Protein 5WXU (pdb70)

Secondary structure (DSSP, 8-state):
--S--------TT--S----B--SEEEEETTEEEEE--TTSHHHHHHTEEEEEEEE-TTEEEEEEEESS-EEEEEEE-EEEEEE--TT----EEE-----GGGSEEE--EEEEETTEEEEE-TT--EEEEE-SSSPEEEEEEEETTSTT--S-SS-EEEESS------EEEETTTTS-HHHHHHHHTS-HHHHHHHHTTT--STTEEE-TT------PPP---GGGTGGG---EEE---GGG-SEEETTTEEEEEESTTT-THHHHHT-EEEEEEE-TT-EEEEEEESS--EEEEEEEEEEEEEEE-SSSS-SEEEEEETT-EEEE-TT-EEEEEEEEEEEEEEEEESSTT--EEESSSTT-HHHHS-HHHHHHHHT--HHHHHHHHHS---SSEEP--/--S-------STT--S----B---EEEEETTEEEEE--TTSHHHHHHTEEEEEEEE-TTEEEEEEEESS-EEEEEEE-EEEEEE--TT----EEE-----GGGSEEE--EEEEETTEEEEE-TT--EEEEE-SSSPEEEEEEEETTSTT--S-SS-EEEESS-B----EEEETTTTS-HHHHHHHHTS-HHHHHHHTTTT---BTEEE-TT------------GGGTGGG---EEE---GGG-SEEETTTEEEEEESTTT-THHHHHT-EEEEEEE-TT-EEEEEEESS--EEEEEEEEEEEEEEE-SSSS-SEEEEEETT-EEEE-TT-EEEEEEEEEEEEEEEEESSTT--EEESSSTT-HHHHS-HHHHHHHHT--HHHHHHHHHS---SSEEPTT-/--S--------TT--S----B---EEEEETTEEEEE--TTSHHHHHHTEEEEEEEE-TTEEEEEEEESS-EEEEEEE-EEEEEE--TT----EEE------SEEE--EEEEETTEEEEE-TT--EEEEE-SSSPEEEEEEEETTSTT--S-SS-EEEESS-B----EEEETTTTS-HHHHHHHHTS-HHHHHHHHTTT---BTEEE-TT------PPP---GGGTGGG---EEE--SGGG-SEEETTTEEEEEE-TTT-THHHHHT-EEEEEEE-TT-EEEEEEESS--EEEEEEEEEEEEEEE-SSSS-SEEEEEETT-EEEE-TT-EEEEEEEEEEEEEEEEESSTT--EEESSSTT-HHHHS-HHHHHHHHT--HHHHHHHHHS---SSEEP--/--S--------TT--S----B--SEEEEETTEEEEE--TTSHHHHHHTEEEEEEEE-TTEEEEEEEESS-EEEEEEE-EEEEEE--TT----EEE------SEEE--EEEEETTEEEEE-TT--EEEEE-SSSPEEEEEEEETTSTT--S-SS-EEEESS------EEEETTTTS-HHHHHHHHTS-HHHHHHHHTTT--STTEEE-TT-----------GGGTGGG---EEE--SGGG-SEEETTTEEEEEESTTT-THHHHHT-EEEEEEE-TT-EEEEEEESSS-EEEEEEEEEEEEEEE-SSSS-SEEEEEETT-EEEE-TT-EEEEEEEEEEEEEEEEESSTT--EEESSSTT-HHHHS-HHHHHHHHT--HHHHHHHHHS---SSEEP--/--S-------STT--S----B--SEEEE-SSEEEEE--TTSHHHHHHTEEEEEEEE-TTEEEEEEEESS-EEEEEEE-EEEEEE--TT----EEE------SEEE--EEEEETTEEEEE-TT--EEEEE-SSSPEEEEEEEETTSTT--S-SS-EEEESS-B----EEEETTTTS-HHHHHHHHTS-HHHHHHHTTTT---BTEEE-TT------PPP---GGGTGGG---EEE---GGG-SEEETTTEEEEEE-TTT-THHHHHT-EEEEEEE-TT-EEEEEEESSS-EEEEEEEEEEEEEEE-SSSS-SEEEEEETT-EEEE-TT-EEEEEEEEEEEEEEEEESSTT--EEESSSTTBHHHHS-HHHHHHHHT--HHHHHHHHHS---SSEEP--/--S-------STT--S----B---EEEEETTEEEEE--TTSHHHHHHTEEEEEEEE-TTEEEEEEEESS-EEEEEEE-EEEEEE--TT----EEE------SEEEPPEEEEETTEEEEE-TT--EEEE--SSSPEEEEEEEETTSTT--S-SS-EEEESS-B----EEEETTTTS-HHHHHHHHTS-HHHHHHHHTTT---BTEEE-TT------PPP---GGGTGGG---EEE--SGGG-SEEETTTEEEEEESTTT-THHHHHT-EEEEEEE-TT-EEEEEEESSS-EEEEEEEEEEEEEEE-SSSS-SEEEEEETT-EEEE-TT-EEEEEEEEEEEEEEEEESSTT--EEESSSTTBHHHHS-HHHHHHHHT--HHHHHHHHHS---SSEEPTT-

Radius of gyration: 36.38 Å; Cα contacts (8 Å, |Δi|>4): 7822; chains: 6; bounding box: 95×84×100 Å

Solvent-accessible surface area: 65960 Å² total; per-residue (Å²): 2,44,12,0,27,20,142,59,22,130,11,21,0,11,7,70,173,3,78,29,36,98,29,71,106,126,20,109,8,78,0,0,33,0,26,6,1,60,59,73,21,112,11,1,20,0,0,5,2,8,0,0,37,8,5,0,46,54,92,0,0,13,0,0,4,0,6,0,1,0,4,0,5,2,0,28,64,4,76,1,2,3,2,6,4,19,13,12,10,32,19,10,0,0,8,20,30,51,132,94,73,3,80,62,5,39,0,15,39,2,22,28,3,130,68,0,1,0,1,0,0,10,9,2,15,2,16,2,2,10,0,63,15,126,86,88,0,14,4,1,6,2,5,1,10,4,0,137,32,1,7,0,0,21,39,14,2,14,2,1,0,0,5,3,103,142,172,74,19,21,6,0,2,3,16,8,5,36,30,116,0,2,1,87,0,6,35,16,93,38,113,8,0,98,81,3,15,13,71,133,18,153,41,12,5,0,2,86,6,200,125,16,24,66,15,5,95,11,48,83,12,184,2,43,9,23,3,35,28,9,18,33,3,43,14,28,0,47,69,29,67,37,0,8,2,8,0,23,134,0,0,1,8,0,9,1,5,5,47,2,0,24,10,0,133,108,0,42,1,5,6,11,1,11,8,0,41,55,75,0,10,2,1,0,12,0,0,11,33,0,0,2,2,1,10,0,11,73,26,16,4,61,1,6,0,2,1,15,32,103,79,53,6,35,65,20,72,1,125,118,10,29,0,1,0,1,0,0,0,1,2,7,2,7,26,2,12,97,130,0,3,3,1,5,5,1,13,0,37,14,58,9,40,6,2,7,9,8,3,41,14,3,1,5,27,4,0,1,0,2,0,0,24,25,3,2,98,9,81,48,113,38,0,33,33,16,3,64,79,34,71,10,0,16,0,2,6,64,158,1,43,12,0,28,16,96,112,75,61,12,31,0,9,6,105,169,3,44,20,35,108,31,68,110,129,39,90,3,56,0,1,38,0,18,8,1,60,53,81,22,101,14,1,27,0,1,5,2,8,0,0,37,5,6,0,51,52,101,0,0,13,1,0,4,1,6,0,0,0,2,0,5,1,0,26,70,6,74,0,2,2,1,6,4,18,10,10,9,30,10,10,0,0,8,45,35,54,133,111,76,1,78,76,7,32,0,15,37,2,21,27,3,134,75,0,0,0,0,0,0,8,9,1,11,1,15,3,2,12,0,64,4,125,80,89,0,17,4,1,6,2,5,0,11,4,0,143,29,1,5,0,1,18,17,16,1,14,1,1,0,0,5,5,126,129,158,78,16,34,6,0,2,3,20,4,8,40,29,106,0,2,3,117,1,6,34,15,91,24,108,6,0,93,80,4,14,3,76,136,14,96,37,2,21,0,2,93,6,194,105,16,23,65,11,4,86,9,47,87,10,179,3,47,8,21,3,38,29,13,19,28,2,44,15,25,0,37,78,28,68,40,0,6,2,13,0,21,126,0,0,2,7,0,6,0,5,5,54,1,0,23,12,0,133,111,0,45,2,6,6,12,1,9,22,2,40,58,73,0,4,2,1,0,13,0,0,13,30,0,1,0,2,0,10,0,17,87,22,15,7,66,2,5,0,2,1,17,50,108,79,56,6,36,60,22,88,2,116,119,12,30,0,1,1,0,0,0,0,1,1,4,2,8,20,2,12,93,140,0,3,3,1,6,2,1,13,1,37,15,61,8,34,7,3,8,9,8,3,38,16,3,0,4,27,4,0,1,0,2,0,0,25,26,2,2,102,8,86,66,110,34,0,25,36,18,3,56,78,10,67,0,0,16,0,0,0,46,102,94,1,42,14,0,33,22,148,58,29,144,6,24,0,12,7,117,179,2,38,20,36,91,29,71,110,121,38,80,5,60,0,3,34,0,29,4,0,59,58,74,20,102,16,0,17,0,0,6,4,7,0,0,33,6,6,0,50,42,79,0,0,15,1,0,4,1,4,0,0,0,2,0,5,2,0,27,60,5,81,1,1,3,2,5,5,19,12,10,9,29,10,10,0,0,8,42,36,96,150,9,116,93,4,35,0,16,34,2,21,26,3,132,80,0,1,1,0,0,0,7,10,1,14,2,12,3,2,13,0,64,10,126,90,80,0,18,3,1,6,3,5,0,12,3,0,137,28,2,4,0,0,21,34,15,1,13,2,1,0,0,4,5,119,130,153,84,16,35,5,0,2,3,15,4,5,38,28,127,0,3,2,109,0,7,23,17,98,24,99,24,0,99,85,4,10,3,96,141,16,110,36,2,19,0,2,88,6,187,114,21,23,91,8,5,90,15,47,82,19,188,3,41,7,26,3,36,26,7,19,57,2,33,10,26,0,44,73,25,60,43,0,8,1,7,0,12,94,0,0,0,7,0,9,1,5,4,50,1,0,25,12,0,131,115,0,49,2,5,6,10,1,11,12,2,40,56,77,0,4,1,1,0,11,0,0,14,26,0,0,2,2,2,10,0,19,77,18,33,7,66,1,3,0,2,2,18,48,111,76,52,6,44,56,19,107,1,124,110,13,18,0,2,1,1,0,0,1,1,2,6,2,7,24,2,13,97,135,0,3,7,2,6,4,1,14,1,35,14,52,10,39,7,2,8,8,7,3,48,16,3,1,3,15,4,0,1,0,1,0,0,24,27,1,3,108,8,77,44,110,40,0,33,34,17,2,68,80,32,73,10,0,16,0,0,4,59,164,2,42,14,0,30,15,112,106,23,138,11,31,0,10,4,114,166,3,47,27,33,103,32,69,108,138,40,83,1,66,0,0,39,0,14,8,2,60,60,87,20,106,8,1,32,0,0,5,3,11,1,0,34,7,7,0,46,46,97,0,0,13,0,0,4,0,5,0,0,0,3,0,5,1,0,26,59,5,74,1,0,3,1,6,4,17,11,12,9,32,10,9,0,0,8,25,26,91,149,10,152,88,3,30,0,14,40,2,21,28,2,133,79,0,1,0,0,0,0,4,9,1,14,2,14,4,2,10,0,68,13,128,86,87,0,16,4,0,6,2,5,0,11,4,0,140,30,1,5,0,1,22,49,15,1,15,1,1,0,0,6,11,108,127,187,77,22,31,10,0,2,3,24,5,5,36,27,103,0,2,3,117,1,6,32,12,92,36,116,5,0,132,54,2,8,6,95,137,22,114,39,3,20,0,3,95,5,205,115,19,11,93,23,8,76,6,72,95,56,2,42,8,27,2,30,30,14,20,44,2,43,12,26,0,51,75,27,54,42,0,9,2,10,0,20,121,0,0,0,6,0,8,1,5,4,48,2,0,25,10,0,130,108,0,45,1,5,5,8,2,12,6,2,37,54,74,0,4,1,1,0,12,0,1,14,29,0,0,2,2,1,10,0,15,77,24,32,4,68,1,4,0,2,1,16,56,128,75,54,9,42,61,22,63,2,127,117,14,22,0,2,0,1,0,0,0,1,1,5,0,6,24,3,13,99,128,0,3,8,1,7,3,1,12,0,36,15,56,9,38,9,1,7,8,10,2,38,17,3,1,4,30,4,0,1,0,2,0,0,24,23,3,2,100,10,82,61,112,36,0,31,33,16,2,62,78,32,68,10,0,15,0,0,6,54,137,1,42,13,0,23,14,142,52,62,144,4,18,0,14,8,112,168,2,36,19,33,111,32,69,111,137,39,91,1,62,0,0,40,0,13,11,2,60,54,96,18,94,14,0,33,0,1,6,3,11,1,0,37,7,6,0,42,54,95,0,0,14,1,0,4,0,6,0,0,0,2,0,6,1,0,30,66,5,76,0,0,3,2,4,4,20,14,10,11,32,9,9,0,0,5,50,59,86,171,18,102,97,5,32,0,15,37,1,25,27,3,130,72,0,1,0,0,0,0,10,9,1,14,1,14,3,2,8,0,57,11,127,88,85,0,16,4,1,6,2,4,0,10,4,0,138,28,1,5,0,0,23,40,13,1,14,2,2,0,0,5,8,111,128,157,72,9,34,5,0,2,3,28,3,5,42,27,127,0,2,1,111,0,5,33,16,82,25,114,17,0,81,82,3,22,3,110,134,14,96,36,3,22,0,2,86,5,200,139,12,11,88,8,5,93,11,44,81,11,182,3,38,8,24,2,33,27,14,19,25,3,46,9,26,0,51,72,28,60,37,0,3,1,9,0,22,119,0,0,0,8,0,8,0,5,5,46,2,0,25,12,0,130,114,0,46,2,6,6,11,2,12,8,1,39,57,76,0,8,2,1,0,11,0,1,13,31,0,0,2,3,2,9,0,18,86,21,23,4,64,1,4,0,1,1,19,54,156,67,56,8,40,61,20,70,2,132,126,12,21,1,1,2,1,0,0,1,1,1,5,2,10,25,2,13,96,108,0,4,14,1,5,3,2,14,1,37,16,58,10,39,8,1,8,8,9,3,38,16,3,1,5,29,4,0,1,0,4,0,0,23,26,3,4,106,12,75,72,112,27,0,33,33,16,3,57,79,32,73,9,1,17,0,2,5,54,130,2,42,13,0,28,17,138,74,28,122,2,16,0,9,7,92,149,2,75,20,34,96,30,69,109,128,36,83,1,56,0,0,32,0,16,7,1,59,56,85,20,90,17,0,21,0,1,6,2,12,0,0,35,4,6,0,44,56,86,0,0,14,1,0,4,0,7,0,1,0,5,0,4,0,0,26,66,4,85,2,0,4,2,5,4,18,13,10,9,32,11,9,0,0,7,45,25,89,158,16,114,99,4,35,0,15,38,2,22,30,2,127,73,0,1,1,1,0,1,12,10,1,16,1,14,3,2,5,0,72,13,126,90,88,0,15,4,1,5,2,4,0,10,3,0,142,29,1,7,0,0,24,32,13,1,13,1,0,0,0,4,8,109,119,155,75,10,37,4,0,1,3,26,3,6,38,35,108,0,2,3,116,0,6,34,14,86,23,116,8,0,63,82,3,14,3,92,118,13,105,36,2,20,0,2,86,2,210,141,19,12,88,4,5,85,20,46,78,9,183,2,41,8,24,2,33,28,12,20,34,3,42,14,27,0,46,77,28,58,41,0,6,1,8,0,21,106,0,0,0,7,0,8,0,4,4,48,2,0,25,11,0,131,108,0,44,1,5,6,12,1,11,8,2,37,54,76,0,8,2,1,0,12,0,0,12,30,0,1,2,2,2,10,0,19,80,19,30,8,70,1,4,0,2,1,19,47,109,75,36,1,29,55,20,87,2,124,120,10,8,0,2,1,0,0,0,1,1,1,4,2,10,24,2,12,98,123,0,3,6,2,5,3,1,13,0,36,14,57,9,39,7,3,7,6,9,3,54,17,2,1,4,35,3,0,1,0,1,0,0,22,28,3,1,86,10,80,62,106,54,0,31,36,16,3,71,64,24,89,0,1,14,0,2,1,55,113,79

Nearest PDB structures (foldseek):
  5wxu-assembly1_D  TM=1.002E+00  e=2.520E-85  Wrightia tinctoria
  5wxu-assembly1_F  TM=1.002E+00  e=1.502E-84  Wrightia tinctoria
  5wxu-assembly1_A  TM=1.001E+00  e=7.574E-84  Wrightia tinctoria
  3fz3-assembly1_E  TM=9.646E-01  e=6.253E-53  Prunus dulcis
  3ksc-assembly1_A  TM=9.440E-01  e=6.129E-48  Pisum sativum

CATH classification: 2.60.120.10 (+1 more: 2.60.120.10)

InterPro domains:
  IPR006044 11-S seed storage protein, plant [PR00439] (296-313)
  IPR006044 11-S seed storage protein, plant [PR00439] (319-339)
  IPR006044 11-S seed storage protein, plant [PR00439] (365-381)
  IPR006044 11-S seed storage protein, plant [PR00439] (383-398)
  IPR006044 11-S seed storage protein, plant [PR00439] (401-419)
  IPR006044 11-S seed storage protein, plant [PR00439] (423-440)
  IPR006045 Cupin 1 [PF00190] (50-206)
  IPR006045 Cupin 1 [PF00190] (298-445)
  IPR006045 Cupin 1 [SM00835] (47-246)
  IPR006045 Cupin 1 [SM00835] (297-446)
  IPR011051 RmlC-like cupin domain superfamily [SSF51182] (41-455)
  IPR014710 RmlC-like jelly roll fold [G3DSA:2.60.120.10] (27-299)
  IPR014710 RmlC-like jelly roll fold [G3DSA:2.60.120.10] (301-466)
  IPR022379 11-S seed storage protein, conserved site [PS00305] (284-306)
  IPR050253 Seed Storage and Functional Proteins [PTHR31189] (10-459)

Foldseek 3Di:
DLDAADPAVDDLPQFLAWDWFFFDDWADFQFWIKTWRPCPPSQNRNQLKTKMKTKGAAQKKFFKKFKQFKKKKAFLAAKWKKDKDDPPADFPLADCDDCVPVQHDTHHDIDIDGHQKIFIGGGPIIMMIGHNDHHITMIMMMTRQSFSSRPPYSAMAIEGQAFDDCVHNHANVLQVDDLVVVCVVVVHDSVVSVNSNCHVDRRGRMHGPPVHDDYRDDDDDCVCSPPVSPADTMDGAPDQVQFPFDDVQFWGKRKAFCVHRVVRQVNFKIKIKTWTAAFKKFFKWFWAPWKKKKAWSAAKWWKWKADDDPDTRDTGMDHHNIITIHGGPIIMMITTHNRITMMMMMIRGGPTDIAGCDEDRHPLLVDDLVVCCVPVVDDSVVSVCSHPVFHGDGIGNSD/DLDAADPDVVPLQQFLAWDWFFFDDWADFLFWIKTWRDCPDSLNRNQLKTKMKTKGAAQKKQFKKFKQFKKKKAFLAAKWKKDKDDPPADFDLADCDDCVSVLHDTHHDIDIDGHQKIFIDGGPIIMMITGNDRHIGIIMMMTRQSFSSRPDYSAMAIEGQDFDACVYNYDDVLQVDDLPVVCVVVVHDSVVSVVSNCVVNHRGRMDHDPVHDRYRDDDDDCVCSVPVVPADTIDGQPPQVQFPFDDVQFWGKRKAFCVHHVVRQVNFKIKIKTWTAAFKKFFKWFWAPWKKKKAWSAAKWWKWKADDDPDTRDTGMDHHNIITIHDGPIIMMITTHNRITIMMMMIRGGPTDIAGCDEPRHPLLVDDLVVCCVPVVDDSVVSVCSNPVHHGHGIGNSVD/DLDEAFPAVDDLPQFLAWDWFFFDDKAAFQFWIKGWRDCPDSQNRNQLKTKMKTKGAAQKKFFKKFKLFKKKKAFLAAKWKKDKDDPPAFFPLADCPDCVEHDTHHDMDIDGHQKIFIGGGPIIMMITGNDRHITIIMMMTRQSFSSRPDYSAMAIEGQAFDACVHNYYPVLQPDQLVVVCVVVVHDSVVSVVSNCVVNNRGRMDHDVPHDDDRDDDDDCVCNVPVSPAGGIDGQPDQVQFPFDDVQFWGKRWFFCVHHVVCQVNFKIKIKTWTAAFKKFFKWFWAPWKKKKAWSAAKWWKWKAGDDPDTNDTGMDHHNIITIHGGPIIMMITTHNHITMMMMMIRGGPIDIAGCDEPRHPLQVDDLVVCCVVVVDPSVVSVCSNPVFHGHGTGNSD/DLDEAFPAVDDLQPFLAWDWFFFDDWADFQFWIKTWRDCPPSQNRNQLKTKMKTKGAAQKKQFKKFKQFKKKKAFLAAKWKKDKDDPPAFFPLADCDDCVLHDTHHDIDIDGHQKIFIDGGPIIMMITGNDRHITMIMMMTRQNFSSRPDYSAMAIEGQAFDACVYNYADVLQVDDLVVVCVVVVHDSVVSVVSNCHVPNRGRMDHDDPHDNDRDDDPDVCSVPVVPADGIDGQPDQVQFPFDDVQFWGKHWFFCVHGVVRQVNFKIKIKTWTAAFKKFFKWFWAPWKKKKAWSDAKWWKWKADDDPDTRDTDMHHHNIIIIHGGPIIMMITTHNRITMMMMMIRGGPTDIAGCAEPRHPLQVDDLVVCCVVVVDDSVRSCCSHPVHHGHGIGNSD/DLDEADPDVHDLPPFLAWDWFFFDDWADFQFWIKTWRDCPPSLNRNQLKTKMKTKGAAQKKFFKKFKQFKKKKAFLAAKWKKDKDDPPAFQPLADCDDCVLHDTHHDIDIDGHQKIFIDGGPIIMMITGNDRHITMIMMMTRQNFSSRPDYSAMAIEGQAFDACVHNHADVLQVDDLCVVCVVVVHHSVVSVVSVCPVNHRGRMDHDPPHDRDRDDDDDCVVNVPVVPADGIDGQPDQVQFPFDDVQFWGKHWFFCVHRVCCQVNFKIKIKTWTAAFKKFFKKFWAPWKKKKAWSDAKWWKWKADDDPDTNDTGMDDHNIITIDGGPIIMMITTHNHITMMMMMIRGHPIDMAGCDEDRHPLLVDDLVVCCVVVVDDSVRSCCSNPVHHGDGGGNSD/DLDEADPAVVDLQQFLAWDWFFFDDWADFQFWIKTWRPCPPSQNRNQLKTKMKTWGAAQKKQFKKFKLFKKKKAFLAAKWKKDKDDPPADFDLADCPDCVLHDTHHDIDIGGHQKIFIDGGPIIMMIGHNDHHITIIMMMTRQNFSSRPPYSAMAIEGQDFDACVHRYDDVLQPDDLVVVCVVVVHDSVVSVVSNVVPPHRGRMHHDPVHDRDRDDDDDCVCNPPVVPADTIDGAPDQVQFPFDDVQFWGKRWFFCVHRVCRQVNFKIKIKTWGAAFKKFFKWFWAPWKKKKAWSAAKWWKWKADDDPDTNDTGMDHHNIITIHDGPIIMMITTHNHITMMMMMIRGGPTDIAGCDEPRHPLQVDDLVVCCVVVVDDSVVSVCSHPVFHGHGMGNSVD

Sequence (2387 aa):
SRQSSSPQSGIGECDLQRVNPLEPAHRIQHEAGYSEIWDPTSRELQCAGIDDATRRHVIENRRGLFVPSYNNAPMLIIVVQGHGIILGAVFPGCPETFQSFHPTDQTFRDQHQKKVHFIRQGDVIALPAGIVHWAYNEATTEKLVLLVIHDLSNRENQLDQNLRRYFLGGNQKNLLWNNVFQPLDPQFLGRASGVNSEIIKKLQSENDFRGYMVRVRDGLRLVRPSSEEGYYEETLCTVRRIIKENLLNPERADIIYTSRGGTVSTLNSYNNLPILRKLQLSSANREYLYPNAMIVPEWNNNNAHSSISYVTRGSGRLQVGGSSSKSTVYDGDVRRQGQLFIIPQNYVYLKQAGPQGLELYTVKTNDRAKATALVGRRTSVIRRAVPLDVWINVFQLTQDEARSLKYNREEEITVLDPESRQSSSPQSGIGECDLQRVNPLEPAHRRIQQHEAGYSEIWDPTSRELQCAGIDATRHVIENRGLFVPSYNNAPMLIIVVQGHGILGAVFPGCPETFQSFHPTDQTFRDQHQKKVHFIRQGDVIALPAGIVHWAYNEATEKLVLLVIHDLSNRENQLDQNLRRYFLGGNQKNLLWNNVFQPLDPQFLGRASGVNSEIIKKLQSENDFRGYMVRVRDGLRLVRPSSEEGYEETLLCTVRRIIKENLLNNPERADIYTSRGGTVSTLNSYNLPILRKLQLSANREYLYPNAMIVPEWNNNNAHSSISYVTRGSGRLQVGGSSKSTVYDGDVRQGQLFIIPQNYVYLKQAGPQGLELYTVKTNDDRAKATALVGRTSVIRRAVPLDVWINVFQLTQDEARSLKYNREEITVLDPELSRQSSPQSGIGECDLQRVNPLEPAHRRIQQHEAGYSEIWDPTSRELQCAGIDATRHVIENRRGLFVPSYNNAPMLIIVVQGHGILGAVFPGCPETFQSFHPTTFRDQHQKVHFIRQGDVIALPAGIVHWAYNEATEKLVLLVIHDLSNRENQLDQNLRRYFLGGNQKNLLWNNVFQPLDPQFLGRASGVNSEIIKKLQSENDFRGYMVRVRDGLRLVRPSSEEGYEETLCTVVRRIIKENLLNPERADIYTSRGGTVSTLNSYNLPILRKLQLSANREYLYPNAMIVPEWNNNNAHSISYVTRGSGRLQVGGSSKSTVYDGDVRQGQLFIIPQNYVYLKQAGPQGLELYTVKTNDDRAKATALVGRTSVIRRAVPLDVWINVFQLTQDEARSLKYNREEITVLDPESRQSSSPQSGIGECDLQRVNPLEPAHRIQHEAGYSEIWDPTSRELQCAGIDATRHVIENRGLFVPSYNNAPMLIIIVVQGHGILGAVFPGCPETFQSFHPTTFRDQHQKVHFIRRQGDVIALPAGIVHWAYNEATEKLVLLVIHDLSNRENQLDQNLRRYFLGGNQKNLLWNNVFQPLDPQFLGRASGVNSEIIKKLQSENDFRGYMVRVRDGLRLVRPSSEGYEETLCTVRIKENLLNPERADIYTSRGGTVSTLNSYNLPILRKLQLSANREYLYPNAMIVPEWNNNAHSISYVTRGSGRLQVGGSSKSTVYDGDVRQGQLFIIPQNYVYLKQAGPQGLELYTVKTNDRAKATALVGRTSVIRRAVPLDVWINVFQLTQDEARSLKYNREEITVLDPESRQSSSPQSGIGECDLQRVNPLEPAHRIQHEAGYSEIWDPTSRELQCAGIDDATRHVIENRGLFVPSYNNAPMLIIVVQGHGILGAVFPGCPETFQSFHPTTFRDQHQKKVHFIRQGDVIALPAGIVHWAYNEATEKLVLLVIHDLSNRENQLDQNLRRYFLGGNQKNLLWNNVFQPLDPQFLGRASGVNSEIIKKLQSENDFRGYMVRVRDGLRLVRPSSEEGYEETLCTVRRIKENLLNPERADIYTSRGGTVSTLNSYNNLPILRKLQLSANREYLYPNAMIVPEWNNNAHSISYVTRGSGRLQVGGSSKSTVYDGDVRQGQLFIIPQNYVYLKQAGPQGLELYTVKTNDRAKATALVGRTSVIRRAVPLDVWINVFQLTQDEARSLKYNREEITVLDPESRQSSSPQSGIGECDLQRVNPLEPAHRRIQHEAGYSEIWDPTSRELQCAGIDDATRHVIENRGLFVPSYNNAPMMLIIVVQGHGILGAVFPGCPETFQSFHPTTFRDQHQKKVHFIRQGDVIALPAGIVHWAYNEATEKLVLLVIHDLSNRENQLDQNLRRYFLGGNQKNLLWNNVFQPLDPQFLGRASGVNSEIIKKLQSENDFRGYMVRVRDGLRLVRPSSEEGYEETLCTVRRIIKENLLNNPERADIYTSRGGTVSTLNSYNNLPILRKLQLSANREYLYPNAMIVPEWNNNAHSISYVTRGSGRLQVGGSSKSTVYDGDVRQGQLFIIPQNYVYLKQAGPQGLELYTVKTNDRAKATALVGRTSVIRRAVPLDVWINVFQLTQDEARSLKYNREEITVLDPEL

Organism: NCBI:txid653463

B-factor: mean 27.86, std 12.88, range [12.93, 180.36]

Structure (mmCIF, N/CA/C/O backbone):
data_5WXU
#
_entry.id   5WXU
#
_cell.length_a   111.209
_cell.length_b   114.242
_cell.length_c   202.479
_cell.angle_alpha   90.00
_cell.angle_beta   90.00
_cell.angle_gamma   90.00
#
_symmetry.space_group_name_H-M   'P 21 21 21'
#
loop_
_entity.id
_entity.type
_entity.pdbx_description
1 polymer '11S globulin'
2 non-polymer 'PHOSPHATE ION'
3 non-polymer 'CITRATE ANION'
4 non-polymer GLYCEROL
5 non-polymer '1H-INDOL-3-YLACETIC ACID'
6 non-polymer DI(HYDROXYETHYL)ETHER
7 water water
#
loop_
_atom_site.group_PDB
_atom_site.id
_atom_site.type_symbol
_atom_site.label_atom_id
_atom_site.label_alt_id
_atom_site.label_comp_id
_atom_site.label_asym_id
_atom_site.label_entity_id
_atom_site.label_seq_id
_atom_site.pdbx_PDB_ins_code
_atom_site.Cartn_x
_atom_site.Cartn_y
_atom_site.Cartn_z
_atom_site.occupancy
_atom_site.B_iso_or_equiv
_atom_site.auth_seq_id
_atom_site.auth_comp_id
_atom_site.auth_asym_id
_atom_site.auth_atom_id
_atom_site.pdbx_PDB_model_num
ATOM 1 N N . SER A 1 27 ? -35.265 -17.727 61.730 1.00 15.45 27 SER A N 1
ATOM 2 C CA . SER A 1 27 ? -35.325 -17.033 63.005 1.00 16.32 27 SER A CA 1
ATOM 3 C C . SER A 1 27 ? -33.973 -16.350 63.253 1.00 15.77 27 SER A C 1
ATOM 4 O O . SER A 1 27 ? -33.073 -16.491 62.447 1.00 17.99 27 SER A O 1
ATOM 7 N N . ARG A 1 28 ? -33.840 -15.750 64.436 1.00 16.61 28 ARG A N 1
ATOM 8 C CA . ARG A 1 28 ? -32.584 -15.182 64.898 1.00 15.78 28 ARG A CA 1
ATOM 9 C C . ARG A 1 28 ? -31.484 -16.209 65.033 1.00 17.28 28 ARG A C 1
ATOM 10 O O . ARG A 1 28 ? -30.295 -15.861 65.090 1.00 16.15 28 ARG A O 1
ATOM 18 N N . GLN A 1 29 ? -31.895 -17.447 65.198 1.00 16.86 29 GLN A N 1
ATOM 19 C CA . GLN A 1 29 ? -31.005 -18.553 65.409 1.00 17.96 29 GLN A CA 1
ATOM 20 C C . GLN A 1 29 ? -30.879 -19.359 64.126 1.00 20.67 29 GLN A C 1
ATOM 21 O O . GLN A 1 29 ? -31.685 -20.232 63.811 1.00 17.96 29 GLN A O 1
ATOM 27 N N . SER A 1 30 ? -29.813 -19.062 63.397 1.00 17.14 30 SER A N 1
ATOM 28 C CA . SER A 1 30 ? -29.611 -19.663 62.073 1.00 16.77 30 SER A CA 1
ATOM 29 C C . SER A 1 30 ? -28.190 -20.171 61.971 1.00 16.32 30 SER A C 1
ATOM 30 O O . SER A 1 30 ? -27.457 -20.243 62.972 1.00 19.68 30 SER A O 1
ATOM 33 N N A SER A 1 31 ? -27.813 -20.583 60.757 0.55 17.45 31 SER A N 1
ATOM 34 N N B SER A 1 31 ? -27.802 -20.593 60.766 0.45 17.87 31 SER A N 1
ATOM 35 C CA A SER A 1 31 ? -26.501 -21.109 60.456 0.55 17.67 31 SER A CA 1
ATOM 36 C CA B SER A 1 31 ? -26.454 -21.027 60.480 0.45 18.35 31 SER A CA 1
ATOM 37 C C A SER A 1 31 ? -26.400 -21.264 58.938 0.55 19.46 31 SER A C 1
ATOM 38 C C B SER A 1 31 ? -26.388 -21.357 58.990 0.45 19.97 31 SER A C 1
ATOM 39 O O A SER A 1 31 ? -27.413 -21.318 58.260 0.55 19.47 31 SER A O 1
ATOM 40 O O B SER A 1 31 ? -27.412 -21.620 58.372 0.45 20.20 31 SER A O 1
ATOM 45 N N . PRO A 1 32 ? -25.188 -21.338 58.424 1.00 19.97 32 PRO A N 1
ATOM 46 C CA . PRO A 1 32 ? -25.057 -21.635 56.976 1.00 23.74 32 PRO A CA 1
ATOM 47 C C . PRO A 1 32 ? -25.276 -23.107 56.628 1.00 28.81 32 PRO A C 1
ATOM 48 O O . PRO A 1 32 ? -25.261 -23.935 57.508 1.00 30.09 32 PRO A O 1
ATOM 52 N N . GLN A 1 33 ? -25.496 -23.362 55.333 1.00 42.81 33 GLN A N 1
ATOM 53 C CA . GLN A 1 33 ? -25.291 -24.708 54.629 1.00 55.74 33 GLN A CA 1
ATOM 54 C C . GLN A 1 33 ? -24.091 -25.620 55.028 1.00 68.66 33 GLN A C 1
ATOM 55 O O . GLN A 1 33 ? -24.212 -26.837 54.980 1.00 73.12 33 GLN A O 1
ATOM 61 N N . SER A 1 34 ? -22.931 -25.024 55.325 1.00 76.42 34 SER A N 1
ATOM 62 C CA . SER A 1 34 ? -21.686 -25.746 55.662 1.00 69.79 34 SER A CA 1
ATOM 63 C C . SER A 1 34 ? -21.759 -26.476 57.020 1.00 71.23 34 SER A C 1
ATOM 64 O O . SER A 1 34 ? -22.238 -25.930 58.035 1.00 57.80 34 SER A O 1
ATOM 67 N N . GLY A 1 40 ? -11.745 -28.853 65.797 1.00 58.73 40 GLY A N 1
ATOM 68 C CA . GLY A 1 40 ? -11.767 -29.673 64.602 1.00 61.96 40 GLY A CA 1
ATOM 69 C C . GLY A 1 40 ? -12.551 -28.971 63.519 1.00 66.92 40 GLY A C 1
ATOM 70 O O . GLY A 1 40 ? -12.509 -27.744 63.415 1.00 60.60 40 GLY A O 1
ATOM 71 N N . ILE A 1 41 ? -13.280 -29.750 62.714 1.00 66.66 41 ILE A N 1
ATOM 72 C CA . ILE A 1 41 ? -13.992 -29.198 61.556 1.00 56.81 41 ILE A CA 1
ATOM 73 C C . ILE A 1 41 ? -15.110 -28.281 62.035 1.00 47.22 41 ILE A C 1
ATOM 74 O O . ILE A 1 41 ? -15.818 -28.530 63.030 1.00 47.26 41 ILE A O 1
ATOM 79 N N . GLY A 1 42 ? -15.264 -27.227 61.278 1.00 31.21 42 GLY A N 1
ATOM 80 C CA . GLY A 1 42 ? -16.260 -26.239 61.497 1.00 27.47 42 GLY A CA 1
ATOM 81 C C . GLY A 1 42 ? -16.333 -25.454 60.212 1.00 22.65 42 GLY A C 1
ATOM 82 O O . GLY A 1 42 ? -15.414 -25.498 59.399 1.00 22.34 42 GLY A O 1
ATOM 83 N N . GLU A 1 43 ? -17.405 -24.693 60.084 1.00 21.70 43 GLU A N 1
ATOM 84 C CA . GLU A 1 43 ? -17.636 -23.907 58.886 1.00 23.60 43 GLU A CA 1
ATOM 85 C C . GLU A 1 43 ? -16.564 -22.835 58.577 1.00 20.96 43 GLU A C 1
ATOM 86 O O . GLU A 1 43 ? -16.357 -22.469 57.406 1.00 20.06 43 GLU A O 1
ATOM 92 N N . CYS A 1 44 ? -15.819 -22.393 59.584 1.00 19.86 44 CYS A N 1
ATOM 93 C CA . CYS A 1 44 ? -14.735 -21.475 59.394 1.00 17.49 44 CYS A CA 1
ATOM 94 C C . CYS A 1 44 ? -13.358 -22.084 59.633 1.00 16.14 44 CYS A C 1
ATOM 95 O O . CYS A 1 44 ? -12.352 -21.359 59.689 1.00 17.85 44 CYS A O 1
ATOM 98 N N . ASP A 1 45 ? -13.285 -23.400 59.652 1.00 17.38 45 ASP A N 1
ATOM 99 C CA . ASP A 1 45 ? -11.977 -24.106 59.761 1.00 20.77 45 ASP A CA 1
ATOM 100 C C . ASP A 1 45 ? -11.404 -24.325 58.362 1.00 22.31 45 ASP A C 1
ATOM 101 O O . ASP A 1 45 ? -11.475 -25.395 57.791 1.00 23.18 45 ASP A O 1
ATOM 106 N N . LEU A 1 46 ? -10.937 -23.236 57.806 1.00 20.58 46 LEU A N 1
ATOM 107 C CA . LEU A 1 46 ? -10.438 -23.182 56.430 1.00 19.73 46 LEU A CA 1
ATOM 108 C C . LEU A 1 46 ? -8.946 -23.451 56.349 1.00 20.91 46 LEU A C 1
ATOM 109 O O . LEU A 1 46 ? -8.162 -22.758 56.961 1.00 21.92 46 LEU A O 1
ATOM 114 N N . GLN A 1 47 ? -8.584 -24.479 55.575 1.00 20.85 47 GLN A N 1
ATOM 115 C CA . GLN A 1 47 ? -7.124 -24.746 55.302 1.00 23.41 47 GLN A CA 1
ATOM 116 C C . GLN A 1 47 ? -6.637 -23.985 54.086 1.00 24.08 47 GLN A C 1
ATOM 117 O O . GLN A 1 47 ? -5.401 -23.841 53.904 1.00 21.10 47 GLN A O 1
ATOM 123 N N . ARG A 1 48 ? -7.568 -23.493 53.263 1.00 19.98 48 ARG A N 1
ATOM 124 C CA . ARG A 1 48 ? -7.257 -22.764 52.098 1.00 22.23 48 ARG A CA 1
ATOM 125 C C . ARG A 1 48 ? -8.224 -21.605 51.905 1.00 23.74 48 ARG A C 1
ATOM 126 O O . ARG A 1 48 ? -9.409 -21.770 52.126 1.00 22.26 48 ARG A O 1
ATOM 134 N N . VAL A 1 49 ? -7.691 -20.493 51.455 1.00 21.00 49 VAL A N 1
ATOM 135 C CA . VAL A 1 49 ? -8.529 -19.453 50.871 1.00 23.33 49 VAL A CA 1
ATOM 136 C C . VAL A 1 49 ? -7.921 -19.072 49.518 1.00 22.06 49 VAL A C 1
ATOM 137 O O . VAL A 1 49 ? -6.739 -19.290 49.253 1.00 22.43 49 VAL A O 1
ATOM 141 N N . ASN A 1 50 ? -8.731 -18.512 48.656 1.00 19.65 50 ASN A N 1
ATOM 142 C CA . ASN A 1 50 ? -8.235 -18.083 47.370 1.00 21.84 50 ASN A CA 1
ATOM 143 C C . ASN A 1 50 ? -8.932 -16.804 47.011 1.00 22.31 50 ASN A C 1
ATOM 144 O O . ASN A 1 50 ? -10.043 -16.550 47.469 1.00 22.05 50 ASN A O 1
ATOM 149 N N . PRO A 1 51 ? -8.303 -15.979 46.199 1.00 23.15 51 PRO A N 1
ATOM 150 C CA . PRO A 1 51 ? -9.069 -14.834 45.600 1.00 22.67 51 PRO A CA 1
ATOM 151 C C . PRO A 1 51 ? -10.159 -15.311 44.697 1.00 24.12 51 PRO A C 1
ATOM 152 O O . PRO A 1 51 ? -10.035 -16.377 44.058 1.00 24.47 51 PRO A O 1
ATOM 156 N N . LEU A 1 52 ? -11.297 -14.613 44.719 1.00 21.85 52 LEU A N 1
ATOM 157 C CA . LEU A 1 52 ? -12.543 -15.098 44.099 1.00 22.09 52 LEU A CA 1
ATOM 158 C C . LEU A 1 52 ? -13.015 -14.049 43.079 1.00 22.40 52 LEU A C 1
ATOM 159 O O . LEU A 1 52 ? -12.855 -12.806 43.289 1.00 18.98 52 LEU A O 1
ATOM 164 N N . GLU A 1 53 ? -13.492 -14.554 41.923 1.00 24.81 53 GLU A N 1
ATOM 165 C CA . GLU A 1 53 ? -14.080 -13.687 40.928 1.00 23.03 53 GLU A CA 1
ATOM 166 C C . GLU A 1 53 ? -15.566 -14.023 40.900 1.00 19.55 53 GLU A C 1
ATOM 167 O O . GLU A 1 53 ? -15.980 -15.086 41.330 1.00 19.55 53 GLU A O 1
ATOM 173 N N . PRO A 1 54 ? -16.387 -13.127 40.297 1.00 17.70 54 PRO A N 1
ATOM 174 C CA . PRO A 1 54 ? -17.781 -13.513 40.235 1.00 20.90 54 PRO A CA 1
ATOM 175 C C . PRO A 1 54 ? -18.029 -14.740 39.391 1.00 22.03 54 PRO A C 1
ATOM 176 O O . PRO A 1 54 ? -17.293 -14.992 38.433 1.00 24.94 54 PRO A O 1
ATOM 180 N N . ALA A 1 55 ? -19.054 -15.490 39.759 1.00 24.28 55 ALA A N 1
ATOM 181 C CA . ALA A 1 55 ? -19.327 -16.782 39.173 1.00 26.97 55 ALA A CA 1
ATOM 182 C C . ALA A 1 55 ? -20.446 -16.683 38.187 1.00 29.68 55 ALA A C 1
ATOM 183 O O . ALA A 1 55 ? -20.624 -17.605 37.427 1.00 30.46 55 ALA A O 1
ATOM 185 N N . HIS A 1 56 ? -21.184 -15.580 38.157 1.00 26.46 56 HIS A N 1
ATOM 186 C CA . HIS A 1 56 ? -22.412 -15.521 37.375 1.00 26.90 56 HIS A CA 1
ATOM 187 C C . HIS A 1 56 ? -22.763 -14.069 37.029 1.00 25.58 56 HIS A C 1
ATOM 188 O O . HIS A 1 56 ? -22.545 -13.165 37.881 1.00 23.29 56 HIS A O 1
ATOM 195 N N . ARG A 1 57 ? -23.152 -13.841 35.766 1.00 24.29 57 ARG A N 1
ATOM 196 C CA . ARG A 1 57 ? -23.472 -12.487 35.244 1.00 23.99 57 ARG A CA 1
ATOM 197 C C . ARG A 1 57 ? -24.915 -12.509 34.787 1.00 23.80 57 ARG A C 1
ATOM 198 O O . ARG A 1 57 ? -25.323 -13.450 34.083 1.00 22.76 57 ARG A O 1
ATOM 206 N N . ILE A 1 58 ? -25.666 -11.494 35.211 1.00 21.45 58 ILE A N 1
ATOM 207 C CA . ILE A 1 58 ? -27.078 -11.288 34.877 1.00 22.86 58 ILE A CA 1
ATOM 208 C C . ILE A 1 58 ? -27.132 -10.010 34.052 1.00 22.61 58 ILE A C 1
ATOM 209 O O . ILE A 1 58 ? -26.682 -8.943 34.522 1.00 19.86 58 ILE A O 1
ATOM 214 N N . GLN A 1 59 ? -27.597 -10.109 32.797 1.00 19.93 59 GLN A N 1
ATOM 215 C CA . GLN A 1 59 ? -27.568 -8.988 31.885 1.00 19.95 59 GLN A CA 1
ATOM 216 C C . GLN A 1 59 ? -28.911 -8.298 31.962 1.00 19.30 59 GLN A C 1
ATOM 217 O O . GLN A 1 59 ? -29.966 -8.964 31.936 1.00 23.18 59 GLN A O 1
ATOM 223 N N . HIS A 1 60 ? -28.912 -7.002 32.104 1.00 17.57 60 HIS A N 1
ATOM 224 C CA . HIS A 1 60 ? -30.142 -6.173 32.086 1.00 17.05 60 HIS A CA 1
ATOM 225 C C . HIS A 1 60 ? -30.069 -5.283 30.831 1.00 17.65 60 HIS A C 1
ATOM 226 O O . HIS A 1 60 ? -29.053 -5.251 30.089 1.00 17.26 60 HIS A O 1
ATOM 233 N N . GLU A 1 61 ? -31.100 -4.473 30.607 1.00 15.78 61 GLU A N 1
ATOM 234 C CA . GLU A 1 61 ? -31.050 -3.595 29.466 1.00 15.82 61 GLU A CA 1
ATOM 235 C C . GLU A 1 61 ? -29.899 -2.535 29.571 1.00 16.88 61 GLU A C 1
ATOM 236 O O . GLU A 1 61 ? -29.222 -2.224 28.551 1.00 16.78 61 GLU A O 1
ATOM 242 N N . ALA A 1 62 ? -29.695 -2.015 30.787 1.00 16.15 62 ALA A N 1
ATOM 243 C CA . ALA A 1 62 ? -28.862 -0.820 30.963 1.00 17.90 62 ALA A CA 1
ATOM 244 C C . ALA A 1 62 ? -27.701 -1.089 31.926 1.00 16.24 62 ALA A C 1
ATOM 245 O O . ALA A 1 62 ? -27.206 -0.186 32.606 1.00 15.08 62 ALA A O 1
ATOM 247 N N . GLY A 1 63 ? -27.281 -2.342 31.995 1.00 16.94 63 GLY A N 1
ATOM 248 C CA . GLY A 1 63 ? -26.148 -2.713 32.792 1.00 18.43 63 GLY A CA 1
ATOM 249 C C . GLY A 1 63 ? -26.214 -4.212 33.104 1.00 18.65 63 GLY A C 1
ATOM 250 O O . GLY A 1 63 ? -27.008 -4.962 32.505 1.00 17.91 63 GLY A O 1
ATOM 251 N N . TYR A 1 64 ? -25.377 -4.668 34.028 1.00 17.17 64 TYR A N 1
ATOM 252 C CA . TYR A 1 64 ? -25.382 -6.057 34.379 1.00 17.23 64 TYR A CA 1
ATOM 253 C C . TYR A 1 64 ? -24.956 -6.163 35.821 1.00 17.09 64 TYR A C 1
ATOM 254 O O . TYR A 1 64 ? -24.466 -5.167 36.432 1.00 18.29 64 TYR A O 1
ATOM 263 N N . SER A 1 65 ? -25.188 -7.338 36.374 1.00 18.15 65 SER A N 1
ATOM 264 C CA . SER A 1 65 ? -24.868 -7.635 37.763 1.00 17.94 65 SER A CA 1
ATOM 265 C C . SER A 1 65 ? -24.035 -8.903 37.839 1.00 18.84 65 SER A C 1
ATOM 266 O O . SER A 1 65 ? -24.333 -9.883 37.129 1.00 18.92 65 SER A O 1
ATOM 269 N N . GLU A 1 66 ? -22.942 -8.868 38.578 1.00 15.84 66 GLU A N 1
ATOM 270 C CA . GLU A 1 66 ? -22.119 -10.068 38.730 1.00 16.88 66 GLU A CA 1
ATOM 271 C C . GLU A 1 66 ? -22.149 -10.567 40.153 1.00 18.73 66 GLU A C 1
ATOM 272 O O . GLU A 1 66 ? -22.011 -9.748 41.101 1.00 18.68 66 GLU A O 1
ATOM 278 N N . ILE A 1 67 ? -22.379 -11.887 40.345 1.00 18.66 67 ILE A N 1
ATOM 279 C CA . ILE A 1 67 ? -22.610 -12.418 41.689 1.00 21.07 67 ILE A CA 1
ATOM 280 C C . ILE A 1 67 ? -21.534 -13.377 42.062 1.00 23.21 67 ILE A C 1
ATOM 281 O O . ILE A 1 67 ? -21.224 -14.263 41.272 1.00 19.88 67 ILE A O 1
ATOM 286 N N . TRP A 1 68 ? -20.912 -13.170 43.224 1.00 19.68 68 TRP A N 1
ATOM 287 C CA . TRP A 1 68 ? -19.956 -14.151 43.733 1.00 18.23 68 TRP A CA 1
ATOM 288 C C . TRP A 1 68 ? -20.737 -15.377 44.200 1.00 20.06 68 TRP A C 1
ATOM 289 O O . TRP A 1 68 ? -21.850 -15.273 44.686 1.00 18.73 68 TRP A O 1
ATOM 300 N N . ASP A 1 69 ? -20.150 -16.571 44.024 1.00 21.51 69 ASP A N 1
ATOM 301 C CA . ASP A 1 69 ? -20.851 -17.785 44.418 1.00 23.50 69 ASP A CA 1
ATOM 302 C C . ASP A 1 69 ? -21.095 -17.812 45.910 1.00 20.63 69 ASP A C 1
ATOM 303 O O . ASP A 1 69 ? -20.148 -17.860 46.685 1.00 19.06 69 ASP A O 1
ATOM 308 N N . PRO A 1 70 ? -22.356 -17.771 46.314 1.00 22.01 70 PRO A N 1
ATOM 309 C CA . PRO A 1 70 ? -22.724 -17.738 47.723 1.00 24.06 70 PRO A CA 1
ATOM 310 C C . PRO A 1 70 ? -22.358 -19.053 48.477 1.00 25.90 70 PRO A C 1
ATOM 311 O O . PRO A 1 70 ? -22.329 -19.064 49.716 1.00 27.85 70 PRO A O 1
ATOM 315 N N . THR A 1 71 ? -22.065 -20.105 47.739 1.00 24.17 71 THR A N 1
ATOM 316 C CA . THR A 1 71 ? -21.759 -21.360 48.381 1.00 27.42 71 THR A CA 1
ATOM 317 C C . THR A 1 71 ? -20.276 -21.583 48.538 1.00 23.79 71 THR A C 1
ATOM 318 O O . THR A 1 71 ? -19.855 -22.598 49.109 1.00 25.43 71 THR A O 1
ATOM 322 N N . SER A 1 72 ? -19.456 -20.618 48.153 1.00 22.45 72 SER A N 1
ATOM 323 C CA . SER A 1 72 ? -18.043 -20.785 48.435 1.00 21.09 72 SER A CA 1
ATOM 324 C C . SER A 1 72 ? -17.798 -20.834 49.952 1.00 23.81 72 SER A C 1
ATOM 325 O O . SER A 1 72 ? -18.422 -20.118 50.775 1.00 19.32 72 SER A O 1
ATOM 328 N N . ARG A 1 73 ? -16.861 -21.695 50.354 1.00 21.21 73 ARG A N 1
ATOM 329 C CA . ARG A 1 73 ? -16.597 -21.874 51.766 1.00 24.56 73 ARG A CA 1
ATOM 330 C C . ARG A 1 73 ? -16.215 -20.558 52.432 1.00 19.88 73 ARG A C 1
ATOM 331 O O . ARG A 1 73 ? -16.546 -20.347 53.617 1.00 19.38 73 ARG A O 1
ATOM 339 N N . GLU A 1 74 ? -15.497 -19.691 51.718 1.00 16.40 74 GLU A N 1
ATOM 340 C CA . GLU A 1 74 ? -15.051 -18.434 52.219 1.00 20.96 74 GLU A CA 1
ATOM 341 C C . GLU A 1 74 ? -16.229 -17.512 52.559 1.00 19.14 74 GLU A C 1
ATOM 342 O O . GLU A 1 74 ? -16.267 -16.856 53.622 1.00 18.21 74 GLU A O 1
ATOM 348 N N . LEU A 1 75 ? -17.096 -17.384 51.578 1.00 19.12 75 LEU A N 1
ATOM 349 C CA . LEU A 1 75 ? -18.258 -16.556 51.781 1.00 20.61 75 LEU A CA 1
ATOM 350 C C . LEU A 1 75 ? -19.159 -17.104 52.845 1.00 19.96 75 LEU A C 1
ATOM 351 O O . LEU A 1 75 ? -19.734 -16.314 53.633 1.00 21.16 75 LEU A O 1
ATOM 356 N N . GLN A 1 76 ? -19.311 -18.433 52.888 1.00 20.10 76 GLN A N 1
ATOM 357 C CA . GLN A 1 76 ? -20.155 -19.057 53.904 1.00 23.37 76 GLN A CA 1
ATOM 358 C C . GLN A 1 76 ? -19.590 -18.818 55.287 1.00 19.66 76 GLN A C 1
ATOM 359 O O . GLN A 1 76 ? -20.385 -18.577 56.222 1.00 19.12 76 GLN A O 1
ATOM 365 N N . CYS A 1 77 ? -18.250 -18.895 55.454 1.00 17.13 77 CYS A N 1
ATOM 366 C CA . CYS A 1 77 ? -17.686 -18.687 56.746 1.00 18.63 77 CYS A CA 1
ATOM 367 C C . CYS A 1 77 ? -17.837 -17.249 57.186 1.00 16.39 77 CYS A C 1
ATOM 368 O O . CYS A 1 77 ? -18.064 -16.965 58.336 1.00 16.41 77 CYS A O 1
ATOM 371 N N . ALA A 1 78 ? -17.609 -16.332 56.282 1.00 16.52 78 ALA A N 1
ATOM 372 C CA . ALA A 1 78 ? -17.672 -14.911 56.611 1.00 16.26 78 ALA A CA 1
ATOM 373 C C . ALA A 1 78 ? -19.119 -14.373 56.767 1.00 17.38 78 ALA A C 1
ATOM 374 O O . ALA A 1 78 ? -19.340 -13.277 57.295 1.00 17.24 78 ALA A O 1
ATOM 376 N N . GLY A 1 79 ? -20.073 -15.156 56.330 1.00 16.42 79 GLY A N 1
ATOM 377 C CA . GLY A 1 79 ? -21.488 -14.830 56.394 1.00 16.64 79 GLY A CA 1
ATOM 378 C C . GLY A 1 79 ? -21.867 -13.661 55.483 1.00 17.34 79 GLY A C 1
ATOM 379 O O . GLY A 1 79 ? -22.695 -12.844 55.895 1.00 17.02 79 GLY A O 1
ATOM 380 N N . ILE A 1 80 ? -21.335 -13.607 54.253 1.00 14.84 80 ILE A N 1
ATOM 381 C CA . ILE A 1 80 ? -21.559 -12.513 53.356 1.00 16.19 80 ILE A CA 1
ATOM 382 C C . ILE A 1 80 ? -21.949 -12.972 51.936 1.00 17.94 80 ILE A C 1
ATOM 383 O O . ILE A 1 80 ? -21.672 -14.144 51.527 1.00 16.24 80 ILE A O 1
ATOM 388 N N A ASP A 1 81 ? -22.699 -12.142 51.250 0.65 16.29 81 ASP A N 1
ATOM 389 N N B ASP A 1 81 ? -22.626 -12.085 51.208 0.35 17.16 81 ASP A N 1
ATOM 390 C CA A ASP A 1 81 ? -22.776 -12.212 49.793 0.65 18.10 81 ASP A CA 1
ATOM 391 C CA B ASP A 1 81 ? -22.950 -12.211 49.764 0.35 18.07 81 ASP A CA 1
ATOM 392 C C A ASP A 1 81 ? -22.041 -11.008 49.204 0.65 17.90 81 ASP A C 1
ATOM 393 C C B ASP A 1 81 ? -22.261 -10.980 49.134 0.35 17.75 81 ASP A C 1
ATOM 394 O O A ASP A 1 81 ? -21.808 -9.973 49.886 0.65 18.39 81 ASP A O 1
ATOM 395 O O B ASP A 1 81 ? -22.291 -9.891 49.754 0.35 17.28 81 ASP A O 1
ATOM 404 N N . ALA A 1 82 ? -21.668 -11.134 47.931 1.00 15.92 82 ALA A N 1
ATOM 405 C CA . ALA A 1 82 ? -20.947 -10.064 47.238 1.00 16.58 82 ALA A CA 1
ATOM 406 C C . ALA A 1 82 ? -21.519 -9.967 45.851 1.00 16.74 82 ALA A C 1
ATOM 407 O O . ALA A 1 82 ? -21.715 -10.990 45.201 1.00 17.31 82 ALA A O 1
ATOM 409 N N . THR A 1 83 ? -21.788 -8.746 45.423 1.00 15.03 83 THR A N 1
ATOM 410 C CA . THR A 1 83 ? -22.289 -8.517 44.104 1.00 16.23 83 THR A CA 1
ATOM 411 C C . THR A 1 83 ? -21.579 -7.275 43.552 1.00 15.98 83 THR A C 1
ATOM 412 O O . THR A 1 83 ? -21.283 -6.343 44.284 1.00 17.69 83 THR A O 1
ATOM 416 N N A ARG A 1 84 ? -21.378 -7.252 42.251 0.58 15.05 84 ARG A N 1
ATOM 417 N N B ARG A 1 84 ? -21.350 -7.286 42.253 0.42 14.86 84 ARG A N 1
ATOM 418 C CA A ARG A 1 84 ? -20.821 -6.094 41.547 0.58 16.08 84 ARG A CA 1
ATOM 419 C CA B ARG A 1 84 ? -20.880 -6.127 41.510 0.42 15.19 84 ARG A CA 1
ATOM 420 C C A ARG A 1 84 ? -21.815 -5.691 40.483 0.58 16.10 84 ARG A C 1
ATOM 421 C C B ARG A 1 84 ? -21.973 -5.766 40.544 0.42 15.37 84 ARG A C 1
ATOM 422 O O A ARG A 1 84 ? -21.963 -6.411 39.489 0.58 15.89 84 ARG A O 1
ATOM 423 O O B ARG A 1 84 ? -22.380 -6.595 39.703 0.42 14.71 84 ARG A O 1
ATOM 438 N N . HIS A 1 85 ? -22.472 -4.537 40.675 1.00 15.95 85 HIS A N 1
ATOM 439 C CA . HIS A 1 85 ? -23.427 -3.976 39.772 1.00 15.68 85 HIS A CA 1
ATOM 440 C C . HIS A 1 85 ? -22.805 -2.944 38.900 1.00 16.45 85 HIS A C 1
ATOM 441 O O . HIS A 1 85 ? -22.086 -2.057 39.383 1.00 15.99 85 HIS A O 1
ATOM 448 N N . VAL A 1 86 ? -23.053 -3.063 37.579 1.00 16.37 86 VAL A N 1
ATOM 449 C CA . VAL A 1 86 ? -22.442 -2.113 36.627 1.00 17.41 86 VAL A CA 1
ATOM 450 C C . VAL A 1 86 ? -23.616 -1.464 35.929 1.00 17.39 86 VAL A C 1
ATOM 451 O O . VAL A 1 86 ? -24.406 -2.171 35.255 1.00 16.62 86 VAL A O 1
ATOM 455 N N . ILE A 1 87 ? -23.786 -0.158 36.149 1.00 16.39 87 ILE A N 1
ATOM 456 C CA . ILE A 1 87 ? -24.921 0.586 35.704 1.00 15.82 87 ILE A CA 1
ATOM 457 C C . ILE A 1 87 ? -24.425 1.573 34.628 1.00 15.23 87 ILE A C 1
ATOM 458 O O . ILE A 1 87 ? -23.572 2.422 34.877 1.00 15.13 87 ILE A O 1
ATOM 463 N N . GLU A 1 88 ? -24.948 1.412 33.410 1.00 15.37 88 GLU A N 1
ATOM 464 C CA . GLU A 1 88 ? -24.571 2.252 32.275 1.00 17.14 88 GLU A CA 1
ATOM 465 C C . GLU A 1 88 ? -25.182 3.624 32.324 1.00 18.23 88 GLU A C 1
ATOM 466 O O . GLU A 1 88 ? -26.107 3.913 33.090 1.00 16.08 88 GLU A O 1
ATOM 472 N N . ASN A 1 89 ? -24.647 4.488 31.437 1.00 18.34 89 ASN A N 1
ATOM 473 C CA . ASN A 1 89 ? -25.195 5.798 31.152 1.00 18.82 89 ASN A CA 1
ATOM 474 C C . ASN A 1 89 ? -26.679 5.748 30.991 1.00 19.20 89 ASN A C 1
ATOM 475 O O . ASN A 1 89 ? -27.184 4.921 30.271 1.00 17.73 89 ASN A O 1
ATOM 480 N N A ARG A 1 90 ? -27.363 6.585 31.754 0.68 17.32 90 ARG A N 1
ATOM 481 N N B ARG A 1 90 ? -27.376 6.651 31.677 0.32 18.02 90 ARG A N 1
ATOM 482 C CA A ARG A 1 90 ? -28.848 6.687 31.788 0.68 17.06 90 ARG A CA 1
ATOM 483 C CA B ARG A 1 90 ? -28.861 6.743 31.694 0.32 17.51 90 ARG A CA 1
ATOM 484 C C A ARG A 1 90 ? -29.533 5.379 32.185 0.68 17.51 90 ARG A C 1
ATOM 485 C C B ARG A 1 90 ? -29.575 5.498 32.315 0.32 16.97 90 ARG A C 1
ATOM 486 O O A ARG A 1 90 ? -30.667 5.008 31.747 0.68 18.47 90 ARG A O 1
ATOM 487 O O B ARG A 1 90 ? -30.808 5.338 32.194 0.32 17.45 90 ARG A O 1
ATOM 502 N N . GLY A 1 91 ? -28.823 4.647 33.010 1.00 15.46 91 GLY A N 1
ATOM 503 C CA . GLY A 1 91 ? -29.339 3.436 33.588 1.00 15.06 91 GLY A CA 1
ATOM 504 C C . GLY A 1 91 ? -29.886 3.619 35.008 1.00 14.61 91 GLY A C 1
ATOM 505 O O . GLY A 1 91 ? -29.296 4.251 35.847 1.00 13.66 91 GLY A O 1
ATOM 506 N N . LEU A 1 92 ? -31.090 3.055 35.229 1.00 14.71 92 LEU A N 1
ATOM 507 C CA . LEU A 1 92 ? -31.787 3.154 36.489 1.00 15.59 92 LEU A CA 1
ATOM 508 C C . LEU A 1 92 ? -31.936 1.792 37.065 1.00 15.24 92 LEU A C 1
ATOM 509 O O . LEU A 1 92 ? -32.578 0.938 36.460 1.00 14.63 92 LEU A O 1
ATOM 514 N N . PHE A 1 93 ? -31.360 1.544 38.237 1.00 14.87 93 PHE A N 1
ATOM 515 C CA . PHE A 1 93 ? -31.423 0.265 38.920 1.00 15.84 93 PHE A CA 1
ATOM 516 C C . PHE A 1 93 ? -32.691 0.297 39.766 1.00 16.37 93 PHE A C 1
ATOM 517 O O . PHE A 1 93 ? -32.886 1.194 40.600 1.00 15.84 93 PHE A O 1
ATOM 525 N N . VAL A 1 94 ? -33.590 -0.639 39.465 1.00 16.10 94 VAL A N 1
ATOM 526 C CA . VAL A 1 94 ? -34.917 -0.673 39.988 1.00 14.49 94 VAL A CA 1
ATOM 527 C C . VAL A 1 94 ? -34.868 -0.700 41.537 1.00 14.25 94 VAL A C 1
ATOM 528 O O . VAL A 1 94 ? -34.031 -1.453 42.063 1.00 14.24 94 VAL A O 1
ATOM 532 N N . PRO A 1 95 ? -35.799 0.018 42.216 1.00 14.67 95 PRO A N 1
ATOM 533 C CA . PRO A 1 95 ? -35.714 -0.000 43.686 1.00 15.01 95 PRO A CA 1
ATOM 534 C C . PRO A 1 95 ? -35.881 -1.389 44.281 1.00 17.21 95 PRO A C 1
ATOM 535 O O . PRO A 1 95 ? -36.564 -2.225 43.717 1.00 16.48 95 PRO A O 1
ATOM 539 N N . SER A 1 96 ? -35.132 -1.680 45.335 1.00 15.14 96 SER A N 1
ATOM 540 C CA . SER A 1 96 ? -35.176 -3.001 45.961 1.00 17.06 96 SER A CA 1
ATOM 541 C C . SER A 1 96 ? -34.929 -2.842 47.433 1.00 15.32 96 SER A C 1
ATOM 542 O O . SER A 1 96 ? -34.376 -1.856 47.857 1.00 14.79 96 SER A O 1
ATOM 545 N N . TYR A 1 97 ? -35.251 -3.893 48.154 1.00 15.88 97 TYR A N 1
ATOM 546 C CA . TYR A 1 97 ? -34.895 -4.046 49.527 1.00 15.79 97 TYR A CA 1
ATOM 547 C C . TYR A 1 97 ? -34.368 -5.456 49.770 1.00 15.95 97 TYR A C 1
ATOM 548 O O . TYR A 1 97 ? -34.774 -6.393 49.077 1.00 16.69 97 TYR A O 1
ATOM 557 N N . ASN A 1 98 ? -33.542 -5.610 50.807 1.00 13.81 98 ASN A N 1
ATOM 558 C CA . ASN A 1 98 ? -32.911 -6.891 51.211 1.00 16.10 98 ASN A CA 1
ATOM 559 C C . ASN A 1 98 ? -33.195 -7.259 52.665 1.00 15.86 98 ASN A C 1
ATOM 560 O O . ASN A 1 98 ? -33.618 -6.421 53.487 1.00 17.87 98 ASN A O 1
ATOM 565 N N . ASN A 1 99 ? -32.921 -8.518 52.981 1.00 14.07 99 ASN A N 1
ATOM 566 C CA . ASN A 1 99 ? -32.947 -8.978 54.338 1.00 14.50 99 ASN A CA 1
ATOM 567 C C . ASN A 1 99 ? -31.701 -8.817 55.132 1.00 15.75 99 ASN A C 1
ATOM 568 O O . ASN A 1 99 ? -31.709 -9.133 56.298 1.00 16.63 99 ASN A O 1
ATOM 573 N N . ALA A 1 100 ? -30.657 -8.267 54.544 1.00 16.46 100 ALA A N 1
ATOM 574 C CA . ALA A 1 100 ? -29.408 -8.046 55.229 1.00 17.47 100 ALA A CA 1
ATOM 575 C C . ALA A 1 100 ? -28.928 -6.640 54.970 1.00 16.68 100 ALA A C 1
ATOM 576 O O . ALA A 1 100 ? -29.129 -6.140 53.854 1.00 16.32 100 ALA A O 1
ATOM 578 N N . PRO A 1 101 ? -28.267 -6.045 56.003 1.00 15.96 101 PRO A N 1
ATOM 579 C CA . PRO A 1 101 ? -27.613 -4.742 55.795 1.00 16.53 101 PRO A CA 1
ATOM 580 C C . PRO A 1 101 ? -26.439 -4.932 54.849 1.00 16.34 101 PRO A C 1
ATOM 581 O O . PRO A 1 101 ? -25.974 -6.084 54.590 1.00 14.92 101 PRO A O 1
ATOM 585 N N . MET A 1 102 ? -26.013 -3.840 54.305 1.00 14.85 102 MET A N 1
ATOM 586 C CA . MET A 1 102 ? -24.927 -3.832 53.343 1.00 17.53 102 MET A CA 1
ATOM 587 C C . MET A 1 102 ? -24.077 -2.624 53.395 1.00 16.92 102 MET A C 1
ATOM 588 O O . MET A 1 102 ? -24.547 -1.561 53.814 1.00 17.46 102 MET A O 1
ATOM 593 N N . LEU A 1 103 ? -22.824 -2.808 52.978 1.00 15.44 103 LEU A N 1
ATOM 594 C CA . LEU A 1 103 ? -21.995 -1.729 52.520 1.00 15.59 103 LEU A CA 1
ATOM 595 C C . LEU A 1 103 ? -21.848 -1.775 51.023 1.00 15.39 103 LEU A C 1
ATOM 596 O O . LEU A 1 103 ? -21.565 -2.809 50.435 1.00 15.83 103 LEU A O 1
ATOM 601 N N . ILE A 1 104 ? -21.994 -0.621 50.425 1.00 16.45 104 ILE A N 1
ATOM 602 C CA . ILE A 1 104 ? -21.805 -0.405 48.964 1.00 18.68 104 ILE A CA 1
ATOM 603 C C . ILE A 1 104 ? -20.568 0.461 48.763 1.00 18.96 104 ILE A C 1
ATOM 604 O O . ILE A 1 104 ? -20.521 1.589 49.241 1.00 18.35 104 ILE A O 1
ATOM 609 N N . ILE A 1 105 ? -19.610 -0.065 47.994 1.00 16.08 105 ILE A N 1
ATOM 610 C CA . ILE A 1 105 ? -18.426 0.699 47.637 1.00 16.52 105 ILE A CA 1
ATOM 611 C C . ILE A 1 105 ? -18.611 1.210 46.232 1.00 16.43 105 ILE A C 1
ATOM 612 O O . ILE A 1 105 ? -18.828 0.444 45.333 1.00 14.76 105 ILE A O 1
ATOM 617 N N . VAL A 1 106 ? -18.498 2.509 46.042 1.00 15.28 106 VAL A N 1
ATOM 618 C CA . VAL A 1 106 ? -18.522 3.056 44.678 1.00 15.36 106 VAL A CA 1
ATOM 619 C C . VAL A 1 106 ? -17.140 2.940 44.071 1.00 16.70 106 VAL A C 1
ATOM 620 O O . VAL A 1 106 ? -16.309 3.747 44.341 1.00 16.36 106 VAL A O 1
ATOM 624 N N . VAL A 1 107 ? -16.943 1.887 43.250 1.00 14.29 107 VAL A N 1
ATOM 625 C CA . VAL A 1 107 ? -15.622 1.545 42.646 1.00 16.42 107 VAL A CA 1
ATOM 626 C C . VAL A 1 107 ? -15.253 2.547 41.511 1.00 16.28 107 VAL A C 1
ATOM 627 O O . VAL A 1 107 ? -14.075 2.948 41.361 1.00 17.34 107 VAL A O 1
ATOM 631 N N . GLN A 1 108 ? -16.239 2.989 40.765 1.00 16.21 108 GLN A N 1
ATOM 632 C CA . GLN A 1 108 ? -16.077 3.834 39.560 1.00 17.37 108 GLN A CA 1
ATOM 633 C C . GLN A 1 108 ? -17.384 4.608 39.387 1.00 15.17 108 GLN A C 1
ATOM 634 O O . GLN A 1 108 ? -18.482 4.074 39.547 1.00 15.47 108 GLN A O 1
ATOM 640 N N . GLY A 1 109 ? -17.227 5.815 38.898 1.00 16.46 109 GLY A N 1
ATOM 641 C CA . GLY A 1 109 ? -18.297 6.657 38.357 1.00 18.04 109 GLY A CA 1
ATOM 642 C C . GLY A 1 109 ? -18.929 7.535 39.418 1.00 17.16 109 GLY A C 1
ATOM 643 O O . GLY A 1 109 ? -18.461 7.606 40.565 1.00 17.62 109 GLY A O 1
ATOM 644 N N . HIS A 1 110 ? -20.080 8.067 39.068 1.00 18.47 110 HIS A N 1
ATOM 645 C CA . HIS A 1 110 ? -20.871 8.842 39.975 1.00 19.81 110 HIS A CA 1
ATOM 646 C C . HIS A 1 110 ? -22.311 8.845 39.509 1.00 20.90 110 HIS A C 1
ATOM 647 O O . HIS A 1 110 ? -22.621 8.625 38.342 1.00 19.59 110 HIS A O 1
ATOM 654 N N . GLY A 1 111 ? -23.183 9.086 40.461 1.00 16.87 111 GLY A N 1
ATOM 655 C CA . GLY A 1 111 ? -24.580 8.964 40.253 1.00 20.00 111 GLY A CA 1
ATOM 656 C C . GLY A 1 111 ? -25.418 9.427 41.416 1.00 18.61 111 GLY A C 1
ATOM 657 O O . GLY A 1 111 ? -24.959 10.193 42.318 1.00 17.26 111 GLY A O 1
ATOM 658 N N A ILE A 1 112 ? -26.645 8.947 41.383 0.48 18.17 112 ILE A N 1
ATOM 659 N N B ILE A 1 112 ? -26.661 8.982 41.412 0.52 16.95 112 ILE A N 1
ATOM 660 C CA A ILE A 1 112 ? -27.650 9.201 42.372 0.48 18.52 112 ILE A CA 1
ATOM 661 C CA B ILE A 1 112 ? -27.645 9.335 42.421 0.52 16.70 112 ILE A CA 1
ATOM 662 C C A ILE A 1 112 ? -28.000 7.923 43.097 0.48 17.63 112 ILE A C 1
ATOM 663 C C B ILE A 1 112 ? -28.222 8.069 43.071 0.52 16.10 112 ILE A C 1
ATOM 664 O O A ILE A 1 112 ? -27.991 6.847 42.502 0.48 16.19 112 ILE A O 1
ATOM 665 O O B ILE A 1 112 ? -28.637 7.148 42.387 0.52 14.73 112 ILE A O 1
ATOM 674 N N . LEU A 1 113 ? -28.214 8.028 44.406 1.00 16.66 113 LEU A N 1
ATOM 675 C CA . LEU A 1 113 ? -28.743 6.931 45.192 1.00 17.25 113 LEU A CA 1
ATOM 676 C C . LEU A 1 113 ? -29.914 7.451 46.058 1.00 17.12 113 LEU A C 1
ATOM 677 O O . LEU A 1 113 ? -29.863 8.489 46.729 1.00 17.01 113 LEU A O 1
ATOM 682 N N . GLY A 1 114 ? -30.976 6.687 46.024 1.00 16.36 114 GLY A N 1
ATOM 683 C CA . GLY A 1 114 ? -32.112 6.864 46.911 1.00 16.41 114 GLY A CA 1
ATOM 684 C C . GLY A 1 114 ? -32.184 5.796 47.957 1.00 16.58 114 GLY A C 1
ATOM 685 O O . GLY A 1 114 ? -31.899 4.645 47.701 1.00 15.39 114 GLY A O 1
ATOM 686 N N . ALA A 1 115 ? -32.581 6.209 49.149 1.00 16.17 115 ALA A N 1
ATOM 687 C CA . ALA A 1 115 ? -32.805 5.329 50.278 1.00 18.48 115 ALA A CA 1
ATOM 688 C C . ALA A 1 115 ? -33.997 5.866 51.014 1.00 17.84 115 ALA A C 1
ATOM 689 O O . ALA A 1 115 ? -34.060 7.106 51.363 1.00 17.94 115 ALA A O 1
ATOM 691 N N . VAL A 1 116 ? -34.949 4.995 51.258 1.00 15.50 116 VAL A N 1
ATOM 692 C CA . VAL A 1 116 ? -36.252 5.395 51.808 1.00 15.75 116 VAL A CA 1
ATOM 693 C C . VAL A 1 116 ? -36.379 5.020 53.304 1.00 15.02 116 VAL A C 1
ATOM 694 O O . VAL A 1 116 ? -36.205 3.852 53.659 1.00 16.99 116 VAL A O 1
ATOM 698 N N . PHE A 1 117 ? -36.578 6.042 54.138 1.00 14.39 117 PHE A N 1
ATOM 699 C CA . PHE A 1 117 ? -36.881 5.834 55.545 1.00 18.05 117 PHE A CA 1
ATOM 700 C C . PHE A 1 117 ? -38.369 5.930 55.857 1.00 18.67 117 PHE A C 1
ATOM 701 O O . PHE A 1 117 ? -38.944 6.967 55.772 1.00 20.02 117 PHE A O 1
ATOM 709 N N . PRO A 1 118 ? -38.988 4.816 56.248 1.00 18.65 118 PRO A N 1
ATOM 710 C CA . PRO A 1 118 ? -40.457 4.845 56.309 1.00 21.27 118 PRO A CA 1
ATOM 711 C C . PRO A 1 118 ? -40.929 5.638 57.474 1.00 21.51 118 PRO A C 1
ATOM 712 O O . PRO A 1 118 ? -40.366 5.508 58.575 1.00 22.45 118 PRO A O 1
ATOM 716 N N . GLY A 1 119 ? -41.940 6.469 57.246 1.00 20.47 119 GLY A N 1
ATOM 717 C CA . GLY A 1 119 ? -42.413 7.299 58.306 1.00 21.42 119 GLY A CA 1
ATOM 718 C C . GLY A 1 119 ? -41.730 8.649 58.339 1.00 24.98 119 GLY A C 1
ATOM 719 O O . GLY A 1 119 ? -42.091 9.464 59.183 1.00 32.77 119 GLY A O 1
ATOM 720 N N . CYS A 1 120 ? -40.733 8.891 57.481 1.00 20.88 120 CYS A N 1
ATOM 721 C CA . CYS A 1 120 ? -40.171 10.226 57.401 1.00 18.10 120 CYS A CA 1
ATOM 722 C C . CYS A 1 120 ? -40.905 10.967 56.303 1.00 18.90 120 CYS A C 1
ATOM 723 O O . CYS A 1 120 ? -41.277 10.354 55.279 1.00 17.00 120 CYS A O 1
ATOM 726 N N . PRO A 1 121 ? -40.959 12.296 56.419 1.00 18.46 121 PRO A N 1
ATOM 727 C CA . PRO A 1 121 ? -41.623 13.072 55.375 1.00 19.42 121 PRO A CA 1
ATOM 728 C C . PRO A 1 121 ? -40.762 13.271 54.141 1.00 18.17 121 PRO A C 1
ATOM 729 O O . PRO A 1 121 ? -39.559 13.106 54.177 1.00 20.06 121 PRO A O 1
ATOM 733 N N . GLU A 1 122 ? -41.418 13.595 53.056 1.00 17.18 122 GLU A N 1
ATOM 734 C CA . GLU A 1 122 ? -40.727 13.931 51.805 1.00 17.77 122 GLU A CA 1
ATOM 735 C C . GLU A 1 122 ? -40.212 15.394 51.881 1.00 19.31 122 GLU A C 1
ATOM 736 O O . GLU A 1 122 ? -40.997 16.355 51.740 1.00 17.77 122 GLU A O 1
ATOM 742 N N . THR A 1 123 ? -38.917 15.571 52.092 1.00 15.86 123 THR A N 1
ATOM 743 C CA . THR A 1 123 ? -38.373 16.911 52.268 1.00 16.84 123 THR A CA 1
ATOM 744 C C . THR A 1 123 ? -37.625 17.490 51.075 1.00 15.69 123 THR A C 1
ATOM 745 O O . THR A 1 123 ? -37.032 18.564 51.173 1.00 15.82 123 THR A O 1
ATOM 749 N N . PHE A 1 124 ? -37.642 16.816 49.930 1.00 16.00 124 PHE A N 1
ATOM 750 C CA . PHE A 1 124 ? -37.113 17.360 48.692 1.00 16.29 124 PHE A CA 1
ATOM 751 C C . PHE A 1 124 ? -38.358 17.700 47.847 1.00 16.28 124 PHE A C 1
ATOM 752 O O . PHE A 1 124 ? -39.051 16.839 47.385 1.00 17.29 124 PHE A O 1
ATOM 760 N N . GLN A 1 125 ? -38.579 19.002 47.709 1.00 17.64 125 GLN A N 1
ATOM 761 C CA . GLN A 1 125 ? -39.914 19.516 47.377 1.00 17.85 125 GLN A CA 1
ATOM 762 C C . GLN A 1 125 ? -39.894 20.517 46.230 1.00 17.36 125 GLN A C 1
ATOM 763 O O . GLN A 1 125 ? -39.126 21.464 46.243 1.00 18.69 125 GLN A O 1
ATOM 769 N N . SER A 1 126 ? -40.724 20.265 45.221 1.00 18.38 126 SER A N 1
ATOM 770 C CA . SER A 1 126 ? -40.907 21.265 44.159 1.00 20.47 126 SER A CA 1
ATOM 771 C C . SER A 1 126 ? -42.401 21.380 43.832 1.00 19.75 126 SER A C 1
ATOM 772 O O . SER A 1 126 ? -43.098 20.367 43.587 1.00 22.14 126 SER A O 1
ATOM 775 N N . PHE A 1 127 ? -42.872 22.617 43.890 1.00 22.37 127 PHE A N 1
ATOM 776 C CA . PHE A 1 127 ? -44.257 22.886 43.632 1.00 23.83 127 PHE A CA 1
ATOM 777 C C . PHE A 1 127 ? -44.466 23.514 42.246 1.00 29.69 127 PHE A C 1
ATOM 778 O O . PHE A 1 127 ? -45.525 24.043 41.973 1.00 32.59 127 PHE A O 1
ATOM 786 N N . HIS A 1 128 ? -43.464 23.460 41.404 1.00 31.23 128 HIS A N 1
ATOM 787 C CA . HIS A 1 128 ? -43.570 24.010 40.021 1.00 31.96 128 HIS A CA 1
ATOM 788 C C . HIS A 1 128 ? -43.094 22.950 39.059 1.00 36.12 128 HIS A C 1
ATOM 789 O O . HIS A 1 128 ? -42.326 22.096 39.457 1.00 34.34 128 HIS A O 1
ATOM 796 N N . PRO A 1 129 ? -43.503 23.004 37.781 1.00 44.41 129 PRO A N 1
ATOM 797 C CA . PRO A 1 129 ? -44.528 23.945 37.266 1.00 42.71 129 PRO A CA 1
ATOM 798 C C . PRO A 1 129 ? -45.938 23.650 37.797 1.00 50.97 129 PRO A C 1
ATOM 799 O O . PRO A 1 129 ? -46.197 22.534 38.232 1.00 51.15 129 PRO A O 1
ATOM 803 N N . THR A 1 130 ? -46.830 24.648 37.735 1.00 62.83 130 THR A N 1
ATOM 804 C CA . THR A 1 130 ? -48.253 24.576 38.174 1.00 63.12 130 THR A CA 1
ATOM 805 C C . THR A 1 130 ? -48.438 23.980 39.572 1.00 74.98 130 THR A C 1
ATOM 806 O O . THR A 1 130 ? -49.565 23.872 40.068 1.00 87.24 130 THR A O 1
ATOM 810 N N . ASP A 1 141 ? -40.234 20.262 32.567 1.00 68.47 141 ASP A N 1
ATOM 811 C CA . ASP A 1 141 ? -41.607 19.806 32.368 1.00 57.36 141 ASP A CA 1
ATOM 812 C C . ASP A 1 141 ? -42.294 19.438 33.720 1.00 53.86 141 ASP A C 1
ATOM 813 O O . ASP A 1 141 ? -41.692 19.597 34.803 1.00 48.17 141 ASP A O 1
ATOM 818 N N . GLN A 1 142 ? -43.547 18.975 33.652 1.00 51.97 142 GLN A N 1
ATOM 819 C CA . GLN A 1 142 ? -44.376 18.762 34.843 1.00 49.51 142 GLN A CA 1
ATOM 820 C C . GLN A 1 142 ? -43.927 17.680 35.861 1.00 43.01 142 GLN A C 1
ATOM 821 O O . GLN A 1 142 ? -44.401 17.724 36.999 1.00 32.29 142 GLN A O 1
ATOM 827 N N . THR A 1 143 ? -43.084 16.699 35.503 1.00 38.61 143 THR A N 1
ATOM 828 C CA . THR A 1 143 ? -42.706 15.715 36.551 1.00 37.79 143 THR A CA 1
ATOM 829 C C . THR A 1 143 ? -41.753 16.358 37.522 1.00 39.58 143 THR A C 1
ATOM 830 O O . THR A 1 143 ? -41.539 15.801 38.575 1.00 35.69 143 THR A O 1
ATOM 834 N N . PHE A 1 144 ? -41.214 17.541 37.195 1.00 36.95 144 PHE A N 1
ATOM 835 C CA . PHE A 1 144 ? -40.566 18.377 38.210 1.00 37.99 144 PHE A CA 1
ATOM 836 C C . PHE A 1 144 ? -41.433 18.877 39.340 1.00 33.07 144 PHE A C 1
ATOM 837 O O . PHE A 1 144 ? -40.903 19.385 40.348 1.00 30.79 144 PHE A O 1
ATOM 845 N N . ARG A 1 145 ? -42.744 18.703 39.251 1.00 29.64 145 ARG A N 1
ATOM 846 C CA . ARG A 1 145 ? -43.612 19.048 40.353 1.00 30.78 145 ARG A CA 1
ATOM 847 C C . ARG A 1 145 ? -43.784 17.748 41.096 1.00 25.99 145 ARG A C 1
ATOM 848 O O . ARG A 1 145 ? -44.380 16.804 40.594 1.00 25.49 145 ARG A O 1
ATOM 856 N N . ASP A 1 146 ? -43.191 17.681 42.280 1.00 22.51 146 ASP A N 1
ATOM 857 C CA . ASP A 1 146 ? -43.022 16.399 42.953 1.00 20.86 146 ASP A CA 1
ATOM 858 C C . ASP A 1 146 ? -42.488 16.647 44.340 1.00 19.92 146 ASP A C 1
ATOM 859 O O . ASP A 1 146 ? -41.886 17.674 44.567 1.00 20.04 146 ASP A O 1
ATOM 864 N N . GLN A 1 147 ? -42.712 15.700 45.230 1.00 19.27 147 GLN A N 1
ATOM 865 C CA . GLN A 1 147 ? -42.021 15.669 46.512 1.00 22.04 147 GLN A CA 1
ATOM 866 C C . GLN A 1 147 ? -41.498 14.282 46.716 1.00 18.01 147 GLN A C 1
ATOM 867 O O . GLN A 1 147 ? -42.223 13.336 46.575 1.00 19.10 147 GLN A O 1
ATOM 873 N N . HIS A 1 148 ? -40.265 14.174 47.201 1.00 17.68 148 HIS A N 1
ATOM 874 C CA . HIS A 1 148 ? -39.700 12.854 47.456 1.00 17.52 148 HIS A CA 1
ATOM 875 C C . HIS A 1 148 ? -38.690 12.998 48.579 1.00 16.55 148 HIS A C 1
ATOM 876 O O . HIS A 1 148 ? -38.445 14.135 49.062 1.00 15.65 148 HIS A O 1
ATOM 883 N N . GLN A 1 149 ? -38.175 11.876 49.065 1.00 15.50 149 GLN A N 1
ATOM 884 C CA . GLN A 1 149 ? -37.166 11.931 50.086 1.00 15.43 149 GLN A CA 1
ATOM 885 C C . GLN A 1 149 ? -35.847 12.333 49.491 1.00 16.89 149 GLN A C 1
ATOM 886 O O . GLN A 1 149 ? -35.629 12.340 48.268 1.00 16.98 149 GLN A O 1
ATOM 892 N N A LYS A 1 150 ? -34.973 12.728 50.402 0.73 19.31 150 LYS A N 1
ATOM 893 N N B LYS A 1 150 ? -34.954 12.751 50.384 0.27 17.26 150 LYS A N 1
ATOM 894 C CA A LYS A 1 150 ? -33.643 13.149 50.043 0.73 18.61 150 LYS A CA 1
ATOM 895 C CA B LYS A 1 150 ? -33.669 13.252 49.950 0.27 16.84 150 LYS A CA 1
ATOM 896 C C A LYS A 1 150 ? -32.952 12.115 49.149 0.73 19.95 150 LYS A C 1
ATOM 897 C C B LYS A 1 150 ? -32.914 12.177 49.206 0.27 18.14 150 LYS A C 1
ATOM 898 O O A LYS A 1 150 ? -32.986 10.913 49.427 0.73 25.35 150 LYS A O 1
ATOM 899 O O B LYS A 1 150 ? -32.881 11.022 49.649 0.27 19.25 150 LYS A O 1
ATOM 910 N N . VAL A 1 151 ? -32.300 12.598 48.104 1.00 18.50 151 VAL A N 1
ATOM 911 C CA . VAL A 1 151 ? -31.462 11.767 47.251 1.00 21.76 151 VAL A CA 1
ATOM 912 C C . VAL A 1 151 ? -29.990 12.086 47.523 1.00 22.86 151 VAL A C 1
ATOM 913 O O . VAL A 1 151 ? -29.643 13.158 47.952 1.00 22.13 151 VAL A O 1
ATOM 917 N N . HIS A 1 152 ? -29.136 11.134 47.244 1.00 19.19 152 HIS A N 1
ATOM 918 C CA . HIS A 1 152 ? -27.775 11.259 47.619 1.00 18.91 152 HIS A CA 1
ATOM 919 C C . HIS A 1 152 ? -26.905 11.184 46.402 1.00 19.77 152 HIS A C 1
ATOM 920 O O . HIS A 1 152 ? -27.099 10.369 45.535 1.00 19.22 152 HIS A O 1
ATOM 927 N N . PHE A 1 153 ? -25.906 12.075 46.347 1.00 16.45 153 PHE A N 1
ATOM 928 C CA . PHE A 1 153 ? -25.072 12.197 45.180 1.00 18.61 153 PHE A CA 1
ATOM 929 C C . PHE A 1 153 ? -23.801 11.414 45.470 1.00 19.14 153 PHE A C 1
ATOM 930 O O . PHE A 1 153 ? -23.037 11.729 46.389 1.00 21.73 153 PHE A O 1
ATOM 938 N N . ILE A 1 154 ? -23.639 10.296 44.787 1.00 18.35 154 ILE A N 1
ATOM 939 C CA . ILE A 1 154 ? -22.580 9.316 45.142 1.00 16.35 154 ILE A CA 1
ATOM 940 C C . ILE A 1 154 ? -21.468 9.355 44.109 1.00 17.04 154 ILE A C 1
ATOM 941 O O . ILE A 1 154 ? -21.679 9.670 42.928 1.00 16.31 154 ILE A O 1
ATOM 946 N N . ARG A 1 155 ? -20.259 9.015 44.517 1.00 16.94 155 ARG A N 1
ATOM 947 C CA . ARG A 1 155 ? -19.102 9.083 43.616 1.00 18.49 155 ARG A CA 1
ATOM 948 C C . ARG A 1 155 ? -18.070 8.110 44.022 1.00 17.85 155 ARG A C 1
ATOM 949 O O . ARG A 1 155 ? -18.062 7.609 45.160 1.00 18.04 155 ARG A O 1
ATOM 957 N N . GLN A 1 156 ? -17.142 7.886 43.137 1.00 18.80 156 GLN A N 1
ATOM 958 C CA . GLN A 1 156 ? -16.058 6.940 43.379 1.00 18.01 156 GLN A CA 1
ATOM 959 C C . GLN A 1 156 ? -15.385 7.254 44.752 1.00 19.94 156 GLN A C 1
ATOM 960 O O . GLN A 1 156 ? -15.026 8.399 45.069 1.00 17.33 156 GLN A O 1
ATOM 966 N N . GLY A 1 157 ? -15.201 6.177 45.508 1.00 16.77 157 GLY A N 1
ATOM 967 C CA . GLY A 1 157 ? -14.616 6.200 46.829 1.00 16.75 157 GLY A CA 1
ATOM 968 C C . GLY A 1 157 ? -15.602 6.282 47.935 1.00 16.66 157 GLY A C 1
ATOM 969 O O . GLY A 1 157 ? -15.259 6.060 49.103 1.00 17.41 157 GLY A O 1
ATOM 970 N N . ASP A 1 158 ? -16.880 6.506 47.610 1.00 16.50 158 ASP A N 1
ATOM 971 C CA . ASP A 1 158 ? -17.904 6.500 48.621 1.00 16.79 158 ASP A CA 1
ATOM 972 C C . ASP A 1 158 ? -18.182 5.095 49.148 1.00 17.61 158 ASP A C 1
ATOM 973 O O . ASP A 1 158 ? -18.163 4.112 48.391 1.00 19.66 158 ASP A O 1
ATOM 978 N N . VAL A 1 159 ? -18.347 4.976 50.453 1.00 15.54 159 VAL A N 1
ATOM 979 C CA . VAL A 1 159 ? -18.856 3.755 51.042 1.00 17.16 159 VAL A CA 1
ATOM 980 C C . VAL A 1 159 ? -20.166 4.102 51.695 1.00 18.09 159 VAL A C 1
ATOM 981 O O . VAL A 1 159 ? -20.248 5.011 52.538 1.00 18.51 159 VAL A O 1
ATOM 985 N N . ILE A 1 160 ? -21.199 3.405 51.255 1.00 15.58 160 ILE A N 1
ATOM 986 C CA . ILE A 1 160 ? -22.599 3.664 51.639 1.00 16.48 160 ILE A CA 1
ATOM 987 C C . ILE A 1 160 ? -23.097 2.531 52.505 1.00 16.85 160 ILE A C 1
ATOM 988 O O . ILE A 1 160 ? -22.912 1.378 52.158 1.00 17.97 160 ILE A O 1
ATOM 993 N N . ALA A 1 161 ? -23.768 2.828 53.629 1.00 15.58 161 ALA A N 1
ATOM 994 C CA . ALA A 1 161 ? -24.230 1.825 54.595 1.00 15.03 161 ALA A CA 1
ATOM 995 C C . ALA A 1 161 ? -25.761 1.860 54.637 1.00 17.30 161 ALA A C 1
ATOM 996 O O . ALA A 1 161 ? -26.303 2.934 54.946 1.00 17.24 161 ALA A O 1
ATOM 998 N N . LEU A 1 162 ? -26.408 0.726 54.372 1.00 13.89 162 LEU A N 1
ATOM 999 C CA . LEU A 1 162 ? -27.859 0.616 54.378 1.00 15.97 162 LEU A CA 1
ATOM 1000 C C . LEU A 1 162 ? -28.330 -0.539 55.224 1.00 16.44 162 LEU A C 1
ATOM 1001 O O . LEU A 1 162 ? -27.800 -1.688 55.129 1.00 17.39 162 LEU A O 1
ATOM 1006 N N . PRO A 1 163 ? -29.268 -0.277 56.138 1.00 18.26 163 PRO A N 1
ATOM 1007 C CA . PRO A 1 163 ? -29.862 -1.354 56.892 1.00 17.70 163 PRO A CA 1
ATOM 1008 C C . PRO A 1 163 ? -30.719 -2.305 56.037 1.00 15.14 163 PRO A C 1
ATOM 1009 O O . PRO A 1 163 ? -31.128 -1.992 54.930 1.00 14.86 163 PRO A O 1
ATOM 1013 N N . ALA A 1 164 ? -31.001 -3.477 56.592 1.00 15.62 164 ALA A N 1
ATOM 1014 C CA . ALA A 1 164 ? -31.908 -4.423 56.028 1.00 16.11 164 ALA A CA 1
ATOM 1015 C C . ALA A 1 164 ? -33.303 -3.785 55.961 1.00 16.78 164 ALA A C 1
ATOM 1016 O O . ALA A 1 164 ? -33.698 -3.050 56.900 1.00 16.82 164 ALA A O 1
ATOM 1018 N N . GLY A 1 165 ? -34.020 -4.094 54.894 1.00 16.90 165 GLY A N 1
ATOM 1019 C CA . GLY A 1 165 ? -35.448 -3.792 54.782 1.00 16.88 165 GLY A CA 1
ATOM 1020 C C . GLY A 1 165 ? -35.726 -2.419 54.150 1.00 18.71 165 GLY A C 1
ATOM 1021 O O . GLY A 1 165 ? -36.930 -2.082 53.935 1.00 19.37 165 GLY A O 1
ATOM 1022 N N . ILE A 1 166 ? -34.649 -1.659 53.898 1.00 16.92 166 ILE A N 1
ATOM 1023 C CA . ILE A 1 166 ? -34.694 -0.337 53.372 1.00 17.05 166 ILE A CA 1
ATOM 1024 C C . ILE A 1 166 ? -34.691 -0.353 51.873 1.00 15.26 166 ILE A C 1
ATOM 1025 O O . ILE A 1 166 ? -33.818 -0.954 51.274 1.00 16.63 166 ILE A O 1
ATOM 1030 N N . VAL A 1 167 ? -35.699 0.283 51.269 1.00 14.05 167 VAL A N 1
ATOM 1031 C CA . VAL A 1 167 ? -35.761 0.451 49.824 1.00 15.07 167 VAL A CA 1
ATOM 1032 C C . VAL A 1 167 ? -34.638 1.409 49.338 1.00 13.75 167 VAL A C 1
ATOM 1033 O O . VAL A 1 167 ? -34.468 2.517 49.880 1.00 16.09 167 VAL A O 1
ATOM 1037 N N . HIS A 1 168 ? -33.911 0.990 48.322 1.00 13.53 168 HIS A N 1
ATOM 1038 C CA . HIS A 1 168 ? -32.877 1.824 47.727 1.00 16.56 168 HIS A CA 1
ATOM 1039 C C . HIS A 1 168 ? -32.896 1.657 46.246 1.00 15.11 168 HIS A C 1
ATOM 1040 O O . HIS A 1 168 ? -33.384 0.651 45.728 1.00 16.01 168 HIS A O 1
ATOM 1047 N N . TRP A 1 169 ? -32.322 2.617 45.568 1.00 14.28 169 TRP A N 1
ATOM 1048 C CA . TRP A 1 169 ? -32.301 2.628 44.079 1.00 15.01 169 TRP A CA 1
ATOM 1049 C C . TRP A 1 169 ? -31.135 3.492 43.660 1.00 16.20 169 TRP A C 1
ATOM 1050 O O . TRP A 1 169 ? -30.647 4.240 44.487 1.00 15.53 169 TRP A O 1
ATOM 1061 N N . ALA A 1 170 ? -30.681 3.332 42.419 1.00 14.69 170 ALA A N 1
ATOM 1062 C CA . ALA A 1 170 ? -29.550 4.082 41.897 1.00 14.31 170 ALA A CA 1
ATOM 1063 C C . ALA A 1 170 ? -29.703 4.427 40.450 1.00 15.39 170 ALA A C 1
ATOM 1064 O O . ALA A 1 170 ? -30.263 3.677 39.715 1.00 15.17 170 ALA A O 1
ATOM 1066 N N . TYR A 1 171 ? -29.058 5.545 40.048 1.00 15.48 171 TYR A N 1
ATOM 1067 C CA . TYR A 1 171 ? -29.092 6.018 38.683 1.00 15.29 171 TYR A CA 1
ATOM 1068 C C . TYR A 1 171 ? -27.799 6.590 38.303 1.00 15.97 171 TYR A C 1
ATOM 1069 O O . TYR A 1 171 ? -27.190 7.295 39.085 1.00 15.15 171 TYR A O 1
ATOM 1078 N N . ASN A 1 172 ? -27.419 6.324 37.052 1.00 16.36 172 ASN A N 1
ATOM 1079 C CA . ASN A 1 172 ? -26.190 6.841 36.453 1.00 17.59 172 ASN A CA 1
ATOM 1080 C C . ASN A 1 172 ? -26.480 7.879 35.380 1.00 19.10 172 ASN A C 1
ATOM 1081 O O . ASN A 1 172 ? -27.035 7.529 34.388 1.00 23.19 172 ASN A O 1
ATOM 1086 N N . GLU A 1 173 ? -26.085 9.135 35.685 1.00 25.39 173 GLU A N 1
ATOM 1087 C CA . GLU A 1 173 ? -26.227 10.353 34.878 1.00 32.85 173 GLU A CA 1
ATOM 1088 C C . GLU A 1 173 ? -24.993 10.475 33.910 1.00 33.74 173 GLU A C 1
ATOM 1089 O O . GLU A 1 173 ? -25.097 11.056 32.811 1.00 37.61 173 GLU A O 1
ATOM 1095 N N . ALA A 1 174 ? -23.845 9.892 34.274 1.00 27.99 174 ALA A N 1
ATOM 1096 C CA . ALA A 1 174 ? -22.580 10.123 33.560 1.00 26.67 174 ALA A CA 1
ATOM 1097 C C . ALA A 1 174 ? -22.341 9.205 32.414 1.00 26.62 174 ALA A C 1
ATOM 1098 O O . ALA A 1 174 ? -22.978 8.177 32.267 1.00 24.89 174 ALA A O 1
ATOM 1100 N N A THR A 1 175 ? -21.359 9.524 31.588 0.50 27.39 175 THR A N 1
ATOM 1101 N N B THR A 1 175 ? -21.351 9.597 31.619 0.50 26.03 175 THR A N 1
ATOM 1102 C CA A THR A 1 175 ? -21.088 8.668 30.461 0.50 27.72 175 THR A CA 1
ATOM 1103 C CA B THR A 1 175 ? -20.857 8.848 30.497 0.50 25.01 175 THR A CA 1
ATOM 1104 C C A THR A 1 175 ? -20.301 7.412 30.879 0.50 25.50 175 THR A C 1
ATOM 1105 C C B THR A 1 175 ? -20.321 7.491 30.902 0.50 24.12 175 THR A C 1
ATOM 1106 O O A THR A 1 175 ? -20.538 6.368 30.317 0.50 27.21 175 THR A O 1
ATOM 1107 O O B THR A 1 175 ? -20.738 6.496 30.350 0.50 25.15 175 THR A O 1
ATOM 1114 N N . GLU A 1 176 ? -19.405 7.493 31.864 1.00 22.81 176 GLU A N 1
ATOM 1115 C CA . GLU A 1 176 ? -18.689 6.285 32.331 1.00 22.00 176 GLU A CA 1
ATOM 1116 C C . GLU A 1 176 ? -19.645 5.439 33.183 1.00 20.27 176 GLU A C 1
ATOM 1117 O O . GLU A 1 176 ? -20.525 5.968 33.849 1.00 21.08 176 GLU A O 1
ATOM 1123 N N . LYS A 1 177 ? -19.426 4.151 33.157 1.00 19.18 177 LYS A N 1
ATOM 1124 C CA . LYS A 1 177 ? -20.194 3.213 33.960 1.00 20.53 177 LYS A CA 1
ATOM 1125 C C . LYS A 1 177 ? -20.045 3.529 35.449 1.00 19.45 177 LYS A C 1
ATOM 1126 O O . LYS A 1 177 ? -18.939 3.968 35.930 1.00 19.68 177 LYS A O 1
ATOM 1132 N N . LEU A 1 178 ? -21.153 3.322 36.162 1.00 16.88 178 LEU A N 1
ATOM 1133 C CA . LEU A 1 178 ? -21.181 3.442 37.624 1.00 15.77 178 LEU A CA 1
ATOM 1134 C C . LEU A 1 178 ? -21.102 1.982 38.147 1.00 16.34 178 LEU A C 1
ATOM 1135 O O . LEU A 1 178 ? -21.962 1.148 37.892 1.00 20.06 178 LEU A O 1
ATOM 1140 N N . VAL A 1 179 ? -20.042 1.707 38.904 1.00 15.22 179 VAL A N 1
ATOM 1141 C CA . VAL A 1 179 ? -19.763 0.317 39.375 1.00 15.75 179 VAL A CA 1
ATOM 1142 C C . VAL A 1 179 ? -19.881 0.326 40.911 1.00 15.15 179 VAL A C 1
ATOM 1143 O O . VAL A 1 179 ? -19.216 1.115 41.598 1.00 15.71 179 VAL A O 1
ATOM 1147 N N . LEU A 1 180 ? -20.735 -0.507 41.402 1.00 13.46 180 LEU A N 1
ATOM 1148 C CA . LEU A 1 180 ? -21.001 -0.587 42.850 1.00 15.44 180 LEU A CA 1
ATOM 1149 C C . LEU A 1 180 ? -20.636 -1.987 43.304 1.00 17.32 180 LEU A C 1
ATOM 1150 O O . LEU A 1 180 ? -21.136 -2.981 42.727 1.00 17.93 180 LEU A O 1
ATOM 1155 N N . LEU A 1 181 ? -19.780 -2.099 44.317 1.00 17.11 181 LEU A N 1
ATOM 1156 C CA . LEU A 1 181 ? -19.485 -3.394 44.885 1.00 16.64 181 LEU A CA 1
ATOM 1157 C C . LEU A 1 181 ? -20.311 -3.449 46.157 1.00 16.47 181 LEU A C 1
ATOM 1158 O O . LEU A 1 181 ? -20.142 -2.560 47.035 1.00 15.86 181 LEU A O 1
ATOM 1163 N N . VAL A 1 182 ? -21.172 -4.459 46.259 1.00 15.15 182 VAL A N 1
ATOM 1164 C CA . VAL A 1 182 ? -22.088 -4.596 47.372 1.00 16.59 182 VAL A CA 1
ATOM 1165 C C . VAL A 1 182 ? -21.772 -5.773 48.203 1.00 16.71 182 VAL A C 1
ATOM 1166 O O . VAL A 1 182 ? -21.809 -6.906 47.666 1.00 16.14 182 VAL A O 1
ATOM 1170 N N . ILE A 1 183 ? -21.522 -5.527 49.488 1.00 15.30 183 ILE A N 1
ATOM 1171 C CA . ILE A 1 183 ? -21.231 -6.580 50.443 1.00 15.10 183 ILE A CA 1
ATOM 1172 C C . ILE A 1 183 ? -22.411 -6.665 51.410 1.00 16.38 183 ILE A C 1
ATOM 1173 O O . ILE A 1 183 ? -22.652 -5.704 52.127 1.00 15.16 183 ILE A O 1
ATOM 1178 N N . HIS A 1 184 ? -23.169 -7.760 51.324 1.00 14.43 184 HIS A N 1
ATOM 1179 C CA . HIS A 1 184 ? -24.300 -8.015 52.224 1.00 15.53 184 HIS A CA 1
ATOM 1180 C C . HIS A 1 184 ? -23.885 -8.889 53.386 1.00 15.01 184 HIS A C 1
ATOM 1181 O O . HIS A 1 184 ? -23.255 -9.980 53.200 1.00 14.69 184 HIS A O 1
ATOM 1188 N N . ASP A 1 185 ? -24.250 -8.468 54.605 1.00 15.16 185 ASP A N 1
ATOM 1189 C CA . ASP A 1 185 ? -23.841 -9.135 55.845 1.00 15.44 185 ASP A CA 1
ATOM 1190 C C . ASP A 1 185 ? -25.038 -10.021 56.258 1.00 15.51 185 ASP A C 1
ATOM 1191 O O . ASP A 1 185 ? -25.954 -9.612 56.975 1.00 14.40 185 ASP A O 1
ATOM 1196 N N . LEU A 1 186 ? -25.000 -11.238 55.762 1.00 16.15 186 LEU A N 1
ATOM 1197 C CA . LEU A 1 186 ? -26.110 -12.193 55.990 1.00 15.32 186 LEU A CA 1
ATOM 1198 C C . LEU A 1 186 ? -26.209 -12.650 57.444 1.00 15.19 186 LEU A C 1
ATOM 1199 O O . LEU A 1 186 ? -27.332 -12.870 57.938 1.00 15.21 186 LEU A O 1
ATOM 1204 N N . SER A 1 187 ? -25.086 -12.733 58.167 1.00 13.13 187 SER A N 1
ATOM 1205 C CA . SER A 1 187 ? -25.159 -13.211 59.560 1.00 15.34 187 SER A CA 1
ATOM 1206 C C . SER A 1 187 ? -25.532 -12.119 60.580 1.00 15.22 187 SER A C 1
ATOM 1207 O O . SER A 1 187 ? -25.596 -12.325 61.798 1.00 15.92 187 SER A O 1
ATOM 1210 N N . ASN A 1 188 ? -25.733 -10.912 60.077 1.00 15.28 188 ASN A N 1
ATOM 1211 C CA . ASN A 1 188 ? -26.131 -9.805 60.901 1.00 16.90 188 ASN A CA 1
ATOM 1212 C C . ASN A 1 188 ? -27.429 -10.068 61.678 1.00 15.31 188 ASN A C 1
ATOM 1213 O O . ASN A 1 188 ? -28.406 -10.634 61.165 1.00 15.88 188 ASN A O 1
ATOM 1218 N N . ARG A 1 189 ? -27.493 -9.479 62.850 1.00 14.63 189 ARG A N 1
ATOM 1219 C CA . ARG A 1 189 ? -28.693 -9.587 63.627 1.00 15.26 189 ARG A CA 1
ATOM 1220 C C . ARG A 1 189 ? -29.911 -9.060 62.967 1.00 15.21 189 ARG A C 1
ATOM 1221 O O . ARG A 1 189 ? -31.013 -9.506 63.321 1.00 15.72 189 ARG A O 1
ATOM 1229 N N . GLU A 1 190 ? -29.785 -8.137 62.016 1.00 13.84 190 GLU A N 1
ATOM 1230 C CA . GLU A 1 190 ? -30.964 -7.580 61.340 1.00 15.75 190 GLU A CA 1
ATOM 1231 C C . GLU A 1 190 ? -31.648 -8.616 60.412 1.00 17.02 190 GLU A C 1
ATOM 1232 O O . GLU A 1 190 ? -32.804 -8.416 59.999 1.00 18.30 190 GLU A O 1
ATOM 1238 N N . ASN A 1 191 ? -30.962 -9.697 60.131 1.00 14.17 191 ASN A N 1
ATOM 1239 C CA . ASN A 1 191 ? -31.500 -10.754 59.288 1.00 14.93 191 ASN A CA 1
ATOM 1240 C C . ASN A 1 191 ? -32.006 -11.840 60.162 1.00 14.65 191 ASN A C 1
ATOM 1241 O O . ASN A 1 191 ? -31.245 -12.747 60.589 1.00 17.99 191 ASN A O 1
ATOM 1246 N N . GLN A 1 192 ? -33.343 -11.871 60.271 1.00 14.33 192 GLN A N 1
ATOM 1247 C CA . GLN A 1 192 ? -34.031 -12.938 61.005 1.00 15.35 192 GLN A CA 1
ATOM 1248 C C . GLN A 1 192 ? -34.538 -14.138 60.232 1.00 16.03 192 GLN A C 1
ATOM 1249 O O . GLN A 1 192 ? -35.272 -14.980 60.781 1.00 16.49 192 GLN A O 1
ATOM 1255 N N . LEU A 1 193 ? -34.241 -14.163 58.948 1.00 14.77 193 LEU A N 1
ATOM 1256 C CA . LEU A 1 193 ? -34.750 -15.164 58.093 1.00 16.24 193 LEU A CA 1
ATOM 1257 C C . LEU A 1 193 ? -33.864 -16.396 58.134 1.00 16.98 193 LEU A C 1
ATOM 1258 O O . LEU A 1 193 ? -34.077 -17.305 58.977 1.00 20.58 193 LEU A O 1
ATOM 1263 N N . ASP A 1 194 ? -32.858 -16.491 57.255 1.00 16.05 194 ASP A N 1
ATOM 1264 C CA . ASP A 1 194 ? -31.893 -17.583 57.256 1.00 16.01 194 ASP A CA 1
ATOM 1265 C C . ASP A 1 194 ? -30.732 -17.039 56.419 1.00 15.82 194 ASP A C 1
ATOM 1266 O O . ASP A 1 194 ? -30.802 -15.881 55.976 1.00 15.25 194 ASP A O 1
ATOM 1271 N N . GLN A 1 195 ? -29.657 -17.829 56.260 1.00 17.42 195 GLN A N 1
ATOM 1272 C CA . GLN A 1 195 ? -28.387 -17.308 55.759 1.00 17.05 195 GLN A CA 1
ATOM 1273 C C . GLN A 1 195 ? -28.348 -17.330 54.220 1.00 18.76 195 GLN A C 1
ATOM 1274 O O . GLN A 1 195 ? -27.452 -17.937 53.617 1.00 19.11 195 GLN A O 1
ATOM 1280 N N . ASN A 1 196 ? -29.318 -16.657 53.612 1.00 18.36 196 ASN A N 1
ATOM 1281 C CA . ASN A 1 196 ? -29.439 -16.504 52.139 1.00 17.41 196 ASN A CA 1
ATOM 1282 C C . ASN A 1 196 ? -29.972 -15.136 51.859 1.00 18.55 196 ASN A C 1
ATOM 1283 O O . ASN A 1 196 ? -30.850 -14.668 52.609 1.00 17.47 196 ASN A O 1
ATOM 1288 N N . LEU A 1 197 ? -29.468 -14.522 50.786 1.00 16.56 197 LEU A N 1
ATOM 1289 C CA . LEU A 1 197 ? -29.884 -13.174 50.463 1.00 18.35 197 LEU A CA 1
ATOM 1290 C C . LEU A 1 197 ? -31.203 -13.184 49.710 1.00 18.16 197 LEU A C 1
ATOM 1291 O O . LEU A 1 197 ? -31.345 -14.011 48.796 1.00 20.29 197 LEU A O 1
ATOM 1296 N N . ARG A 1 198 ? -32.092 -12.264 50.057 1.00 16.70 198 ARG A N 1
ATOM 1297 C CA . ARG A 1 198 ? -33.306 -11.979 49.291 1.00 17.35 198 ARG A CA 1
ATOM 1298 C C . ARG A 1 198 ? -33.117 -10.635 48.646 1.00 18.55 198 ARG A C 1
ATOM 1299 O O . ARG A 1 198 ? -32.670 -9.685 49.314 1.00 18.54 198 ARG A O 1
ATOM 1307 N N . ARG A 1 199 ? -33.525 -10.507 47.388 1.00 17.81 199 ARG A N 1
ATOM 1308 C CA . ARG A 1 199 ? -33.575 -9.239 46.667 1.00 17.26 199 ARG A CA 1
ATOM 1309 C C . ARG A 1 199 ? -34.989 -9.019 46.220 1.00 18.25 199 ARG A C 1
ATOM 1310 O O . ARG A 1 199 ? -35.459 -9.664 45.260 1.00 20.11 199 ARG A O 1
ATOM 1318 N N . TYR A 1 200 ? -35.672 -8.102 46.870 1.00 17.49 200 TYR A N 1
ATOM 1319 C CA . TYR A 1 200 ? -37.099 -7.875 46.600 1.00 16.98 200 TYR A CA 1
ATOM 1320 C C . TYR A 1 200 ? -37.228 -6.548 45.898 1.00 16.86 200 TYR A C 1
ATOM 1321 O O . TYR A 1 200 ? -36.992 -5.503 46.490 1.00 19.23 200 TYR A O 1
ATOM 1330 N N . PHE A 1 201 ? -37.589 -6.599 44.637 1.00 16.25 201 PHE A N 1
ATOM 1331 C CA . PHE A 1 201 ? -37.685 -5.412 43.785 1.00 15.45 201 PHE A CA 1
ATOM 1332 C C . PHE A 1 201 ? -39.114 -4.869 43.667 1.00 16.57 201 PHE A C 1
ATOM 1333 O O . PHE A 1 201 ? -40.120 -5.621 43.654 1.00 18.31 201 PHE A O 1
ATOM 1341 N N . LEU A 1 202 ? -39.209 -3.538 43.623 1.00 16.55 202 LEU A N 1
ATOM 1342 C CA . LEU A 1 202 ? -40.453 -2.868 43.421 1.00 15.53 202 LEU A CA 1
ATOM 1343 C C . LEU A 1 202 ? -40.476 -2.544 41.916 1.00 17.48 202 LEU A C 1
ATOM 1344 O O . LEU A 1 202 ? -40.159 -1.444 41.449 1.00 15.45 202 LEU A O 1
ATOM 1349 N N . GLY A 1 203 ? -40.789 -3.586 41.151 1.00 19.19 203 GLY A N 1
ATOM 1350 C CA . GLY A 1 203 ? -40.747 -3.529 39.675 1.00 19.70 203 GLY A CA 1
ATOM 1351 C C . GLY A 1 203 ? -39.766 -4.546 39.124 1.00 19.41 203 GLY A C 1
ATOM 1352 O O . GLY A 1 203 ? -39.190 -5.327 39.825 1.00 17.08 203 GLY A O 1
ATOM 1353 N N . GLY A 1 204 ? -39.588 -4.534 37.799 1.00 20.13 204 GLY A N 1
ATOM 1354 C CA . GLY A 1 204 ? -38.616 -5.401 37.179 1.00 21.46 204 GLY A CA 1
ATOM 1355 C C . GLY A 1 204 ? -39.222 -6.741 36.755 1.00 23.92 204 GLY A C 1
ATOM 1356 O O . GLY A 1 204 ? -40.358 -7.106 37.118 1.00 21.09 204 GLY A O 1
ATOM 1357 N N . ASN A 1 205 ? -38.497 -7.467 35.911 1.00 22.51 205 ASN A N 1
ATOM 1358 C CA . ASN A 1 205 ? -38.967 -8.794 35.548 1.00 23.94 205 ASN A CA 1
ATOM 1359 C C . ASN A 1 205 ? -37.842 -9.705 35.120 1.00 32.81 205 ASN A C 1
ATOM 1360 O O . ASN A 1 205 ? -36.947 -9.256 34.461 1.00 30.67 205 ASN A O 1
ATOM 1365 N N . GLN A 1 206 ? -37.920 -10.999 35.478 1.00 39.36 206 GLN A N 1
ATOM 1366 C CA . GLN A 1 206 ? -36.908 -11.977 35.019 1.00 49.09 206 GLN A CA 1
ATOM 1367 C C . GLN A 1 206 ? -37.291 -12.591 33.666 1.00 44.53 206 GLN A C 1
ATOM 1368 O O . GLN A 1 206 ? -38.395 -13.099 33.493 1.00 45.60 206 GLN A O 1
ATOM 1374 N N . LYS A 1 207 ? -36.358 -12.522 32.729 1.00 47.55 207 LYS A N 1
ATOM 1375 C CA . LYS A 1 207 ? -36.353 -13.339 31.505 1.00 52.04 207 LYS A CA 1
ATOM 1376 C C . LYS A 1 207 ? -35.066 -14.157 31.433 1.00 50.84 207 LYS A C 1
ATOM 1377 O O . LYS A 1 207 ? -35.049 -15.241 30.832 1.00 64.88 207 LYS A O 1
ATOM 1383 N N . ASN A 1 219 ? -30.125 -21.367 44.083 1.00 65.22 219 ASN A N 1
ATOM 1384 C CA . ASN A 1 219 ? -31.175 -20.526 43.497 1.00 68.03 219 ASN A CA 1
ATOM 1385 C C . ASN A 1 219 ? -31.211 -19.096 44.068 1.00 56.99 219 ASN A C 1
ATOM 1386 O O . ASN A 1 219 ? -31.204 -18.893 45.290 1.00 59.41 219 ASN A O 1
ATOM 1391 N N . LEU A 1 220 ? -31.271 -18.116 43.169 1.00 47.91 220 LEU A N 1
ATOM 1392 C CA . LEU A 1 220 ? -31.379 -16.707 43.573 1.00 40.67 220 LEU A CA 1
ATOM 1393 C C . LEU A 1 220 ? -32.806 -16.394 43.964 1.00 39.68 220 LEU A C 1
ATOM 1394 O O . LEU A 1 220 ? -33.772 -16.775 43.262 1.00 38.78 220 LEU A O 1
ATOM 1399 N N . LEU A 1 221 ? -32.909 -15.632 45.055 1.00 29.68 221 LEU A N 1
ATOM 1400 C CA . LEU A 1 221 ? -34.200 -15.171 45.615 1.00 25.72 221 LEU A CA 1
ATOM 1401 C C . LEU A 1 221 ? -34.284 -13.715 45.228 1.00 24.66 221 LEU A C 1
ATOM 1402 O O . LEU A 1 221 ? -34.119 -12.801 46.047 1.00 28.30 221 LEU A O 1
ATOM 1407 N N . TRP A 1 222 ? -34.636 -13.530 43.981 1.00 23.97 222 TRP A N 1
ATOM 1408 C CA . TRP A 1 222 ? -34.674 -12.231 43.317 1.00 23.61 222 TRP A CA 1
ATOM 1409 C C . TRP A 1 222 ? -36.025 -12.099 42.664 1.00 23.60 222 TRP A C 1
ATOM 1410 O O . TRP A 1 222 ? -36.316 -12.906 41.809 1.00 26.40 222 TRP A O 1
ATOM 1421 N N . ASN A 1 223 ? -36.856 -11.127 43.038 1.00 22.10 223 ASN A N 1
ATOM 1422 C CA . ASN A 1 223 ? -38.257 -11.103 42.599 1.00 23.61 223 ASN A CA 1
ATOM 1423 C C . ASN A 1 223 ? -38.874 -9.687 42.630 1.00 21.05 223 ASN A C 1
ATOM 1424 O O . ASN A 1 223 ? -38.619 -8.913 43.513 1.00 23.44 223 ASN A O 1
ATOM 1429 N N . ASN A 1 224 ? -39.774 -9.435 41.705 1.00 20.74 224 ASN A N 1
ATOM 1430 C CA . ASN A 1 224 ? -40.617 -8.246 41.696 1.00 18.94 224 ASN A CA 1
ATOM 1431 C C . ASN A 1 224 ? -41.749 -8.538 42.671 1.00 21.70 224 ASN A C 1
ATOM 1432 O O . ASN A 1 224 ? -42.612 -9.395 42.373 1.00 20.21 224 ASN A O 1
ATOM 1437 N N . VAL A 1 225 ? -41.770 -7.879 43.823 1.00 16.92 225 VAL A N 1
ATOM 1438 C CA . VAL A 1 225 ? -42.752 -8.137 44.864 1.00 21.42 225 VAL A CA 1
ATOM 1439 C C . VAL A 1 225 ? -44.213 -7.960 44.460 1.00 19.94 225 VAL A C 1
ATOM 1440 O O . VAL A 1 225 ? -45.046 -8.453 45.186 1.00 20.29 225 VAL A O 1
ATOM 1444 N N . PHE A 1 226 ? -44.492 -7.299 43.344 1.00 19.42 226 PHE A N 1
ATOM 1445 C CA . PHE A 1 226 ? -45.855 -7.023 42.905 1.00 19.73 226 PHE A CA 1
ATOM 1446 C C . PHE A 1 226 ? -46.391 -8.244 42.178 1.00 19.89 226 PHE A C 1
ATOM 1447 O O . PHE A 1 226 ? -47.607 -8.349 42.084 1.00 20.31 226 PHE A O 1
ATOM 1455 N N . GLN A 1 227 ? -45.518 -9.091 41.641 1.00 20.13 227 GLN A N 1
ATOM 1456 C CA . GLN A 1 227 ? -45.917 -10.244 40.789 1.00 20.97 227 GLN A CA 1
ATOM 1457 C C . GLN A 1 227 ? -46.779 -11.283 41.495 1.00 23.27 227 GLN A C 1
ATOM 1458 O O . GLN A 1 227 ? -47.813 -11.635 40.951 1.00 27.66 227 GLN A O 1
ATOM 1464 N N . PRO A 1 228 ? -46.428 -11.674 42.725 1.00 25.53 228 PRO A N 1
ATOM 1465 C CA . PRO A 1 228 ? -47.308 -12.661 43.383 1.00 29.10 228 PRO A CA 1
ATOM 1466 C C . PRO A 1 228 ? -48.688 -12.103 43.821 1.00 30.31 228 PRO A C 1
ATOM 1467 O O . PRO A 1 228 ? -49.587 -12.890 44.113 1.00 42.83 228 PRO A O 1
ATOM 1471 N N . LEU A 1 229 ? -48.901 -10.801 43.786 1.00 24.72 229 LEU A N 1
ATOM 1472 C CA . LEU A 1 229 ? -50.085 -10.207 44.383 1.00 22.27 229 LEU A CA 1
ATOM 1473 C C . LEU A 1 229 ? -51.210 -10.208 43.392 1.00 20.17 229 LEU A C 1
ATOM 1474 O O . LEU A 1 229 ? -50.997 -10.366 42.183 1.00 22.20 229 LEU A O 1
ATOM 1479 N N . ASP A 1 230 ? -52.425 -10.184 43.917 1.00 22.00 230 ASP A N 1
ATOM 1480 C CA . ASP A 1 230 ? -53.622 -10.152 43.082 1.00 23.06 230 ASP A CA 1
ATOM 1481 C C . ASP A 1 230 ? -53.804 -8.746 42.655 1.00 22.65 230 ASP A C 1
ATOM 1482 O O . ASP A 1 230 ? -53.935 -7.870 43.491 1.00 21.62 230 ASP A O 1
ATOM 1487 N N . PRO A 1 231 ? -53.811 -8.489 41.316 1.00 23.03 231 PRO A N 1
ATOM 1488 C CA . PRO A 1 231 ? -53.848 -7.089 40.931 1.00 24.52 231 PRO A CA 1
ATOM 1489 C C . PRO A 1 231 ? -55.120 -6.349 41.306 1.00 23.11 231 PRO A C 1
ATOM 1490 O O . PRO A 1 231 ? -55.090 -5.126 41.477 1.00 23.56 231 PRO A O 1
ATOM 1494 N N . GLN A 1 232 ? -56.265 -7.050 41.350 1.00 24.58 232 GLN A N 1
ATOM 1495 C CA . GLN A 1 232 ? -57.512 -6.386 41.789 1.00 26.29 232 GLN A CA 1
ATOM 1496 C C . GLN A 1 232 ? -57.458 -5.940 43.292 1.00 23.05 232 GLN A C 1
ATOM 1497 O O . GLN A 1 232 ? -57.974 -4.878 43.636 1.00 25.96 232 GLN A O 1
ATOM 1503 N N . PHE A 1 233 ? -56.910 -6.824 44.112 1.00 25.32 233 PHE A N 1
ATOM 1504 C CA . PHE A 1 233 ? -56.746 -6.641 45.569 1.00 24.98 233 PHE A CA 1
ATOM 1505 C C . PHE A 1 233 ? -55.769 -5.509 45.795 1.00 22.41 233 PHE A C 1
ATOM 1506 O O . PHE A 1 233 ? -56.124 -4.567 46.456 1.00 20.87 233 PHE A O 1
ATOM 1514 N N . LEU A 1 234 ? -54.612 -5.562 45.135 1.00 25.11 234 LEU A N 1
ATOM 1515 C CA . LEU A 1 234 ? -53.680 -4.470 45.258 1.00 23.85 234 LEU A CA 1
ATOM 1516 C C . LEU A 1 234 ? -54.219 -3.187 44.710 1.00 25.35 234 LEU A C 1
ATOM 1517 O O . LEU A 1 234 ? -54.023 -2.150 45.281 1.00 25.66 234 LEU A O 1
ATOM 1522 N N . GLY A 1 235 ? -54.967 -3.235 43.611 1.00 23.81 235 GLY A N 1
ATOM 1523 C CA . GLY A 1 235 ? -55.537 -2.013 43.080 1.00 22.80 235 GLY A CA 1
ATOM 1524 C C . GLY A 1 235 ? -56.570 -1.365 43.968 1.00 21.53 235 GLY A C 1
ATOM 1525 O O . GLY A 1 235 ? -56.603 -0.165 44.091 1.00 23.77 235 GLY A O 1
ATOM 1526 N N . ARG A 1 236 ? -57.415 -2.163 44.608 1.00 21.64 236 ARG A N 1
ATOM 1527 C CA . ARG A 1 236 ? -58.368 -1.668 45.588 1.00 27.78 236 ARG A CA 1
ATOM 1528 C C . ARG A 1 236 ? -57.674 -1.027 46.800 1.00 25.50 236 ARG A C 1
ATOM 1529 O O . ARG A 1 236 ? -58.041 0.063 47.211 1.00 23.15 236 ARG A O 1
ATOM 1537 N N . ALA A 1 237 ? -56.605 -1.669 47.294 1.00 21.66 237 ALA A N 1
ATOM 1538 C CA . ALA A 1 237 ? -55.801 -1.028 48.353 1.00 22.57 237 ALA A CA 1
ATOM 1539 C C . ALA A 1 237 ? -55.207 0.326 47.902 1.00 23.19 237 ALA A C 1
ATOM 1540 O O . ALA A 1 237 ? -55.303 1.328 48.629 1.00 25.10 237 ALA A O 1
ATOM 1542 N N . SER A 1 238 ? -54.663 0.361 46.682 1.00 23.80 238 SER A N 1
ATOM 1543 C CA . SER A 1 238 ? -53.903 1.502 46.185 1.00 21.33 238 SER A CA 1
ATOM 1544 C C . SER A 1 238 ? -54.750 2.612 45.627 1.00 22.59 238 SER A C 1
ATOM 1545 O O . SER A 1 238 ? -54.267 3.730 45.386 1.00 24.32 238 SER A O 1
ATOM 1548 N N . GLY A 1 239 ? -56.034 2.347 45.458 1.00 21.99 239 GLY A N 1
ATOM 1549 C CA . GLY A 1 239 ? -56.927 3.256 44.814 1.00 22.04 239 GLY A CA 1
ATOM 1550 C C . GLY A 1 239 ? -56.697 3.432 43.324 1.00 25.14 239 GLY A C 1
ATOM 1551 O O . GLY A 1 239 ? -57.003 4.500 42.803 1.00 26.87 239 GLY A O 1
ATOM 1552 N N . VAL A 1 240 ? -56.118 2.440 42.641 1.00 25.27 240 VAL A N 1
ATOM 1553 C CA . VAL A 1 240 ? -55.798 2.617 41.191 1.00 23.76 240 VAL A CA 1
ATOM 1554 C C . VAL A 1 240 ? -56.405 1.431 40.459 1.00 27.16 240 VAL A C 1
ATOM 1555 O O . VAL A 1 240 ? -56.742 0.393 41.061 1.00 24.75 240 VAL A O 1
ATOM 1559 N N . ASN A 1 241 ? -56.571 1.612 39.151 1.00 33.80 241 ASN A N 1
ATOM 1560 C CA . ASN A 1 241 ? -57.181 0.617 38.281 1.00 36.03 241 ASN A CA 1
ATOM 1561 C C . ASN A 1 241 ? -56.289 -0.613 38.202 1.00 37.91 241 ASN A C 1
ATOM 1562 O O . ASN A 1 241 ? -55.078 -0.510 38.239 1.00 32.96 241 ASN A O 1
ATOM 1567 N N . SER A 1 242 ? -56.861 -1.804 38.150 1.00 34.42 242 SER A N 1
ATOM 1568 C CA . SER A 1 242 ? -56.035 -3.006 38.249 1.00 39.28 242 SER A CA 1
ATOM 1569 C C . SER A 1 242 ? -55.097 -3.145 37.009 1.00 40.93 242 SER A C 1
ATOM 1570 O O . SER A 1 242 ? -54.122 -3.929 37.036 1.00 40.93 242 SER A O 1
ATOM 1573 N N . GLU A 1 243 ? -55.354 -2.362 35.948 1.00 34.62 243 GLU A N 1
ATOM 1574 C CA . GLU A 1 243 ? -54.396 -2.271 34.843 1.00 40.48 243 GLU A CA 1
ATOM 1575 C C . GLU A 1 243 ? -53.112 -1.455 35.146 1.00 40.07 243 GLU A C 1
ATOM 1576 O O . GLU A 1 243 ? -52.048 -1.812 34.641 1.00 42.27 243 GLU A O 1
ATOM 1582 N N . ILE A 1 244 ? -53.185 -0.371 35.930 1.00 34.67 244 ILE A N 1
ATOM 1583 C CA . ILE A 1 244 ? -51.973 0.233 36.497 1.00 29.00 244 ILE A CA 1
ATOM 1584 C C . ILE A 1 244 ? -51.216 -0.834 37.274 1.00 24.80 244 ILE A C 1
ATOM 1585 O O . ILE A 1 244 ? -50.001 -0.924 37.151 1.00 22.87 244 ILE A O 1
ATOM 1590 N N . ILE A 1 245 ? -51.884 -1.702 38.034 1.00 23.88 245 ILE A N 1
ATOM 1591 C CA . ILE A 1 245 ? -51.161 -2.707 38.816 1.00 25.64 245 ILE A CA 1
ATOM 1592 C C . ILE A 1 245 ? -50.492 -3.745 37.956 1.00 26.30 245 ILE A C 1
ATOM 1593 O O . ILE A 1 245 ? -49.423 -4.238 38.254 1.00 27.13 245 ILE A O 1
ATOM 1598 N N . LYS A 1 246 ? -51.134 -4.089 36.863 1.00 30.76 246 LYS A N 1
ATOM 1599 C CA . LYS A 1 246 ? -50.502 -5.010 35.935 1.00 34.06 246 LYS A CA 1
ATOM 1600 C C . LYS A 1 246 ? -49.243 -4.402 35.276 1.00 25.38 246 LYS A C 1
ATOM 1601 O O . LYS A 1 246 ? -48.304 -5.135 35.054 1.00 24.36 246 LYS A O 1
ATOM 1607 N N . LYS A 1 247 ? -49.214 -3.085 35.075 1.00 24.05 247 LYS A N 1
ATOM 1608 C CA . LYS A 1 247 ? -47.961 -2.390 34.701 1.00 23.35 247 LYS A CA 1
ATOM 1609 C C . LYS A 1 247 ? -46.906 -2.519 35.813 1.00 22.24 247 LYS A C 1
ATOM 1610 O O . LYS A 1 247 ? -45.715 -2.760 35.512 1.00 20.73 247 LYS A O 1
ATOM 1616 N N . LEU A 1 248 ? -47.298 -2.357 37.099 1.00 21.62 248 LEU A N 1
ATOM 1617 C CA . LEU A 1 248 ? -46.338 -2.716 38.208 1.00 22.97 248 LEU A CA 1
ATOM 1618 C C . LEU A 1 248 ? -45.779 -4.136 38.178 1.00 21.08 248 LEU A C 1
ATOM 1619 O O . LEU A 1 248 ? -44.603 -4.390 38.483 1.00 21.31 248 LEU A O 1
ATOM 1624 N N . GLN A 1 249 ? -46.592 -5.090 37.775 1.00 19.23 249 GLN A N 1
ATOM 1625 C CA . GLN A 1 249 ? -46.157 -6.492 37.696 1.00 21.44 249 GLN A CA 1
ATOM 1626 C C . GLN A 1 249 ? -45.156 -6.777 36.519 1.00 19.69 249 GLN A C 1
ATOM 1627 O O . GLN A 1 249 ? -44.334 -7.667 36.608 1.00 22.82 249 GLN A O 1
ATOM 1633 N N . SER A 1 250 ? -45.241 -5.980 35.451 1.00 23.37 250 SER A N 1
ATOM 1634 C CA . SER A 1 250 ? -44.272 -5.986 34.326 1.00 23.79 250 SER A CA 1
ATOM 1635 C C . SER A 1 250 ? -44.069 -7.424 33.770 1.00 24.32 250 SER A C 1
ATOM 1636 O O . SER A 1 250 ? -42.906 -7.835 33.500 1.00 21.58 250 SER A O 1
ATOM 1639 N N . GLU A 1 251 ? -45.139 -8.217 33.702 1.00 24.32 251 GLU A N 1
ATOM 1640 C CA . GLU A 1 251 ? -44.909 -9.642 33.355 1.00 26.57 251 GLU A CA 1
ATOM 1641 C C . GLU A 1 251 ? -44.339 -9.889 31.944 1.00 27.27 251 GLU A C 1
ATOM 1642 O O . GLU A 1 251 ? -43.692 -10.919 31.743 1.00 32.09 251 GLU A O 1
ATOM 1648 N N . ASN A 1 252 ? -44.505 -8.957 31.010 1.00 28.58 252 ASN A N 1
ATOM 1649 C CA . ASN A 1 252 ? -43.943 -9.130 29.671 1.00 30.07 252 ASN A CA 1
ATOM 1650 C C . ASN A 1 252 ? -42.738 -8.187 29.425 1.00 31.20 252 ASN A C 1
ATOM 1651 O O . ASN A 1 252 ? -42.412 -7.885 28.262 1.00 30.49 252 ASN A O 1
ATOM 1656 N N . ASP A 1 253 ? -42.034 -7.762 30.487 1.00 28.03 253 ASP A N 1
ATOM 1657 C CA . ASP A 1 253 ? -40.905 -6.835 30.300 1.00 24.65 253 ASP A CA 1
ATOM 1658 C C . ASP A 1 253 ? -39.606 -7.611 30.162 1.00 23.65 253 ASP A C 1
ATOM 1659 O O . ASP A 1 253 ? -39.352 -8.577 30.922 1.00 22.94 253 ASP A O 1
ATOM 1664 N N . PHE A 1 254 ? -38.833 -7.253 29.157 1.00 19.45 254 PHE A N 1
ATOM 1665 C CA . PHE A 1 254 ? -37.515 -7.894 28.891 1.00 20.76 254 PHE A CA 1
ATOM 1666 C C . PHE A 1 254 ? -36.346 -7.035 29.389 1.00 21.50 254 PHE A C 1
ATOM 1667 O O . PHE A 1 254 ? -35.213 -7.412 29.195 1.00 19.65 254 PHE A O 1
ATOM 1675 N N . ARG A 1 255 ? -36.610 -5.922 30.068 1.00 19.18 255 ARG A N 1
ATOM 1676 C CA . ARG A 1 255 ? -35.486 -5.024 30.389 1.00 20.54 255 ARG A CA 1
ATOM 1677 C C . ARG A 1 255 ? -34.662 -5.454 31.601 1.00 18.17 255 ARG A C 1
ATOM 1678 O O . ARG A 1 255 ? -33.608 -4.882 31.878 1.00 18.06 255 ARG A O 1
ATOM 1686 N N . GLY A 1 256 ? -35.169 -6.365 32.419 1.00 17.33 256 GLY A N 1
ATOM 1687 C CA . GLY A 1 256 ? -34.443 -6.737 33.603 1.00 19.94 256 GLY A CA 1
ATOM 1688 C C . GLY A 1 256 ? -34.569 -5.668 34.672 1.00 20.42 256 GLY A C 1
ATOM 1689 O O . GLY A 1 256 ? -35.646 -4.997 34.809 1.00 20.25 256 GLY A O 1
ATOM 1690 N N . TYR A 1 257 ? -33.489 -5.500 35.446 1.00 18.24 257 TYR A N 1
ATOM 1691 C CA . TYR A 1 257 ? -33.532 -4.739 36.670 1.00 18.20 257 TYR A CA 1
ATOM 1692 C C . TYR A 1 257 ? -32.728 -3.439 36.639 1.00 16.57 257 TYR A C 1
ATOM 1693 O O . TYR A 1 257 ? -32.635 -2.792 37.683 1.00 16.06 257 TYR A O 1
ATOM 1702 N N . MET A 1 258 ? -32.181 -3.096 35.474 1.00 16.27 258 MET A N 1
ATOM 1703 C CA . MET A 1 258 ? -31.626 -1.810 35.188 1.00 16.37 258 MET A CA 1
ATOM 1704 C C . MET A 1 258 ? -32.194 -1.354 33.864 1.00 16.29 258 MET A C 1
ATOM 1705 O O . MET A 1 258 ? -31.995 -2.039 32.840 1.00 14.49 258 MET A O 1
ATOM 1710 N N . VAL A 1 259 ? -32.926 -0.262 33.875 1.00 16.57 259 VAL A N 1
ATOM 1711 C CA . VAL A 1 259 ? -33.694 0.134 32.704 1.00 16.88 259 VAL A CA 1
ATOM 1712 C C . VAL A 1 259 ? -33.111 1.450 32.156 1.00 18.39 259 VAL A C 1
ATOM 1713 O O . VAL A 1 259 ? -32.602 2.321 32.908 1.00 17.54 259 VAL A O 1
ATOM 1717 N N . ARG A 1 260 ? -33.171 1.643 30.829 1.00 16.93 260 ARG A N 1
ATOM 1718 C CA . ARG A 1 260 ? -32.657 2.857 30.226 1.00 16.39 260 ARG A CA 1
ATOM 1719 C C . ARG A 1 260 ? -33.678 3.967 30.350 1.00 17.49 260 ARG A C 1
ATOM 1720 O O . ARG A 1 260 ? -34.904 3.801 30.118 1.00 19.24 260 ARG A O 1
ATOM 1728 N N . VAL A 1 261 ? -33.165 5.138 30.675 1.00 16.73 261 VAL A N 1
ATOM 1729 C CA . VAL A 1 261 ? -33.986 6.318 30.797 1.00 19.19 261 VAL A CA 1
ATOM 1730 C C . VAL A 1 261 ? -33.504 7.237 29.684 1.00 21.63 261 VAL A C 1
ATOM 1731 O O . VAL A 1 261 ? -32.653 8.076 29.868 1.00 18.15 261 VAL A O 1
ATOM 1735 N N . ARG A 1 262 ? -34.077 7.048 28.507 1.00 24.68 262 ARG A N 1
ATOM 1736 C CA . ARG A 1 262 ? -33.486 7.607 27.288 1.00 29.14 262 ARG A CA 1
ATOM 1737 C C . ARG A 1 262 ? -33.142 9.124 27.320 1.00 28.90 262 ARG A C 1
ATOM 1738 O O . ARG A 1 262 ? -32.007 9.519 26.914 1.00 30.58 262 ARG A O 1
ATOM 1746 N N . ASP A 1 263 ? -34.049 9.923 27.865 1.00 24.42 263 ASP A N 1
ATOM 1747 C CA . ASP A 1 263 ? -33.893 11.360 27.892 1.00 28.78 263 ASP A CA 1
ATOM 1748 C C . ASP A 1 263 ? -33.444 11.876 29.270 1.00 29.80 263 ASP A C 1
ATOM 1749 O O . ASP A 1 263 ? -33.499 13.076 29.545 1.00 29.68 263 ASP A O 1
ATOM 1754 N N . GLY A 1 264 ? -33.012 10.974 30.139 1.00 24.57 264 GLY A N 1
ATOM 1755 C CA . GLY A 1 264 ? -32.512 11.371 31.462 1.00 26.34 264 GLY A CA 1
ATOM 1756 C C . GLY A 1 264 ? -33.562 11.487 32.533 1.00 23.47 264 GLY A C 1
ATOM 1757 O O . GLY A 1 264 ? -34.666 11.945 32.324 1.00 22.24 264 GLY A O 1
ATOM 1758 N N . LEU A 1 265 ? -33.207 11.021 33.724 1.00 25.85 265 LEU A N 1
ATOM 1759 C CA . LEU A 1 265 ? -34.113 11.047 34.852 1.00 21.20 265 LEU A CA 1
ATOM 1760 C C . LEU A 1 265 ? -34.331 12.453 35.399 1.00 23.53 265 LEU A C 1
ATOM 1761 O O . LEU A 1 265 ? -33.377 13.211 35.550 1.00 26.62 265 LEU A O 1
ATOM 1766 N N . ARG A 1 266 ? -35.565 12.790 35.694 1.00 22.84 266 ARG A N 1
ATOM 1767 C CA . ARG A 1 266 ? -35.940 14.071 36.200 1.00 23.64 266 ARG A CA 1
ATOM 1768 C C . ARG A 1 266 ? -36.236 13.851 37.689 1.00 24.15 266 ARG A C 1
ATOM 1769 O O . ARG A 1 266 ? -36.943 12.946 38.047 1.00 27.44 266 ARG A O 1
ATOM 1777 N N . LEU A 1 267 ? -35.635 14.645 38.545 1.00 20.73 267 LEU A N 1
ATOM 1778 C CA . LEU A 1 267 ? -36.028 14.600 39.944 1.00 22.43 267 LEU A CA 1
ATOM 1779 C C . LEU A 1 267 ? -35.840 15.979 40.574 1.00 22.04 267 LEU A C 1
ATOM 1780 O O . LEU A 1 267 ? -35.384 16.910 39.898 1.00 21.54 267 LEU A O 1
ATOM 1785 N N . VAL A 1 268 ? -36.193 16.087 41.853 1.00 19.61 268 VAL A N 1
ATOM 1786 C CA . VAL A 1 268 ? -36.116 17.309 42.610 1.00 19.86 268 VAL A CA 1
ATOM 1787 C C . VAL A 1 268 ? -34.780 17.307 43.319 1.00 21.21 268 VAL A C 1
ATOM 1788 O O . VAL A 1 268 ? -34.553 16.522 44.204 1.00 21.84 268 VAL A O 1
ATOM 1792 N N . ARG A 1 269 ? -33.927 18.196 42.917 1.00 22.40 269 ARG A N 1
ATOM 1793 C CA . ARG A 1 269 ? -32.601 18.209 43.489 1.00 25.50 269 ARG A CA 1
ATOM 1794 C C . ARG A 1 269 ? -32.160 19.654 43.601 1.00 21.82 269 ARG A C 1
ATOM 1795 O O . ARG A 1 269 ? -32.523 20.462 42.765 1.00 19.56 269 ARG A O 1
ATOM 1803 N N . PRO A 1 270 ? -31.410 19.985 44.679 1.00 23.53 270 PRO A N 1
ATOM 1804 C CA . PRO A 1 270 ? -30.990 21.324 44.890 1.00 25.84 270 PRO A CA 1
ATOM 1805 C C . PRO A 1 270 ? -30.212 21.905 43.764 1.00 32.25 270 PRO A C 1
ATOM 1806 O O . PRO A 1 270 ? -29.376 21.236 43.138 1.00 28.35 270 PRO A O 1
ATOM 1810 N N . SER A 1 271 ? -30.550 23.171 43.567 1.00 38.68 271 SER A N 1
ATOM 1811 C CA . SER A 1 271 ? -30.065 24.076 42.606 1.00 40.64 271 SER A CA 1
ATOM 1812 C C . SER A 1 271 ? -28.926 24.879 43.202 1.00 38.88 271 SER A C 1
ATOM 1813 O O . SER A 1 271 ? -28.713 24.911 44.414 1.00 38.87 271 SER A O 1
ATOM 1816 N N . SER A 1 272 ? -28.207 25.539 42.315 1.00 41.56 272 SER A N 1
ATOM 1817 C CA . SER A 1 272 ? -27.055 26.366 42.671 1.00 43.69 272 SER A CA 1
ATOM 1818 C C . SER A 1 272 ? -27.441 27.551 43.572 1.00 41.68 272 SER A C 1
ATOM 1819 O O . SER A 1 272 ? -28.470 28.195 43.393 1.00 40.69 272 SER A O 1
ATOM 1822 N N . GLU A 1 273 ? -26.577 27.810 44.540 1.00 44.14 273 GLU A N 1
ATOM 1823 C CA . GLU A 1 273 ? -26.762 28.852 45.530 1.00 47.95 273 GLU A CA 1
ATOM 1824 C C . GLU A 1 273 ? -25.621 29.898 45.453 1.00 55.13 273 GLU A C 1
ATOM 1825 O O . GLU A 1 273 ? -24.999 30.227 46.463 1.00 52.35 273 GLU A O 1
ATOM 1831 N N . GLU A 1 274 ? -25.355 30.413 44.249 1.00 62.70 274 GLU A N 1
ATOM 1832 C CA . GLU A 1 274 ? -24.244 31.357 44.026 1.00 64.78 274 GLU A CA 1
ATOM 1833 C C . GLU A 1 274 ? -24.649 32.819 43.930 1.00 61.10 274 GLU A C 1
ATOM 1834 O O . GLU A 1 274 ? -25.824 33.118 43.769 1.00 62.40 274 GLU A O 1
ATOM 1840 N N . GLY A 1 285 ? -38.377 19.295 63.936 1.00 21.92 285 GLY A N 1
ATOM 1841 C CA . GLY A 1 285 ? -38.829 18.002 64.460 1.00 23.31 285 GLY A CA 1
ATOM 1842 C C . GLY A 1 285 ? -37.897 16.845 64.058 1.00 23.19 285 GLY A C 1
ATOM 1843 O O . GLY A 1 285 ? -36.741 17.092 63.687 1.00 20.50 285 GLY A O 1
ATOM 1844 N N A TYR A 1 286 ? -38.433 15.626 64.145 0.50 23.22 286 TYR A N 1
ATOM 1845 N N B TYR A 1 286 ? -38.343 15.593 64.138 0.50 23.48 286 TYR A N 1
ATOM 1846 C CA A TYR A 1 286 ? -37.736 14.402 63.774 0.50 23.68 286 TYR A CA 1
ATOM 1847 C CA B TYR A 1 286 ? -37.416 14.503 63.821 0.50 24.03 286 TYR A CA 1
ATOM 1848 C C A TYR A 1 286 ? -37.152 14.410 62.349 0.50 23.13 286 TYR A C 1
ATOM 1849 C C B TYR A 1 286 ? -37.119 14.379 62.304 0.50 23.70 286 TYR A C 1
ATOM 1850 O O A TYR A 1 286 ? -36.119 13.772 62.086 0.50 23.33 286 TYR A O 1
ATOM 1851 O O B TYR A 1 286 ? -36.235 13.615 61.917 0.50 24.24 286 TYR A O 1
ATOM 1868 N N . GLU A 1 287 ? -37.779 15.180 61.453 1.00 23.87 287 GLU A N 1
ATOM 1869 C CA . GLU A 1 287 ? -37.297 15.389 60.100 1.00 22.86 287 GLU A CA 1
ATOM 1870 C C . GLU A 1 287 ? -35.883 15.937 59.988 1.00 23.96 287 GLU A C 1
ATOM 1871 O O . GLU A 1 287 ? -35.259 15.732 58.943 1.00 25.10 287 GLU A O 1
ATOM 1877 N N . GLU A 1 288 ? -35.443 16.673 61.020 1.00 22.91 288 GLU A N 1
ATOM 1878 C CA . GLU A 1 288 ? -34.078 17.233 61.114 1.00 24.82 288 GLU A CA 1
ATOM 1879 C C . GLU A 1 288 ? -33.067 16.302 61.730 1.00 24.40 288 GLU A C 1
ATOM 1880 O O . GLU A 1 288 ? -31.861 16.620 61.695 1.00 23.99 288 GLU A O 1
ATOM 1886 N N . THR A 1 289 ? -33.499 15.197 62.339 1.00 23.61 289 THR A N 1
ATOM 1887 C CA . THR A 1 289 ? -32.554 14.402 63.129 1.00 24.34 289 THR A CA 1
ATOM 1888 C C . THR A 1 289 ? -32.531 12.956 62.580 1.00 23.89 289 THR A C 1
ATOM 1889 O O . THR A 1 289 ? -31.733 12.701 61.652 1.00 26.00 289 THR A O 1
ATOM 1893 N N . LEU A 1 290 ? -33.445 12.106 63.068 1.00 21.17 290 LEU A N 1
ATOM 1894 C CA . LEU A 1 290 ? -33.526 10.709 62.715 1.00 26.72 290 LEU A CA 1
ATOM 1895 C C . LEU A 1 290 ? -33.641 10.540 61.209 1.00 24.49 290 LEU A C 1
ATOM 1896 O O . LEU A 1 290 ? -32.991 9.676 60.573 1.00 26.13 290 LEU A O 1
ATOM 1901 N N . CYS A 1 291 ? -34.448 11.399 60.592 1.00 21.00 291 CYS A N 1
ATOM 1902 C CA . CYS A 1 291 ? -34.652 11.260 59.178 1.00 19.97 291 CYS A CA 1
ATOM 1903 C C . CYS A 1 291 ? -33.484 11.684 58.320 1.00 24.24 291 CYS A C 1
ATOM 1904 O O . CYS A 1 291 ? -33.527 11.362 57.151 1.00 25.83 291 CYS A O 1
ATOM 1907 N N . THR A 1 292 ? -32.506 12.368 58.903 1.00 24.11 292 THR A N 1
ATOM 1908 C CA . THR A 1 292 ? -31.327 12.912 58.210 1.00 28.59 292 THR A CA 1
ATOM 1909 C C . THR A 1 292 ? -30.068 12.077 58.308 1.00 24.27 292 THR A C 1
ATOM 1910 O O . THR A 1 292 ? -29.011 12.585 57.990 1.00 25.85 292 THR A O 1
ATOM 1914 N N . VAL A 1 293 ? -30.187 10.866 58.833 1.00 20.20 293 VAL A N 1
ATOM 1915 C CA . VAL A 1 293 ? -29.013 10.083 59.212 1.00 20.87 293 VAL A CA 1
ATOM 1916 C C . VAL A 1 293 ? -28.039 10.067 58.004 1.00 19.60 293 VAL A C 1
ATOM 1917 O O . VAL A 1 293 ? -28.453 9.860 56.831 1.00 20.01 293 VAL A O 1
ATOM 1921 N N A ARG A 1 294 ? -26.731 10.222 58.242 0.57 15.89 294 ARG A N 1
ATOM 1922 N N B ARG A 1 294 ? -26.760 10.289 58.313 0.43 17.65 294 ARG A N 1
ATOM 1923 C CA A ARG A 1 294 ? -25.778 10.163 57.119 0.57 15.17 294 ARG A CA 1
ATOM 1924 C CA B ARG A 1 294 ? -25.729 10.216 57.316 0.43 17.50 294 ARG A CA 1
ATOM 1925 C C A ARG A 1 294 ? -25.553 8.686 56.710 0.57 14.25 294 ARG A C 1
ATOM 1926 C C B ARG A 1 294 ? -25.567 8.746 56.986 0.43 16.50 294 ARG A C 1
ATOM 1927 O O A ARG A 1 294 ? -25.404 7.834 57.543 0.57 13.57 294 ARG A O 1
ATOM 1928 O O B ARG A 1 294 ? -25.606 7.896 57.856 0.43 16.15 294 ARG A O 1
ATOM 1943 N N A ILE A 1 295 ? -25.515 8.422 55.415 0.57 13.62 295 ILE A N 1
ATOM 1944 N N B ILE A 1 295 ? -25.370 8.498 55.708 0.43 15.84 295 ILE A N 1
ATOM 1945 C CA A ILE A 1 295 ? -25.436 7.054 54.878 0.57 15.92 295 ILE A CA 1
ATOM 1946 C CA B ILE A 1 295 ? -25.394 7.178 55.139 0.43 17.71 295 ILE A CA 1
ATOM 1947 C C A ILE A 1 295 ? -24.090 6.751 54.212 0.57 16.01 295 ILE A C 1
ATOM 1948 C C B ILE A 1 295 ? -24.017 6.765 54.532 0.43 17.52 295 ILE A C 1
ATOM 1949 O O A ILE A 1 295 ? -23.858 5.636 53.794 0.57 13.04 295 ILE A O 1
ATOM 1950 O O B ILE A 1 295 ? -23.676 5.585 54.552 0.43 17.43 295 ILE A O 1
ATOM 1959 N N . LYS A 1 296 ? -23.211 7.717 54.050 1.00 17.52 296 LYS A N 1
ATOM 1960 C CA . LYS A 1 296 ? -22.013 7.411 53.337 1.00 17.65 296 LYS A CA 1
ATOM 1961 C C . LYS A 1 296 ? -20.895 8.303 53.750 1.00 20.71 296 LYS A C 1
ATOM 1962 O O . LYS A 1 296 ? -21.144 9.410 54.274 1.00 19.38 296 LYS A O 1
ATOM 1968 N N . GLU A 1 297 ? -19.683 7.836 53.508 1.00 19.96 297 GLU A N 1
ATOM 1969 C CA . GLU A 1 297 ? -18.491 8.645 53.639 1.00 19.19 297 GLU A CA 1
ATOM 1970 C C . GLU A 1 297 ? -17.544 8.354 52.485 1.00 20.09 297 GLU A C 1
ATOM 1971 O O . GLU A 1 297 ? -17.449 7.162 52.075 1.00 20.89 297 GLU A O 1
ATOM 1977 N N . ASN A 1 298 ? -16.794 9.361 51.999 1.00 18.92 298 ASN A N 1
ATOM 1978 C CA . ASN A 1 298 ? -15.878 9.127 50.906 1.00 19.84 298 ASN A CA 1
ATOM 1979 C C . ASN A 1 298 ? -14.498 8.771 51.467 1.00 20.84 298 ASN A C 1
ATOM 1980 O O . ASN A 1 298 ? -14.033 9.438 52.406 1.00 23.16 298 ASN A O 1
ATOM 1985 N N . LEU A 1 299 ? -13.878 7.716 50.939 1.00 17.97 299 LEU A N 1
ATOM 1986 C CA . LEU A 1 299 ? -12.553 7.301 51.425 1.00 16.93 299 LEU A CA 1
ATOM 1987 C C . LEU A 1 299 ? -11.419 7.594 50.456 1.00 18.98 299 LEU A C 1
ATOM 1988 O O . LEU A 1 299 ? -10.300 7.327 50.781 1.00 18.11 299 LEU A O 1
ATOM 1993 N N . LEU A 1 300 ? -11.695 8.192 49.311 1.00 17.03 300 LEU A N 1
ATOM 1994 C CA . LEU A 1 300 ? -10.663 8.247 48.291 1.00 20.82 300 LEU A CA 1
ATOM 1995 C C . LEU A 1 300 ? -9.596 9.276 48.455 1.00 24.30 300 LEU A C 1
ATOM 1996 O O . LEU A 1 300 ? -8.473 9.017 47.984 1.00 26.64 300 LEU A O 1
ATOM 2001 N N . ASN A 1 301 ? -9.909 10.451 48.993 1.00 21.80 301 ASN A N 1
ATOM 2002 C CA . ASN A 1 301 ? -8.882 11.508 49.096 1.00 26.33 301 ASN A CA 1
ATOM 2003 C C . ASN A 1 301 ? -7.718 11.068 50.044 1.00 30.57 301 ASN A C 1
ATOM 2004 O O . ASN A 1 301 ? -7.989 10.678 51.204 1.00 30.29 301 ASN A O 1
ATOM 2009 N N . PRO A 1 302 ? -6.429 11.181 49.599 1.00 30.15 302 PRO A N 1
ATOM 2010 C CA . PRO A 1 302 ? -5.301 10.817 50.535 1.00 28.52 302 PRO A CA 1
ATOM 2011 C C . PRO A 1 302 ? -5.381 11.652 51.793 1.00 28.13 302 PRO A C 1
ATOM 2012 O O . PRO A 1 302 ? -4.934 11.232 52.836 1.00 27.94 302 PRO A O 1
ATOM 2016 N N . GLU A 1 303 ? -6.023 12.811 51.687 1.00 27.32 303 GLU A N 1
ATOM 2017 C CA . GLU A 1 303 ? -6.143 13.716 52.826 1.00 31.44 303 GLU A CA 1
ATOM 2018 C C . GLU A 1 303 ? -7.077 13.156 53.910 1.00 25.61 303 GLU A C 1
ATOM 2019 O O . GLU A 1 303 ? -7.034 13.605 55.037 1.00 33.24 303 GLU A O 1
ATOM 2025 N N . ARG A 1 304 ? -7.886 12.144 53.584 1.00 30.65 304 ARG A N 1
ATOM 2026 C CA . ARG A 1 304 ? -8.844 11.475 54.510 1.00 26.57 304 ARG A CA 1
ATOM 2027 C C . ARG A 1 304 ? -8.074 10.334 55.264 1.00 21.45 304 ARG A C 1
ATOM 2028 O O . ARG A 1 304 ? -8.608 9.657 56.127 1.00 22.33 304 ARG A O 1
ATOM 2036 N N . ALA A 1 305 ? -6.796 10.154 54.987 1.00 21.74 305 ALA A N 1
ATOM 2037 C CA . ALA A 1 305 ? -6.021 9.126 55.572 1.00 18.49 305 ALA A CA 1
ATOM 2038 C C . ALA A 1 305 ? -5.974 9.284 57.056 1.00 18.78 305 ALA A C 1
ATOM 2039 O O . ALA A 1 305 ? -5.864 10.420 57.574 1.00 19.17 305 ALA A O 1
ATOM 2041 N N . ASP A 1 306 ? -6.018 8.172 57.726 1.00 16.73 306 ASP A N 1
ATOM 2042 C CA . ASP A 1 306 ? -5.857 8.118 59.194 1.00 17.00 306 ASP A CA 1
ATOM 2043 C C . ASP A 1 306 ? -4.431 7.639 59.564 1.00 16.45 306 ASP A C 1
ATOM 2044 O O . ASP A 1 306 ? -3.939 7.986 60.625 1.00 17.00 306 ASP A O 1
ATOM 2049 N N A ILE A 1 307 ? -3.882 6.704 58.796 0.53 16.35 307 ILE A N 1
ATOM 2050 N N B ILE A 1 307 ? -3.800 6.867 58.706 0.47 16.39 307 ILE A N 1
ATOM 2051 C CA A ILE A 1 307 ? -2.433 6.393 58.844 0.53 16.22 307 ILE A CA 1
ATOM 2052 C CA B ILE A 1 307 ? -2.413 6.455 58.923 0.47 16.00 307 ILE A CA 1
ATOM 2053 C C A ILE A 1 307 ? -1.803 6.880 57.536 0.53 16.00 307 ILE A C 1
ATOM 2054 C C B ILE A 1 307 ? -1.701 6.666 57.625 0.47 15.69 307 ILE A C 1
ATOM 2055 O O A ILE A 1 307 ? -2.377 6.743 56.438 0.53 14.55 307 ILE A O 1
ATOM 2056 O O B ILE A 1 307 ? -2.134 6.078 56.632 0.47 13.82 307 ILE A O 1
ATOM 2065 N N . TYR A 1 308 ? -0.607 7.462 57.620 1.00 15.86 308 TYR A N 1
ATOM 2066 C CA . TYR A 1 308 ? 0.125 7.775 56.396 1.00 16.74 308 TYR A CA 1
ATOM 2067 C C . TYR A 1 308 ? 1.612 7.588 56.668 1.00 16.05 308 TYR A C 1
ATOM 2068 O O . TYR A 1 308 ? 2.129 8.122 57.655 1.00 18.39 308 TYR A O 1
ATOM 2077 N N . THR A 1 309 ? 2.267 6.796 55.824 1.00 17.44 309 THR A N 1
ATOM 2078 C CA . THR A 1 309 ? 3.753 6.641 55.847 1.00 17.82 309 THR A CA 1
ATOM 2079 C C . THR A 1 309 ? 4.248 7.140 54.525 1.00 18.10 309 THR A C 1
ATOM 2080 O O . THR A 1 309 ? 3.972 6.531 53.485 1.00 17.54 309 THR A O 1
ATOM 2084 N N . SER A 1 310 ? 5.030 8.229 54.548 1.00 18.48 310 SER A N 1
ATOM 20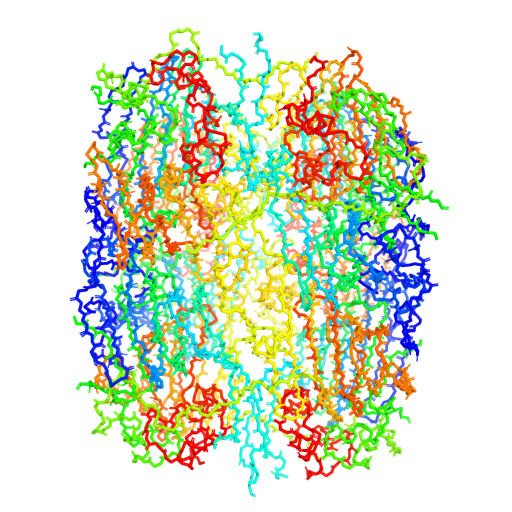85 C CA . SER A 1 310 ? 5.641 8.743 53.340 1.00 20.38 310 SER A CA 1
ATOM 2086 C C . SER A 1 310 ? 6.376 7.596 52.622 1.00 20.53 310 SER A C 1
ATOM 2087 O O . SER A 1 310 ? 7.060 6.792 53.273 1.00 20.19 310 SER A O 1
ATOM 2090 N N . ARG A 1 311 ? 6.177 7.525 51.305 1.00 21.38 311 ARG A N 1
ATOM 2091 C CA . ARG A 1 311 ? 6.708 6.483 50.428 1.00 23.88 311 ARG A CA 1
ATOM 2092 C C . ARG A 1 311 ? 6.094 5.097 50.581 1.00 21.34 311 ARG A C 1
ATOM 2093 O O . ARG A 1 311 ? 6.389 4.173 49.795 1.00 23.60 311 ARG A O 1
ATOM 2101 N N . GLY A 1 312 ? 5.169 4.946 51.530 1.00 20.09 312 GLY A N 1
ATOM 2102 C CA . GLY A 1 312 ? 4.561 3.663 51.785 1.00 18.61 312 GLY A CA 1
ATOM 2103 C C . GLY A 1 312 ? 3.081 3.655 51.431 1.00 19.82 312 GLY A C 1
ATOM 2104 O O . GLY A 1 312 ? 2.642 2.791 50.697 1.00 17.58 312 GLY A O 1
ATOM 2105 N N . GLY A 1 313 ? 2.331 4.624 51.889 1.00 17.92 313 GLY A N 1
ATOM 2106 C CA . GLY A 1 313 ? 0.884 4.668 51.552 1.00 18.17 313 GLY A CA 1
ATOM 2107 C C . GLY A 1 313 ? 0.018 5.069 52.715 1.00 16.94 313 GLY A C 1
ATOM 2108 O O . GLY A 1 313 ? 0.484 5.667 53.634 1.00 18.03 313 GLY A O 1
ATOM 2109 N N . THR A 1 314 ? -1.255 4.691 52.645 1.00 17.34 314 THR A N 1
ATOM 2110 C CA . THR A 1 314 ? -2.299 5.240 53.565 1.00 16.82 314 THR A CA 1
ATOM 2111 C C . THR A 1 314 ? -3.274 4.158 53.899 1.00 16.59 314 THR A C 1
ATOM 2112 O O . THR A 1 314 ? -3.541 3.253 53.114 1.00 15.05 314 THR A O 1
ATOM 2116 N N . VAL A 1 315 ? -3.831 4.285 55.100 1.00 17.41 315 VAL A N 1
ATOM 2117 C CA . VAL A 1 315 ? -5.084 3.591 55.503 1.00 16.43 315 VAL A CA 1
ATOM 2118 C C . VAL A 1 315 ? -6.085 4.640 55.895 1.00 17.52 315 VAL A C 1
ATOM 2119 O O . VAL A 1 315 ? -5.746 5.559 56.676 1.00 15.64 315 VAL A O 1
ATOM 2123 N N . SER A 1 316 ? -7.314 4.473 55.407 1.00 19.47 316 SER A N 1
ATOM 2124 C CA . SER A 1 316 ? -8.448 5.396 55.685 1.00 19.41 316 SER A CA 1
ATOM 2125 C C . SER A 1 316 ? -9.509 4.475 56.210 1.00 19.92 316 SER A C 1
ATOM 2126 O O . SER A 1 316 ? -10.038 3.652 55.455 1.00 18.24 316 SER A O 1
ATOM 2129 N N . THR A 1 317 ? -9.800 4.590 57.505 1.00 21.17 317 THR A N 1
ATOM 2130 C CA . THR A 1 317 ? -10.684 3.651 58.197 1.00 21.81 317 THR A CA 1
ATOM 2131 C C . THR A 1 317 ? -12.039 4.305 58.354 1.00 21.23 317 THR A C 1
ATOM 2132 O O . THR A 1 317 ? -12.140 5.511 58.418 1.00 26.45 317 THR A O 1
ATOM 2136 N N . LEU A 1 318 ? -13.108 3.497 58.297 1.00 17.21 318 LEU A N 1
ATOM 2137 C CA . LEU A 1 318 ? -14.494 3.978 58.386 1.00 16.51 318 LEU A CA 1
ATOM 2138 C C . LEU A 1 318 ? -15.246 3.140 59.388 1.00 16.59 318 LEU A C 1
ATOM 2139 O O . LEU A 1 318 ? -15.544 1.995 59.125 1.00 19.58 318 LEU A O 1
ATOM 2144 N N . ASN A 1 319 ? -15.497 3.654 60.588 1.00 17.00 319 ASN A N 1
ATOM 2145 C CA . ASN A 1 319 ? -16.186 2.943 61.660 1.00 16.20 319 ASN A CA 1
ATOM 2146 C C . ASN A 1 319 ? -17.132 3.907 62.350 1.00 15.51 319 ASN A C 1
ATOM 2147 O O . ASN A 1 319 ? -17.333 5.053 61.888 1.00 14.25 319 ASN A O 1
ATOM 2152 N N . SER A 1 320 ? -17.710 3.452 63.446 1.00 15.81 320 SER A N 1
ATOM 2153 C CA . SER A 1 320 ? -18.756 4.226 64.093 1.00 16.80 320 SER A CA 1
ATOM 2154 C C . SER A 1 320 ? -18.311 5.476 64.787 1.00 17.27 320 SER A C 1
ATOM 2155 O O . SER A 1 320 ? -19.200 6.310 65.090 1.00 16.73 320 SER A O 1
ATOM 2158 N N . TYR A 1 321 ? -17.000 5.717 64.901 1.00 15.74 321 TYR A N 1
ATOM 2159 C CA . TYR A 1 321 ? -16.494 7.063 65.349 1.00 16.16 321 TYR A CA 1
ATOM 2160 C C . TYR A 1 321 ? -16.508 8.065 64.239 1.00 17.60 321 TYR A C 1
ATOM 2161 O O . TYR A 1 321 ? -16.213 9.276 64.446 1.00 19.78 321 TYR A O 1
ATOM 2170 N N A ASN A 1 322 ? -16.703 7.574 62.989 0.50 15.90 322 ASN A N 1
ATOM 2171 N N B ASN A 1 322 ? -16.921 7.632 63.073 0.50 16.58 322 ASN A N 1
ATOM 2172 C CA A ASN A 1 322 ? -16.739 8.354 61.724 0.50 17.27 322 ASN A CA 1
ATOM 2173 C CA B ASN A 1 322 ? -16.959 8.463 61.945 0.50 18.56 322 ASN A CA 1
ATOM 2174 C C A ASN A 1 322 ? -18.188 8.491 61.145 0.50 18.36 322 ASN A C 1
ATOM 2175 C C B ASN A 1 322 ? -18.373 8.548 61.425 0.50 18.90 322 ASN A C 1
ATOM 2176 O O A ASN A 1 322 ? -18.600 9.618 60.727 0.50 17.04 322 ASN A O 1
ATOM 2177 O O B ASN A 1 322 ? -18.950 9.664 61.388 0.50 15.44 322 ASN A O 1
ATOM 2186 N N . LEU A 1 323 ? -18.956 7.377 61.127 1.00 17.35 323 LEU A N 1
ATOM 2187 C CA . LEU A 1 323 ? -20.274 7.279 60.497 1.00 17.29 323 LEU A CA 1
ATOM 2188 C C . LEU A 1 323 ? -21.184 6.601 61.484 1.00 16.59 323 LEU A C 1
ATOM 2189 O O . LEU A 1 323 ? -21.046 5.415 61.727 1.00 16.94 323 LEU A O 1
ATOM 2194 N N . PRO A 1 324 ? -22.119 7.346 62.111 1.00 15.71 324 PRO A N 1
ATOM 2195 C CA . PRO A 1 324 ? -22.822 6.843 63.264 1.00 15.75 324 PRO A CA 1
ATOM 2196 C C . PRO A 1 324 ? -23.638 5.582 62.971 1.00 16.07 324 PRO A C 1
ATOM 2197 O O . PRO A 1 324 ? -23.794 4.731 63.842 1.00 18.64 324 PRO A O 1
ATOM 2201 N N . ILE A 1 325 ? -24.165 5.469 61.755 1.00 14.61 325 ILE A N 1
ATOM 2202 C CA . ILE A 1 325 ? -25.126 4.354 61.401 1.00 15.15 325 ILE A CA 1
ATOM 2203 C C . ILE A 1 325 ? -24.400 2.984 61.469 1.00 14.52 325 ILE A C 1
ATOM 2204 O O . ILE A 1 325 ? -24.986 1.944 61.686 1.00 16.06 325 ILE A O 1
ATOM 2209 N N . LEU A 1 326 ? -23.085 3.017 61.331 1.00 14.45 326 LEU A N 1
ATOM 2210 C CA . LEU A 1 326 ? -22.288 1.802 61.486 1.00 14.76 326 LEU A CA 1
ATOM 2211 C C . LEU A 1 326 ? -22.371 1.116 62.808 1.00 16.21 326 LEU A C 1
ATOM 2212 O O . LEU A 1 326 ? -22.156 -0.103 62.898 1.00 17.22 326 LEU A O 1
ATOM 2217 N N . ARG A 1 327 ? -22.653 1.866 63.872 1.00 17.22 327 ARG A N 1
ATOM 2218 C CA . ARG A 1 327 ? -22.830 1.261 65.185 1.00 18.42 327 ARG A CA 1
ATOM 2219 C C . ARG A 1 327 ? -24.021 0.266 65.207 1.00 19.22 327 ARG A C 1
ATOM 2220 O O . ARG A 1 327 ? -23.891 -0.872 65.658 1.00 21.17 327 ARG A O 1
ATOM 2228 N N . LYS A 1 328 ? -25.136 0.725 64.650 1.00 18.09 328 LYS A N 1
ATOM 2229 C CA . LYS A 1 328 ? -26.324 -0.092 64.529 1.00 22.69 328 LYS A CA 1
ATOM 2230 C C . LYS A 1 328 ? -26.088 -1.280 63.624 1.00 19.36 328 LYS A C 1
ATOM 2231 O O . LYS A 1 328 ? -26.482 -2.401 63.977 1.00 20.01 328 LYS A O 1
ATOM 2237 N N . LEU A 1 329 ? -25.439 -1.030 62.482 1.00 16.17 329 LEU A N 1
ATOM 2238 C CA . LEU A 1 329 ? -25.185 -2.090 61.475 1.00 14.95 329 LEU A CA 1
ATOM 2239 C C . LEU A 1 329 ? -24.113 -3.105 61.864 1.00 14.84 329 LEU A C 1
ATOM 2240 O O . LEU A 1 329 ? -23.971 -4.146 61.230 1.00 15.74 329 LEU A O 1
ATOM 2245 N N . GLN A 1 330 ? -23.234 -2.734 62.799 1.00 14.95 330 GLN A N 1
ATOM 2246 C CA . GLN A 1 330 ? -22.100 -3.582 63.203 1.00 15.97 330 GLN A CA 1
ATOM 2247 C C . GLN A 1 330 ? -21.162 -3.921 62.018 1.00 15.93 330 GLN A C 1
ATOM 2248 O O . GLN A 1 330 ? -20.737 -5.062 61.851 1.00 16.88 330 GLN A O 1
ATOM 2254 N N . LEU A 1 331 ? -20.853 -2.907 61.215 1.00 15.02 331 LEU A N 1
ATOM 2255 C CA . LEU A 1 331 ? -19.932 -3.035 60.089 1.00 16.02 331 LEU A CA 1
ATOM 2256 C C . LEU A 1 331 ? -18.912 -1.934 60.151 1.00 16.21 331 LEU A C 1
ATOM 2257 O O . LEU A 1 331 ? -19.133 -0.873 60.714 1.00 15.86 331 LEU A O 1
ATOM 2262 N N A SER A 1 332 ? -17.822 -2.154 59.460 0.50 14.80 332 SER A N 1
ATOM 2263 N N B SER A 1 332 ? -17.760 -2.210 59.580 0.50 14.51 332 SER A N 1
ATOM 2264 C CA A SER A 1 332 ? -16.870 -1.103 59.216 0.50 14.79 332 SER A CA 1
ATOM 2265 C CA B SER A 1 332 ? -16.681 -1.247 59.407 0.50 14.42 332 SER A CA 1
ATOM 2266 C C A SER A 1 332 ? -16.077 -1.405 57.956 0.50 15.34 332 SER A C 1
ATOM 2267 C C B SER A 1 332 ? -16.197 -1.346 57.932 0.50 15.29 332 SER A C 1
ATOM 2268 O O A SER A 1 332 ? -16.079 -2.529 57.405 0.50 12.93 332 SER A O 1
ATOM 2269 O O B SER A 1 332 ? -16.609 -2.257 57.184 0.50 13.21 332 SER A O 1
ATOM 2274 N N . ALA A 1 333 ? -15.384 -0.379 57.514 1.00 14.96 333 ALA A N 1
ATOM 2275 C CA . ALA A 1 333 ? -14.691 -0.460 56.227 1.00 14.40 333 ALA A CA 1
ATOM 2276 C C . ALA A 1 333 ? -13.367 0.281 56.262 1.00 15.66 333 ALA A C 1
ATOM 2277 O O . ALA A 1 333 ? -13.114 1.068 57.179 1.00 19.18 333 ALA A O 1
ATOM 2279 N N . ASN A 1 334 ? -12.496 -0.023 55.293 1.00 15.00 334 ASN A N 1
ATOM 2280 C CA . ASN A 1 334 ? -11.297 0.826 55.129 1.00 16.24 334 ASN A CA 1
ATOM 2281 C C . ASN A 1 334 ? -10.865 0.852 53.662 1.00 15.42 334 ASN A C 1
ATOM 2282 O O . ASN A 1 334 ? -11.352 0.074 52.907 1.00 16.94 334 ASN A O 1
ATOM 2287 N N . ARG A 1 335 ? -10.025 1.827 53.294 1.00 16.08 335 ARG A N 1
ATOM 2288 C CA . ARG A 1 335 ? -9.337 1.832 52.047 1.00 15.80 335 ARG A CA 1
ATOM 2289 C C . ARG A 1 335 ? -7.825 1.821 52.340 1.00 16.71 335 ARG A C 1
ATOM 2290 O O . ARG A 1 335 ? -7.343 2.626 53.106 1.00 16.60 335 ARG A O 1
ATOM 2298 N N . GLU A 1 336 ? -7.105 0.905 51.692 1.00 16.81 336 GLU A N 1
ATOM 2299 C CA . GLU A 1 336 ? -5.615 0.836 51.797 1.00 17.05 336 GLU A CA 1
ATOM 2300 C C . GLU A 1 336 ? -5.027 1.201 50.451 1.00 19.00 336 GLU A C 1
ATOM 2301 O O . GLU A 1 336 ? -5.477 0.675 49.428 1.00 16.58 336 GLU A O 1
ATOM 2307 N N . TYR A 1 337 ? -3.998 2.064 50.434 1.00 17.57 337 TYR A N 1
ATOM 2308 C CA . TYR A 1 337 ? -3.287 2.359 49.211 1.00 18.53 337 TYR A CA 1
ATOM 2309 C C . TYR A 1 337 ? -1.819 2.179 49.554 1.00 19.01 337 TYR A C 1
ATOM 2310 O O . TYR A 1 337 ? -1.350 2.717 50.554 1.00 20.09 337 TYR A O 1
ATOM 2319 N N . LEU A 1 338 ? -1.196 1.300 48.825 1.00 17.54 338 LEU A N 1
ATOM 2320 C CA . LEU A 1 338 ? 0.216 1.021 48.933 1.00 17.32 338 LEU A CA 1
ATOM 2321 C C . LEU A 1 338 ? 0.937 1.433 47.681 1.00 19.79 338 LEU A C 1
ATOM 2322 O O . LEU A 1 338 ? 0.531 1.051 46.583 1.00 19.46 338 LEU A O 1
ATOM 2327 N N . TYR A 1 339 ? 2.031 2.197 47.880 1.00 19.40 339 TYR A N 1
ATOM 2328 C CA . TYR A 1 339 ? 2.971 2.453 46.778 1.00 20.98 339 TYR A CA 1
ATOM 2329 C C . TYR A 1 339 ? 3.691 1.190 46.383 1.00 20.62 339 TYR A C 1
ATOM 2330 O O . TYR A 1 339 ? 3.711 0.224 47.126 1.00 19.65 339 TYR A O 1
ATOM 2339 N N . PRO A 1 340 ? 4.349 1.204 45.189 1.00 22.90 340 PRO A N 1
ATOM 2340 C CA . PRO A 1 340 ? 4.998 -0.052 44.785 1.00 24.02 340 PRO A CA 1
ATOM 2341 C C . PRO A 1 340 ? 5.960 -0.600 45.847 1.00 21.02 340 PRO A C 1
ATOM 2342 O O . PRO A 1 340 ? 6.757 0.190 46.432 1.00 21.12 340 PRO A O 1
ATOM 2346 N N . ASN A 1 341 ? 5.828 -1.933 46.055 1.00 20.99 341 ASN A N 1
ATOM 2347 C CA . ASN A 1 341 ? 6.618 -2.718 47.021 1.00 22.37 341 ASN A CA 1
ATOM 2348 C C . ASN A 1 341 ? 6.395 -2.407 48.480 1.00 22.95 341 ASN A C 1
ATOM 2349 O O . ASN A 1 341 ? 7.019 -3.033 49.331 1.00 21.91 341 ASN A O 1
ATOM 2354 N N . ALA A 1 342 ? 5.480 -1.490 48.809 1.00 19.03 342 ALA A N 1
ATOM 2355 C CA . ALA A 1 342 ? 5.196 -1.202 50.233 1.00 19.12 342 ALA A CA 1
ATOM 2356 C C . ALA A 1 342 ? 4.330 -2.318 50.817 1.00 19.31 342 ALA A C 1
ATOM 2357 O O . ALA A 1 342 ? 3.706 -3.068 50.114 1.00 16.97 342 ALA A O 1
ATOM 2359 N N . MET A 1 343 ? 4.265 -2.383 52.142 1.00 19.31 343 MET A N 1
ATOM 2360 C CA . MET A 1 343 ? 3.524 -3.409 52.811 1.00 20.64 343 MET A CA 1
ATOM 2361 C C . MET A 1 343 ? 2.640 -2.796 53.898 1.00 19.55 343 MET A C 1
ATOM 2362 O O . MET A 1 343 ? 2.864 -1.686 54.391 1.00 19.45 343 MET A O 1
ATOM 2367 N N . ILE A 1 344 ? 1.593 -3.550 54.239 1.00 19.62 344 ILE A N 1
ATOM 2368 C CA . ILE A 1 344 ? 0.914 -3.416 55.508 1.00 19.16 344 ILE A CA 1
ATOM 2369 C C . ILE A 1 344 ? 1.486 -4.427 56.447 1.00 20.40 344 ILE A C 1
ATOM 2370 O O . ILE A 1 344 ? 1.794 -5.537 56.053 1.00 19.92 344 ILE A O 1
ATOM 2375 N N . VAL A 1 345 ? 1.720 -4.023 57.704 1.00 20.84 345 VAL A N 1
ATOM 2376 C CA . VAL A 1 345 ? 2.317 -4.923 58.687 1.00 20.21 345 VAL A CA 1
ATOM 2377 C C . VAL A 1 345 ? 1.588 -6.273 58.736 1.00 20.32 345 VAL A C 1
ATOM 2378 O O . VAL A 1 345 ? 0.382 -6.303 58.654 1.00 19.99 345 VAL A O 1
ATOM 2382 N N . PRO A 1 346 ? 2.297 -7.354 58.963 1.00 20.27 346 PRO A N 1
ATOM 2383 C CA . PRO A 1 346 ? 1.643 -8.574 59.311 1.00 18.61 346 PRO A CA 1
ATOM 2384 C C . PRO A 1 346 ? 0.767 -8.444 60.581 1.00 18.11 346 PRO A C 1
ATOM 2385 O O . PRO A 1 346 ? 1.134 -7.753 61.461 1.00 16.34 346 PRO A O 1
ATOM 2389 N N . GLU A 1 347 ? -0.408 -9.069 60.558 1.00 21.45 347 GLU A N 1
ATOM 2390 C CA . GLU A 1 347 ? -1.425 -8.764 61.557 1.00 24.76 347 GLU A CA 1
ATOM 2391 C C . GLU A 1 347 ? -2.499 -9.787 61.512 1.00 21.07 347 GLU A C 1
ATOM 2392 O O . GLU A 1 347 ? -2.530 -10.621 60.609 1.00 19.74 347 GLU A O 1
ATOM 2398 N N . TRP A 1 348 ? -3.437 -9.677 62.437 1.00 17.13 348 TRP A N 1
ATOM 2399 C CA . TRP A 1 348 ? -4.704 -10.417 62.348 1.00 16.93 348 TRP A CA 1
ATOM 2400 C C . TRP A 1 348 ? -5.872 -9.516 62.814 1.00 16.14 348 TRP A C 1
ATOM 2401 O O . TRP A 1 348 ? -5.672 -8.506 63.512 1.00 16.84 348 TRP A O 1
ATOM 2412 N N . ASN A 1 349 ? -7.081 -9.835 62.321 1.00 16.98 349 ASN A N 1
ATOM 2413 C CA . ASN A 1 349 ? -8.266 -9.140 62.776 1.00 17.23 349 ASN A CA 1
ATOM 2414 C C . ASN A 1 349 ? -8.696 -9.763 64.081 1.00 18.09 349 ASN A C 1
ATOM 2415 O O . ASN A 1 349 ? -8.906 -10.990 64.134 1.00 18.74 349 ASN A O 1
ATOM 2420 N N A ASN A 1 350 ? -8.826 -8.958 65.162 0.50 17.38 350 ASN A N 1
ATOM 2421 N N B ASN A 1 350 ? -8.864 -8.949 65.109 0.50 19.15 350 ASN A N 1
ATOM 2422 C CA A ASN A 1 350 ? -9.268 -9.422 66.496 0.50 17.34 350 ASN A CA 1
ATOM 2423 C CA B ASN A 1 350 ? -9.136 -9.483 66.392 0.50 19.91 350 ASN A CA 1
ATOM 2424 C C A ASN A 1 350 ? -10.708 -9.901 66.497 0.50 18.53 350 ASN A C 1
ATOM 2425 C C B ASN A 1 350 ? -10.629 -9.589 66.739 0.50 21.42 350 ASN A C 1
ATOM 2426 O O A ASN A 1 350 ? -11.039 -10.942 67.044 0.50 14.04 350 ASN A O 1
ATOM 2427 O O B ASN A 1 350 ? -10.906 -10.151 67.780 0.50 21.31 350 ASN A O 1
ATOM 2436 N N . ASN A 1 351 ? -11.568 -9.102 65.876 1.00 18.41 351 ASN A N 1
ATOM 2437 C CA . ASN A 1 351 ? -13.013 -9.139 66.205 1.00 19.95 351 ASN A CA 1
ATOM 2438 C C . ASN A 1 351 ? -13.963 -9.084 64.995 1.00 19.14 351 ASN A C 1
ATOM 2439 O O . ASN A 1 351 ? -15.116 -8.563 65.085 1.00 23.38 351 ASN A O 1
ATOM 2444 N N . ALA A 1 352 ? -13.444 -9.561 63.877 1.00 16.46 352 ALA A N 1
ATOM 2445 C CA . ALA A 1 352 ? -14.186 -9.477 62.611 1.00 16.65 352 ALA A CA 1
ATOM 2446 C C . ALA A 1 352 ? -13.545 -10.318 61.517 1.00 18.36 352 ALA A C 1
ATOM 2447 O O . ALA A 1 352 ? -12.351 -10.601 61.545 1.00 17.88 352 ALA A O 1
ATOM 2449 N N . HIS A 1 353 ? -14.361 -10.725 60.582 1.00 16.94 353 HIS A N 1
ATOM 2450 C CA . HIS A 1 353 ? -13.853 -11.132 59.246 1.00 16.47 353 HIS A CA 1
ATOM 2451 C C . HIS A 1 353 ? -13.612 -9.935 58.350 1.00 17.80 353 HIS A C 1
ATOM 2452 O O . HIS A 1 353 ? -14.259 -8.935 58.467 1.00 16.65 353 HIS A O 1
ATOM 2459 N N A SER A 1 354 ? -12.620 -10.059 57.461 0.50 16.91 354 SER A N 1
ATOM 2460 N N B SER A 1 354 ? -12.659 -10.048 57.436 0.50 17.12 354 SER A N 1
ATOM 2461 C CA A SER A 1 354 ? -12.330 -9.048 56.412 0.50 16.88 354 SER A CA 1
ATOM 2462 C CA B SER A 1 354 ? -12.374 -8.966 56.481 0.50 17.22 354 SER A CA 1
ATOM 2463 C C A SER A 1 354 ? -12.722 -9.578 55.051 0.50 16.49 354 SER A C 1
ATOM 2464 C C B SER A 1 354 ? -12.624 -9.510 55.069 0.50 16.63 354 SER A C 1
ATOM 2465 O O A SER A 1 354 ? -12.499 -10.758 54.721 0.50 14.90 354 SER A O 1
ATOM 2466 O O B SER A 1 354 ? -12.253 -10.658 54.752 0.50 15.42 354 SER A O 1
ATOM 2471 N N . ILE A 1 355 ? -13.288 -8.684 54.260 1.00 14.78 355 ILE A N 1
ATOM 2472 C CA . ILE A 1 355 ? -13.716 -8.976 52.886 1.00 15.77 355 ILE A CA 1
ATOM 2473 C C . ILE A 1 355 ? -13.090 -7.845 52.059 1.00 15.88 355 ILE A C 1
ATOM 2474 O O . ILE A 1 355 ? -13.502 -6.705 52.190 1.00 15.91 355 ILE A O 1
ATOM 2479 N N . SER A 1 356 ? -12.035 -8.175 51.275 1.00 16.35 356 SER A N 1
ATOM 2480 C CA . SER A 1 356 ? -11.315 -7.153 50.567 1.00 16.99 356 SER A CA 1
ATOM 2481 C C . SER A 1 356 ? -11.563 -7.282 49.075 1.00 17.30 356 SER A C 1
ATOM 2482 O O . SER A 1 356 ? -11.629 -8.383 48.570 1.00 16.85 356 SER A O 1
ATOM 2485 N N . TYR A 1 357 ? -11.582 -6.149 48.404 1.00 14.64 357 TYR A N 1
ATOM 2486 C CA . TYR A 1 357 ? -11.782 -6.084 46.934 1.00 14.94 357 TYR A CA 1
ATOM 2487 C C . TYR A 1 357 ? -10.674 -5.239 46.359 1.00 16.40 357 TYR A C 1
ATOM 2488 O O . TYR A 1 357 ? -10.456 -4.091 46.797 1.00 16.31 357 TYR A O 1
ATOM 2497 N N . VAL A 1 358 ? -9.940 -5.787 45.376 1.00 16.04 358 VAL A N 1
ATOM 2498 C CA . VAL A 1 358 ? -8.821 -5.041 44.755 1.00 16.24 358 VAL A CA 1
ATOM 2499 C C . VAL A 1 358 ? -9.329 -4.123 43.665 1.00 17.18 358 VAL A C 1
ATOM 2500 O O . VAL A 1 358 ? -9.858 -4.572 42.671 1.00 16.42 358 VAL A O 1
ATOM 2504 N N . THR A 1 359 ? -9.189 -2.814 43.842 1.00 15.52 359 THR A N 1
ATOM 2505 C CA . THR A 1 359 ? -9.714 -1.884 42.862 1.00 17.29 359 THR A CA 1
ATOM 2506 C C . THR A 1 359 ? -8.659 -1.424 41.876 1.00 20.93 359 THR A C 1
ATOM 2507 O O . THR A 1 359 ? -8.986 -1.024 40.776 1.00 19.77 359 THR A O 1
ATOM 2511 N N . ARG A 1 360 ? -7.394 -1.474 42.270 1.00 19.53 360 ARG A N 1
ATOM 2512 C CA . ARG A 1 360 ? -6.289 -1.133 41.379 1.00 23.39 360 ARG A CA 1
ATOM 2513 C C . ARG A 1 360 ? -5.033 -1.850 41.730 1.00 20.17 360 ARG A C 1
ATOM 2514 O O . ARG A 1 360 ? -4.747 -2.098 42.904 1.00 19.18 360 ARG A O 1
ATOM 2522 N N . GLY A 1 361 ? -4.244 -2.094 40.714 1.00 19.38 361 GLY A N 1
ATOM 2523 C CA . GLY A 1 361 ? -2.927 -2.668 40.950 1.00 19.13 361 GLY A CA 1
ATOM 2524 C C . GLY A 1 361 ? -2.954 -4.155 41.292 1.00 18.41 361 GLY A C 1
ATOM 2525 O O . GLY A 1 361 ? -3.816 -4.921 40.867 1.00 19.19 361 GLY A O 1
ATOM 2526 N N . SER A 1 362 ? -1.973 -4.569 42.090 1.00 17.01 362 SER A N 1
ATOM 2527 C CA . SER A 1 362 ? -1.768 -5.951 42.411 1.00 17.84 362 SER A CA 1
ATOM 2528 C C . SER A 1 362 ? -0.768 -6.047 43.619 1.00 17.56 362 SER A C 1
ATOM 2529 O O . SER A 1 362 ? -0.045 -5.072 43.971 1.00 19.76 362 SER A O 1
ATOM 2532 N N . GLY A 1 363 ? -0.654 -7.246 44.157 1.00 19.28 363 GLY A N 1
ATOM 2533 C CA . GLY A 1 363 ? 0.265 -7.525 45.265 1.00 19.21 363 GLY A CA 1
ATOM 2534 C C . GLY A 1 363 ? 0.294 -9.002 45.595 1.00 20.71 363 GLY A C 1
ATOM 2535 O O . GLY A 1 363 ? -0.296 -9.841 44.870 1.00 26.49 363 GLY A O 1
ATOM 2536 N N . ARG A 1 364 ? 1.071 -9.326 46.605 1.00 17.89 364 ARG A N 1
ATOM 2537 C CA . ARG A 1 364 ? 1.179 -10.665 47.111 1.00 19.86 364 ARG A CA 1
ATOM 2538 C C . ARG A 1 364 ? 0.423 -10.624 48.440 1.00 19.93 364 ARG A C 1
ATOM 2539 O O . ARG A 1 364 ? 0.586 -9.694 49.241 1.00 19.88 364 ARG A O 1
ATOM 2547 N N . LEU A 1 365 ? -0.328 -11.682 48.695 1.00 19.40 365 LEU A N 1
ATOM 2548 C CA . LEU A 1 365 ? -0.994 -11.869 49.967 1.00 18.78 365 LEU A CA 1
ATOM 2549 C C . LEU A 1 365 ? -0.544 -13.210 50.498 1.00 17.70 365 LEU A C 1
ATOM 2550 O O . LEU A 1 365 ? -0.567 -14.162 49.742 1.00 16.91 365 LEU A O 1
ATOM 2555 N N . GLN A 1 366 ? -0.198 -13.296 51.779 1.00 17.67 366 GLN A N 1
ATOM 2556 C CA . GLN A 1 366 ? -0.023 -14.585 52.486 1.00 19.41 366 GLN A CA 1
ATOM 2557 C C . GLN A 1 366 ? -0.923 -14.628 53.697 1.00 18.90 366 GLN A C 1
ATOM 2558 O O . GLN A 1 366 ? -1.028 -13.636 54.423 1.00 20.15 366 GLN A O 1
ATOM 2564 N N . VAL A 1 367 ? -1.583 -15.756 53.881 1.00 17.76 367 VAL A N 1
ATOM 2565 C CA . VAL A 1 367 ? -2.460 -15.986 54.975 1.00 17.46 367 VAL A CA 1
ATOM 2566 C C . VAL A 1 367 ? -2.068 -17.249 55.718 1.00 19.89 367 VAL A C 1
ATOM 2567 O O . VAL A 1 367 ? -1.885 -18.282 55.102 1.00 19.78 367 VAL A O 1
ATOM 2571 N N . GLY A 1 368 ? -1.981 -17.170 57.033 1.00 17.93 368 GLY A N 1
ATOM 2572 C CA . GLY A 1 368 ? -1.866 -18.352 57.910 1.00 18.68 368 GLY A CA 1
ATOM 2573 C C . GLY A 1 368 ? -3.079 -18.543 58.800 1.00 21.70 368 GLY A C 1
ATOM 2574 O O . GLY A 1 368 ? -3.726 -17.575 59.212 1.00 20.90 368 GLY A O 1
ATOM 2575 N N . GLY A 1 369 ? -3.286 -19.804 59.191 1.00 19.11 369 GLY A N 1
ATOM 2576 C CA . GLY A 1 369 ? -4.398 -20.256 59.979 1.00 23.00 369 GLY A CA 1
ATOM 2577 C C . GLY A 1 369 ? -3.985 -21.163 61.106 1.00 24.46 369 GLY A C 1
ATOM 2578 O O . GLY A 1 369 ? -3.043 -20.848 61.792 1.00 28.55 369 GLY A O 1
ATOM 2579 N N . SER A 1 370 ? -4.686 -22.298 61.238 1.00 24.52 370 SER A N 1
ATOM 2580 C CA . SER A 1 370 ? -4.496 -23.255 62.305 1.00 26.24 370 SER A CA 1
ATOM 2581 C C . SER A 1 370 ? -3.494 -24.382 61.993 1.00 33.01 370 SER A C 1
ATOM 2582 O O . SER A 1 370 ? -3.116 -25.097 62.890 1.00 31.46 370 SER A O 1
ATOM 2585 N N A SER A 1 371 ? -3.172 -24.559 60.707 0.50 31.89 371 SER A N 1
ATOM 2586 N N B SER A 1 371 ? -3.091 -24.507 60.741 0.50 32.11 371 SER A N 1
ATOM 2587 C CA A SER A 1 371 ? -2.226 -25.593 60.222 0.50 31.70 371 SER A CA 1
ATOM 2588 C CA B SER A 1 371 ? -2.134 -25.529 60.339 0.50 31.96 371 SER A CA 1
ATOM 2589 C C A SER A 1 371 ? -0.812 -25.007 60.083 0.50 31.53 371 SER A C 1
ATOM 2590 C C B SER A 1 371 ? -0.746 -24.953 60.405 0.50 32.12 371 SER A C 1
ATOM 2591 O O A SER A 1 371 ? -0.638 -23.821 59.772 0.50 26.19 371 SER A O 1
ATOM 2592 O O B SER A 1 371 ? -0.521 -23.740 60.613 0.50 28.27 371 SER A O 1
ATOM 2597 N N . LYS A 1 372 ? 0.212 -25.850 60.255 1.00 33.96 372 LYS A N 1
ATOM 2598 C CA . LYS A 1 372 ? 1.606 -25.459 60.048 1.00 38.86 372 LYS A CA 1
ATOM 2599 C C . LYS A 1 372 ? 1.792 -25.011 58.578 1.00 34.19 372 LYS A C 1
ATOM 2600 O O . LYS A 1 372 ? 2.747 -24.278 58.290 1.00 33.10 372 LYS A O 1
ATOM 2606 N N . SER A 1 373 ? 0.904 -25.473 57.677 1.00 27.53 373 SER A N 1
ATOM 2607 C CA . SER A 1 373 ? 0.935 -25.054 56.236 1.00 28.73 373 SER A CA 1
ATOM 2608 C C . SER A 1 373 ? 0.079 -23.816 55.882 1.00 25.45 373 SER A C 1
ATOM 2609 O O . SER A 1 373 ? -1.028 -23.682 56.358 1.00 27.09 373 SER A O 1
ATOM 2612 N N . THR A 1 374 ? 0.547 -23.034 54.931 1.00 20.09 374 THR A N 1
ATOM 2613 C CA . THR A 1 374 ? -0.016 -21.726 54.604 1.00 18.49 374 THR A CA 1
ATOM 2614 C C . THR A 1 374 ? -1.436 -21.961 54.113 1.00 18.81 374 THR A C 1
ATOM 2615 O O . THR A 1 374 ? -1.764 -22.998 53.460 1.00 19.68 374 THR A O 1
ATOM 2619 N N . VAL A 1 375 ? -2.258 -20.933 54.284 1.00 17.27 375 VAL A N 1
ATOM 2620 C CA . VAL A 1 375 ? -3.680 -20.998 53.841 1.00 17.69 375 VAL A CA 1
ATOM 2621 C C . VAL A 1 375 ? -3.760 -20.389 52.423 1.00 17.72 375 VAL A C 1
ATOM 2622 O O . VAL A 1 375 ? -4.620 -20.768 51.642 1.00 17.61 375 VAL A O 1
ATOM 2626 N N . TYR A 1 376 ? -2.948 -19.378 52.159 1.00 17.61 376 TYR A N 1
ATOM 2627 C CA . TYR A 1 376 ? -2.820 -18.829 50.833 1.00 17.83 376 TYR A CA 1
ATOM 2628 C C . TYR A 1 376 ? -1.472 -18.130 50.737 1.00 17.79 376 TYR A C 1
ATOM 2629 O O . TYR A 1 376 ? -1.058 -17.423 51.666 1.00 17.70 376 TYR A O 1
ATOM 2638 N N . ASP A 1 377 ? -0.800 -18.338 49.608 1.00 17.95 377 ASP A N 1
ATOM 2639 C CA . ASP A 1 377 ? 0.361 -17.566 49.264 1.00 17.81 377 ASP A CA 1
ATOM 2640 C C . ASP A 1 377 ? 0.427 -17.321 47.776 1.00 20.17 377 ASP A C 1
ATOM 2641 O O . ASP A 1 377 ? 0.641 -18.246 47.004 1.00 21.21 377 ASP A O 1
ATOM 2646 N N . GLY A 1 378 ? 0.102 -16.104 47.353 1.00 18.70 378 GLY A N 1
ATOM 2647 C CA . GLY A 1 378 ? -0.062 -15.832 45.952 1.00 17.08 378 GLY A CA 1
ATOM 2648 C C . GLY A 1 378 ? -0.387 -14.402 45.667 1.00 18.09 378 GLY A C 1
ATOM 2649 O O . GLY A 1 378 ? -0.438 -13.598 46.588 1.00 19.16 378 GLY A O 1
ATOM 2650 N N . ASP A 1 379 ? -0.757 -14.124 44.426 1.00 17.90 379 ASP A N 1
ATOM 2651 C CA . ASP A 1 379 ? -1.073 -12.756 44.065 1.00 18.51 379 ASP A CA 1
ATOM 2652 C C . ASP A 1 379 ? -2.534 -12.477 44.200 1.00 18.94 379 ASP A C 1
ATOM 2653 O O . ASP A 1 379 ? -3.373 -13.376 44.259 1.00 18.16 379 ASP A O 1
ATOM 2658 N N . VAL A 1 380 ? -2.802 -11.168 44.349 1.00 18.40 380 VAL A N 1
ATOM 2659 C CA . VAL A 1 380 ? -4.145 -10.613 44.242 1.00 20.67 380 VAL A CA 1
ATOM 2660 C C . VAL A 1 380 ? -4.072 -9.515 43.191 1.00 20.23 380 VAL A C 1
ATOM 2661 O O . VAL A 1 380 ? -3.059 -8.792 43.078 1.00 19.57 380 VAL A O 1
ATOM 2665 N N A ARG A 1 381 ? -5.172 -9.388 42.452 0.54 20.22 381 ARG A N 1
ATOM 2666 N N B ARG A 1 381 ? -5.124 -9.347 42.409 0.46 21.05 381 ARG A N 1
ATOM 2667 C CA A ARG A 1 381 ? -5.251 -8.566 41.263 0.54 20.76 381 ARG A CA 1
ATOM 2668 C CA B ARG A 1 381 ? -5.117 -8.288 41.425 0.46 21.95 381 ARG A CA 1
ATOM 2669 C C A ARG A 1 381 ? -6.592 -7.785 41.183 0.54 19.68 381 ARG A C 1
ATOM 2670 C C B ARG A 1 381 ? -6.514 -7.707 41.269 0.46 20.63 381 ARG A C 1
ATOM 2671 O O A ARG A 1 381 ? -7.623 -8.219 41.716 0.54 18.59 381 ARG A O 1
ATOM 2672 O O B ARG A 1 381 ? -7.490 -8.209 41.811 0.46 19.68 381 ARG A O 1
ATOM 2687 N N . GLN A 1 382 ? -6.565 -6.647 40.468 1.00 20.08 382 GLN A N 1
ATOM 2688 C CA . GLN A 1 382 ? -7.770 -5.881 40.231 1.00 20.07 382 GLN A CA 1
ATOM 2689 C C . GLN A 1 382 ? -8.936 -6.744 39.880 1.00 19.29 382 GLN A C 1
ATOM 2690 O O . GLN A 1 382 ? -8.867 -7.631 39.028 1.00 19.62 382 GLN A O 1
ATOM 2696 N N . GLY A 1 383 ? -10.035 -6.519 40.577 1.00 18.69 383 GLY A N 1
ATOM 2697 C CA . GLY A 1 383 ? -11.233 -7.284 40.353 1.00 17.79 383 GLY A CA 1
ATOM 2698 C C . GLY A 1 383 ? -11.470 -8.492 41.192 1.00 18.80 383 GLY A C 1
ATOM 2699 O O . GLY A 1 383 ? -12.543 -9.058 41.158 1.00 17.80 383 GLY A O 1
ATOM 2700 N N . GLN A 1 384 ? -10.467 -8.899 41.945 1.00 16.63 384 GLN A N 1
ATOM 2701 C CA . GLN A 1 384 ? -10.581 -10.041 42.824 1.00 17.42 384 GLN A CA 1
ATOM 2702 C C . GLN A 1 384 ? -11.047 -9.623 44.269 1.00 16.47 384 GLN A C 1
ATOM 2703 O O . GLN A 1 384 ? -10.688 -8.566 44.759 1.00 17.92 384 GLN A O 1
ATOM 2709 N N . LEU A 1 385 ? -11.839 -10.490 44.864 1.00 17.05 385 LEU A N 1
ATOM 2710 C CA . LEU A 1 385 ? -12.317 -10.409 46.210 1.00 19.18 385 LEU A CA 1
ATOM 2711 C C . LEU A 1 385 ? -11.521 -11.426 47.004 1.00 17.63 385 LEU A C 1
ATOM 2712 O O . LEU A 1 385 ? -11.259 -12.577 46.520 1.00 18.10 385 LEU A O 1
ATOM 2717 N N . PHE A 1 386 ? -11.158 -11.072 48.234 1.00 16.20 386 PHE A N 1
ATOM 2718 C CA . PHE A 1 386 ? -10.540 -12.127 49.114 1.00 17.15 386 PHE A CA 1
ATOM 2719 C C . PHE A 1 386 ? -11.009 -11.966 50.530 1.00 17.75 386 PHE A C 1
ATOM 2720 O O . PHE A 1 386 ? -11.147 -10.855 51.011 1.00 18.09 386 PHE A O 1
ATOM 2728 N N . ILE A 1 387 ? -11.206 -13.090 51.179 1.00 16.61 387 ILE A N 1
ATOM 2729 C CA . ILE A 1 387 ? -11.735 -13.127 52.522 1.00 16.72 387 ILE A CA 1
ATOM 2730 C C . ILE A 1 387 ? -10.665 -13.602 53.498 1.00 18.40 387 ILE A C 1
ATOM 2731 O O . ILE A 1 387 ? -10.031 -14.615 53.229 1.00 18.43 387 ILE A O 1
ATOM 2736 N N . ILE A 1 388 ? -10.418 -12.850 54.566 1.00 16.56 388 ILE A N 1
ATOM 2737 C CA . ILE A 1 388 ? -9.528 -13.295 55.631 1.00 16.99 388 ILE A CA 1
ATOM 2738 C C . ILE A 1 388 ? -10.390 -13.501 56.910 1.00 19.37 388 ILE A C 1
ATOM 2739 O O . ILE A 1 388 ? -10.863 -12.548 57.448 1.00 18.14 388 ILE A O 1
ATOM 2744 N N . PRO A 1 389 ? -10.516 -14.733 57.407 1.00 17.64 389 PRO A N 1
ATOM 2745 C CA . PRO A 1 389 ? -11.340 -14.906 58.576 1.00 17.61 389 PRO A CA 1
ATOM 2746 C C . PRO A 1 389 ? -10.686 -14.298 59.816 1.00 16.81 389 PRO A C 1
ATOM 2747 O O . PRO A 1 389 ? -9.467 -14.145 59.917 1.00 15.58 389 PRO A O 1
ATOM 2751 N N . GLN A 1 390 ? -11.526 -14.023 60.802 1.00 16.87 390 GLN A N 1
ATOM 2752 C CA . GLN A 1 390 ? -11.120 -13.646 62.145 1.00 17.67 390 GLN A CA 1
ATOM 2753 C C . GLN A 1 390 ? -9.921 -14.456 62.620 1.00 15.68 390 GLN A C 1
ATOM 2754 O O . GLN A 1 390 ? -9.990 -15.711 62.569 1.00 15.76 390 GLN A O 1
ATOM 2760 N N . ASN A 1 391 ? -8.951 -13.737 63.140 1.00 17.91 391 ASN A N 1
ATOM 2761 C CA . ASN A 1 391 ? -7.719 -14.265 63.774 1.00 17.57 391 ASN A CA 1
ATOM 2762 C C . ASN A 1 391 ? -6.697 -14.943 62.875 1.00 16.25 391 ASN A C 1
ATOM 2763 O O . ASN A 1 391 ? -5.555 -15.131 63.358 1.00 18.02 391 ASN A O 1
ATOM 2768 N N . TYR A 1 392 ? -6.989 -15.157 61.604 1.00 16.11 392 TYR A N 1
ATOM 2769 C CA . TYR A 1 392 ? -5.948 -15.579 60.646 1.00 17.27 392 TYR A CA 1
ATOM 2770 C C . TYR A 1 392 ? -4.945 -14.483 60.455 1.00 18.35 392 TYR A C 1
ATOM 2771 O O . TYR A 1 392 ? -5.292 -13.322 60.271 1.00 18.31 392 TYR A O 1
ATOM 2780 N N . VAL A 1 393 ? -3.650 -14.866 60.405 1.00 16.78 393 VAL A N 1
ATOM 2781 C CA . VAL A 1 393 ? -2.609 -13.901 60.212 1.00 16.43 393 VAL A CA 1
ATOM 2782 C C . VAL A 1 393 ? -2.387 -13.619 58.747 1.00 18.00 393 VAL A C 1
ATOM 2783 O O . VAL A 1 393 ? -2.438 -14.542 57.928 1.00 17.10 393 VAL A O 1
ATOM 2787 N N . TYR A 1 394 ? -2.184 -12.362 58.391 1.00 16.94 394 TYR A N 1
ATOM 2788 C CA . TYR A 1 394 ? -1.975 -12.092 57.009 1.00 19.35 394 TYR A CA 1
ATOM 2789 C C . TYR A 1 394 ? -0.918 -11.049 56.767 1.00 22.44 394 TYR A C 1
ATOM 2790 O O . TYR A 1 394 ? -0.784 -10.144 57.596 1.00 21.36 394 TYR A O 1
ATOM 2799 N N . LEU A 1 395 ? -0.262 -11.134 55.600 1.00 19.74 395 LEU A N 1
ATOM 2800 C CA . LEU A 1 395 ? 0.770 -10.183 55.166 1.00 19.57 395 LEU A CA 1
ATOM 2801 C C . LEU A 1 395 ? 0.437 -9.760 53.765 1.00 19.87 395 LEU A C 1
ATOM 2802 O O . LEU A 1 395 ? 0.008 -10.608 53.000 1.00 17.82 395 LEU A O 1
ATOM 2807 N N . LYS A 1 396 ? 0.697 -8.510 53.439 1.00 21.75 396 LYS A N 1
ATOM 2808 C CA . LYS A 1 396 ? 0.376 -7.944 52.125 1.00 22.20 396 LYS A CA 1
ATOM 2809 C C . LYS A 1 396 ? 1.528 -7.111 51.657 1.00 20.71 396 LYS A C 1
ATOM 2810 O O . LYS A 1 396 ? 2.016 -6.299 52.415 1.00 21.70 396 LYS A O 1
ATOM 2816 N N . GLN A 1 397 ? 1.894 -7.262 50.369 1.00 19.13 397 GLN A N 1
ATOM 2817 C CA . GLN A 1 397 ? 2.887 -6.410 49.761 1.00 19.42 397 GLN A CA 1
ATOM 2818 C C . GLN A 1 397 ? 2.431 -5.974 48.346 1.00 19.55 397 GLN A C 1
ATOM 2819 O O . GLN A 1 397 ? 2.153 -6.813 47.537 1.00 21.77 397 GLN A O 1
ATOM 2825 N N . ALA A 1 398 ? 2.443 -4.678 48.067 1.00 19.88 398 ALA A N 1
ATOM 2826 C CA . ALA A 1 398 ? 2.122 -4.217 46.748 1.00 20.61 398 ALA A CA 1
ATOM 2827 C C . ALA A 1 398 ? 3.175 -4.612 45.722 1.00 21.21 398 ALA A C 1
ATOM 2828 O O . ALA A 1 398 ? 4.392 -4.620 46.017 1.00 20.01 398 ALA A O 1
ATOM 2830 N N . GLY A 1 399 ? 2.693 -4.932 44.529 1.00 20.91 399 GLY A N 1
ATOM 2831 C CA . GLY A 1 399 ? 3.497 -5.117 43.374 1.00 22.22 399 GLY A CA 1
ATOM 2832 C C . GLY A 1 399 ? 4.065 -3.825 42.790 1.00 23.63 399 GLY A C 1
ATOM 2833 O O . GLY A 1 399 ? 3.983 -2.760 43.367 1.00 22.57 399 GLY A O 1
ATOM 2834 N N . PRO A 1 400 ? 4.621 -3.918 41.581 1.00 26.43 400 PRO A N 1
ATOM 2835 C CA . PRO A 1 400 ? 5.295 -2.778 40.992 1.00 26.49 400 PRO A CA 1
ATOM 2836 C C . PRO A 1 400 ? 4.402 -1.651 40.487 1.00 27.11 400 PRO A C 1
ATOM 2837 O O . PRO A 1 400 ? 4.938 -0.573 40.283 1.00 25.89 400 PRO A O 1
ATOM 2841 N N . GLN A 1 401 ? 3.070 -1.854 40.392 1.00 22.66 401 GLN A N 1
ATOM 2842 C CA . GLN A 1 401 ? 2.141 -0.761 40.123 1.00 25.57 401 GLN A CA 1
ATOM 2843 C C . GLN A 1 401 ? 1.416 -0.262 41.363 1.00 23.28 401 GLN A C 1
ATOM 2844 O O . GLN A 1 401 ? 0.472 0.517 41.246 1.00 23.95 401 GLN A O 1
ATOM 2850 N N . GLY A 1 402 ? 1.849 -0.689 42.544 1.00 20.75 402 GLY A N 1
ATOM 2851 C CA . GLY A 1 402 ? 1.102 -0.306 43.766 1.00 20.26 402 GLY A CA 1
ATOM 2852 C C . GLY A 1 402 ? -0.144 -1.173 43.854 1.00 16.01 402 GLY A C 1
ATOM 2853 O O . GLY A 1 402 ? -0.330 -2.130 43.120 1.00 16.47 402 GLY A O 1
ATOM 2854 N N . LEU A 1 403 ? -0.972 -0.892 44.863 1.00 15.86 403 LEU A N 1
ATOM 2855 C CA . LEU A 1 403 ? -2.161 -1.724 45.216 1.00 15.97 403 LEU A CA 1
ATOM 2856 C C . LEU A 1 403 ? -3.141 -0.818 45.946 1.00 14.85 403 LEU A C 1
ATOM 2857 O O . LEU A 1 403 ? -2.781 -0.178 46.938 1.00 16.75 403 LEU A O 1
ATOM 2862 N N . GLU A 1 404 ? -4.396 -0.836 45.516 1.00 16.83 404 GLU A N 1
ATOM 2863 C CA . GLU A 1 404 ? -5.497 -0.206 46.211 1.00 16.85 404 GLU A CA 1
ATOM 2864 C C . GLU A 1 404 ? -6.578 -1.276 46.527 1.00 15.75 404 GLU A C 1
ATOM 2865 O O . GLU A 1 404 ? -6.944 -2.052 45.684 1.00 17.61 404 GLU A O 1
ATOM 2871 N N . LEU A 1 405 ? -7.020 -1.289 47.775 1.00 17.28 405 LEU A N 1
ATOM 2872 C CA . LEU A 1 405 ? -8.008 -2.268 48.285 1.00 17.80 405 LEU A CA 1
ATOM 2873 C C . LEU A 1 405 ? -9.066 -1.498 49.033 1.00 15.11 405 LEU A C 1
ATOM 2874 O O . LEU A 1 405 ? -8.727 -0.526 49.752 1.00 17.02 405 LEU A O 1
ATOM 2879 N N . TYR A 1 406 ? -10.338 -1.936 48.976 1.00 16.30 406 TYR A N 1
ATOM 2880 C CA . TYR A 1 406 ? -11.318 -1.563 49.930 1.00 14.95 406 TYR A CA 1
ATOM 2881 C C . TYR A 1 406 ? -11.711 -2.800 50.669 1.00 16.16 406 TYR A C 1
ATOM 2882 O O . TYR A 1 406 ? -11.876 -3.815 50.067 1.00 17.75 406 TYR A O 1
ATOM 2891 N N . THR A 1 407 ? -11.907 -2.699 51.984 1.00 15.59 407 THR A N 1
ATOM 2892 C CA . THR A 1 407 ? -12.156 -3.860 52.821 1.00 15.83 407 THR A CA 1
ATOM 2893 C C . THR A 1 407 ? -13.404 -3.565 53.680 1.00 16.74 407 THR A C 1
ATOM 2894 O O . THR A 1 407 ? -13.542 -2.448 54.227 1.00 16.48 407 THR A O 1
ATOM 2898 N N . VAL A 1 408 ? -14.300 -4.540 53.783 1.00 14.92 408 VAL A N 1
ATOM 2899 C CA . VAL A 1 408 ? -15.447 -4.454 54.685 1.00 15.89 408 VAL A CA 1
ATOM 2900 C C . VAL A 1 408 ? -15.079 -5.404 55.802 1.00 15.96 408 VAL A C 1
ATOM 2901 O O . VAL A 1 408 ? -14.618 -6.547 55.554 1.00 13.36 408 VAL A O 1
ATOM 2905 N N . LYS A 1 409 ? -15.367 -5.011 57.059 1.00 15.78 409 LYS A N 1
ATOM 2906 C CA . LYS A 1 409 ? -15.152 -5.889 58.216 1.00 17.56 409 LYS A CA 1
ATOM 2907 C C . LYS A 1 409 ? -16.424 -6.063 59.020 1.00 16.05 409 LYS A C 1
ATOM 2908 O O . LYS A 1 409 ? -17.175 -5.140 59.219 1.00 15.63 409 LYS A O 1
ATOM 2914 N N . THR A 1 410 ? -16.641 -7.288 59.510 1.00 14.86 410 THR A N 1
ATOM 2915 C CA . THR A 1 410 ? -17.861 -7.727 60.180 1.00 14.48 410 THR A CA 1
ATOM 2916 C C . THR A 1 410 ? -17.951 -7.335 61.658 1.00 16.06 410 THR A C 1
ATOM 2917 O O . THR A 1 410 ? -18.413 -8.130 62.483 1.00 19.21 410 THR A O 1
ATOM 2921 N N . ASN A 1 411 ? -17.605 -6.088 61.953 1.00 18.03 411 ASN A N 1
ATOM 2922 C CA . ASN A 1 411 ? -17.899 -5.542 63.235 1.00 20.06 411 ASN A CA 1
ATOM 2923 C C . ASN A 1 411 ? -17.826 -4.055 63.134 1.00 18.34 411 ASN A C 1
ATOM 2924 O O . ASN A 1 411 ? -17.090 -3.483 62.366 1.00 21.03 411 ASN A O 1
ATOM 2929 N N . ASP A 1 412 ? -18.570 -3.486 64.076 1.00 21.76 412 ASP A N 1
ATOM 2930 C CA . ASP A 1 412 ? -18.439 -2.174 64.596 1.00 23.88 412 ASP A CA 1
ATOM 2931 C C . ASP A 1 412 ? -17.017 -2.168 65.225 1.00 22.08 412 ASP A C 1
ATOM 2932 O O . ASP A 1 412 ? -16.597 -3.173 65.976 1.00 23.62 412 ASP A O 1
ATOM 2937 N N . ARG A 1 413 ? -16.353 -1.125 64.862 1.00 20.05 413 ARG A N 1
ATOM 2938 C CA . ARG A 1 413 ? -15.002 -0.765 65.421 1.00 18.71 413 ARG A CA 1
ATOM 2939 C C . ARG A 1 413 ? -14.034 -1.983 65.329 1.00 17.49 413 ARG A C 1
ATOM 2940 O O . ARG A 1 413 ? -13.422 -2.442 66.291 1.00 17.00 413 ARG A O 1
ATOM 2948 N N . ALA A 1 414 ? -13.938 -2.533 64.108 1.00 18.16 414 ALA A N 1
ATOM 2949 C CA . ALA A 1 414 ? -13.070 -3.663 63.866 1.00 18.23 414 ALA A CA 1
ATOM 2950 C C . ALA A 1 414 ? -11.656 -3.199 64.063 1.00 20.06 414 ALA A C 1
ATOM 2951 O O . ALA A 1 414 ? -11.299 -2.116 63.601 1.00 21.07 414 ALA A O 1
ATOM 2953 N N . LYS A 1 415 ? -10.880 -4.006 64.737 1.00 19.27 415 LYS A N 1
ATOM 2954 C CA . LYS A 1 415 ? -9.500 -3.700 65.026 1.00 21.55 415 LYS A CA 1
ATOM 2955 C C . LYS A 1 415 ? -8.611 -4.843 64.598 1.00 21.46 415 LYS A C 1
ATOM 2956 O O . LYS A 1 415 ? -9.018 -6.004 64.607 1.00 24.83 415 LYS A O 1
ATOM 2962 N N . ALA A 1 416 ? -7.419 -4.446 64.190 1.00 20.99 416 ALA A N 1
ATOM 2963 C CA . ALA A 1 416 ? -6.351 -5.385 63.874 1.00 18.99 416 ALA A CA 1
ATOM 2964 C C . ALA A 1 416 ? -5.229 -5.285 64.872 1.00 19.37 416 ALA A C 1
ATOM 2965 O O . ALA A 1 416 ? -4.990 -4.243 65.512 1.00 20.94 416 ALA A O 1
ATOM 2967 N N . THR A 1 417 ? -4.536 -6.390 65.022 1.00 18.30 417 THR A N 1
ATOM 2968 C CA . THR A 1 417 ? -3.360 -6.416 65.914 1.00 19.22 417 THR A CA 1
ATOM 2969 C C . THR A 1 417 ? -2.126 -6.632 65.026 1.00 19.35 417 THR A C 1
ATOM 2970 O O . THR A 1 417 ? -2.140 -7.537 64.184 1.00 19.27 417 THR A O 1
ATOM 2974 N N . ALA A 1 418 ? -1.120 -5.786 65.192 1.00 16.96 418 ALA A N 1
ATOM 2975 C CA . ALA A 1 418 ? 0.084 -5.817 64.371 1.00 18.24 418 ALA A CA 1
ATOM 2976 C C . ALA A 1 418 ? 1.165 -6.682 65.034 1.00 18.67 418 ALA A C 1
ATOM 2977 O O . ALA A 1 418 ? 1.316 -6.687 66.289 1.00 16.38 418 ALA A O 1
ATOM 2979 N N . LEU A 1 419 ? 1.959 -7.343 64.165 1.00 19.09 419 LEU A N 1
ATOM 2980 C CA . LEU A 1 419 ? 3.087 -8.132 64.565 1.00 18.88 419 LEU A CA 1
ATOM 2981 C C . LEU A 1 419 ? 4.393 -7.385 64.323 1.00 19.53 419 LEU A C 1
ATOM 2982 O O . LEU A 1 419 ? 5.436 -7.896 64.689 1.00 22.70 419 LEU A O 1
ATOM 2987 N N . VAL A 1 420 ? 4.343 -6.182 63.744 1.00 19.06 420 VAL A N 1
ATOM 2988 C CA . VAL A 1 420 ? 5.518 -5.375 63.396 1.00 20.04 420 VAL A CA 1
ATOM 2989 C C . VAL A 1 420 ? 5.187 -3.946 63.586 1.00 20.54 420 VAL A C 1
ATOM 2990 O O . VAL A 1 420 ? 4.016 -3.555 63.416 1.00 19.40 420 VAL A O 1
ATOM 2994 N N . GLY A 1 421 ? 6.153 -3.132 63.945 1.00 19.20 421 GLY A N 1
ATOM 2995 C CA . GLY A 1 421 ? 5.870 -1.692 64.068 1.00 20.15 421 GLY A CA 1
ATOM 2996 C C . GLY A 1 421 ? 5.571 -1.200 65.457 1.00 19.48 421 GLY A C 1
ATOM 2997 O O . GLY A 1 421 ? 5.580 -1.956 66.393 1.00 21.41 421 GLY A O 1
ATOM 2998 N N A ARG A 1 422 ? 5.336 0.101 65.579 0.19 19.98 422 ARG A N 1
ATOM 2999 N N B ARG A 1 422 ? 5.318 0.102 65.626 0.81 20.79 422 ARG A N 1
ATOM 3000 C CA A ARG A 1 422 ? 5.247 0.773 66.874 0.19 19.93 422 ARG A CA 1
ATOM 3001 C CA B ARG A 1 422 ? 5.300 0.647 66.979 0.81 21.76 422 ARG A CA 1
ATOM 3002 C C A ARG A 1 422 ? 4.061 0.358 67.761 0.19 20.03 422 ARG A C 1
ATOM 3003 C C B ARG A 1 422 ? 4.130 0.118 67.814 0.81 21.25 422 ARG A C 1
ATOM 3004 O O A ARG A 1 422 ? 4.064 0.624 68.964 0.19 19.30 422 ARG A O 1
ATOM 3005 O O B ARG A 1 422 ? 4.263 -0.036 69.026 0.81 22.59 422 ARG A O 1
ATOM 3020 N N . THR A 1 423 ? 3.038 -0.233 67.146 1.00 20.37 423 THR A N 1
ATOM 3021 C CA . THR A 1 423 ? 1.867 -0.786 67.861 1.00 20.42 423 THR A CA 1
ATOM 3022 C C . THR A 1 423 ? 1.960 -2.280 68.037 1.00 20.46 423 THR A C 1
ATOM 3023 O O . THR A 1 423 ? 0.946 -2.890 68.371 1.00 21.25 423 THR A O 1
ATOM 3027 N N . SER A 1 424 ? 3.121 -2.912 67.762 1.00 18.39 424 SER A N 1
ATOM 3028 C CA . SER A 1 424 ? 3.157 -4.368 67.698 1.00 19.42 424 SER A CA 1
ATOM 3029 C C . SER A 1 424 ? 2.982 -5.066 69.006 1.00 19.14 424 SER A C 1
ATOM 3030 O O . SER A 1 424 ? 3.341 -4.575 70.069 1.00 20.35 424 SER A O 1
ATOM 3033 N N . VAL A 1 425 ? 2.465 -6.284 68.938 1.00 18.78 425 VAL A N 1
ATOM 3034 C CA . VAL A 1 425 ? 2.387 -7.131 70.098 1.00 19.03 425 VAL A CA 1
ATOM 3035 C C . VAL A 1 425 ? 3.801 -7.523 70.562 1.00 19.86 425 VAL A C 1
ATOM 3036 O O . VAL A 1 425 ? 4.041 -7.701 71.763 1.00 17.74 425 VAL A O 1
ATOM 3040 N N . ILE A 1 426 ? 4.731 -7.569 69.615 1.00 18.15 426 ILE A N 1
ATOM 3041 C CA . ILE A 1 426 ? 6.169 -7.864 69.966 1.00 20.80 426 ILE A CA 1
ATOM 3042 C C . ILE A 1 426 ? 6.746 -6.859 70.968 1.00 20.87 426 ILE A C 1
ATOM 3043 O O . ILE A 1 426 ? 7.305 -7.275 72.006 1.00 19.99 426 ILE A O 1
ATOM 3048 N N A ARG A 1 427 ? 6.570 -5.556 70.684 0.48 19.01 427 ARG A N 1
ATOM 3049 N N B ARG A 1 427 ? 6.604 -5.544 70.699 0.52 18.94 427 ARG A N 1
ATOM 3050 C CA A ARG A 1 427 ? 6.971 -4.490 71.578 0.48 19.41 427 ARG A CA 1
ATOM 3051 C CA B ARG A 1 427 ? 6.982 -4.507 71.662 0.52 19.55 427 ARG A CA 1
ATOM 3052 C C A ARG A 1 427 ? 6.274 -4.504 72.960 0.48 19.13 427 ARG A C 1
ATOM 3053 C C B ARG A 1 427 ? 6.312 -4.676 73.028 0.52 18.79 427 ARG A C 1
ATOM 3054 O O A ARG A 1 427 ? 6.862 -4.063 73.952 0.48 18.08 427 ARG A O 1
ATOM 3055 O O B ARG A 1 427 ? 6.931 -4.537 74.070 0.52 17.02 427 ARG A O 1
ATOM 3070 N N . ALA A 1 428 ? 5.027 -5.003 73.014 1.00 17.26 428 ALA A N 1
ATOM 3071 C CA . ALA A 1 428 ? 4.248 -5.055 74.239 1.00 17.54 428 ALA A CA 1
ATOM 3072 C C . ALA A 1 428 ? 4.616 -6.149 75.275 1.00 18.59 428 ALA A C 1
ATOM 3073 O O . ALA A 1 428 ? 4.231 -6.092 76.439 1.00 19.69 428 ALA A O 1
ATOM 3075 N N . VAL A 1 429 ? 5.333 -7.153 74.811 1.00 19.20 429 VAL A N 1
ATOM 3076 C CA . VAL A 1 429 ? 5.702 -8.323 75.519 1.00 19.67 429 VAL A CA 1
ATOM 3077 C C . VAL A 1 429 ? 7.139 -8.089 75.928 1.00 21.20 429 VAL A C 1
ATOM 3078 O O . VAL A 1 429 ? 7.911 -7.523 75.165 1.00 19.81 429 VAL A O 1
ATOM 3082 N N . PRO A 1 430 ? 7.481 -8.398 77.192 1.00 20.76 430 PRO A N 1
ATOM 3083 C CA . PRO A 1 430 ? 8.887 -8.284 77.599 1.00 19.34 430 PRO A CA 1
ATOM 3084 C C . PRO A 1 430 ? 9.915 -8.985 76.731 1.00 19.83 430 PRO A C 1
ATOM 3085 O O . PRO A 1 430 ? 9.737 -10.104 76.263 1.00 19.22 430 PRO A O 1
ATOM 3089 N N . LEU A 1 431 ? 11.001 -8.289 76.470 1.00 20.77 431 LEU A N 1
ATOM 3090 C CA . LEU A 1 431 ? 12.114 -8.884 75.687 1.00 22.17 431 LEU A CA 1
ATOM 3091 C C . LEU A 1 431 ? 12.463 -10.294 76.094 1.00 20.07 431 LEU A C 1
ATOM 3092 O O . LEU A 1 431 ? 12.716 -11.146 75.232 1.00 23.41 431 LEU A O 1
ATOM 3097 N N . ASP A 1 432 ? 12.476 -10.564 77.405 1.00 21.04 432 ASP A N 1
ATOM 3098 C CA . ASP A 1 432 ? 12.963 -11.842 77.893 1.00 22.42 432 ASP A CA 1
ATOM 3099 C C . ASP A 1 432 ? 12.006 -12.952 77.536 1.00 21.42 432 ASP A C 1
ATOM 3100 O O . ASP A 1 432 ? 12.419 -14.112 77.424 1.00 24.36 432 ASP A O 1
ATOM 3105 N N . VAL A 1 433 ? 10.681 -12.649 77.346 1.00 20.73 433 VAL A N 1
ATOM 3106 C CA . VAL A 1 433 ? 9.814 -13.712 76.895 1.00 19.37 433 VAL A CA 1
ATOM 3107 C C . VAL A 1 433 ? 10.247 -14.128 75.508 1.00 18.77 433 VAL A C 1
ATOM 3108 O O . VAL A 1 433 ? 10.278 -15.300 75.178 1.00 20.27 433 VAL A O 1
ATOM 3112 N N . TRP A 1 434 ? 10.510 -13.165 74.652 1.00 19.59 434 TRP A N 1
ATOM 3113 C CA . TRP A 1 434 ? 10.865 -13.540 73.294 1.00 18.96 434 TRP A CA 1
ATOM 3114 C C . TRP A 1 434 ? 12.254 -14.263 73.221 1.00 22.13 434 TRP A C 1
ATOM 3115 O O . TRP A 1 434 ? 12.371 -15.223 72.473 1.00 24.42 434 TRP A O 1
ATOM 3126 N N . ILE A 1 435 ? 13.187 -13.808 74.041 1.00 21.16 435 ILE A N 1
ATOM 3127 C CA . ILE A 1 435 ? 14.551 -14.465 74.144 1.00 22.12 435 ILE A CA 1
ATOM 3128 C C . ILE A 1 435 ? 14.307 -15.952 74.428 1.00 21.48 435 ILE A C 1
ATOM 3129 O O . ILE A 1 435 ? 14.788 -16.862 73.731 1.00 24.37 435 ILE A O 1
ATOM 3134 N N . ASN A 1 436 ? 13.525 -16.223 75.440 1.00 22.68 436 ASN A N 1
ATOM 3135 C CA . ASN A 1 436 ? 13.227 -17.603 75.818 1.00 22.05 436 ASN A CA 1
ATOM 3136 C C . ASN A 1 436 ? 12.408 -18.401 74.854 1.00 23.60 436 ASN A C 1
ATOM 3137 O O . ASN A 1 436 ? 12.704 -19.592 74.573 1.00 21.43 436 ASN A O 1
ATOM 3142 N N . VAL A 1 437 ? 11.374 -17.797 74.260 1.00 21.03 437 VAL A N 1
ATOM 3143 C CA . VAL A 1 437 ? 10.504 -18.550 73.398 1.00 21.76 437 VAL A CA 1
ATOM 3144 C C . VAL A 1 437 ? 11.172 -18.821 72.041 1.00 20.26 437 VAL A C 1
ATOM 3145 O O . VAL A 1 437 ? 11.008 -19.882 71.495 1.00 23.44 437 VAL A O 1
ATOM 3149 N N . PHE A 1 438 ? 11.867 -17.853 71.505 1.00 20.35 438 PHE A N 1
ATOM 3150 C CA . PHE A 1 438 ? 12.391 -17.978 70.156 1.00 22.36 438 PHE A CA 1
ATOM 3151 C C . PHE A 1 438 ? 13.888 -18.414 70.211 1.00 25.66 438 PHE A C 1
ATOM 3152 O O . PHE A 1 438 ? 14.434 -18.743 69.174 1.00 28.39 438 PHE A O 1
ATOM 3160 N N . GLN A 1 439 ? 14.472 -18.487 71.401 1.00 25.75 439 GLN A N 1
ATOM 3161 C CA . GLN A 1 439 ? 15.941 -18.709 71.567 1.00 29.31 439 GLN A CA 1
ATOM 3162 C C . GLN A 1 439 ? 16.781 -17.719 70.838 1.00 30.98 439 GLN A C 1
ATOM 3163 O O . GLN A 1 439 ? 17.609 -18.078 70.018 1.00 33.85 439 GLN A O 1
ATOM 3169 N N . LEU A 1 440 ? 16.518 -16.463 71.096 1.00 27.61 440 LEU A N 1
ATOM 3170 C CA . LEU A 1 440 ? 17.203 -15.376 70.469 1.00 27.34 440 LEU A CA 1
ATOM 3171 C C . LEU A 1 440 ? 18.195 -14.776 71.416 1.00 28.56 440 LEU A C 1
ATOM 3172 O O . LEU A 1 440 ? 18.079 -14.922 72.638 1.00 27.78 440 LEU A O 1
ATOM 3177 N N . THR A 1 441 ? 19.187 -14.073 70.861 1.00 27.81 441 THR A N 1
ATOM 3178 C CA . THR A 1 441 ? 20.015 -13.238 71.669 1.00 25.82 441 THR A CA 1
ATOM 3179 C C . THR A 1 441 ? 19.251 -11.993 72.016 1.00 28.78 441 THR A C 1
ATOM 3180 O O . THR A 1 441 ? 18.229 -11.666 71.392 1.00 30.26 441 THR A O 1
ATOM 3184 N N . GLN A 1 442 ? 19.781 -11.290 73.005 1.00 28.00 442 GLN A N 1
ATOM 3185 C CA . GLN A 1 442 ? 19.232 -10.050 73.434 1.00 32.71 442 GLN A CA 1
ATOM 3186 C C . GLN A 1 442 ? 19.214 -9.020 72.293 1.00 32.18 442 GLN A C 1
ATOM 3187 O O . GLN A 1 442 ? 18.204 -8.353 72.086 1.00 29.02 442 GLN A O 1
ATOM 3193 N N . ASP A 1 443 ? 20.333 -8.880 71.570 1.00 31.84 443 ASP A N 1
ATOM 3194 C CA . ASP A 1 443 ? 20.434 -8.049 70.356 1.00 35.42 443 ASP A CA 1
ATOM 3195 C C . ASP A 1 443 ? 19.390 -8.399 69.293 1.00 29.80 443 ASP A C 1
ATOM 3196 O O . ASP A 1 443 ? 18.801 -7.494 68.711 1.00 27.69 443 ASP A O 1
ATOM 3201 N N . GLU A 1 444 ? 19.244 -9.685 68.981 1.00 26.31 444 GLU A N 1
ATOM 3202 C CA . GLU A 1 444 ? 18.244 -10.139 68.022 1.00 26.60 444 GLU A CA 1
ATOM 3203 C C . GLU A 1 444 ? 16.825 -9.835 68.492 1.00 26.63 444 GLU A C 1
ATOM 3204 O O . GLU A 1 444 ? 15.990 -9.543 67.695 1.00 24.76 444 GLU A O 1
ATOM 3210 N N . ALA A 1 445 ? 16.558 -9.977 69.786 1.00 25.23 445 ALA A N 1
ATOM 3211 C CA . ALA A 1 445 ? 15.240 -9.630 70.348 1.00 23.68 445 ALA A CA 1
ATOM 3212 C C . ALA A 1 445 ? 14.950 -8.156 70.212 1.00 23.94 445 ALA A C 1
ATOM 3213 O O . ALA A 1 445 ? 13.792 -7.766 69.899 1.00 23.33 445 ALA A O 1
ATOM 3215 N N . ARG A 1 446 ? 15.961 -7.321 70.375 1.00 21.50 446 ARG A N 1
ATOM 3216 C CA . ARG A 1 446 ? 15.787 -5.900 70.318 1.00 24.43 446 ARG A CA 1
ATOM 3217 C C . ARG A 1 446 ? 15.613 -5.507 68.891 1.00 25.52 446 ARG A C 1
ATOM 3218 O O . ARG A 1 446 ? 14.790 -4.620 68.571 1.00 25.10 446 ARG A O 1
ATOM 3226 N N . SER A 1 447 ? 16.342 -6.191 67.999 1.00 26.50 447 SER A N 1
ATOM 3227 C CA . SER A 1 447 ? 16.107 -5.966 66.573 1.00 28.22 447 SER A CA 1
ATOM 3228 C C . SER A 1 447 ? 14.660 -6.264 66.222 1.00 26.06 447 SER A C 1
ATOM 3229 O O . SER A 1 447 ? 14.078 -5.575 65.402 1.00 25.09 447 SER A O 1
ATOM 3232 N N . LEU A 1 448 ? 14.171 -7.396 66.730 1.00 25.21 448 LEU A N 1
ATOM 3233 C CA . LEU A 1 448 ? 12.843 -7.783 66.466 1.00 23.69 448 LEU A CA 1
ATOM 3234 C C . LEU A 1 448 ? 11.840 -6.708 66.922 1.00 24.89 448 LEU A C 1
ATOM 3235 O O . LEU A 1 448 ? 10.926 -6.361 66.147 1.00 23.48 448 LEU A O 1
ATOM 3240 N N . LYS A 1 449 ? 12.041 -6.156 68.112 1.00 22.64 449 LYS A N 1
ATOM 3241 C CA . LYS A 1 449 ? 11.149 -5.085 68.588 1.00 23.08 449 LYS A CA 1
ATOM 3242 C C . LYS A 1 449 ? 11.209 -3.821 67.789 1.00 25.27 449 LYS A C 1
ATOM 3243 O O . LYS A 1 449 ? 10.140 -3.206 67.547 1.00 22.36 449 LYS A O 1
ATOM 3249 N N . TYR A 1 450 ? 12.433 -3.347 67.457 1.00 23.33 450 TYR A N 1
ATOM 3250 C CA . TYR A 1 450 ? 12.607 -1.968 67.072 1.00 21.87 450 TYR A CA 1
ATOM 3251 C C . TYR A 1 450 ? 13.034 -1.645 65.652 1.00 22.15 450 TYR A C 1
ATOM 3252 O O . TYR A 1 450 ? 13.025 -0.478 65.261 1.00 24.06 450 TYR A O 1
ATOM 3261 N N . ASN A 1 451 ? 13.437 -2.635 64.889 1.00 23.53 451 ASN A N 1
ATOM 3262 C CA . ASN A 1 451 ? 13.879 -2.374 63.494 1.00 26.19 451 ASN A CA 1
ATOM 3263 C C . ASN A 1 451 ? 12.892 -1.592 62.621 1.00 25.53 451 ASN A C 1
ATOM 3264 O O . ASN A 1 451 ? 13.292 -0.661 61.903 1.00 26.42 451 ASN A O 1
ATOM 3269 N N . ARG A 1 452 ? 11.616 -1.895 62.702 1.00 24.41 452 ARG A N 1
ATOM 3270 C CA . ARG A 1 452 ? 10.636 -1.057 61.971 1.00 24.73 452 ARG A CA 1
ATOM 3271 C C . ARG A 1 452 ? 10.014 -0.046 62.942 1.00 23.91 452 ARG A C 1
ATOM 3272 O O . ARG A 1 452 ? 9.422 -0.438 63.965 1.00 26.44 452 ARG A O 1
ATOM 3280 N N A GLU A 1 453 ? 10.140 1.219 62.614 0.50 23.09 453 GLU A N 1
ATOM 3281 N N B GLU A 1 453 ? 10.192 1.243 62.674 0.50 24.65 453 GLU A N 1
ATOM 3282 C CA A GLU A 1 453 ? 9.659 2.293 63.433 0.50 23.77 453 GLU A CA 1
ATOM 3283 C CA B GLU A 1 453 ? 9.625 2.316 63.499 0.50 26.22 453 GLU A CA 1
ATOM 3284 C C A GLU A 1 453 ? 8.323 2.818 62.934 0.50 21.52 453 GLU A C 1
ATOM 3285 C C B GLU A 1 453 ? 8.291 2.805 62.959 0.50 22.78 453 GLU A C 1
ATOM 3286 O O A GLU A 1 453 ? 7.773 3.740 63.510 0.50 23.12 453 GLU A O 1
ATOM 3287 O O B GLU A 1 453 ? 7.712 3.711 63.531 0.50 24.13 453 GLU A O 1
ATOM 3298 N N . GLU A 1 454 ? 7.806 2.224 61.863 1.00 20.67 454 GLU A N 1
ATOM 3299 C CA . GLU A 1 454 ? 6.451 2.595 61.332 1.00 21.66 454 GLU A CA 1
ATOM 3300 C C . GLU A 1 454 ? 5.341 2.043 62.171 1.00 19.10 454 GLU A C 1
ATOM 3301 O O . GLU A 1 454 ? 5.525 1.066 62.880 1.00 21.11 454 GLU A O 1
ATOM 3307 N N . ILE A 1 455 ? 4.171 2.694 62.072 1.00 20.93 455 ILE A N 1
ATOM 3308 C CA . ILE A 1 455 ? 2.896 2.117 62.471 1.00 19.39 455 ILE A CA 1
ATOM 3309 C C . ILE A 1 455 ? 2.120 1.773 61.199 1.00 19.09 455 ILE A C 1
ATOM 3310 O O . ILE A 1 455 ? 1.936 2.628 60.331 1.00 20.61 455 ILE A O 1
ATOM 3315 N N . THR A 1 456 ? 1.748 0.505 61.106 1.00 17.24 456 THR A N 1
ATOM 3316 C CA . THR A 1 456 ? 0.868 -0.091 60.096 1.00 17.70 456 THR A CA 1
ATOM 3317 C C . THR A 1 456 ? 1.363 -0.115 58.623 1.00 20.00 456 THR A C 1
ATOM 3318 O O . THR A 1 456 ? 1.334 -1.170 58.010 1.00 19.43 456 THR A O 1
ATOM 3322 N N . VAL A 1 457 ? 1.761 1.020 58.069 1.00 17.52 457 VAL A N 1
ATOM 3323 C CA . VAL A 1 457 ? 2.119 1.071 56.645 1.00 18.59 457 VAL A CA 1
ATOM 3324 C C . VAL A 1 457 ? 3.662 1.108 56.627 1.00 18.02 457 VAL A C 1
ATOM 3325 O O . VAL A 1 457 ? 4.215 1.980 57.244 1.00 18.66 457 VAL A O 1
ATOM 3329 N N . LEU A 1 458 ? 4.271 0.164 55.941 1.00 20.23 458 LEU A N 1
ATOM 3330 C CA . LEU A 1 458 ? 5.746 0.012 55.910 1.00 18.92 458 LEU A CA 1
ATOM 3331 C C . LEU A 1 458 ? 6.258 0.626 54.621 1.00 23.13 458 LEU A C 1
ATOM 3332 O O . LEU A 1 458 ? 5.718 0.377 53.551 1.00 24.64 458 LEU A O 1
ATOM 3337 N N . ASP A 1 459 ? 7.309 1.435 54.794 1.00 23.55 459 ASP A N 1
ATOM 3338 C CA . ASP A 1 459 ? 8.096 2.107 53.755 1.00 29.46 459 ASP A CA 1
ATOM 3339 C C . ASP A 1 459 ? 8.861 0.947 53.074 1.00 33.66 459 ASP A C 1
ATOM 3340 O O . ASP A 1 459 ? 9.387 0.049 53.753 1.00 38.72 459 ASP A O 1
ATOM 3345 N N . PRO A 1 460 ? 8.861 0.896 51.743 1.00 29.40 460 PRO A N 1
ATOM 3346 C CA . PRO A 1 460 ? 9.617 -0.153 51.078 1.00 34.10 460 PRO A CA 1
ATOM 3347 C C . PRO A 1 460 ? 11.118 0.114 51.200 1.00 39.51 460 PRO A C 1
ATOM 3348 O O . PRO A 1 460 ? 11.867 -0.829 51.153 1.00 45.29 460 PRO A O 1
ATOM 3352 N N . GLU A 1 461 ? 11.501 1.392 51.340 1.00 44.82 461 GLU A N 1
ATOM 3353 C CA . GLU A 1 461 ? 12.862 1.833 51.675 1.00 62.46 461 GLU A CA 1
ATOM 3354 C C . GLU A 1 461 ? 12.960 2.420 53.120 1.00 62.61 461 GLU A C 1
ATOM 3355 O O . GLU A 1 461 ? 12.920 1.696 54.128 1.00 57.64 461 GLU A O 1
ATOM 3361 N N . SER B 1 27 ? -19.233 -17.785 60.810 1.00 14.76 27 SER B N 1
ATOM 3362 C CA . SER B 1 27 ? -19.891 -16.436 60.934 1.00 16.14 27 SER B CA 1
ATOM 3363 C C . SER B 1 27 ? -20.465 -16.260 62.330 1.00 16.49 27 SER B C 1
ATOM 3364 O O . SER B 1 27 ? -20.415 -17.192 63.135 1.00 16.74 27 SER B O 1
ATOM 3367 N N . ARG B 1 28 ? -21.125 -15.119 62.532 1.00 17.13 28 ARG B N 1
ATOM 3368 C CA . ARG B 1 28 ? -21.899 -14.867 63.747 1.00 17.86 28 ARG B CA 1
ATOM 3369 C C . ARG B 1 28 ? -22.959 -15.921 63.963 1.00 16.47 28 ARG B C 1
ATOM 3370 O O . ARG B 1 28 ? -23.427 -16.050 65.091 1.00 15.92 28 ARG B O 1
ATOM 3378 N N . GLN B 1 29 ? -23.417 -16.551 62.897 1.00 15.35 29 GLN B N 1
ATOM 3379 C CA . GLN B 1 29 ? -24.515 -17.506 62.938 1.00 17.46 29 GLN B CA 1
ATOM 3380 C C . GLN B 1 29 ? -23.918 -18.885 62.888 1.00 18.86 29 GLN B C 1
ATOM 3381 O O . GLN B 1 29 ? -23.651 -19.395 61.810 1.00 18.70 29 GLN B O 1
ATOM 3387 N N . SER B 1 30 ? -23.795 -19.506 64.041 1.00 16.76 30 SER B N 1
ATOM 3388 C CA . SER B 1 30 ? -23.175 -20.814 64.148 1.00 18.50 30 SER B CA 1
ATOM 3389 C C . SER B 1 30 ? -23.986 -21.771 64.993 1.00 19.92 30 SER B C 1
ATOM 3390 O O . SER B 1 30 ? -25.098 -21.463 65.402 1.00 19.20 30 SER B O 1
ATOM 3393 N N A SER B 1 31 ? -23.433 -22.964 65.237 0.62 21.25 31 SER B N 1
ATOM 3394 N N B SER B 1 31 ? -23.431 -22.964 65.229 0.38 20.70 31 SER B N 1
ATOM 3395 C CA A SER B 1 31 ? -24.094 -23.962 66.088 0.62 23.05 31 SER B CA 1
ATOM 3396 C CA B SER B 1 31 ? -24.066 -23.964 66.084 0.38 21.86 31 SER B CA 1
ATOM 3397 C C A SER B 1 31 ? -23.139 -25.121 66.302 0.62 23.25 31 SER B C 1
ATOM 3398 C C B SER B 1 31 ? -23.040 -25.042 66.380 0.38 22.58 31 SER B C 1
ATOM 3399 O O A SER B 1 31 ? -22.259 -25.293 65.531 0.62 21.09 31 SER B O 1
ATOM 3400 O O B SER B 1 31 ? -22.010 -25.079 65.754 0.38 20.17 31 SER B O 1
ATOM 3405 N N . PRO B 1 32 ? -23.304 -25.895 67.377 1.00 24.62 32 PRO B N 1
ATOM 3406 C CA . PRO B 1 32 ? -22.356 -26.975 67.612 1.00 27.23 32 PRO B CA 1
ATOM 3407 C C . PRO B 1 32 ? -22.465 -28.078 66.596 1.00 31.48 32 PRO B C 1
ATOM 3408 O O . PRO B 1 32 ? -23.539 -28.228 65.984 1.00 30.25 32 PRO B O 1
ATOM 3412 N N . GLN B 1 33 ? -21.314 -28.776 66.443 1.00 41.70 33 GLN B N 1
ATOM 3413 C CA . GLN B 1 33 ? -21.063 -30.018 65.656 1.00 57.61 33 GLN B CA 1
ATOM 3414 C C . GLN B 1 33 ? -22.268 -30.876 65.394 1.00 63.49 33 GLN B C 1
ATOM 3415 O O . GLN B 1 33 ? -22.594 -31.139 64.243 1.00 79.15 33 GLN B O 1
ATOM 3421 N N . SER B 1 34 ? -22.898 -31.325 66.474 1.00 68.77 34 SER B N 1
ATOM 3422 C CA . SER B 1 34 ? -24.147 -32.083 66.422 1.00 74.09 34 SER B CA 1
ATOM 3423 C C . SER B 1 34 ? -25.141 -31.448 65.439 1.00 76.62 34 SER B C 1
ATOM 3424 O O . SER B 1 34 ? -26.144 -32.047 65.046 1.00 75.43 34 SER B O 1
ATOM 3427 N N . GLY B 1 40 ? -32.611 -36.317 73.263 1.00 74.15 40 GLY B N 1
ATOM 3428 C CA . GLY B 1 40 ? -31.988 -35.359 72.353 1.00 69.00 40 GLY B CA 1
ATOM 3429 C C . GLY B 1 40 ? -32.906 -34.788 71.288 1.00 66.26 40 GLY B C 1
ATOM 3430 O O . GLY B 1 40 ? -32.580 -34.869 70.094 1.00 70.69 40 GLY B O 1
ATOM 3431 N N . ILE B 1 41 ? -34.022 -34.158 71.700 1.00 62.10 41 ILE B N 1
ATOM 3432 C CA . ILE B 1 41 ? -34.782 -33.263 70.756 1.00 57.61 41 ILE B CA 1
ATOM 3433 C C . ILE B 1 41 ? -33.947 -32.020 70.374 1.00 47.30 41 ILE B C 1
ATOM 3434 O O . ILE B 1 41 ? -34.285 -31.318 69.416 1.00 55.95 41 ILE B O 1
ATOM 3439 N N . GLY B 1 42 ? -32.858 -31.784 71.101 1.00 32.23 42 GLY B N 1
ATOM 3440 C CA . GLY B 1 42 ? -32.079 -30.564 70.974 1.00 26.53 42 GLY B CA 1
ATOM 3441 C C . GLY B 1 42 ? -30.760 -30.729 71.690 1.00 23.41 42 GLY B C 1
ATOM 3442 O O . GLY B 1 42 ? -30.543 -31.651 72.559 1.00 21.72 42 GLY B O 1
ATOM 3443 N N . GLU B 1 43 ? -29.845 -29.817 71.407 1.00 20.71 43 GLU B N 1
ATOM 3444 C CA . GLU B 1 43 ? -28.494 -30.064 71.880 1.00 22.07 43 GLU B CA 1
ATOM 3445 C C . GLU B 1 43 ? -28.274 -29.874 73.409 1.00 23.04 43 GLU B C 1
ATOM 3446 O O . GLU B 1 43 ? -27.228 -30.289 73.965 1.00 24.31 43 GLU B O 1
ATOM 3452 N N . CYS B 1 44 ? -29.230 -29.218 74.079 1.00 21.45 44 CYS B N 1
ATOM 3453 C CA . CYS B 1 44 ? -29.220 -29.042 75.508 1.00 18.73 44 CYS B CA 1
ATOM 3454 C C . CYS B 1 44 ? -30.373 -29.831 76.185 1.00 20.50 44 CYS B C 1
ATOM 3455 O O . CYS B 1 44 ? -30.710 -29.627 77.365 1.00 21.36 44 CYS B O 1
ATOM 3458 N N . ASP B 1 45 ? -30.892 -30.813 75.464 1.00 20.94 45 ASP B N 1
ATOM 3459 C CA . ASP B 1 45 ? -31.936 -31.674 76.064 1.00 23.24 45 ASP B CA 1
ATOM 3460 C C . ASP B 1 45 ? -31.175 -32.891 76.563 1.00 27.40 45 ASP B C 1
ATOM 3461 O O . ASP B 1 45 ? -31.060 -33.902 75.874 1.00 27.20 45 ASP B O 1
ATOM 3466 N N . LEU B 1 46 ? -30.603 -32.744 77.740 1.00 23.82 46 LEU B N 1
ATOM 3467 C CA . LEU B 1 46 ? -29.763 -33.769 78.302 1.00 26.25 46 LEU B CA 1
ATOM 3468 C C . LEU B 1 46 ? -30.545 -34.569 79.357 1.00 30.20 46 LEU B C 1
ATOM 3469 O O . LEU B 1 46 ? -31.194 -34.013 80.312 1.00 27.49 46 LEU B O 1
ATOM 3474 N N . GLN B 1 47 ? -30.439 -35.876 79.215 1.00 33.05 47 GLN B N 1
ATOM 3475 C CA . GLN B 1 47 ? -31.127 -36.815 80.116 1.00 37.04 47 GLN B CA 1
ATOM 3476 C C . GLN B 1 47 ? -30.225 -37.120 81.294 1.00 33.05 47 GLN B C 1
ATOM 3477 O O . GLN B 1 47 ? -30.709 -37.423 82.373 1.00 34.08 47 GLN B O 1
ATOM 3483 N N . ARG B 1 48 ? -28.909 -37.012 81.094 1.00 31.27 48 ARG B N 1
ATOM 3484 C CA . ARG B 1 48 ? -27.944 -37.174 82.143 1.00 34.53 48 ARG B CA 1
ATOM 3485 C C . ARG B 1 48 ? -26.814 -36.145 82.016 1.00 28.72 48 ARG B C 1
ATOM 3486 O O . ARG B 1 48 ? -26.488 -35.723 80.915 1.00 30.82 48 ARG B O 1
ATOM 3494 N N . VAL B 1 49 ? -26.261 -35.736 83.152 1.00 26.25 49 VAL B N 1
ATOM 3495 C CA . VAL B 1 49 ? -25.029 -34.991 83.222 1.00 28.78 49 VAL B CA 1
ATOM 3496 C C . VAL B 1 49 ? -24.148 -35.738 84.235 1.00 32.09 49 VAL B C 1
ATOM 3497 O O . VAL B 1 49 ? -24.644 -36.566 84.996 1.00 30.37 49 VAL B O 1
ATOM 3501 N N . ASN B 1 50 ? -22.850 -35.592 84.134 1.00 27.53 50 ASN B N 1
ATOM 3502 C CA . ASN B 1 50 ? -21.935 -36.301 85.017 1.00 32.56 50 ASN B CA 1
ATOM 3503 C C . ASN B 1 50 ? -20.827 -35.334 85.271 1.00 26.36 50 ASN B C 1
ATOM 3504 O O . ASN B 1 50 ? -20.502 -34.569 84.394 1.00 26.06 50 ASN B O 1
ATOM 3509 N N . PRO B 1 51 ? -20.208 -35.401 86.437 1.00 29.33 51 PRO B N 1
ATOM 3510 C CA . PRO B 1 51 ? -18.910 -34.766 86.626 1.00 29.08 51 PRO B CA 1
ATOM 3511 C C . PRO B 1 51 ? -17.943 -35.386 85.649 1.00 28.35 51 PRO B C 1
ATOM 3512 O O . PRO B 1 51 ? -18.076 -36.603 85.278 1.00 25.75 51 PRO B O 1
ATOM 3516 N N . LEU B 1 52 ? -17.025 -34.559 85.158 1.00 23.50 52 LEU B N 1
ATOM 3517 C CA . LEU B 1 52 ? -16.172 -34.941 84.037 1.00 24.90 52 LEU B CA 1
ATOM 3518 C C . LEU B 1 52 ? -14.753 -34.709 84.451 1.00 22.88 52 LEU B C 1
ATOM 3519 O O . LEU B 1 52 ? -14.462 -33.745 85.174 1.00 24.15 52 LEU B O 1
ATOM 3524 N N . GLU B 1 53 ? -13.835 -35.534 83.936 1.00 22.28 53 GLU B N 1
ATOM 3525 C CA . GLU B 1 53 ? -12.402 -35.326 84.095 1.00 26.54 53 GLU B CA 1
ATOM 3526 C C . GLU B 1 53 ? -11.779 -35.081 82.732 1.00 21.90 53 GLU B C 1
ATOM 3527 O O . GLU B 1 53 ? -12.414 -35.393 81.739 1.00 23.93 53 GLU B O 1
ATOM 3533 N N . PRO B 1 54 ? -10.562 -34.501 82.687 1.00 22.19 54 PRO B N 1
ATOM 3534 C CA . PRO B 1 54 ? -9.928 -34.267 81.428 1.00 23.28 54 PRO B CA 1
ATOM 3535 C C . PRO B 1 54 ? -9.703 -35.558 80.625 1.00 26.26 54 PRO B C 1
ATOM 3536 O O . PRO B 1 54 ? -9.668 -36.651 81.205 1.00 25.44 54 PRO B O 1
ATOM 3540 N N . ALA B 1 55 ? -9.671 -35.436 79.312 1.00 26.09 55 ALA B N 1
ATOM 3541 C CA . ALA B 1 55 ? -9.677 -36.619 78.440 1.00 29.18 55 ALA B CA 1
ATOM 3542 C C . ALA B 1 55 ? -8.358 -36.775 77.743 1.00 31.89 55 ALA B C 1
ATOM 3543 O O . ALA B 1 55 ? -8.169 -37.785 77.083 1.00 31.17 55 ALA B O 1
ATOM 3545 N N . HIS B 1 56 ? -7.495 -35.777 77.803 1.00 28.33 56 HIS B N 1
ATOM 3546 C CA . HIS B 1 56 ? -6.270 -35.794 77.009 1.00 29.65 56 HIS B CA 1
ATOM 3547 C C . HIS B 1 56 ? -5.310 -34.881 77.724 1.00 31.63 56 HIS B C 1
ATOM 3548 O O . HIS B 1 56 ? -5.724 -33.859 78.323 1.00 27.92 56 HIS B O 1
ATOM 3555 N N A ARG B 1 57 ? -4.044 -35.238 77.647 0.50 28.12 57 ARG B N 1
ATOM 3556 N N B ARG B 1 57 ? -4.031 -35.227 77.684 0.50 28.32 57 ARG B N 1
ATOM 3557 C CA A ARG B 1 57 ? -2.950 -34.498 78.222 0.50 30.47 57 ARG B CA 1
ATOM 3558 C CA B ARG B 1 57 ? -2.955 -34.443 78.291 0.50 30.75 57 ARG B CA 1
ATOM 3559 C C A ARG B 1 57 ? -1.960 -34.177 77.119 0.50 30.47 57 ARG B C 1
ATOM 3560 C C B ARG B 1 57 ? -1.794 -34.210 77.341 0.50 30.25 57 ARG B C 1
ATOM 3561 O O A ARG B 1 57 ? -1.619 -35.035 76.318 0.50 33.50 57 ARG B O 1
ATOM 3562 O O B ARG B 1 57 ? -1.112 -35.170 76.947 0.50 27.84 57 ARG B O 1
ATOM 3577 N N . ILE B 1 58 ? -1.516 -32.939 77.074 1.00 29.86 58 ILE B N 1
ATOM 3578 C CA . ILE B 1 58 ? -0.399 -32.533 76.239 1.00 28.64 58 ILE B CA 1
ATOM 3579 C C . ILE B 1 58 ? 0.777 -32.159 77.102 1.00 30.00 58 ILE B C 1
ATOM 3580 O O . ILE B 1 58 ? 0.701 -31.215 77.952 1.00 27.03 58 ILE B O 1
ATOM 3585 N N A GLN B 1 59 ? 1.900 -32.835 76.848 0.81 29.11 59 GLN B N 1
ATOM 3586 N N B GLN B 1 59 ? 1.906 -32.842 76.907 0.19 25.14 59 GLN B N 1
ATOM 3587 C CA A GLN B 1 59 ? 3.170 -32.501 77.500 0.81 30.22 59 GLN B CA 1
ATOM 3588 C CA B GLN B 1 59 ? 3.131 -32.526 77.650 0.19 23.19 59 GLN B CA 1
ATOM 3589 C C A GLN B 1 59 ? 3.996 -31.369 76.906 0.81 27.31 59 GLN B C 1
ATOM 3590 C C B GLN B 1 59 ? 4.001 -31.464 76.966 0.19 23.05 59 GLN B C 1
ATOM 3591 O O A GLN B 1 59 ? 4.247 -31.304 75.707 0.81 29.75 59 GLN B O 1
ATOM 3592 O O B GLN B 1 59 ? 4.233 -31.534 75.759 0.19 23.78 59 GLN B O 1
ATOM 3603 N N . HIS B 1 60 ? 4.499 -30.507 77.742 1.00 22.05 60 HIS B N 1
ATOM 3604 C CA . HIS B 1 60 ? 5.484 -29.561 77.289 1.00 22.82 60 HIS B CA 1
ATOM 3605 C C . HIS B 1 60 ? 6.761 -29.776 78.056 1.00 24.14 60 HIS B C 1
ATOM 3606 O O . HIS B 1 60 ? 6.778 -30.516 79.046 1.00 27.09 60 HIS B O 1
ATOM 3613 N N . GLU B 1 61 ? 7.775 -29.002 77.733 1.00 24.52 61 GLU B N 1
ATOM 3614 C CA . GLU B 1 61 ? 8.994 -29.056 78.485 1.00 23.03 61 GLU B CA 1
ATOM 3615 C C . GLU B 1 61 ? 8.789 -28.683 79.937 1.00 25.69 61 GLU B C 1
ATOM 3616 O O . GLU B 1 61 ? 9.309 -29.352 80.832 1.00 24.54 61 GLU B O 1
ATOM 3622 N N . ALA B 1 62 ? 7.991 -27.624 80.171 1.00 22.10 62 ALA B N 1
ATOM 3623 C CA . ALA B 1 62 ? 7.857 -27.002 81.449 1.00 21.83 62 ALA B CA 1
ATOM 3624 C C . ALA B 1 62 ? 6.432 -27.035 82.028 1.00 21.10 62 ALA B C 1
ATOM 3625 O O . ALA B 1 62 ? 6.069 -26.190 82.861 1.00 23.75 62 ALA B O 1
ATOM 3627 N N . GLY B 1 63 ? 5.696 -28.041 81.660 1.00 21.12 63 GLY B N 1
ATOM 3628 C CA . GLY B 1 63 ? 4.385 -28.267 82.210 1.00 22.61 63 GLY B CA 1
ATOM 3629 C C . GLY B 1 63 ? 3.588 -29.118 81.281 1.00 23.87 63 GLY B C 1
ATOM 3630 O O . GLY B 1 63 ? 4.163 -29.732 80.393 1.00 25.50 63 GLY B O 1
ATOM 3631 N N . TYR B 1 64 ? 2.276 -29.127 81.470 1.00 19.09 64 TYR B N 1
ATOM 3632 C CA . TYR B 1 64 ? 1.359 -29.861 80.669 1.00 21.80 64 TYR B CA 1
ATOM 3633 C C . TYR B 1 64 ? -0.032 -29.237 80.652 1.00 20.79 64 TYR B C 1
ATOM 3634 O O . TYR B 1 64 ? -0.352 -28.404 81.512 1.00 20.58 64 TYR B O 1
ATOM 3643 N N . SER B 1 65 ? -0.803 -29.627 79.647 1.00 20.11 65 SER B N 1
ATOM 3644 C CA . SER B 1 65 ? -2.179 -29.140 79.485 1.00 19.71 65 SER B CA 1
ATOM 3645 C C . SER B 1 65 ? -3.153 -30.249 79.412 1.00 20.59 65 SER B C 1
ATOM 3646 O O . SER B 1 65 ? -3.048 -31.079 78.537 1.00 24.42 65 SER B O 1
ATOM 3649 N N . GLU B 1 66 ? -4.192 -30.233 80.241 1.00 20.19 66 GLU B N 1
ATOM 3650 C CA . GLU B 1 66 ? -5.218 -31.268 80.237 1.00 21.71 66 GLU B CA 1
ATOM 3651 C C . GLU B 1 66 ? -6.469 -30.678 79.687 1.00 20.09 66 GLU B C 1
ATOM 3652 O O . GLU B 1 66 ? -6.881 -29.575 80.151 1.00 24.34 66 GLU B O 1
ATOM 3658 N N . ILE B 1 67 ? -7.056 -31.365 78.718 1.00 21.67 67 ILE B N 1
ATOM 3659 C CA . ILE B 1 67 ? -8.219 -30.897 77.978 1.00 22.55 67 ILE B CA 1
ATOM 3660 C C . ILE B 1 67 ? -9.419 -31.755 78.240 1.00 24.04 67 ILE B C 1
ATOM 3661 O O . ILE B 1 67 ? -9.348 -32.997 78.115 1.00 23.50 67 ILE B O 1
ATOM 3666 N N . TRP B 1 68 ? -10.565 -31.127 78.588 1.00 22.62 68 TRP B N 1
ATOM 3667 C CA . TRP B 1 68 ? -11.833 -31.870 78.706 1.00 22.94 68 TRP B CA 1
ATOM 3668 C C . TRP B 1 68 ? -12.328 -32.095 77.316 1.00 23.17 68 TRP B C 1
ATOM 3669 O O . TRP B 1 68 ? -12.091 -31.269 76.386 1.00 22.25 68 TRP B O 1
ATOM 3680 N N . ASP B 1 69 ? -13.012 -33.222 77.123 1.00 25.09 69 ASP B N 1
ATOM 3681 C CA . ASP B 1 69 ? -13.465 -33.593 75.782 1.00 24.52 69 ASP B CA 1
ATOM 3682 C C . ASP B 1 69 ? -14.467 -32.530 75.256 1.00 24.47 69 ASP B C 1
ATOM 3683 O O . ASP B 1 69 ? -15.573 -32.445 75.744 1.00 25.06 69 ASP B O 1
ATOM 3688 N N . PRO B 1 70 ? -14.103 -31.801 74.174 1.00 27.73 70 PRO B N 1
ATOM 3689 C CA . PRO B 1 70 ? -14.931 -30.713 73.626 1.00 28.85 70 PRO B CA 1
ATOM 3690 C C . PRO B 1 70 ? -16.175 -31.193 72.952 1.00 29.03 70 PRO B C 1
ATOM 3691 O O . PRO B 1 70 ? -17.122 -30.402 72.816 1.00 33.31 70 PRO B O 1
ATOM 3695 N N . THR B 1 71 ? -16.215 -32.497 72.690 1.00 27.57 71 THR B N 1
ATOM 3696 C CA . THR B 1 71 ? -17.372 -33.182 72.106 1.00 26.74 71 THR B CA 1
ATOM 3697 C C . THR B 1 71 ? -18.312 -33.829 73.084 1.00 27.06 71 THR B C 1
ATOM 3698 O O . THR B 1 71 ? -19.377 -34.388 72.661 1.00 25.06 71 THR B O 1
ATOM 3702 N N . SER B 1 72 ? -18.044 -33.705 74.384 1.00 23.40 72 SER B N 1
ATOM 3703 C CA . SER B 1 72 ? -19.020 -34.199 75.292 1.00 23.30 72 SER B CA 1
ATOM 3704 C C . SER B 1 72 ? -20.318 -33.396 75.149 1.00 24.57 72 SER B C 1
ATOM 3705 O O . SER B 1 72 ? -20.309 -32.188 74.883 1.00 24.74 72 SER B O 1
ATOM 3708 N N . ARG B 1 73 ? -21.422 -34.079 75.293 1.00 21.52 73 ARG B N 1
ATOM 3709 C CA . ARG B 1 73 ? -22.716 -33.412 75.195 1.00 25.72 73 ARG B CA 1
ATOM 3710 C C . ARG B 1 73 ? -22.843 -32.217 76.188 1.00 22.76 73 ARG B C 1
ATOM 3711 O O . ARG B 1 73 ? -23.348 -31.153 75.802 1.00 24.00 73 ARG B O 1
ATOM 3719 N N . GLU B 1 74 ? -22.384 -32.409 77.419 1.00 22.85 74 GLU B N 1
ATOM 3720 C CA . GLU B 1 74 ? -22.360 -31.323 78.435 1.00 25.53 74 GLU B CA 1
ATOM 3721 C C . GLU B 1 74 ? -21.685 -30.031 77.900 1.00 24.59 74 GLU B C 1
ATOM 3722 O O . GLU B 1 74 ? -22.259 -28.921 77.998 1.00 20.45 74 GLU B O 1
ATOM 3728 N N . LEU B 1 75 ? -20.466 -30.196 77.395 1.00 20.49 75 LEU B N 1
ATOM 3729 C CA . LEU B 1 75 ? -19.650 -29.075 76.910 1.00 21.92 75 LEU B CA 1
ATOM 3730 C C . LEU B 1 75 ? -20.225 -28.460 75.655 1.00 23.04 75 LEU B C 1
ATOM 3731 O O . LEU B 1 75 ? -20.194 -27.214 75.480 1.00 21.96 75 LEU B O 1
ATOM 3736 N N . GLN B 1 76 ? -20.726 -29.305 74.743 1.00 20.80 76 GLN B N 1
ATOM 3737 C CA . GLN B 1 76 ? -21.346 -28.786 73.535 1.00 23.97 76 GLN B CA 1
ATOM 3738 C C . GLN B 1 76 ? -22.579 -27.992 73.852 1.00 20.82 76 GLN B C 1
ATOM 3739 O O . GLN B 1 76 ? -22.782 -26.971 73.206 1.00 22.39 76 GLN B O 1
ATOM 3745 N N . CYS B 1 77 ? -23.385 -28.457 74.816 1.00 18.97 77 CYS B N 1
ATOM 3746 C CA . CYS B 1 77 ? -24.617 -27.746 75.260 1.00 20.74 77 CYS B CA 1
ATOM 3747 C C . CYS B 1 77 ? -24.248 -26.370 75.896 1.00 18.95 77 CYS B C 1
ATOM 3748 O O . CYS B 1 77 ? -24.841 -25.327 75.562 1.00 18.56 77 CYS B O 1
ATOM 3751 N N . ALA B 1 78 ? -23.200 -26.363 76.714 1.00 21.14 78 ALA B N 1
ATOM 3752 C CA . ALA B 1 78 ? -22.812 -25.155 77.409 1.00 20.41 78 ALA B CA 1
ATOM 3753 C C . ALA B 1 78 ? -22.033 -24.191 76.515 1.00 19.16 78 ALA B C 1
ATOM 3754 O O . ALA B 1 78 ? -21.915 -22.998 76.844 1.00 20.12 78 ALA B O 1
ATOM 3756 N N . GLY B 1 79 ? -21.526 -24.684 75.394 1.00 17.41 79 GLY B N 1
ATOM 3757 C CA . GLY B 1 79 ? -20.832 -23.842 74.477 1.00 18.30 79 GLY B CA 1
ATOM 3758 C C . GLY B 1 79 ? -19.431 -23.498 74.952 1.00 17.44 79 GLY B C 1
ATOM 3759 O O . GLY B 1 79 ? -18.961 -22.399 74.732 1.00 17.34 79 GLY B O 1
ATOM 3760 N N . ILE B 1 80 ? -18.789 -24.420 75.669 1.00 15.39 80 ILE B N 1
ATOM 3761 C CA . ILE B 1 80 ? -17.508 -24.087 76.284 1.00 18.10 80 ILE B CA 1
ATOM 3762 C C . ILE B 1 80 ? -16.431 -25.097 75.979 1.00 18.75 80 ILE B C 1
ATOM 3763 O O . ILE B 1 80 ? -16.766 -26.259 75.649 1.00 20.62 80 ILE B O 1
ATOM 3768 N N . ASP B 1 81 ? -15.181 -24.650 76.102 1.00 18.09 81 ASP B N 1
ATOM 3769 C CA . ASP B 1 81 ? -14.019 -25.552 76.287 1.00 21.56 81 ASP B CA 1
ATOM 3770 C C . ASP B 1 81 ? -13.458 -25.342 77.661 1.00 20.20 81 ASP B C 1
ATOM 3771 O O . ASP B 1 81 ? -13.514 -24.229 78.228 1.00 20.19 81 ASP B O 1
ATOM 3776 N N . ALA B 1 82 ? -12.893 -26.417 78.229 1.00 19.43 82 ALA B N 1
ATOM 3777 C CA . ALA B 1 82 ? -12.243 -26.359 79.497 1.00 18.35 82 ALA B CA 1
ATOM 3778 C C . ALA B 1 82 ? -10.851 -27.016 79.417 1.00 20.87 82 ALA B C 1
ATOM 3779 O O . ALA B 1 82 ? -10.663 -28.094 78.805 1.00 20.81 82 ALA B O 1
ATOM 3781 N N . THR B 1 83 ? -9.875 -26.297 79.928 1.00 21.18 83 THR B N 1
ATOM 3782 C CA . THR B 1 83 ? -8.476 -26.720 79.970 1.00 20.98 83 THR B CA 1
ATOM 3783 C C . THR B 1 83 ? -7.859 -26.474 81.315 1.00 19.42 83 THR B C 1
ATOM 3784 O O . THR B 1 83 ? -8.104 -25.453 81.955 1.00 19.75 83 THR B O 1
ATOM 3788 N N . ARG B 1 84 ? -7.005 -27.414 81.754 1.00 21.16 84 ARG B N 1
ATOM 3789 C CA . ARG B 1 84 ? -6.231 -27.241 83.020 1.00 18.43 84 ARG B CA 1
ATOM 3790 C C . ARG B 1 84 ? -4.767 -27.162 82.641 1.00 20.69 84 ARG B C 1
ATOM 3791 O O . ARG B 1 84 ? -4.168 -28.189 82.225 1.00 21.60 84 ARG B O 1
ATOM 3799 N N . HIS B 1 85 ? -4.177 -25.980 82.772 1.00 17.98 85 HIS B N 1
ATOM 3800 C CA . HIS B 1 85 ? -2.746 -25.890 82.503 1.00 19.40 85 HIS B CA 1
ATOM 3801 C C . HIS B 1 85 ? -1.979 -26.004 83.792 1.00 21.04 85 HIS B C 1
ATOM 3802 O O . HIS B 1 85 ? -2.365 -25.448 84.790 1.00 21.11 85 HIS B O 1
ATOM 3809 N N . VAL B 1 86 ? -0.837 -26.729 83.752 1.00 17.73 86 VAL B N 1
ATOM 3810 C CA . VAL B 1 86 ? -0.059 -26.933 84.924 1.00 20.48 86 VAL B CA 1
ATOM 3811 C C . VAL B 1 86 ? 1.328 -26.505 84.520 1.00 21.10 86 VAL B C 1
ATOM 3812 O O . VAL B 1 86 ? 1.885 -27.091 83.600 1.00 23.82 86 VAL B O 1
ATOM 3816 N N . ILE B 1 87 ? 1.827 -25.418 85.094 1.00 21.41 87 ILE B N 1
ATOM 3817 C CA . ILE B 1 87 ? 3.060 -24.799 84.667 1.00 22.36 87 ILE B CA 1
ATOM 3818 C C . ILE B 1 87 ? 4.077 -25.037 85.780 1.00 22.09 87 ILE B C 1
ATOM 3819 O O . ILE B 1 87 ? 3.917 -24.525 86.850 1.00 23.01 87 ILE B O 1
ATOM 3824 N N . GLU B 1 88 ? 5.164 -25.717 85.462 1.00 24.23 88 GLU B N 1
ATOM 3825 C CA . GLU B 1 88 ? 6.254 -25.915 86.427 1.00 23.96 88 GLU B CA 1
ATOM 3826 C C . GLU B 1 88 ? 6.911 -24.676 86.895 1.00 21.55 88 GLU B C 1
ATOM 3827 O O . GLU B 1 88 ? 6.844 -23.627 86.271 1.00 22.51 88 GLU B O 1
ATOM 3833 N N . ASN B 1 89 ? 7.675 -24.792 87.975 1.00 23.45 89 ASN B N 1
ATOM 3834 C CA . ASN B 1 89 ? 8.568 -23.713 88.400 1.00 24.43 89 ASN B CA 1
ATOM 3835 C C . ASN B 1 89 ? 9.469 -23.218 87.256 1.00 23.14 89 ASN B C 1
ATOM 3836 O O . ASN B 1 89 ? 9.947 -23.992 86.516 1.00 25.13 89 ASN B O 1
ATOM 3841 N N . ARG B 1 90 ? 9.617 -21.904 87.145 1.00 25.57 90 ARG B N 1
ATOM 3842 C CA . ARG B 1 90 ? 10.316 -21.199 86.099 1.00 28.01 90 ARG B CA 1
ATOM 3843 C C . ARG B 1 90 ? 9.809 -21.513 84.677 1.00 25.48 90 ARG B C 1
ATOM 3844 O O . ARG B 1 90 ? 10.496 -21.225 83.709 1.00 25.23 90 ARG B O 1
ATOM 3852 N N . GLY B 1 91 ? 8.568 -22.025 84.571 1.00 23.74 91 GLY B N 1
ATOM 3853 C CA . GLY B 1 91 ? 7.917 -22.273 83.304 1.00 21.72 91 GLY B CA 1
ATOM 3854 C C . GLY B 1 91 ? 7.231 -21.019 82.722 1.00 21.88 91 GLY B C 1
ATOM 3855 O O . GLY B 1 91 ? 6.500 -20.284 83.453 1.00 20.40 91 GLY B O 1
ATOM 3856 N N . LEU B 1 92 ? 7.463 -20.827 81.414 1.00 21.11 92 LEU B N 1
ATOM 3857 C CA . LEU B 1 92 ? 6.888 -19.739 80.604 1.00 19.76 92 LEU B CA 1
ATOM 3858 C C . LEU B 1 92 ? 5.902 -20.317 79.593 1.00 19.53 92 LEU B C 1
ATOM 3859 O O . LEU B 1 92 ? 6.275 -21.139 78.734 1.00 19.05 92 LEU B O 1
ATOM 3864 N N . PHE B 1 93 ? 4.598 -19.949 79.714 1.00 20.55 93 PHE B N 1
ATOM 3865 C CA . PHE B 1 93 ? 3.580 -20.377 78.819 1.00 19.55 93 PHE B CA 1
ATOM 3866 C C . PHE B 1 93 ? 3.601 -19.379 77.639 1.00 20.26 93 PHE B C 1
ATOM 3867 O O . PHE B 1 93 ? 3.426 -18.175 77.834 1.00 19.01 93 PHE B O 1
ATOM 3875 N N . VAL B 1 94 ? 3.949 -19.889 76.455 1.00 17.71 94 VAL B N 1
ATOM 3876 C CA . VAL B 1 94 ? 4.186 -19.134 75.241 1.00 17.85 94 VAL B CA 1
ATOM 3877 C C . VAL B 1 94 ? 2.920 -18.252 74.977 1.00 18.63 94 VAL B C 1
ATOM 3878 O O . VAL B 1 94 ? 1.800 -18.753 75.049 1.00 18.58 94 VAL B O 1
ATOM 3882 N N . PRO B 1 95 ? 3.159 -16.999 74.632 1.00 18.13 95 PRO B N 1
ATOM 3883 C CA . PRO B 1 95 ? 2.018 -16.187 74.298 1.00 17.83 95 PRO B CA 1
ATOM 3884 C C . PRO B 1 95 ? 1.123 -16.744 73.200 1.00 17.62 95 PRO B C 1
ATOM 3885 O O . PRO B 1 95 ? 1.585 -17.313 72.213 1.00 15.64 95 PRO B O 1
ATOM 3889 N N . SER B 1 96 ? -0.183 -16.546 73.367 1.00 17.31 96 SER B N 1
ATOM 3890 C CA . SER B 1 96 ? -1.178 -17.018 72.446 1.00 16.41 96 SER B CA 1
ATOM 3891 C C . SER B 1 96 ? -2.435 -16.104 72.481 1.00 16.95 96 SER B C 1
ATOM 3892 O O . SER B 1 96 ? -2.621 -15.318 73.427 1.00 16.73 96 SER B O 1
ATOM 3895 N N . TYR B 1 97 ? -3.241 -16.255 71.463 1.00 16.94 97 TYR B N 1
ATOM 3896 C CA . TYR B 1 97 ? -4.576 -15.636 71.398 1.00 16.22 97 TYR B CA 1
ATOM 3897 C C . TYR B 1 97 ? -5.562 -16.669 70.931 1.00 14.79 97 TYR B C 1
ATOM 3898 O O . TYR B 1 97 ? -5.214 -17.647 70.261 1.00 16.71 97 TYR B O 1
ATOM 3907 N N . ASN B 1 98 ? -6.818 -16.450 71.298 1.00 14.41 98 ASN B N 1
ATOM 3908 C CA . ASN B 1 98 ? -7.884 -17.358 71.029 1.00 15.20 98 ASN B CA 1
ATOM 3909 C C . ASN B 1 98 ? -9.006 -16.644 70.310 1.00 16.55 98 ASN B C 1
ATOM 3910 O O . ASN B 1 98 ? -9.090 -15.418 70.334 1.00 17.33 98 ASN B O 1
ATOM 3915 N N . ASN B 1 99 ? -9.873 -17.446 69.742 1.00 18.07 99 ASN B N 1
ATOM 3916 C CA . ASN B 1 99 ? -11.115 -16.917 69.136 1.00 16.40 99 ASN B CA 1
ATOM 3917 C C . ASN B 1 99 ? -12.301 -16.710 70.068 1.00 16.10 99 ASN B C 1
ATOM 3918 O O . ASN B 1 99 ? -13.377 -16.253 69.649 1.00 17.50 99 ASN B O 1
ATOM 3923 N N . ALA B 1 100 ? -12.134 -17.067 71.324 1.00 17.08 100 ALA B N 1
ATOM 3924 C CA . ALA B 1 100 ? -13.233 -17.019 72.301 1.00 18.04 100 ALA B CA 1
ATOM 3925 C C . ALA B 1 100 ? -12.663 -16.361 73.493 1.00 16.92 100 ALA B C 1
ATOM 3926 O O . ALA B 1 100 ? -11.499 -16.567 73.837 1.00 17.70 100 ALA B O 1
ATOM 3928 N N . PRO B 1 101 ? -13.465 -15.559 74.192 1.00 14.29 101 PRO B N 1
ATOM 3929 C CA . PRO B 1 101 ? -13.116 -15.019 75.522 1.00 14.45 101 PRO B CA 1
ATOM 3930 C C . PRO B 1 101 ? -13.074 -16.143 76.581 1.00 14.26 101 PRO B C 1
ATOM 3931 O O . PRO B 1 101 ? -13.553 -17.270 76.318 1.00 15.47 101 PRO B O 1
ATOM 3935 N N . MET B 1 102 ? -12.449 -15.848 77.704 1.00 15.41 102 MET B N 1
ATOM 3936 C CA . MET B 1 102 ? -12.232 -16.854 78.736 1.00 14.40 102 MET B CA 1
ATOM 3937 C C . MET B 1 102 ? -12.206 -16.233 80.089 1.00 15.53 102 MET B C 1
ATOM 3938 O O . MET B 1 102 ? -11.865 -15.069 80.217 1.00 17.02 102 MET B O 1
ATOM 3943 N N . LEU B 1 103 ? -12.545 -16.993 81.125 1.00 14.00 103 LEU B N 1
ATOM 3944 C CA . LEU B 1 103 ? -12.136 -16.756 82.454 1.00 15.63 103 LEU B CA 1
ATOM 3945 C C . LEU B 1 103 ? -11.047 -17.803 82.845 1.00 17.53 103 LEU B C 1
ATOM 3946 O O . LEU B 1 103 ? -11.154 -19.022 82.478 1.00 18.70 103 LEU B O 1
ATOM 3951 N N . ILE B 1 104 ? -10.022 -17.309 83.501 1.00 17.58 104 ILE B N 1
ATOM 3952 C CA . ILE B 1 104 ? -8.921 -18.167 84.040 1.00 18.08 104 ILE B CA 1
ATOM 3953 C C . ILE B 1 104 ? -9.012 -18.169 85.547 1.00 16.61 104 ILE B C 1
ATOM 3954 O O . ILE B 1 104 ? -9.009 -17.112 86.159 1.00 19.00 104 ILE B O 1
ATOM 3959 N N . ILE B 1 105 ? -9.139 -19.339 86.175 1.00 16.87 105 ILE B N 1
ATOM 3960 C CA . ILE B 1 105 ? -9.145 -19.477 87.633 1.00 16.69 105 ILE B CA 1
ATOM 3961 C C . ILE B 1 105 ? -7.758 -19.942 88.049 1.00 16.87 105 ILE B C 1
ATOM 3962 O O . ILE B 1 105 ? -7.266 -20.939 87.546 1.00 16.51 105 ILE B O 1
ATOM 3967 N N . VAL B 1 106 ? -7.113 -19.178 88.885 1.00 16.85 106 VAL B N 1
ATOM 3968 C CA . VAL B 1 106 ? -5.814 -19.584 89.426 1.00 16.95 106 VAL B CA 1
ATOM 3969 C C . VAL B 1 106 ? -6.093 -20.490 90.603 1.00 19.38 106 VAL B C 1
ATOM 3970 O O . VAL B 1 106 ? -6.384 -20.033 91.730 1.00 18.49 106 VAL B O 1
ATOM 3974 N N . VAL B 1 107 ? -5.905 -21.791 90.354 1.00 18.77 107 VAL B N 1
ATOM 3975 C CA . VAL B 1 107 ? -6.271 -22.869 91.294 1.00 19.45 107 VAL B CA 1
ATOM 3976 C C . VAL B 1 107 ? -5.199 -23.053 92.363 1.00 20.92 107 VAL B C 1
ATOM 3977 O O . VAL B 1 107 ? -5.501 -23.333 93.532 1.00 20.73 107 VAL B O 1
ATOM 3981 N N . GLN B 1 108 ? -3.957 -22.810 91.970 1.00 18.88 108 GLN B N 1
ATOM 3982 C CA . GLN B 1 108 ? -2.795 -22.914 92.840 1.00 24.44 108 GLN B CA 1
ATOM 3983 C C . GLN B 1 108 ? -1.646 -22.113 92.271 1.00 21.47 108 GLN B C 1
ATOM 3984 O O . GLN B 1 108 ? -1.481 -22.062 91.074 1.00 23.22 108 GLN B O 1
ATOM 3990 N N . GLY B 1 109 ? -0.833 -21.535 93.139 1.00 19.45 109 GLY B N 1
ATOM 3991 C CA . GLY B 1 109 ? 0.398 -20.943 92.755 1.00 18.71 109 GLY B CA 1
ATOM 3992 C C . GLY B 1 109 ? 0.293 -19.467 92.609 1.00 20.85 109 GLY B C 1
ATOM 3993 O O . GLY B 1 109 ? -0.724 -18.874 92.993 1.00 22.27 109 GLY B O 1
ATOM 3994 N N . HIS B 1 110 ? 1.332 -18.899 92.112 1.00 22.25 110 HIS B N 1
ATOM 3995 C CA . HIS B 1 110 ? 1.404 -17.451 91.850 1.00 23.69 110 HIS B CA 1
ATOM 3996 C C . HIS B 1 110 ? 2.419 -17.175 90.778 1.00 21.71 110 HIS B C 1
ATOM 3997 O O . HIS B 1 110 ? 3.380 -17.933 90.528 1.00 21.59 110 HIS B O 1
ATOM 4004 N N . GLY B 1 111 ? 2.162 -16.115 90.018 1.00 19.45 111 GLY B N 1
ATOM 4005 C CA . GLY B 1 111 ? 3.033 -15.824 88.914 1.00 19.76 111 GLY B CA 1
ATOM 4006 C C . GLY B 1 111 ? 2.740 -14.510 88.234 1.00 20.05 111 GLY B C 1
ATOM 4007 O O . GLY B 1 111 ? 2.198 -13.652 88.843 1.00 21.08 111 GLY B O 1
ATOM 4008 N N . ILE B 1 112 ? 3.078 -14.413 86.965 1.00 22.22 112 ILE B N 1
ATOM 4009 C CA . ILE B 1 112 ? 2.927 -13.137 86.210 1.00 20.84 112 ILE B CA 1
ATOM 4010 C C . ILE B 1 112 ? 2.088 -13.469 84.981 1.00 21.32 112 ILE B C 1
ATOM 4011 O O . ILE B 1 112 ? 2.219 -14.575 84.346 1.00 19.00 112 ILE B O 1
ATOM 4016 N N . LEU B 1 113 ? 1.164 -12.592 84.657 1.00 19.94 113 LEU B N 1
ATOM 4017 C CA . LEU B 1 113 ? 0.373 -12.786 83.430 1.00 18.56 113 LEU B CA 1
ATOM 4018 C C . LEU B 1 113 ? 0.530 -11.549 82.625 1.00 16.31 113 LEU B C 1
ATOM 4019 O O . LEU B 1 113 ? 0.405 -10.454 83.145 1.00 17.97 113 LEU B O 1
ATOM 4024 N N . GLY B 1 114 ? 0.763 -11.716 81.343 1.00 15.60 114 GLY B N 1
ATOM 4025 C CA . GLY B 1 114 ? 0.764 -10.589 80.417 1.00 18.13 114 GLY B CA 1
ATOM 4026 C C . GLY B 1 114 ? -0.463 -10.645 79.556 1.00 17.87 114 GLY B C 1
ATOM 4027 O O . GLY B 1 114 ? -0.971 -11.734 79.209 1.00 18.55 114 GLY B O 1
ATOM 4028 N N . ALA B 1 115 ? -0.971 -9.452 79.208 1.00 16.34 115 ALA B N 1
ATOM 4029 C CA . ALA B 1 115 ? -2.088 -9.342 78.302 1.00 18.13 115 ALA B CA 1
ATOM 4030 C C . ALA B 1 115 ? -1.832 -8.097 77.471 1.00 17.91 115 ALA B C 1
ATOM 4031 O O . ALA B 1 115 ? -1.482 -7.044 78.025 1.00 16.84 115 ALA B O 1
ATOM 4033 N N . VAL B 1 116 ? -1.966 -8.210 76.163 1.00 17.52 116 VAL B N 1
ATOM 4034 C CA . VAL B 1 116 ? -1.619 -7.126 75.278 1.00 17.72 116 VAL B CA 1
ATOM 4035 C C . VAL B 1 116 ? -2.881 -6.475 74.688 1.00 16.74 116 VAL B C 1
ATOM 4036 O O . VAL B 1 116 ? -3.678 -7.177 74.031 1.00 17.14 116 VAL B O 1
ATOM 4040 N N . PHE B 1 117 ? -2.966 -5.154 74.897 1.00 16.22 117 PHE B N 1
ATOM 4041 C CA . PHE B 1 117 ? -3.926 -4.297 74.264 1.00 19.09 117 PHE B CA 1
ATOM 4042 C C . PHE B 1 117 ? -3.347 -3.525 73.098 1.00 18.05 117 PHE B C 1
ATOM 4043 O O . PHE B 1 117 ? -2.560 -2.594 73.304 1.00 16.51 117 PHE B O 1
ATOM 4051 N N . PRO B 1 118 ? -3.760 -3.908 71.882 1.00 18.20 118 PRO B N 1
ATOM 4052 C CA . PRO B 1 118 ? -3.137 -3.315 70.701 1.00 21.51 118 PRO B CA 1
ATOM 4053 C C . PRO B 1 118 ? -3.448 -1.870 70.539 1.00 19.06 118 PRO B C 1
ATOM 4054 O O . PRO B 1 118 ? -4.643 -1.426 70.645 1.00 19.26 118 PRO B O 1
ATOM 4058 N N . GLY B 1 119 ? -2.366 -1.093 70.376 1.00 19.04 119 GLY B N 1
ATOM 4059 C CA . GLY B 1 119 ? -2.481 0.349 70.171 1.00 20.93 119 GLY B CA 1
ATOM 4060 C C . GLY B 1 119 ? -2.329 1.153 71.468 1.00 20.72 119 GLY B C 1
ATOM 4061 O O . GLY B 1 119 ? -2.518 2.385 71.489 1.00 27.35 119 GLY B O 1
ATOM 4062 N N . CYS B 1 120 ? -2.081 0.438 72.565 1.00 19.83 120 CYS B N 1
ATOM 4063 C CA . CYS B 1 120 ? -1.791 1.035 73.851 1.00 19.04 120 CYS B CA 1
ATOM 4064 C C . CYS B 1 120 ? -0.275 1.112 73.943 1.00 18.76 120 CYS B C 1
ATOM 4065 O O . CYS B 1 120 ? 0.391 0.202 73.431 1.00 18.90 120 CYS B O 1
ATOM 4068 N N . PRO B 1 121 ? 0.239 2.217 74.569 1.00 16.99 121 PRO B N 1
ATOM 4069 C CA . PRO B 1 121 ? 1.691 2.335 74.730 1.00 17.98 121 PRO B CA 1
ATOM 4070 C C . PRO B 1 121 ? 2.269 1.434 75.806 1.00 18.53 121 PRO B C 1
ATOM 4071 O O . PRO B 1 121 ? 1.588 0.924 76.668 1.00 20.64 121 PRO B O 1
ATOM 4075 N N . GLU B 1 122 ? 3.578 1.181 75.691 1.00 18.35 122 GLU B N 1
ATOM 4076 C CA . GLU B 1 122 ? 4.273 0.395 76.670 1.00 19.41 122 GLU B CA 1
ATOM 4077 C C . GLU B 1 122 ? 4.568 1.265 77.919 1.00 21.53 122 GLU B C 1
ATOM 4078 O O . GLU B 1 122 ? 5.484 2.099 77.873 1.00 21.56 122 GLU B O 1
ATOM 4084 N N . THR B 1 123 ? 3.871 1.051 79.053 1.00 18.90 123 THR B N 1
ATOM 4085 C CA . THR B 1 123 ? 4.029 1.915 80.208 1.00 19.08 123 THR B CA 1
ATOM 4086 C C . THR B 1 123 ? 4.852 1.357 81.389 1.00 21.08 123 THR B C 1
ATOM 4087 O O . THR B 1 123 ? 4.944 2.025 82.423 1.00 19.52 123 THR B O 1
ATOM 4091 N N . PHE B 1 124 ? 5.363 0.144 81.258 1.00 20.00 124 PHE B N 1
ATOM 4092 C CA . PHE B 1 124 ? 6.308 -0.407 82.244 1.00 20.46 124 PHE B CA 1
ATOM 4093 C C . PHE B 1 124 ? 7.689 -0.221 81.584 1.00 19.85 124 PHE B C 1
ATOM 4094 O O . PHE B 1 124 ? 7.977 -0.841 80.574 1.00 20.15 124 PHE B O 1
ATOM 4102 N N . GLN B 1 125 ? 8.466 0.700 82.110 1.00 21.86 125 GLN B N 1
ATOM 4103 C CA . GLN B 1 125 ? 9.635 1.236 81.433 1.00 21.25 125 GLN B CA 1
ATOM 4104 C C . GLN B 1 125 ? 10.925 1.148 82.274 1.00 19.89 125 GLN B C 1
ATOM 4105 O O . GLN B 1 125 ? 10.929 1.503 83.462 1.00 22.64 125 GLN B O 1
ATOM 4111 N N . SER B 1 126 ? 11.972 0.672 81.646 1.00 22.81 126 SER B N 1
ATOM 4112 C CA . SER B 1 126 ? 13.308 0.799 82.320 1.00 26.22 126 SER B CA 1
ATOM 4113 C C . SER B 1 126 ? 14.331 1.241 81.309 1.00 26.67 126 SER B C 1
ATOM 4114 O O . SER B 1 126 ? 14.504 0.604 80.253 1.00 25.68 126 SER B O 1
ATOM 4117 N N . PHE B 1 127 ? 15.024 2.333 81.630 1.00 28.17 127 PHE B N 1
ATOM 4118 C CA . PHE B 1 127 ? 16.021 2.891 80.729 1.00 30.25 127 PHE B CA 1
ATOM 4119 C C . PHE B 1 127 ? 17.472 2.554 81.177 1.00 36.46 127 PHE B C 1
ATOM 4120 O O . PHE B 1 127 ? 18.423 3.177 80.666 1.00 43.87 127 PHE B O 1
ATOM 4128 N N . HIS B 1 128 ? 17.626 1.534 82.046 1.00 39.23 128 HIS B N 1
ATOM 4129 C CA . HIS B 1 128 ? 18.938 1.033 82.575 1.00 46.93 128 HIS B CA 1
ATOM 4130 C C . HIS B 1 128 ? 19.013 -0.509 82.616 1.00 48.89 128 HIS B C 1
ATOM 4131 O O . HIS B 1 128 ? 17.978 -1.153 82.760 1.00 48.00 128 HIS B O 1
ATOM 4138 N N . PRO B 1 129 ? 20.201 -1.137 82.512 1.00 60.15 129 PRO B N 1
ATOM 4139 C CA . PRO B 1 129 ? 21.517 -0.508 82.225 1.00 60.72 129 PRO B CA 1
ATOM 4140 C C . PRO B 1 129 ? 21.650 0.110 80.829 1.00 63.54 129 PRO B C 1
ATOM 4141 O O . PRO B 1 129 ? 20.728 0.040 80.034 1.00 52.42 129 PRO B O 1
ATOM 4145 N N . THR B 1 130 ? 22.805 0.693 80.526 1.00 77.05 130 THR B N 1
ATOM 4146 C CA . THR B 1 130 ? 23.070 1.247 79.182 1.00 85.84 130 THR B CA 1
ATOM 4147 C C . THR B 1 130 ? 24.519 0.952 78.754 1.00 84.57 130 THR B C 1
ATOM 4148 O O . THR B 1 130 ? 24.787 0.617 77.598 1.00 86.77 130 THR B O 1
ATOM 4152 N N . ASP B 1 141 ? 21.327 -9.165 82.131 1.00 73.97 141 ASP B N 1
ATOM 4153 C CA . ASP B 1 141 ? 20.889 -8.071 83.019 1.00 79.16 141 ASP B CA 1
ATOM 4154 C C . ASP B 1 141 ? 20.849 -6.678 82.358 1.00 78.66 141 ASP B C 1
ATOM 4155 O O . ASP B 1 141 ? 20.268 -5.729 82.913 1.00 76.57 141 ASP B O 1
ATOM 4160 N N . GLN B 1 142 ? 21.481 -6.559 81.188 1.00 78.71 142 GLN B N 1
ATOM 4161 C CA . GLN B 1 142 ? 21.131 -5.508 80.200 1.00 79.05 142 GLN B CA 1
ATOM 4162 C C . GLN B 1 142 ? 19.649 -5.666 79.696 1.00 68.28 142 GLN B C 1
ATOM 4163 O O . GLN B 1 142 ? 19.052 -4.706 79.211 1.00 57.35 142 GLN B O 1
ATOM 4169 N N . THR B 1 143 ? 19.081 -6.875 79.800 1.00 63.78 143 THR B N 1
ATOM 4170 C CA . THR B 1 143 ? 17.679 -7.152 79.460 1.00 56.54 143 THR B CA 1
ATOM 4171 C C . THR B 1 143 ? 16.690 -6.457 80.382 1.00 56.37 143 THR B C 1
ATOM 4172 O O . THR B 1 143 ? 15.490 -6.467 80.088 1.00 59.28 143 THR B O 1
ATOM 4176 N N . PHE B 1 144 ? 17.167 -5.928 81.517 1.00 51.48 144 PHE B N 1
ATOM 4177 C CA . PHE B 1 144 ? 16.367 -4.970 82.278 1.00 49.64 144 PHE B CA 1
ATOM 4178 C C . PHE B 1 144 ? 16.134 -3.660 81.537 1.00 42.27 144 PHE B C 1
ATOM 4179 O O . PHE B 1 144 ? 15.197 -2.951 81.919 1.00 43.18 144 PHE B O 1
ATOM 4187 N N . ARG B 1 145 ? 16.931 -3.314 80.512 1.00 34.21 145 ARG B N 1
ATOM 4188 C CA . ARG B 1 145 ? 16.614 -2.127 79.700 1.00 34.32 145 ARG B CA 1
ATOM 4189 C C . ARG B 1 145 ? 15.544 -2.524 78.663 1.00 32.28 145 ARG B C 1
ATOM 4190 O O . ARG B 1 145 ? 15.813 -3.237 77.727 1.00 29.63 145 ARG B O 1
ATOM 4198 N N . ASP B 1 146 ? 14.313 -2.076 78.853 1.00 28.28 146 ASP B N 1
ATOM 4199 C CA . ASP B 1 146 ? 13.175 -2.612 78.017 1.00 26.12 146 ASP B CA 1
ATOM 4200 C C . ASP B 1 146 ? 11.933 -1.789 78.351 1.00 21.80 146 ASP B C 1
ATOM 4201 O O . ASP B 1 146 ? 11.917 -1.046 79.327 1.00 22.92 146 ASP B O 1
ATOM 4206 N N . GLN B 1 147 ? 10.960 -1.835 77.465 1.00 20.96 147 GLN B N 1
ATOM 4207 C CA . GLN B 1 147 ? 9.672 -1.210 77.770 1.00 23.27 147 GLN B CA 1
ATOM 4208 C C . GLN B 1 147 ? 8.672 -2.246 77.322 1.00 18.18 147 GLN B C 1
ATOM 4209 O O . GLN B 1 147 ? 8.816 -2.777 76.229 1.00 19.97 147 GLN B O 1
ATOM 4215 N N . HIS B 1 148 ? 7.658 -2.492 78.118 1.00 16.85 148 HIS B N 1
ATOM 4216 C CA . HIS B 1 148 ? 6.599 -3.390 77.726 1.00 18.62 148 HIS B CA 1
ATOM 4217 C C . HIS B 1 148 ? 5.252 -2.950 78.331 1.00 17.93 148 HIS B C 1
ATOM 4218 O O . HIS B 1 148 ? 5.237 -2.027 79.118 1.00 18.22 148 HIS B O 1
ATOM 4225 N N . GLN B 1 149 ? 4.158 -3.627 78.007 1.00 17.74 149 GLN B N 1
ATOM 4226 C CA . GLN B 1 149 ? 2.914 -3.263 78.684 1.00 17.91 149 GLN B CA 1
ATOM 4227 C C . GLN B 1 149 ? 2.904 -3.797 80.112 1.00 19.89 149 GLN B C 1
ATOM 4228 O O . GLN B 1 149 ? 3.637 -4.749 80.441 1.00 19.96 149 GLN B O 1
ATOM 4234 N N A LYS B 1 150 ? 1.966 -3.274 80.901 0.50 20.86 150 LYS B N 1
ATOM 4235 N N B LYS B 1 150 ? 2.107 -3.150 80.957 0.50 20.29 150 LYS B N 1
ATOM 4236 C CA A LYS B 1 150 ? 1.779 -3.711 82.265 0.50 21.17 150 LYS B CA 1
ATOM 4237 C CA B LYS B 1 150 ? 1.731 -3.633 82.281 0.50 20.64 150 LYS B CA 1
ATOM 4238 C C A LYS B 1 150 ? 1.635 -5.198 82.352 0.50 20.13 150 LYS B C 1
ATOM 4239 C C B LYS B 1 150 ? 1.589 -5.156 82.383 0.50 19.90 150 LYS B C 1
ATOM 4240 O O A LYS B 1 150 ? 0.916 -5.822 81.566 0.50 23.46 150 LYS B O 1
ATOM 4241 O O B LYS B 1 150 ? 0.834 -5.764 81.615 0.50 22.68 150 LYS B O 1
ATOM 4252 N N . VAL B 1 151 ? 2.261 -5.750 83.380 1.00 19.55 151 VAL B N 1
ATOM 4253 C CA . VAL B 1 151 ? 2.120 -7.139 83.692 1.00 21.38 151 VAL B CA 1
ATOM 4254 C C . VAL B 1 151 ? 1.303 -7.248 84.969 1.00 21.24 151 VAL B C 1
ATOM 4255 O O . VAL B 1 151 ? 1.203 -6.266 85.728 1.00 24.59 151 VAL B O 1
ATOM 4259 N N . HIS B 1 152 ? 0.673 -8.393 85.132 1.00 20.01 152 HIS B N 1
ATOM 4260 C CA . HIS B 1 152 ? -0.252 -8.646 86.223 1.00 21.17 152 HIS B CA 1
ATOM 4261 C C . HIS B 1 152 ? 0.298 -9.725 87.110 1.00 22.70 152 HIS B C 1
ATOM 4262 O O . HIS B 1 152 ? 0.764 -10.722 86.612 1.00 21.59 152 HIS B O 1
ATOM 4269 N N . PHE B 1 153 ? 0.178 -9.530 88.428 1.00 22.04 153 PHE B N 1
ATOM 4270 C CA . PHE B 1 153 ? 0.724 -10.488 89.354 1.00 22.61 153 PHE B CA 1
ATOM 4271 C C . PHE B 1 153 ? -0.455 -11.287 89.825 1.00 20.60 153 PHE B C 1
ATOM 4272 O O . PHE B 1 153 ? -1.339 -10.785 90.532 1.00 23.23 153 PHE B O 1
ATOM 4280 N N . ILE B 1 154 ? -0.467 -12.545 89.458 1.00 18.43 154 ILE B N 1
ATOM 4281 C CA . ILE B 1 154 ? -1.603 -13.430 89.702 1.00 19.33 154 ILE B CA 1
ATOM 4282 C C . ILE B 1 154 ? -1.292 -14.406 90.837 1.00 20.58 154 ILE B C 1
ATOM 4283 O O . ILE B 1 154 ? -0.116 -14.749 91.110 1.00 19.96 154 ILE B O 1
ATOM 4288 N N . ARG B 1 155 ? -2.342 -14.810 91.529 1.00 19.29 155 ARG B N 1
ATOM 4289 C CA . ARG B 1 155 ? -2.164 -15.750 92.675 1.00 22.95 155 ARG B CA 1
ATOM 4290 C C . ARG B 1 155 ? -3.401 -16.529 92.864 1.00 21.68 155 ARG B C 1
ATOM 4291 O O . ARG B 1 155 ? -4.447 -16.170 92.325 1.00 18.19 155 ARG B O 1
ATOM 4299 N N . GLN B 1 156 ? -3.293 -17.599 93.662 1.00 20.14 156 GLN B N 1
ATOM 4300 C CA . GLN B 1 156 ? -4.374 -18.480 93.933 1.00 19.62 156 GLN B CA 1
ATOM 4301 C C . GLN B 1 156 ? -5.640 -17.688 94.352 1.00 18.77 156 GLN B C 1
ATOM 4302 O O . GLN B 1 156 ? -5.560 -16.787 95.231 1.00 20.71 156 GLN B O 1
ATOM 4308 N N . GLY B 1 157 ? -6.759 -18.032 93.704 1.00 18.51 157 GLY B N 1
ATOM 4309 C CA . GLY B 1 157 ? -8.039 -17.401 93.973 1.00 17.26 157 GLY B CA 1
ATOM 4310 C C . GLY B 1 157 ? -8.412 -16.330 92.928 1.00 18.86 157 GLY B C 1
ATOM 4311 O O . GLY B 1 157 ? -9.570 -15.905 92.878 1.00 17.76 157 GLY B O 1
ATOM 4312 N N . ASP B 1 158 ? -7.435 -15.871 92.147 1.00 18.03 158 ASP B N 1
ATOM 4313 C CA . ASP B 1 158 ? -7.695 -14.943 91.046 1.00 19.48 158 ASP B CA 1
ATOM 4314 C C . ASP B 1 158 ? -8.555 -15.547 89.968 1.00 19.31 158 ASP B C 1
ATOM 4315 O O . ASP B 1 158 ? -8.400 -16.689 89.578 1.00 18.20 158 ASP B O 1
ATOM 4320 N N . VAL B 1 159 ? -9.493 -14.738 89.458 1.00 19.40 159 VAL B N 1
ATOM 4321 C CA . VAL B 1 159 ? -10.235 -15.081 88.316 1.00 19.23 159 VAL B CA 1
ATOM 4322 C C . VAL B 1 159 ? -9.891 -13.979 87.365 1.00 18.55 159 VAL B C 1
ATOM 4323 O O . VAL B 1 159 ? -10.088 -12.802 87.662 1.00 19.25 159 VAL B O 1
ATOM 4327 N N . ILE B 1 160 ? -9.421 -14.354 86.183 1.00 17.73 160 ILE B N 1
ATOM 4328 C CA . ILE B 1 160 ? -8.897 -13.402 85.202 1.00 18.59 160 ILE B CA 1
ATOM 4329 C C . ILE B 1 160 ? -9.789 -13.487 83.964 1.00 17.56 160 ILE B C 1
ATOM 4330 O O . ILE B 1 160 ? -10.123 -14.567 83.521 1.00 18.23 160 ILE B O 1
ATOM 4335 N N . ALA B 1 161 ? -10.139 -12.355 83.388 1.00 15.05 161 ALA B N 1
ATOM 4336 C CA . ALA B 1 161 ? -11.045 -12.286 82.293 1.00 15.47 161 ALA B CA 1
ATOM 4337 C C . ALA B 1 161 ? -10.372 -11.726 81.113 1.00 16.88 161 ALA B C 1
ATOM 4338 O O . ALA B 1 161 ? -9.887 -10.562 81.172 1.00 18.56 161 ALA B O 1
ATOM 4340 N N . LEU B 1 162 ? -10.374 -12.456 80.000 1.00 16.54 162 LEU B N 1
ATOM 4341 C CA . LEU B 1 162 ? -9.721 -11.946 78.769 1.00 18.05 162 LEU B CA 1
ATOM 4342 C C . LEU B 1 162 ? -10.584 -12.057 77.535 1.00 16.42 162 LEU B C 1
ATOM 4343 O O . LEU B 1 162 ? -11.203 -13.087 77.294 1.00 17.89 162 LEU B O 1
ATOM 4348 N N . PRO B 1 163 ? -10.621 -11.018 76.687 1.00 17.33 163 PRO B N 1
ATOM 4349 C CA . PRO B 1 163 ? -11.334 -11.106 75.440 1.00 17.03 163 PRO B CA 1
ATOM 4350 C C . PRO B 1 163 ? -10.686 -12.043 74.435 1.00 17.19 163 PRO B C 1
ATOM 4351 O O . PRO B 1 163 ? -9.439 -12.289 74.432 1.00 16.94 163 PRO B O 1
ATOM 4355 N N . ALA B 1 164 ? -11.506 -12.396 73.455 1.00 17.18 164 ALA B N 1
ATOM 4356 C CA . ALA B 1 164 ? -11.027 -13.029 72.231 1.00 15.34 164 ALA B CA 1
ATOM 4357 C C . ALA B 1 164 ? -10.070 -12.120 71.511 1.00 15.50 164 ALA B C 1
ATOM 4358 O O . ALA B 1 164 ? -10.238 -10.886 71.492 1.00 15.86 164 ALA B O 1
ATOM 4360 N N . GLY B 1 165 ? -9.035 -12.726 70.907 1.00 15.11 165 GLY B N 1
ATOM 4361 C CA . GLY B 1 165 ? -8.138 -12.008 70.040 1.00 16.88 165 GLY B CA 1
ATOM 4362 C C . GLY B 1 165 ? -6.947 -11.398 70.699 1.00 15.83 165 GLY B C 1
ATOM 4363 O O . GLY B 1 165 ? -6.078 -10.866 70.001 1.00 18.58 165 GLY B O 1
ATOM 4364 N N . ILE B 1 166 ? -6.981 -11.348 72.028 1.00 16.72 166 ILE B N 1
ATOM 4365 C CA . ILE B 1 166 ? -5.988 -10.667 72.822 1.00 16.28 166 ILE B CA 1
ATOM 4366 C C . ILE B 1 166 ? -4.835 -11.661 73.147 1.00 15.99 166 ILE B C 1
ATOM 4367 O O . ILE B 1 166 ? -5.064 -12.731 73.665 1.00 16.56 166 ILE B O 1
ATOM 4372 N N . VAL B 1 167 ? -3.604 -11.237 72.877 1.00 15.94 167 VAL B N 1
ATOM 4373 C CA . VAL B 1 167 ? -2.417 -12.032 73.276 1.00 16.57 167 VAL B CA 1
ATOM 4374 C C . VAL B 1 167 ? -2.237 -12.053 74.800 1.00 17.17 167 VAL B C 1
ATOM 4375 O O . VAL B 1 167 ? -2.203 -11.024 75.432 1.00 15.69 167 VAL B O 1
ATOM 4379 N N . HIS B 1 168 ? -1.981 -13.240 75.328 1.00 15.17 168 HIS B N 1
ATOM 4380 C CA . HIS B 1 168 ? -1.713 -13.354 76.731 1.00 18.95 168 HIS B CA 1
ATOM 4381 C C . HIS B 1 168 ? -0.625 -14.449 76.949 1.00 18.55 168 HIS B C 1
ATOM 4382 O O . HIS B 1 168 ? -0.438 -15.297 76.136 1.00 17.64 168 HIS B O 1
ATOM 4389 N N . TRP B 1 169 ? 0.023 -14.371 78.090 1.00 17.79 169 TRP B N 1
ATOM 4390 C CA . TRP B 1 169 ? 1.112 -15.296 78.431 1.00 17.63 169 TRP B CA 1
ATOM 4391 C C . TRP B 1 169 ? 1.215 -15.355 79.897 1.00 18.42 169 TRP B C 1
ATOM 4392 O O . TRP B 1 169 ? 0.675 -14.514 80.593 1.00 18.56 169 TRP B O 1
ATOM 4403 N N . ALA B 1 170 ? 1.875 -16.410 80.404 1.00 19.74 170 ALA B N 1
ATOM 4404 C CA . ALA B 1 170 ? 1.934 -16.574 81.855 1.00 17.28 170 ALA B CA 1
ATOM 4405 C C . ALA B 1 170 ? 3.324 -17.190 82.223 1.00 19.62 170 ALA B C 1
ATOM 4406 O O . ALA B 1 170 ? 3.903 -17.914 81.460 1.00 23.48 170 ALA B O 1
ATOM 4408 N N . TYR B 1 171 ? 3.806 -16.802 83.377 1.00 20.39 171 TYR B N 1
ATOM 4409 C CA . TYR B 1 171 ? 5.109 -17.261 83.899 1.00 19.58 171 TYR B CA 1
ATOM 4410 C C . TYR B 1 171 ? 4.931 -17.572 85.397 1.00 19.36 171 TYR B C 1
ATOM 4411 O O . TYR B 1 171 ? 4.372 -16.778 86.150 1.00 17.30 171 TYR B O 1
ATOM 4420 N N . ASN B 1 172 ? 5.417 -18.750 85.780 1.00 20.20 172 ASN B N 1
ATOM 4421 C CA . ASN B 1 172 ? 5.374 -19.223 87.170 1.00 20.42 172 ASN B CA 1
ATOM 4422 C C . ASN B 1 172 ? 6.664 -18.830 87.885 1.00 25.17 172 ASN B C 1
ATOM 4423 O O . ASN B 1 172 ? 7.722 -19.401 87.591 1.00 22.09 172 ASN B O 1
ATOM 4428 N N . GLU B 1 173 ? 6.555 -17.930 88.840 1.00 23.97 173 GLU B N 1
ATOM 4429 C CA . GLU B 1 173 ? 7.697 -17.557 89.636 1.00 32.21 173 GLU B CA 1
ATOM 4430 C C . GLU B 1 173 ? 7.805 -18.315 90.965 1.00 31.30 173 GLU B C 1
ATOM 4431 O O . GLU B 1 173 ? 8.767 -18.115 91.678 1.00 35.45 173 GLU B O 1
ATOM 4437 N N . ALA B 1 174 ? 6.837 -19.151 91.278 1.00 26.74 174 ALA B N 1
ATOM 4438 C CA . ALA B 1 174 ? 6.792 -19.857 92.563 1.00 27.54 174 ALA B CA 1
ATOM 4439 C C . ALA B 1 174 ? 7.521 -21.194 92.434 1.00 26.08 174 ALA B C 1
ATOM 4440 O O . ALA B 1 174 ? 7.796 -21.654 91.333 1.00 22.78 174 ALA B O 1
ATOM 4442 N N . THR B 1 175 ? 7.823 -21.815 93.579 1.00 24.45 175 THR B N 1
ATOM 4443 C CA . THR B 1 175 ? 8.327 -23.175 93.571 1.00 27.17 175 THR B CA 1
ATOM 4444 C C . THR B 1 175 ? 7.257 -24.222 93.289 1.00 23.78 175 THR B C 1
ATOM 4445 O O . THR B 1 175 ? 7.565 -25.288 92.660 1.00 27.80 175 THR B O 1
ATOM 4449 N N . GLU B 1 176 ? 6.024 -24.024 93.808 1.00 22.22 176 GLU B N 1
ATOM 4450 C CA . GLU B 1 176 ? 4.907 -24.919 93.498 1.00 21.18 176 GLU B CA 1
ATOM 4451 C C . GLU B 1 176 ? 4.344 -24.638 92.094 1.00 21.18 176 GLU B C 1
ATOM 4452 O O . GLU B 1 176 ? 4.525 -23.538 91.574 1.00 21.05 176 GLU B O 1
ATOM 4458 N N . LYS B 1 177 ? 3.714 -25.652 91.543 1.00 18.92 177 LYS B N 1
ATOM 4459 C CA . LYS B 1 177 ? 3.194 -25.541 90.148 1.00 20.50 177 LYS B CA 1
ATOM 4460 C C . LYS B 1 177 ? 2.109 -24.465 90.169 1.00 20.70 177 LYS B C 1
ATOM 4461 O O . LYS B 1 177 ? 1.379 -24.328 91.153 1.00 22.79 177 LYS B O 1
ATOM 4467 N N . LEU B 1 178 ? 2.050 -23.712 89.076 1.00 18.95 178 LEU B N 1
ATOM 4468 C CA . LEU B 1 178 ? 0.969 -22.749 88.817 1.00 20.10 178 LEU B CA 1
ATOM 4469 C C . LEU B 1 178 ? -0.095 -23.471 88.049 1.00 19.65 178 LEU B C 1
ATOM 4470 O O . LEU B 1 178 ? 0.192 -24.013 86.997 1.00 21.11 178 LEU B O 1
ATOM 4475 N N . VAL B 1 179 ? -1.334 -23.539 88.547 1.00 19.69 179 VAL B N 1
ATOM 4476 C CA . VAL B 1 179 ? -2.354 -24.406 87.947 1.00 19.20 179 VAL B CA 1
ATOM 4477 C C . VAL B 1 179 ? -3.471 -23.412 87.553 1.00 18.11 179 VAL B C 1
ATOM 4478 O O . VAL B 1 179 ? -3.959 -22.689 88.425 1.00 17.69 179 VAL B O 1
ATOM 4482 N N . LEU B 1 180 ? -3.691 -23.346 86.245 1.00 17.30 180 LEU B N 1
ATOM 4483 C CA . LEU B 1 180 ? -4.760 -22.520 85.650 1.00 18.78 180 LEU B CA 1
ATOM 4484 C C . LEU B 1 180 ? -5.913 -23.348 85.055 1.00 19.79 180 LEU B C 1
ATOM 4485 O O . LEU B 1 180 ? -5.717 -24.202 84.180 1.00 21.80 180 LEU B O 1
ATOM 4490 N N . LEU B 1 181 ? -7.143 -23.072 85.476 1.00 18.12 181 LEU B N 1
ATOM 4491 C CA . LEU B 1 181 ? -8.304 -23.676 84.921 1.00 18.66 181 LEU B CA 1
ATOM 4492 C C . LEU B 1 181 ? -8.915 -22.579 84.011 1.00 21.28 181 LEU B C 1
ATOM 4493 O O . LEU B 1 181 ? -9.301 -21.553 84.533 1.00 20.56 181 LEU B O 1
ATOM 4498 N N . VAL B 1 182 ? -8.983 -22.856 82.714 1.00 19.52 182 VAL B N 1
ATOM 4499 C CA . VAL B 1 182 ? -9.400 -21.907 81.641 1.00 18.08 182 VAL B CA 1
ATOM 4500 C C . VAL B 1 182 ? -10.714 -22.419 81.068 1.00 19.14 182 VAL B C 1
ATOM 4501 O O . VAL B 1 182 ? -10.812 -23.555 80.536 1.00 18.13 182 VAL B O 1
ATOM 4505 N N . ILE B 1 183 ? -11.731 -21.567 81.157 1.00 15.82 183 ILE B N 1
ATOM 4506 C CA . ILE B 1 183 ? -13.025 -21.818 80.574 1.00 16.42 183 ILE B CA 1
ATOM 4507 C C . ILE B 1 183 ? -13.140 -20.837 79.417 1.00 16.62 183 ILE B C 1
ATOM 4508 O O . ILE B 1 183 ? -13.198 -19.602 79.594 1.00 16.55 183 ILE B O 1
ATOM 4513 N N . HIS B 1 184 ? -13.157 -21.389 78.221 1.00 15.87 184 HIS B N 1
ATOM 4514 C CA . HIS B 1 184 ? -13.375 -20.602 76.985 1.00 17.95 184 HIS B CA 1
ATOM 4515 C C . HIS B 1 184 ? -14.820 -20.621 76.592 1.00 17.38 184 HIS B C 1
ATOM 4516 O O . HIS B 1 184 ? -15.409 -21.707 76.545 1.00 17.41 184 HIS B O 1
ATOM 4523 N N . ASP B 1 185 ? -15.406 -19.445 76.334 1.00 14.17 185 ASP B N 1
ATOM 4524 C CA . ASP B 1 185 ? -16.836 -19.346 75.980 1.00 14.81 185 ASP B CA 1
ATOM 4525 C C . ASP B 1 185 ? -16.966 -19.333 74.476 1.00 15.12 185 ASP B C 1
ATOM 4526 O O . ASP B 1 185 ? -16.890 -18.266 73.813 1.00 15.04 185 ASP B O 1
ATOM 4531 N N . LEU B 1 186 ? -17.106 -20.508 73.885 1.00 15.99 186 LEU B N 1
ATOM 4532 C CA . LEU B 1 186 ? -17.146 -20.593 72.435 1.00 15.76 186 LEU B CA 1
ATOM 4533 C C . LEU B 1 186 ? -18.355 -19.945 71.784 1.00 15.28 186 LEU B C 1
ATOM 4534 O O . LEU B 1 186 ? -18.251 -19.456 70.686 1.00 15.99 186 LEU B O 1
ATOM 4539 N N . SER B 1 187 ? -19.509 -19.963 72.420 1.00 14.40 187 SER B N 1
ATOM 4540 C CA . SER B 1 187 ? -20.711 -19.457 71.821 1.00 16.60 187 SER B CA 1
ATOM 4541 C C . SER B 1 187 ? -20.829 -17.955 71.930 1.00 16.14 187 SER B C 1
ATOM 4542 O O . SER B 1 187 ? -21.840 -17.402 71.512 1.00 15.93 187 SER B O 1
ATOM 4545 N N . ASN B 1 188 ? -19.846 -17.322 72.521 1.00 14.91 188 ASN B N 1
ATOM 4546 C CA . ASN B 1 188 ? -19.836 -15.853 72.735 1.00 14.66 188 ASN B CA 1
ATOM 4547 C C . ASN B 1 188 ? -19.911 -15.093 71.430 1.00 15.24 188 ASN B C 1
ATOM 4548 O O . ASN B 1 188 ? -19.383 -15.505 70.447 1.00 16.48 188 ASN B O 1
ATOM 4553 N N . ARG B 1 189 ? -20.596 -13.909 71.447 1.00 14.50 189 ARG B N 1
ATOM 4554 C CA . ARG B 1 189 ? -20.614 -13.079 70.268 1.00 14.83 189 ARG B CA 1
ATOM 4555 C C . ARG B 1 189 ? -19.219 -12.727 69.739 1.00 14.73 189 ARG B C 1
ATOM 4556 O O . ARG B 1 189 ? -19.108 -12.442 68.534 1.00 15.64 189 ARG B O 1
ATOM 4564 N N . GLU B 1 190 ? -18.202 -12.708 70.599 1.00 14.78 190 GLU B N 1
ATOM 4565 C CA . GLU B 1 190 ? -16.857 -12.360 70.145 1.00 16.05 190 GLU B CA 1
ATOM 4566 C C . GLU B 1 190 ? -16.274 -13.427 69.180 1.00 15.96 190 GLU B C 1
ATOM 4567 O O . GLU B 1 190 ? -15.344 -13.101 68.465 1.00 16.03 190 GLU B O 1
ATOM 4573 N N . ASN B 1 191 ? -16.844 -14.633 69.131 1.00 14.07 191 ASN B N 1
ATOM 4574 C CA . ASN B 1 191 ? -16.337 -15.664 68.246 1.00 14.28 191 ASN B CA 1
ATOM 4575 C C . ASN B 1 191 ? -17.167 -15.732 67.000 1.00 14.30 191 ASN B C 1
ATOM 4576 O O . ASN B 1 191 ? -18.278 -16.290 67.027 1.00 14.89 191 ASN B O 1
ATOM 4581 N N . GLN B 1 192 ? -16.662 -15.193 65.901 1.00 14.29 192 GLN B N 1
ATOM 4582 C CA . GLN B 1 192 ? -17.397 -15.213 64.644 1.00 13.29 192 GLN B CA 1
ATOM 4583 C C . GLN B 1 192 ? -17.017 -16.360 63.724 1.00 16.45 192 GLN B C 1
ATOM 4584 O O . GLN B 1 192 ? -17.410 -16.370 62.542 1.00 15.17 192 GLN B O 1
ATOM 4590 N N . LEU B 1 193 ? -16.181 -17.254 64.220 1.00 15.04 193 LEU B N 1
ATOM 4591 C CA . LEU B 1 193 ? -15.662 -18.342 63.382 1.00 15.49 193 LEU B CA 1
ATOM 4592 C C . LEU B 1 193 ? -16.686 -19.494 63.383 1.00 16.65 193 LEU B C 1
ATOM 4593 O O . LEU B 1 193 ? -17.564 -19.489 62.560 1.00 17.18 193 LEU B O 1
ATOM 4598 N N . ASP B 1 194 ? -16.534 -20.455 64.279 1.00 15.57 194 ASP B N 1
ATOM 4599 C CA . ASP B 1 194 ? -17.484 -21.521 64.457 1.00 16.27 194 ASP B CA 1
ATOM 4600 C C . ASP B 1 194 ? -17.198 -22.070 65.878 1.00 15.25 194 ASP B C 1
ATOM 4601 O O . ASP B 1 194 ? -16.286 -21.582 66.601 1.00 16.61 194 ASP B O 1
ATOM 4606 N N . GLN B 1 195 ? -17.936 -23.082 66.285 1.00 16.07 195 GLN B N 1
ATOM 4607 C CA . GLN B 1 195 ? -17.950 -23.474 67.682 1.00 16.98 195 GLN B CA 1
ATOM 4608 C C . GLN B 1 195 ? -16.837 -24.464 68.042 1.00 17.99 195 GLN B C 1
ATOM 4609 O O . GLN B 1 195 ? -17.103 -25.584 68.548 1.00 20.02 195 GLN B O 1
ATOM 4615 N N . ASN B 1 196 ? -15.611 -24.035 67.801 1.00 19.79 196 ASN B N 1
ATOM 4616 C CA . ASN B 1 196 ? -14.397 -24.826 68.061 1.00 17.88 196 ASN B CA 1
ATOM 4617 C C . ASN B 1 196 ? -13.336 -23.850 68.490 1.00 19.05 196 ASN B C 1
ATOM 4618 O O . ASN B 1 196 ? -13.238 -22.750 67.929 1.00 19.11 196 ASN B O 1
ATOM 4623 N N . LEU B 1 197 ? -12.538 -24.228 69.506 1.00 17.37 197 LEU B N 1
ATOM 4624 C CA . LEU B 1 197 ? -11.473 -23.352 69.944 1.00 17.30 197 LEU B CA 1
ATOM 4625 C C . LEU B 1 197 ? -10.238 -23.396 69.056 1.00 20.30 197 LEU B C 1
ATOM 4626 O O . LEU B 1 197 ? -9.737 -24.514 68.751 1.00 19.69 197 LEU B O 1
ATOM 4631 N N . ARG B 1 198 ? -9.703 -22.219 68.753 1.00 18.61 198 ARG B N 1
ATOM 4632 C CA . ARG B 1 198 ? -8.397 -22.025 68.182 1.00 19.12 198 ARG B CA 1
ATOM 4633 C C . ARG B 1 198 ? -7.444 -21.499 69.187 1.00 19.35 198 ARG B C 1
ATOM 4634 O O . ARG B 1 198 ? -7.777 -20.592 69.996 1.00 18.23 198 ARG B O 1
ATOM 4642 N N . ARG B 1 199 ? -6.219 -22.063 69.202 1.00 18.36 199 ARG B N 1
ATOM 4643 C CA . ARG B 1 199 ? -5.136 -21.518 70.002 1.00 21.05 199 ARG B CA 1
ATOM 4644 C C . ARG B 1 199 ? -3.978 -21.166 69.131 1.00 20.69 199 ARG B C 1
ATOM 4645 O O . ARG B 1 199 ? -3.317 -22.036 68.599 1.00 20.68 199 ARG B O 1
ATOM 4653 N N . TYR B 1 200 ? -3.726 -19.864 69.009 1.00 18.38 200 TYR B N 1
ATOM 4654 C CA . TYR B 1 200 ? -2.753 -19.328 68.092 1.00 18.92 200 TYR B CA 1
ATOM 4655 C C . TYR B 1 200 ? -1.605 -18.838 68.929 1.00 18.89 200 TYR B C 1
ATOM 4656 O O . TYR B 1 200 ? -1.713 -17.857 69.603 1.00 19.15 200 TYR B O 1
ATOM 4665 N N . PHE B 1 201 ? -0.429 -19.467 68.771 1.00 17.67 201 PHE B N 1
ATOM 4666 C CA . PHE B 1 201 ? 0.722 -19.197 69.556 1.00 17.46 201 PHE B CA 1
ATOM 4667 C C . PHE B 1 201 ? 1.791 -18.400 68.794 1.00 16.30 201 PHE B C 1
ATOM 4668 O O . PHE B 1 201 ? 1.966 -18.584 67.586 1.00 20.37 201 PHE B O 1
ATOM 4676 N N . LEU B 1 202 ? 2.416 -17.457 69.471 1.00 17.76 202 LEU B N 1
ATOM 4677 C CA . LEU B 1 202 ? 3.545 -16.646 68.916 1.00 18.94 202 LEU B CA 1
ATOM 4678 C C . LEU B 1 202 ? 4.840 -17.338 69.342 1.00 20.75 202 LEU B C 1
ATOM 4679 O O . LEU B 1 202 ? 5.492 -16.971 70.304 1.00 19.87 202 LEU B O 1
ATOM 4684 N N . GLY B 1 203 ? 5.174 -18.360 68.585 1.00 22.86 203 GLY B N 1
ATOM 4685 C CA . GLY B 1 203 ? 6.159 -19.305 69.009 1.00 22.46 203 GLY B CA 1
ATOM 4686 C C . GLY B 1 203 ? 5.677 -20.664 69.333 1.00 21.14 203 GLY B C 1
ATOM 4687 O O . GLY B 1 203 ? 4.499 -21.002 69.344 1.00 20.17 203 GLY B O 1
ATOM 4688 N N . GLY B 1 204 ? 6.664 -21.519 69.687 1.00 22.86 204 GLY B N 1
ATOM 4689 C CA . GLY B 1 204 ? 6.379 -22.877 70.068 1.00 22.28 204 GLY B CA 1
ATOM 4690 C C . GLY B 1 204 ? 6.411 -23.893 68.975 1.00 24.97 204 GLY B C 1
ATOM 4691 O O . GLY B 1 204 ? 6.321 -23.550 67.810 1.00 24.63 204 GLY B O 1
ATOM 4692 N N . ASN B 1 205 ? 6.495 -25.167 69.369 1.00 24.05 205 ASN B N 1
ATOM 4693 C CA . ASN B 1 205 ? 6.400 -26.276 68.449 1.00 28.93 205 ASN B CA 1
ATOM 4694 C C . ASN B 1 205 ? 6.055 -27.532 69.249 1.00 37.16 205 ASN B C 1
ATOM 4695 O O . ASN B 1 205 ? 6.327 -27.534 70.436 1.00 38.66 205 ASN B O 1
ATOM 4700 N N . GLN B 1 206 ? 5.512 -28.573 68.613 1.00 38.32 206 GLN B N 1
ATOM 4701 C CA . GLN B 1 206 ? 5.283 -29.912 69.225 1.00 46.53 206 GLN B CA 1
ATOM 4702 C C . GLN B 1 206 ? 6.466 -30.338 70.081 1.00 46.47 206 GLN B C 1
ATOM 4703 O O . GLN B 1 206 ? 7.582 -30.132 69.666 1.00 52.01 206 GLN B O 1
ATOM 4709 N N . LYS B 1 207 ? 6.233 -30.910 71.268 1.00 52.35 207 LYS B N 1
ATOM 4710 C CA . LYS B 1 207 ? 7.299 -31.597 72.037 1.00 50.99 207 LYS B CA 1
ATOM 4711 C C . LYS B 1 207 ? 7.466 -33.005 71.494 1.00 56.02 207 LYS B C 1
ATOM 4712 O O . LYS B 1 207 ? 8.584 -33.447 71.260 1.00 61.23 207 LYS B O 1
ATOM 4718 N N . ASN B 1 219 ? -9.580 -33.293 67.695 1.00 46.01 219 ASN B N 1
ATOM 4719 C CA . ASN B 1 219 ? -8.647 -32.685 66.774 1.00 55.40 219 ASN B CA 1
ATOM 4720 C C . ASN B 1 219 ? -8.452 -31.162 67.006 1.00 47.40 219 ASN B C 1
ATOM 4721 O O . ASN B 1 219 ? -9.371 -30.351 66.810 1.00 44.12 219 ASN B O 1
ATOM 4726 N N . LEU B 1 220 ? -7.235 -30.811 67.418 1.00 40.14 220 LEU B N 1
ATOM 4727 C CA . LEU B 1 220 ? -6.986 -29.549 68.034 1.00 35.82 220 LEU B CA 1
ATOM 4728 C C . LEU B 1 220 ? -6.494 -28.563 66.990 1.00 33.11 220 LEU B C 1
ATOM 4729 O O . LEU B 1 220 ? -5.687 -28.892 66.101 1.00 35.00 220 LEU B O 1
ATOM 4734 N N . LEU B 1 221 ? -6.989 -27.333 67.117 1.00 28.16 221 LEU B N 1
ATOM 4735 C CA . LEU B 1 221 ? -6.525 -26.229 66.328 1.00 25.20 221 LEU B CA 1
ATOM 4736 C C . LEU B 1 221 ? -5.565 -25.470 67.207 1.00 28.28 221 LEU B C 1
ATOM 4737 O O . LEU B 1 221 ? -5.977 -24.613 67.986 1.00 30.32 221 LEU B O 1
ATOM 4742 N N . TRP B 1 222 ? -4.289 -25.840 67.144 1.00 22.80 222 TRP B N 1
ATOM 4743 C CA . TRP B 1 222 ? -3.284 -25.366 68.037 1.00 23.23 222 TRP B CA 1
ATOM 4744 C C . TRP B 1 222 ? -2.019 -25.225 67.213 1.00 25.16 222 TRP B C 1
ATOM 4745 O O . TRP B 1 222 ? -1.526 -26.204 66.672 1.00 27.51 222 TRP B O 1
ATOM 4756 N N . ASN B 1 223 ? -1.482 -24.036 67.091 1.00 20.92 223 ASN B N 1
ATOM 4757 C CA . ASN B 1 223 ? -0.470 -23.807 66.104 1.00 25.13 223 ASN B CA 1
ATOM 4758 C C . ASN B 1 223 ? 0.420 -22.605 66.454 1.00 23.32 223 ASN B C 1
ATOM 4759 O O . ASN B 1 223 ? -0.044 -21.617 67.033 1.00 22.04 223 ASN B O 1
ATOM 4764 N N . ASN B 1 224 ? 1.706 -22.680 66.102 1.00 20.79 224 ASN B N 1
ATOM 4765 C CA . ASN B 1 224 ? 2.599 -21.562 66.082 1.00 19.96 224 ASN B CA 1
ATOM 4766 C C . ASN B 1 224 ? 2.307 -20.737 64.806 1.00 19.94 224 ASN B C 1
ATOM 4767 O O . ASN B 1 224 ? 2.566 -21.201 63.661 1.00 20.30 224 ASN B O 1
ATOM 4772 N N . VAL B 1 225 ? 1.765 -19.541 64.975 1.00 18.20 225 VAL B N 1
ATOM 4773 C CA . VAL B 1 225 ? 1.315 -18.734 63.805 1.00 19.61 225 VAL B CA 1
ATOM 4774 C C . VAL B 1 225 ? 2.364 -18.291 62.821 1.00 21.13 225 VAL B C 1
ATOM 4775 O O . VAL B 1 225 ? 2.004 -17.890 61.685 1.00 22.19 225 VAL B O 1
ATOM 4779 N N . PHE B 1 226 ? 3.651 -18.376 63.218 1.00 20.86 226 PHE B N 1
ATOM 4780 C CA . PHE B 1 226 ? 4.734 -17.998 62.352 1.00 21.80 226 PHE B CA 1
ATOM 4781 C C . PHE B 1 226 ? 5.103 -19.118 61.391 1.00 22.78 226 PHE B C 1
ATOM 4782 O O . PHE B 1 226 ? 5.634 -18.838 6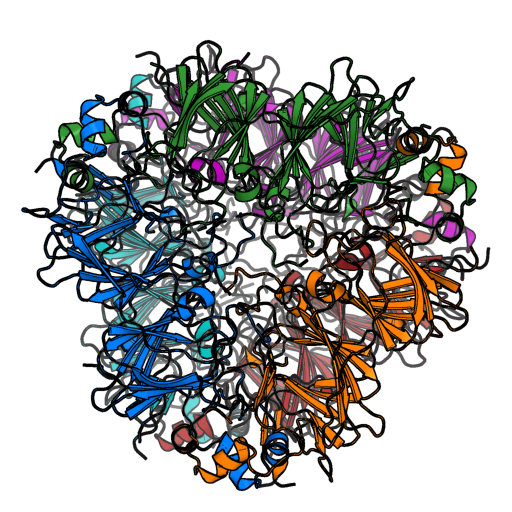0.338 1.00 22.16 226 PHE B O 1
ATOM 4790 N N . GLN B 1 227 ? 4.768 -20.358 61.740 1.00 22.82 227 GLN B N 1
ATOM 4791 C CA . GLN B 1 227 ? 5.060 -21.506 60.888 1.00 22.55 227 GLN B CA 1
ATOM 4792 C C . GLN B 1 227 ? 4.464 -21.477 59.488 1.00 27.01 227 GLN B C 1
ATOM 4793 O O . GLN B 1 227 ? 5.159 -21.837 58.555 1.00 24.61 227 GLN B O 1
ATOM 4799 N N . PRO B 1 228 ? 3.174 -21.099 59.326 1.00 24.20 228 PRO B N 1
ATOM 4800 C CA . PRO B 1 228 ? 2.592 -21.130 57.944 1.00 24.63 228 PRO B CA 1
ATOM 4801 C C . PRO B 1 228 ? 2.931 -19.972 57.067 1.00 25.38 228 PRO B C 1
ATOM 4802 O O . PRO B 1 228 ? 2.236 -19.734 56.097 1.00 26.87 228 PRO B O 1
ATOM 4806 N N . LEU B 1 229 ? 3.988 -19.224 57.365 1.00 23.94 229 LEU B N 1
ATOM 4807 C CA . LEU B 1 229 ? 4.385 -18.034 56.644 1.00 22.52 229 LEU B CA 1
ATOM 4808 C C . LEU B 1 229 ? 5.769 -18.269 55.994 1.00 26.11 229 LEU B C 1
ATOM 4809 O O . LEU B 1 229 ? 6.633 -19.078 56.492 1.00 27.67 229 LEU B O 1
ATOM 4814 N N . ASP B 1 230 ? 6.025 -17.531 54.915 1.00 24.80 230 ASP B N 1
ATOM 4815 C CA . ASP B 1 230 ? 7.339 -17.527 54.253 1.00 27.12 230 ASP B CA 1
ATOM 4816 C C . ASP B 1 230 ? 8.276 -16.726 55.100 1.00 24.67 230 ASP B C 1
ATOM 4817 O O . ASP B 1 230 ? 8.053 -15.551 55.339 1.00 24.82 230 ASP B O 1
ATOM 4822 N N . PRO B 1 231 ? 9.375 -17.353 55.592 1.00 30.18 231 PRO B N 1
ATOM 4823 C CA . PRO B 1 231 ? 10.274 -16.586 56.440 1.00 26.53 231 PRO B CA 1
ATOM 4824 C C . PRO B 1 231 ? 10.934 -15.419 55.793 1.00 24.40 231 PRO B C 1
ATOM 4825 O O . PRO B 1 231 ? 11.252 -14.448 56.509 1.00 24.17 231 PRO B O 1
ATOM 4829 N N . GLN B 1 232 ? 11.109 -15.411 54.475 1.00 27.39 232 GLN B N 1
ATOM 4830 C CA . GLN B 1 232 ? 11.737 -14.281 53.802 1.00 29.32 232 GLN B CA 1
ATOM 4831 C C . GLN B 1 232 ? 10.787 -13.102 53.739 1.00 24.37 232 GLN B C 1
ATOM 4832 O O . GLN B 1 232 ? 11.201 -12.004 53.865 1.00 23.04 232 GLN B O 1
ATOM 4838 N N . PHE B 1 233 ? 9.514 -13.413 53.565 1.00 23.68 233 PHE B N 1
ATOM 4839 C CA . PHE B 1 233 ? 8.436 -12.406 53.421 1.00 23.23 233 PHE B CA 1
ATOM 4840 C C . PHE B 1 233 ? 8.202 -11.774 54.773 1.00 23.91 233 PHE B C 1
ATOM 4841 O O . PHE B 1 233 ? 8.328 -10.552 54.942 1.00 23.49 233 PHE B O 1
ATOM 4849 N N . LEU B 1 234 ? 8.024 -12.625 55.781 1.00 23.82 234 LEU B N 1
ATOM 4850 C CA . LEU B 1 234 ? 7.946 -12.130 57.132 1.00 23.93 234 LEU B CA 1
ATOM 4851 C C . LEU B 1 234 ? 9.208 -11.374 57.606 1.00 22.53 234 LEU B C 1
ATOM 4852 O O . LEU B 1 234 ? 9.129 -10.316 58.290 1.00 21.49 234 LEU B O 1
ATOM 4857 N N . GLY B 1 235 ? 10.396 -11.883 57.218 1.00 23.01 235 GLY B N 1
ATOM 4858 C CA . GLY B 1 235 ? 11.624 -11.169 57.482 1.00 22.96 235 GLY B CA 1
ATOM 4859 C C . GLY B 1 235 ? 11.680 -9.784 56.886 1.00 21.97 235 GLY B C 1
ATOM 4860 O O . GLY B 1 235 ? 12.028 -8.860 57.554 1.00 24.21 235 GLY B O 1
ATOM 4861 N N . ARG B 1 236 ? 11.237 -9.616 55.640 1.00 23.72 236 ARG B N 1
ATOM 4862 C CA . ARG B 1 236 ? 11.283 -8.297 55.018 1.00 26.03 236 ARG B CA 1
ATOM 4863 C C . ARG B 1 236 ? 10.320 -7.337 55.697 1.00 23.55 236 ARG B C 1
ATOM 4864 O O . ARG B 1 236 ? 10.626 -6.164 55.914 1.00 24.70 236 ARG B O 1
ATOM 4872 N N . ALA B 1 237 ? 9.162 -7.877 56.070 1.00 22.74 237 ALA B N 1
ATOM 4873 C CA . ALA B 1 237 ? 8.217 -7.062 56.792 1.00 22.57 237 ALA B CA 1
ATOM 4874 C C . ALA B 1 237 ? 8.727 -6.572 58.175 1.00 22.97 237 ALA B C 1
ATOM 4875 O O . ALA B 1 237 ? 8.656 -5.377 58.534 1.00 23.75 237 ALA B O 1
ATOM 4877 N N . SER B 1 238 ? 9.316 -7.510 58.931 1.00 20.93 238 SER B N 1
ATOM 4878 C CA . SER B 1 238 ? 9.883 -7.192 60.236 1.00 22.39 238 SER B CA 1
ATOM 4879 C C . SER B 1 238 ? 11.236 -6.449 60.284 1.00 24.16 238 SER B C 1
ATOM 4880 O O . SER B 1 238 ? 11.603 -5.953 61.348 1.00 24.25 238 SER B O 1
ATOM 4883 N N . GLY B 1 239 ? 11.929 -6.345 59.158 1.00 22.86 239 GLY B N 1
ATOM 4884 C CA . GLY B 1 239 ? 13.268 -5.749 59.081 1.00 26.24 239 GLY B CA 1
ATOM 4885 C C . GLY B 1 239 ? 14.351 -6.577 59.765 1.00 27.47 239 GLY B C 1
ATOM 4886 O O . GLY B 1 239 ? 15.318 -6.004 60.243 1.00 26.68 239 GLY B O 1
ATOM 4887 N N . VAL B 1 240 ? 14.143 -7.878 59.866 1.00 25.64 240 VAL B N 1
ATOM 4888 C CA . VAL B 1 240 ? 15.135 -8.791 60.394 1.00 26.25 240 VAL B CA 1
ATOM 4889 C C . VAL B 1 240 ? 15.480 -9.895 59.408 1.00 27.91 240 VAL B C 1
ATOM 4890 O O . VAL B 1 240 ? 14.737 -10.202 58.496 1.00 27.18 240 VAL B O 1
ATOM 4894 N N . ASN B 1 241 ? 16.638 -10.511 59.606 1.00 32.29 241 ASN B N 1
ATOM 4895 C CA . ASN B 1 241 ? 17.097 -11.540 58.687 1.00 35.09 241 ASN B CA 1
ATOM 4896 C C . ASN B 1 241 ? 16.223 -12.772 58.816 1.00 39.65 241 ASN B C 1
ATOM 4897 O O . ASN B 1 241 ? 15.630 -13.007 59.889 1.00 32.38 241 ASN B O 1
ATOM 4902 N N . SER B 1 242 ? 16.095 -13.544 57.727 1.00 37.56 242 SER B N 1
ATOM 4903 C CA . SER B 1 242 ? 15.168 -14.689 57.694 1.00 38.20 242 SER B CA 1
ATOM 4904 C C . SER B 1 242 ? 15.584 -15.817 58.622 1.00 36.71 242 SER B C 1
ATOM 4905 O O . SER B 1 242 ? 14.763 -16.659 58.934 1.00 37.07 242 SER B O 1
ATOM 4908 N N . GLU B 1 243 ? 16.837 -15.815 59.086 1.00 33.88 243 GLU B N 1
ATOM 4909 C CA . GLU B 1 243 ? 17.234 -16.775 60.089 1.00 35.05 243 GLU B CA 1
ATOM 4910 C C . GLU B 1 243 ? 16.703 -16.483 61.490 1.00 33.93 243 GLU B C 1
ATOM 4911 O O . GLU B 1 243 ? 16.374 -17.414 62.183 1.00 36.23 243 GLU B O 1
ATOM 4917 N N . ILE B 1 244 ? 16.624 -15.203 61.890 1.00 33.73 244 ILE B N 1
ATOM 4918 C CA . ILE B 1 244 ? 15.831 -14.791 63.059 1.00 32.24 244 ILE B CA 1
ATOM 4919 C C . ILE B 1 244 ? 14.386 -15.307 62.919 1.00 27.35 244 ILE B C 1
ATOM 4920 O O . ILE B 1 244 ? 13.804 -15.841 63.876 1.00 21.46 244 ILE B O 1
ATOM 4925 N N . ILE B 1 245 ? 13.805 -15.177 61.718 1.00 28.37 245 ILE B N 1
ATOM 4926 C CA . ILE B 1 245 ? 12.417 -15.614 61.543 1.00 27.79 245 ILE B CA 1
ATOM 4927 C C . ILE B 1 245 ? 12.338 -17.109 61.675 1.00 26.18 245 ILE B C 1
ATOM 4928 O O . ILE B 1 245 ? 11.360 -17.643 62.117 1.00 26.37 245 ILE B O 1
ATOM 4933 N N . LYS B 1 246 ? 13.348 -17.823 61.248 1.00 27.35 246 LYS B N 1
ATOM 4934 C CA . LYS B 1 246 ? 13.321 -19.284 61.449 1.00 27.56 246 LYS B CA 1
ATOM 4935 C C . LYS B 1 246 ? 13.317 -19.751 62.897 1.00 23.24 246 LYS B C 1
ATOM 4936 O O . LYS B 1 246 ? 12.649 -20.749 63.205 1.00 27.75 246 LYS B O 1
ATOM 4942 N N . LYS B 1 247 ? 13.949 -18.963 63.753 1.00 25.46 247 LYS B N 1
ATOM 4943 C CA . LYS B 1 247 ? 13.850 -19.117 65.207 1.00 26.01 247 LYS B CA 1
ATOM 4944 C C . LYS B 1 247 ? 12.415 -18.800 65.722 1.00 25.64 247 LYS B C 1
ATOM 4945 O O . LYS B 1 247 ? 11.933 -19.511 66.638 1.00 25.63 247 LYS B O 1
ATOM 4951 N N . LEU B 1 248 ? 11.743 -17.767 65.144 1.00 25.73 248 LEU B N 1
ATOM 4952 C CA . LEU B 1 248 ? 10.305 -17.552 65.480 1.00 24.07 248 LEU B CA 1
ATOM 4953 C C . LEU B 1 248 ? 9.452 -18.752 65.145 1.00 23.44 248 LEU B C 1
ATOM 4954 O O . LEU B 1 248 ? 8.505 -19.127 65.891 1.00 24.58 248 LEU B O 1
ATOM 4959 N N . GLN B 1 249 ? 9.791 -19.388 64.027 1.00 23.38 249 GLN B N 1
ATOM 4960 C CA . GLN B 1 249 ? 9.092 -20.594 63.544 1.00 23.64 249 GLN B CA 1
ATOM 4961 C C . GLN B 1 249 ? 9.476 -21.836 64.303 1.00 26.01 249 GLN B C 1
ATOM 4962 O O . GLN B 1 249 ? 8.851 -22.865 64.131 1.00 26.44 249 GLN B O 1
ATOM 4968 N N . SER B 1 250 ? 10.490 -21.710 65.147 1.00 26.53 250 SER B N 1
ATOM 4969 C CA . SER B 1 250 ? 10.840 -22.733 66.124 1.00 29.74 250 SER B CA 1
ATOM 4970 C C . SER B 1 250 ? 11.325 -23.956 65.428 1.00 31.94 250 SER B C 1
ATOM 4971 O O . SER B 1 250 ? 11.091 -25.032 65.890 1.00 30.55 250 SER B O 1
ATOM 4974 N N . GLU B 1 251 ? 11.956 -23.818 64.283 1.00 43.97 251 GLU B N 1
ATOM 4975 C CA . GLU B 1 251 ? 12.410 -25.028 63.641 1.00 49.42 251 GLU B CA 1
ATOM 4976 C C . GLU B 1 251 ? 13.599 -25.563 64.490 1.00 43.00 251 GLU B C 1
ATOM 4977 O O . GLU B 1 251 ? 14.386 -24.787 65.158 1.00 33.78 251 GLU B O 1
ATOM 4983 N N . ASN B 1 252 ? 13.590 -26.888 64.572 1.00 41.80 252 ASN B N 1
ATOM 4984 C CA . ASN B 1 252 ? 14.509 -27.643 65.411 1.00 43.63 252 ASN B CA 1
ATOM 4985 C C . ASN B 1 252 ? 14.411 -27.297 66.888 1.00 41.47 252 ASN B C 1
ATOM 4986 O O . ASN B 1 252 ? 15.397 -27.440 67.591 1.00 43.56 252 ASN B O 1
ATOM 4991 N N . ASP B 1 253 ? 13.243 -26.824 67.357 1.00 35.07 253 ASP B N 1
ATOM 4992 C CA . ASP B 1 253 ? 13.060 -26.432 68.768 1.00 32.55 253 ASP B CA 1
ATOM 4993 C C . ASP B 1 253 ? 11.731 -27.062 69.133 1.00 33.77 253 ASP B C 1
ATOM 4994 O O . ASP B 1 253 ? 10.681 -26.554 68.718 1.00 41.13 253 ASP B O 1
ATOM 4999 N N . PHE B 1 254 ? 11.773 -28.188 69.858 1.00 31.15 254 PHE B N 1
ATOM 5000 C CA . PHE B 1 254 ? 10.639 -29.002 70.233 1.00 34.02 254 PHE B CA 1
ATOM 5001 C C . PHE B 1 254 ? 10.414 -29.037 71.760 1.00 31.46 254 PHE B C 1
ATOM 5002 O O . PHE B 1 254 ? 10.327 -30.098 72.381 1.00 31.83 254 PHE B O 1
ATOM 5010 N N . ARG B 1 255 ? 10.259 -27.860 72.346 1.00 26.73 255 ARG B N 1
ATOM 5011 C CA . ARG B 1 255 ? 9.960 -27.739 73.789 1.00 25.82 255 ARG B CA 1
ATOM 5012 C C . ARG B 1 255 ? 8.464 -27.692 74.118 1.00 25.24 255 ARG B C 1
ATOM 5013 O O . ARG B 1 255 ? 8.082 -27.625 75.299 1.00 29.24 255 ARG B O 1
ATOM 5021 N N . GLY B 1 256 ? 7.614 -27.735 73.119 1.00 25.55 256 GLY B N 1
ATOM 5022 C CA . GLY B 1 256 ? 6.191 -27.591 73.366 1.00 25.25 256 GLY B CA 1
ATOM 5023 C C . GLY B 1 256 ? 5.908 -26.104 73.579 1.00 26.90 256 GLY B C 1
ATOM 5024 O O . GLY B 1 256 ? 6.578 -25.216 73.030 1.00 24.75 256 GLY B O 1
ATOM 5025 N N . TYR B 1 257 ? 4.875 -25.837 74.366 1.00 22.55 257 TYR B N 1
ATOM 5026 C CA . TYR B 1 257 ? 4.382 -24.450 74.485 1.00 21.55 257 TYR B CA 1
ATOM 5027 C C . TYR B 1 257 ? 4.490 -23.906 75.878 1.00 21.49 257 TYR B C 1
ATOM 5028 O O . TYR B 1 257 ? 3.926 -22.854 76.207 1.00 19.35 257 TYR B O 1
ATOM 5037 N N . MET B 1 258 ? 5.238 -24.602 76.742 1.00 21.01 258 MET B N 1
ATOM 5038 C CA . MET B 1 258 ? 5.651 -24.072 78.025 1.00 19.42 258 MET B CA 1
ATOM 5039 C C . MET B 1 258 ? 7.142 -24.390 78.127 1.00 19.90 258 MET B C 1
ATOM 5040 O O . MET B 1 258 ? 7.502 -25.571 77.984 1.00 20.76 258 MET B O 1
ATOM 5045 N N . VAL B 1 259 ? 7.959 -23.367 78.225 1.00 20.09 259 VAL B N 1
ATOM 5046 C CA . VAL B 1 259 ? 9.433 -23.520 78.240 1.00 21.03 259 VAL B CA 1
ATOM 5047 C C . VAL B 1 259 ? 10.061 -23.107 79.561 1.00 23.82 259 VAL B C 1
ATOM 5048 O O . VAL B 1 259 ? 9.635 -22.152 80.255 1.00 24.54 259 VAL B O 1
ATOM 5052 N N . ARG B 1 260 ? 11.151 -23.794 79.920 1.00 25.38 260 ARG B N 1
ATOM 5053 C CA . ARG B 1 260 ? 11.868 -23.491 81.125 1.00 26.01 260 ARG B CA 1
ATOM 5054 C C . ARG B 1 260 ? 12.753 -22.319 80.954 1.00 22.27 260 ARG B C 1
ATOM 5055 O O . ARG B 1 260 ? 13.504 -22.257 80.015 1.00 23.71 260 ARG B O 1
ATOM 5063 N N . VAL B 1 261 ? 12.704 -21.386 81.877 1.00 24.32 261 VAL B N 1
ATOM 5064 C CA . VAL B 1 261 ? 13.599 -20.261 81.894 1.00 24.46 261 VAL B CA 1
ATOM 5065 C C . VAL B 1 261 ? 14.547 -20.543 83.087 1.00 29.02 261 VAL B C 1
ATOM 5066 O O . VAL B 1 261 ? 14.148 -20.420 84.240 1.00 25.91 261 VAL B O 1
ATOM 5070 N N . ARG B 1 262 ? 15.799 -20.898 82.798 1.00 37.61 262 ARG B N 1
ATOM 5071 C CA . ARG B 1 262 ? 16.658 -21.522 83.823 1.00 42.85 262 ARG B CA 1
ATOM 5072 C C . ARG B 1 262 ? 16.986 -20.583 84.971 1.00 38.31 262 ARG B C 1
ATOM 5073 O O . ARG B 1 262 ? 16.908 -20.990 86.133 1.00 38.26 262 ARG B O 1
ATOM 5081 N N . ASP B 1 263 ? 17.323 -19.331 84.654 1.00 36.22 263 ASP B N 1
ATOM 5082 C CA . ASP B 1 263 ? 17.765 -18.368 85.654 1.00 38.09 263 ASP B CA 1
ATOM 5083 C C . ASP B 1 263 ? 16.651 -17.411 86.045 1.00 39.44 263 ASP B C 1
ATOM 5084 O O . ASP B 1 263 ? 16.915 -16.389 86.655 1.00 41.28 263 ASP B O 1
ATOM 5089 N N . GLY B 1 264 ? 15.409 -17.721 85.679 1.00 32.77 264 GLY B N 1
ATOM 5090 C CA . GLY B 1 264 ? 14.306 -16.809 85.984 1.00 32.86 264 GLY B CA 1
ATOM 5091 C C . GLY B 1 264 ? 14.116 -15.710 84.914 1.00 28.14 264 GLY B C 1
ATOM 5092 O O . GLY B 1 264 ? 15.052 -15.108 84.393 1.00 26.38 264 GLY B O 1
ATOM 5093 N N . LEU B 1 265 ? 12.859 -15.415 84.649 1.00 29.89 265 LEU B N 1
ATOM 5094 C CA . LEU B 1 265 ? 12.466 -14.387 83.660 1.00 27.80 265 LEU B CA 1
ATOM 5095 C C . LEU B 1 265 ? 12.794 -12.998 84.158 1.00 27.72 265 LEU B C 1
ATOM 5096 O O . LEU B 1 265 ? 12.503 -12.667 85.291 1.00 30.87 265 LEU B O 1
ATOM 5101 N N . ARG B 1 266 ? 13.387 -12.182 83.306 1.00 26.37 266 ARG B N 1
ATOM 5102 C CA . ARG B 1 266 ? 13.798 -10.842 83.610 1.00 30.55 266 ARG B CA 1
ATOM 5103 C C . ARG B 1 266 ? 12.730 -9.948 82.944 1.00 30.59 266 ARG B C 1
ATOM 5104 O O . ARG B 1 266 ? 12.450 -10.117 81.804 1.00 34.06 266 ARG B O 1
ATOM 5112 N N . LEU B 1 267 ? 12.097 -9.079 83.702 1.00 28.73 267 LEU B N 1
ATOM 5113 C CA . LEU B 1 267 ? 11.125 -8.116 83.116 1.00 29.89 267 LEU B CA 1
ATOM 5114 C C . LEU B 1 267 ? 11.125 -6.843 83.918 1.00 25.63 267 LEU B C 1
ATOM 5115 O O . LEU B 1 267 ? 11.819 -6.748 84.954 1.00 26.59 267 LEU B O 1
ATOM 5120 N N . VAL B 1 268 ? 10.403 -5.838 83.455 1.00 23.36 268 VAL B N 1
ATOM 5121 C CA . VAL B 1 268 ? 10.379 -4.555 84.112 1.00 23.43 268 VAL B CA 1
ATOM 5122 C C . VAL B 1 268 ? 9.208 -4.636 85.087 1.00 25.72 268 VAL B C 1
ATOM 5123 O O . VAL B 1 268 ? 8.055 -4.795 84.688 1.00 25.81 268 VAL B O 1
ATOM 5127 N N . ARG B 1 269 ? 9.494 -4.474 86.360 1.00 28.93 269 ARG B N 1
ATOM 5128 C CA . ARG B 1 269 ? 8.461 -4.590 87.344 1.00 32.23 269 ARG B CA 1
ATOM 5129 C C . ARG B 1 269 ? 8.680 -3.700 88.527 1.00 27.53 269 ARG B C 1
ATOM 5130 O O . ARG B 1 269 ? 9.840 -3.437 88.915 1.00 26.03 269 ARG B O 1
ATOM 5138 N N . PRO B 1 270 ? 7.565 -3.201 89.104 1.00 26.47 270 PRO B N 1
ATOM 5139 C CA . PRO B 1 270 ? 7.737 -2.209 90.106 1.00 31.65 270 PRO B CA 1
ATOM 5140 C C . PRO B 1 270 ? 8.466 -2.746 91.322 1.00 33.42 270 PRO B C 1
ATOM 5141 O O . PRO B 1 270 ? 8.313 -3.888 91.695 1.00 30.66 270 PRO B O 1
ATOM 5145 N N . SER B 1 271 ? 9.337 -1.895 91.811 1.00 40.60 271 SER B N 1
ATOM 5146 C CA . SER B 1 271 ? 10.157 -2.093 92.966 1.00 43.91 271 SER B CA 1
ATOM 5147 C C . SER B 1 271 ? 9.395 -1.660 94.280 1.00 42.04 271 SER B C 1
ATOM 5148 O O . SER B 1 271 ? 8.450 -0.858 94.251 1.00 37.39 271 SER B O 1
ATOM 5151 N N . SER B 1 272 ? 9.822 -2.179 95.419 1.00 44.52 272 SER B N 1
ATOM 5152 C CA . SER B 1 272 ? 9.489 -1.597 96.735 1.00 44.84 272 SER B CA 1
ATOM 5153 C C . SER B 1 272 ? 9.517 -0.053 96.765 1.00 40.23 272 SER B C 1
ATOM 5154 O O . SER B 1 272 ? 10.404 0.608 96.197 1.00 41.66 272 SER B O 1
ATOM 5157 N N . GLU B 1 273 ? 8.537 0.520 97.433 1.00 42.87 273 GLU B N 1
ATOM 5158 C CA . GLU B 1 273 ? 8.402 1.967 97.520 1.00 48.89 273 GLU B CA 1
ATOM 5159 C C . GLU B 1 273 ? 8.464 2.387 99.006 1.00 61.29 273 GLU B C 1
ATOM 5160 O O . GLU B 1 273 ? 7.485 2.885 99.546 1.00 52.81 273 GLU B O 1
ATOM 5166 N N . GLU B 1 274 ? 9.627 2.199 99.650 1.00 76.00 274 GLU B N 1
ATOM 5167 C CA . GLU B 1 274 ? 9.766 2.364 101.124 1.00 79.12 274 GLU B CA 1
ATOM 5168 C C . GLU B 1 274 ? 10.702 3.510 101.520 1.00 73.19 274 GLU B C 1
ATOM 5169 O O . GLU B 1 274 ? 10.729 3.916 102.682 1.00 73.33 274 GLU B O 1
ATOM 5175 N N . GLY B 1 285 ? -3.853 10.727 79.283 1.00 25.81 285 GLY B N 1
ATOM 5176 C CA . GLY B 1 285 ? -4.619 10.387 78.056 1.00 23.16 285 GLY B CA 1
ATOM 5177 C C . GLY B 1 285 ? -5.183 8.981 78.229 1.00 22.58 285 GLY B C 1
ATOM 5178 O O . GLY B 1 285 ? -5.301 8.519 79.362 1.00 21.88 285 GLY B O 1
ATOM 5179 N N . TYR B 1 286 ? -5.429 8.287 77.125 1.00 23.11 286 TYR B N 1
ATOM 5180 C CA . TYR B 1 286 ? -6.099 6.958 77.160 1.00 27.06 286 TYR B CA 1
ATOM 5181 C C . TYR B 1 286 ? -5.277 5.923 77.824 1.00 25.04 286 TYR B C 1
ATOM 5182 O O . TYR B 1 286 ? -5.815 4.938 78.236 1.00 22.37 286 TYR B O 1
ATOM 5191 N N . GLU B 1 287 ? -3.929 6.080 77.829 1.00 26.08 287 GLU B N 1
ATOM 5192 C CA . GLU B 1 287 ? -3.074 5.181 78.584 1.00 26.33 287 GLU B CA 1
ATOM 5193 C C . GLU B 1 287 ? -3.477 5.038 80.066 1.00 24.66 287 GLU B C 1
ATOM 5194 O O . GLU B 1 287 ? -3.245 3.994 80.636 1.00 25.09 287 GLU B O 1
ATOM 5200 N N . GLU B 1 288 ? -4.102 6.062 80.640 1.00 22.70 288 GLU B N 1
ATOM 5201 C CA . GLU B 1 288 ? -4.640 6.061 82.040 1.00 24.53 288 GLU B CA 1
ATOM 5202 C C . GLU B 1 288 ? -6.039 5.444 82.240 1.00 25.14 288 GLU B C 1
ATOM 5203 O O . GLU B 1 288 ? -6.447 5.237 83.380 1.00 23.91 288 GLU B O 1
ATOM 5209 N N . THR B 1 289 ? -6.783 5.211 81.162 1.00 23.21 289 THR B N 1
ATOM 5210 C CA . THR B 1 289 ? -8.190 4.803 81.278 1.00 23.58 289 THR B CA 1
ATOM 5211 C C . THR B 1 289 ? -8.314 3.468 80.559 1.00 21.23 289 THR B C 1
ATOM 5212 O O . THR B 1 289 ? -8.094 2.410 81.193 1.00 21.32 289 THR B O 1
ATOM 5216 N N A LEU B 1 290 ? -8.562 3.522 79.254 0.50 21.28 290 LEU B N 1
ATOM 5217 N N B LEU B 1 290 ? -8.588 3.454 79.254 0.50 21.96 290 LEU B N 1
ATOM 5218 C CA A LEU B 1 290 ? -8.824 2.327 78.462 0.50 22.26 290 LEU B CA 1
ATOM 5219 C CA B LEU B 1 290 ? -8.889 2.173 78.570 0.50 23.34 290 LEU B CA 1
ATOM 5220 C C A LEU B 1 290 ? -7.767 1.242 78.613 0.50 21.39 290 LEU B C 1
ATOM 5221 C C B LEU B 1 290 ? -7.720 1.190 78.355 0.50 22.03 290 LEU B C 1
ATOM 5222 O O A LEU B 1 290 ? -8.096 0.085 78.899 0.50 21.16 290 LEU B O 1
ATOM 5223 O O B LEU B 1 290 ? -7.918 0.014 78.004 0.50 21.50 290 LEU B O 1
ATOM 5232 N N . CYS B 1 291 ? -6.503 1.665 78.548 1.00 20.24 291 CYS B N 1
ATOM 5233 C CA . CYS B 1 291 ? -5.330 0.798 78.510 1.00 20.70 291 CYS B CA 1
ATOM 5234 C C . CYS B 1 291 ? -5.044 0.095 79.863 1.00 21.26 291 CYS B C 1
ATOM 5235 O O . CYS B 1 291 ? -4.426 -0.943 79.816 1.00 28.93 291 CYS B O 1
ATOM 5238 N N . THR B 1 292 ? -5.707 0.567 80.925 1.00 24.27 292 THR B N 1
ATOM 5239 C CA . THR B 1 292 ? -5.527 0.135 82.343 1.00 25.96 292 THR B CA 1
ATOM 5240 C C . THR B 1 292 ? -6.598 -0.746 82.882 1.00 25.80 292 THR B C 1
ATOM 5241 O O . THR B 1 292 ? -6.621 -0.893 84.100 1.00 25.82 292 THR B O 1
ATOM 5245 N N . VAL B 1 293 ? -7.517 -1.169 82.028 1.00 21.19 293 VAL B N 1
ATOM 5246 C CA . VAL B 1 293 ? -8.796 -1.944 82.368 1.00 20.18 293 VAL B CA 1
ATOM 5247 C C . VAL B 1 293 ? -8.362 -3.056 83.325 1.00 22.07 293 VAL B C 1
ATOM 5248 O O . VAL B 1 293 ? -7.322 -3.736 83.072 1.00 21.82 293 VAL B O 1
ATOM 5252 N N A ARG B 1 294 ? -9.130 -3.235 84.417 0.58 20.48 294 ARG B N 1
ATOM 5253 N N B ARG B 1 294 ? -9.119 -3.232 84.397 0.42 20.21 294 ARG B N 1
ATOM 5254 C CA A ARG B 1 294 ? -8.856 -4.285 85.398 0.58 19.36 294 ARG B CA 1
ATOM 5255 C CA B ARG B 1 294 ? -8.792 -4.256 85.326 0.42 18.99 294 ARG B CA 1
ATOM 5256 C C A ARG B 1 294 ? -9.260 -5.610 84.751 0.58 18.05 294 ARG B C 1
ATOM 5257 C C B ARG B 1 294 ? -9.156 -5.571 84.689 0.42 17.14 294 ARG B C 1
ATOM 5258 O O A ARG B 1 294 ? -10.342 -5.729 84.133 0.58 17.27 294 ARG B O 1
ATOM 5259 O O B ARG B 1 294 ? -10.227 -5.701 84.068 0.42 17.30 294 ARG B O 1
ATOM 5274 N N A ILE B 1 295 ? -8.409 -6.621 84.920 0.58 18.23 295 ILE B N 1
ATOM 5275 N N B ILE B 1 295 ? -8.301 -6.574 84.850 0.42 16.43 295 ILE B N 1
ATOM 5276 C CA A ILE B 1 295 ? -8.584 -7.923 84.267 0.58 19.54 295 ILE B CA 1
ATOM 5277 C CA B ILE B 1 295 ? -8.633 -7.850 84.265 0.42 16.39 295 ILE B CA 1
ATOM 5278 C C A ILE B 1 295 ? -8.974 -9.046 85.259 0.58 18.49 295 ILE B C 1
ATOM 5279 C C B ILE B 1 295 ? -8.803 -9.037 85.220 0.42 16.98 295 ILE B C 1
ATOM 5280 O O A ILE B 1 295 ? -9.472 -10.125 84.868 0.58 18.54 295 ILE B O 1
ATOM 5281 O O B ILE B 1 295 ? -8.894 -10.182 84.730 0.42 16.80 295 ILE B O 1
ATOM 5290 N N . LYS B 1 296 ? -8.752 -8.798 86.528 1.00 17.17 296 LYS B N 1
ATOM 5291 C CA . LYS B 1 296 ? -8.950 -9.875 87.487 1.00 19.55 296 LYS B CA 1
ATOM 5292 C C . LYS B 1 296 ? -9.434 -9.415 88.825 1.00 21.32 296 LYS B C 1
ATOM 5293 O O . LYS B 1 296 ? -9.312 -8.243 89.163 1.00 20.05 296 LYS B O 1
ATOM 5299 N N . GLU B 1 297 ? -9.916 -10.387 89.601 1.00 19.09 297 GLU B N 1
ATOM 5300 C CA . GLU B 1 297 ? -10.244 -10.185 90.992 1.00 21.20 297 GLU B CA 1
ATOM 5301 C C . GLU B 1 297 ? -10.014 -11.501 91.723 1.00 20.17 297 GLU B C 1
ATOM 5302 O O . GLU B 1 297 ? -10.251 -12.567 91.179 1.00 19.16 297 GLU B O 1
ATOM 5308 N N . ASN B 1 298 ? -9.598 -11.383 92.959 1.00 19.08 298 ASN B N 1
ATOM 5309 C CA . ASN B 1 298 ? -9.377 -12.546 93.826 1.00 18.76 298 ASN B CA 1
ATOM 5310 C C . ASN B 1 298 ? -10.619 -12.852 94.642 1.00 21.81 298 ASN B C 1
ATOM 5311 O O . ASN B 1 298 ? -11.222 -11.970 95.262 1.00 26.43 298 ASN B O 1
ATOM 5316 N N . LEU B 1 299 ? -11.046 -14.113 94.609 1.00 18.60 299 LEU B N 1
ATOM 5317 C CA . LEU B 1 299 ? -12.292 -14.517 95.273 1.00 18.97 299 LEU B CA 1
ATOM 5318 C C . LEU B 1 299 ? -12.000 -15.333 96.550 1.00 19.30 299 LEU B C 1
ATOM 5319 O O . LEU B 1 299 ? -12.962 -15.789 97.137 1.00 20.44 299 LEU B O 1
ATOM 5324 N N . LEU B 1 300 ? -10.720 -15.499 96.904 1.00 20.56 300 LEU B N 1
ATOM 5325 C CA . LEU B 1 300 ? -10.384 -16.507 97.913 1.00 24.52 300 LEU B CA 1
ATOM 5326 C C . LEU B 1 300 ? -10.553 -16.091 99.334 1.00 28.14 300 LEU B C 1
ATOM 5327 O O . LEU B 1 300 ? -10.863 -16.962 100.198 1.00 31.59 300 LEU B O 1
ATOM 5332 N N . ASN B 1 301 ? -10.308 -14.815 99.625 1.00 27.12 301 ASN B N 1
ATOM 5333 C CA A ASN B 1 301 ? -10.484 -14.319 100.993 0.68 31.87 301 ASN B CA 1
ATOM 5334 C CA B ASN B 1 301 ? -10.473 -14.255 100.960 0.32 31.29 301 ASN B CA 1
ATOM 5335 C C . ASN B 1 301 ? -11.914 -14.457 101.502 1.00 36.83 301 ASN B C 1
ATOM 5336 O O . ASN B 1 301 ? -12.871 -13.970 100.874 1.00 35.19 301 ASN B O 1
ATOM 5345 N N . PRO B 1 302 ? -12.094 -15.122 102.696 1.00 38.28 302 PRO B N 1
ATOM 5346 C CA . PRO B 1 302 ? -13.510 -15.202 103.199 1.00 37.59 302 PRO B CA 1
ATOM 5347 C C . PRO B 1 302 ? -14.134 -13.820 103.444 1.00 38.70 302 PRO B C 1
ATOM 5348 O O . PRO B 1 302 ? -15.361 -13.694 103.462 1.00 39.26 302 PRO B O 1
ATOM 5352 N N . GLU B 1 303 ? -13.294 -12.819 103.711 1.00 36.24 303 GLU B N 1
ATOM 5353 C CA . GLU B 1 303 ? -13.751 -11.429 103.830 1.00 41.53 303 GLU B CA 1
ATOM 5354 C C . GLU B 1 303 ? -14.350 -10.799 102.539 1.00 34.96 303 GLU B C 1
ATOM 5355 O O . GLU B 1 303 ? -14.957 -9.734 102.607 1.00 36.95 303 GLU B O 1
ATOM 5361 N N . ARG B 1 304 ? -14.175 -11.440 101.398 1.00 32.39 304 ARG B N 1
ATOM 5362 C CA . ARG B 1 304 ? -14.700 -11.017 100.030 1.00 30.03 304 ARG B CA 1
ATOM 5363 C C . ARG B 1 304 ? -16.127 -11.676 99.762 1.00 22.44 304 ARG B C 1
ATOM 5364 O O . ARG B 1 304 ? -16.754 -11.576 98.703 1.00 22.29 304 ARG B O 1
ATOM 5372 N N . ALA B 1 305 ? -16.591 -12.397 100.723 1.00 22.35 305 ALA B N 1
ATOM 5373 C CA . ALA B 1 305 ? -17.851 -13.038 100.654 1.00 20.28 305 ALA B CA 1
ATOM 5374 C C . ALA B 1 305 ? -18.934 -11.982 100.506 1.00 18.71 305 ALA B C 1
ATOM 5375 O O . ALA B 1 305 ? -18.880 -10.919 101.128 1.00 19.39 305 ALA B O 1
ATOM 5377 N N . ASP B 1 306 ? -19.897 -12.361 99.721 1.00 20.09 306 ASP B N 1
ATOM 5378 C CA . ASP B 1 306 ? -21.113 -11.579 99.544 1.00 19.30 306 ASP B CA 1
ATOM 5379 C C . ASP B 1 306 ? -22.269 -12.142 100.350 1.00 19.47 306 ASP B C 1
ATOM 5380 O O . ASP B 1 306 ? -23.167 -11.397 100.699 1.00 18.80 306 ASP B O 1
ATOM 5385 N N . ILE B 1 307 ? -22.353 -13.461 100.473 1.00 18.50 307 ILE B N 1
ATOM 5386 C CA . ILE B 1 307 ? -23.311 -14.166 101.312 1.00 18.17 307 ILE B CA 1
ATOM 5387 C C . ILE B 1 307 ? -22.496 -14.973 102.325 1.00 18.52 307 ILE B C 1
ATOM 5388 O O . ILE B 1 307 ? -21.583 -15.666 101.954 1.00 17.95 307 ILE B O 1
ATOM 5393 N N . TYR B 1 308 ? -22.888 -14.946 103.590 1.00 17.74 308 TYR B N 1
ATOM 5394 C CA . TYR B 1 308 ? -22.199 -15.707 104.638 1.00 16.91 308 TYR B CA 1
ATOM 5395 C C . TYR B 1 308 ? -23.219 -16.136 105.641 1.00 18.89 308 TYR B C 1
ATOM 5396 O O . TYR B 1 308 ? -24.023 -15.346 106.111 1.00 18.74 308 TYR B O 1
ATOM 5405 N N . THR B 1 309 ? -23.249 -17.447 105.863 1.00 18.67 309 THR B N 1
ATOM 5406 C CA . THR B 1 309 ? -24.008 -18.042 106.932 1.00 18.92 309 THR B CA 1
ATOM 5407 C C . THR B 1 309 ? -23.024 -18.715 107.860 1.00 19.83 309 THR B C 1
ATOM 5408 O O . THR B 1 309 ? -22.256 -19.594 107.453 1.00 19.75 309 THR B O 1
ATOM 5412 N N . SER B 1 310 ? -23.041 -18.284 109.116 1.00 18.07 310 SER B N 1
ATOM 5413 C CA . SER B 1 310 ? -22.186 -18.840 110.113 1.00 21.10 310 SER B CA 1
ATOM 5414 C C . SER B 1 310 ? -22.441 -20.352 110.230 1.00 19.36 310 SER B C 1
ATOM 5415 O O . SER B 1 310 ? -23.600 -20.822 110.212 1.00 20.15 310 SER B O 1
ATOM 5418 N N . ARG B 1 311 ? -21.336 -21.102 110.303 1.00 21.96 311 ARG B N 1
ATOM 5419 C CA . ARG B 1 311 ? -21.408 -22.595 110.271 1.00 24.85 311 ARG B CA 1
ATOM 5420 C C . ARG B 1 311 ? -21.823 -23.241 108.949 1.00 25.19 311 ARG B C 1
ATOM 5421 O O . ARG B 1 311 ? -21.903 -24.478 108.854 1.00 20.41 311 ARG B O 1
ATOM 5429 N N . GLY B 1 312 ? -22.144 -22.426 107.931 1.00 22.10 312 GLY B N 1
ATOM 5430 C CA . GLY B 1 312 ? -22.612 -22.930 106.671 1.00 21.43 312 GLY B CA 1
ATOM 5431 C C . GLY B 1 312 ? -21.569 -22.689 105.577 1.00 21.48 312 GLY B C 1
ATOM 5432 O O . GLY B 1 312 ? -21.190 -23.600 104.875 1.00 20.69 312 GLY B O 1
ATOM 5433 N N . GLY B 1 313 ? -21.184 -21.449 105.386 1.00 18.48 313 GLY B N 1
ATOM 5434 C CA . GLY B 1 313 ? -20.088 -21.075 104.457 1.00 19.95 313 GLY B CA 1
ATOM 5435 C C . GLY B 1 313 ? -20.395 -19.749 103.736 1.00 19.25 313 GLY B C 1
ATOM 5436 O O . GLY B 1 313 ? -21.142 -18.896 104.266 1.00 17.99 313 GLY B O 1
ATOM 5437 N N . THR B 1 314 ? -19.750 -19.598 102.579 1.00 18.61 314 THR B N 1
ATOM 5438 C CA . THR B 1 314 ? -19.738 -18.330 101.805 1.00 16.75 314 THR B CA 1
ATOM 5439 C C . THR B 1 314 ? -19.999 -18.550 100.333 1.00 19.27 314 THR B C 1
ATOM 5440 O O . THR B 1 314 ? -19.630 -19.546 99.742 1.00 15.65 314 THR B O 1
ATOM 5444 N N . VAL B 1 315 ? -20.600 -17.510 99.764 1.00 16.24 315 VAL B N 1
ATOM 5445 C CA . VAL B 1 315 ? -20.600 -17.261 98.319 1.00 16.70 315 VAL B CA 1
ATOM 5446 C C . VAL B 1 315 ? -19.891 -15.946 98.019 1.00 19.17 315 VAL B C 1
ATOM 5447 O O . VAL B 1 315 ? -20.213 -14.890 98.620 1.00 17.77 315 VAL B O 1
ATOM 5451 N N . SER B 1 316 ? -18.958 -15.974 97.037 1.00 18.01 316 SER B N 1
ATOM 5452 C CA . SER B 1 316 ? -18.205 -14.762 96.645 1.00 18.17 316 SER B CA 1
ATOM 5453 C C . SER B 1 316 ? -18.429 -14.657 95.129 1.00 21.04 316 SER B C 1
ATOM 5454 O O . SER B 1 316 ? -18.002 -15.517 94.334 1.00 19.15 316 SER B O 1
ATOM 5457 N N . THR B 1 317 ? -19.267 -13.667 94.781 1.00 21.03 317 THR B N 1
ATOM 5458 C CA . THR B 1 317 ? -19.737 -13.461 93.382 1.00 23.79 317 THR B CA 1
ATOM 5459 C C . THR B 1 317 ? -18.827 -12.493 92.597 1.00 25.03 317 THR B C 1
ATOM 5460 O O . THR B 1 317 ? -18.152 -11.622 93.159 1.00 30.19 317 THR B O 1
ATOM 5464 N N . LEU B 1 318 ? -18.741 -12.720 91.285 1.00 19.44 318 LEU B N 1
ATOM 5465 C CA . LEU B 1 318 ? -17.865 -11.896 90.493 1.00 19.16 318 LEU B CA 1
ATOM 5466 C C . LEU B 1 318 ? -18.666 -11.583 89.216 1.00 20.54 318 LEU B C 1
ATOM 5467 O O . LEU B 1 318 ? -18.852 -12.454 88.340 1.00 18.51 318 LEU B O 1
ATOM 5472 N N . ASN B 1 319 ? -19.218 -10.364 89.124 1.00 17.07 319 ASN B N 1
ATOM 5473 C CA . ASN B 1 319 ? -19.963 -9.993 87.939 1.00 15.86 319 ASN B CA 1
ATOM 5474 C C . ASN B 1 319 ? -19.605 -8.526 87.594 1.00 15.33 319 ASN B C 1
ATOM 5475 O O . ASN B 1 319 ? -18.659 -7.959 88.154 1.00 16.27 319 ASN B O 1
ATOM 5480 N N . SER B 1 320 ? -20.286 -8.032 86.592 1.00 15.92 320 SER B N 1
ATOM 5481 C CA . SER B 1 320 ? -19.986 -6.698 86.084 1.00 15.61 320 SER B CA 1
ATOM 5482 C C . SER B 1 320 ? -20.270 -5.535 87.041 1.00 17.94 320 SER B C 1
ATOM 5483 O O . SER B 1 320 ? -19.863 -4.438 86.787 1.00 19.99 320 SER B O 1
ATOM 5486 N N . TYR B 1 321 ? -20.878 -5.786 88.177 1.00 17.21 321 TYR B N 1
ATOM 5487 C CA . TYR B 1 321 ? -20.944 -4.772 89.231 1.00 16.98 321 TYR B CA 1
ATOM 5488 C C . TYR B 1 321 ? -19.659 -4.680 90.070 1.00 18.53 321 TYR B C 1
ATOM 5489 O O . TYR B 1 321 ? -19.503 -3.828 90.946 1.00 19.20 321 TYR B O 1
ATOM 5498 N N . ASN B 1 322 ? -18.727 -5.600 89.810 1.00 17.67 322 ASN B N 1
ATOM 5499 C CA . ASN B 1 322 ? -17.456 -5.755 90.473 1.00 19.88 322 ASN B CA 1
ATOM 5500 C C . ASN B 1 322 ? -16.343 -5.497 89.484 1.00 20.29 322 ASN B C 1
ATOM 5501 O O . ASN B 1 322 ? -15.488 -4.681 89.688 1.00 20.87 322 ASN B O 1
ATOM 5506 N N . LEU B 1 323 ? -16.364 -6.218 88.389 1.00 17.93 323 LEU B N 1
ATOM 5507 C CA . LEU B 1 323 ? -15.289 -6.177 87.432 1.00 17.78 323 LEU B CA 1
ATOM 5508 C C . LEU B 1 323 ? -15.873 -5.754 86.083 1.00 19.20 323 LEU B C 1
ATOM 5509 O O . LEU B 1 323 ? -16.513 -6.534 85.409 1.00 18.28 323 LEU B O 1
ATOM 5514 N N . PRO B 1 324 ? -15.570 -4.524 85.611 1.00 18.48 324 PRO B N 1
ATOM 5515 C CA . PRO B 1 324 ? -16.256 -3.951 84.485 1.00 18.13 324 PRO B CA 1
ATOM 5516 C C . PRO B 1 324 ? -16.175 -4.674 83.188 1.00 16.89 324 PRO B C 1
ATOM 5517 O O . PRO B 1 324 ? -17.162 -4.748 82.462 1.00 16.60 324 PRO B O 1
ATOM 5521 N N . ILE B 1 325 ? -15.014 -5.267 82.902 1.00 14.77 325 ILE B N 1
ATOM 5522 C CA . ILE B 1 325 ? -14.793 -5.971 81.607 1.00 15.23 325 ILE B CA 1
ATOM 5523 C C . ILE B 1 325 ? -15.744 -7.160 81.406 1.00 14.45 325 ILE B C 1
ATOM 5524 O O . ILE B 1 325 ? -16.036 -7.548 80.283 1.00 14.80 325 ILE B O 1
ATOM 5529 N N . LEU B 1 326 ? -16.270 -7.672 82.505 1.00 13.66 326 LEU B N 1
ATOM 5530 C CA . LEU B 1 326 ? -17.276 -8.740 82.409 1.00 15.23 326 LEU B CA 1
ATOM 5531 C C . LEU B 1 326 ? -18.542 -8.365 81.696 1.00 15.79 326 LEU B C 1
ATOM 5532 O O . LEU B 1 326 ? -19.197 -9.202 81.108 1.00 16.39 326 LEU B O 1
ATOM 5537 N N . ARG B 1 327 ? -18.884 -7.068 81.688 1.00 16.98 327 ARG B N 1
ATOM 5538 C CA . ARG B 1 327 ? -20.053 -6.634 80.947 1.00 18.45 327 ARG B CA 1
ATOM 5539 C C . ARG B 1 327 ? -19.884 -6.854 79.459 1.00 19.16 327 ARG B C 1
ATOM 5540 O O . ARG B 1 327 ? -20.770 -7.370 78.816 1.00 18.20 327 ARG B O 1
ATOM 5548 N N . LYS B 1 328 ? -18.704 -6.565 78.913 1.00 16.60 328 LYS B N 1
ATOM 5549 C CA . LYS B 1 328 ? -18.375 -6.753 77.473 1.00 21.04 328 LYS B CA 1
ATOM 5550 C C . LYS B 1 328 ? -18.314 -8.254 77.154 1.00 19.79 328 LYS B C 1
ATOM 5551 O O . LYS B 1 328 ? -18.808 -8.712 76.112 1.00 18.92 328 LYS B O 1
ATOM 5557 N N . LEU B 1 329 ? -17.769 -9.002 78.095 1.00 16.54 329 LEU B N 1
ATOM 5558 C CA . LEU B 1 329 ? -17.541 -10.442 77.892 1.00 17.44 329 LEU B CA 1
ATOM 5559 C C . LEU B 1 329 ? -18.764 -11.321 78.089 1.00 16.96 329 LEU B C 1
ATOM 5560 O O . LEU B 1 329 ? -18.768 -12.477 77.643 1.00 18.35 329 LEU B O 1
ATOM 5565 N N . GLN B 1 330 ? -19.767 -10.815 78.798 1.00 17.54 330 GLN B N 1
ATOM 5566 C CA . GLN B 1 330 ? -21.017 -11.540 79.107 1.00 18.07 330 GLN B CA 1
ATOM 5567 C C . GLN B 1 330 ? -20.685 -12.848 79.851 1.00 18.36 330 GLN B C 1
ATOM 5568 O O . GLN B 1 330 ? -21.222 -13.890 79.548 1.00 17.66 330 GLN B O 1
ATOM 5574 N N . LEU B 1 331 ? -19.838 -12.722 80.859 1.00 15.88 331 LEU B N 1
ATOM 5575 C CA . LEU B 1 331 ? -19.488 -13.835 81.759 1.00 16.53 331 LEU B CA 1
ATOM 5576 C C . LEU B 1 331 ? -19.512 -13.355 83.207 1.00 15.57 331 LEU B C 1
ATOM 5577 O O . LEU B 1 331 ? -19.383 -12.121 83.486 1.00 16.63 331 LEU B O 1
ATOM 5582 N N . SER B 1 332 ? -19.671 -14.336 84.118 1.00 14.56 332 SER B N 1
ATOM 5583 C CA . SER B 1 332 ? -19.697 -14.098 85.551 1.00 16.04 332 SER B CA 1
ATOM 5584 C C . SER B 1 332 ? -18.968 -15.279 86.194 1.00 16.27 332 SER B C 1
ATOM 5585 O O . SER B 1 332 ? -18.857 -16.334 85.572 1.00 17.28 332 SER B O 1
ATOM 5588 N N . ALA B 1 333 ? -18.633 -15.122 87.466 1.00 15.08 333 ALA B N 1
ATOM 5589 C CA . ALA B 1 333 ? -18.126 -16.279 88.238 1.00 16.12 333 ALA B CA 1
ATOM 5590 C C . ALA B 1 333 ? -18.433 -16.154 89.667 1.00 17.29 333 ALA B C 1
ATOM 5591 O O . ALA B 1 333 ? -18.960 -15.175 90.089 1.00 17.64 333 ALA B O 1
ATOM 5593 N N . ASN B 1 334 ? -18.246 -17.244 90.403 1.00 16.97 334 ASN B N 1
ATOM 5594 C CA . ASN B 1 334 ? -18.369 -17.255 91.874 1.00 17.17 334 ASN B CA 1
ATOM 5595 C C . ASN B 1 334 ? -17.438 -18.293 92.479 1.00 17.63 334 ASN B C 1
ATOM 5596 O O . ASN B 1 334 ? -16.985 -19.161 91.782 1.00 19.12 334 ASN B O 1
ATOM 5601 N N . ARG B 1 335 ? -17.178 -18.129 93.763 1.00 17.90 335 ARG B N 1
ATOM 5602 C CA . ARG B 1 335 ? -16.493 -19.103 94.600 1.00 17.90 335 ARG B CA 1
ATOM 5603 C C . ARG B 1 335 ? -17.497 -19.455 95.656 1.00 18.28 335 ARG B C 1
ATOM 5604 O O . ARG B 1 335 ? -18.008 -18.527 96.349 1.00 19.50 335 ARG B O 1
ATOM 5612 N N . GLU B 1 336 ? -17.742 -20.759 95.866 1.00 16.18 336 GLU B N 1
ATOM 5613 C CA . GLU B 1 336 ? -18.594 -21.184 96.967 1.00 17.67 336 GLU B CA 1
ATOM 5614 C C . GLU B 1 336 ? -17.758 -22.058 97.872 1.00 18.34 336 GLU B C 1
ATOM 5615 O O . GLU B 1 336 ? -17.006 -22.932 97.422 1.00 20.34 336 GLU B O 1
ATOM 5621 N N . TYR B 1 337 ? -17.839 -21.775 99.168 1.00 21.48 337 TYR B N 1
ATOM 5622 C CA . TYR B 1 337 ? -17.149 -22.544 100.208 1.00 20.84 337 TYR B CA 1
ATOM 5623 C C . TYR B 1 337 ? -18.220 -23.031 101.180 1.00 22.69 337 TYR B C 1
ATOM 5624 O O . TYR B 1 337 ? -18.916 -22.261 101.790 1.00 20.70 337 TYR B O 1
ATOM 5633 N N . LEU B 1 338 ? -18.332 -24.347 101.306 1.00 19.83 338 LEU B N 1
ATOM 5634 C CA . LEU B 1 338 ? -19.229 -24.965 102.242 1.00 19.83 338 LEU B CA 1
ATOM 5635 C C . LEU B 1 338 ? -18.470 -25.684 103.319 1.00 21.60 338 LEU B C 1
ATOM 5636 O O . LEU B 1 338 ? -17.582 -26.474 103.059 1.00 18.51 338 LEU B O 1
ATOM 5641 N N . TYR B 1 339 ? -18.893 -25.406 104.552 1.00 20.71 339 TYR B N 1
ATOM 5642 C CA . TYR B 1 339 ? -18.472 -26.208 105.672 1.00 23.37 339 TYR B CA 1
ATOM 5643 C C . TYR B 1 339 ? -19.013 -27.610 105.618 1.00 22.01 339 TYR B C 1
ATOM 5644 O O . TYR B 1 339 ? -19.975 -27.940 104.919 1.00 20.83 339 TYR B O 1
ATOM 5653 N N . PRO B 1 340 ? -18.419 -28.500 106.465 1.00 20.92 340 PRO B N 1
ATOM 5654 C CA . PRO B 1 340 ? -18.898 -29.859 106.310 1.00 22.66 340 PRO B CA 1
ATOM 5655 C C . PRO B 1 340 ? -20.394 -30.034 106.486 1.00 20.95 340 PRO B C 1
ATOM 5656 O O . PRO B 1 340 ? -20.968 -29.470 107.392 1.00 22.09 340 PRO B O 1
ATOM 5660 N N . ASN B 1 341 ? -21.025 -30.798 105.598 1.00 19.84 341 ASN B N 1
ATOM 5661 C CA . ASN B 1 341 ? -22.462 -31.038 105.602 1.00 22.38 341 ASN B CA 1
ATOM 5662 C C . ASN B 1 341 ? -23.412 -29.849 105.285 1.00 20.99 341 ASN B C 1
ATOM 5663 O O . ASN B 1 341 ? -24.638 -30.044 105.256 1.00 23.05 341 ASN B O 1
ATOM 5668 N N . ALA B 1 342 ? -22.845 -28.672 105.017 1.00 18.75 342 ALA B N 1
ATOM 5669 C CA . ALA B 1 342 ? -23.658 -27.472 104.659 1.00 20.51 342 ALA B CA 1
ATOM 5670 C C . ALA B 1 342 ? -24.149 -27.582 103.203 1.00 21.81 342 ALA B C 1
ATOM 5671 O O . ALA B 1 342 ? -23.620 -28.409 102.377 1.00 22.30 342 ALA B O 1
ATOM 5673 N N . MET B 1 343 ? -25.213 -26.821 102.871 1.00 19.74 343 MET B N 1
ATOM 5674 C CA . MET B 1 343 ? -25.846 -26.899 101.543 1.00 20.21 343 MET B CA 1
ATOM 5675 C C . MET B 1 343 ? -25.940 -25.498 100.949 1.00 21.66 343 MET B C 1
ATOM 5676 O O . MET B 1 343 ? -25.916 -24.482 101.688 1.00 19.43 343 MET B O 1
ATOM 5681 N N . ILE B 1 344 ? -25.930 -25.460 99.617 1.00 20.14 344 ILE B N 1
ATOM 5682 C CA . ILE B 1 344 ? -26.466 -24.311 98.925 1.00 21.42 344 ILE B CA 1
ATOM 5683 C C . ILE B 1 344 ? -27.935 -24.631 98.682 1.00 20.41 344 ILE B C 1
ATOM 5684 O O . ILE B 1 344 ? -28.308 -25.793 98.361 1.00 21.27 344 ILE B O 1
ATOM 5689 N N . VAL B 1 345 ? -28.805 -23.627 98.775 1.00 20.23 345 VAL B N 1
ATOM 5690 C CA . VAL B 1 345 ? -30.223 -23.857 98.528 1.00 19.10 345 VAL B CA 1
ATOM 5691 C C . VAL B 1 345 ? -30.441 -24.474 97.156 1.00 20.55 345 VAL B C 1
ATOM 5692 O O . VAL B 1 345 ? -29.731 -24.152 96.220 1.00 19.47 345 VAL B O 1
ATOM 5696 N N . PRO B 1 346 ? -31.413 -25.394 97.018 1.00 20.63 346 PRO B N 1
ATOM 5697 C CA . PRO B 1 346 ? -31.835 -25.849 95.717 1.00 21.10 346 PRO B CA 1
ATOM 5698 C C . PRO B 1 346 ? -32.299 -24.652 94.859 1.00 21.01 346 PRO B C 1
ATOM 5699 O O . PRO B 1 346 ? -32.951 -23.705 95.381 1.00 18.98 346 PRO B O 1
ATOM 5703 N N . GLU B 1 347 ? -31.950 -24.697 93.585 1.00 21.49 347 GLU B N 1
ATOM 5704 C CA . GLU B 1 347 ? -32.155 -23.525 92.729 1.00 24.96 347 GLU B CA 1
ATOM 5705 C C . GLU B 1 347 ? -31.983 -23.875 91.288 1.00 20.49 347 GLU B C 1
ATOM 5706 O O . GLU B 1 347 ? -31.714 -24.997 90.961 1.00 19.06 347 GLU B O 1
ATOM 5712 N N . TRP B 1 348 ? -32.142 -22.870 90.442 1.00 17.73 348 TRP B N 1
ATOM 5713 C CA . TRP B 1 348 ? -31.801 -22.990 89.029 1.00 16.93 348 TRP B CA 1
ATOM 5714 C C . TRP B 1 348 ? -31.209 -21.661 88.591 1.00 17.49 348 TRP B C 1
ATOM 5715 O O . TRP B 1 348 ? -31.503 -20.596 89.204 1.00 18.54 348 TRP B O 1
ATOM 5726 N N . ASN B 1 349 ? -30.453 -21.751 87.543 1.00 19.31 349 ASN B N 1
ATOM 5727 C CA . ASN B 1 349 ? -29.880 -20.570 86.877 1.00 22.10 349 ASN B CA 1
ATOM 5728 C C . ASN B 1 349 ? -30.905 -20.077 85.873 1.00 19.67 349 ASN B C 1
ATOM 5729 O O . ASN B 1 349 ? -31.333 -20.808 84.948 1.00 16.96 349 ASN B O 1
ATOM 5734 N N . ASN B 1 350 ? -31.298 -18.828 85.998 1.00 19.68 350 ASN B N 1
ATOM 5735 C CA A ASN B 1 350 ? -32.361 -18.383 85.148 0.51 19.86 350 ASN B CA 1
ATOM 5736 C CA B ASN B 1 350 ? -32.325 -18.165 85.192 0.49 20.45 350 ASN B CA 1
ATOM 5737 C C . ASN B 1 350 ? -31.854 -17.804 83.800 1.00 21.48 350 ASN B C 1
ATOM 5738 O O . ASN B 1 350 ? -32.576 -17.886 82.857 1.00 25.46 350 ASN B O 1
ATOM 5747 N N . ASN B 1 351 ? -30.596 -17.376 83.708 1.00 21.00 351 ASN B N 1
ATOM 5748 C CA . ASN B 1 351 ? -30.115 -16.708 82.508 1.00 22.34 351 ASN B CA 1
ATOM 5749 C C . ASN B 1 351 ? -28.749 -17.155 82.039 1.00 23.00 351 ASN B C 1
ATOM 5750 O O . ASN B 1 351 ? -28.021 -16.353 81.461 1.00 22.37 351 ASN B O 1
ATOM 5755 N N . ALA B 1 352 ? -28.363 -18.398 82.345 1.00 19.17 352 ALA B N 1
ATOM 5756 C CA . ALA B 1 352 ? -26.996 -18.819 82.155 1.00 18.23 352 ALA B CA 1
ATOM 5757 C C . ALA B 1 352 ? -26.858 -20.298 82.345 1.00 17.41 352 ALA B C 1
ATOM 5758 O O . ALA B 1 352 ? -27.621 -20.876 83.090 1.00 17.22 352 ALA B O 1
ATOM 5760 N N . HIS B 1 353 ? -25.848 -20.862 81.705 1.00 18.11 353 HIS B N 1
ATOM 5761 C CA . HIS B 1 353 ? -25.283 -22.170 82.107 1.00 17.95 353 HIS B CA 1
ATOM 5762 C C . HIS B 1 353 ? -24.223 -21.993 83.173 1.00 17.15 353 HIS B C 1
ATOM 5763 O O . HIS B 1 353 ? -23.540 -20.936 83.268 1.00 18.12 353 HIS B O 1
ATOM 5770 N N . SER B 1 354 ? -24.075 -23.015 84.044 1.00 17.43 354 SER B N 1
ATOM 5771 C CA A SER B 1 354 ? -23.076 -22.995 85.089 0.31 19.12 354 SER B CA 1
ATOM 5772 C CA B SER B 1 354 ? -23.014 -22.966 85.054 0.69 18.96 354 SER B CA 1
ATOM 5773 C C . SER B 1 354 ? -22.018 -24.079 84.791 1.00 20.41 354 SER B C 1
ATOM 5774 O O . SER B 1 354 ? -22.389 -25.217 84.490 1.00 21.75 354 SER B O 1
ATOM 5779 N N . ILE B 1 355 ? -20.753 -23.706 84.856 1.00 18.16 355 ILE B N 1
ATOM 5780 C CA . ILE B 1 355 ? -19.641 -24.644 84.705 1.00 20.05 355 ILE B CA 1
ATOM 5781 C C . ILE B 1 355 ? -18.824 -24.560 86.011 1.00 18.96 355 ILE B C 1
ATOM 5782 O O . ILE B 1 355 ? -18.140 -23.545 86.299 1.00 17.26 355 ILE B O 1
ATOM 5787 N N . SER B 1 356 ? -18.869 -25.643 86.805 1.00 19.00 356 SER B N 1
ATOM 5788 C CA . SER B 1 356 ? -18.223 -25.684 88.151 1.00 18.32 356 SER B CA 1
ATOM 5789 C C . SER B 1 356 ? -16.999 -26.572 88.192 1.00 20.97 356 SER B C 1
ATOM 5790 O O . SER B 1 356 ? -16.973 -27.583 87.535 1.00 22.15 356 SER B O 1
ATOM 5793 N N . TYR B 1 357 ? -15.975 -26.105 88.899 1.00 17.58 357 TYR B N 1
ATOM 5794 C CA . TYR B 1 357 ? -14.759 -26.905 89.124 1.00 17.57 357 TYR B CA 1
ATOM 5795 C C . TYR B 1 357 ? -14.568 -27.064 90.600 1.00 18.80 357 TYR B C 1
ATOM 5796 O O . TYR B 1 357 ? -14.576 -26.106 91.313 1.00 19.64 357 TYR B O 1
ATOM 5805 N N . VAL B 1 358 ? -14.371 -28.288 91.078 1.00 18.62 358 VAL B N 1
ATOM 5806 C CA . VAL B 1 358 ? -14.206 -28.532 92.494 1.00 18.61 358 VAL B CA 1
ATOM 5807 C C . VAL B 1 358 ? -12.726 -28.440 92.865 1.00 18.96 358 VAL B C 1
ATOM 5808 O O . VAL B 1 358 ? -11.912 -29.255 92.409 1.00 20.12 358 VAL B O 1
ATOM 5812 N N . THR B 1 359 ? -12.372 -27.452 93.645 1.00 19.72 359 THR B N 1
ATOM 5813 C CA . THR B 1 359 ? -11.011 -27.232 94.026 1.00 21.60 359 THR B CA 1
ATOM 5814 C C . THR B 1 359 ? -10.634 -27.918 95.301 1.00 21.12 359 THR B C 1
ATOM 5815 O O . THR B 1 359 ? -9.422 -28.158 95.490 1.00 23.25 359 THR B O 1
ATOM 5819 N N . ARG B 1 360 ? -11.611 -28.217 96.149 1.00 22.02 360 ARG B N 1
ATOM 5820 C CA . ARG B 1 360 ? -11.328 -28.778 97.494 1.00 22.94 360 ARG B CA 1
ATOM 5821 C C . ARG B 1 360 ? -12.484 -29.578 97.922 1.00 22.30 360 ARG B C 1
ATOM 5822 O O . ARG B 1 360 ? -13.657 -29.188 97.758 1.00 21.28 360 ARG B O 1
ATOM 5830 N N . GLY B 1 361 ? -12.232 -30.707 98.564 1.00 21.40 361 GLY B N 1
ATOM 5831 C CA . GLY B 1 361 ? -13.362 -31.355 99.200 1.00 23.17 361 GLY B CA 1
ATOM 5832 C C . GLY B 1 361 ? -14.210 -32.224 98.334 1.00 22.36 361 GLY B C 1
ATOM 5833 O O . GLY B 1 361 ? -13.782 -32.682 97.269 1.00 23.02 361 GLY B O 1
ATOM 5834 N N . SER B 1 362 ? -15.459 -32.409 98.732 1.00 21.53 362 SER B N 1
ATOM 5835 C CA . SER B 1 362 ? -16.364 -33.294 98.060 1.00 22.19 362 SER B CA 1
ATOM 5836 C C . SER B 1 362 ? -17.773 -33.006 98.526 1.00 21.58 362 SER B C 1
ATOM 5837 O O . SER B 1 362 ? -17.987 -32.289 99.486 1.00 24.51 362 SER B O 1
ATOM 5840 N N . GLY B 1 363 ? -18.710 -33.560 97.835 1.00 21.98 363 GLY B N 1
ATOM 5841 C CA . GLY B 1 363 ? -20.113 -33.466 98.237 1.00 23.60 363 GLY B CA 1
ATOM 5842 C C . GLY B 1 363 ? -21.044 -34.244 97.350 1.00 24.09 363 GLY B C 1
ATOM 5843 O O . GLY B 1 363 ? -20.612 -34.971 96.484 1.00 25.51 363 GLY B O 1
ATOM 5844 N N . ARG B 1 364 ? -22.347 -34.091 97.581 1.00 21.68 364 ARG B N 1
ATOM 5845 C CA . ARG B 1 364 ? -23.375 -34.671 96.790 1.00 23.70 364 ARG B CA 1
ATOM 5846 C C . ARG B 1 364 ? -24.027 -33.552 95.955 1.00 24.03 364 ARG B C 1
ATOM 5847 O O . ARG B 1 364 ? -24.335 -32.518 96.470 1.00 24.26 364 ARG B O 1
ATOM 5855 N N . LEU B 1 365 ? -24.210 -33.833 94.687 1.00 22.49 365 LEU B N 1
ATOM 5856 C CA . LEU B 1 365 ? -24.927 -33.013 93.723 1.00 21.56 365 LEU B CA 1
ATOM 5857 C C . LEU B 1 365 ? -26.138 -33.800 93.178 1.00 22.46 365 LEU B C 1
ATOM 5858 O O . LEU B 1 365 ? -26.034 -34.910 92.710 1.00 22.98 365 LEU B O 1
ATOM 5863 N N . GLN B 1 366 ? -27.297 -33.193 93.229 1.00 19.55 366 GLN B N 1
ATOM 5864 C CA . GLN B 1 366 ? -28.442 -33.663 92.473 1.00 20.46 366 GLN B CA 1
ATOM 5865 C C . GLN B 1 366 ? -28.903 -32.618 91.467 1.00 21.64 366 GLN B C 1
ATOM 5866 O O . GLN B 1 366 ? -28.953 -31.417 91.780 1.00 20.91 366 GLN B O 1
ATOM 5872 N N . VAL B 1 367 ? -29.157 -33.094 90.261 1.00 19.96 367 VAL B N 1
ATOM 5873 C CA . VAL B 1 367 ? -29.638 -32.243 89.180 1.00 21.42 367 VAL B CA 1
ATOM 5874 C C . VAL B 1 367 ? -30.920 -32.825 88.611 1.00 22.80 367 VAL B C 1
ATOM 5875 O O . VAL B 1 367 ? -30.992 -34.056 88.354 1.00 24.08 367 VAL B O 1
ATOM 5879 N N . GLY B 1 368 ? -31.904 -31.955 88.436 1.00 20.92 368 GLY B N 1
ATOM 5880 C CA . GLY B 1 368 ? -33.205 -32.235 87.790 1.00 20.48 368 GLY B CA 1
ATOM 5881 C C . GLY B 1 368 ? -33.388 -31.441 86.459 1.00 23.05 368 GLY B C 1
ATOM 5882 O O . GLY B 1 368 ? -33.038 -30.247 86.377 1.00 24.85 368 GLY B O 1
ATOM 5883 N N . GLY B 1 369 ? -33.922 -32.098 85.445 1.00 22.98 369 GLY B N 1
ATOM 5884 C CA . GLY B 1 369 ? -34.223 -31.464 84.154 1.00 25.88 369 GLY B CA 1
ATOM 5885 C C . GLY B 1 369 ? -35.670 -31.622 83.741 1.00 29.77 369 GLY B C 1
ATOM 5886 O O . GLY B 1 369 ? -36.609 -31.365 84.522 1.00 30.67 369 GLY B O 1
ATOM 5887 N N . SER B 1 370 ? -35.829 -32.145 82.525 1.00 29.54 370 SER B N 1
ATOM 5888 C CA . SER B 1 370 ? -37.099 -32.201 81.840 1.00 31.87 370 SER B CA 1
ATOM 5889 C C . SER B 1 370 ? -37.898 -33.498 82.092 1.00 34.38 370 SER B C 1
ATOM 5890 O O . SER B 1 370 ? -39.060 -33.565 81.751 1.00 34.60 370 SER B O 1
ATOM 5893 N N . SER B 1 371 ? -37.252 -34.510 82.645 1.00 36.48 371 SER B N 1
ATOM 5894 C CA . SER B 1 371 ? -37.887 -35.801 82.864 1.00 40.64 371 SER B CA 1
ATOM 5895 C C . SER B 1 371 ? -38.166 -36.064 84.349 1.00 37.90 371 SER B C 1
ATOM 5896 O O . SER B 1 371 ? -37.605 -35.440 85.245 1.00 31.77 371 SER B O 1
ATOM 5899 N N . LYS B 1 372 ? -39.099 -36.987 84.580 1.00 35.25 372 LYS B N 1
ATOM 5900 C CA . LYS B 1 372 ? -39.444 -37.413 85.911 1.00 36.65 372 LYS B CA 1
ATOM 5901 C C . LYS B 1 372 ? -38.248 -38.006 86.617 1.00 31.77 372 LYS B C 1
ATOM 5902 O O . LYS B 1 372 ? -38.174 -37.971 87.831 1.00 33.76 372 LYS B O 1
ATOM 5908 N N . SER B 1 373 ? -37.328 -38.580 85.872 1.00 32.56 373 SER B N 1
ATOM 5909 C CA . SER B 1 373 ? -36.102 -39.161 86.442 1.00 33.69 373 SER B CA 1
ATOM 5910 C C . SER B 1 373 ? -34.969 -38.113 86.555 1.00 31.20 373 SER B C 1
ATOM 5911 O O . SER B 1 373 ? -34.764 -37.288 85.650 1.00 27.50 373 SER B O 1
ATOM 5914 N N . THR B 1 374 ? -34.196 -38.249 87.620 1.00 26.59 374 THR B N 1
ATOM 5915 C CA . THR B 1 374 ? -33.031 -37.433 87.874 1.00 27.83 374 THR B CA 1
ATOM 5916 C C . THR B 1 374 ? -31.938 -37.457 86.780 1.00 28.29 374 THR B C 1
ATOM 5917 O O . THR B 1 374 ? -31.606 -38.495 86.174 1.00 23.26 374 THR B O 1
ATOM 5921 N N . VAL B 1 375 ? -31.339 -36.294 86.581 1.00 24.35 375 VAL B N 1
ATOM 5922 C CA . VAL B 1 375 ? -30.367 -36.106 85.565 1.00 24.81 375 VAL B CA 1
ATOM 5923 C C . VAL B 1 375 ? -28.982 -36.486 86.101 1.00 23.55 375 VAL B C 1
ATOM 5924 O O . VAL B 1 375 ? -28.127 -36.953 85.360 1.00 25.19 375 VAL B O 1
ATOM 5928 N N . TYR B 1 376 ? -28.758 -36.269 87.395 1.00 22.92 376 TYR B N 1
ATOM 5929 C CA . TYR B 1 376 ? -27.546 -36.732 88.080 1.00 22.75 376 TYR B CA 1
ATOM 5930 C C . TYR B 1 376 ? -27.867 -36.764 89.559 1.00 24.67 376 TYR B C 1
ATOM 5931 O O . TYR B 1 376 ? -28.512 -35.845 90.099 1.00 22.18 376 TYR B O 1
ATOM 5940 N N . ASP B 1 377 ? -27.405 -37.806 90.244 1.00 24.24 377 ASP B N 1
ATOM 5941 C CA . ASP B 1 377 ? -27.482 -37.787 91.712 1.00 24.98 377 ASP B CA 1
ATOM 5942 C C . ASP B 1 377 ? -26.296 -38.588 92.193 1.00 25.90 377 ASP B C 1
ATOM 5943 O O . ASP B 1 377 ? -26.355 -39.823 92.110 1.00 28.60 377 ASP B O 1
ATOM 5948 N N . GLY B 1 378 ? -25.246 -37.903 92.640 1.00 23.22 378 GLY B N 1
ATOM 5949 C CA . GLY B 1 378 ? -23.996 -38.542 93.064 1.00 25.97 378 GLY B CA 1
ATOM 5950 C C . GLY B 1 378 ? -22.939 -37.603 93.575 1.00 25.90 378 GLY B C 1
ATOM 5951 O O . GLY B 1 378 ? -23.189 -36.409 93.788 1.00 24.71 378 GLY B O 1
ATOM 5952 N N . ASP B 1 379 ? -21.746 -38.139 93.796 1.00 24.47 379 ASP B N 1
ATOM 5953 C CA . ASP B 1 379 ? -20.638 -37.375 94.307 1.00 29.60 379 ASP B CA 1
ATOM 5954 C C . ASP B 1 379 ? -20.047 -36.403 93.322 1.00 28.32 379 ASP B C 1
ATOM 5955 O O . ASP B 1 379 ? -20.139 -36.616 92.089 1.00 28.79 379 ASP B O 1
ATOM 5960 N N . VAL B 1 380 ? -19.468 -35.329 93.863 1.00 22.48 380 VAL B N 1
ATOM 5961 C CA . VAL B 1 380 ? -18.518 -34.541 93.151 1.00 24.08 380 VAL B CA 1
ATOM 5962 C C . VAL B 1 380 ? -17.316 -34.477 94.004 1.00 22.91 380 VAL B C 1
ATOM 5963 O O . VAL B 1 380 ? -17.414 -34.473 95.247 1.00 25.12 380 VAL B O 1
ATOM 5967 N N . ARG B 1 381 ? -16.168 -34.414 93.368 1.00 21.71 381 ARG B N 1
ATOM 5968 C CA . ARG B 1 381 ? -14.947 -34.314 94.126 1.00 24.59 381 ARG B CA 1
ATOM 5969 C C . ARG B 1 381 ? -13.889 -33.547 93.452 1.00 22.31 381 ARG B C 1
ATOM 5970 O O . ARG B 1 381 ? -14.035 -33.247 92.275 1.00 21.91 381 ARG B O 1
ATOM 5978 N N . GLN B 1 382 ? -12.809 -33.264 94.192 1.00 22.98 382 GLN B N 1
ATOM 5979 C CA . GLN B 1 382 ? -11.707 -32.407 93.752 1.00 24.15 382 GLN B CA 1
ATOM 5980 C C . GLN B 1 382 ? -11.186 -32.848 92.382 1.00 23.84 382 GLN B C 1
ATOM 5981 O O . GLN B 1 382 ? -11.004 -34.035 92.063 1.00 25.11 382 GLN B O 1
ATOM 5987 N N . GLY B 1 383 ? -10.984 -31.845 91.544 1.00 21.20 383 GLY B N 1
ATOM 5988 C CA . GLY B 1 383 ? -10.504 -32.034 90.188 1.00 21.26 383 GLY B CA 1
ATOM 5989 C C . GLY B 1 383 ? -11.555 -32.276 89.149 1.00 21.92 383 GLY B C 1
ATOM 5990 O O . GLY B 1 383 ? -11.225 -32.304 87.979 1.00 23.41 383 GLY B O 1
ATOM 5991 N N . GLN B 1 384 ? -12.819 -32.430 89.523 1.00 18.63 384 GLN B N 1
ATOM 5992 C CA . GLN B 1 384 ? -13.878 -32.633 88.607 1.00 20.49 384 GLN B CA 1
ATOM 5993 C C . GLN B 1 384 ? -14.514 -31.284 88.178 1.00 21.09 384 GLN B C 1
ATOM 5994 O O . GLN B 1 384 ? -14.617 -30.373 88.991 1.00 18.29 384 GLN B O 1
ATOM 6000 N N . LEU B 1 385 ? -14.965 -31.275 86.923 1.00 19.31 385 LEU B N 1
ATOM 6001 C CA . LEU B 1 385 ? -15.816 -30.256 86.340 1.00 19.94 385 LEU B CA 1
ATOM 6002 C C . LEU B 1 385 ? -17.253 -30.745 86.235 1.00 19.98 385 LEU B C 1
ATOM 6003 O O . LEU B 1 385 ? -17.489 -31.903 85.872 1.00 21.98 385 LEU B O 1
ATOM 6008 N N . PHE B 1 386 ? -18.236 -29.869 86.446 1.00 19.23 386 PHE B N 1
ATOM 6009 C CA . PHE B 1 386 ? -19.667 -30.225 86.198 1.00 20.80 386 PHE B CA 1
ATOM 6010 C C . PHE B 1 386 ? -20.452 -29.068 85.621 1.00 20.87 386 PHE B C 1
ATOM 6011 O O . PHE B 1 386 ? -20.195 -27.869 86.002 1.00 21.31 386 PHE B O 1
ATOM 6019 N N . ILE B 1 387 ? -21.295 -29.415 84.652 1.00 20.67 387 ILE B N 1
ATOM 6020 C CA . ILE B 1 387 ? -22.083 -28.439 83.889 1.00 20.78 387 ILE B CA 1
ATOM 6021 C C . ILE B 1 387 ? -23.538 -28.583 84.305 1.00 20.07 387 ILE B C 1
ATOM 6022 O O . ILE B 1 387 ? -24.052 -29.669 84.319 1.00 19.47 387 ILE B O 1
ATOM 6027 N N . ILE B 1 388 ? -24.175 -27.489 84.711 1.00 18.07 388 ILE B N 1
ATOM 6028 C CA . ILE B 1 388 ? -25.584 -27.417 84.967 1.00 19.15 388 ILE B CA 1
ATOM 6029 C C . ILE B 1 388 ? -26.202 -26.444 83.942 1.00 19.61 388 ILE B C 1
ATOM 6030 O O . ILE B 1 388 ? -25.986 -25.225 84.081 1.00 21.18 388 ILE B O 1
ATOM 6035 N N . PRO B 1 389 ? -26.896 -26.958 82.948 1.00 20.41 389 PRO B N 1
ATOM 6036 C CA . PRO B 1 389 ? -27.556 -26.012 81.972 1.00 19.08 389 PRO B CA 1
ATOM 6037 C C . PRO B 1 389 ? -28.602 -25.126 82.612 1.00 19.49 389 PRO B C 1
ATOM 6038 O O . PRO B 1 389 ? -29.211 -25.466 83.636 1.00 18.20 389 PRO B O 1
ATOM 6042 N N . GLN B 1 390 ? -28.777 -23.946 82.011 1.00 17.28 390 GLN B N 1
ATOM 6043 C CA . GLN B 1 390 ? -29.886 -23.037 82.260 1.00 16.05 390 GLN B CA 1
ATOM 6044 C C . GLN B 1 390 ? -31.198 -23.740 82.576 1.00 17.55 390 GLN B C 1
ATOM 6045 O O . GLN B 1 390 ? -31.553 -24.704 81.884 1.00 18.62 390 GLN B O 1
ATOM 6051 N N . ASN B 1 391 ? -31.754 -23.369 83.717 1.00 16.23 391 ASN B N 1
ATOM 6052 C CA . ASN B 1 391 ? -33.056 -23.743 84.179 1.00 17.62 391 ASN B CA 1
ATOM 6053 C C . ASN B 1 391 ? -33.090 -25.162 84.762 1.00 16.84 391 ASN B C 1
ATOM 6054 O O . ASN B 1 391 ? -34.142 -25.531 85.283 1.00 16.43 391 ASN B O 1
ATOM 6059 N N . TYR B 1 392 ? -32.000 -25.950 84.679 1.00 15.36 392 TYR B N 1
ATOM 6060 C CA . TYR B 1 392 ? -32.032 -27.252 85.371 1.00 18.90 392 TYR B CA 1
ATOM 6061 C C . TYR B 1 392 ? -31.970 -26.972 86.883 1.00 18.34 392 TYR B C 1
ATOM 6062 O O . TYR B 1 392 ? -31.196 -26.146 87.356 1.00 16.76 392 TYR B O 1
ATOM 6071 N N . VAL B 1 393 ? -32.761 -27.720 87.667 1.00 17.94 393 VAL B N 1
ATOM 6072 C CA . VAL B 1 393 ? -32.785 -27.533 89.100 1.00 17.69 393 VAL B CA 1
ATOM 6073 C C . VAL B 1 393 ? -31.648 -28.318 89.731 1.00 18.56 393 VAL B C 1
ATOM 6074 O O . VAL B 1 393 ? -31.343 -29.437 89.293 1.00 19.69 393 VAL B O 1
ATOM 6078 N N . TYR B 1 394 ? -31.001 -27.741 90.724 1.00 18.39 394 TYR B N 1
ATOM 6079 C CA . TYR B 1 394 ? -29.907 -28.471 91.396 1.00 20.07 394 TYR B CA 1
ATOM 6080 C C . TYR B 1 394 ? -29.755 -28.209 92.852 1.00 21.06 394 TYR B C 1
ATOM 6081 O O . TYR B 1 394 ? -30.050 -27.110 93.320 1.00 21.43 394 TYR B O 1
ATOM 6090 N N . LEU B 1 395 ? -29.216 -29.200 93.555 1.00 21.79 395 LEU B N 1
ATOM 6091 C CA . LEU B 1 395 ? -28.960 -29.134 95.013 1.00 24.15 395 LEU B CA 1
ATOM 6092 C C . LEU B 1 395 ? -27.555 -29.633 95.282 1.00 23.06 395 LEU B C 1
ATOM 6093 O O . LEU B 1 395 ? -27.236 -30.677 94.775 1.00 25.02 395 LEU B O 1
ATOM 6098 N N . LYS B 1 396 ? -26.812 -28.996 96.168 1.00 20.92 396 LYS B N 1
ATOM 6099 C CA . LYS B 1 396 ? -25.464 -29.383 96.529 1.00 25.49 396 LYS B CA 1
ATOM 6100 C C . LYS B 1 396 ? -25.412 -29.493 98.058 1.00 26.02 396 LYS B C 1
ATOM 6101 O O . LYS B 1 396 ? -25.985 -28.653 98.775 1.00 24.03 396 LYS B O 1
ATOM 6107 N N . GLN B 1 397 ? -24.697 -30.519 98.551 1.00 22.77 397 GLN B N 1
ATOM 6108 C CA . GLN B 1 397 ? -24.382 -30.637 99.981 1.00 22.23 397 GLN B CA 1
ATOM 6109 C C . GLN B 1 397 ? -22.946 -31.082 100.108 1.00 23.23 397 GLN B C 1
ATOM 6110 O O . GLN B 1 397 ? -22.526 -32.051 99.432 1.00 24.53 397 GLN B O 1
ATOM 6116 N N . ALA B 1 398 ? -22.228 -30.418 100.971 1.00 20.08 398 ALA B N 1
ATOM 6117 C CA . ALA B 1 398 ? -20.799 -30.753 101.184 1.00 20.66 398 ALA B CA 1
ATOM 6118 C C . ALA B 1 398 ? -20.728 -32.041 101.976 1.00 22.59 398 ALA B C 1
ATOM 6119 O O . ALA B 1 398 ? -21.612 -32.346 102.810 1.00 21.76 398 ALA B O 1
ATOM 6121 N N . GLY B 1 399 ? -19.664 -32.771 101.743 1.00 22.43 399 GLY B N 1
ATOM 6122 C CA . GLY B 1 399 ? -19.377 -33.923 102.582 1.00 24.54 399 GLY B CA 1
ATOM 6123 C C . GLY B 1 399 ? -18.626 -33.517 103.817 1.00 23.94 399 GLY B C 1
ATOM 6124 O O . GLY B 1 399 ? -18.462 -32.338 104.151 1.00 22.21 399 GLY B O 1
ATOM 6125 N N . PRO B 1 400 ? -18.093 -34.527 104.552 1.00 26.40 400 PRO B N 1
ATOM 6126 C CA . PRO B 1 400 ? -17.403 -34.314 105.814 1.00 26.66 400 PRO B CA 1
ATOM 6127 C C . PRO B 1 400 ? -16.114 -33.460 105.813 1.00 25.54 400 PRO B C 1
ATOM 6128 O O . PRO B 1 400 ? -15.713 -33.007 106.871 1.00 26.68 400 PRO B O 1
ATOM 6132 N N . GLN B 1 401 ? -15.537 -33.174 104.655 1.00 26.15 401 GLN B N 1
ATOM 6133 C CA . GLN B 1 401 ? -14.307 -32.363 104.550 1.00 24.65 401 GLN B CA 1
ATOM 6134 C C . GLN B 1 401 ? -14.668 -30.963 104.002 1.00 26.15 401 GLN B C 1
ATOM 6135 O O . GLN B 1 401 ? -13.764 -30.148 103.768 1.00 23.54 401 GLN B O 1
ATOM 6141 N N . GLY B 1 402 ? -15.952 -30.697 103.768 1.00 23.15 402 GLY B N 1
ATOM 6142 C CA . GLY B 1 402 ? -16.277 -29.379 103.203 1.00 23.38 402 GLY B CA 1
ATOM 6143 C C . GLY B 1 402 ? -16.250 -29.535 101.714 1.00 22.47 402 GLY B C 1
ATOM 6144 O O . GLY B 1 402 ? -16.015 -30.625 101.178 1.00 19.27 402 GLY B O 1
ATOM 6145 N N . LEU B 1 403 ? -16.448 -28.426 101.010 1.00 20.94 403 LEU B N 1
ATOM 6146 C CA . LEU B 1 403 ? -16.547 -28.430 99.574 1.00 19.82 403 LEU B CA 1
ATOM 6147 C C . LEU B 1 403 ? -16.237 -26.995 99.118 1.00 21.12 403 LEU B C 1
ATOM 6148 O O . LEU B 1 403 ? -16.806 -26.063 99.636 1.00 22.30 403 LEU B O 1
ATOM 6153 N N . GLU B 1 404 ? -15.277 -26.840 98.233 1.00 20.71 404 GLU B N 1
ATOM 6154 C CA . GLU B 1 404 ? -14.963 -25.548 97.607 1.00 21.56 404 GLU B CA 1
ATOM 6155 C C . GLU B 1 404 ? -15.120 -25.736 96.092 1.00 22.62 404 GLU B C 1
ATOM 6156 O O . GLU B 1 404 ? -14.610 -26.690 95.491 1.00 20.23 404 GLU B O 1
ATOM 6162 N N . LEU B 1 405 ? -15.841 -24.802 95.465 1.00 20.71 405 LEU B N 1
ATOM 6163 C CA . LEU B 1 405 ? -16.074 -24.801 94.031 1.00 19.90 405 LEU B CA 1
ATOM 6164 C C . LEU B 1 405 ? -15.819 -23.373 93.510 1.00 18.63 405 LEU B C 1
ATOM 6165 O O . LEU B 1 405 ? -16.125 -22.388 94.188 1.00 19.83 405 LEU B O 1
ATOM 6170 N N . TYR B 1 406 ? -15.344 -23.291 92.287 1.00 17.18 406 TYR B N 1
ATOM 6171 C CA . TYR B 1 406 ? -15.377 -22.082 91.440 1.00 18.97 406 TYR B CA 1
ATOM 6172 C C . TYR B 1 406 ? -16.295 -22.371 90.244 1.00 19.39 406 TYR B C 1
ATOM 6173 O O . TYR B 1 406 ? -16.192 -23.430 89.609 1.00 20.79 406 TYR B O 1
ATOM 6182 N N . THR B 1 407 ? -17.174 -21.424 89.938 1.00 18.00 407 THR B N 1
ATOM 6183 C CA . THR B 1 407 ? -18.171 -21.569 88.883 1.00 17.38 407 THR B CA 1
ATOM 6184 C C . THR B 1 407 ? -18.088 -20.424 87.942 1.00 15.93 407 THR B C 1
ATOM 6185 O O . THR B 1 407 ? -17.871 -19.301 88.367 1.00 17.69 407 THR B O 1
ATOM 6189 N N . VAL B 1 408 ? -18.129 -20.757 86.670 1.00 15.46 408 VAL B N 1
ATOM 6190 C CA . VAL B 1 408 ? -18.184 -19.756 85.558 1.00 15.67 408 VAL B CA 1
ATOM 6191 C C . VAL B 1 408 ? -19.573 -19.833 85.043 1.00 16.52 408 VAL B C 1
ATOM 6192 O O . VAL B 1 408 ? -20.111 -20.928 84.790 1.00 17.01 408 VAL B O 1
ATOM 6196 N N . LYS B 1 409 ? -20.201 -18.658 84.772 1.00 16.39 409 LYS B N 1
ATOM 6197 C CA . LYS B 1 409 ? -21.580 -18.676 84.257 1.00 15.23 409 LYS B CA 1
ATOM 6198 C C . LYS B 1 409 ? -21.635 -17.867 82.992 1.00 15.17 409 LYS B C 1
ATOM 6199 O O . LYS B 1 409 ? -20.906 -16.864 82.859 1.00 15.27 409 LYS B O 1
ATOM 6205 N N . THR B 1 410 ? -22.461 -18.318 82.045 1.00 16.21 410 THR B N 1
ATOM 6206 C CA . THR B 1 410 ? -22.458 -17.765 80.665 1.00 16.89 410 THR B CA 1
ATOM 6207 C C . THR B 1 410 ? -23.403 -16.545 80.505 1.00 17.26 410 THR B C 1
ATOM 6208 O O . THR B 1 410 ? -24.124 -16.402 79.491 1.00 19.73 410 THR B O 1
ATOM 6212 N N . ASN B 1 411 ? -23.306 -15.661 81.459 1.00 18.74 411 ASN B N 1
ATOM 6213 C CA . ASN B 1 411 ? -23.938 -14.377 81.260 1.00 23.03 411 ASN B CA 1
ATOM 6214 C C . ASN B 1 411 ? -23.295 -13.386 82.235 1.00 21.41 411 ASN B C 1
ATOM 6215 O O . ASN B 1 411 ? -22.804 -13.689 83.301 1.00 22.39 411 ASN B O 1
ATOM 6220 N N . ASP B 1 412 ? -23.297 -12.151 81.831 1.00 23.40 412 ASP B N 1
ATOM 6221 C CA A ASP B 1 412 ? -22.894 -11.296 82.905 0.50 24.07 412 ASP B CA 1
ATOM 6222 C CA B ASP B 1 412 ? -23.102 -11.017 82.645 0.50 22.99 412 ASP B CA 1
ATOM 6223 C C . ASP B 1 412 ? -24.236 -11.122 83.671 1.00 22.52 412 ASP B C 1
ATOM 6224 O O . ASP B 1 412 ? -25.415 -11.486 83.227 1.00 27.48 412 ASP B O 1
ATOM 6233 N N . ARG B 1 413 ? -23.988 -10.772 84.863 1.00 20.74 413 ARG B N 1
ATOM 6234 C CA . ARG B 1 413 ? -25.028 -10.680 85.856 1.00 18.36 413 ARG B CA 1
ATOM 6235 C C . ARG B 1 413 ? -25.904 -11.913 85.929 1.00 18.79 413 ARG B C 1
ATOM 6236 O O . ARG B 1 413 ? -27.134 -11.831 86.021 1.00 17.55 413 ARG B O 1
ATOM 6244 N N . ALA B 1 414 ? -25.243 -13.073 85.894 1.00 19.01 414 ALA B N 1
ATOM 6245 C CA . ALA B 1 414 ? -25.927 -14.325 86.047 1.00 20.35 414 ALA B CA 1
ATOM 6246 C C . ALA B 1 414 ? -26.637 -14.360 87.421 1.00 21.15 414 ALA B C 1
ATOM 6247 O O . ALA B 1 414 ? -26.097 -13.965 88.411 1.00 23.27 414 ALA B O 1
ATOM 6249 N N . LYS B 1 415 ? -27.870 -14.836 87.429 1.00 20.47 415 LYS B N 1
ATOM 6250 C CA . LYS B 1 415 ? -28.653 -14.884 88.661 1.00 23.33 415 LYS B CA 1
ATOM 6251 C C . LYS B 1 415 ? -29.281 -16.266 88.760 1.00 21.01 415 LYS B C 1
ATOM 6252 O O . LYS B 1 415 ? -29.464 -16.945 87.732 1.00 24.97 415 LYS B O 1
ATOM 6258 N N . ALA B 1 416 ? -29.520 -16.654 89.990 1.00 21.11 416 ALA B N 1
ATOM 6259 C CA . ALA B 1 416 ? -30.110 -17.947 90.268 1.00 19.60 416 ALA B CA 1
ATOM 6260 C C . ALA B 1 416 ? -31.412 -17.658 90.984 1.00 19.55 416 ALA B C 1
ATOM 6261 O O . ALA B 1 416 ? -31.621 -16.574 91.554 1.00 21.34 416 ALA B O 1
ATOM 6263 N N . THR B 1 417 ? -32.287 -18.641 90.953 1.00 17.69 417 THR B N 1
ATOM 6264 C CA . THR B 1 417 ? -33.592 -18.525 91.626 1.00 17.40 417 THR B CA 1
ATOM 6265 C C . THR B 1 417 ? -33.631 -19.659 92.672 1.00 18.32 417 THR B C 1
ATOM 6266 O O . THR B 1 417 ? -33.338 -20.830 92.353 1.00 18.85 417 THR B O 1
ATOM 6270 N N . ALA B 1 418 ? -33.886 -19.283 93.919 1.00 17.57 418 ALA B N 1
ATOM 6271 C CA . ALA B 1 418 ? -33.901 -20.197 95.041 1.00 18.03 418 ALA B CA 1
ATOM 6272 C C . ALA B 1 418 ? -35.299 -20.797 95.241 1.00 16.82 418 ALA B C 1
ATOM 6273 O O . ALA B 1 418 ? -36.359 -20.116 95.118 1.00 18.58 418 ALA B O 1
ATOM 6275 N N . LEU B 1 419 ? -35.291 -22.046 95.666 1.00 17.34 419 LEU B N 1
ATOM 6276 C CA . LEU B 1 419 ? -36.481 -22.748 96.105 1.00 18.75 419 LEU B CA 1
ATOM 6277 C C . LEU B 1 419 ? -36.606 -22.871 97.631 1.00 18.89 419 LEU B C 1
ATOM 6278 O O . LEU B 1 419 ? -37.620 -23.377 98.130 1.00 22.14 419 LEU B O 1
ATOM 6283 N N . VAL B 1 420 ? -35.613 -22.407 98.375 1.00 18.74 420 VAL B N 1
ATOM 6284 C CA . VAL B 1 420 ? -35.553 -22.437 99.804 1.00 19.43 420 VAL B CA 1
ATOM 6285 C C . VAL B 1 420 ? -34.947 -21.136 100.278 1.00 21.03 420 VAL B C 1
ATOM 6286 O O . VAL B 1 420 ? -34.035 -20.631 99.663 1.00 20.96 420 VAL B O 1
ATOM 6290 N N . GLY B 1 421 ? -35.367 -20.676 101.458 1.00 21.96 421 GLY B N 1
ATOM 6291 C CA . GLY B 1 421 ? -34.726 -19.529 102.112 1.00 20.31 421 GLY B CA 1
ATOM 6292 C C . GLY B 1 421 ? -35.507 -18.239 101.900 1.00 19.51 421 GLY B C 1
ATOM 6293 O O . GLY B 1 421 ? -36.555 -18.210 101.260 1.00 18.13 421 GLY B O 1
ATOM 6294 N N . ARG B 1 422 ? -34.979 -17.153 102.402 1.00 19.26 422 ARG B N 1
ATOM 6295 C CA . ARG B 1 422 ? -35.724 -15.867 102.405 1.00 20.41 422 ARG B CA 1
ATOM 6296 C C . ARG B 1 422 ? -35.934 -15.298 101.056 1.00 20.99 422 ARG B C 1
ATOM 6297 O O . ARG B 1 422 ? -36.944 -14.627 100.865 1.00 20.94 422 ARG B O 1
ATOM 6305 N N . THR B 1 423 ? -35.073 -15.650 100.084 1.00 19.95 423 THR B N 1
ATOM 6306 C CA . THR B 1 423 ? -35.265 -15.161 98.701 1.00 19.85 423 THR B CA 1
ATOM 6307 C C . THR B 1 423 ? -36.041 -16.213 97.825 1.00 20.28 423 THR B C 1
ATOM 6308 O O . THR B 1 423 ? -36.077 -16.132 96.604 1.00 19.06 423 THR B O 1
ATOM 6312 N N . SER B 1 424 ? -36.673 -17.190 98.458 1.00 19.41 424 SER B N 1
ATOM 6313 C CA . SER B 1 424 ? -37.302 -18.259 97.691 1.00 19.59 424 SER B CA 1
ATOM 6314 C C . SER B 1 424 ? -38.525 -17.808 96.863 1.00 17.96 424 SER B C 1
ATOM 6315 O O . SER B 1 424 ? -39.301 -16.922 97.215 1.00 17.67 424 SER B O 1
ATOM 6318 N N . VAL B 1 425 ? -38.665 -18.460 95.731 1.00 18.22 425 VAL B N 1
ATOM 6319 C CA . VAL B 1 425 ? -39.884 -18.368 94.921 1.00 19.50 425 VAL B CA 1
ATOM 6320 C C . VAL B 1 425 ? -41.098 -18.927 95.706 1.00 18.44 425 VAL B C 1
ATOM 6321 O O . VAL B 1 425 ? -42.187 -18.454 95.541 1.00 18.83 425 VAL B O 1
ATOM 6325 N N . ILE B 1 426 ? -40.879 -19.885 96.591 1.00 19.24 426 ILE B N 1
ATOM 6326 C CA . ILE B 1 426 ? -41.999 -20.405 97.447 1.00 19.48 426 ILE B CA 1
ATOM 6327 C C . ILE B 1 426 ? -42.598 -19.259 98.295 1.00 17.97 426 ILE B C 1
ATOM 6328 O O . ILE B 1 426 ? -43.857 -19.017 98.301 1.00 18.10 426 ILE B O 1
ATOM 6333 N N . ARG B 1 427 ? -41.756 -18.439 98.897 1.00 18.93 427 ARG B N 1
ATOM 6334 C CA A ARG B 1 427 ? -42.256 -17.331 99.708 0.38 19.01 427 ARG B CA 1
ATOM 6335 C CA B ARG B 1 427 ? -42.186 -17.299 99.707 0.62 18.64 427 ARG B CA 1
ATOM 6336 C C . ARG B 1 427 ? -42.984 -16.281 98.904 1.00 19.02 427 ARG B C 1
ATOM 6337 O O . ARG B 1 427 ? -43.910 -15.687 99.406 1.00 19.49 427 ARG B O 1
ATOM 6352 N N . ALA B 1 428 ? -42.560 -16.063 97.651 1.00 17.16 428 ALA B N 1
ATOM 6353 C CA . ALA B 1 428 ? -43.121 -15.043 96.807 1.00 17.25 428 ALA B CA 1
ATOM 6354 C C . ALA B 1 428 ? -44.486 -15.342 96.292 1.00 18.55 428 ALA B C 1
ATOM 6355 O O . ALA B 1 428 ? -45.170 -14.425 95.835 1.00 19.78 428 ALA B O 1
ATOM 6357 N N . VAL B 1 429 ? -44.855 -16.636 96.251 1.00 18.16 429 VAL B N 1
ATOM 6358 C CA . VAL B 1 429 ? -46.151 -17.062 95.785 1.00 20.27 429 VAL B CA 1
ATOM 6359 C C . VAL B 1 429 ? -47.169 -17.098 96.978 1.00 20.10 429 VAL B C 1
ATOM 6360 O O . VAL B 1 429 ? -46.797 -17.461 98.090 1.00 20.65 429 VAL B O 1
ATOM 6364 N N . PRO B 1 430 ? -48.430 -16.713 96.739 1.00 19.09 430 PRO B N 1
ATOM 6365 C CA . PRO B 1 430 ? -49.430 -16.823 97.816 1.00 19.51 430 PRO B CA 1
ATOM 6366 C C . PRO B 1 430 ? -49.460 -18.201 98.425 1.00 18.71 430 PRO B C 1
ATOM 6367 O O . PRO B 1 430 ? -49.389 -19.194 97.700 1.00 20.68 430 PRO B O 1
ATOM 6371 N N . LEU B 1 431 ? -49.568 -18.267 99.753 1.00 18.00 431 LEU B N 1
ATOM 6372 C CA . LEU B 1 431 ? -49.681 -19.565 100.431 1.00 21.26 431 LEU B CA 1
ATOM 6373 C C . LEU B 1 431 ? -50.788 -20.448 99.856 1.00 20.03 431 LEU B C 1
ATOM 6374 O O . LEU B 1 431 ? -50.592 -21.663 99.688 1.00 21.38 431 LEU B O 1
ATOM 6379 N N . ASP B 1 432 ? -51.925 -19.828 99.516 1.00 20.18 432 ASP B N 1
ATOM 6380 C CA . ASP B 1 432 ? -53.064 -20.598 99.027 1.00 21.85 432 ASP B CA 1
ATOM 6381 C C . ASP B 1 432 ? -52.861 -21.230 97.658 1.00 23.57 432 ASP B C 1
ATOM 6382 O O . ASP B 1 432 ? -53.528 -22.232 97.264 1.00 20.19 432 ASP B O 1
ATOM 6387 N N . VAL B 1 433 ? -51.910 -20.667 96.888 1.00 21.87 433 VAL B N 1
ATOM 6388 C CA . VAL B 1 433 ? -51.512 -21.348 95.639 1.00 19.22 433 VAL B CA 1
ATOM 6389 C C . VAL B 1 433 ? -50.860 -22.684 95.959 1.00 19.74 433 VAL B C 1
ATOM 6390 O O . VAL B 1 433 ? -51.226 -23.697 95.339 1.00 20.15 433 VAL B O 1
ATOM 6394 N N . TRP B 1 434 ? -49.950 -22.709 96.926 1.00 20.88 434 TRP B N 1
ATOM 6395 C CA . TRP B 1 434 ? -49.246 -23.961 97.276 1.00 19.72 434 TRP B CA 1
ATOM 6396 C C . TRP B 1 434 ? -50.222 -24.917 97.993 1.00 18.79 434 TRP B C 1
ATOM 6397 O O . TRP B 1 434 ? -50.146 -26.104 97.791 1.00 21.42 434 TRP B O 1
ATOM 6408 N N . ILE B 1 435 ? -51.094 -24.358 98.804 1.00 22.26 435 ILE B N 1
ATOM 6409 C CA . ILE B 1 435 ? -52.138 -25.208 99.471 1.00 22.18 435 ILE B CA 1
ATOM 6410 C C . ILE B 1 435 ? -52.867 -26.024 98.415 1.00 24.66 435 ILE B C 1
ATOM 6411 O O . ILE B 1 435 ? -52.955 -27.258 98.530 1.00 21.50 435 ILE B O 1
ATOM 6416 N N . ASN B 1 436 ? -53.327 -25.358 97.348 1.00 22.31 436 ASN B N 1
ATOM 6417 C CA . ASN B 1 436 ? -54.044 -26.010 96.288 1.00 21.66 436 ASN B CA 1
ATOM 6418 C C . ASN B 1 436 ? -53.232 -26.860 95.339 1.00 22.99 436 ASN B C 1
ATOM 6419 O O . ASN B 1 436 ? -53.661 -27.966 94.925 1.00 23.82 436 ASN B O 1
ATOM 6424 N N . VAL B 1 437 ? -52.047 -26.387 94.954 1.00 21.17 437 VAL B N 1
ATOM 6425 C CA . VAL B 1 437 ? -51.252 -27.180 94.059 1.00 23.44 437 VAL B CA 1
ATOM 6426 C C . VAL B 1 437 ? -50.697 -28.447 94.685 1.00 22.63 437 VAL B C 1
ATOM 6427 O O . VAL B 1 437 ? -50.653 -29.516 94.054 1.00 22.81 437 VAL B O 1
ATOM 6431 N N . PHE B 1 438 ? -50.192 -28.318 95.905 1.00 20.26 438 PHE B N 1
ATOM 6432 C CA . PHE B 1 438 ? -49.480 -29.397 96.581 1.00 21.36 438 PHE B CA 1
ATOM 6433 C C . PHE B 1 438 ? -50.392 -30.219 97.509 1.00 22.72 438 PHE B C 1
ATOM 6434 O O . PHE B 1 438 ? -49.953 -31.265 97.967 1.00 24.64 438 PHE B O 1
ATOM 6442 N N . GLN B 1 439 ? -51.636 -29.796 97.674 1.00 24.08 439 GLN B N 1
ATOM 6443 C CA . GLN B 1 439 ? -52.577 -30.437 98.587 1.00 27.63 439 GLN B CA 1
ATOM 6444 C C . GLN B 1 439 ? -52.055 -30.491 100.026 1.00 26.19 439 GLN B C 1
ATOM 6445 O O . GLN B 1 439 ? -52.021 -31.545 100.701 1.00 27.52 439 GLN B O 1
ATOM 6451 N N . LEU B 1 440 ? -51.621 -29.326 100.473 1.00 25.98 440 LEU B N 1
ATOM 6452 C CA . LEU B 1 440 ? -51.138 -29.120 101.815 1.00 23.95 440 LEU B CA 1
ATOM 6453 C C . LEU B 1 440 ? -52.189 -28.389 102.618 1.00 24.21 440 LEU B C 1
ATOM 6454 O O . LEU B 1 440 ? -53.054 -27.646 102.103 1.00 25.35 440 LEU B O 1
ATOM 6459 N N . THR B 1 441 ? -52.080 -28.559 103.941 1.00 23.09 441 THR B N 1
ATOM 6460 C CA . THR B 1 441 ? -52.780 -27.730 104.835 1.00 24.55 441 THR B CA 1
ATOM 6461 C C . THR B 1 441 ? -52.033 -26.436 104.947 1.00 27.74 441 THR B C 1
ATOM 6462 O O . THR B 1 441 ? -50.794 -26.331 104.615 1.00 25.06 441 THR B O 1
ATOM 6466 N N . GLN B 1 442 ? -52.756 -25.435 105.457 1.00 27.45 442 GLN B N 1
ATOM 6467 C CA . GLN B 1 442 ? -52.150 -24.139 105.743 1.00 30.49 442 GLN B CA 1
ATOM 6468 C C . GLN B 1 442 ? -50.842 -24.223 106.535 1.00 28.60 442 GLN B C 1
ATOM 6469 O O . GLN B 1 442 ? -49.872 -23.515 106.207 1.00 23.58 442 GLN B O 1
ATOM 6475 N N . ASP B 1 443 ? -50.791 -25.081 107.601 1.00 28.79 443 ASP B N 1
ATOM 6476 C CA . ASP B 1 443 ? -49.612 -25.135 108.424 1.00 28.53 443 ASP B CA 1
ATOM 6477 C C . ASP B 1 443 ? -48.433 -25.792 107.704 1.00 23.64 443 ASP B C 1
ATOM 6478 O O . ASP B 1 443 ? -47.244 -25.383 107.860 1.00 26.53 443 ASP B O 1
ATOM 6483 N N . GLU B 1 444 ? -48.736 -26.779 106.878 1.00 24.13 444 GLU B N 1
ATOM 6484 C CA . GLU B 1 444 ? -47.718 -27.481 106.067 1.00 22.37 444 GLU B CA 1
ATOM 6485 C C . GLU B 1 444 ? -47.073 -26.470 105.056 1.00 23.95 444 GLU B C 1
ATOM 6486 O O . GLU B 1 444 ? -45.860 -26.425 104.866 1.00 24.19 444 GLU B O 1
ATOM 6492 N N . ALA B 1 445 ? -47.928 -25.652 104.506 1.00 22.39 445 ALA B N 1
ATOM 6493 C CA . ALA B 1 445 ? -47.478 -24.651 103.507 1.00 23.58 445 ALA B CA 1
ATOM 6494 C C . ALA B 1 445 ? -46.721 -23.564 104.207 1.00 24.32 445 ALA B C 1
ATOM 6495 O O . ALA B 1 445 ? -45.738 -23.115 103.678 1.00 21.55 445 ALA B O 1
ATOM 6497 N N . ARG B 1 446 ? -47.134 -23.135 105.408 1.00 22.38 446 ARG B N 1
ATOM 6498 C CA . ARG B 1 446 ? -46.299 -22.174 106.156 1.00 27.04 446 ARG B CA 1
ATOM 6499 C C . ARG B 1 446 ? -44.931 -22.711 106.455 1.00 24.74 446 ARG B C 1
ATOM 6500 O O . ARG B 1 446 ? -43.950 -21.998 106.308 1.00 24.39 446 ARG B O 1
ATOM 6508 N N . SER B 1 447 ? -44.854 -23.960 106.948 1.00 24.32 447 SER B N 1
ATOM 6509 C CA . SER B 1 447 ? -43.590 -24.562 107.225 1.00 21.94 447 SER B CA 1
ATOM 6510 C C . SER B 1 447 ? -42.735 -24.532 105.999 1.00 23.79 447 SER B C 1
ATOM 6511 O O . SER B 1 447 ? -41.538 -24.224 106.064 1.00 27.52 447 SER B O 1
ATOM 6514 N N . LEU B 1 448 ? -43.324 -24.870 104.853 1.00 22.10 448 LEU B N 1
ATOM 6515 C CA . LEU B 1 448 ? -42.554 -24.805 103.596 1.00 22.89 448 LEU B CA 1
ATOM 6516 C C . LEU B 1 448 ? -41.936 -23.421 103.314 1.00 22.91 448 LEU B C 1
ATOM 6517 O O . LEU B 1 448 ? -40.727 -23.283 102.978 1.00 24.59 448 LEU B O 1
ATOM 6522 N N . LYS B 1 449 ? -42.750 -22.385 103.482 1.00 25.37 449 LYS B N 1
ATOM 6523 C CA . LYS B 1 449 ? -42.275 -21.020 103.332 1.00 21.71 449 LYS B CA 1
ATOM 6524 C C . LYS B 1 449 ? -41.162 -20.591 104.290 1.00 24.28 449 LYS B C 1
ATOM 6525 O O . LYS B 1 449 ? -40.132 -19.989 103.848 1.00 26.61 449 LYS B O 1
ATOM 6531 N N . TYR B 1 450 ? -41.340 -20.904 105.599 1.00 21.80 450 TYR B N 1
ATOM 6532 C CA . TYR B 1 450 ? -40.559 -20.283 106.661 1.00 24.06 450 TYR B CA 1
ATOM 6533 C C . TYR B 1 450 ? -39.568 -21.088 107.472 1.00 24.67 450 TYR B C 1
ATOM 6534 O O . TYR B 1 450 ? -38.827 -20.493 108.231 1.00 24.85 450 TYR B O 1
ATOM 6543 N N . ASN B 1 451 ? -39.474 -22.409 107.301 1.00 22.50 451 ASN B N 1
ATOM 6544 C CA . ASN B 1 451 ? -38.627 -23.242 108.185 1.00 24.25 451 ASN B CA 1
ATOM 6545 C C . ASN B 1 451 ? -37.135 -22.913 108.046 1.00 24.79 451 ASN B C 1
ATOM 6546 O O . ASN B 1 451 ? -36.423 -22.904 109.039 1.00 30.13 451 ASN B O 1
ATOM 6551 N N . ARG B 1 452 ? -36.681 -22.626 106.839 1.00 23.36 452 ARG B N 1
ATOM 6552 C CA . ARG B 1 452 ? -35.320 -22.101 106.629 1.00 23.93 452 ARG B CA 1
ATOM 6553 C C . ARG B 1 452 ? -35.337 -20.569 106.488 1.00 24.22 452 ARG B C 1
ATOM 6554 O O . ARG B 1 452 ? -35.930 -20.033 105.531 1.00 24.02 452 ARG B O 1
ATOM 6562 N N . GLU B 1 453 ? -34.662 -19.901 107.418 1.00 23.27 453 GLU B N 1
ATOM 6563 C CA . GLU B 1 453 ? -34.566 -18.456 107.455 1.00 25.93 453 GLU B CA 1
ATOM 6564 C C . GLU B 1 453 ? -33.280 -17.938 106.825 1.00 24.10 453 GLU B C 1
ATOM 6565 O O . GLU B 1 453 ? -33.081 -16.766 106.734 1.00 25.48 453 GLU B O 1
ATOM 6571 N N . GLU B 1 454 ? -32.435 -18.837 106.358 1.00 22.90 454 GLU B N 1
ATOM 6572 C CA . GLU B 1 454 ? -31.188 -18.448 105.699 1.00 22.79 454 GLU B CA 1
ATOM 6573 C C . GLU B 1 454 ? -31.499 -17.874 104.333 1.00 20.94 454 GLU B C 1
ATOM 6574 O O . GLU B 1 454 ? -32.520 -18.153 103.784 1.00 19.99 454 GLU B O 1
ATOM 6580 N N . ILE B 1 455 ? -30.534 -17.135 103.793 1.00 17.65 455 ILE B N 1
ATOM 6581 C CA . ILE B 1 455 ? -30.460 -16.853 102.341 1.00 18.19 455 ILE B CA 1
ATOM 6582 C C . ILE B 1 455 ? -29.299 -17.630 101.788 1.00 18.33 455 ILE B C 1
ATOM 6583 O O . ILE B 1 455 ? -28.148 -17.433 102.239 1.00 18.07 455 ILE B O 1
ATOM 6588 N N . THR B 1 456 ? -29.608 -18.461 100.785 1.00 19.18 456 THR B N 1
ATOM 6589 C CA . THR B 1 456 ? -28.644 -19.187 99.944 1.00 19.89 456 THR B CA 1
ATOM 6590 C C . THR B 1 456 ? -27.743 -20.237 100.588 1.00 20.68 456 THR B C 1
ATOM 6591 O O . THR B 1 456 ? -27.693 -21.398 100.076 1.00 22.57 456 THR B O 1
ATOM 6595 N N . VAL B 1 457 ? -27.000 -19.860 101.630 1.00 19.97 457 VAL B N 1
ATOM 6596 C CA . VAL B 1 457 ? -26.096 -20.800 102.328 1.00 20.38 457 VAL B CA 1
ATOM 6597 C C . VAL B 1 457 ? -26.798 -21.379 103.526 1.00 18.06 457 VAL B C 1
ATOM 6598 O O . VAL B 1 457 ? -27.198 -20.630 104.377 1.00 18.13 457 VAL B O 1
ATOM 6602 N N . LEU B 1 458 ? -26.999 -22.707 103.536 1.00 19.94 458 LEU B N 1
ATOM 6603 C CA . LEU B 1 458 ? -27.711 -23.376 104.599 1.00 22.96 458 LEU B CA 1
ATOM 6604 C C . LEU B 1 458 ? -26.761 -23.910 105.650 1.00 23.34 458 LEU B C 1
ATOM 6605 O O . LEU B 1 458 ? -25.831 -24.617 105.346 1.00 24.15 458 LEU B O 1
ATOM 6610 N N . ASP B 1 459 ? -27.136 -23.627 106.890 1.00 29.52 459 ASP B N 1
ATOM 6611 C CA . ASP B 1 459 ? -26.476 -24.120 108.114 1.00 35.56 459 ASP B CA 1
ATOM 6612 C C . ASP B 1 459 ? -26.745 -25.647 108.173 1.00 33.27 459 ASP B C 1
ATOM 6613 O O . ASP B 1 459 ? -27.890 -26.082 107.994 1.00 41.88 459 ASP B O 1
ATOM 6618 N N . PRO B 1 460 ? -25.719 -26.472 108.382 1.00 31.05 460 PRO B N 1
ATOM 6619 C CA . PRO B 1 460 ? -26.070 -27.899 108.568 1.00 33.16 460 PRO B CA 1
ATOM 6620 C C . PRO B 1 460 ? -26.863 -28.077 109.899 1.00 39.19 460 PRO B C 1
ATOM 6621 O O . PRO B 1 460 ? -27.690 -28.943 109.941 1.00 43.24 460 PRO B O 1
ATOM 6625 N N . GLU B 1 461 ? -26.667 -27.189 110.900 1.00 44.69 461 GLU B N 1
ATOM 6626 C CA . GLU B 1 461 ? -27.343 -27.281 112.222 1.00 58.49 461 GLU B CA 1
ATOM 6627 C C . GLU B 1 461 ? -28.761 -26.613 112.318 1.00 69.09 461 GLU B C 1
ATOM 6628 O O . GLU B 1 461 ? -29.133 -26.128 113.398 1.00 73.72 461 GLU B O 1
ATOM 6634 N N . LEU B 1 462 ? -29.543 -26.574 111.228 1.00 70.37 462 LEU B N 1
ATOM 6635 C CA . LEU B 1 462 ? -30.960 -26.123 111.286 1.00 72.02 462 LEU B CA 1
ATOM 6636 C C . LEU B 1 462 ? -31.847 -26.954 110.340 1.00 66.88 462 LEU B C 1
ATOM 6637 O O . LEU B 1 462 ? -33.001 -26.598 110.060 1.00 67.15 462 LEU B O 1
ATOM 6642 N N . SER C 1 27 ? -26.473 -24.005 73.651 1.00 17.80 27 SER C N 1
ATOM 6643 C CA . SER C 1 27 ? -25.650 -22.805 73.892 1.00 16.95 27 SER C CA 1
ATOM 6644 C C . SER C 1 27 ? -26.359 -21.600 73.257 1.00 17.29 27 SER C C 1
ATOM 6645 O O . SER C 1 27 ? -27.421 -21.768 72.627 1.00 18.17 27 SER C O 1
ATOM 6648 N N . ARG C 1 28 ? -25.753 -20.420 73.376 1.00 16.32 28 ARG C N 1
ATOM 6649 C CA . ARG C 1 28 ? -26.225 -19.194 72.634 1.00 18.18 28 ARG C CA 1
ATOM 6650 C C . ARG C 1 28 ? -26.303 -19.327 71.107 1.00 17.10 28 ARG C C 1
ATOM 6651 O O . ARG C 1 28 ? -27.028 -18.569 70.429 1.00 19.07 28 ARG C O 1
ATOM 6659 N N . GLN C 1 29 ? -25.582 -20.308 70.555 1.00 15.82 29 GLN C N 1
ATOM 6660 C CA . GLN C 1 29 ? -25.466 -20.536 69.131 1.00 15.32 29 GLN C CA 1
ATOM 6661 C C . GLN C 1 29 ? -26.239 -21.808 68.804 1.00 18.66 29 GLN C C 1
ATOM 6662 O O . GLN C 1 29 ? -25.779 -22.938 69.027 1.00 18.99 29 GLN C O 1
ATOM 6668 N N . SER C 1 30 ? -27.443 -21.607 68.365 1.00 17.99 30 SER C N 1
ATOM 6669 C CA . SER C 1 30 ? -28.355 -22.689 68.053 1.00 17.99 30 SER C CA 1
ATOM 6670 C C . SER C 1 30 ? -29.041 -22.495 66.688 1.00 19.81 30 SER C C 1
ATOM 6671 O O . SER C 1 30 ? -28.712 -21.592 65.925 1.00 19.08 30 SER C O 1
ATOM 6674 N N . SER C 1 31 ? -29.974 -23.380 66.351 1.00 19.65 31 SER C N 1
ATOM 6675 C CA . SER C 1 31 ? -30.697 -23.341 65.085 1.00 21.56 31 SER C CA 1
ATOM 6676 C C . SER C 1 31 ? -31.831 -24.318 65.206 1.00 24.11 31 SER C C 1
ATOM 6677 O O . SER C 1 31 ? -31.800 -25.155 66.110 1.00 22.79 31 SER C O 1
ATOM 6680 N N . PRO C 1 32 ? -32.856 -24.151 64.405 1.00 25.16 32 PRO C N 1
ATOM 6681 C CA . PRO C 1 32 ? -33.992 -25.063 64.514 1.00 25.96 32 PRO C CA 1
ATOM 6682 C C . PRO C 1 32 ? -33.656 -26.434 63.929 1.00 30.38 32 PRO C C 1
ATOM 6683 O O . PRO C 1 32 ? -32.718 -26.524 63.111 1.00 30.10 32 PRO C O 1
ATOM 6687 N N . GLN C 1 33 ? -34.415 -27.477 64.300 1.00 34.84 33 GLN C N 1
ATOM 6688 C CA . GLN C 1 33 ? -34.414 -28.782 63.508 1.00 42.23 33 GLN C CA 1
ATOM 6689 C C . GLN C 1 33 ? -34.663 -28.679 61.972 1.00 48.54 33 GLN C C 1
ATOM 6690 O O . GLN C 1 33 ? -34.161 -29.517 61.207 1.00 50.15 33 GLN C O 1
ATOM 6696 N N . SER C 1 34 ? -35.425 -27.662 61.532 1.00 61.43 34 SER C N 1
ATOM 6697 C CA . SER C 1 34 ? -35.494 -27.226 60.104 1.00 63.07 34 SER C CA 1
ATOM 6698 C C . SER C 1 34 ? -34.181 -27.366 59.313 1.00 64.16 34 SER C C 1
ATOM 6699 O O . SER C 1 34 ? -34.204 -27.479 58.090 1.00 67.02 34 SER C O 1
ATOM 6702 N N . GLY C 1 40 ? -31.602 -19.884 48.157 1.00 62.82 40 GLY C N 1
ATOM 6703 C CA . GLY C 1 40 ? -31.214 -21.144 48.811 1.00 61.94 40 GLY C CA 1
ATOM 6704 C C . GLY C 1 40 ? -32.309 -21.682 49.707 1.00 61.24 40 GLY C C 1
ATOM 6705 O O . GLY C 1 40 ? -33.220 -20.935 50.061 1.00 57.71 40 GLY C O 1
ATOM 6706 N N . ILE C 1 41 ? -32.215 -22.964 50.095 1.00 60.33 41 ILE C N 1
ATOM 6707 C CA . ILE C 1 41 ? -33.280 -23.637 50.876 1.00 54.79 41 ILE C CA 1
ATOM 6708 C C . ILE C 1 41 ? -33.152 -23.471 52.399 1.00 44.73 41 ILE C C 1
ATOM 6709 O O . ILE C 1 41 ? -33.046 -24.407 53.214 1.00 48.96 41 ILE C O 1
ATOM 6714 N N . GLY C 1 42 ? -33.245 -22.236 52.768 1.00 35.82 42 GLY C N 1
ATOM 6715 C CA . GLY C 1 42 ? -33.219 -21.895 54.115 1.00 26.80 42 GLY C CA 1
ATOM 6716 C C . GLY C 1 42 ? -34.495 -22.256 54.850 1.00 22.92 42 GLY C C 1
ATOM 6717 O O . GLY C 1 42 ? -35.587 -22.404 54.296 1.00 23.12 42 GLY C O 1
ATOM 6718 N N . GLU C 1 43 ? -34.352 -22.199 56.175 1.00 21.67 43 GLU C N 1
ATOM 6719 C CA . GLU C 1 43 ? -35.439 -22.511 57.058 1.00 20.21 43 GLU C CA 1
ATOM 6720 C C . GLU C 1 43 ? -36.567 -21.516 56.962 1.00 20.70 43 GLU C C 1
ATOM 6721 O O . GLU C 1 43 ? -37.737 -21.848 57.269 1.00 22.83 43 GLU C O 1
ATOM 6727 N N . CYS C 1 44 ? -36.310 -20.314 56.434 1.00 19.17 44 CYS C N 1
ATOM 6728 C CA . CYS C 1 44 ? -37.346 -19.316 56.188 1.00 17.56 44 CYS C CA 1
ATOM 6729 C C . CYS C 1 44 ? -37.685 -19.033 54.717 1.00 18.31 44 CYS C C 1
ATOM 6730 O O . CYS C 1 44 ? -38.322 -18.049 54.410 1.00 22.64 44 CYS C O 1
ATOM 6733 N N . ASP C 1 45 ? -37.261 -19.897 53.816 1.00 19.31 45 ASP C N 1
ATOM 6734 C CA . ASP C 1 45 ? -37.602 -19.770 52.390 1.00 21.00 45 ASP C CA 1
ATOM 6735 C C . ASP C 1 45 ? -38.856 -20.649 52.246 1.00 23.17 45 ASP C C 1
ATOM 6736 O O . ASP C 1 45 ? -38.739 -21.827 51.971 1.00 22.70 45 ASP C O 1
ATOM 6741 N N . LEU C 1 46 ? -39.993 -20.004 52.470 1.00 21.57 46 LEU C N 1
ATOM 6742 C CA . LEU C 1 46 ? -41.301 -20.616 52.562 1.00 26.63 46 LEU C CA 1
ATOM 6743 C C . LEU C 1 46 ? -42.006 -20.327 51.305 1.00 26.36 46 LEU C C 1
ATOM 6744 O O . LEU C 1 46 ? -42.278 -19.175 50.968 1.00 30.59 46 LEU C O 1
ATOM 6749 N N . GLN C 1 47 ? -42.316 -21.370 50.580 1.00 31.40 47 GLN C N 1
ATOM 6750 C CA . GLN C 1 47 ? -43.163 -21.189 49.389 1.00 36.06 47 GLN C CA 1
ATOM 6751 C C . GLN C 1 47 ? -44.653 -21.122 49.757 1.00 30.52 47 GLN C C 1
ATOM 6752 O O . GLN C 1 47 ? -45.438 -20.614 48.974 1.00 32.46 47 GLN C O 1
ATOM 6758 N N . ARG C 1 48 ? -45.040 -21.583 50.932 1.00 29.75 48 ARG C N 1
ATOM 6759 C CA . ARG C 1 48 ? -46.417 -21.476 51.385 1.00 35.75 48 ARG C CA 1
ATOM 6760 C C . ARG C 1 48 ? -46.465 -21.029 52.836 1.00 28.68 48 ARG C C 1
ATOM 6761 O O . ARG C 1 48 ? -45.625 -21.410 53.640 1.00 26.70 48 ARG C O 1
ATOM 6769 N N . VAL C 1 49 ? -47.447 -20.212 53.175 1.00 24.76 49 VAL C N 1
ATOM 6770 C CA . VAL C 1 49 ? -47.816 -20.100 54.558 1.00 28.91 49 VAL C CA 1
ATOM 6771 C C . VAL C 1 49 ? -49.285 -20.380 54.586 1.00 31.98 49 VAL C C 1
ATOM 6772 O O . VAL C 1 49 ? -49.948 -20.356 53.565 1.00 27.62 49 VAL C O 1
ATOM 6776 N N . ASN C 1 50 ? -49.782 -20.727 55.739 1.00 27.28 50 ASN C N 1
ATOM 6777 C CA . ASN C 1 50 ? -51.243 -20.718 55.863 1.00 31.10 50 ASN C CA 1
ATOM 6778 C C . ASN C 1 50 ? -51.594 -20.527 57.295 1.00 24.54 50 ASN C C 1
ATOM 6779 O O . ASN C 1 50 ? -50.767 -20.788 58.177 1.00 26.41 50 ASN C O 1
ATOM 6784 N N . PRO C 1 51 ? -52.822 -20.096 57.521 1.00 25.68 51 PRO C N 1
ATOM 6785 C CA . PRO C 1 51 ? -53.316 -19.985 58.889 1.00 25.16 51 PRO C CA 1
ATOM 6786 C C . PRO C 1 51 ? -53.401 -21.385 59.497 1.00 27.96 51 PRO C C 1
ATOM 6787 O O . PRO C 1 51 ? -53.608 -22.382 58.778 1.00 26.56 51 PRO C O 1
ATOM 6791 N N . LEU C 1 52 ? -53.125 -21.465 60.791 1.00 25.07 52 LEU C N 1
ATOM 6792 C CA . LEU C 1 52 ? -52.920 -22.737 61.492 1.00 24.13 52 LEU C CA 1
ATOM 6793 C C . LEU C 1 52 ? -53.850 -22.754 62.691 1.00 25.98 52 LEU C C 1
ATOM 6794 O O . LEU C 1 52 ? -54.089 -21.732 63.358 1.00 22.32 52 LEU C O 1
ATOM 6799 N N . GLU C 1 53 ? -54.321 -23.953 63.008 1.00 25.12 53 GLU C N 1
ATOM 6800 C CA . GLU C 1 53 ? -55.031 -24.206 64.271 1.00 26.62 53 GLU C CA 1
ATOM 6801 C C . GLU C 1 53 ? -54.160 -25.129 65.115 1.00 22.79 53 GLU C C 1
ATOM 6802 O O . GLU C 1 53 ? -53.217 -25.788 64.619 1.00 25.76 53 GLU C O 1
ATOM 6808 N N . PRO C 1 54 ? -54.454 -25.218 66.434 1.00 22.82 54 PRO C N 1
ATOM 6809 C CA . PRO C 1 54 ? -53.630 -26.022 67.278 1.00 24.82 54 PRO C CA 1
ATOM 6810 C C . PRO C 1 54 ? -53.733 -27.459 66.893 1.00 26.77 54 PRO C C 1
ATOM 6811 O O . PRO C 1 54 ? -54.709 -27.841 66.272 1.00 26.27 54 PRO C O 1
ATOM 6815 N N . ALA C 1 55 ? -52.658 -28.183 67.085 1.00 24.92 55 ALA C N 1
ATOM 6816 C CA . ALA C 1 55 ? -52.575 -29.578 66.677 1.00 30.15 55 ALA C CA 1
ATOM 6817 C C . ALA C 1 55 ? -52.741 -30.628 67.804 1.00 31.32 55 ALA C C 1
ATOM 6818 O O . ALA C 1 55 ? -52.971 -31.793 67.502 1.00 31.33 55 ALA C O 1
ATOM 6820 N N . HIS C 1 56 ? -52.548 -30.249 69.059 1.00 30.72 56 HIS C N 1
ATOM 6821 C CA . HIS C 1 56 ? -52.538 -31.180 70.161 1.00 31.50 56 HIS C CA 1
ATOM 6822 C C . HIS C 1 56 ? -53.218 -30.456 71.322 1.00 36.77 56 HIS C C 1
ATOM 6823 O O . HIS C 1 56 ? -53.100 -29.220 71.482 1.00 32.14 56 HIS C O 1
ATOM 6830 N N . ARG C 1 57 ? -53.943 -31.214 72.144 1.00 34.46 57 ARG C N 1
ATOM 6831 C CA A ARG C 1 57 ? -54.613 -30.665 73.308 0.22 33.22 57 ARG C CA 1
ATOM 6832 C CA B ARG C 1 57 ? -54.593 -30.653 73.315 0.78 32.81 57 ARG C CA 1
ATOM 6833 C C . ARG C 1 57 ? -54.229 -31.472 74.556 1.00 36.29 57 ARG C C 1
ATOM 6834 O O . ARG C 1 57 ? -54.164 -32.738 74.511 1.00 38.86 57 ARG C O 1
ATOM 6849 N N . ILE C 1 58 ? -53.977 -30.771 75.666 1.00 32.68 58 ILE C N 1
ATOM 6850 C CA . ILE C 1 58 ? -53.694 -31.411 76.949 1.00 31.35 58 ILE C CA 1
ATOM 6851 C C . ILE C 1 58 ? -54.800 -31.055 77.915 1.00 31.05 58 ILE C C 1
ATOM 6852 O O . ILE C 1 58 ? -55.123 -29.876 78.117 1.00 26.83 58 ILE C O 1
ATOM 6857 N N A GLN C 1 59 ? -55.364 -32.093 78.548 0.50 29.49 59 GLN C N 1
ATOM 6858 N N B GLN C 1 59 ? -55.440 -32.077 78.509 0.50 27.17 59 GLN C N 1
ATOM 6859 C CA A GLN C 1 59 ? -56.524 -31.926 79.390 0.50 29.32 59 GLN C CA 1
ATOM 6860 C CA B GLN C 1 59 ? -56.593 -31.828 79.364 0.50 25.49 59 GLN C CA 1
ATOM 6861 C C A GLN C 1 59 ? -56.024 -31.833 80.823 0.50 26.55 59 GLN C C 1
ATOM 6862 C C B GLN C 1 59 ? -56.054 -31.815 80.790 0.50 24.50 59 GLN C C 1
ATOM 6863 O O A GLN C 1 59 ? -55.134 -32.585 81.197 0.50 31.31 59 GLN C O 1
ATOM 6864 O O B GLN C 1 59 ? -55.174 -32.599 81.119 0.50 28.69 59 GLN C O 1
ATOM 6875 N N . HIS C 1 60 ? -56.551 -30.873 81.580 1.00 23.92 60 HIS C N 1
ATOM 6876 C CA . HIS C 1 60 ? -56.269 -30.738 83.011 1.00 25.42 60 HIS C CA 1
ATOM 6877 C C . HIS C 1 60 ? -57.593 -30.831 83.745 1.00 25.60 60 HIS C C 1
ATOM 6878 O O . HIS C 1 60 ? -58.628 -30.775 83.169 1.00 26.38 60 HIS C O 1
ATOM 6885 N N . GLU C 1 61 ? -57.562 -30.862 85.080 1.00 27.67 61 GLU C N 1
ATOM 6886 C CA . GLU C 1 61 ? -58.796 -30.813 85.808 1.00 26.52 61 GLU C CA 1
ATOM 6887 C C . GLU C 1 61 ? -59.599 -29.589 85.600 1.00 29.14 61 GLU C C 1
ATOM 6888 O O . GLU C 1 61 ? -60.793 -29.681 85.436 1.00 25.81 61 GLU C O 1
ATOM 6894 N N . ALA C 1 62 ? -58.972 -28.409 85.594 1.00 25.08 62 ALA C N 1
ATOM 6895 C CA . ALA C 1 62 ? -59.694 -27.177 85.518 1.00 24.12 62 ALA C CA 1
ATOM 6896 C C . ALA C 1 62 ? -59.403 -26.411 84.226 1.00 26.07 62 ALA C C 1
ATOM 6897 O O . ALA C 1 62 ? -59.373 -25.172 84.246 1.00 26.39 62 ALA C O 1
ATOM 6899 N N . GLY C 1 63 ? -59.228 -27.159 83.148 1.00 25.82 63 GLY C N 1
ATOM 6900 C CA . GLY C 1 63 ? -59.160 -26.585 81.780 1.00 27.99 63 GLY C CA 1
ATOM 6901 C C . GLY C 1 63 ? -58.221 -27.359 80.926 1.00 26.69 63 GLY C C 1
ATOM 6902 O O . GLY C 1 63 ? -57.891 -28.529 81.220 1.00 25.79 63 GLY C O 1
ATOM 6903 N N . TYR C 1 64 ? -57.769 -26.713 79.844 1.00 24.49 64 TYR C N 1
ATOM 6904 C CA . TYR C 1 64 ? -56.979 -27.424 78.877 1.00 23.47 64 TYR C CA 1
ATOM 6905 C C . TYR C 1 64 ? -56.031 -26.470 78.140 1.00 21.18 64 TYR C C 1
ATOM 6906 O O . TYR C 1 64 ? -56.200 -25.207 78.173 1.00 22.65 64 TYR C O 1
ATOM 6915 N N . SER C 1 65 ? -55.050 -27.104 77.521 1.00 23.48 65 SER C N 1
ATOM 6916 C CA . SER C 1 65 ? -53.974 -26.417 76.799 1.00 24.63 65 SER C CA 1
ATOM 6917 C C . SER C 1 65 ? -53.877 -26.912 75.358 1.00 24.89 65 SER C C 1
ATOM 6918 O O . SER C 1 65 ? -53.664 -28.095 75.141 1.00 25.73 65 SER C O 1
ATOM 6921 N N . GLU C 1 66 ? -53.877 -25.985 74.386 1.00 20.96 66 GLU C N 1
ATOM 6922 C CA . GLU C 1 66 ? -53.895 -26.329 72.976 1.00 22.16 66 GLU C CA 1
ATOM 6923 C C . GLU C 1 66 ? -52.547 -25.821 72.404 1.00 23.98 66 GLU C C 1
ATOM 6924 O O . GLU C 1 66 ? -52.207 -24.659 72.601 1.00 23.58 66 GLU C O 1
ATOM 6930 N N . ILE C 1 67 ? -51.799 -26.730 71.825 1.00 22.73 67 ILE C N 1
ATOM 6931 C CA . ILE C 1 67 ? -50.443 -26.483 71.376 1.00 23.42 67 ILE C CA 1
ATOM 6932 C C . ILE C 1 67 ? -50.407 -26.478 69.835 1.00 24.97 67 ILE C C 1
ATOM 6933 O O . ILE C 1 67 ? -50.833 -27.441 69.214 1.00 24.75 67 ILE C O 1
ATOM 6938 N N . TRP C 1 68 ? -49.892 -25.398 69.229 1.00 21.17 68 TRP C N 1
ATOM 6939 C CA . TRP C 1 68 ? -49.592 -25.387 67.776 1.00 21.06 68 TRP C CA 1
ATOM 6940 C C . TRP C 1 68 ? -48.381 -26.194 67.501 1.00 22.09 68 TRP C C 1
ATOM 6941 O O . TRP C 1 68 ? -47.468 -26.319 68.315 1.00 23.71 68 TRP C O 1
ATOM 6952 N N . ASP C 1 69 ? -48.357 -26.838 66.351 1.00 22.85 69 ASP C N 1
ATOM 6953 C CA . ASP C 1 69 ? -47.318 -27.790 66.036 1.00 25.61 69 ASP C CA 1
ATOM 6954 C C . ASP C 1 69 ? -45.977 -27.121 65.971 1.00 26.23 69 ASP C C 1
ATOM 6955 O O . ASP C 1 69 ? -45.747 -26.272 65.073 1.00 24.35 69 ASP C O 1
ATOM 6960 N N . PRO C 1 70 ? -45.095 -27.459 66.912 1.00 27.59 70 PRO C N 1
ATOM 6961 C CA . PRO C 1 70 ? -43.801 -26.771 66.944 1.00 32.15 70 PRO C CA 1
ATOM 6962 C C . PRO C 1 70 ? -42.929 -27.148 65.771 1.00 34.68 70 PRO C C 1
ATOM 6963 O O . PRO C 1 70 ? -41.984 -26.425 65.504 1.00 36.24 70 PRO C O 1
ATOM 6967 N N . THR C 1 71 ? -43.279 -28.222 65.040 1.00 35.70 71 THR C N 1
ATOM 6968 C CA . THR C 1 71 ? -42.497 -28.660 63.877 1.00 32.02 71 THR C CA 1
ATOM 6969 C C . THR C 1 71 ? -42.927 -28.034 62.573 1.00 28.80 71 THR C C 1
ATOM 6970 O O . THR C 1 71 ? -42.282 -28.277 61.568 1.00 27.34 71 THR C O 1
ATOM 6974 N N . SER C 1 72 ? -44.012 -27.280 62.561 1.00 25.32 72 SER C N 1
ATOM 6975 C CA . SER C 1 72 ? -44.435 -26.635 61.355 1.00 27.78 72 SER C CA 1
ATOM 6976 C C . SER C 1 72 ? -43.365 -25.663 60.817 1.00 25.67 72 SER C C 1
ATOM 6977 O O . SER C 1 72 ? -42.712 -24.933 61.598 1.00 26.96 72 SER C O 1
ATOM 6980 N N . ARG C 1 73 ? -43.228 -25.640 59.489 1.00 26.29 73 ARG C N 1
ATOM 6981 C CA . ARG C 1 73 ? -42.162 -24.797 58.891 1.00 27.07 73 ARG C CA 1
ATOM 6982 C C . ARG C 1 73 ? -42.292 -23.323 59.282 1.00 22.72 73 ARG C C 1
ATOM 6983 O O . ARG C 1 73 ? -41.268 -22.668 59.531 1.00 23.07 73 ARG C O 1
ATOM 6991 N N . GLU C 1 74 ? -43.528 -22.832 59.366 1.00 20.77 74 GLU C N 1
ATOM 6992 C CA . GLU C 1 74 ? -43.828 -21.453 59.690 1.00 25.39 74 GLU C CA 1
ATOM 6993 C C . GLU C 1 74 ? -43.327 -21.128 61.116 1.00 25.17 74 GLU C C 1
ATOM 6994 O O . GLU C 1 74 ? -42.591 -20.133 61.351 1.00 20.43 74 GLU C O 1
ATOM 7000 N N . LEU C 1 75 ? -43.714 -21.988 62.064 1.00 20.72 75 LEU C N 1
ATOM 7001 C CA . LEU C 1 75 ? -43.298 -21.752 63.473 1.00 20.29 75 LEU C CA 1
ATOM 7002 C C . LEU C 1 75 ? -41.782 -21.853 63.631 1.00 20.05 75 LEU C C 1
ATOM 7003 O O . LEU C 1 75 ? -41.191 -21.039 64.372 1.00 19.76 75 LEU C O 1
ATOM 7008 N N . GLN C 1 76 ? -41.126 -22.773 62.924 1.00 19.68 76 GLN C N 1
ATOM 7009 C CA . GLN C 1 76 ? -39.708 -22.923 63.088 1.00 23.04 76 GLN C CA 1
ATOM 7010 C C . GLN C 1 76 ? -38.998 -21.742 62.454 1.00 21.84 76 GLN C C 1
ATOM 7011 O O . GLN C 1 76 ? -38.018 -21.285 63.007 1.00 22.38 76 GLN C O 1
ATOM 7017 N N . CYS C 1 77 ? -39.526 -21.235 61.333 1.00 19.58 77 CYS C N 1
ATOM 7018 C CA . CYS C 1 77 ? -38.978 -20.027 60.742 1.00 19.03 77 CYS C CA 1
ATOM 7019 C C . CYS C 1 77 ? -39.050 -18.823 61.680 1.00 19.15 77 CYS C C 1
ATOM 7020 O O . CYS C 1 77 ? -38.053 -18.111 61.841 1.00 18.18 77 CYS C O 1
ATOM 7023 N N . ALA C 1 78 ? -40.235 -18.559 62.263 1.00 17.63 78 ALA C N 1
ATOM 7024 C CA . ALA C 1 78 ? -40.440 -17.461 63.154 1.00 16.62 78 ALA C CA 1
ATOM 7025 C C . ALA C 1 78 ? -39.703 -17.638 64.478 1.00 17.63 78 ALA C C 1
ATOM 7026 O O . ALA C 1 78 ? -39.578 -16.683 65.233 1.00 18.14 78 ALA C O 1
ATOM 7028 N N . GLY C 1 79 ? -39.276 -18.848 64.780 1.00 16.41 79 GLY C N 1
ATOM 7029 C CA . GLY C 1 79 ? -38.632 -19.172 66.052 1.00 19.83 79 GLY C CA 1
ATOM 7030 C C . GLY C 1 79 ? -39.521 -19.063 67.311 1.00 18.89 79 GLY C C 1
ATOM 7031 O O . GLY C 1 79 ? -39.066 -18.610 68.351 1.00 17.93 79 GLY C O 1
ATOM 7032 N N . ILE C 1 80 ? -40.772 -19.495 67.212 1.00 17.81 80 ILE C N 1
ATOM 7033 C CA . ILE C 1 80 ? -41.759 -19.358 68.268 1.00 19.39 80 ILE C CA 1
ATOM 7034 C C . ILE C 1 80 ? -42.528 -20.654 68.526 1.00 21.66 80 ILE C C 1
ATOM 7035 O O . ILE C 1 80 ? -42.537 -21.592 67.697 1.00 21.88 80 ILE C O 1
ATOM 7040 N N . ASP C 1 81 ? -43.029 -20.731 69.731 1.00 21.22 81 ASP C N 1
ATOM 7041 C CA . ASP C 1 81 ? -44.030 -21.740 70.150 1.00 23.49 81 ASP C CA 1
ATOM 7042 C C . ASP C 1 81 ? -45.308 -20.953 70.392 1.00 20.89 81 ASP C C 1
ATOM 7043 O O . ASP C 1 81 ? -45.314 -19.750 70.795 1.00 20.04 81 ASP C O 1
ATOM 7048 N N . ALA C 1 82 ? -46.451 -21.549 70.099 1.00 20.26 82 ALA C N 1
ATOM 7049 C CA . ALA C 1 82 ? -47.751 -20.903 70.415 1.00 19.15 82 ALA C CA 1
ATOM 7050 C C . ALA C 1 82 ? -48.694 -21.846 71.191 1.00 21.91 82 ALA C C 1
ATOM 7051 O O . ALA C 1 82 ? -48.784 -23.006 70.807 1.00 21.80 82 ALA C O 1
ATOM 7053 N N . THR C 1 83 ? -49.232 -21.377 72.329 1.00 19.16 83 THR C N 1
ATOM 7054 C CA . THR C 1 83 ? -50.139 -22.191 73.190 1.00 20.55 83 THR C CA 1
ATOM 7055 C C . THR C 1 83 ? -51.357 -21.427 73.511 1.00 19.61 83 THR C C 1
ATOM 7056 O O . THR C 1 83 ? -51.292 -20.269 73.753 1.00 21.63 83 THR C O 1
ATOM 7060 N N . ARG C 1 84 ? -52.551 -22.062 73.508 1.00 19.26 84 ARG C N 1
ATOM 7061 C CA . ARG C 1 84 ? -53.761 -21.449 73.911 1.00 19.62 84 ARG C CA 1
ATOM 7062 C C . ARG C 1 84 ? -54.196 -22.171 75.167 1.00 22.08 84 ARG C C 1
ATOM 7063 O O . ARG C 1 84 ? -54.510 -23.377 75.109 1.00 22.09 84 ARG C O 1
ATOM 7071 N N . HIS C 1 85 ? -54.114 -21.506 76.295 1.00 18.79 85 HIS C N 1
ATOM 7072 C CA . HIS C 1 85 ? -54.539 -22.113 77.539 1.00 19.05 85 HIS C CA 1
ATOM 7073 C C . HIS C 1 85 ? -55.979 -21.670 77.789 1.00 22.18 85 HIS C C 1
ATOM 7074 O O . HIS C 1 85 ? -56.307 -20.495 77.771 1.00 21.03 85 HIS C O 1
ATOM 7081 N N . VAL C 1 86 ? -56.852 -22.614 78.175 1.00 21.89 86 VAL C N 1
ATOM 7082 C CA . VAL C 1 86 ? -58.212 -22.263 78.532 1.00 23.70 86 VAL C CA 1
ATOM 7083 C C . VAL C 1 86 ? -58.424 -22.732 80.007 1.00 24.60 86 VAL C C 1
ATOM 7084 O O . VAL C 1 86 ? -58.264 -23.916 80.294 1.00 26.52 86 VAL C O 1
ATOM 7088 N N . ILE C 1 87 ? -58.702 -21.778 80.892 1.00 23.33 87 ILE C N 1
ATOM 7089 C CA . ILE C 1 87 ? -58.766 -21.995 82.307 1.00 23.73 87 ILE C CA 1
ATOM 7090 C C . ILE C 1 87 ? -60.200 -21.735 82.737 1.00 21.90 87 ILE C C 1
ATOM 7091 O O . ILE C 1 87 ? -60.731 -20.630 82.640 1.00 22.56 87 ILE C O 1
ATOM 7096 N N . GLU C 1 88 ? -60.789 -22.803 83.291 1.00 26.60 88 GLU C N 1
ATOM 7097 C CA . GLU C 1 88 ? -62.167 -22.798 83.727 1.00 29.45 88 GLU C CA 1
ATOM 7098 C C . GLU C 1 88 ? -62.318 -21.936 84.970 1.00 29.27 88 GLU C C 1
ATOM 7099 O O . GLU C 1 88 ? -61.360 -21.619 85.667 1.00 27.02 88 GLU C O 1
ATOM 7105 N N . ASN C 1 89 ? -63.561 -21.587 85.275 1.00 27.63 89 ASN C N 1
ATOM 7106 C CA . ASN C 1 89 ? -63.927 -20.887 86.509 1.00 29.58 89 ASN C CA 1
ATOM 7107 C C . ASN C 1 89 ? -63.312 -21.551 87.744 1.00 25.74 89 ASN C C 1
ATOM 7108 O O . ASN C 1 89 ? -63.252 -22.779 87.849 1.00 27.71 89 ASN C O 1
ATOM 7113 N N A ARG C 1 90 ? -62.789 -20.737 88.658 0.50 29.04 90 ARG C N 1
ATOM 7114 N N B ARG C 1 90 ? -62.742 -20.663 88.558 0.50 29.03 90 ARG C N 1
ATOM 7115 C CA A ARG C 1 90 ? -62.073 -21.215 89.851 0.50 28.09 90 ARG C CA 1
ATOM 7116 C CA B ARG C 1 90 ? -62.000 -20.957 89.761 0.50 27.81 90 ARG C CA 1
ATOM 7117 C C A ARG C 1 90 ? -60.828 -22.056 89.515 0.50 27.69 90 ARG C C 1
ATOM 7118 C C B ARG C 1 90 ? -60.849 -21.950 89.524 0.50 27.67 90 ARG C C 1
ATOM 7119 O O A ARG C 1 90 ? -60.306 -22.802 90.353 0.50 25.59 90 ARG C O 1
ATOM 7120 O O B ARG C 1 90 ? -60.408 -22.651 90.435 0.50 26.28 90 ARG C O 1
ATOM 7135 N N . GLY C 1 91 ? -60.317 -21.932 88.292 1.00 24.89 91 GLY C N 1
ATOM 7136 C CA . GLY C 1 91 ? -59.122 -22.687 87.914 1.00 23.54 91 GLY C CA 1
ATOM 7137 C C . GLY C 1 91 ? -57.778 -21.936 88.136 1.00 20.89 91 GLY C C 1
ATOM 7138 O O . GLY C 1 91 ? -57.714 -20.710 87.987 1.00 19.91 91 GLY C O 1
ATOM 7139 N N . LEU C 1 92 ? -56.829 -22.712 88.625 1.00 22.33 92 LEU C N 1
ATOM 7140 C CA . LEU C 1 92 ? -55.515 -22.314 88.957 1.00 21.44 92 LEU C CA 1
ATOM 7141 C C . LEU C 1 92 ? -54.472 -23.023 88.126 1.00 21.59 92 LEU C C 1
ATOM 7142 O O . LEU C 1 92 ? -54.219 -24.275 88.188 1.00 20.38 92 LEU C O 1
ATOM 7147 N N . PHE C 1 93 ? -53.734 -22.186 87.391 1.00 20.68 93 PHE C N 1
ATOM 7148 C CA . PHE C 1 93 ? -52.710 -22.640 86.478 1.00 22.22 93 PHE C CA 1
ATOM 7149 C C . PHE C 1 93 ? -51.451 -22.755 87.277 1.00 23.54 93 PHE C C 1
ATOM 7150 O O . PHE C 1 93 ? -50.967 -21.722 87.798 1.00 24.04 93 PHE C O 1
ATOM 7158 N N . VAL C 1 94 ? -50.978 -23.976 87.478 1.00 18.74 94 VAL C N 1
ATOM 7159 C CA . VAL C 1 94 ? -49.852 -24.263 88.366 1.00 20.94 94 VAL C CA 1
ATOM 7160 C C . VAL C 1 94 ? -48.607 -23.408 88.010 1.00 19.73 94 VAL C C 1
ATOM 7161 O O . VAL C 1 94 ? -48.351 -23.216 86.851 1.00 19.96 94 VAL C O 1
ATOM 7165 N N . PRO C 1 95 ? -47.891 -22.913 89.015 1.00 19.32 95 PRO C N 1
ATOM 7166 C CA . PRO C 1 95 ? -46.687 -22.109 88.640 1.00 20.30 95 PRO C CA 1
ATOM 7167 C C . PRO C 1 95 ? -45.683 -22.850 87.795 1.00 19.86 95 PRO C C 1
ATOM 7168 O O . PRO C 1 95 ? -45.414 -23.998 88.020 1.00 20.14 95 PRO C O 1
ATOM 7172 N N . SER C 1 96 ? -45.034 -22.105 86.879 1.00 19.81 96 SER C N 1
ATOM 7173 C CA . SER C 1 96 ? -44.078 -22.635 85.987 1.00 17.77 96 SER C CA 1
ATOM 7174 C C . SER C 1 96 ? -43.098 -21.540 85.520 1.00 16.78 96 SER C C 1
ATOM 7175 O O . SER C 1 96 ? -43.358 -20.347 85.630 1.00 17.78 96 SER C O 1
ATOM 7178 N N . TYR C 1 97 ? -42.004 -22.024 84.989 1.00 17.43 97 TYR C N 1
ATOM 7179 C CA . TYR C 1 97 ? -41.022 -21.150 84.311 1.00 18.03 97 TYR C CA 1
ATOM 7180 C C . TYR C 1 97 ? -40.563 -21.809 83.029 1.00 16.90 97 TYR C C 1
ATOM 7181 O O . TYR C 1 97 ? -40.562 -23.014 82.914 1.00 17.88 97 TYR C O 1
ATOM 7190 N N . ASN C 1 98 ? -40.171 -20.982 82.060 1.00 16.72 98 ASN C N 1
ATOM 7191 C CA . ASN C 1 98 ? -39.749 -21.416 80.745 1.00 17.21 98 ASN C CA 1
ATOM 7192 C C . ASN C 1 98 ? -38.329 -20.912 80.384 1.00 16.70 98 ASN C C 1
ATOM 7193 O O . ASN C 1 98 ? -37.779 -20.060 81.073 1.00 16.28 98 ASN C O 1
ATOM 7198 N N . ASN C 1 99 ? -37.790 -21.473 79.314 1.00 17.47 99 ASN C N 1
ATOM 7199 C CA . ASN C 1 99 ? -36.488 -21.110 78.866 1.00 16.82 99 ASN C CA 1
ATOM 7200 C C . ASN C 1 99 ? -36.555 -19.958 77.868 1.00 15.66 99 ASN C C 1
ATOM 7201 O O . ASN C 1 99 ? -35.505 -19.563 77.337 1.00 17.87 99 ASN C O 1
ATOM 7206 N N . ALA C 1 100 ? -37.744 -19.494 77.539 1.00 15.10 100 ALA C N 1
ATOM 7207 C CA . ALA C 1 100 ? -37.955 -18.460 76.505 1.00 17.22 100 ALA C CA 1
ATOM 7208 C C . ALA C 1 100 ? -38.848 -17.414 77.057 1.00 18.24 100 ALA C C 1
ATOM 7209 O O . ALA C 1 100 ? -39.819 -17.745 77.811 1.00 18.43 100 ALA C O 1
ATOM 7211 N N . PRO C 1 101 ? -38.578 -16.126 76.750 1.00 16.41 101 PRO C N 1
ATOM 7212 C CA . PRO C 1 101 ? -39.573 -15.081 77.110 1.00 17.05 101 PRO C CA 1
ATOM 7213 C C . PRO C 1 101 ? -40.868 -15.305 76.348 1.00 15.83 101 PRO C C 1
ATOM 7214 O O . PRO C 1 101 ? -40.869 -15.995 75.323 1.00 16.97 101 PRO C O 1
ATOM 7218 N N . MET C 1 102 ? -41.888 -14.566 76.713 1.00 15.87 102 MET C N 1
ATOM 7219 C CA . MET C 1 102 ? -43.200 -14.729 76.098 1.00 17.43 102 MET C CA 1
ATOM 7220 C C . MET C 1 102 ? -43.986 -13.481 76.168 1.00 18.04 102 MET C C 1
ATOM 7221 O O . MET C 1 102 ? -43.862 -12.735 77.126 1.00 17.31 102 MET C O 1
ATOM 7226 N N . LEU C 1 103 ? -44.895 -13.298 75.208 1.00 16.67 103 LEU C N 1
ATOM 7227 C CA . LEU C 1 103 ? -46.004 -12.398 75.419 1.00 17.49 103 LEU C CA 1
ATOM 7228 C C . LEU C 1 103 ? -47.292 -13.242 75.613 1.00 18.29 103 LEU C C 1
ATOM 7229 O O . LEU C 1 103 ? -47.450 -14.294 74.942 1.00 20.40 103 LEU C O 1
ATOM 7234 N N . ILE C 1 104 ? -48.191 -12.770 76.471 1.00 18.37 104 ILE C N 1
ATOM 7235 C CA . ILE C 1 104 ? -49.418 -13.498 76.768 1.00 20.98 104 ILE C CA 1
ATOM 7236 C C . ILE C 1 104 ? -50.517 -12.532 76.431 1.00 18.60 104 ILE C C 1
ATOM 7237 O O . ILE C 1 104 ? -50.536 -11.498 77.001 1.00 18.60 104 ILE C O 1
ATOM 7242 N N . ILE C 1 105 ? -51.430 -12.914 75.547 1.00 20.11 105 ILE C N 1
ATOM 7243 C CA . ILE C 1 105 ? -52.571 -12.080 75.205 1.00 20.69 105 ILE C CA 1
ATOM 7244 C C . ILE C 1 105 ? -53.809 -12.676 75.941 1.00 19.92 105 ILE C C 1
ATOM 7245 O O . ILE C 1 105 ? -54.109 -13.893 75.786 1.00 18.45 105 ILE C O 1
ATOM 7250 N N . VAL C 1 106 ? -54.492 -11.835 76.673 1.00 19.42 106 VAL C N 1
ATOM 7251 C CA . VAL C 1 106 ? -55.720 -12.261 77.368 1.00 20.33 106 VAL C CA 1
ATOM 7252 C C . VAL C 1 106 ? -56.835 -12.115 76.350 1.00 19.29 106 VAL C C 1
ATOM 7253 O O . VAL C 1 106 ? -57.321 -11.026 76.089 1.00 21.39 106 VAL C O 1
ATOM 7257 N N . VAL C 1 107 ? -57.135 -13.219 75.718 1.00 18.93 107 VAL C N 1
ATOM 7258 C CA . VAL C 1 107 ? -58.183 -13.248 74.699 1.00 22.74 107 VAL C CA 1
ATOM 7259 C C . VAL C 1 107 ? -59.594 -13.052 75.245 1.00 21.19 107 VAL C C 1
ATOM 7260 O O . VAL C 1 107 ? -60.415 -12.405 74.640 1.00 23.90 107 VAL C O 1
ATOM 7264 N N . GLN C 1 108 ? -59.838 -13.638 76.405 1.00 24.84 108 GLN C N 1
ATOM 7265 C CA . GLN C 1 108 ? -61.145 -13.599 77.062 1.00 25.91 108 GLN C CA 1
ATOM 7266 C C . GLN C 1 108 ? -60.984 -13.757 78.555 1.00 23.92 108 GLN C C 1
ATOM 7267 O O . GLN C 1 108 ? -60.141 -14.496 78.990 1.00 22.87 108 GLN C O 1
ATOM 7273 N N . GLY C 1 109 ? -61.830 -13.069 79.300 1.00 25.09 109 GLY C N 1
ATOM 7274 C CA . GLY C 1 109 ? -61.921 -13.298 80.732 1.00 25.52 109 GLY C CA 1
ATOM 7275 C C . GLY C 1 109 ? -61.129 -12.349 81.541 1.00 27.61 109 GLY C C 1
ATOM 7276 O O . GLY C 1 109 ? -60.588 -11.358 81.035 1.00 26.36 109 GLY C O 1
ATOM 7277 N N . HIS C 1 110 ? -61.079 -12.635 82.836 1.00 28.02 110 HIS C N 1
ATOM 7278 C CA . HIS C 1 110 ? -60.263 -11.869 83.745 1.00 29.33 110 HIS C CA 1
ATOM 7279 C C . HIS C 1 110 ? -59.863 -12.697 84.951 1.00 31.99 110 HIS C C 1
ATOM 7280 O O . HIS C 1 110 ? -60.482 -13.711 85.270 1.00 26.57 110 HIS C O 1
ATOM 7287 N N . GLY C 1 111 ? -58.796 -12.259 85.614 1.00 27.31 111 GLY C N 1
ATOM 7288 C CA . GLY C 1 111 ? -58.162 -13.110 86.597 1.00 25.15 111 GLY C CA 1
ATOM 7289 C C . GLY C 1 111 ? -56.975 -12.493 87.242 1.00 23.77 111 GLY C C 1
ATOM 7290 O O . GLY C 1 111 ? -56.773 -11.234 87.217 1.00 21.11 111 GLY C O 1
ATOM 7291 N N . ILE C 1 112 ? -56.132 -13.362 87.761 1.00 22.07 112 ILE C N 1
ATOM 7292 C CA . ILE C 1 112 ? -54.966 -12.900 88.523 1.00 21.08 112 ILE C CA 1
ATOM 7293 C C . ILE C 1 112 ? -53.787 -13.586 87.929 1.00 22.68 112 ILE C C 1
ATOM 7294 O O . ILE C 1 112 ? -53.860 -14.776 87.571 1.00 21.21 112 ILE C O 1
ATOM 7299 N N . LEU C 1 113 ? -52.687 -12.848 87.850 1.00 22.02 113 LEU C N 1
ATOM 7300 C CA . LEU C 1 113 ? -51.411 -13.385 87.331 1.00 19.76 113 LEU C CA 1
ATOM 7301 C C . LEU C 1 113 ? -50.351 -13.041 88.333 1.00 18.99 113 LEU C C 1
ATOM 7302 O O . LEU C 1 113 ? -50.244 -11.927 88.781 1.00 20.74 113 LEU C O 1
ATOM 7307 N N . GLY C 1 114 ? -49.596 -14.069 88.679 1.00 18.41 114 GLY C N 1
ATOM 7308 C CA . GLY C 1 114 ? -48.375 -13.932 89.529 1.00 16.51 114 GLY C CA 1
ATOM 7309 C C . GLY C 1 114 ? -47.136 -14.055 88.687 1.00 18.86 114 GLY C C 1
ATOM 7310 O O . GLY C 1 114 ? -47.072 -14.866 87.754 1.00 22.05 114 GLY C O 1
ATOM 7311 N N . ALA C 1 115 ? -46.095 -13.285 89.072 1.00 18.74 115 ALA C N 1
ATOM 7312 C CA . ALA C 1 115 ? -44.777 -13.349 88.458 1.00 19.44 115 ALA C CA 1
ATOM 7313 C C . ALA C 1 115 ? -43.783 -13.082 89.536 1.00 19.57 115 ALA C C 1
ATOM 7314 O O . ALA C 1 115 ? -43.930 -12.110 90.303 1.00 22.59 115 ALA C O 1
ATOM 7316 N N . VAL C 1 116 ? -42.807 -13.941 89.681 1.00 18.47 116 VAL C N 1
ATOM 7317 C CA . VAL C 1 116 ? -41.884 -13.808 90.781 1.00 19.25 116 VAL C CA 1
ATOM 7318 C C . VAL C 1 116 ? -40.517 -13.284 90.300 1.00 18.77 116 VAL C C 1
ATOM 7319 O O . VAL C 1 116 ? -39.898 -13.838 89.396 1.00 19.62 116 VAL C O 1
ATOM 7323 N N . PHE C 1 117 ? -40.078 -12.197 90.940 1.00 16.89 117 PHE C N 1
ATOM 7324 C CA . PHE C 1 117 ? -38.729 -11.604 90.760 1.00 19.40 117 PHE C CA 1
ATOM 7325 C C . PHE C 1 117 ? -37.855 -12.014 91.919 1.00 19.40 117 PHE C C 1
ATOM 7326 O O . PHE C 1 117 ? -37.987 -11.574 93.042 1.00 18.31 117 PHE C O 1
ATOM 7334 N N . PRO C 1 118 ? -36.904 -12.910 91.630 1.00 21.74 118 PRO C N 1
ATOM 7335 C CA . PRO C 1 118 ? -36.007 -13.417 92.662 1.00 21.62 118 PRO C CA 1
ATOM 7336 C C . PRO C 1 118 ? -35.138 -12.373 93.278 1.00 21.36 118 PRO C C 1
ATOM 7337 O O . PRO C 1 118 ? -34.456 -11.655 92.569 1.00 21.59 118 PRO C O 1
ATOM 7341 N N . GLY C 1 119 ? -35.117 -12.344 94.613 1.00 22.77 119 GLY C N 1
ATOM 7342 C CA . GLY C 1 119 ? -34.336 -11.342 95.319 1.00 23.28 119 GLY C CA 1
ATOM 7343 C C . GLY C 1 119 ? -35.122 -10.089 95.670 1.00 23.61 119 GLY C C 1
ATOM 7344 O O . GLY C 1 119 ? -34.572 -9.257 96.350 1.00 29.83 119 GLY C O 1
ATOM 7345 N N . CYS C 1 120 ? -36.369 -9.955 95.223 1.00 19.21 120 CYS C N 1
ATOM 7346 C CA . CYS C 1 120 ? -37.247 -8.866 95.642 1.00 20.88 120 CYS C CA 1
ATOM 7347 C C . CYS C 1 120 ? -38.063 -9.314 96.905 1.00 21.73 120 CYS C C 1
ATOM 7348 O O . CYS C 1 120 ? -38.381 -10.503 97.035 1.00 18.77 120 CYS C O 1
ATOM 7351 N N . PRO C 1 121 ? -38.375 -8.385 97.791 1.00 19.09 121 PRO C N 1
ATOM 7352 C CA . PRO C 1 121 ? -39.110 -8.732 98.998 1.00 17.86 121 PRO C CA 1
ATOM 7353 C C . PRO C 1 121 ? -40.651 -8.864 98.706 1.00 17.40 121 PRO C C 1
ATOM 7354 O O . PRO C 1 121 ? -41.158 -8.468 97.634 1.00 18.26 121 PRO C O 1
ATOM 7358 N N . GLU C 1 122 ? -41.350 -9.537 99.628 1.00 16.17 122 GLU C N 1
ATOM 7359 C CA . GLU C 1 122 ? -42.778 -9.752 99.509 1.00 17.19 122 GLU C CA 1
ATOM 7360 C C . GLU C 1 122 ? -43.502 -8.496 99.991 1.00 16.98 122 GLU C C 1
ATOM 7361 O O . GLU C 1 122 ? -43.480 -8.211 101.244 1.00 20.29 122 GLU C O 1
ATOM 7367 N N . THR C 1 123 ? -44.088 -7.710 99.097 1.00 16.28 123 THR C N 1
ATOM 7368 C CA . THR C 1 123 ? -44.618 -6.391 99.442 1.00 16.66 123 THR C CA 1
ATOM 7369 C C . THR C 1 123 ? -46.168 -6.331 99.468 1.00 17.31 123 THR C C 1
ATOM 7370 O O . THR C 1 123 ? -46.719 -5.267 99.744 1.00 18.48 123 THR C O 1
ATOM 7374 N N . PHE C 1 124 ? -46.824 -7.456 99.264 1.00 16.61 124 PHE C N 1
ATOM 7375 C CA . PHE C 1 124 ? -48.275 -7.607 99.501 1.00 17.65 124 PHE C CA 1
ATOM 7376 C C . PHE C 1 124 ? -48.422 -8.399 100.816 1.00 17.94 124 PHE C C 1
ATOM 7377 O O . PHE C 1 124 ? -48.061 -9.575 100.861 1.00 20.72 124 PHE C O 1
ATOM 7385 N N . GLN C 1 125 ? -48.848 -7.697 101.872 1.00 17.19 125 GLN C N 1
ATOM 7386 C CA . GLN C 1 125 ? -48.630 -8.137 103.238 1.00 17.49 125 GLN C CA 1
ATOM 7387 C C . GLN C 1 125 ? -49.892 -8.118 104.068 1.00 19.80 125 GLN C C 1
ATOM 7388 O O . GLN C 1 125 ? -50.579 -7.129 104.107 1.00 17.61 125 GLN C O 1
ATOM 7394 N N . SER C 1 126 ? -50.192 -9.209 104.755 1.00 23.21 126 SER C N 1
ATOM 7395 C CA . SER C 1 126 ? -51.249 -9.117 105.752 1.00 21.85 126 SER C CA 1
ATOM 7396 C C . SER C 1 126 ? -50.809 -9.761 107.011 1.00 25.89 126 SER C C 1
ATOM 7397 O O . SER C 1 126 ? -50.320 -10.863 106.956 1.00 23.25 126 SER C O 1
ATOM 7400 N N . PHE C 1 127 ? -51.021 -9.082 108.150 1.00 24.13 127 PHE C N 1
ATOM 7401 C CA . PHE C 1 127 ? -50.522 -9.584 109.436 1.00 28.71 127 PHE C CA 1
ATOM 7402 C C . PHE C 1 127 ? -51.657 -10.028 110.358 1.00 33.60 127 PHE C C 1
ATOM 7403 O O . PHE C 1 127 ? -51.395 -10.266 111.526 1.00 37.18 127 PHE C O 1
ATOM 7411 N N . HIS C 1 128 ? -52.844 -10.248 109.782 1.00 36.47 128 HIS C N 1
ATOM 7412 C CA . HIS C 1 128 ? -54.065 -10.650 110.470 1.00 46.07 128 HIS C CA 1
ATOM 7413 C C . HIS C 1 128 ? -54.653 -11.861 109.722 1.00 55.13 128 HIS C C 1
ATOM 7414 O O . HIS C 1 128 ? -54.446 -11.971 108.507 1.00 56.99 128 HIS C O 1
ATOM 7421 N N . PRO C 1 129 ? -55.358 -12.782 110.400 1.00 65.56 129 PRO C N 1
ATOM 7422 C CA . PRO C 1 129 ? -55.407 -12.910 111.876 1.00 62.61 129 PRO C CA 1
ATOM 7423 C C . PRO C 1 129 ? -54.106 -13.511 112.418 1.00 65.51 129 PRO C C 1
ATOM 7424 O O . PRO C 1 129 ? -53.375 -14.114 111.641 1.00 68.55 129 PRO C O 1
ATOM 7428 N N . THR C 1 130 ? -53.822 -13.362 113.717 1.00 66.93 130 THR C N 1
ATOM 7429 C CA . THR C 1 130 ? -52.675 -14.068 114.362 1.00 73.08 130 THR C CA 1
ATOM 7430 C C . THR C 1 130 ? -53.089 -15.042 115.468 1.00 74.32 130 THR C C 1
ATOM 7431 O O . THR C 1 130 ? -52.309 -15.919 115.865 1.00 78.03 130 THR C O 1
ATOM 7435 N N . THR C 1 143 ? -56.410 -18.468 104.382 1.00 61.41 143 THR C N 1
ATOM 7436 C CA . THR C 1 143 ? -55.073 -18.215 104.845 1.00 59.21 143 THR C CA 1
ATOM 7437 C C . THR C 1 143 ? -54.743 -16.762 104.568 1.00 63.90 143 THR C C 1
ATOM 7438 O O . THR C 1 143 ? -53.893 -16.448 103.711 1.00 56.53 143 THR C O 1
ATOM 7442 N N . PHE C 1 144 ? -55.444 -15.885 105.279 1.00 61.88 144 PHE C N 1
ATOM 7443 C CA . PHE C 1 144 ? -55.267 -14.458 105.107 1.00 62.07 144 PHE C CA 1
ATOM 7444 C C . PHE C 1 144 ? -54.055 -13.879 105.815 1.00 52.51 144 PHE C C 1
ATOM 7445 O O . PHE C 1 144 ? -53.720 -12.734 105.531 1.00 63.21 144 PHE C O 1
ATOM 7453 N N . ARG C 1 145 ? -53.381 -14.619 106.701 1.00 38.49 145 ARG C N 1
ATOM 7454 C CA . ARG C 1 145 ? -52.099 -14.130 107.218 1.00 36.15 145 ARG C CA 1
ATOM 7455 C C . ARG C 1 145 ? -51.083 -14.619 106.195 1.00 29.99 145 ARG C C 1
ATOM 7456 O O . ARG C 1 145 ? -50.911 -15.826 106.051 1.00 26.01 145 ARG C O 1
ATOM 7464 N N . ASP C 1 146 ? -50.485 -13.701 105.424 1.00 24.12 146 ASP C N 1
ATOM 7465 C CA . ASP C 1 146 ? -49.513 -14.116 104.431 1.00 23.16 146 ASP C CA 1
ATOM 7466 C C . ASP C 1 146 ? -48.769 -12.884 103.923 1.00 21.66 146 ASP C C 1
ATOM 7467 O O . ASP C 1 146 ? -49.208 -11.742 104.133 1.00 20.64 146 ASP C O 1
ATOM 7472 N N . GLN C 1 147 ? -47.596 -13.117 103.370 1.00 20.48 147 GLN C N 1
ATOM 7473 C CA . GLN C 1 147 ? -46.854 -12.115 102.593 1.00 20.98 147 GLN C CA 1
ATOM 7474 C C . GLN C 1 147 ? -46.432 -12.780 101.280 1.00 19.59 147 GLN C C 1
ATOM 7475 O O . GLN C 1 147 ? -45.995 -13.941 101.248 1.00 20.44 147 GLN C O 1
ATOM 7481 N N . HIS C 1 148 ? -46.640 -12.072 100.196 1.00 17.41 148 HIS C N 1
ATOM 7482 C CA . HIS C 1 148 ? -46.260 -12.549 98.867 1.00 17.83 148 HIS C CA 1
ATOM 7483 C C . HIS C 1 148 ? -45.915 -11.380 97.957 1.00 18.76 148 HIS C C 1
ATOM 7484 O O . HIS C 1 148 ? -46.063 -10.225 98.329 1.00 17.88 148 HIS C O 1
ATOM 7491 N N . GLN C 1 149 ? -45.387 -11.699 96.792 1.00 17.08 149 GLN C N 1
ATOM 7492 C CA . GLN C 1 149 ? -45.149 -10.640 95.804 1.00 17.41 149 GLN C CA 1
ATOM 7493 C C . GLN C 1 149 ? -46.372 -10.113 95.174 1.00 19.02 149 GLN C C 1
ATOM 7494 O O . GLN C 1 149 ? -47.462 -10.727 95.180 1.00 17.83 149 GLN C O 1
ATOM 7500 N N . LYS C 1 150 ? -46.219 -8.912 94.628 1.00 19.58 150 LYS C N 1
ATOM 7501 C CA . LYS C 1 150 ? -47.314 -8.239 93.955 1.00 21.94 150 LYS C CA 1
ATOM 7502 C C . LYS C 1 150 ? -47.941 -9.170 92.923 1.00 23.02 150 LYS C C 1
ATOM 7503 O O . LYS C 1 150 ? -47.246 -9.798 92.112 1.00 25.98 150 LYS C O 1
ATOM 7509 N N . VAL C 1 151 ? -49.269 -9.251 92.957 1.00 23.50 151 VAL C N 1
ATOM 7510 C CA . VAL C 1 151 ? -50.034 -9.929 91.954 1.00 25.31 151 VAL C CA 1
ATOM 7511 C C . VAL C 1 151 ? -50.738 -8.939 91.062 1.00 25.49 151 VAL C C 1
ATOM 7512 O O . VAL C 1 151 ? -51.064 -7.792 91.482 1.00 23.96 151 VAL C O 1
ATOM 7516 N N . HIS C 1 152 ? -51.023 -9.415 89.857 1.00 22.77 152 HIS C N 1
ATOM 7517 C CA . HIS C 1 152 ? -51.507 -8.558 88.769 1.00 25.02 152 HIS C CA 1
ATOM 7518 C C . HIS C 1 152 ? -52.907 -8.955 88.388 1.00 23.00 152 HIS C C 1
ATOM 7519 O O . HIS C 1 152 ? -53.230 -10.157 88.190 1.00 26.24 152 HIS C O 1
ATOM 7526 N N . PHE C 1 153 ? -53.742 -7.952 88.177 1.00 22.62 153 PHE C N 1
ATOM 7527 C CA . PHE C 1 153 ? -55.141 -8.249 87.872 1.00 27.18 153 PHE C CA 1
ATOM 7528 C C . PHE C 1 153 ? -55.254 -8.125 86.359 1.00 23.99 153 PHE C C 1
ATOM 7529 O O . PHE C 1 153 ? -55.012 -7.053 85.851 1.00 24.97 153 PHE C O 1
ATOM 7537 N N . ILE C 1 154 ? -55.521 -9.243 85.673 1.00 21.45 154 ILE C N 1
ATOM 7538 C CA . ILE C 1 154 ? -55.486 -9.307 84.167 1.00 21.31 154 ILE C CA 1
ATOM 7539 C C . ILE C 1 154 ? -56.926 -9.440 83.608 1.00 23.77 154 ILE C C 1
ATOM 7540 O O . ILE C 1 154 ? -57.791 -10.063 84.228 1.00 24.00 154 ILE C O 1
ATOM 7545 N N . ARG C 1 155 ? -57.139 -8.886 82.424 1.00 23.48 155 ARG C N 1
ATOM 7546 C CA . ARG C 1 155 ? -58.394 -8.909 81.759 1.00 24.05 155 ARG C CA 1
ATOM 7547 C C . ARG C 1 155 ? -58.216 -8.841 80.256 1.00 25.95 155 ARG C C 1
ATOM 7548 O O . ARG C 1 155 ? -57.116 -8.549 79.736 1.00 23.20 155 ARG C O 1
ATOM 7556 N N . GLN C 1 156 ? -59.301 -9.133 79.568 1.00 23.62 156 GLN C N 1
ATOM 7557 C CA . GLN C 1 156 ? -59.343 -9.181 78.121 1.00 22.97 156 GLN C CA 1
ATOM 7558 C C . GLN C 1 156 ? -58.732 -7.931 77.560 1.00 20.42 156 GLN C C 1
ATOM 7559 O O . GLN C 1 156 ? -59.043 -6.803 77.955 1.00 21.78 156 GLN C O 1
ATOM 7565 N N . GLY C 1 157 ? -57.835 -8.176 76.626 1.00 22.57 157 GLY C N 1
ATOM 7566 C CA . GLY C 1 157 ? -57.118 -7.105 75.937 1.00 22.45 157 GLY C CA 1
ATOM 7567 C C . GLY C 1 157 ? -55.719 -6.865 76.500 1.00 24.05 157 GLY C C 1
ATOM 7568 O O . GLY C 1 157 ? -54.917 -6.129 75.876 1.00 21.12 157 GLY C O 1
ATOM 7569 N N . ASP C 1 158 ? -55.419 -7.429 77.672 1.00 20.29 158 ASP C N 1
ATOM 7570 C CA . ASP C 1 158 ? -54.050 -7.291 78.237 1.00 20.58 158 ASP C CA 1
ATOM 7571 C C . ASP C 1 158 ? -52.997 -8.097 77.423 1.00 20.27 158 ASP C C 1
ATOM 7572 O O . ASP C 1 158 ? -53.201 -9.297 77.031 1.00 18.72 158 ASP C O 1
ATOM 7577 N N . VAL C 1 159 ? -51.834 -7.473 77.200 1.00 19.86 159 VAL C N 1
ATOM 7578 C CA . VAL C 1 159 ? -50.675 -8.176 76.717 1.00 18.79 159 VAL C CA 1
ATOM 7579 C C . VAL C 1 159 ? -49.691 -8.158 77.839 1.00 20.20 159 VAL C C 1
ATOM 7580 O O . VAL C 1 159 ? -49.391 -7.086 78.351 1.00 22.05 159 VAL C O 1
ATOM 7584 N N . ILE C 1 160 ? -49.260 -9.319 78.298 1.00 19.76 160 ILE C N 1
ATOM 7585 C CA . ILE C 1 160 ? -48.388 -9.432 79.437 1.00 19.71 160 ILE C CA 1
ATOM 7586 C C . ILE C 1 160 ? -47.012 -9.914 78.912 1.00 19.83 160 ILE C C 1
ATOM 7587 O O . ILE C 1 160 ? -46.955 -10.884 78.101 1.00 19.04 160 ILE C O 1
ATOM 7592 N N . ALA C 1 161 ? -45.921 -9.334 79.412 1.00 17.96 161 ALA C N 1
ATOM 7593 C CA . ALA C 1 161 ? -44.576 -9.721 78.941 1.00 18.65 161 ALA C CA 1
ATOM 7594 C C . ALA C 1 161 ? -43.751 -10.331 80.061 1.00 21.63 161 ALA C C 1
ATOM 7595 O O . ALA C 1 161 ? -43.597 -9.675 81.093 1.00 20.26 161 ALA C O 1
ATOM 7597 N N . LEU C 1 162 ? -43.228 -11.533 79.872 1.00 17.80 162 LEU C N 1
ATOM 7598 C CA . LEU C 1 162 ? -42.433 -12.208 80.920 1.00 19.20 162 LEU C CA 1
ATOM 7599 C C . LEU C 1 162 ? -41.114 -12.672 80.388 1.00 16.70 162 LEU C C 1
ATOM 7600 O O . LEU C 1 162 ? -41.071 -13.239 79.267 1.00 18.96 162 LEU C O 1
ATOM 7605 N N . PRO C 1 163 ? -40.028 -12.420 81.125 1.00 17.76 163 PRO C N 1
ATOM 7606 C CA . PRO C 1 163 ? -38.762 -13.000 80.718 1.00 18.15 163 PRO C CA 1
ATOM 7607 C C . PRO C 1 163 ? -38.684 -14.516 80.885 1.00 16.88 163 PRO C C 1
ATOM 7608 O O . PRO C 1 163 ? -39.406 -15.145 81.652 1.00 20.75 163 PRO C O 1
ATOM 7612 N N . ALA C 1 164 ? -37.715 -15.106 80.218 1.00 18.20 164 ALA C N 1
ATOM 7613 C CA . ALA C 1 164 ? -37.269 -16.447 80.550 1.00 16.53 164 ALA C CA 1
ATOM 7614 C C . ALA C 1 164 ? -36.867 -16.634 81.978 1.00 16.02 164 ALA C C 1
ATOM 7615 O O . ALA C 1 164 ? -36.296 -15.766 82.603 1.00 15.19 164 ALA C O 1
ATOM 7617 N N . GLY C 1 165 ? -37.223 -17.788 82.528 1.00 15.79 165 GLY C N 1
ATOM 7618 C CA . GLY C 1 165 ? -36.687 -18.188 83.822 1.00 18.12 165 GLY C CA 1
ATOM 7619 C C . GLY C 1 165 ? -37.528 -17.721 85.022 1.00 19.02 165 GLY C C 1
ATOM 7620 O O . GLY C 1 165 ? -37.193 -18.119 86.135 1.00 21.66 165 GLY C O 1
ATOM 7621 N N . ILE C 1 166 ? -38.578 -16.925 84.794 1.00 18.69 166 ILE C N 1
ATOM 7622 C CA . ILE C 1 166 ? -39.432 -16.305 85.815 1.00 18.62 166 ILE C CA 1
ATOM 7623 C C . ILE C 1 166 ? -40.656 -17.184 86.057 1.00 17.66 166 ILE C C 1
ATOM 7624 O O . ILE C 1 166 ? -41.391 -17.548 85.124 1.00 18.37 166 ILE C O 1
ATOM 7629 N N . VAL C 1 167 ? -40.876 -17.420 87.339 1.00 17.97 167 VAL C N 1
ATOM 7630 C CA . VAL C 1 167 ? -42.028 -18.190 87.711 1.00 18.51 167 VAL C CA 1
ATOM 7631 C C . VAL C 1 167 ? -43.268 -17.389 87.547 1.00 16.78 167 VAL C C 1
ATOM 7632 O O . VAL C 1 167 ? -43.368 -16.256 88.073 1.00 19.45 167 VAL C O 1
ATOM 7636 N N . HIS C 1 168 ? -44.253 -17.973 86.887 1.00 16.35 168 HIS C N 1
ATOM 7637 C CA . HIS C 1 168 ? -45.503 -17.316 86.760 1.00 17.24 168 HIS C CA 1
ATOM 7638 C C . HIS C 1 168 ? -46.637 -18.291 87.008 1.00 17.62 168 HIS C C 1
ATOM 7639 O O . HIS C 1 168 ? -46.478 -19.477 86.839 1.00 19.15 168 HIS C O 1
ATOM 7646 N N . TRP C 1 169 ? -47.791 -17.723 87.324 1.00 17.66 169 TRP C N 1
ATOM 7647 C CA . TRP C 1 169 ? -49.008 -18.523 87.542 1.00 17.83 169 TRP C CA 1
ATOM 7648 C C . TRP C 1 169 ? -50.238 -17.703 87.253 1.00 17.97 169 TRP C C 1
ATOM 7649 O O . TRP C 1 169 ? -50.177 -16.515 87.199 1.00 20.02 169 TRP C O 1
ATOM 7660 N N . ALA C 1 170 ? -51.406 -18.349 87.131 1.00 19.01 170 ALA C N 1
ATOM 7661 C CA . ALA C 1 170 ? -52.594 -17.589 86.807 1.00 17.23 170 ALA C CA 1
ATOM 7662 C C . ALA C 1 170 ? -53.844 -18.263 87.375 1.00 19.82 170 ALA C C 1
ATOM 7663 O O . ALA C 1 170 ? -53.789 -19.496 87.609 1.00 19.24 170 ALA C O 1
ATOM 7665 N N . TYR C 1 171 ? -54.815 -17.441 87.708 1.00 21.82 171 TYR C N 1
ATOM 7666 C CA . TYR C 1 171 ? -56.066 -17.905 88.359 1.00 22.36 171 TYR C CA 1
ATOM 7667 C C . TYR C 1 171 ? -57.260 -17.245 87.744 1.00 21.70 171 TYR C C 1
ATOM 7668 O O . TYR C 1 171 ? -57.354 -16.003 87.586 1.00 23.55 171 TYR C O 1
ATOM 7677 N N . ASN C 1 172 ? -58.268 -18.043 87.433 1.00 25.57 172 ASN C N 1
ATOM 7678 C CA . ASN C 1 172 ? -59.440 -17.478 86.804 1.00 23.84 172 ASN C CA 1
ATOM 7679 C C . ASN C 1 172 ? -60.449 -17.127 87.892 1.00 28.69 172 ASN C C 1
ATOM 7680 O O . ASN C 1 172 ? -60.940 -18.027 88.560 1.00 28.79 172 ASN C O 1
ATOM 7685 N N . GLU C 1 173 ? -60.730 -15.838 88.019 1.00 33.52 173 GLU C N 1
ATOM 7686 C CA . GLU C 1 173 ? -61.753 -15.325 88.955 1.00 40.12 173 GLU C CA 1
ATOM 7687 C C . GLU C 1 173 ? -63.195 -15.373 88.458 1.00 45.81 173 GLU C C 1
ATOM 7688 O O . GLU C 1 173 ? -64.150 -15.376 89.261 1.00 50.22 173 GLU C O 1
ATOM 7694 N N . ALA C 1 174 ? -63.346 -15.340 87.147 1.00 39.80 174 ALA C N 1
ATOM 7695 C CA . ALA C 1 174 ? -64.623 -15.066 86.517 1.00 43.23 174 ALA C CA 1
ATOM 7696 C C . ALA C 1 174 ? -65.322 -16.344 86.196 1.00 43.53 174 ALA C C 1
ATOM 7697 O O . ALA C 1 174 ? -64.724 -17.431 86.243 1.00 45.03 174 ALA C O 1
ATOM 7699 N N . THR C 1 175 ? -66.598 -16.192 85.818 1.00 42.73 175 THR C N 1
ATOM 7700 C CA . THR C 1 175 ? -67.425 -17.359 85.537 1.00 40.48 175 THR C CA 1
ATOM 7701 C C . THR C 1 175 ? -67.119 -17.892 84.120 1.00 35.21 175 THR C C 1
ATOM 7702 O O . THR C 1 175 ? -67.036 -19.115 83.934 1.00 37.09 175 THR C O 1
ATOM 7706 N N . GLU C 1 176 ? -66.907 -16.988 83.148 1.00 31.46 176 GLU C N 1
ATOM 7707 C CA . GLU C 1 176 ? -66.435 -17.335 81.804 1.00 30.55 176 GLU C CA 1
ATOM 7708 C C . GLU C 1 176 ? -64.995 -17.827 81.859 1.00 29.87 176 GLU C C 1
ATOM 7709 O O . GLU C 1 176 ? -64.215 -17.512 82.792 1.00 28.08 176 GLU C O 1
ATOM 7715 N N . LYS C 1 177 ? -64.659 -18.617 80.861 1.00 27.09 177 LYS C N 1
ATOM 7716 C CA . LYS C 1 177 ? -63.345 -19.159 80.763 1.00 28.21 177 LYS C CA 1
ATOM 7717 C C . LYS C 1 177 ? -62.338 -18.012 80.540 1.00 24.12 177 LYS C C 1
ATOM 7718 O O . LYS C 1 177 ? -62.611 -17.019 79.853 1.00 27.54 177 LYS C O 1
ATOM 7724 N N . LEU C 1 178 ? -61.156 -18.231 81.097 1.00 23.34 178 LEU C N 1
ATOM 7725 C CA . LEU C 1 178 ? -60.000 -17.285 80.965 1.00 21.06 178 LEU C CA 1
ATOM 7726 C C . LEU C 1 178 ? -59.183 -17.894 79.884 1.00 21.01 178 LEU C C 1
ATOM 7727 O O . LEU C 1 178 ? -58.720 -19.018 80.016 1.00 21.02 178 LEU C O 1
ATOM 7732 N N . VAL C 1 179 ? -58.986 -17.137 78.788 1.00 22.44 179 VAL C N 1
ATOM 7733 C CA . VAL C 1 179 ? -58.288 -17.713 77.615 1.00 21.29 179 VAL C CA 1
ATOM 7734 C C . VAL C 1 179 ? -57.050 -16.836 77.346 1.00 19.14 179 VAL C C 1
ATOM 7735 O O . VAL C 1 179 ? -57.197 -15.630 77.171 1.00 21.24 179 VAL C O 1
ATOM 7739 N N . LEU C 1 180 ? -55.904 -17.502 77.403 1.00 19.59 180 LEU C N 1
ATOM 7740 C CA . LEU C 1 180 ? -54.562 -16.914 77.244 1.00 20.60 180 LEU C CA 1
ATOM 7741 C C . LEU C 1 180 ? -53.891 -17.492 76.036 1.00 19.44 180 LEU C C 1
ATOM 7742 O O . LEU C 1 180 ? -53.736 -18.708 75.909 1.00 24.96 180 LEU C O 1
ATOM 7747 N N . LEU C 1 181 ? -53.433 -16.609 75.141 1.00 18.97 181 LEU C N 1
ATOM 7748 C CA . LEU C 1 181 ? -52.690 -17.066 73.965 1.00 22.06 181 LEU C CA 1
ATOM 7749 C C . LEU C 1 181 ? -51.241 -16.642 74.279 1.00 23.25 181 LEU C C 1
ATOM 7750 O O . LEU C 1 181 ? -50.990 -15.447 74.476 1.00 21.48 181 LEU C O 1
ATOM 7755 N N . VAL C 1 182 ? -50.370 -17.609 74.354 1.00 18.80 182 VAL C N 1
ATOM 7756 C CA . VAL C 1 182 ? -49.022 -17.420 74.799 1.00 19.99 182 VAL C CA 1
ATOM 7757 C C . VAL C 1 182 ? -48.122 -17.628 73.587 1.00 20.37 182 VAL C C 1
ATOM 7758 O O . VAL C 1 182 ? -48.105 -18.718 73.008 1.00 21.26 182 VAL C O 1
ATOM 7762 N N . ILE C 1 183 ? -47.304 -16.626 73.276 1.00 18.37 183 ILE C N 1
ATOM 7763 C CA . ILE C 1 183 ? -46.312 -16.754 72.264 1.00 18.60 183 ILE C CA 1
ATOM 7764 C C . ILE C 1 183 ? -44.914 -16.734 72.928 1.00 16.77 183 ILE C C 1
ATOM 7765 O O . ILE C 1 183 ? -44.480 -15.717 73.467 1.00 18.55 183 ILE C O 1
ATOM 7770 N N . HIS C 1 184 ? -44.275 -17.857 72.915 1.00 16.89 184 HIS C N 1
ATOM 7771 C CA . HIS C 1 184 ? -42.903 -17.999 73.373 1.00 20.45 184 HIS C CA 1
ATOM 7772 C C . HIS C 1 184 ? -41.904 -17.761 72.237 1.00 17.50 184 HIS C C 1
ATOM 7773 O O . HIS C 1 184 ? -41.959 -18.384 71.147 1.00 18.65 184 HIS C O 1
ATOM 7780 N N . ASP C 1 185 ? -40.880 -16.963 72.535 1.00 17.54 185 ASP C N 1
ATOM 7781 C CA . ASP C 1 185 ? -39.910 -16.586 71.527 1.00 17.75 185 ASP C CA 1
ATOM 7782 C C . ASP C 1 185 ? -38.645 -17.409 71.720 1.00 17.59 185 ASP C C 1
ATOM 7783 O O . ASP C 1 185 ? -37.740 -17.088 72.509 1.00 14.87 185 ASP C O 1
ATOM 7788 N N . LEU C 1 186 ? -38.632 -18.558 71.072 1.00 16.15 186 LEU C N 1
ATOM 7789 C CA . LEU C 1 186 ? -37.583 -19.466 71.324 1.00 16.69 186 LEU C CA 1
ATOM 7790 C C . LEU C 1 186 ? -36.202 -18.953 70.846 1.00 14.93 186 LEU C C 1
ATOM 7791 O O . LEU C 1 186 ? -35.159 -19.361 71.412 1.00 14.70 186 LEU C O 1
ATOM 7796 N N . SER C 1 187 ? -36.149 -18.093 69.809 1.00 15.84 187 SER C N 1
ATOM 7797 C CA . SER C 1 187 ? -34.835 -17.757 69.266 1.00 15.67 187 SER C CA 1
ATOM 7798 C C . SER C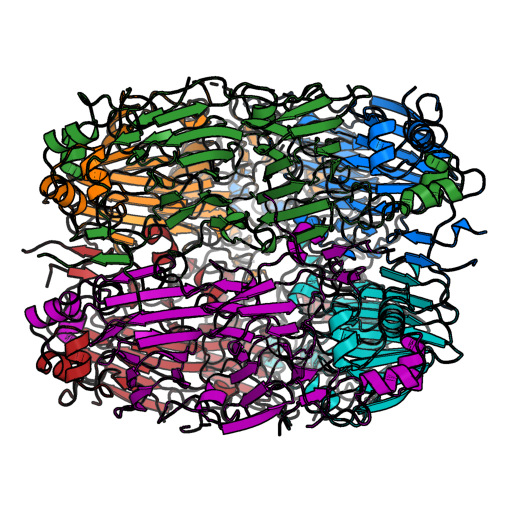 1 187 ? -34.243 -16.588 70.009 1.00 17.38 187 SER C C 1
ATOM 7799 O O . SER C 1 187 ? -33.181 -16.116 69.631 1.00 17.50 187 SER C O 1
ATOM 7802 N N . ASN C 1 188 ? -34.946 -16.154 71.041 1.00 15.59 188 ASN C N 1
ATOM 7803 C CA . ASN C 1 188 ? -34.521 -15.016 71.879 1.00 16.74 188 ASN C CA 1
ATOM 7804 C C . ASN C 1 188 ? -33.167 -15.300 72.511 1.00 16.07 188 ASN C C 1
ATOM 7805 O O . ASN C 1 188 ? -32.810 -16.425 72.879 1.00 15.13 188 ASN C O 1
ATOM 7810 N N . ARG C 1 189 ? -32.418 -14.248 72.682 1.00 15.73 189 ARG C N 1
ATOM 7811 C CA . ARG C 1 189 ? -31.111 -14.348 73.316 1.00 15.97 189 ARG C CA 1
ATOM 7812 C C . ARG C 1 189 ? -31.186 -14.915 74.732 1.00 16.51 189 ARG C C 1
ATOM 7813 O O . ARG C 1 189 ? -30.221 -15.455 75.255 1.00 16.62 189 ARG C O 1
ATOM 7821 N N . GLU C 1 190 ? -32.347 -14.785 75.347 1.00 14.50 190 GLU C N 1
ATOM 7822 C CA . GLU C 1 190 ? -32.471 -15.240 76.738 1.00 15.94 190 GLU C CA 1
ATOM 7823 C C . GLU C 1 190 ? -32.443 -16.777 76.776 1.00 15.68 190 GLU C C 1
ATOM 7824 O O . GLU C 1 190 ? -32.328 -17.333 77.861 1.00 17.41 190 GLU C O 1
ATOM 7830 N N . ASN C 1 191 ? -32.734 -17.431 75.656 1.00 15.42 191 ASN C N 1
ATOM 7831 C CA . ASN C 1 191 ? -32.796 -18.908 75.621 1.00 16.57 191 ASN C CA 1
ATOM 7832 C C . ASN C 1 191 ? -31.442 -19.414 75.182 1.00 15.54 191 ASN C C 1
ATOM 7833 O O . ASN C 1 191 ? -31.117 -19.404 73.962 1.00 16.00 191 ASN C O 1
ATOM 7838 N N . GLN C 1 192 ? -30.643 -19.865 76.150 1.00 15.55 192 GLN C N 1
ATOM 7839 C CA . GLN C 1 192 ? -29.285 -20.423 75.856 1.00 15.38 192 GLN C CA 1
ATOM 7840 C C . GLN C 1 192 ? -29.215 -21.937 75.672 1.00 15.23 192 GLN C C 1
ATOM 7841 O O . GLN C 1 192 ? -28.126 -22.529 75.671 1.00 15.14 192 GLN C O 1
ATOM 7847 N N . LEU C 1 193 ? -30.349 -22.555 75.686 1.00 17.20 193 LEU C N 1
ATOM 7848 C CA . LEU C 1 193 ? -30.430 -24.048 75.636 1.00 18.37 193 LEU C CA 1
ATOM 7849 C C . LEU C 1 193 ? -30.467 -24.521 74.193 1.00 19.11 193 LEU C C 1
ATOM 7850 O O . LEU C 1 193 ? -29.402 -24.695 73.609 1.00 19.84 193 LEU C O 1
ATOM 7855 N N . ASP C 1 194 ? -31.645 -24.669 73.601 1.00 16.37 194 ASP C N 1
ATOM 7856 C CA . ASP C 1 194 ? -31.736 -24.992 72.166 1.00 19.05 194 ASP C CA 1
ATOM 7857 C C . ASP C 1 194 ? -33.118 -24.585 71.728 1.00 17.89 194 ASP C C 1
ATOM 7858 O O . ASP C 1 194 ? -33.909 -24.131 72.558 1.00 18.34 194 ASP C O 1
ATOM 7863 N N . GLN C 1 195 ? -33.472 -24.777 70.452 1.00 19.50 195 GLN C N 1
ATOM 7864 C CA . GLN C 1 195 ? -34.730 -24.210 69.950 1.00 17.80 195 GLN C CA 1
ATOM 7865 C C . GLN C 1 195 ? -35.966 -25.092 70.204 1.00 21.29 195 GLN C C 1
ATOM 7866 O O . GLN C 1 195 ? -36.674 -25.482 69.267 1.00 22.15 195 GLN C O 1
ATOM 7872 N N . ASN C 1 196 ? -36.197 -25.384 71.466 1.00 18.51 196 ASN C N 1
ATOM 7873 C CA . ASN C 1 196 ? -37.357 -26.195 71.956 1.00 20.82 196 ASN C CA 1
ATOM 7874 C C . ASN C 1 196 ? -37.750 -25.560 73.293 1.00 20.22 196 ASN C C 1
ATOM 7875 O O . ASN C 1 196 ? -36.846 -25.177 74.093 1.00 20.52 196 ASN C O 1
ATOM 7880 N N . LEU C 1 197 ? -39.071 -25.460 73.522 1.00 19.27 197 LEU C N 1
ATOM 7881 C CA . LEU C 1 197 ? -39.661 -24.934 74.779 1.00 16.86 197 LEU C CA 1
ATOM 7882 C C . LEU C 1 197 ? -39.541 -25.980 75.867 1.00 18.73 197 LEU C C 1
ATOM 7883 O O . LEU C 1 197 ? -39.901 -27.161 75.665 1.00 21.01 197 LEU C O 1
ATOM 7888 N N . ARG C 1 198 ? -39.119 -25.535 77.037 1.00 18.57 198 ARG C N 1
ATOM 7889 C CA . ARG C 1 198 ? -39.221 -26.238 78.339 1.00 20.70 198 ARG C CA 1
ATOM 7890 C C . ARG C 1 198 ? -40.325 -25.571 79.151 1.00 21.65 198 ARG C C 1
ATOM 7891 O O . ARG C 1 198 ? -40.435 -24.341 79.210 1.00 19.17 198 ARG C O 1
ATOM 7899 N N . ARG C 1 199 ? -41.228 -26.374 79.757 1.00 20.15 199 ARG C N 1
ATOM 7900 C CA . ARG C 1 199 ? -42.155 -25.875 80.766 1.00 21.21 199 ARG C CA 1
ATOM 7901 C C . ARG C 1 199 ? -41.891 -26.636 82.048 1.00 21.11 199 ARG C C 1
ATOM 7902 O O . ARG C 1 199 ? -42.048 -27.881 82.096 1.00 23.65 199 ARG C O 1
ATOM 7910 N N . TYR C 1 200 ? -41.382 -25.942 83.027 1.00 19.98 200 TYR C N 1
ATOM 7911 C CA . TYR C 1 200 ? -40.951 -26.523 84.255 1.00 19.91 200 TYR C CA 1
ATOM 7912 C C . TYR C 1 200 ? -41.887 -26.049 85.306 1.00 21.45 200 TYR C C 1
ATOM 7913 O O . TYR C 1 200 ? -41.930 -24.887 85.668 1.00 19.56 200 TYR C O 1
ATOM 7922 N N . PHE C 1 201 ? -42.702 -26.987 85.822 1.00 18.90 201 PHE C N 1
ATOM 7923 C CA . PHE C 1 201 ? -43.757 -26.644 86.743 1.00 19.87 201 PHE C CA 1
ATOM 7924 C C . PHE C 1 201 ? -43.328 -26.916 88.232 1.00 18.26 201 PHE C C 1
ATOM 7925 O O . PHE C 1 201 ? -42.603 -27.853 88.485 1.00 21.32 201 PHE C O 1
ATOM 7933 N N . LEU C 1 202 ? -43.762 -26.065 89.139 1.00 19.00 202 LEU C N 1
ATOM 7934 C CA . LEU C 1 202 ? -43.543 -26.186 90.606 1.00 18.83 202 LEU C CA 1
ATOM 7935 C C . LEU C 1 202 ? -44.801 -26.849 91.123 1.00 19.62 202 LEU C C 1
ATOM 7936 O O . LEU C 1 202 ? -45.749 -26.207 91.577 1.00 20.24 202 LEU C O 1
ATOM 7941 N N . GLY C 1 203 ? -44.809 -28.172 90.979 1.00 20.17 203 GLY C N 1
ATOM 7942 C CA . GLY C 1 203 ? -46.014 -28.977 91.238 1.00 23.09 203 GLY C CA 1
ATOM 7943 C C . GLY C 1 203 ? -46.665 -29.531 89.977 1.00 26.93 203 GLY C C 1
ATOM 7944 O O . GLY C 1 203 ? -46.189 -29.383 88.834 1.00 23.45 203 GLY C O 1
ATOM 7945 N N . GLY C 1 204 ? -47.790 -30.212 90.169 1.00 27.82 204 GLY C N 1
ATOM 7946 C CA . GLY C 1 204 ? -48.504 -30.802 89.058 1.00 27.63 204 GLY C CA 1
ATOM 7947 C C . GLY C 1 204 ? -48.116 -32.244 88.711 1.00 26.02 204 GLY C C 1
ATOM 7948 O O . GLY C 1 204 ? -47.051 -32.749 89.084 1.00 25.30 204 GLY C O 1
ATOM 7949 N N . ASN C 1 205 ? -49.000 -32.886 87.944 1.00 27.26 205 ASN C N 1
ATOM 7950 C CA . ASN C 1 205 ? -48.699 -34.211 87.379 1.00 30.84 205 ASN C CA 1
ATOM 7951 C C . ASN C 1 205 ? -49.709 -34.605 86.292 1.00 36.52 205 ASN C C 1
ATOM 7952 O O . ASN C 1 205 ? -50.856 -34.173 86.396 1.00 33.69 205 ASN C O 1
ATOM 7957 N N . GLN C 1 206 ? -49.329 -35.494 85.358 1.00 43.05 206 GLN C N 1
ATOM 7958 C CA . GLN C 1 206 ? -50.251 -35.989 84.266 1.00 53.25 206 GLN C CA 1
ATOM 7959 C C . GLN C 1 206 ? -51.710 -36.154 84.724 1.00 57.40 206 GLN C C 1
ATOM 7960 O O . GLN C 1 206 ? -51.950 -36.800 85.746 1.00 59.88 206 GLN C O 1
ATOM 7966 N N . LYS C 1 207 ? -52.669 -35.591 83.977 1.00 61.29 207 LYS C N 1
ATOM 7967 C CA . LYS C 1 207 ? -54.108 -35.656 84.351 1.00 60.65 207 LYS C CA 1
ATOM 7968 C C . LYS C 1 207 ? -54.655 -37.054 84.110 1.00 64.00 207 LYS C C 1
ATOM 7969 O O . LYS C 1 207 ? -54.721 -37.479 82.973 1.00 67.30 207 LYS C O 1
ATOM 7975 N N . ASN C 1 219 ? -41.880 -34.612 71.159 1.00 60.31 219 ASN C N 1
ATOM 7976 C CA . ASN C 1 219 ? -41.674 -34.783 72.611 1.00 66.12 219 ASN C CA 1
ATOM 7977 C C . ASN C 1 219 ? -41.752 -33.429 73.354 1.00 58.15 219 ASN C C 1
ATOM 7978 O O . ASN C 1 219 ? -40.952 -32.534 73.080 1.00 58.57 219 ASN C O 1
ATOM 7983 N N . LEU C 1 220 ? -42.713 -33.268 74.267 1.00 48.02 220 LEU C N 1
ATOM 7984 C CA . LEU C 1 220 ? -42.831 -32.021 75.027 1.00 44.81 220 LEU C CA 1
ATOM 7985 C C . LEU C 1 220 ? -41.915 -32.108 76.251 1.00 40.86 220 LEU C C 1
ATOM 7986 O O . LEU C 1 220 ? -41.809 -33.149 76.912 1.00 37.68 220 LEU C O 1
ATOM 7991 N N . LEU C 1 221 ? -41.199 -31.032 76.528 1.00 36.11 221 LEU C N 1
ATOM 7992 C CA . LEU C 1 221 ? -40.385 -30.974 77.753 1.00 33.15 221 LEU C CA 1
ATOM 7993 C C . LEU C 1 221 ? -41.233 -30.244 78.810 1.00 36.06 221 LEU C C 1
ATOM 7994 O O . LEU C 1 221 ? -41.111 -29.036 78.992 1.00 35.02 221 LEU C O 1
ATOM 7999 N N . TRP C 1 222 ? -42.142 -30.993 79.443 1.00 28.12 222 TRP C N 1
ATOM 8000 C CA . TRP C 1 222 ? -43.136 -30.448 80.345 1.00 27.47 222 TRP C CA 1
ATOM 8001 C C . TRP C 1 222 ? -43.016 -31.329 81.615 1.00 27.53 222 TRP C C 1
ATOM 8002 O O . TRP C 1 222 ? -43.287 -32.532 81.517 1.00 28.91 222 TRP C O 1
ATOM 8013 N N . ASN C 1 223 ? -42.754 -30.748 82.797 1.00 26.35 223 ASN C N 1
ATOM 8014 C CA . ASN C 1 223 ? -42.337 -31.539 83.949 1.00 28.41 223 ASN C CA 1
ATOM 8015 C C . ASN C 1 223 ? -42.553 -30.800 85.260 1.00 27.16 223 ASN C C 1
ATOM 8016 O O . ASN C 1 223 ? -42.367 -29.586 85.333 1.00 25.83 223 ASN C O 1
ATOM 8021 N N . ASN C 1 224 ? -42.979 -31.524 86.272 1.00 23.91 224 ASN C N 1
ATOM 8022 C CA . ASN C 1 224 ? -42.944 -31.045 87.679 1.00 21.88 224 ASN C CA 1
ATOM 8023 C C . ASN C 1 224 ? -41.518 -31.221 88.145 1.00 22.91 224 ASN C C 1
ATOM 8024 O O . ASN C 1 224 ? -41.016 -32.342 88.296 1.00 21.47 224 ASN C O 1
ATOM 8029 N N . VAL C 1 225 ? -40.825 -30.103 88.349 1.00 21.05 225 VAL C N 1
ATOM 8030 C CA . VAL C 1 225 ? -39.397 -30.111 88.731 1.00 22.14 225 VAL C CA 1
ATOM 8031 C C . VAL C 1 225 ? -39.031 -30.790 90.040 1.00 20.75 225 VAL C C 1
ATOM 8032 O O . VAL C 1 225 ? -37.849 -31.105 90.249 1.00 22.09 225 VAL C O 1
ATOM 8036 N N . PHE C 1 226 ? -40.003 -30.958 90.931 1.00 22.46 226 PHE C N 1
ATOM 8037 C CA . PHE C 1 226 ? -39.761 -31.666 92.187 1.00 21.35 226 PHE C CA 1
ATOM 8038 C C . PHE C 1 226 ? -39.635 -33.210 92.001 1.00 23.97 226 PHE C C 1
ATOM 8039 O O . PHE C 1 226 ? -39.005 -33.883 92.835 1.00 22.64 226 PHE C O 1
ATOM 8047 N N . GLN C 1 227 ? -40.231 -33.726 90.930 1.00 22.63 227 GLN C N 1
ATOM 8048 C CA . GLN C 1 227 ? -40.272 -35.169 90.681 1.00 25.17 227 GLN C CA 1
ATOM 8049 C C . GLN C 1 227 ? -38.927 -35.813 90.528 1.00 26.87 227 GLN C C 1
ATOM 8050 O O . GLN C 1 227 ? -38.683 -36.835 91.152 1.00 26.18 227 GLN C O 1
ATOM 8056 N N . PRO C 1 228 ? -37.999 -35.175 89.830 1.00 23.96 228 PRO C N 1
ATOM 8057 C CA . PRO C 1 228 ? -36.683 -35.796 89.712 1.00 26.97 228 PRO C CA 1
ATOM 8058 C C . PRO C 1 228 ? -35.683 -35.528 90.833 1.00 28.24 228 PRO C C 1
ATOM 8059 O O . PRO C 1 228 ? -34.463 -35.720 90.634 1.00 34.00 228 PRO C O 1
ATOM 8063 N N . LEU C 1 229 ? -36.161 -35.102 92.012 1.00 25.87 229 LEU C N 1
ATOM 8064 C CA . LEU C 1 229 ? -35.304 -34.826 93.113 1.00 24.34 229 LEU C CA 1
ATOM 8065 C C . LEU C 1 229 ? -35.682 -35.837 94.200 1.00 23.86 229 LEU C C 1
ATOM 8066 O O . LEU C 1 229 ? -36.816 -36.322 94.250 1.00 26.75 229 LEU C O 1
ATOM 8071 N N . ASP C 1 230 ? -34.707 -36.094 95.043 1.00 23.47 230 ASP C N 1
ATOM 8072 C CA . ASP C 1 230 ? -34.853 -37.032 96.154 1.00 26.22 230 ASP C CA 1
ATOM 8073 C C . ASP C 1 230 ? -35.642 -36.329 97.278 1.00 26.75 230 ASP C C 1
ATOM 8074 O O . ASP C 1 230 ? -35.282 -35.297 97.725 1.00 24.67 230 ASP C O 1
ATOM 8079 N N . PRO C 1 231 ? -36.750 -36.918 97.734 1.00 28.23 231 PRO C N 1
ATOM 8080 C CA . PRO C 1 231 ? -37.541 -36.217 98.739 1.00 26.72 231 PRO C CA 1
ATOM 8081 C C . PRO C 1 231 ? -36.839 -36.024 100.054 1.00 24.99 231 PRO C C 1
ATOM 8082 O O . PRO C 1 231 ? -37.097 -35.007 100.676 1.00 22.97 231 PRO C O 1
ATOM 8086 N N . GLN C 1 232 ? -35.952 -36.923 100.446 1.00 24.00 232 GLN C N 1
ATOM 8087 C CA . GLN C 1 232 ? -35.191 -36.762 101.710 1.00 26.77 232 GLN C CA 1
ATOM 8088 C C . GLN C 1 232 ? -34.093 -35.672 101.611 1.00 24.91 232 GLN C C 1
ATOM 8089 O O . GLN C 1 232 ? -33.877 -34.915 102.557 1.00 24.51 232 GLN C O 1
ATOM 8095 N N . PHE C 1 233 ? -33.493 -35.558 100.434 1.00 24.71 233 PHE C N 1
ATOM 8096 C CA . PHE C 1 233 ? -32.433 -34.573 100.174 1.00 24.72 233 PHE C CA 1
ATOM 8097 C C . PHE C 1 233 ? -33.060 -33.192 100.089 1.00 26.00 233 PHE C C 1
ATOM 8098 O O . PHE C 1 233 ? -32.626 -32.293 100.848 1.00 23.73 233 PHE C O 1
ATOM 8106 N N . LEU C 1 234 ? -34.148 -33.081 99.312 1.00 23.72 234 LEU C N 1
ATOM 8107 C CA . LEU C 1 234 ? -34.922 -31.840 99.188 1.00 23.44 234 LEU C CA 1
ATOM 8108 C C . LEU C 1 234 ? -35.586 -31.434 100.525 1.00 25.28 234 LEU C C 1
ATOM 8109 O O . LEU C 1 234 ? -35.673 -30.244 100.906 1.00 25.18 234 LEU C O 1
ATOM 8114 N N . GLY C 1 235 ? -36.028 -32.431 101.283 1.00 23.52 235 GLY C N 1
ATOM 8115 C CA . GLY C 1 235 ? -36.489 -32.196 102.646 1.00 24.01 235 GLY C CA 1
ATOM 8116 C C . GLY C 1 235 ? -35.519 -31.619 103.636 1.00 23.20 235 GLY C C 1
ATOM 8117 O O . GLY C 1 235 ? -35.813 -30.627 104.321 1.00 26.10 235 GLY C O 1
ATOM 8118 N N . ARG C 1 236 ? -34.353 -32.195 103.705 1.00 24.02 236 ARG C N 1
ATOM 8119 C CA . ARG C 1 236 ? -33.263 -31.682 104.505 1.00 26.18 236 ARG C CA 1
ATOM 8120 C C . ARG C 1 236 ? -32.986 -30.182 104.117 1.00 22.37 236 ARG C C 1
ATOM 8121 O O . ARG C 1 236 ? -32.943 -29.323 104.973 1.00 24.39 236 ARG C O 1
ATOM 8129 N N . ALA C 1 237 ? -32.812 -29.910 102.836 1.00 23.28 237 ALA C N 1
ATOM 8130 C CA . ALA C 1 237 ? -32.564 -28.504 102.437 1.00 20.51 237 ALA C CA 1
ATOM 8131 C C . ALA C 1 237 ? -33.729 -27.584 102.860 1.00 21.77 237 ALA C C 1
ATOM 8132 O O . ALA C 1 237 ? -33.510 -26.463 103.427 1.00 23.60 237 ALA C O 1
ATOM 8134 N N . SER C 1 238 ? -34.958 -28.032 102.610 1.00 22.14 238 SER C N 1
ATOM 8135 C CA . SER C 1 238 ? -36.156 -27.201 102.895 1.00 21.80 238 SER C CA 1
ATOM 8136 C C . SER C 1 238 ? -36.555 -27.091 104.376 1.00 22.65 238 SER C C 1
ATOM 8137 O O . SER C 1 238 ? -37.419 -26.295 104.712 1.00 25.20 238 SER C O 1
ATOM 8140 N N . GLY C 1 239 ? -35.974 -27.939 105.203 1.00 22.00 239 GLY C N 1
ATOM 8141 C CA . GLY C 1 239 ? -36.345 -28.090 106.595 1.00 21.10 239 GLY C CA 1
ATOM 8142 C C . GLY C 1 239 ? -37.761 -28.569 106.792 1.00 22.86 239 GLY C C 1
ATOM 8143 O O . GLY C 1 239 ? -38.367 -28.154 107.728 1.00 25.57 239 GLY C O 1
ATOM 8144 N N . VAL C 1 240 ? -38.202 -29.515 105.983 1.00 24.66 240 VAL C N 1
ATOM 8145 C CA . VAL C 1 240 ? -39.553 -30.145 106.162 1.00 26.86 240 VAL C CA 1
ATOM 8146 C C . VAL C 1 240 ? -39.395 -31.647 106.017 1.00 28.80 240 VAL C C 1
ATOM 8147 O O . VAL C 1 240 ? -38.422 -32.161 105.432 1.00 25.46 240 VAL C O 1
ATOM 8151 N N . ASN C 1 241 ? -40.384 -32.372 106.519 1.00 29.62 241 ASN C N 1
ATOM 8152 C CA . ASN C 1 241 ? -40.375 -33.806 106.351 1.00 30.06 241 ASN C CA 1
ATOM 8153 C C . ASN C 1 241 ? -40.476 -34.244 104.894 1.00 28.57 241 ASN C C 1
ATOM 8154 O O . ASN C 1 241 ? -41.107 -33.621 104.059 1.00 27.87 241 ASN C O 1
ATOM 8159 N N . SER C 1 242 ? -39.860 -35.371 104.564 1.00 27.62 242 SER C N 1
ATOM 8160 C CA . SER C 1 242 ? -39.869 -35.846 103.212 1.00 29.04 242 SER C CA 1
ATOM 8161 C C . SER C 1 242 ? -41.290 -36.146 102.727 1.00 26.70 242 SER C C 1
ATOM 8162 O O . SER C 1 242 ? -41.525 -36.158 101.524 1.00 27.47 242 SER C O 1
ATOM 8165 N N . GLU C 1 243 ? -42.224 -36.437 103.655 1.00 29.62 243 GLU C N 1
ATOM 8166 C CA . GLU C 1 243 ? -43.616 -36.635 103.278 1.00 31.38 243 GLU C CA 1
ATOM 8167 C C . GLU C 1 243 ? -44.285 -35.347 102.780 1.00 29.97 243 GLU C C 1
ATOM 8168 O O . GLU C 1 243 ? -45.234 -35.404 102.008 1.00 31.38 243 GLU C O 1
ATOM 8174 N N . ILE C 1 244 ? -43.827 -34.199 103.251 1.00 26.73 244 ILE C N 1
ATOM 8175 C CA . ILE C 1 244 ? -44.238 -32.951 102.635 1.00 24.48 244 ILE C CA 1
ATOM 8176 C C . ILE C 1 244 ? -43.674 -32.853 101.231 1.00 22.68 244 ILE C C 1
ATOM 8177 O O . ILE C 1 244 ? -44.374 -32.463 100.310 1.00 23.10 244 ILE C O 1
ATOM 8182 N N . ILE C 1 245 ? -42.414 -33.194 101.068 1.00 22.68 245 ILE C N 1
ATOM 8183 C CA . ILE C 1 245 ? -41.838 -33.183 99.705 1.00 22.99 245 ILE C CA 1
ATOM 8184 C C . ILE C 1 245 ? -42.583 -34.078 98.723 1.00 26.94 245 ILE C C 1
ATOM 8185 O O . ILE C 1 245 ? -42.827 -33.715 97.569 1.00 22.23 245 ILE C O 1
ATOM 8190 N N . LYS C 1 246 ? -42.979 -35.286 99.168 1.00 27.22 246 LYS C N 1
ATOM 8191 C CA . LYS C 1 246 ? -43.821 -36.128 98.303 1.00 27.14 246 LYS C CA 1
ATOM 8192 C C . LYS C 1 246 ? -45.132 -35.514 97.829 1.00 26.65 246 LYS C C 1
ATOM 8193 O O . LYS C 1 246 ? -45.536 -35.739 96.708 1.00 27.34 246 LYS C O 1
ATOM 8199 N N . LYS C 1 247 ? -45.720 -34.641 98.614 1.00 24.31 247 LYS C N 1
ATOM 8200 C CA . LYS C 1 247 ? -46.847 -33.901 98.165 1.00 26.35 247 LYS C CA 1
ATOM 8201 C C . LYS C 1 247 ? -46.470 -32.876 97.083 1.00 26.25 247 LYS C C 1
ATOM 8202 O O . LYS C 1 247 ? -47.233 -32.649 96.183 1.00 26.45 247 LYS C O 1
ATOM 8208 N N . LEU C 1 248 ? -45.267 -32.312 97.158 1.00 25.13 248 LEU C N 1
ATOM 8209 C CA . LEU C 1 248 ? -44.821 -31.407 96.069 1.00 24.38 248 LEU C CA 1
ATOM 8210 C C . LEU C 1 248 ? -44.635 -32.170 94.766 1.00 23.28 248 LEU C C 1
ATOM 8211 O O . LEU C 1 248 ? -44.938 -31.661 93.651 1.00 27.56 248 LEU C O 1
ATOM 8216 N N . GLN C 1 249 ? -44.235 -33.416 94.906 1.00 23.86 249 GLN C N 1
ATOM 8217 C CA . GLN C 1 249 ? -44.010 -34.251 93.759 1.00 24.66 249 GLN C CA 1
ATOM 8218 C C . GLN C 1 249 ? -45.330 -34.753 93.136 1.00 25.34 249 GLN C C 1
ATOM 8219 O O . GLN C 1 249 ? -45.332 -35.260 91.991 1.00 29.64 249 GLN C O 1
ATOM 8225 N N . SER C 1 250 ? -46.435 -34.534 93.837 1.00 27.17 250 SER C N 1
ATOM 8226 C CA . SER C 1 250 ? -47.775 -34.748 93.384 1.00 31.18 250 SER C CA 1
ATOM 8227 C C . SER C 1 250 ? -47.973 -36.181 92.921 1.00 35.59 250 SER C C 1
ATOM 8228 O O . SER C 1 250 ? -48.791 -36.426 92.079 1.00 32.91 250 SER C O 1
ATOM 8231 N N . GLU C 1 251 ? -47.170 -37.125 93.384 1.00 44.08 251 GLU C N 1
ATOM 8232 C CA . GLU C 1 251 ? -47.355 -38.460 92.860 1.00 53.96 251 GLU C CA 1
ATOM 8233 C C . GLU C 1 251 ? -48.528 -39.014 93.753 1.00 55.87 251 GLU C C 1
ATOM 8234 O O . GLU C 1 251 ? -48.569 -38.790 94.979 1.00 61.17 251 GLU C O 1
ATOM 8240 N N . ASN C 1 252 ? -49.513 -39.588 93.056 1.00 53.33 252 ASN C N 1
ATOM 8241 C CA . ASN C 1 252 ? -50.884 -39.908 93.523 1.00 50.86 252 ASN C CA 1
ATOM 8242 C C . ASN C 1 252 ? -51.871 -38.757 93.276 1.00 49.87 252 ASN C C 1
ATOM 8243 O O . ASN C 1 252 ? -53.040 -38.848 93.675 1.00 46.77 252 ASN C O 1
ATOM 8248 N N . ASP C 1 253 ? -51.436 -37.708 92.570 1.00 38.78 253 ASP C N 1
ATOM 8249 C CA . ASP C 1 253 ? -52.296 -36.574 92.293 1.00 43.69 253 ASP C CA 1
ATOM 8250 C C . ASP C 1 253 ? -52.245 -36.424 90.789 1.00 41.81 253 ASP C C 1
ATOM 8251 O O . ASP C 1 253 ? -51.190 -36.198 90.260 1.00 44.92 253 ASP C O 1
ATOM 8256 N N . PHE C 1 254 ? -53.388 -36.572 90.120 1.00 36.09 254 PHE C N 1
ATOM 8257 C CA . PHE C 1 254 ? -53.476 -36.597 88.693 1.00 36.04 254 PHE C CA 1
ATOM 8258 C C . PHE C 1 254 ? -54.460 -35.574 88.196 1.00 34.45 254 PHE C C 1
ATOM 8259 O O . PHE C 1 254 ? -55.313 -35.891 87.390 1.00 35.86 254 PHE C O 1
ATOM 8267 N N . ARG C 1 255 ? -54.288 -34.314 88.587 1.00 27.52 255 ARG C N 1
ATOM 8268 C CA . ARG C 1 255 ? -55.205 -33.284 88.132 1.00 26.61 255 ARG C CA 1
ATOM 8269 C C . ARG C 1 255 ? -54.616 -32.464 86.964 1.00 24.82 255 ARG C C 1
ATOM 8270 O O . ARG C 1 255 ? -55.220 -31.496 86.554 1.00 26.38 255 ARG C O 1
ATOM 8278 N N . GLY C 1 256 ? -53.426 -32.805 86.491 1.00 26.26 256 GLY C N 1
ATOM 8279 C CA . GLY C 1 256 ? -52.798 -32.011 85.447 1.00 27.04 256 GLY C CA 1
ATOM 8280 C C . GLY C 1 256 ? -52.265 -30.722 86.056 1.00 24.01 256 GLY C C 1
ATOM 8281 O O . GLY C 1 256 ? -51.930 -30.666 87.256 1.00 26.02 256 GLY C O 1
ATOM 8282 N N . TYR C 1 257 ? -52.159 -29.714 85.197 1.00 24.72 257 TYR C N 1
ATOM 8283 C CA . TYR C 1 257 ? -51.527 -28.408 85.545 1.00 24.30 257 TYR C CA 1
ATOM 8284 C C . TYR C 1 257 ? -52.460 -27.236 85.631 1.00 22.83 257 TYR C C 1
ATOM 8285 O O . TYR C 1 257 ? -52.062 -26.100 85.754 1.00 21.81 257 TYR C O 1
ATOM 8294 N N . MET C 1 258 ? -53.761 -27.489 85.733 1.00 22.93 258 MET C N 1
ATOM 8295 C CA . MET C 1 258 ? -54.728 -26.493 86.085 1.00 21.76 258 MET C CA 1
ATOM 8296 C C . MET C 1 258 ? -55.681 -27.216 87.085 1.00 27.18 258 MET C C 1
ATOM 8297 O O . MET C 1 258 ? -56.311 -28.215 86.744 1.00 25.66 258 MET C O 1
ATOM 8302 N N . VAL C 1 259 ? -55.749 -26.694 88.287 1.00 25.72 259 VAL C N 1
ATOM 8303 C CA . VAL C 1 259 ? -56.465 -27.366 89.382 1.00 24.05 259 VAL C CA 1
ATOM 8304 C C . VAL C 1 259 ? -57.620 -26.556 89.799 1.00 25.05 259 VAL C C 1
ATOM 8305 O O . VAL C 1 259 ? -57.619 -25.297 89.763 1.00 22.45 259 VAL C O 1
ATOM 8309 N N . ARG C 1 260 ? -58.708 -27.231 90.200 1.00 23.89 260 ARG C N 1
ATOM 8310 C CA . ARG C 1 260 ? -59.807 -26.470 90.734 1.00 23.95 260 ARG C CA 1
ATOM 8311 C C . ARG C 1 260 ? -59.644 -26.065 92.228 1.00 23.78 260 ARG C C 1
ATOM 8312 O O . ARG C 1 260 ? -59.249 -26.850 93.025 1.00 25.98 260 ARG C O 1
ATOM 8320 N N . VAL C 1 261 ? -59.930 -24.794 92.517 1.00 26.67 261 VAL C N 1
ATOM 8321 C CA . VAL C 1 261 ? -59.997 -24.201 93.860 1.00 27.56 261 VAL C CA 1
ATOM 8322 C C . VAL C 1 261 ? -61.489 -23.976 94.205 1.00 31.17 261 VAL C C 1
ATOM 8323 O O . VAL C 1 261 ? -62.071 -22.926 93.945 1.00 32.65 261 VAL C O 1
ATOM 8327 N N . ARG C 1 262 ? -62.043 -24.977 94.855 1.00 41.04 262 ARG C N 1
ATOM 8328 C CA . ARG C 1 262 ? -63.448 -25.021 95.257 1.00 50.05 262 ARG C CA 1
ATOM 8329 C C . ARG C 1 262 ? -64.043 -23.683 95.781 1.00 44.86 262 ARG C C 1
ATOM 8330 O O . ARG C 1 262 ? -65.039 -23.188 95.231 1.00 48.81 262 ARG C O 1
ATOM 8338 N N . ASP C 1 263 ? -63.425 -23.118 96.826 1.00 40.83 263 ASP C N 1
ATOM 8339 C CA . ASP C 1 263 ? -63.996 -21.982 97.572 1.00 45.77 263 ASP C CA 1
ATOM 8340 C C . ASP C 1 263 ? -63.366 -20.643 97.158 1.00 43.25 263 ASP C C 1
ATOM 8341 O O . ASP C 1 263 ? -63.601 -19.620 97.804 1.00 42.59 263 ASP C O 1
ATOM 8346 N N . GLY C 1 264 ? -62.526 -20.657 96.125 1.00 35.92 264 GLY C N 1
ATOM 8347 C CA . GLY C 1 264 ? -61.903 -19.429 95.616 1.00 36.23 264 GLY C CA 1
ATOM 8348 C C . GLY C 1 264 ? -60.545 -19.256 96.255 1.00 34.42 264 GLY C C 1
ATOM 8349 O O . GLY C 1 264 ? -60.326 -19.628 97.398 1.00 32.11 264 GLY C O 1
ATOM 8350 N N . LEU C 1 265 ? -59.613 -18.675 95.507 1.00 29.96 265 LEU C N 1
ATOM 8351 C CA . LEU C 1 265 ? -58.239 -18.525 95.987 1.00 27.97 265 LEU C CA 1
ATOM 8352 C C . LEU C 1 265 ? -58.166 -17.405 96.976 1.00 27.38 265 LEU C C 1
ATOM 8353 O O . LEU C 1 265 ? -58.646 -16.337 96.688 1.00 32.05 265 LEU C O 1
ATOM 8358 N N . ARG C 1 266 ? -57.509 -17.608 98.110 1.00 25.69 266 ARG C N 1
ATOM 8359 C CA . ARG C 1 266 ? -57.341 -16.564 99.096 1.00 30.19 266 ARG C CA 1
ATOM 8360 C C . ARG C 1 266 ? -55.961 -15.970 98.948 1.00 30.38 266 ARG C C 1
ATOM 8361 O O . ARG C 1 266 ? -54.958 -16.649 99.165 1.00 39.76 266 ARG C O 1
ATOM 8369 N N . LEU C 1 267 ? -55.903 -14.710 98.602 1.00 27.05 267 LEU C N 1
ATOM 8370 C CA . LEU C 1 267 ? -54.605 -14.044 98.601 1.00 23.33 267 LEU C CA 1
ATOM 8371 C C . LEU C 1 267 ? -54.680 -12.682 99.238 1.00 24.89 267 LEU C C 1
ATOM 8372 O O . LEU C 1 267 ? -55.750 -12.260 99.696 1.00 24.33 267 LEU C O 1
ATOM 8377 N N . VAL C 1 268 ? -53.517 -12.038 99.377 1.00 20.32 268 VAL C N 1
ATOM 8378 C CA . VAL C 1 268 ? -53.403 -10.698 99.892 1.00 22.37 268 VAL C CA 1
ATOM 8379 C C . VAL C 1 268 ? -53.601 -9.708 98.763 1.00 28.63 268 VAL C C 1
ATOM 8380 O O . VAL C 1 268 ? -52.787 -9.633 97.920 1.00 27.32 268 VAL C O 1
ATOM 8384 N N . ARG C 1 269 ? -54.705 -8.975 98.750 1.00 27.55 269 ARG C N 1
ATOM 8385 C CA . ARG C 1 269 ? -55.019 -8.120 97.632 1.00 31.90 269 ARG C CA 1
ATOM 8386 C C . ARG C 1 269 ? -55.592 -6.839 98.141 1.00 27.68 269 ARG C C 1
ATOM 8387 O O . ARG C 1 269 ? -56.351 -6.838 99.135 1.00 25.17 269 ARG C O 1
ATOM 8395 N N . PRO C 1 270 ? -55.284 -5.733 97.448 1.00 30.22 270 PRO C N 1
ATOM 8396 C CA . PRO C 1 270 ? -55.714 -4.479 97.984 1.00 32.42 270 PRO C CA 1
ATOM 8397 C C . PRO C 1 270 ? -57.223 -4.324 98.010 1.00 33.26 270 PRO C C 1
ATOM 8398 O O . PRO C 1 270 ? -57.918 -4.679 97.077 1.00 34.57 270 PRO C O 1
ATOM 8402 N N . SER C 1 271 ? -57.655 -3.820 99.147 1.00 42.35 271 SER C N 1
ATOM 8403 C CA . SER C 1 271 ? -59.015 -3.505 99.505 1.00 46.99 271 SER C CA 1
ATOM 8404 C C . SER C 1 271 ? -59.466 -2.143 98.895 1.00 53.49 271 SER C C 1
ATOM 8405 O O . SER C 1 271 ? -58.631 -1.311 98.478 1.00 43.73 271 SER C O 1
ATOM 8408 N N . SER C 1 272 ? -60.781 -1.900 98.876 1.00 53.12 272 SER C N 1
ATOM 8409 C CA . SER C 1 272 ? -61.324 -0.571 98.480 1.00 52.52 272 SER C CA 1
ATOM 8410 C C . SER C 1 272 ? -60.728 0.584 99.318 1.00 49.81 272 SER C C 1
ATOM 8411 O O . SER C 1 272 ? -60.520 0.454 100.553 1.00 43.25 272 SER C O 1
ATOM 8414 N N . GLU C 1 273 ? -60.476 1.716 98.654 1.00 45.37 273 GLU C N 1
ATOM 8415 C CA . GLU C 1 273 ? -59.939 2.892 99.347 1.00 50.03 273 GLU C CA 1
ATOM 8416 C C . GLU C 1 273 ? -60.905 4.100 99.285 1.00 56.68 273 GLU C C 1
ATOM 8417 O O . GLU C 1 273 ? -60.464 5.234 99.072 1.00 66.57 273 GLU C O 1
ATOM 8423 N N . GLU C 1 274 ? -62.203 3.852 99.526 1.00 61.76 274 GLU C N 1
ATOM 8424 C CA . GLU C 1 274 ? -63.249 4.910 99.476 1.00 65.75 274 GLU C CA 1
ATOM 8425 C C . GLU C 1 274 ? -63.583 5.560 100.827 1.00 58.40 274 GLU C C 1
ATOM 8426 O O . GLU C 1 274 ? -63.484 4.933 101.886 1.00 59.74 274 GLU C O 1
ATOM 8432 N N . GLY C 1 285 ? -36.337 1.945 98.591 1.00 23.41 285 GLY C N 1
ATOM 8433 C CA . GLY C 1 285 ? -35.164 1.303 97.976 1.00 22.72 285 GLY C CA 1
ATOM 8434 C C . GLY C 1 285 ? -35.590 0.606 96.714 1.00 25.55 285 GLY C C 1
ATOM 8435 O O . GLY C 1 285 ? -36.632 0.962 96.154 1.00 21.21 285 GLY C O 1
ATOM 8436 N N . TYR C 1 286 ? -34.831 -0.436 96.309 1.00 26.32 286 TYR C N 1
ATOM 8437 C CA . TYR C 1 286 ? -35.035 -1.201 95.033 1.00 25.53 286 TYR C CA 1
ATOM 8438 C C . TYR C 1 286 ? -36.395 -1.831 94.934 1.00 25.26 286 TYR C C 1
ATOM 8439 O O . TYR C 1 286 ? -36.898 -2.072 93.800 1.00 25.01 286 TYR C O 1
ATOM 8448 N N . GLU C 1 287 ? -37.027 -2.069 96.080 1.00 23.64 287 GLU C N 1
ATOM 8449 C CA . GLU C 1 287 ? -38.401 -2.538 96.094 1.00 25.07 287 GLU C CA 1
ATOM 8450 C C . GLU C 1 287 ? -39.382 -1.599 95.410 1.00 27.78 287 GLU C C 1
ATOM 8451 O O . GLU C 1 287 ? -40.450 -2.060 94.965 1.00 29.02 287 GLU C O 1
ATOM 8457 N N . GLU C 1 288 ? -39.033 -0.295 95.342 1.00 24.05 288 GLU C N 1
ATOM 8458 C CA . GLU C 1 288 ? -39.866 0.726 94.707 1.00 24.91 288 GLU C CA 1
ATOM 8459 C C . GLU C 1 288 ? -39.600 0.908 93.199 1.00 26.75 288 GLU C C 1
ATOM 8460 O O . GLU C 1 288 ? -40.377 1.568 92.540 1.00 26.69 288 GLU C O 1
ATOM 8466 N N . THR C 1 289 ? -38.499 0.363 92.695 1.00 23.37 289 THR C N 1
ATOM 8467 C CA . THR C 1 289 ? -38.054 0.595 91.310 1.00 23.35 289 THR C CA 1
ATOM 8468 C C . THR C 1 289 ? -38.029 -0.731 90.546 1.00 21.58 289 THR C C 1
ATOM 8469 O O . THR C 1 289 ? -39.047 -1.152 89.998 1.00 22.45 289 THR C O 1
ATOM 8473 N N . LEU C 1 290 ? -36.870 -1.404 90.549 1.00 21.42 290 LEU C N 1
ATOM 8474 C CA . LEU C 1 290 ? -36.658 -2.645 89.832 1.00 25.51 290 LEU C CA 1
ATOM 8475 C C . LEU C 1 290 ? -37.686 -3.718 90.078 1.00 21.47 290 LEU C C 1
ATOM 8476 O O . LEU C 1 290 ? -38.154 -4.331 89.153 1.00 25.13 290 LEU C O 1
ATOM 8481 N N . CYS C 1 291 ? -38.076 -3.911 91.342 1.00 20.31 291 CYS C N 1
ATOM 8482 C CA . CYS C 1 291 ? -39.065 -4.917 91.718 1.00 21.53 291 CYS C CA 1
ATOM 8483 C C . CYS C 1 291 ? -40.520 -4.649 91.311 1.00 24.77 291 CYS C C 1
ATOM 8484 O O . CYS C 1 291 ? -41.286 -5.613 91.303 1.00 26.99 291 CYS C O 1
ATOM 8487 N N . THR C 1 292 ? -40.831 -3.423 90.874 1.00 23.67 292 THR C N 1
ATOM 8488 C CA . THR C 1 292 ? -42.184 -3.026 90.514 1.00 31.92 292 THR C CA 1
ATOM 8489 C C . THR C 1 292 ? -42.377 -2.799 89.021 1.00 26.08 292 THR C C 1
ATOM 8490 O O . THR C 1 292 ? -43.269 -2.106 88.620 1.00 28.97 292 THR C O 1
ATOM 8494 N N A VAL C 1 293 ? -41.459 -3.319 88.232 0.46 21.75 293 VAL C N 1
ATOM 8495 N N B VAL C 1 293 ? -41.555 -3.439 88.231 0.54 22.36 293 VAL C N 1
ATOM 8496 C CA A VAL C 1 293 ? -41.453 -3.145 86.768 0.46 21.57 293 VAL C CA 1
ATOM 8497 C CA B VAL C 1 293 ? -41.619 -3.322 86.759 0.54 23.05 293 VAL C CA 1
ATOM 8498 C C A VAL C 1 293 ? -42.760 -3.631 86.171 0.46 22.93 293 VAL C C 1
ATOM 8499 C C B VAL C 1 293 ? -43.061 -3.587 86.280 0.54 22.71 293 VAL C C 1
ATOM 8500 O O A VAL C 1 293 ? -43.170 -4.757 86.438 0.46 22.14 293 VAL C O 1
ATOM 8501 O O B VAL C 1 293 ? -43.835 -4.431 86.829 0.54 18.05 293 VAL C O 1
ATOM 8508 N N A ARG C 1 294 ? -43.434 -2.752 85.414 0.46 21.74 294 ARG C N 1
ATOM 8509 N N B ARG C 1 294 ? -43.454 -2.798 85.282 0.54 19.86 294 ARG C N 1
ATOM 8510 C CA A ARG C 1 294 ? -44.724 -3.061 84.796 0.46 21.47 294 ARG C CA 1
ATOM 8511 C CA B ARG C 1 294 ? -44.717 -3.055 84.653 0.54 19.24 294 ARG C CA 1
ATOM 8512 C C A ARG C 1 294 ? -44.558 -4.224 83.852 0.46 20.08 294 ARG C C 1
ATOM 8513 C C B ARG C 1 294 ? -44.583 -4.220 83.705 0.54 18.74 294 ARG C C 1
ATOM 8514 O O A ARG C 1 294 ? -43.541 -4.303 83.162 0.46 18.78 294 ARG C O 1
ATOM 8515 O O B ARG C 1 294 ? -43.670 -4.286 82.884 0.54 16.50 294 ARG C O 1
ATOM 8530 N N . ILE C 1 295 ? -45.568 -5.101 83.781 1.00 18.82 295 ILE C N 1
ATOM 8531 C CA A ILE C 1 295 ? -45.500 -6.325 82.940 0.70 20.19 295 ILE C CA 1
ATOM 8532 C CA B ILE C 1 295 ? -45.599 -6.390 83.093 0.30 19.88 295 ILE C CA 1
ATOM 8533 C C . ILE C 1 295 ? -46.601 -6.375 81.900 1.00 21.28 295 ILE C C 1
ATOM 8534 O O . ILE C 1 295 ? -46.585 -7.235 81.068 1.00 22.45 295 ILE C O 1
ATOM 8543 N N . LYS C 1 296 ? -47.560 -5.470 81.907 1.00 20.19 296 LYS C N 1
ATOM 8544 C CA . LYS C 1 296 ? -48.604 -5.591 80.902 1.00 23.40 296 LYS C CA 1
ATOM 8545 C C . LYS C 1 296 ? -49.188 -4.304 80.494 1.00 21.90 296 LYS C C 1
ATOM 8546 O O . LYS C 1 296 ? -49.065 -3.306 81.203 1.00 21.58 296 LYS C O 1
ATOM 8552 N N . GLU C 1 297 ? -49.837 -4.270 79.326 1.00 19.68 297 GLU C N 1
ATOM 8553 C CA . GLU C 1 297 ? -50.630 -3.118 78.957 1.00 21.34 297 GLU C CA 1
ATOM 8554 C C . GLU C 1 297 ? -51.919 -3.612 78.265 1.00 20.75 297 GLU C C 1
ATOM 8555 O O . GLU C 1 297 ? -51.865 -4.624 77.559 1.00 21.75 297 GLU C O 1
ATOM 8561 N N . ASN C 1 298 ? -53.038 -2.926 78.462 1.00 21.52 298 ASN C N 1
ATOM 8562 C CA . ASN C 1 298 ? -54.295 -3.317 77.798 1.00 21.03 298 ASN C CA 1
ATOM 8563 C C . ASN C 1 298 ? -54.428 -2.591 76.464 1.00 22.13 298 ASN C C 1
ATOM 8564 O O . ASN C 1 298 ? -54.204 -1.362 76.397 1.00 24.38 298 ASN C O 1
ATOM 8569 N N . LEU C 1 299 ? -54.690 -3.349 75.402 1.00 20.37 299 LEU C N 1
ATOM 8570 C CA . LEU C 1 299 ? -54.835 -2.820 74.067 1.00 20.82 299 LEU C CA 1
ATOM 8571 C C . LEU C 1 299 ? -56.268 -2.707 73.561 1.00 22.57 299 LEU C C 1
ATOM 8572 O O . LEU C 1 299 ? -56.467 -2.212 72.463 1.00 22.96 299 LEU C O 1
ATOM 8577 N N . LEU C 1 300 ? -57.252 -3.024 74.395 1.00 23.38 300 LEU C N 1
ATOM 8578 C CA . LEU C 1 300 ? -58.624 -3.168 73.841 1.00 26.12 300 LEU C CA 1
ATOM 8579 C C . LEU C 1 300 ? -59.422 -1.912 73.574 1.00 28.91 300 LEU C C 1
ATOM 8580 O O . LEU C 1 300 ? -60.191 -1.866 72.591 1.00 31.28 300 LEU C O 1
ATOM 8585 N N . ASN C 1 301 ? -59.294 -0.912 74.412 1.00 29.35 301 ASN C N 1
ATOM 8586 C CA . ASN C 1 301 ? -60.094 0.276 74.287 1.00 34.00 301 ASN C CA 1
ATOM 8587 C C . ASN C 1 301 ? -59.721 1.004 72.979 1.00 41.23 301 ASN C C 1
ATOM 8588 O O . ASN C 1 301 ? -58.527 1.347 72.787 1.00 38.29 301 ASN C O 1
ATOM 8593 N N . PRO C 1 302 ? -60.719 1.273 72.081 1.00 38.32 302 PRO C N 1
ATOM 8594 C CA . PRO C 1 302 ? -60.384 2.025 70.817 1.00 37.55 302 PRO C CA 1
ATOM 8595 C C . PRO C 1 302 ? -59.697 3.347 71.148 1.00 42.32 302 PRO C C 1
ATOM 8596 O O . PRO C 1 302 ? -58.977 3.880 70.306 1.00 42.46 302 PRO C O 1
ATOM 8600 N N . GLU C 1 303 ? -59.944 3.880 72.354 1.00 39.04 303 GLU C N 1
ATOM 8601 C CA . GLU C 1 303 ? -59.253 5.099 72.793 1.00 43.37 303 GLU C CA 1
ATOM 8602 C C . GLU C 1 303 ? -57.725 4.984 72.973 1.00 33.34 303 GLU C C 1
ATOM 8603 O O . GLU C 1 303 ? -57.046 6.009 73.012 1.00 41.68 303 GLU C O 1
ATOM 8609 N N . ARG C 1 304 ? -57.205 3.771 73.114 1.00 36.95 304 ARG C N 1
ATOM 8610 C CA . ARG C 1 304 ? -55.715 3.446 73.196 1.00 30.50 304 ARG C CA 1
ATOM 8611 C C . ARG C 1 304 ? -55.061 3.362 71.732 1.00 26.28 304 ARG C C 1
ATOM 8612 O O . ARG C 1 304 ? -53.916 3.080 71.541 1.00 24.90 304 ARG C O 1
ATOM 8620 N N . ALA C 1 305 ? -55.878 3.537 70.728 1.00 25.28 305 ALA C N 1
ATOM 8621 C CA . ALA C 1 305 ? -55.434 3.623 69.360 1.00 24.33 305 ALA C CA 1
ATOM 8622 C C . ALA C 1 305 ? -54.304 4.617 69.129 1.00 20.23 305 ALA C C 1
ATOM 8623 O O . ALA C 1 305 ? -54.344 5.692 69.640 1.00 21.88 305 ALA C O 1
ATOM 8625 N N . ASP C 1 306 ? -53.334 4.206 68.321 1.00 19.21 306 ASP C N 1
ATOM 8626 C CA . ASP C 1 306 ? -52.262 5.048 67.865 1.00 19.09 306 ASP C CA 1
ATOM 8627 C C . ASP C 1 306 ? -52.524 5.537 66.454 1.00 20.45 306 ASP C C 1
ATOM 8628 O O . ASP C 1 306 ? -52.068 6.627 66.122 1.00 21.41 306 ASP C O 1
ATOM 8633 N N . ILE C 1 307 ? -53.181 4.702 65.630 1.00 18.52 307 ILE C N 1
ATOM 8634 C CA . ILE C 1 307 ? -53.615 5.076 64.279 1.00 19.22 307 ILE C CA 1
ATOM 8635 C C . ILE C 1 307 ? -55.133 4.833 64.257 1.00 20.05 307 ILE C C 1
ATOM 8636 O O . ILE C 1 307 ? -55.572 3.787 64.657 1.00 19.51 307 ILE C O 1
ATOM 8641 N N . TYR C 1 308 ? -55.875 5.825 63.777 1.00 19.90 308 TYR C N 1
ATOM 8642 C CA . TYR C 1 308 ? -57.364 5.700 63.636 1.00 20.54 308 TYR C CA 1
ATOM 8643 C C . TYR C 1 308 ? -57.779 6.365 62.378 1.00 19.51 308 TYR C C 1
ATOM 8644 O O . TYR C 1 308 ? -57.502 7.538 62.189 1.00 20.19 308 TYR C O 1
ATOM 8653 N N . THR C 1 309 ? -58.487 5.600 61.558 1.00 20.06 309 THR C N 1
ATOM 8654 C CA . THR C 1 309 ? -59.131 6.126 60.386 1.00 20.70 309 THR C CA 1
ATOM 8655 C C . THR C 1 309 ? -60.644 5.849 60.550 1.00 21.12 309 THR C C 1
ATOM 8656 O O . THR C 1 309 ? -61.066 4.740 60.697 1.00 22.09 309 THR C O 1
ATOM 8660 N N . SER C 1 310 ? -61.404 6.927 60.617 1.00 21.90 310 SER C N 1
ATOM 8661 C CA . SER C 1 310 ? -62.840 6.844 60.749 1.00 22.38 310 SER C CA 1
ATOM 8662 C C . SER C 1 310 ? -63.407 6.014 59.578 1.00 22.88 310 SER C C 1
ATOM 8663 O O . SER C 1 310 ? -62.976 6.148 58.407 1.00 23.79 310 SER C O 1
ATOM 8666 N N . ARG C 1 311 ? -64.315 5.105 59.945 1.00 24.21 311 ARG C N 1
ATOM 8667 C CA . ARG C 1 311 ? -64.887 4.015 59.080 1.00 24.35 311 ARG C CA 1
ATOM 8668 C C . ARG C 1 311 ? -63.971 2.886 58.713 1.00 25.45 311 ARG C C 1
ATOM 8669 O O . ARG C 1 311 ? -64.381 1.949 58.031 1.00 24.02 311 ARG C O 1
ATOM 8677 N N . GLY C 1 312 ? -62.705 2.975 59.171 1.00 22.91 312 GLY C N 1
ATOM 8678 C CA . GLY C 1 312 ? -61.660 2.096 58.770 1.00 20.60 312 GLY C CA 1
ATOM 8679 C C . GLY C 1 312 ? -61.288 1.171 59.908 1.00 18.73 312 GLY C C 1
ATOM 8680 O O . GLY C 1 312 ? -61.418 -0.051 59.822 1.00 18.89 312 GLY C O 1
ATOM 8681 N N . GLY C 1 313 ? -60.828 1.802 60.980 1.00 19.79 313 GLY C N 1
ATOM 8682 C CA . GLY C 1 313 ? -60.409 1.087 62.172 1.00 17.97 313 GLY C CA 1
ATOM 8683 C C . GLY C 1 313 ? -59.222 1.712 62.901 1.00 17.40 313 GLY C C 1
ATOM 8684 O O . GLY C 1 313 ? -58.903 2.883 62.720 1.00 20.52 313 GLY C O 1
ATOM 8685 N N . THR C 1 314 ? -58.620 0.851 63.724 1.00 19.74 314 THR C N 1
ATOM 8686 C CA . THR C 1 314 ? -57.505 1.214 64.593 1.00 19.71 314 THR C CA 1
ATOM 8687 C C . THR C 1 314 ? -56.360 0.244 64.582 1.00 17.67 314 THR C C 1
ATOM 8688 O O . THR C 1 314 ? -56.508 -0.968 64.426 1.00 16.70 314 THR C O 1
ATOM 8692 N N . VAL C 1 315 ? -55.173 0.815 64.868 1.00 18.96 315 VAL C N 1
ATOM 8693 C CA . VAL C 1 315 ? -53.980 0.048 65.235 1.00 18.50 315 VAL C CA 1
ATOM 8694 C C . VAL C 1 315 ? -53.538 0.634 66.564 1.00 17.64 315 VAL C C 1
ATOM 8695 O O . VAL C 1 315 ? -53.400 1.857 66.699 1.00 20.84 315 VAL C O 1
ATOM 8699 N N . SER C 1 316 ? -53.264 -0.267 67.485 1.00 17.70 316 SER C N 1
ATOM 8700 C CA . SER C 1 316 ? -52.881 0.055 68.913 1.00 19.44 316 SER C CA 1
ATOM 8701 C C . SER C 1 316 ? -51.574 -0.704 69.124 1.00 22.97 316 SER C C 1
ATOM 8702 O O . SER C 1 316 ? -51.520 -1.963 69.141 1.00 19.95 316 SER C O 1
ATOM 8705 N N . THR C 1 317 ? -50.477 0.053 69.191 1.00 25.09 317 THR C N 1
ATOM 8706 C CA . THR C 1 317 ? -49.128 -0.578 69.149 1.00 25.64 317 THR C CA 1
ATOM 8707 C C . THR C 1 317 ? -48.579 -0.688 70.582 1.00 23.78 317 THR C C 1
ATOM 8708 O O . THR C 1 317 ? -49.013 -0.027 71.473 1.00 26.14 317 THR C O 1
ATOM 8712 N N . LEU C 1 318 ? -47.759 -1.690 70.830 1.00 20.76 318 LEU C N 1
ATOM 8713 C CA . LEU C 1 318 ? -47.181 -1.930 72.115 1.00 19.41 318 LEU C CA 1
ATOM 8714 C C . LEU C 1 318 ? -45.676 -2.243 71.889 1.00 19.09 318 LEU C C 1
ATOM 8715 O O . LEU C 1 318 ? -45.279 -3.386 71.549 1.00 19.31 318 LEU C O 1
ATOM 8720 N N . ASN C 1 319 ? -44.867 -1.259 72.210 1.00 17.10 319 ASN C N 1
ATOM 8721 C CA . ASN C 1 319 ? -43.458 -1.359 72.049 1.00 17.79 319 ASN C CA 1
ATOM 8722 C C . ASN C 1 319 ? -42.731 -0.736 73.227 1.00 17.11 319 ASN C C 1
ATOM 8723 O O . ASN C 1 319 ? -43.355 -0.372 74.227 1.00 16.03 319 ASN C O 1
ATOM 8728 N N . SER C 1 320 ? -41.383 -0.720 73.186 1.00 16.20 320 SER C N 1
ATOM 8729 C CA . SER C 1 320 ? -40.642 -0.303 74.349 1.00 16.59 320 SER C CA 1
ATOM 8730 C C . SER C 1 320 ? -40.752 1.203 74.650 1.00 17.52 320 SER C C 1
ATOM 8731 O O . SER C 1 320 ? -40.338 1.670 75.733 1.00 19.08 320 SER C O 1
ATOM 8734 N N . TYR C 1 321 ? -41.334 1.987 73.760 1.00 17.05 321 TYR C N 1
ATOM 8735 C CA . TYR C 1 321 ? -41.667 3.401 74.121 1.00 20.37 321 TYR C CA 1
ATOM 8736 C C . TYR C 1 321 ? -42.949 3.465 74.959 1.00 18.54 321 TYR C C 1
ATOM 8737 O O . TYR C 1 321 ? -43.331 4.556 75.443 1.00 19.36 321 TYR C O 1
ATOM 8746 N N . ASN C 1 322 ? -43.583 2.315 75.165 1.00 18.78 322 ASN C N 1
ATOM 8747 C CA . ASN C 1 322 ? -44.835 2.155 75.944 1.00 19.15 322 ASN C CA 1
ATOM 8748 C C . ASN C 1 322 ? -44.547 1.330 77.196 1.00 19.82 322 ASN C C 1
ATOM 8749 O O . ASN C 1 322 ? -44.793 1.760 78.345 1.00 21.03 322 ASN C O 1
ATOM 8754 N N . LEU C 1 323 ? -44.049 0.133 76.980 1.00 19.30 323 LEU C N 1
ATOM 8755 C CA . LEU C 1 323 ? -43.809 -0.840 78.084 1.00 19.99 323 LEU C CA 1
ATOM 8756 C C . LEU C 1 323 ? -42.293 -1.146 78.167 1.00 19.05 323 LEU C C 1
ATOM 8757 O O . LEU C 1 323 ? -41.769 -1.821 77.302 1.00 17.72 323 LEU C O 1
ATOM 8762 N N . PRO C 1 324 ? -41.571 -0.612 79.185 1.00 19.33 324 PRO C N 1
ATOM 8763 C CA . PRO C 1 324 ? -40.134 -0.664 79.228 1.00 17.25 324 PRO C CA 1
ATOM 8764 C C . PRO C 1 324 ? -39.475 -2.075 79.114 1.00 18.32 324 PRO C C 1
ATOM 8765 O O . PRO C 1 324 ? -38.447 -2.229 78.477 1.00 17.40 324 PRO C O 1
ATOM 8769 N N . ILE C 1 325 ? -40.064 -3.042 79.768 1.00 17.15 325 ILE C N 1
ATOM 8770 C CA . ILE C 1 325 ? -39.556 -4.420 79.785 1.00 15.90 325 ILE C CA 1
ATOM 8771 C C . ILE C 1 325 ? -39.438 -5.015 78.381 1.00 15.46 325 ILE C C 1
ATOM 8772 O O . ILE C 1 325 ? -38.595 -5.926 78.145 1.00 15.97 325 ILE C O 1
ATOM 8777 N N . LEU C 1 326 ? -40.151 -4.450 77.424 1.00 15.07 326 LEU C N 1
ATOM 8778 C CA . LEU C 1 326 ? -40.071 -4.960 76.033 1.00 16.15 326 LEU C CA 1
ATOM 8779 C C . LEU C 1 326 ? -38.694 -4.716 75.407 1.00 16.11 326 LEU C C 1
ATOM 8780 O O . LEU C 1 326 ? -38.272 -5.413 74.511 1.00 16.35 326 LEU C O 1
ATOM 8785 N N . ARG C 1 327 ? -37.971 -3.695 75.901 1.00 17.76 327 ARG C N 1
ATOM 8786 C CA . ARG C 1 327 ? -36.629 -3.401 75.369 1.00 19.08 327 ARG C CA 1
ATOM 8787 C C . ARG C 1 327 ? -35.687 -4.609 75.640 1.00 19.57 327 ARG C C 1
ATOM 8788 O O . ARG C 1 327 ? -35.020 -5.111 74.748 1.00 21.32 327 ARG C O 1
ATOM 8796 N N . LYS C 1 328 ? -35.750 -5.116 76.862 1.00 18.71 328 LYS C N 1
ATOM 8797 C CA . LYS C 1 328 ? -34.888 -6.195 77.281 1.00 18.70 328 LYS C CA 1
ATOM 8798 C C . LYS C 1 328 ? -35.377 -7.467 76.564 1.00 19.04 328 LYS C C 1
ATOM 8799 O O . LYS C 1 328 ? -34.563 -8.294 76.138 1.00 19.70 328 LYS C O 1
ATOM 8805 N N . LEU C 1 329 ? -36.681 -7.655 76.458 1.00 16.76 329 LEU C N 1
ATOM 8806 C CA . LEU C 1 329 ? -37.200 -8.841 75.801 1.00 17.76 329 LEU C CA 1
ATOM 8807 C C . LEU C 1 329 ? -37.071 -8.912 74.279 1.00 17.46 329 LEU C C 1
ATOM 8808 O O . LEU C 1 329 ? -37.159 -10.010 73.699 1.00 19.34 329 LEU C O 1
ATOM 8813 N N . GLN C 1 330 ? -36.908 -7.777 73.599 1.00 15.96 330 GLN C N 1
ATOM 8814 C CA . GLN C 1 330 ? -36.871 -7.692 72.129 1.00 15.66 330 GLN C CA 1
ATOM 8815 C C . GLN C 1 330 ? -38.123 -8.185 71.478 1.00 17.47 330 GLN C C 1
ATOM 8816 O O . GLN C 1 330 ? -38.062 -8.841 70.447 1.00 16.14 330 GLN C O 1
ATOM 8822 N N . LEU C 1 331 ? -39.273 -7.815 72.066 1.00 16.90 331 LEU C N 1
ATOM 8823 C CA . LEU C 1 331 ? -40.641 -8.159 71.526 1.00 15.53 331 LEU C CA 1
ATOM 8824 C C . LEU C 1 331 ? -41.510 -6.965 71.481 1.00 16.48 331 LEU C C 1
ATOM 8825 O O . LEU C 1 331 ? -41.331 -5.972 72.236 1.00 17.61 331 LEU C O 1
ATOM 8830 N N . SER C 1 332 ? -42.451 -6.985 70.537 1.00 16.07 332 SER C N 1
ATOM 8831 C CA . SER C 1 332 ? -43.543 -6.042 70.627 1.00 18.66 332 SER C CA 1
ATOM 8832 C C . SER C 1 332 ? -44.840 -6.658 70.149 1.00 15.46 332 SER C C 1
ATOM 8833 O O . SER C 1 332 ? -44.861 -7.833 69.769 1.00 14.90 332 SER C O 1
ATOM 8836 N N . ALA C 1 333 ? -45.887 -5.859 70.226 1.00 18.31 333 ALA C N 1
ATOM 8837 C CA . ALA C 1 333 ? -47.216 -6.349 69.870 1.00 18.79 333 ALA C CA 1
ATOM 8838 C C . ALA C 1 333 ? -48.113 -5.250 69.348 1.00 19.71 333 ALA C C 1
ATOM 8839 O O . ALA C 1 333 ? -47.794 -4.101 69.395 1.00 20.21 333 ALA C O 1
ATOM 8841 N N . ASN C 1 334 ? -49.233 -5.662 68.761 1.00 18.63 334 ASN C N 1
ATOM 8842 C CA . ASN C 1 334 ? -50.218 -4.697 68.381 1.00 18.89 334 ASN C CA 1
ATOM 8843 C C . ASN C 1 334 ? -51.582 -5.339 68.356 1.00 19.29 334 ASN C C 1
ATOM 8844 O O . ASN C 1 334 ? -51.680 -6.550 68.283 1.00 20.39 334 ASN C O 1
ATOM 8849 N N . ARG C 1 335 ? -52.594 -4.500 68.449 1.00 17.49 335 ARG C N 1
ATOM 8850 C CA . ARG C 1 335 ? -53.997 -4.907 68.158 1.00 18.53 335 ARG C CA 1
ATOM 8851 C C . ARG C 1 335 ? -54.502 -4.109 66.959 1.00 17.82 335 ARG C C 1
ATOM 8852 O O . ARG C 1 335 ? -54.379 -2.861 66.911 1.00 17.65 335 ARG C O 1
ATOM 8860 N N . GLU C 1 336 ? -55.053 -4.836 65.956 1.00 17.66 336 GLU C N 1
ATOM 8861 C CA . GLU C 1 336 ? -55.630 -4.215 64.763 1.00 18.77 336 GLU C CA 1
ATOM 8862 C C . GLU C 1 336 ? -57.123 -4.511 64.755 1.00 19.39 336 GLU C C 1
ATOM 8863 O O . GLU C 1 336 ? -57.518 -5.689 64.969 1.00 23.53 336 GLU C O 1
ATOM 8869 N N . TYR C 1 337 ? -57.906 -3.476 64.574 1.00 19.33 337 TYR C N 1
ATOM 8870 C CA . TYR C 1 337 ? -59.359 -3.644 64.491 1.00 22.44 337 TYR C CA 1
ATOM 8871 C C . TYR C 1 337 ? -59.771 -3.015 63.167 1.00 20.80 337 TYR C C 1
ATOM 8872 O O . TYR C 1 337 ? -59.555 -1.842 62.921 1.00 22.73 337 TYR C O 1
ATOM 8881 N N . LEU C 1 338 ? -60.395 -3.822 62.308 1.00 21.70 338 LEU C N 1
ATOM 8882 C CA . LEU C 1 338 ? -60.891 -3.313 61.040 1.00 21.00 338 LEU C CA 1
ATOM 8883 C C . LEU C 1 338 ? -62.427 -3.457 60.933 1.00 20.22 338 LEU C C 1
ATOM 8884 O O . LEU C 1 338 ? -62.956 -4.499 61.241 1.00 22.64 338 LEU C O 1
ATOM 8889 N N . TYR C 1 339 ? -63.067 -2.386 60.539 1.00 22.91 339 TYR C N 1
ATOM 8890 C CA . TYR C 1 339 ? -64.503 -2.416 60.262 1.00 24.80 339 TYR C CA 1
ATOM 8891 C C . TYR C 1 339 ? -64.727 -3.188 58.987 1.00 26.65 339 TYR C C 1
ATOM 8892 O O . TYR C 1 339 ? -63.806 -3.410 58.193 1.00 23.74 339 TYR C O 1
ATOM 8901 N N . PRO C 1 340 ? -65.981 -3.611 58.762 1.00 25.12 340 PRO C N 1
ATOM 8902 C CA . PRO C 1 340 ? -66.186 -4.388 57.579 1.00 24.22 340 PRO C CA 1
ATOM 8903 C C . PRO C 1 340 ? -65.648 -3.728 56.298 1.00 19.75 340 PRO C C 1
ATOM 8904 O O . PRO C 1 340 ? -65.750 -2.511 56.090 1.00 21.93 340 PRO C O 1
ATOM 8908 N N . ASN C 1 341 ? -64.981 -4.546 55.522 1.00 24.53 341 ASN C N 1
ATOM 8909 C CA . ASN C 1 341 ? -64.408 -4.211 54.225 1.00 24.40 341 ASN C CA 1
ATOM 8910 C C . ASN C 1 341 ? -63.174 -3.293 54.306 1.00 24.26 341 ASN C C 1
ATOM 8911 O O . ASN C 1 341 ? -62.626 -2.968 53.289 1.00 25.83 341 ASN C O 1
ATOM 8916 N N . ALA C 1 342 ? -62.752 -2.887 55.494 1.00 21.80 342 ALA C N 1
ATOM 8917 C CA . ALA C 1 342 ? -61.578 -1.979 55.583 1.00 22.24 342 ALA C CA 1
ATOM 8918 C C . ALA C 1 342 ? -60.310 -2.791 55.404 1.00 21.77 342 ALA C C 1
ATOM 8919 O O . ALA C 1 342 ? -60.304 -3.997 55.549 1.00 19.86 342 ALA C O 1
ATOM 8921 N N . MET C 1 343 ? -59.183 -2.088 55.173 1.00 21.84 343 MET C N 1
ATOM 8922 C CA . MET C 1 343 ? -57.900 -2.750 54.956 1.00 22.28 343 MET C CA 1
ATOM 8923 C C . MET C 1 343 ? -56.816 -2.070 55.775 1.00 19.69 343 MET C C 1
ATOM 8924 O O . MET C 1 343 ? -56.940 -0.920 56.171 1.00 22.22 343 MET C O 1
ATOM 8929 N N . ILE C 1 344 ? -55.791 -2.859 56.043 1.00 23.90 344 ILE C N 1
ATOM 8930 C CA . ILE C 1 344 ? -54.480 -2.350 56.458 1.00 20.98 344 ILE C CA 1
ATOM 8931 C C . ILE C 1 344 ? -53.683 -2.247 55.124 1.00 21.96 344 ILE C C 1
ATOM 8932 O O . ILE C 1 344 ? -53.783 -3.110 54.257 1.00 19.90 344 ILE C O 1
ATOM 8937 N N . VAL C 1 345 ? -52.966 -1.138 54.935 1.00 19.80 345 VAL C N 1
ATOM 8938 C CA . VAL C 1 345 ? -52.183 -0.957 53.710 1.00 20.10 345 VAL C CA 1
ATOM 8939 C C . VAL C 1 345 ? -51.256 -2.150 53.451 1.00 18.41 345 VAL C C 1
ATOM 8940 O O . VAL C 1 345 ? -50.773 -2.776 54.381 1.00 20.55 345 VAL C O 1
ATOM 8944 N N . PRO C 1 346 ? -51.008 -2.501 52.203 1.00 18.82 346 PRO C N 1
ATOM 8945 C CA . PRO C 1 346 ? -50.001 -3.503 51.880 1.00 20.59 346 PRO C CA 1
ATOM 8946 C C . PRO C 1 346 ? -48.645 -2.993 52.345 1.00 19.32 346 PRO C C 1
ATOM 8947 O O . PRO C 1 346 ? -48.387 -1.768 52.290 1.00 18.55 346 PRO C O 1
ATOM 8951 N N . GLU C 1 347 ? -47.850 -3.915 52.807 1.00 22.41 347 GLU C N 1
ATOM 8952 C CA . GLU C 1 347 ? -46.634 -3.597 53.507 1.00 23.98 347 GLU C CA 1
ATOM 8953 C C . GLU C 1 347 ? -45.760 -4.795 53.733 1.00 20.93 347 GLU C C 1
ATOM 8954 O O . GLU C 1 347 ? -46.136 -5.897 53.385 1.00 18.17 347 GLU C O 1
ATOM 8960 N N . TRP C 1 348 ? -44.605 -4.565 54.369 1.00 15.81 348 TRP C N 1
ATOM 8961 C CA . TRP C 1 348 ? -43.771 -5.646 54.907 1.00 15.66 348 TRP C CA 1
ATOM 8962 C C . TRP C 1 348 ? -43.202 -5.229 56.269 1.00 15.20 348 TRP C C 1
ATOM 8963 O O . TRP C 1 348 ? -43.075 -4.024 56.504 1.00 18.04 348 TRP C O 1
ATOM 8974 N N . ASN C 1 349 ? -42.830 -6.217 57.069 1.00 16.63 349 ASN C N 1
ATOM 8975 C CA . ASN C 1 349 ? -42.158 -5.976 58.323 1.00 19.00 349 ASN C CA 1
ATOM 8976 C C . ASN C 1 349 ? -40.704 -5.863 58.017 1.00 18.65 349 ASN C C 1
ATOM 8977 O O . ASN C 1 349 ? -40.099 -6.799 57.440 1.00 16.75 349 ASN C O 1
ATOM 8982 N N A ASN C 1 350 ? -40.078 -4.757 58.411 0.50 18.81 350 ASN C N 1
ATOM 8983 N N B ASN C 1 350 ? -40.084 -4.754 58.435 0.50 18.36 350 ASN C N 1
ATOM 8984 C CA A ASN C 1 350 ? -38.703 -4.557 58.006 0.50 20.02 350 ASN C CA 1
ATOM 8985 C CA B ASN C 1 350 ? -38.672 -4.504 58.142 0.50 19.27 350 ASN C CA 1
ATOM 8986 C C A ASN C 1 350 ? -37.642 -5.091 58.990 0.50 21.32 350 ASN C C 1
ATOM 8987 C C B ASN C 1 350 ? -37.704 -5.393 58.917 0.50 20.98 350 ASN C C 1
ATOM 8988 O O A ASN C 1 350 ? -36.504 -5.122 58.622 0.50 20.58 350 ASN C O 1
ATOM 8989 O O B ASN C 1 350 ? -36.776 -6.018 58.341 0.50 17.76 350 ASN C O 1
ATOM 8998 N N . ASN C 1 351 ? -38.002 -5.526 60.200 1.00 19.25 351 ASN C N 1
ATOM 8999 C CA . ASN C 1 351 ? -37.052 -6.023 61.182 1.00 20.43 351 ASN C CA 1
ATOM 9000 C C . ASN C 1 351 ? -37.588 -7.057 62.134 1.00 19.53 351 ASN C C 1
ATOM 9001 O O . ASN C 1 351 ? -37.142 -7.109 63.291 1.00 19.60 351 ASN C O 1
ATOM 9006 N N . ALA C 1 352 ? -38.573 -7.833 61.697 1.00 15.77 352 ALA C N 1
ATOM 9007 C CA . ALA C 1 352 ? -39.252 -8.742 62.627 1.00 17.87 352 ALA C CA 1
ATOM 9008 C C . ALA C 1 352 ? -40.150 -9.705 61.831 1.00 16.51 352 ALA C C 1
ATOM 9009 O O . ALA C 1 352 ? -40.601 -9.368 60.715 1.00 16.09 352 ALA C O 1
ATOM 9011 N N . HIS C 1 353 ? -40.377 -10.861 62.401 1.00 18.65 353 HIS C N 1
ATOM 9012 C CA . HIS C 1 353 ? -41.518 -11.708 61.984 1.00 16.18 353 HIS C CA 1
ATOM 9013 C C . HIS C 1 353 ? -42.762 -11.276 62.751 1.00 16.61 353 HIS C C 1
ATOM 9014 O O . HIS C 1 353 ? -42.676 -10.769 63.870 1.00 16.88 353 HIS C O 1
ATOM 9021 N N . SER C 1 354 ? -43.940 -11.478 62.144 1.00 17.99 354 SER C N 1
ATOM 9022 C CA . SER C 1 354 ? -45.192 -11.243 62.797 1.00 19.27 354 SER C CA 1
ATOM 9023 C C . SER C 1 354 ? -45.964 -12.564 62.970 1.00 19.23 354 SER C C 1
ATOM 9024 O O . SER C 1 354 ? -45.953 -13.467 62.077 1.00 19.54 354 SER C O 1
ATOM 9027 N N . ILE C 1 355 ? -46.540 -12.694 64.161 1.00 16.92 355 ILE C N 1
ATOM 9028 C CA . ILE C 1 355 ? -47.322 -13.881 64.574 1.00 19.00 355 ILE C CA 1
ATOM 9029 C C . ILE C 1 355 ? -48.676 -13.289 64.973 1.00 19.38 355 ILE C C 1
ATOM 9030 O O . ILE C 1 355 ? -48.762 -12.633 65.996 1.00 19.10 355 ILE C O 1
ATOM 9035 N N . SER C 1 356 ? -49.718 -13.507 64.157 1.00 17.82 356 SER C N 1
ATOM 9036 C CA . SER C 1 356 ? -51.035 -12.889 64.369 1.00 17.80 356 SER C CA 1
ATOM 9037 C C . SER C 1 356 ? -52.051 -13.931 64.812 1.00 17.77 356 SER C C 1
ATOM 9038 O O . SER C 1 356 ? -52.021 -15.019 64.341 1.00 18.05 356 SER C O 1
ATOM 9041 N N . TYR C 1 357 ? -52.902 -13.544 65.723 1.00 19.60 357 TYR C N 1
ATOM 9042 C CA . TYR C 1 357 ? -54.022 -14.365 66.123 1.00 19.05 357 TYR C CA 1
ATOM 9043 C C . TYR C 1 357 ? -55.286 -13.625 65.893 1.00 18.30 357 TYR C C 1
ATOM 9044 O O . TYR C 1 357 ? -55.475 -12.513 66.361 1.00 20.06 357 TYR C O 1
ATOM 9053 N N . VAL C 1 358 ? -56.279 -14.315 65.292 1.00 18.98 358 VAL C N 1
ATOM 9054 C CA . VAL C 1 358 ? -57.541 -13.698 64.945 1.00 21.22 358 VAL C CA 1
ATOM 9055 C C . VAL C 1 358 ? -58.503 -13.904 66.106 1.00 21.55 358 VAL C C 1
ATOM 9056 O O . VAL C 1 358 ? -58.819 -15.055 66.452 1.00 22.56 358 VAL C O 1
ATOM 9060 N N . THR C 1 359 ? -58.837 -12.825 66.786 1.00 21.87 359 THR C N 1
ATOM 9061 C CA . THR C 1 359 ? -59.699 -12.913 67.970 1.00 22.54 359 THR C CA 1
ATOM 9062 C C . THR C 1 359 ? -61.175 -12.748 67.603 1.00 24.94 359 THR C C 1
ATOM 9063 O O . THR C 1 359 ? -62.057 -13.279 68.293 1.00 25.80 359 THR C O 1
ATOM 9067 N N . ARG C 1 360 ? -61.460 -12.049 66.517 1.00 24.35 360 ARG C N 1
ATOM 9068 C CA . ARG C 1 360 ? -62.833 -11.775 66.125 1.00 28.27 360 ARG C CA 1
ATOM 9069 C C . ARG C 1 360 ? -62.932 -11.640 64.631 1.00 27.81 360 ARG C C 1
ATOM 9070 O O . ARG C 1 360 ? -62.079 -11.045 63.999 1.00 22.48 360 ARG C O 1
ATOM 9078 N N . GLY C 1 361 ? -64.056 -12.086 64.070 1.00 23.03 361 GLY C N 1
ATOM 9079 C CA . GLY C 1 361 ? -64.312 -11.887 62.682 1.00 24.43 361 GLY C CA 1
ATOM 9080 C C . GLY C 1 361 ? -63.454 -12.721 61.749 1.00 21.40 361 GLY C C 1
ATOM 9081 O O . GLY C 1 361 ? -63.189 -13.891 61.977 1.00 23.02 361 GLY C O 1
ATOM 9082 N N . SER C 1 362 ? -63.161 -12.135 60.607 1.00 20.71 362 SER C N 1
ATOM 9083 C CA . SER C 1 362 ? -62.619 -12.852 59.485 1.00 20.50 362 SER C CA 1
ATOM 9084 C C . SER C 1 362 ? -62.172 -11.861 58.432 1.00 20.36 362 SER C C 1
ATOM 9085 O O . SER C 1 362 ? -62.559 -10.716 58.449 1.00 19.83 362 SER C O 1
ATOM 9088 N N . GLY C 1 363 ? -61.369 -12.358 57.506 1.00 23.33 363 GLY C N 1
ATOM 9089 C CA . GLY C 1 363 ? -60.913 -11.544 56.389 1.00 23.04 363 GLY C CA 1
ATOM 9090 C C . GLY C 1 363 ? -60.080 -12.285 55.374 1.00 20.26 363 GLY C C 1
ATOM 9091 O O . GLY C 1 363 ? -60.025 -13.519 55.356 1.00 23.98 363 GLY C O 1
ATOM 9092 N N . ARG C 1 364 ? -59.616 -11.519 54.403 1.00 18.64 364 ARG C N 1
ATOM 9093 C CA . ARG C 1 364 ? -58.771 -12.035 53.415 1.00 19.83 364 ARG C CA 1
ATOM 9094 C C . ARG C 1 364 ? -57.352 -11.526 53.719 1.00 20.40 364 ARG C C 1
ATOM 9095 O O . ARG C 1 364 ? -57.175 -10.342 53.952 1.00 20.19 364 ARG C O 1
ATOM 9103 N N . LEU C 1 365 ? -56.429 -12.432 53.557 1.00 19.25 365 LEU C N 1
ATOM 9104 C CA . LEU C 1 365 ? -54.979 -12.188 53.765 1.00 19.97 365 LEU C CA 1
ATOM 9105 C C . LEU C 1 365 ? -54.287 -12.677 52.499 1.00 21.91 365 LEU C C 1
ATOM 9106 O O . LEU C 1 365 ? -54.390 -13.843 52.120 1.00 20.64 365 LEU C O 1
ATOM 9111 N N . GLN C 1 366 ? -53.494 -11.814 51.873 1.00 19.43 366 GLN C N 1
ATOM 9112 C CA . GLN C 1 366 ? -52.607 -12.255 50.800 1.00 17.96 366 GLN C CA 1
ATOM 9113 C C . GLN C 1 366 ? -51.150 -11.990 51.208 1.00 18.88 366 GLN C C 1
ATOM 9114 O O . GLN C 1 366 ? -50.888 -10.939 51.770 1.00 19.25 366 GLN C O 1
ATOM 9120 N N . VAL C 1 367 ? -50.315 -12.988 51.079 1.00 18.41 367 VAL C N 1
ATOM 9121 C CA . VAL C 1 367 ? -48.842 -12.892 51.299 1.00 19.97 367 VAL C CA 1
ATOM 9122 C C . VAL C 1 367 ? -48.010 -13.204 50.068 1.00 22.67 367 VAL C C 1
ATOM 9123 O O . VAL C 1 367 ? -48.174 -14.278 49.384 1.00 19.46 367 VAL C O 1
ATOM 9127 N N . GLY C 1 368 ? -46.968 -12.359 49.874 1.00 20.64 368 GLY C N 1
ATOM 9128 C CA . GLY C 1 368 ? -46.076 -12.514 48.783 1.00 21.38 368 GLY C CA 1
ATOM 9129 C C . GLY C 1 368 ? -44.682 -12.681 49.377 1.00 23.08 368 GLY C C 1
ATOM 9130 O O . GLY C 1 368 ? -44.392 -12.136 50.421 1.00 27.31 368 GLY C O 1
ATOM 9131 N N . GLY C 1 369 ? -43.883 -13.493 48.719 1.00 24.02 369 GLY C N 1
ATOM 9132 C CA . GLY C 1 369 ? -42.589 -13.933 49.156 1.00 25.67 369 GLY C CA 1
ATOM 9133 C C . GLY C 1 369 ? -41.532 -13.744 48.074 1.00 27.91 369 GLY C C 1
ATOM 9134 O O . GLY C 1 369 ? -41.493 -12.730 47.339 1.00 27.87 369 GLY C O 1
ATOM 9135 N N . SER C 1 370 ? -40.685 -14.756 47.914 1.00 26.43 370 SER C N 1
ATOM 9136 C CA . SER C 1 370 ? -39.610 -14.616 46.933 1.00 27.38 370 SER C CA 1
ATOM 9137 C C . SER C 1 370 ? -39.942 -15.035 45.520 1.00 31.88 370 SER C C 1
ATOM 9138 O O . SER C 1 370 ? -39.096 -14.907 44.665 1.00 34.61 370 SER C O 1
ATOM 9141 N N . SER C 1 371 ? -41.139 -15.546 45.268 1.00 30.62 371 SER C N 1
ATOM 9142 C CA . SER C 1 371 ? -41.446 -16.050 43.939 1.00 37.35 371 SER C CA 1
ATOM 9143 C C . SER C 1 371 ? -42.534 -15.276 43.234 1.00 37.51 371 SER C C 1
ATOM 9144 O O . SER C 1 371 ? -43.209 -14.449 43.810 1.00 37.11 371 SER C O 1
ATOM 9147 N N . LYS C 1 372 ? -42.681 -15.544 41.942 1.00 31.52 372 LYS C N 1
ATOM 9148 C CA . LYS C 1 372 ? -43.832 -15.081 41.206 1.00 34.85 372 LYS C CA 1
ATOM 9149 C C . LYS C 1 372 ? -45.179 -15.587 41.763 1.00 31.03 372 LYS C C 1
ATOM 9150 O O . LYS C 1 372 ? -46.201 -14.968 41.485 1.00 39.41 372 LYS C O 1
ATOM 9156 N N . SER C 1 373 ? -45.179 -16.696 42.490 1.00 29.93 373 SER C N 1
ATOM 9157 C CA . SER C 1 373 ? -46.406 -17.298 43.027 1.00 30.28 373 SER C CA 1
ATOM 9158 C C . SER C 1 373 ? -46.682 -16.812 44.424 1.00 28.16 373 SER C C 1
ATOM 9159 O O . SER C 1 373 ? -45.799 -16.822 45.237 1.00 27.41 373 SER C O 1
ATOM 9162 N N . THR C 1 374 ? -47.916 -16.416 44.679 1.00 23.63 374 THR C N 1
ATOM 9163 C CA . THR C 1 374 ? -48.316 -16.044 46.050 1.00 22.76 374 THR C CA 1
ATOM 9164 C C . THR C 1 374 ? -48.052 -17.129 47.072 1.00 21.94 374 THR C C 1
ATOM 9165 O O . THR C 1 374 ? -48.260 -18.301 46.814 1.00 23.11 374 THR C O 1
ATOM 9169 N N . VAL C 1 375 ? -47.641 -16.744 48.287 1.00 18.97 375 VAL C N 1
ATOM 9170 C CA . VAL C 1 375 ? -47.424 -17.636 49.386 1.00 19.99 375 VAL C CA 1
ATOM 9171 C C . VAL C 1 375 ? -48.709 -18.018 50.121 1.00 22.49 375 VAL C C 1
ATOM 9172 O O . VAL C 1 375 ? -48.818 -19.123 50.595 1.00 23.27 375 VAL C O 1
ATOM 9176 N N . TYR C 1 376 ? -49.657 -17.099 50.195 1.00 19.46 376 TYR C N 1
ATOM 9177 C CA . TYR C 1 376 ? -51.007 -17.411 50.634 1.00 18.23 376 TYR C CA 1
ATOM 9178 C C . TYR C 1 376 ? -51.909 -16.415 50.113 1.00 18.10 376 TYR C C 1
ATOM 9179 O O . TYR C 1 376 ? -51.580 -15.219 50.036 1.00 19.87 376 TYR C O 1
ATOM 9188 N N . ASP C 1 377 ? -53.151 -16.822 49.799 1.00 18.99 377 ASP C N 1
ATOM 9189 C CA . ASP C 1 377 ? -54.152 -15.904 49.446 1.00 19.77 377 ASP C CA 1
ATOM 9190 C C . ASP C 1 377 ? -55.442 -16.549 49.779 1.00 22.53 377 ASP C C 1
ATOM 9191 O O . ASP C 1 377 ? -55.948 -17.391 49.027 1.00 22.78 377 ASP C O 1
ATOM 9196 N N . GLY C 1 378 ? -55.959 -16.173 50.920 1.00 20.99 378 GLY C N 1
ATOM 9197 C CA . GLY C 1 378 ? -57.283 -16.697 51.341 1.00 22.29 378 GLY C CA 1
ATOM 9198 C C . GLY C 1 378 ? -57.778 -16.213 52.663 1.00 25.89 378 GLY C C 1
ATOM 9199 O O . GLY C 1 378 ? -57.370 -15.180 53.132 1.00 22.07 378 GLY C O 1
ATOM 9200 N N . ASP C 1 379 ? -58.752 -16.938 53.254 1.00 24.06 379 ASP C N 1
ATOM 9201 C CA . ASP C 1 379 ? -59.443 -16.449 54.433 1.00 26.38 379 ASP C CA 1
ATOM 9202 C C . ASP C 1 379 ? -58.564 -16.610 55.686 1.00 20.75 379 ASP C C 1
ATOM 9203 O O . ASP C 1 379 ? -57.757 -17.527 55.775 1.00 21.92 379 ASP C O 1
ATOM 9208 N N . VAL C 1 380 ? -58.774 -15.710 56.631 1.00 24.36 380 VAL C N 1
ATOM 9209 C CA . VAL C 1 380 ? -58.370 -15.914 57.988 1.00 22.28 380 VAL C CA 1
ATOM 9210 C C . VAL C 1 380 ? -59.597 -15.804 58.833 1.00 20.24 380 VAL C C 1
ATOM 9211 O O . VAL C 1 380 ? -60.478 -15.006 58.546 1.00 23.28 380 VAL C O 1
ATOM 9215 N N . ARG C 1 381 ? -59.648 -16.562 59.910 1.00 22.71 381 ARG C N 1
ATOM 9216 C CA . ARG C 1 381 ? -60.803 -16.439 60.804 1.00 26.87 381 ARG C CA 1
ATOM 9217 C C . ARG C 1 381 ? -60.481 -16.718 62.250 1.00 23.36 381 ARG C C 1
ATOM 9218 O O . ARG C 1 381 ? -59.405 -17.176 62.605 1.00 22.22 381 ARG C O 1
ATOM 9226 N N . GLN C 1 382 ? -61.475 -16.428 63.071 1.00 26.85 382 GLN C N 1
ATOM 9227 C CA . GLN C 1 382 ? -61.366 -16.503 64.498 1.00 26.21 382 GLN C CA 1
ATOM 9228 C C . GLN C 1 382 ? -60.725 -17.777 64.942 1.00 25.60 382 GLN C C 1
ATOM 9229 O O . GLN C 1 382 ? -61.083 -18.909 64.479 1.00 24.50 382 GLN C O 1
ATOM 9235 N N . GLY C 1 383 ? -59.697 -17.638 65.802 1.00 20.15 383 GLY C N 1
ATOM 9236 C CA . GLY C 1 383 ? -59.037 -18.814 66.365 1.00 19.78 383 GLY C CA 1
ATOM 9237 C C . GLY C 1 383 ? -57.806 -19.330 65.700 1.00 18.08 383 GLY C C 1
ATOM 9238 O O . GLY C 1 383 ? -57.164 -20.306 66.172 1.00 23.53 383 GLY C O 1
ATOM 9239 N N . GLN C 1 384 ? -57.517 -18.778 64.536 1.00 19.79 384 GLN C N 1
ATOM 9240 C CA . GLN C 1 384 ? -56.407 -19.176 63.705 1.00 19.43 384 GLN C CA 1
ATOM 9241 C C . GLN C 1 384 ? -55.217 -18.218 64.035 1.00 18.03 384 GLN C C 1
ATOM 9242 O O . GLN C 1 384 ? -55.450 -17.030 64.353 1.00 19.00 384 GLN C O 1
ATOM 9248 N N . LEU C 1 385 ? -54.024 -18.822 63.886 1.00 20.33 385 LEU C N 1
ATOM 9249 C CA . LEU C 1 385 ? -52.672 -18.179 63.976 1.00 20.21 385 LEU C CA 1
ATOM 9250 C C . LEU C 1 385 ? -52.046 -18.073 62.586 1.00 20.65 385 LEU C C 1
ATOM 9251 O O . LEU C 1 385 ? -52.130 -19.016 61.846 1.00 20.12 385 LEU C O 1
ATOM 9256 N N . PHE C 1 386 ? -51.494 -16.905 62.198 1.00 19.08 386 PHE C N 1
ATOM 9257 C CA . PHE C 1 386 ? -50.756 -16.838 60.962 1.00 18.11 386 PHE C CA 1
ATOM 9258 C C . PHE C 1 386 ? -49.423 -16.146 61.179 1.00 20.76 386 PHE C C 1
ATOM 9259 O O . PHE C 1 386 ? -49.344 -15.162 61.962 1.00 21.55 386 PHE C O 1
ATOM 9267 N N . ILE C 1 387 ? -48.426 -16.635 60.467 1.00 18.44 387 ILE C N 1
ATOM 9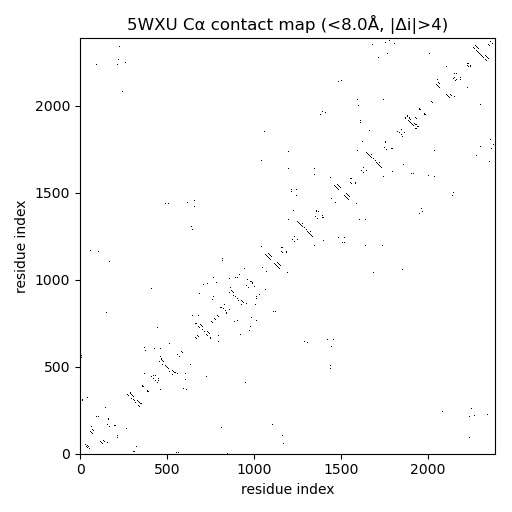268 C CA . ILE C 1 387 ? -47.046 -16.072 60.548 1.00 19.37 387 ILE C CA 1
ATOM 9269 C C . ILE C 1 387 ? -46.666 -15.374 59.227 1.00 17.72 387 ILE C C 1
ATOM 9270 O O . ILE C 1 387 ? -46.836 -15.936 58.131 1.00 19.71 387 ILE C O 1
ATOM 9275 N N . ILE C 1 388 ? -46.189 -14.144 59.315 1.00 19.08 388 ILE C N 1
ATOM 9276 C CA . ILE C 1 388 ? -45.698 -13.469 58.160 1.00 16.89 388 ILE C CA 1
ATOM 9277 C C . ILE C 1 388 ? -44.201 -13.241 58.455 1.00 17.27 388 ILE C C 1
ATOM 9278 O O . ILE C 1 388 ? -43.886 -12.408 59.344 1.00 20.25 388 ILE C O 1
ATOM 9283 N N . PRO C 1 389 ? -43.338 -13.902 57.712 1.00 17.77 389 PRO C N 1
ATOM 9284 C CA . PRO C 1 389 ? -41.924 -13.646 57.957 1.00 18.19 389 PRO C CA 1
ATOM 9285 C C . PRO C 1 389 ? -41.480 -12.251 57.556 1.00 18.42 389 PRO C C 1
ATOM 9286 O O . PRO C 1 389 ? -42.024 -11.607 56.683 1.00 16.63 389 PRO C O 1
ATOM 9290 N N . GLN C 1 390 ? -40.390 -11.822 58.167 1.00 17.07 390 GLN C N 1
ATOM 9291 C CA . GLN C 1 390 ? -39.693 -10.602 57.823 1.00 15.72 390 GLN C CA 1
ATOM 9292 C C . GLN C 1 390 ? -39.601 -10.425 56.338 1.00 15.10 390 GLN C C 1
ATOM 9293 O O . GLN C 1 390 ? -39.245 -11.376 55.611 1.00 14.47 390 GLN C O 1
ATOM 9299 N N . ASN C 1 391 ? -39.907 -9.196 55.870 1.00 15.75 391 ASN C N 1
ATOM 9300 C CA . ASN C 1 391 ? -39.817 -8.750 54.474 1.00 14.33 391 ASN C CA 1
ATOM 9301 C C . ASN C 1 391 ? -40.899 -9.247 53.473 1.00 16.11 391 ASN C C 1
ATOM 9302 O O . ASN C 1 391 ? -40.937 -8.763 52.328 1.00 15.91 391 ASN C O 1
ATOM 9307 N N . TYR C 1 392 ? -41.622 -10.327 53.833 1.00 16.25 392 TYR C N 1
ATOM 9308 C CA . TYR C 1 392 ? -42.757 -10.789 53.019 1.00 17.22 392 TYR C CA 1
ATOM 9309 C C . TYR C 1 392 ? -43.833 -9.697 52.954 1.00 16.44 392 TYR C C 1
ATOM 9310 O O . TYR C 1 392 ? -44.163 -9.088 53.980 1.00 18.35 392 TYR C O 1
ATOM 9319 N N . VAL C 1 393 ? -44.348 -9.406 51.745 1.00 15.91 393 VAL C N 1
ATOM 9320 C CA . VAL C 1 393 ? -45.357 -8.418 51.533 1.00 18.18 393 VAL C CA 1
ATOM 9321 C C . VAL C 1 393 ? -46.714 -9.044 51.858 1.00 16.47 393 VAL C C 1
ATOM 9322 O O . VAL C 1 393 ? -46.964 -10.227 51.502 1.00 17.65 393 VAL C O 1
ATOM 9326 N N . TYR C 1 394 ? -47.532 -8.256 52.551 1.00 19.87 394 TYR C N 1
ATOM 9327 C CA . TYR C 1 394 ? -48.885 -8.676 52.869 1.00 19.93 394 TYR C CA 1
ATOM 9328 C C . TYR C 1 394 ? -49.898 -7.657 52.783 1.00 20.60 394 TYR C C 1
ATOM 9329 O O . TYR C 1 394 ? -49.581 -6.464 52.881 1.00 21.72 394 TYR C O 1
ATOM 9338 N N . LEU C 1 395 ? -51.155 -8.119 52.525 1.00 20.70 395 LEU C N 1
ATOM 9339 C CA . LEU C 1 395 ? -52.325 -7.252 52.449 1.00 22.38 395 LEU C CA 1
ATOM 9340 C C . LEU C 1 395 ? -53.448 -7.913 53.222 1.00 19.00 395 LEU C C 1
ATOM 9341 O O . LEU C 1 395 ? -53.566 -9.109 53.171 1.00 19.02 395 LEU C O 1
ATOM 9346 N N . LYS C 1 396 ? -54.225 -7.133 53.944 1.00 19.81 396 LYS C N 1
ATOM 9347 C CA . LYS C 1 396 ? -55.378 -7.658 54.708 1.00 23.19 396 LYS C CA 1
ATOM 9348 C C . LYS C 1 396 ? -56.611 -6.832 54.437 1.00 20.83 396 LYS C C 1
ATOM 9349 O O . LYS C 1 396 ? -56.591 -5.577 54.501 1.00 23.02 396 LYS C O 1
ATOM 9355 N N . GLN C 1 397 ? -57.755 -7.533 54.313 1.00 20.41 397 GLN C N 1
ATOM 9356 C CA . GLN C 1 397 ? -59.011 -6.872 54.230 1.00 23.09 397 GLN C CA 1
ATOM 9357 C C . GLN C 1 397 ? -60.021 -7.633 55.094 1.00 21.31 397 GLN C C 1
ATOM 9358 O O . GLN C 1 397 ? -60.059 -8.869 55.092 1.00 22.91 397 GLN C O 1
ATOM 9364 N N . ALA C 1 398 ? -60.747 -6.880 55.896 1.00 21.04 398 ALA C N 1
ATOM 9365 C CA . ALA C 1 398 ? -61.756 -7.466 56.786 1.00 20.80 398 ALA C CA 1
ATOM 9366 C C . ALA C 1 398 ? -62.967 -7.913 55.961 1.00 23.36 398 ALA C C 1
ATOM 9367 O O . ALA C 1 398 ? -63.368 -7.219 55.033 1.00 23.29 398 ALA C O 1
ATOM 9369 N N . GLY C 1 399 ? -63.546 -9.051 56.355 1.00 26.54 399 GLY C N 1
ATOM 9370 C CA . GLY C 1 399 ? -64.818 -9.485 55.777 1.00 28.18 399 GLY C CA 1
ATOM 9371 C C . GLY C 1 399 ? -66.016 -8.715 56.314 1.00 27.88 399 GLY C C 1
ATOM 9372 O O . GLY C 1 399 ? -65.911 -7.681 56.953 1.00 22.62 399 GLY C O 1
ATOM 9373 N N . PRO C 1 400 ? -67.234 -9.247 56.073 1.00 30.65 400 PRO C N 1
ATOM 9374 C CA . PRO C 1 400 ? -68.438 -8.458 56.402 1.00 30.74 400 PRO C CA 1
ATOM 9375 C C . PRO C 1 400 ? -68.753 -8.248 57.926 1.00 29.32 400 PRO C C 1
ATOM 9376 O O . PRO C 1 400 ? -69.489 -7.333 58.296 1.00 32.50 400 PRO C O 1
ATOM 9380 N N . GLN C 1 401 ? -68.155 -9.033 58.802 1.00 29.16 401 GLN C N 1
ATOM 9381 C CA . GLN C 1 401 ? -68.266 -8.825 60.245 1.00 29.51 401 GLN C CA 1
ATOM 9382 C C . GLN C 1 401 ? -67.089 -8.002 60.855 1.00 30.29 401 GLN C C 1
ATOM 9383 O O . GLN C 1 401 ? -66.954 -7.919 62.064 1.00 27.75 401 GLN C O 1
ATOM 9389 N N . GLY C 1 402 ? -66.262 -7.374 60.026 1.00 25.49 402 GLY C N 1
ATOM 9390 C CA . GLY C 1 402 ? -64.971 -6.875 60.599 1.00 23.66 402 GLY C CA 1
ATOM 9391 C C . GLY C 1 402 ? -63.950 -7.936 60.938 1.00 21.21 402 GLY C C 1
ATOM 9392 O O . GLY C 1 402 ? -64.072 -9.139 60.681 1.00 20.14 402 GLY C O 1
ATOM 9393 N N . LEU C 1 403 ? -62.835 -7.475 61.577 1.00 22.13 403 LEU C N 1
ATOM 9394 C CA . LEU C 1 403 ? -61.705 -8.332 61.827 1.00 19.25 403 LEU C CA 1
ATOM 9395 C C . LEU C 1 403 ? -60.921 -7.718 63.015 1.00 20.73 403 LEU C C 1
ATOM 9396 O O . LEU C 1 403 ? -60.661 -6.529 62.986 1.00 20.94 403 LEU C O 1
ATOM 9401 N N . GLU C 1 404 ? -60.623 -8.547 63.994 1.00 19.45 404 GLU C N 1
ATOM 9402 C CA . GLU C 1 404 ? -59.723 -8.188 65.115 1.00 21.99 404 GLU C CA 1
ATOM 9403 C C . GLU C 1 404 ? -58.559 -9.172 65.199 1.00 21.86 404 GLU C C 1
ATOM 9404 O O . GLU C 1 404 ? -58.727 -10.429 65.174 1.00 19.69 404 GLU C O 1
ATOM 9410 N N . LEU C 1 405 ? -57.338 -8.614 65.295 1.00 20.55 405 LEU C N 1
ATOM 9411 C CA . LEU C 1 405 ? -56.125 -9.415 65.263 1.00 22.71 405 LEU C CA 1
ATOM 9412 C C . LEU C 1 405 ? -55.266 -8.888 66.408 1.00 20.08 405 LEU C C 1
ATOM 9413 O O . LEU C 1 405 ? -55.190 -7.666 66.628 1.00 21.36 405 LEU C O 1
ATOM 9418 N N . TYR C 1 406 ? -54.619 -9.783 67.114 1.00 19.85 406 TYR C N 1
ATOM 9419 C CA . TYR C 1 406 ? -53.508 -9.353 67.983 1.00 18.22 406 TYR C CA 1
ATOM 9420 C C . TYR C 1 406 ? -52.256 -9.931 67.343 1.00 19.01 406 TYR C C 1
ATOM 9421 O O . TYR C 1 406 ? -52.209 -11.081 66.969 1.00 18.34 406 TYR C O 1
ATOM 9430 N N . THR C 1 407 ? -51.173 -9.159 67.309 1.00 18.09 407 THR C N 1
ATOM 9431 C CA . THR C 1 407 ? -49.991 -9.668 66.705 1.00 18.30 407 THR C CA 1
ATOM 9432 C C . THR C 1 407 ? -48.798 -9.480 67.601 1.00 17.67 407 THR C C 1
ATOM 9433 O O . THR C 1 407 ? -48.716 -8.453 68.232 1.00 19.73 407 THR C O 1
ATOM 9437 N N . VAL C 1 408 ? -47.920 -10.461 67.636 1.00 17.20 408 VAL C N 1
ATOM 9438 C CA . VAL C 1 408 ? -46.614 -10.361 68.306 1.00 17.12 408 VAL C CA 1
ATOM 9439 C C . VAL C 1 408 ? -45.528 -10.247 67.236 1.00 19.75 408 VAL C C 1
ATOM 9440 O O . VAL C 1 408 ? -45.594 -10.914 66.228 1.00 17.36 408 VAL C O 1
ATOM 9444 N N . LYS C 1 409 ? -44.555 -9.369 67.458 1.00 17.79 409 LYS C N 1
ATOM 9445 C CA . LYS C 1 409 ? -43.447 -9.173 66.500 1.00 19.14 409 LYS C CA 1
ATOM 9446 C C . LYS C 1 409 ? -42.163 -9.377 67.222 1.00 18.07 409 LYS C C 1
ATOM 9447 O O . LYS C 1 409 ? -42.031 -8.969 68.378 1.00 14.91 409 LYS C O 1
ATOM 9453 N N . THR C 1 410 ? -41.246 -10.056 66.546 1.00 16.86 410 THR C N 1
ATOM 9454 C CA . THR C 1 410 ? -39.951 -10.481 67.080 1.00 17.01 410 THR C CA 1
ATOM 9455 C C . THR C 1 410 ? -38.857 -9.407 67.114 1.00 18.58 410 THR C C 1
ATOM 9456 O O . THR C 1 410 ? -37.712 -9.661 66.819 1.00 17.95 410 THR C O 1
ATOM 9460 N N . ASN C 1 411 ? -39.231 -8.228 67.542 1.00 18.24 411 ASN C N 1
ATOM 9461 C CA . ASN C 1 411 ? -38.299 -7.191 67.758 1.00 22.53 411 ASN C CA 1
ATOM 9462 C C . ASN C 1 411 ? -38.955 -6.144 68.611 1.00 21.05 411 ASN C C 1
ATOM 9463 O O . ASN C 1 411 ? -40.172 -5.896 68.627 1.00 20.93 411 ASN C O 1
ATOM 9468 N N . ASP C 1 412 ? -38.036 -5.609 69.370 1.00 21.12 412 ASP C N 1
ATOM 9469 C CA A ASP C 1 412 ? -38.114 -4.350 69.993 0.52 24.39 412 ASP C CA 1
ATOM 9470 C CA B ASP C 1 412 ? -38.175 -4.381 69.921 0.48 25.32 412 ASP C CA 1
ATOM 9471 C C . ASP C 1 412 ? -38.317 -3.418 68.756 1.00 24.04 412 ASP C C 1
ATOM 9472 O O . ASP C 1 412 ? -37.604 -3.630 67.631 1.00 26.92 412 ASP C O 1
ATOM 9481 N N . ARG C 1 413 ? -39.272 -2.529 68.967 1.00 24.04 413 ARG C N 1
ATOM 9482 C CA . ARG C 1 413 ? -39.604 -1.407 68.088 1.00 17.72 413 ARG C CA 1
ATOM 9483 C C . ARG C 1 413 ? -39.707 -1.923 66.666 1.00 18.05 413 ARG C C 1
ATOM 9484 O O . ARG C 1 413 ? -39.190 -1.344 65.744 1.00 18.23 413 ARG C O 1
ATOM 9492 N N . ALA C 1 414 ? -40.432 -3.014 66.521 1.00 19.56 414 ALA C N 1
ATOM 9493 C CA . ALA C 1 414 ? -40.824 -3.490 65.200 1.00 20.18 414 ALA C CA 1
ATOM 9494 C C . ALA C 1 414 ? -41.553 -2.480 64.380 1.00 22.35 414 ALA C C 1
ATOM 9495 O O . ALA C 1 414 ? -42.508 -1.868 64.859 1.00 22.95 414 ALA C O 1
ATOM 9497 N N . LYS C 1 415 ? -41.155 -2.373 63.130 1.00 20.95 415 LYS C N 1
ATOM 9498 C CA . LYS C 1 415 ? -41.682 -1.403 62.211 1.00 23.49 415 LYS C CA 1
ATOM 9499 C C . LYS C 1 415 ? -42.057 -2.040 60.863 1.00 24.93 415 LYS C C 1
ATOM 9500 O O . LYS C 1 415 ? -41.410 -2.983 60.406 1.00 21.39 415 LYS C O 1
ATOM 9506 N N . ALA C 1 416 ? -43.104 -1.476 60.257 1.00 21.72 416 ALA C N 1
ATOM 9507 C CA . ALA C 1 416 ? -43.574 -1.864 58.947 1.00 22.10 416 ALA C CA 1
ATOM 9508 C C . ALA C 1 416 ? -43.340 -0.779 57.972 1.00 20.95 416 ALA C C 1
ATOM 9509 O O . ALA C 1 416 ? -43.251 0.390 58.359 1.00 23.72 416 ALA C O 1
ATOM 9511 N N . THR C 1 417 ? -43.228 -1.187 56.716 1.00 17.82 417 THR C N 1
ATOM 9512 C CA . THR C 1 417 ? -43.047 -0.301 55.600 1.00 18.28 417 THR C CA 1
ATOM 9513 C C . THR C 1 417 ? -44.303 -0.414 54.750 1.00 17.56 417 THR C C 1
ATOM 9514 O O . THR C 1 417 ? -44.664 -1.513 54.357 1.00 19.94 417 THR C O 1
ATOM 9518 N N . ALA C 1 418 ? -44.869 0.726 54.398 1.00 17.34 418 ALA C N 1
ATOM 9519 C CA . ALA C 1 418 ? -46.144 0.769 53.632 1.00 16.66 418 ALA C CA 1
ATOM 9520 C C . ALA C 1 418 ? -45.877 0.966 52.145 1.00 17.40 418 ALA C C 1
ATOM 9521 O O . ALA C 1 418 ? -45.008 1.745 51.783 1.00 19.65 418 ALA C O 1
ATOM 9523 N N . LEU C 1 419 ? -46.686 0.337 51.309 1.00 17.48 419 LEU C N 1
ATOM 9524 C CA . LEU C 1 419 ? -46.721 0.560 49.871 1.00 18.61 419 LEU C CA 1
ATOM 9525 C C . LEU C 1 419 ? -47.843 1.436 49.431 1.00 18.28 419 LEU C C 1
ATOM 9526 O O . LEU C 1 419 ? -47.968 1.753 48.243 1.00 18.17 419 LEU C O 1
ATOM 9531 N N . VAL C 1 420 ? -48.721 1.794 50.379 1.00 20.70 420 VAL C N 1
ATOM 9532 C CA . VAL C 1 420 ? -49.820 2.643 50.101 1.00 18.26 420 VAL C CA 1
ATOM 9533 C C . VAL C 1 420 ? -49.984 3.612 51.197 1.00 15.22 420 VAL C C 1
ATOM 9534 O O . VAL C 1 420 ? -49.744 3.316 52.337 1.00 18.08 420 VAL C O 1
ATOM 9538 N N . GLY C 1 421 ? -50.402 4.810 50.855 1.00 18.00 421 GLY C N 1
ATOM 9539 C CA . GLY C 1 421 ? -50.791 5.814 51.802 1.00 18.60 421 GLY C CA 1
ATOM 9540 C C . GLY C 1 421 ? -49.737 6.873 52.112 1.00 19.05 421 GLY C C 1
ATOM 9541 O O . GLY C 1 421 ? -48.723 6.925 51.477 1.00 20.33 421 GLY C O 1
ATOM 9542 N N . ARG C 1 422 ? -50.005 7.788 53.042 1.00 18.98 422 ARG C N 1
ATOM 9543 C CA . ARG C 1 422 ? -49.118 8.979 53.171 1.00 20.31 422 ARG C CA 1
ATOM 9544 C C . ARG C 1 422 ? -47.669 8.631 53.655 1.00 20.12 422 ARG C C 1
ATOM 9545 O O . ARG C 1 422 ? -46.748 9.368 53.327 1.00 20.54 422 ARG C O 1
ATOM 9553 N N . THR C 1 423 ? -47.494 7.462 54.256 1.00 18.81 423 THR C N 1
ATOM 9554 C CA . THR C 1 423 ? -46.172 6.990 54.675 1.00 18.73 423 THR C CA 1
ATOM 9555 C C . THR C 1 423 ? -45.528 6.009 53.687 1.00 19.89 423 THR C C 1
ATOM 9556 O O . THR C 1 423 ? -44.492 5.392 53.993 1.00 19.80 423 THR C O 1
ATOM 9560 N N . SER C 1 424 ? -46.051 5.978 52.479 1.00 17.45 424 SER C N 1
ATOM 9561 C CA . SER C 1 424 ? -45.659 4.932 51.539 1.00 17.86 424 SER C CA 1
ATOM 9562 C C . SER C 1 424 ? -44.232 5.152 50.952 1.00 18.76 424 SER C C 1
ATOM 9563 O O . SER C 1 424 ? -43.730 6.270 50.800 1.00 16.86 424 SER C O 1
ATOM 9566 N N . VAL C 1 425 ? -43.619 4.050 50.644 1.00 17.07 425 VAL C N 1
ATOM 9567 C CA . VAL C 1 425 ? -42.340 4.082 49.906 1.00 16.79 425 VAL C CA 1
ATOM 9568 C C . VAL C 1 425 ? -42.531 4.662 48.489 1.00 17.03 425 VAL C C 1
ATOM 9569 O O . VAL C 1 425 ? -41.622 5.277 47.935 1.00 18.16 425 VAL C O 1
ATOM 9573 N N . ILE C 1 426 ? -43.737 4.526 47.951 1.00 15.97 426 ILE C N 1
ATOM 9574 C CA . ILE C 1 426 ? -44.037 5.012 46.600 1.00 16.70 426 ILE C CA 1
ATOM 9575 C C . ILE C 1 426 ? -43.897 6.542 46.610 1.00 17.11 426 ILE C C 1
ATOM 9576 O O . ILE C 1 426 ? -43.267 7.113 45.759 1.00 18.08 426 ILE C O 1
ATOM 9581 N N . ARG C 1 427 ? -44.387 7.208 47.664 1.00 16.37 427 ARG C N 1
ATOM 9582 C CA A ARG C 1 427 ? -44.331 8.650 47.799 0.50 17.57 427 ARG C CA 1
ATOM 9583 C CA B ARG C 1 427 ? -44.310 8.648 47.745 0.50 16.44 427 ARG C CA 1
ATOM 9584 C C . ARG C 1 427 ? -42.899 9.142 47.914 1.00 17.14 427 ARG C C 1
ATOM 9585 O O . ARG C 1 427 ? -42.558 10.211 47.383 1.00 16.39 427 ARG C O 1
ATOM 9600 N N . ALA C 1 428 ? -42.081 8.340 48.619 1.00 17.38 428 ALA C N 1
ATOM 9601 C CA . ALA C 1 428 ? -40.685 8.740 48.951 1.00 18.36 428 ALA C CA 1
ATOM 9602 C C . ALA C 1 428 ? -39.693 8.675 47.816 1.00 17.36 428 ALA C C 1
ATOM 9603 O O . ALA C 1 428 ? -38.613 9.250 47.917 1.00 17.89 428 ALA C O 1
ATOM 9605 N N . VAL C 1 429 ? -40.043 7.911 46.783 1.00 16.26 429 VAL C N 1
ATOM 9606 C CA . VAL C 1 429 ? -39.329 7.779 45.556 1.00 17.17 429 VAL C CA 1
ATOM 9607 C C . VAL C 1 429 ? -39.771 8.795 44.499 1.00 17.97 429 VAL C C 1
ATOM 9608 O O . VAL C 1 429 ? -40.993 9.079 44.360 1.00 16.49 429 VAL C O 1
ATOM 9612 N N . PRO C 1 430 ? -38.813 9.371 43.781 1.00 16.81 430 PRO C N 1
ATOM 9613 C CA . PRO C 1 430 ? -39.182 10.335 42.674 1.00 18.02 430 PRO C CA 1
ATOM 9614 C C . PRO C 1 430 ? -40.144 9.762 41.643 1.00 18.63 430 PRO C C 1
ATOM 9615 O O . PRO C 1 430 ? -40.104 8.543 41.321 1.00 17.80 430 PRO C O 1
ATOM 9619 N N . LEU C 1 431 ? -41.112 10.584 41.291 1.00 18.52 431 LEU C N 1
ATOM 9620 C CA . LEU C 1 431 ? -42.130 10.206 40.316 1.00 18.46 431 LEU C CA 1
ATOM 9621 C C . LEU C 1 431 ? -41.519 9.582 39.064 1.00 16.96 431 LEU C C 1
ATOM 9622 O O . LEU C 1 431 ? -42.063 8.574 38.563 1.00 16.11 431 LEU C O 1
ATOM 9627 N N . ASP C 1 432 ? -40.408 10.152 38.592 1.00 17.10 432 ASP C N 1
ATOM 9628 C CA . ASP C 1 432 ? -39.863 9.699 37.299 1.00 17.85 432 ASP C CA 1
ATOM 9629 C C . ASP C 1 432 ? -39.176 8.298 37.429 1.00 17.54 432 ASP C C 1
ATOM 9630 O O . ASP C 1 432 ? -39.071 7.545 36.438 1.00 15.93 432 ASP C O 1
ATOM 9635 N N . VAL C 1 433 ? -38.807 7.912 38.660 1.00 16.23 433 VAL C N 1
ATOM 9636 C CA . VAL C 1 433 ? -38.374 6.553 38.863 1.00 16.39 433 VAL C CA 1
ATOM 9637 C C . VAL C 1 433 ? -39.508 5.590 38.540 1.00 17.68 433 VAL C C 1
ATOM 9638 O O . VAL C 1 433 ? -39.353 4.663 37.732 1.00 16.91 433 VAL C O 1
ATOM 9642 N N . TRP C 1 434 ? -40.678 5.821 39.106 1.00 17.11 434 TRP C N 1
ATOM 9643 C CA . TRP C 1 434 ? -41.838 4.941 38.876 1.00 16.72 434 TRP C CA 1
ATOM 9644 C C . TRP C 1 434 ? -42.313 5.032 37.398 1.00 16.96 434 TRP C C 1
ATOM 9645 O O . TRP C 1 434 ? -42.631 3.979 36.791 1.00 16.93 434 TRP C O 1
ATOM 9656 N N . ILE C 1 435 ? -42.228 6.223 36.842 1.00 16.59 435 ILE C N 1
ATOM 9657 C CA . ILE C 1 435 ? -42.551 6.382 35.371 1.00 17.02 435 ILE C CA 1
ATOM 9658 C C . ILE C 1 435 ? -41.765 5.426 34.489 1.00 18.27 435 ILE C C 1
ATOM 9659 O O . ILE C 1 435 ? -42.316 4.674 33.711 1.00 19.07 435 ILE C O 1
ATOM 9664 N N . ASN C 1 436 ? -40.460 5.399 34.723 1.00 18.38 436 ASN C N 1
ATOM 9665 C CA . ASN C 1 436 ? -39.578 4.554 33.975 1.00 18.57 436 ASN C CA 1
ATOM 9666 C C . ASN C 1 436 ? -39.589 3.108 34.317 1.00 17.37 436 ASN C C 1
ATOM 9667 O O . ASN C 1 436 ? -39.473 2.255 33.426 1.00 18.61 436 ASN C O 1
ATOM 9672 N N . VAL C 1 437 ? -39.709 2.793 35.611 1.00 16.96 437 VAL C N 1
ATOM 9673 C CA . VAL C 1 437 ? -39.670 1.388 36.042 1.00 16.95 437 VAL C CA 1
ATOM 9674 C C . VAL C 1 437 ? -40.955 0.667 35.602 1.00 18.96 437 VAL C C 1
ATOM 9675 O O . VAL C 1 437 ? -40.903 -0.451 35.078 1.00 19.08 437 VAL C O 1
ATOM 9679 N N . PHE C 1 438 ? -42.071 1.329 35.792 1.00 19.12 438 PHE C N 1
ATOM 9680 C CA . PHE C 1 438 ? -43.381 0.712 35.521 1.00 20.41 438 PHE C CA 1
ATOM 9681 C C . PHE C 1 438 ? -43.968 1.067 34.144 1.00 22.84 438 PHE C C 1
ATOM 9682 O O . PHE C 1 438 ? -45.020 0.497 33.778 1.00 22.84 438 PHE C O 1
ATOM 9690 N N . GLN C 1 439 ? -43.321 1.964 33.418 1.00 21.87 439 GLN C N 1
ATOM 9691 C CA . GLN C 1 439 ? -43.805 2.492 32.111 1.00 22.43 439 GLN C CA 1
ATOM 9692 C C . GLN C 1 439 ? -45.170 3.120 32.273 1.00 24.19 439 GLN C C 1
ATOM 9693 O O . GLN C 1 439 ? -46.132 2.753 31.565 1.00 25.25 439 GLN C O 1
ATOM 9699 N N . LEU C 1 440 ? -45.281 4.030 33.230 1.00 22.99 440 LEU C N 1
ATOM 9700 C CA . LEU C 1 440 ? -46.518 4.685 33.573 1.00 24.78 440 LEU C CA 1
ATOM 9701 C C . LEU C 1 440 ? -46.510 6.051 32.921 1.00 23.56 440 LEU C C 1
ATOM 9702 O O . LEU C 1 440 ? -45.469 6.615 32.728 1.00 25.93 440 LEU C O 1
ATOM 9707 N N . THR C 1 441 ? -47.687 6.614 32.603 1.00 23.03 441 THR C N 1
ATOM 9708 C CA . THR C 1 441 ? -47.762 8.029 32.349 1.00 22.29 441 THR C CA 1
ATOM 9709 C C . THR C 1 441 ? -47.544 8.804 33.629 1.00 23.41 441 THR C C 1
ATOM 9710 O O . THR C 1 441 ? -47.648 8.280 34.713 1.00 22.56 441 THR C O 1
ATOM 9714 N N . GLN C 1 442 ? -47.233 10.067 33.485 1.00 23.11 442 GLN C N 1
ATOM 9715 C CA . GLN C 1 442 ? -47.127 10.990 34.635 1.00 27.00 442 GLN C CA 1
ATOM 9716 C C . GLN C 1 442 ? -48.419 11.017 35.511 1.00 26.50 442 GLN C C 1
ATOM 9717 O O . GLN C 1 442 ? -48.342 10.961 36.758 1.00 24.06 442 GLN C O 1
ATOM 9723 N N . ASP C 1 443 ? -49.604 11.019 34.886 1.00 27.31 443 ASP C N 1
ATOM 9724 C CA . ASP C 1 443 ? -50.877 11.021 35.646 1.00 31.58 443 ASP C CA 1
ATOM 9725 C C . ASP C 1 443 ? -51.058 9.737 36.422 1.00 23.83 443 ASP C C 1
ATOM 9726 O O . ASP C 1 443 ? -51.443 9.745 37.583 1.00 25.15 443 ASP C O 1
ATOM 9731 N N . GLU C 1 444 ? -50.729 8.614 35.799 1.00 20.94 444 GLU C N 1
ATOM 9732 C CA . GLU C 1 444 ? -50.778 7.344 36.473 1.00 21.36 444 GLU C CA 1
ATOM 9733 C C . GLU C 1 444 ? -49.815 7.256 37.671 1.00 21.05 444 GLU C C 1
ATOM 9734 O O . GLU C 1 444 ? -50.142 6.722 38.733 1.00 21.57 444 GLU C O 1
ATOM 9740 N N . ALA C 1 445 ? -48.601 7.709 37.457 1.00 23.13 445 ALA C N 1
ATOM 9741 C CA . ALA C 1 445 ? -47.610 7.745 38.535 1.00 21.81 445 ALA C CA 1
ATOM 9742 C C . ALA C 1 445 ? -48.060 8.663 39.674 1.00 23.01 445 ALA C C 1
ATOM 9743 O O . ALA C 1 445 ? -47.969 8.303 40.856 1.00 22.64 445 ALA C O 1
ATOM 9745 N N . ARG C 1 446 ? -48.666 9.801 39.359 1.00 21.77 446 ARG C N 1
ATOM 9746 C CA . ARG C 1 446 ? -49.314 10.600 40.414 1.00 23.56 446 ARG C CA 1
ATOM 9747 C C . ARG C 1 446 ? -50.467 9.939 41.107 1.00 25.59 446 ARG C C 1
ATOM 9748 O O . ARG C 1 446 ? -50.539 10.005 42.327 1.00 25.09 446 ARG C O 1
ATOM 9756 N N . SER C 1 447 ? -51.354 9.286 40.340 1.00 24.07 447 SER C N 1
ATOM 9757 C CA . SER C 1 447 ? -52.412 8.393 40.942 1.00 26.99 447 SER C CA 1
ATOM 9758 C C . SER C 1 447 ? -51.886 7.391 41.954 1.00 25.36 447 SER C C 1
ATOM 9759 O O . SER C 1 447 ? -52.406 7.256 43.073 1.00 24.68 447 SER C O 1
ATOM 9762 N N . LEU C 1 448 ? -50.793 6.725 41.586 1.00 23.43 448 LEU C N 1
ATOM 9763 C CA . LEU C 1 448 ? -50.197 5.768 42.443 1.00 22.40 448 LEU C CA 1
ATOM 9764 C C . LEU C 1 448 ? -49.678 6.375 43.748 1.00 23.66 448 LEU C C 1
ATOM 9765 O O . LEU C 1 448 ? -49.903 5.790 44.832 1.00 25.89 448 LEU C O 1
ATOM 9770 N N . LYS C 1 449 ? -49.014 7.538 43.670 1.00 22.30 449 LYS C N 1
ATOM 9771 C CA . LYS C 1 449 ? -48.591 8.252 44.869 1.00 20.41 449 LYS C CA 1
ATOM 9772 C C . LYS C 1 449 ? -49.727 8.696 45.765 1.00 23.29 449 LYS C C 1
ATOM 9773 O O . LYS C 1 449 ? -49.675 8.517 47.005 1.00 22.99 449 LYS C O 1
ATOM 9779 N N . TYR C 1 450 ? -50.726 9.325 45.145 1.00 21.89 450 TYR C N 1
ATOM 9780 C CA . TYR C 1 450 ? -51.641 10.195 45.906 1.00 21.58 450 TYR C CA 1
ATOM 9781 C C . TYR C 1 450 ? -53.085 9.770 46.068 1.00 24.64 450 TYR C C 1
ATOM 9782 O O . TYR C 1 450 ? -53.794 10.375 46.880 1.00 25.72 450 TYR C O 1
ATOM 9791 N N . ASN C 1 451 ? -53.513 8.687 45.439 1.00 25.27 451 ASN C N 1
ATOM 9792 C CA . ASN C 1 451 ? -54.974 8.379 45.484 1.00 24.04 451 ASN C CA 1
ATOM 9793 C C . ASN C 1 451 ? -55.481 8.039 46.864 1.00 27.03 451 ASN C C 1
ATOM 9794 O O . ASN C 1 451 ? -56.666 8.276 47.161 1.00 30.80 451 ASN C O 1
ATOM 9799 N N . ARG C 1 452 ? -54.617 7.486 47.704 1.00 24.81 452 ARG C N 1
ATOM 9800 C CA . ARG C 1 452 ? -54.984 7.094 49.056 1.00 26.36 452 ARG C CA 1
ATOM 9801 C C . ARG C 1 452 ? -54.295 8.075 49.978 1.00 25.72 452 ARG C C 1
ATOM 9802 O O . ARG C 1 452 ? -53.073 8.182 50.017 1.00 27.07 452 ARG C O 1
ATOM 9810 N N . GLU C 1 453 ? -55.088 8.790 50.747 1.00 24.11 453 GLU C N 1
ATOM 9811 C CA . GLU C 1 453 ? -54.612 9.842 51.580 1.00 27.59 453 GLU C CA 1
ATOM 9812 C C . GLU C 1 453 ? -54.502 9.440 53.037 1.00 22.97 453 GLU C C 1
ATOM 9813 O O . GLU C 1 453 ? -54.067 10.244 53.871 1.00 22.43 453 GLU C O 1
ATOM 9819 N N . GLU C 1 454 ? -54.856 8.176 53.317 1.00 21.76 454 GLU C N 1
ATOM 9820 C CA . GLU C 1 454 ? -54.810 7.618 54.685 1.00 20.20 454 GLU C CA 1
ATOM 9821 C C . GLU C 1 454 ? -53.399 7.227 55.051 1.00 22.02 454 GLU C C 1
ATOM 9822 O O . GLU C 1 454 ? -52.571 7.069 54.188 1.00 22.01 454 GLU C O 1
ATOM 9828 N N . ILE C 1 455 ? -53.134 7.140 56.363 1.00 20.22 455 ILE C N 1
ATOM 9829 C CA . ILE C 1 455 ? -51.966 6.413 56.871 1.00 20.69 455 ILE C CA 1
ATOM 9830 C C . ILE C 1 455 ? -52.476 5.114 57.461 1.00 21.57 455 ILE C C 1
ATOM 9831 O O . ILE C 1 455 ? -53.357 5.123 58.317 1.00 22.97 455 ILE C O 1
ATOM 9836 N N . THR C 1 456 ? -51.912 4.019 56.979 1.00 20.00 456 THR C N 1
ATOM 9837 C CA . THR C 1 456 ? -52.030 2.645 57.474 1.00 20.99 456 THR C CA 1
ATOM 9838 C C . THR C 1 456 ? -53.413 1.924 57.454 1.00 19.48 456 THR C C 1
ATOM 9839 O O . THR C 1 456 ? -53.533 0.767 56.992 1.00 21.81 456 THR C O 1
ATOM 9843 N N . VAL C 1 457 ? -54.409 2.613 57.948 1.00 20.07 457 VAL C N 1
ATOM 9844 C CA . VAL C 1 457 ? -55.748 2.094 58.027 1.00 19.00 457 VAL C CA 1
ATOM 9845 C C . VAL C 1 457 ? -56.534 2.752 56.885 1.00 17.95 457 VAL C C 1
ATOM 9846 O O . VAL C 1 457 ? -56.663 3.974 56.816 1.00 19.00 457 VAL C O 1
ATOM 9850 N N . LEU C 1 458 ? -57.036 1.922 55.983 1.00 21.33 458 LEU C N 1
ATOM 9851 C CA . LEU C 1 458 ? -57.780 2.387 54.807 1.00 20.75 458 LEU C CA 1
ATOM 9852 C C . LEU C 1 458 ? -59.324 2.251 55.040 1.00 26.32 458 LEU C C 1
ATOM 9853 O O . LEU C 1 458 ? -59.843 1.192 55.435 1.00 24.96 458 LEU C O 1
ATOM 9858 N N . ASP C 1 459 ? -59.981 3.314 54.633 1.00 28.87 459 ASP C N 1
ATOM 9859 C CA . ASP C 1 459 ? -61.400 3.555 54.705 1.00 32.02 459 ASP C CA 1
ATOM 9860 C C . ASP C 1 459 ? -62.005 2.772 53.564 1.00 37.29 459 ASP C C 1
ATOM 9861 O O . ASP C 1 459 ? -61.578 2.942 52.422 1.00 44.53 459 ASP C O 1
ATOM 9866 N N . PRO C 1 460 ? -62.969 1.889 53.841 1.00 35.31 460 PRO C N 1
ATOM 9867 C CA . PRO C 1 460 ? -63.509 1.098 52.743 1.00 36.37 460 PRO C CA 1
ATOM 9868 C C . PRO C 1 460 ? -64.243 1.944 51.693 1.00 37.19 460 PRO C C 1
ATOM 9869 O O . PRO C 1 460 ? -64.446 1.442 50.604 1.00 41.06 460 PRO C O 1
ATOM 9873 N N . GLU C 1 461 ? -64.633 3.178 52.028 1.00 42.98 461 GLU C N 1
ATOM 9874 C CA . GLU C 1 461 ? -65.020 4.199 51.013 1.00 59.62 461 GLU C CA 1
ATOM 9875 C C . GLU C 1 461 ? -63.856 5.156 50.640 1.00 59.65 461 GLU C C 1
ATOM 9876 O O . GLU C 1 461 ? -63.683 5.528 49.472 1.00 65.18 461 GLU C O 1
ATOM 9882 N N . SER D 1 27 ? -31.780 22.867 94.672 1.00 17.87 27 SER D N 1
ATOM 9883 C CA . SER D 1 27 ? -32.221 22.078 93.490 1.00 16.64 27 SER D CA 1
ATOM 9884 C C . SER D 1 27 ? -30.994 21.596 92.721 1.00 15.96 27 SER D C 1
ATOM 9885 O O . SER D 1 27 ? -29.878 21.962 93.091 1.00 17.78 27 SER D O 1
ATOM 9888 N N . ARG D 1 28 ? -31.216 20.951 91.577 1.00 17.58 28 ARG D N 1
ATOM 9889 C CA . ARG D 1 28 ? -30.152 20.538 90.689 1.00 17.65 28 ARG D CA 1
ATOM 9890 C C . ARG D 1 28 ? -29.354 21.747 90.180 1.00 18.12 28 ARG D C 1
ATOM 9891 O O . ARG D 1 28 ? -28.204 21.581 89.748 1.00 19.08 28 ARG D O 1
ATOM 9899 N N . GLN D 1 29 ? -29.979 22.949 90.164 1.00 16.25 29 GLN D N 1
ATOM 9900 C CA . GLN D 1 29 ? -29.324 24.135 89.658 1.00 16.81 29 GLN D CA 1
ATOM 9901 C C . GLN D 1 29 ? -28.821 24.964 90.796 1.00 16.55 29 GLN D C 1
ATOM 9902 O O . GLN D 1 29 ? -29.584 25.733 91.402 1.00 16.41 29 GLN D O 1
ATOM 9908 N N . SER D 1 30 ? -27.529 24.808 91.108 1.00 15.89 30 SER D N 1
ATOM 9909 C CA . SER D 1 30 ? -26.911 25.465 92.232 1.00 17.93 30 SER D CA 1
ATOM 9910 C C . SER D 1 30 ? -25.562 26.116 91.874 1.00 18.84 30 SER D C 1
ATOM 9911 O O . SER D 1 30 ? -25.165 26.191 90.677 1.00 20.56 30 SER D O 1
ATOM 9914 N N A SER D 1 31 ? -24.882 26.644 92.890 0.52 19.83 31 SER D N 1
ATOM 9915 N N B SER D 1 31 ? -24.879 26.667 92.879 0.48 19.08 31 SER D N 1
ATOM 9916 C CA A SER D 1 31 ? -23.658 27.427 92.725 0.52 20.02 31 SER D CA 1
ATOM 9917 C CA B SER D 1 31 ? -23.623 27.396 92.698 0.48 18.88 31 SER D CA 1
ATOM 9918 C C A SER D 1 31 ? -23.034 27.642 94.097 0.52 21.39 31 SER D C 1
ATOM 9919 C C B SER D 1 31 ? -23.035 27.655 94.067 0.48 20.58 31 SER D C 1
ATOM 9920 O O A SER D 1 31 ? -23.746 27.615 95.107 0.52 21.15 31 SER D O 1
ATOM 9921 O O B SER D 1 31 ? -23.779 27.693 95.047 0.48 20.15 31 SER D O 1
ATOM 9926 N N . PRO D 1 32 ? -21.695 27.796 94.153 1.00 21.85 32 PRO D N 1
ATOM 9927 C CA . PRO D 1 32 ? -21.077 28.011 95.441 1.00 23.59 32 PRO D CA 1
ATOM 9928 C C . PRO D 1 32 ? -21.449 29.361 96.041 1.00 29.88 32 PRO D C 1
ATOM 9929 O O . PRO D 1 32 ? -21.799 30.258 95.301 1.00 30.03 32 PRO D O 1
ATOM 9933 N N . GLN D 1 33 ? -21.363 29.461 97.373 1.00 39.46 33 GLN D N 1
ATOM 9934 C CA . GLN D 1 33 ? -21.682 30.650 98.186 1.00 55.74 33 GLN D CA 1
ATOM 9935 C C . GLN D 1 33 ? -21.405 31.985 97.481 1.00 59.79 33 GLN D C 1
ATOM 9936 O O . GLN D 1 33 ? -22.365 32.706 97.185 1.00 76.50 33 GLN D O 1
ATOM 9942 N N . SER D 1 34 ? -20.130 32.301 97.214 1.00 65.52 34 SER D N 1
ATOM 9943 C CA . SER D 1 34 ? -19.743 33.431 96.344 1.00 75.61 34 SER D CA 1
ATOM 9944 C C . SER D 1 34 ? -18.596 33.027 95.401 1.00 79.32 34 SER D C 1
ATOM 9945 O O . SER D 1 34 ? -18.829 32.704 94.231 1.00 74.83 34 SER D O 1
ATOM 9948 N N . GLY D 1 40 ? -12.899 36.711 82.557 1.00 57.04 40 GLY D N 1
ATOM 9949 C CA . GLY D 1 40 ? -13.016 37.682 83.636 1.00 60.60 40 GLY D CA 1
ATOM 9950 C C . GLY D 1 40 ? -13.248 36.995 84.966 1.00 62.01 40 GLY D C 1
ATOM 9951 O O . GLY D 1 40 ? -12.878 35.816 85.124 1.00 52.47 40 GLY D O 1
ATOM 9952 N N . ILE D 1 41 ? -13.871 37.710 85.921 1.00 61.26 41 ILE D N 1
ATOM 9953 C CA . ILE D 1 41 ? -14.040 37.158 87.294 1.00 54.60 41 ILE D CA 1
ATOM 9954 C C . ILE D 1 41 ? -15.028 35.973 87.280 1.00 47.24 41 ILE D C 1
ATOM 9955 O O . ILE D 1 41 ? -16.000 35.908 86.486 1.00 43.14 41 ILE D O 1
ATOM 9960 N N . GLY D 1 42 ? -14.716 35.037 88.165 1.00 31.91 42 GLY D N 1
ATOM 9961 C CA . GLY D 1 42 ? -15.361 33.743 88.262 1.00 28.13 42 GLY D CA 1
ATOM 9962 C C . GLY D 1 42 ? -14.817 32.973 89.453 1.00 25.18 42 GLY D C 1
ATOM 9963 O O . GLY D 1 42 ? -13.652 33.158 89.897 1.00 21.37 42 GLY D O 1
ATOM 9964 N N . GLU D 1 43 ? -15.596 32.002 89.875 1.00 22.12 43 GLU D N 1
ATOM 9965 C CA . GLU D 1 43 ? -15.266 31.255 91.099 1.00 24.73 43 GLU D CA 1
ATOM 9966 C C . GLU D 1 43 ? -14.003 30.410 90.982 1.00 22.32 43 GLU D C 1
ATOM 9967 O O . GLU D 1 43 ? -13.354 30.083 91.986 1.00 22.03 43 GLU D O 1
ATOM 9973 N N . CYS D 1 44 ? -13.603 30.084 89.756 1.00 20.07 44 CYS D N 1
ATOM 9974 C CA . CYS D 1 44 ? -12.429 29.331 89.500 1.00 18.85 44 CYS D CA 1
ATOM 9975 C C . CYS D 1 44 ? -11.326 30.135 88.789 1.00 19.59 44 CYS D C 1
ATOM 9976 O O . CYS D 1 44 ? -10.364 29.571 88.333 1.00 21.64 44 CYS D O 1
ATOM 9979 N N . ASP D 1 45 ? -11.458 31.448 88.746 1.00 20.11 45 ASP D N 1
ATOM 9980 C CA . ASP D 1 45 ? -10.377 32.318 88.270 1.00 23.78 45 ASP D CA 1
ATOM 9981 C C . ASP D 1 45 ? -9.479 32.620 89.455 1.00 25.01 45 ASP D C 1
ATOM 9982 O O . ASP D 1 45 ? -9.572 33.664 90.062 1.00 26.40 45 ASP D O 1
ATOM 9987 N N . LEU D 1 46 ? -8.624 31.657 89.754 1.00 22.61 46 LEU D N 1
ATOM 9988 C CA . LEU D 1 46 ? -7.690 31.684 90.850 1.00 25.13 46 LEU D CA 1
ATOM 9989 C C . LEU D 1 46 ? -6.307 32.184 90.417 1.00 22.60 46 LEU D C 1
ATOM 9990 O O . LEU D 1 46 ? -5.585 31.568 89.593 1.00 26.42 46 LEU D O 1
ATOM 9995 N N . GLN D 1 47 ? -5.935 33.308 91.015 1.00 26.40 47 GLN D N 1
ATOM 9996 C CA . GLN D 1 47 ? -4.557 33.890 90.858 1.00 30.13 47 GLN D CA 1
ATOM 9997 C C . GLN D 1 47 ? -3.562 33.159 91.740 1.00 26.08 47 GLN D C 1
ATOM 9998 O O . GLN D 1 47 ? -2.332 33.144 91.420 1.00 27.83 47 GLN D O 1
ATOM 10004 N N . ARG D 1 48 ? -4.059 32.519 92.818 1.00 26.01 48 ARG D N 1
ATOM 10005 C CA . ARG D 1 48 ? -3.197 31.683 93.643 1.00 24.94 48 ARG D CA 1
ATOM 10006 C C . ARG D 1 48 ? -3.847 30.388 94.143 1.00 23.36 48 ARG D C 1
ATOM 10007 O O . ARG D 1 48 ? -5.058 30.319 94.312 1.00 24.00 48 ARG D O 1
ATOM 10015 N N . VAL D 1 49 ? -3.031 29.383 94.353 1.00 22.83 49 VAL D N 1
ATOM 10016 C CA . VAL D 1 49 ? -3.438 28.193 95.130 1.00 27.13 49 VAL D CA 1
ATOM 10017 C C . VAL D 1 49 ? -2.363 27.919 96.156 1.00 25.77 49 VAL D C 1
ATOM 10018 O O . VAL D 1 49 ? -1.178 28.280 95.995 1.00 23.80 49 VAL D O 1
ATOM 10022 N N . ASN D 1 50 ? -2.753 27.290 97.235 1.00 25.21 50 ASN D N 1
ATOM 10023 C CA . ASN D 1 50 ? -1.872 26.991 98.359 1.00 28.70 50 ASN D CA 1
ATOM 10024 C C . ASN D 1 50 ? -2.180 25.548 98.794 1.00 25.35 50 ASN D C 1
ATOM 10025 O O . ASN D 1 50 ? -3.360 25.142 98.680 1.00 22.93 50 ASN D O 1
ATOM 10030 N N . PRO D 1 51 ? -1.179 24.776 99.207 1.00 23.26 51 PRO D N 1
ATOM 10031 C CA . PRO D 1 51 ? -1.401 23.585 100.067 1.00 22.02 51 PRO D CA 1
ATOM 10032 C C . PRO D 1 51 ? -2.122 24.000 101.339 1.00 26.76 51 PRO D C 1
ATOM 10033 O O . PRO D 1 51 ? -1.884 25.103 101.857 1.00 25.56 51 PRO D O 1
ATOM 10037 N N . LEU D 1 52 ? -3.087 23.173 101.765 1.00 21.55 52 LEU D N 1
ATOM 10038 C CA . LEU D 1 52 ? -3.974 23.508 102.829 1.00 22.15 52 LEU D CA 1
ATOM 10039 C C . LEU D 1 52 ? -4.006 22.436 103.878 1.00 22.12 52 LEU D C 1
ATOM 10040 O O . LEU D 1 52 ? -3.887 21.178 103.575 1.00 22.13 52 LEU D O 1
ATOM 10045 N N . GLU D 1 53 ? -4.220 22.898 105.119 1.00 20.65 53 GLU D N 1
ATOM 10046 C CA . GLU D 1 53 ? -4.357 21.990 106.255 1.00 22.40 53 GLU D CA 1
ATOM 10047 C C . GLU D 1 53 ? -5.700 22.246 106.870 1.00 20.39 53 GLU D C 1
ATOM 10048 O O . GLU D 1 53 ? -6.314 23.248 106.552 1.00 21.81 53 GLU D O 1
ATOM 10054 N N . PRO D 1 54 ? -6.202 21.322 107.746 1.00 20.15 54 PRO D N 1
ATOM 10055 C CA . PRO D 1 54 ? -7.495 21.504 108.290 1.00 20.19 54 PRO D CA 1
ATOM 10056 C C . PRO D 1 54 ? -7.603 22.764 109.120 1.00 21.14 54 PRO D C 1
ATOM 10057 O O . PRO D 1 54 ? -6.600 23.204 109.666 1.00 24.54 54 PRO D O 1
ATOM 10061 N N . ALA D 1 55 ? -8.796 23.296 109.204 1.00 24.11 55 ALA D N 1
ATOM 10062 C CA . ALA D 1 55 ? -9.021 24.582 109.837 1.00 24.45 55 ALA D CA 1
ATOM 10063 C C . ALA D 1 55 ? -9.741 24.405 111.185 1.00 25.24 55 ALA D C 1
ATOM 10064 O O . ALA D 1 55 ? -9.935 25.399 111.914 1.00 26.45 55 ALA D O 1
ATOM 10066 N N . HIS D 1 56 ? -10.177 23.188 111.513 1.00 23.91 56 HIS D N 1
ATOM 10067 C CA . HIS D 1 56 ? -11.060 22.984 112.664 1.00 29.50 56 HIS D CA 1
ATOM 10068 C C . HIS D 1 56 ? -10.938 21.530 113.091 1.00 31.40 56 HIS D C 1
ATOM 10069 O O . HIS D 1 56 ? -10.793 20.640 112.247 1.00 26.61 56 HIS D O 1
ATOM 10076 N N . ARG D 1 57 ? -10.971 21.289 114.401 1.00 28.10 57 ARG D N 1
ATOM 10077 C CA . ARG D 1 57 ? -10.871 19.926 114.921 1.00 27.90 57 ARG D CA 1
ATOM 10078 C C . ARG D 1 57 ? -12.012 19.670 115.884 1.00 29.62 57 ARG D C 1
ATOM 10079 O O . ARG D 1 57 ? -12.277 20.523 116.752 1.00 29.07 57 ARG D O 1
ATOM 10087 N N . ILE D 1 58 ? -12.690 18.525 115.743 1.00 24.35 58 ILE D N 1
ATOM 10088 C CA . ILE D 1 58 ? -13.861 18.186 116.608 1.00 26.54 58 ILE D CA 1
ATOM 10089 C C . ILE D 1 58 ? -13.485 16.938 117.345 1.00 23.79 58 ILE D C 1
ATOM 10090 O O . ILE D 1 58 ? -13.198 15.927 116.713 1.00 21.90 58 ILE D O 1
ATOM 10095 N N . GLN D 1 59 ? -13.447 16.977 118.677 1.00 23.67 59 GLN D N 1
ATOM 10096 C CA . GLN D 1 59 ? -13.055 15.825 119.462 1.00 26.18 59 GLN D CA 1
ATOM 10097 C C . GLN D 1 59 ? -14.257 14.955 119.822 1.00 23.16 59 GLN D C 1
ATOM 10098 O O . GLN D 1 59 ? -15.323 15.465 120.133 1.00 27.06 59 GLN D O 1
ATOM 10104 N N . HIS D 1 60 ? -14.051 13.637 119.796 1.00 21.13 60 HIS D N 1
ATOM 10105 C CA . HIS D 1 60 ? -15.042 12.643 120.156 1.00 20.82 60 HIS D CA 1
ATOM 10106 C C . HIS D 1 60 ? -14.441 11.788 121.279 1.00 22.12 60 HIS D C 1
ATOM 10107 O O . HIS D 1 60 ? -13.232 11.907 121.549 1.00 19.90 60 HIS D O 1
ATOM 10114 N N . GLU D 1 61 ? -15.221 10.897 121.889 1.00 20.71 61 GLU D N 1
ATOM 10115 C CA . GLU D 1 61 ? -14.634 9.933 122.871 1.00 22.44 61 GLU D CA 1
ATOM 10116 C C . GLU D 1 61 ? -13.497 9.140 122.309 1.00 21.54 61 GLU D C 1
ATOM 10117 O O . GLU D 1 61 ? -12.409 9.056 122.891 1.00 23.10 61 GLU D O 1
ATOM 10123 N N . ALA D 1 62 ? -13.704 8.601 121.121 1.00 21.89 62 ALA D N 1
ATOM 10124 C CA . ALA D 1 62 ? -12.851 7.610 120.540 1.00 20.46 62 ALA D CA 1
ATOM 10125 C C . ALA D 1 62 ? -12.137 8.086 119.225 1.00 20.67 62 ALA D C 1
ATOM 10126 O O . ALA D 1 62 ? -11.829 7.286 118.345 1.00 22.92 62 ALA D O 1
ATOM 10128 N N . GLY D 1 63 ? -11.922 9.363 119.100 1.00 20.22 63 GLY D N 1
ATOM 10129 C CA . GLY D 1 63 ? -11.151 9.901 117.954 1.00 21.49 63 GLY D CA 1
ATOM 10130 C C . GLY D 1 63 ? -11.442 11.360 117.756 1.00 18.75 63 GLY D C 1
ATOM 10131 O O . GLY D 1 63 ? -12.000 11.991 118.636 1.00 19.52 63 GLY D O 1
ATOM 10132 N N . TYR D 1 64 ? -11.077 11.915 116.603 1.00 18.09 64 TYR D N 1
ATOM 10133 C CA . TYR D 1 64 ? -11.451 13.274 116.314 1.00 18.88 64 TYR D CA 1
ATOM 10134 C C . TYR D 1 64 ? -11.595 13.432 114.798 1.00 18.31 64 TYR D C 1
ATOM 10135 O O . TYR D 1 64 ? -11.180 12.566 114.014 1.00 20.74 64 TYR D O 1
ATOM 10144 N N . SER D 1 65 ? -12.231 14.496 114.403 1.00 18.73 65 SER D N 1
ATOM 10145 C CA . SER D 1 65 ? -12.439 14.821 112.983 1.00 18.78 65 SER D CA 1
ATOM 10146 C C . SER D 1 65 ? -11.863 16.198 112.661 1.00 19.80 65 SER D C 1
ATOM 10147 O O . SER D 1 65 ? -12.101 17.118 113.373 1.00 22.37 65 SER D O 1
ATOM 10150 N N . GLU D 1 66 ? -11.097 16.289 111.596 1.00 20.99 66 GLU D N 1
ATOM 10151 C CA . GLU D 1 66 ? -10.489 17.527 111.190 1.00 22.87 66 GLU D CA 1
ATOM 10152 C C . GLU D 1 66 ? -11.123 17.930 109.865 1.00 20.23 66 GLU D C 1
ATOM 10153 O O . GLU D 1 66 ? -11.236 17.094 108.979 1.00 20.79 66 GLU D O 1
ATOM 10159 N N . ILE D 1 67 ? -11.553 19.180 109.770 1.00 18.79 67 ILE D N 1
ATOM 10160 C CA . ILE D 1 67 ? -12.346 19.685 108.655 1.00 22.27 67 ILE D CA 1
ATOM 10161 C C . ILE D 1 67 ? -11.561 20.792 107.950 1.00 21.92 67 ILE D C 1
ATOM 10162 O O . ILE D 1 67 ? -11.091 21.734 108.610 1.00 20.87 67 ILE D O 1
ATOM 10167 N N . TRP D 1 68 ? -11.493 20.739 106.620 1.00 19.40 68 TRP D N 1
ATOM 10168 C CA . TRP D 1 68 ? -10.801 21.783 105.864 1.00 19.39 68 TRP D CA 1
ATOM 10169 C C . TRP D 1 68 ? -11.793 22.873 105.670 1.00 20.63 68 TRP D C 1
ATOM 10170 O O . TRP D 1 68 ? -12.997 22.637 105.607 1.00 22.19 68 TRP D O 1
ATOM 10181 N N . ASP D 1 69 ? -11.335 24.105 105.623 1.00 20.72 69 ASP D N 1
ATOM 10182 C CA . ASP D 1 69 ? -12.222 25.240 105.528 1.00 24.31 69 ASP D CA 1
ATOM 10183 C C . ASP D 1 69 ? -13.023 25.196 104.211 1.00 23.39 69 ASP D C 1
ATOM 10184 O O . ASP D 1 69 ? -12.448 25.322 103.167 1.00 22.92 69 ASP D O 1
ATOM 10189 N N . PRO D 1 70 ? -14.364 25.050 104.299 1.00 25.00 70 PRO D N 1
ATOM 10190 C CA . PRO D 1 70 ? -15.162 24.900 103.116 1.00 26.27 70 PRO D CA 1
ATOM 10191 C C . PRO D 1 70 ? -15.315 26.172 102.317 1.00 26.95 70 PRO D C 1
ATOM 10192 O O . PRO D 1 70 ? -15.702 26.103 101.111 1.00 26.22 70 PRO D O 1
ATOM 10196 N N . THR D 1 71 ? -14.987 27.307 102.960 1.00 25.79 71 THR D N 1
ATOM 10197 C CA . THR D 1 71 ? -15.021 28.633 102.284 1.00 28.13 71 THR D CA 1
ATOM 10198 C C . THR D 1 71 ? -13.733 28.992 101.583 1.00 26.83 71 THR D C 1
ATOM 10199 O O . THR D 1 71 ? -13.672 30.050 100.949 1.00 25.44 71 THR D O 1
ATOM 10203 N N . SER D 1 72 ? -12.713 28.158 101.657 1.00 22.35 72 SER D N 1
ATOM 10204 C CA . SER D 1 72 ? -11.521 28.440 100.933 1.00 23.76 72 SER D CA 1
ATOM 10205 C C . SER D 1 72 ? -11.832 28.525 99.396 1.00 25.15 72 SER D C 1
ATOM 10206 O O . SER D 1 72 ? -12.649 27.762 98.850 1.00 22.30 72 SER D O 1
ATOM 10209 N N . ARG D 1 73 ? -11.188 29.464 98.715 1.00 23.14 73 ARG D N 1
ATOM 10210 C CA . ARG D 1 73 ? -11.447 29.691 97.310 1.00 27.18 73 ARG D CA 1
ATOM 10211 C C . ARG D 1 73 ? -11.203 28.412 96.471 1.00 23.73 73 ARG D C 1
ATOM 10212 O O . ARG D 1 73 ? -12.015 28.063 95.611 1.00 22.28 73 ARG D O 1
ATOM 10220 N N . GLU D 1 74 ? -10.076 27.754 96.748 1.00 21.92 74 GLU D N 1
ATOM 10221 C CA . GLU D 1 74 ? -9.692 26.433 96.201 1.00 23.57 74 GLU D CA 1
ATOM 10222 C C . GLU D 1 74 ? -10.827 25.381 96.355 1.00 22.17 74 GLU D C 1
ATOM 10223 O O . GLU D 1 74 ? -11.241 24.770 95.373 1.00 19.62 74 GLU D O 1
ATOM 10229 N N . LEU D 1 75 ? -11.337 25.175 97.554 1.00 20.21 75 LEU D N 1
ATOM 10230 C CA . LEU D 1 75 ? -12.405 24.188 97.778 1.00 19.43 75 LEU D CA 1
ATOM 10231 C C . LEU D 1 75 ? -13.711 24.582 97.130 1.00 20.99 75 LEU D C 1
ATOM 10232 O O . LEU D 1 75 ? -14.374 23.694 96.617 1.00 19.73 75 LEU D O 1
ATOM 10237 N N . GLN D 1 76 ? -14.045 25.873 97.080 1.00 18.44 76 GLN D N 1
ATOM 10238 C CA . GLN D 1 76 ? -15.288 26.302 96.486 1.00 19.83 76 GLN D CA 1
ATOM 10239 C C . GLN D 1 76 ? -15.197 26.160 94.970 1.00 22.48 76 GLN D C 1
ATOM 10240 O O . GLN D 1 76 ? -16.147 25.719 94.350 1.00 20.93 76 GLN D O 1
ATOM 10246 N N . CYS D 1 77 ? -14.025 26.440 94.425 1.00 21.15 77 CYS D N 1
ATOM 10247 C CA . CYS D 1 77 ? -13.800 26.233 92.964 1.00 20.50 77 CYS D CA 1
ATOM 10248 C C . CYS D 1 77 ? -13.925 24.712 92.604 1.00 20.61 77 CYS D C 1
ATOM 10249 O O . CYS D 1 77 ? -14.601 24.346 91.613 1.00 18.14 77 CYS D O 1
ATOM 10252 N N . ALA D 1 78 ? -13.263 23.867 93.392 1.00 18.17 78 ALA D N 1
ATOM 10253 C CA . ALA D 1 78 ? -13.278 22.462 93.076 1.00 17.83 78 ALA D CA 1
ATOM 10254 C C . ALA D 1 78 ? -14.646 21.764 93.367 1.00 17.94 78 ALA D C 1
ATOM 10255 O O . ALA D 1 78 ? -14.890 20.631 92.939 1.00 17.66 78 ALA D O 1
ATOM 10257 N N . GLY D 1 79 ? -15.502 22.411 94.130 1.00 18.81 79 GLY D N 1
ATOM 10258 C CA . GLY D 1 79 ? -16.824 21.875 94.497 1.00 18.14 79 GLY D CA 1
ATOM 10259 C C . GLY D 1 79 ? -16.689 20.728 95.487 1.00 19.04 79 GLY D C 1
ATOM 10260 O O . GLY D 1 79 ? -17.517 19.800 95.481 1.00 18.32 79 GLY D O 1
ATOM 10261 N N . ILE D 1 80 ? -15.673 20.789 96.349 1.00 18.89 80 ILE D N 1
ATOM 10262 C CA . ILE D 1 80 ? -15.465 19.707 97.359 1.00 17.69 80 ILE D CA 1
ATOM 10263 C C . ILE D 1 80 ? -15.361 20.170 98.794 1.00 19.06 80 ILE D C 1
ATOM 10264 O O . ILE D 1 80 ? -15.037 21.289 99.071 1.00 18.85 80 ILE D O 1
ATOM 10269 N N . ASP D 1 81 ? -15.707 19.256 99.696 1.00 20.56 81 ASP D N 1
ATOM 10270 C CA . ASP D 1 81 ? -15.277 19.290 101.128 1.00 21.91 81 ASP D CA 1
ATOM 10271 C C . ASP D 1 81 ? -14.249 18.169 101.418 1.00 20.11 81 ASP D C 1
ATOM 10272 O O . ASP D 1 81 ? -14.126 17.168 100.691 1.00 18.91 81 ASP D O 1
ATOM 10277 N N . ALA D 1 82 ? -13.383 18.401 102.383 1.00 16.90 82 ALA D N 1
ATOM 10278 C CA . ALA D 1 82 ? -12.392 17.441 102.788 1.00 16.10 82 ALA D CA 1
ATOM 10279 C C . ALA D 1 82 ? -12.405 17.351 104.330 1.00 17.42 82 ALA D C 1
ATOM 10280 O O . ALA D 1 82 ? -12.471 18.369 104.995 1.00 19.51 82 ALA D O 1
ATOM 10282 N N . THR D 1 83 ? -12.306 16.117 104.830 1.00 18.86 83 THR D N 1
ATOM 10283 C CA . THR D 1 83 ? -12.344 15.831 106.243 1.00 18.08 83 THR D CA 1
ATOM 10284 C C . THR D 1 83 ? -11.342 14.758 106.482 1.00 18.89 83 THR D C 1
ATOM 10285 O O . THR D 1 83 ? -11.195 13.829 105.669 1.00 19.48 83 THR D O 1
ATOM 10289 N N . ARG D 1 84 ? -10.602 14.808 107.594 1.00 17.33 84 ARG D N 1
ATOM 10290 C CA . ARG D 1 84 ? -9.784 13.688 107.987 1.00 17.31 84 ARG D CA 1
ATOM 10291 C C . ARG D 1 84 ? -10.296 13.165 109.297 1.00 17.81 84 ARG D C 1
ATOM 10292 O O . ARG D 1 84 ? -10.373 13.962 110.260 1.00 19.03 84 ARG D O 1
ATOM 10300 N N . HIS D 1 85 ? -10.770 11.932 109.333 1.00 19.59 85 HIS D N 1
ATOM 10301 C CA . HIS D 1 85 ? -11.291 11.354 110.585 1.00 19.45 85 HIS D CA 1
ATOM 10302 C C . HIS D 1 85 ? -10.180 10.460 111.145 1.00 18.94 85 HIS D C 1
ATOM 10303 O O . HIS D 1 85 ? -9.659 9.623 110.424 1.00 20.53 85 HIS D O 1
ATOM 10310 N N . VAL D 1 86 ? -9.867 10.580 112.450 1.00 18.80 86 VAL D N 1
ATOM 10311 C CA . VAL D 1 86 ? -8.894 9.741 113.095 1.00 19.87 86 VAL D CA 1
ATOM 10312 C C . VAL D 1 86 ? -9.675 8.930 114.142 1.00 19.25 86 VAL D C 1
ATOM 10313 O O . VAL D 1 86 ? -10.213 9.493 115.072 1.00 19.39 86 VAL D O 1
ATOM 10317 N N . ILE D 1 87 ? -9.639 7.612 114.040 1.00 20.40 87 ILE D N 1
ATOM 10318 C CA . ILE D 1 87 ? -10.433 6.784 114.894 1.00 20.58 87 ILE D CA 1
ATOM 10319 C C . ILE D 1 87 ? -9.466 5.966 115.711 1.00 21.58 87 ILE D C 1
ATOM 10320 O O . ILE D 1 87 ? -8.729 5.191 115.175 1.00 19.03 87 ILE D O 1
ATOM 10325 N N . GLU D 1 88 ? -9.589 6.061 117.033 1.00 21.26 88 GLU D N 1
ATOM 10326 C CA . GLU D 1 88 ? -8.738 5.300 117.904 1.00 24.06 88 GLU D CA 1
ATOM 10327 C C . GLU D 1 88 ? -9.119 3.855 117.974 1.00 24.87 88 GLU D C 1
ATOM 10328 O O . GLU D 1 88 ? -10.206 3.426 117.547 1.00 22.02 88 GLU D O 1
ATOM 10334 N N . ASN D 1 89 ? -8.190 3.063 118.516 1.00 23.33 89 ASN D N 1
ATOM 10335 C CA . ASN D 1 89 ? -8.470 1.640 118.807 1.00 26.82 89 ASN D CA 1
ATOM 10336 C C . ASN D 1 89 ? -9.815 1.383 119.507 1.00 22.34 89 ASN D C 1
ATOM 10337 O O . ASN D 1 89 ? -10.187 2.090 120.408 1.00 24.63 89 ASN D O 1
ATOM 10342 N N . ARG D 1 90 ? -10.549 0.427 118.989 1.00 21.49 90 ARG D N 1
ATOM 10343 C CA . ARG D 1 90 ? -11.912 0.059 119.408 1.00 22.02 90 ARG D CA 1
ATOM 10344 C C . ARG D 1 90 ? -12.891 1.226 119.306 1.00 20.88 90 ARG D C 1
ATOM 10345 O O . ARG D 1 90 ? -13.902 1.227 119.941 1.00 22.31 90 ARG D O 1
ATOM 10353 N N . GLY D 1 91 ? -12.605 2.173 118.424 1.00 18.09 91 GLY D N 1
ATOM 10354 C CA . GLY D 1 91 ? -13.562 3.293 118.168 1.00 17.67 91 GLY D CA 1
ATOM 10355 C C . GLY D 1 91 ? -14.541 2.929 117.037 1.00 18.17 91 GLY D C 1
ATOM 10356 O O . GLY D 1 91 ? -14.154 2.317 116.016 1.00 18.98 91 GLY D O 1
ATOM 10357 N N . LEU D 1 92 ? -15.804 3.337 117.204 1.00 18.17 92 LEU D N 1
ATOM 10358 C CA . LEU D 1 92 ? -16.908 3.079 116.343 1.00 18.48 92 LEU D CA 1
ATOM 10359 C C . LEU D 1 92 ? -17.393 4.459 115.915 1.00 17.60 92 LEU D C 1
ATOM 10360 O O . LEU D 1 92 ? -17.817 5.251 116.725 1.00 17.58 92 LEU D O 1
ATOM 10365 N N . PHE D 1 93 ? -17.328 4.730 114.611 1.00 19.25 93 PHE D N 1
ATOM 10366 C CA . PHE D 1 93 ? -17.765 6.006 114.027 1.00 18.80 93 PHE D CA 1
ATOM 10367 C C . PHE D 1 93 ? -19.257 5.768 113.729 1.00 17.57 93 PHE D C 1
ATOM 10368 O O . PHE D 1 93 ? -19.619 4.844 113.007 1.00 19.29 93 PHE D O 1
ATOM 10376 N N . VAL D 1 94 ? -20.090 6.568 114.393 1.00 17.28 94 VAL D N 1
ATOM 10377 C CA . VAL D 1 94 ? -21.555 6.463 114.375 1.00 16.67 94 VAL D CA 1
ATOM 10378 C C . VAL D 1 94 ? -22.047 6.466 112.926 1.00 16.31 94 VAL D C 1
ATOM 10379 O O . VAL D 1 94 ? -21.584 7.275 112.140 1.00 16.52 94 VAL D O 1
ATOM 10383 N N . PRO D 1 95 ? -23.037 5.638 112.594 1.00 16.83 95 PRO D N 1
ATOM 10384 C CA . PRO D 1 95 ? -23.464 5.656 111.169 1.00 16.49 95 PRO D CA 1
ATOM 10385 C C . PRO D 1 95 ? -24.071 7.040 110.723 1.00 18.75 95 PRO D C 1
ATOM 10386 O O . PRO D 1 95 ? -24.684 7.740 111.523 1.00 15.48 95 PRO D O 1
ATOM 10390 N N . SER D 1 96 ? -23.757 7.453 109.491 1.00 17.34 96 SER D N 1
ATOM 10391 C CA . SER D 1 96 ? -24.217 8.665 108.947 1.00 16.90 96 SER D CA 1
ATOM 10392 C C . SER D 1 96 ? -24.424 8.564 107.489 1.00 16.19 96 SER D C 1
ATOM 10393 O O . SER D 1 96 ? -23.938 7.621 106.849 1.00 13.71 96 SER D O 1
ATOM 10396 N N . TYR D 1 97 ? -25.108 9.578 106.964 1.00 15.32 97 TYR D N 1
ATOM 10397 C CA . TYR D 1 97 ? -25.318 9.683 105.503 1.00 14.35 97 TYR D CA 1
ATOM 10398 C C . TYR D 1 97 ? -25.183 11.131 105.130 1.00 15.01 97 TYR D C 1
ATOM 10399 O O . TYR D 1 97 ? -25.350 11.987 105.952 1.00 16.24 97 TYR D O 1
ATOM 10408 N N . ASN D 1 98 ? -24.819 11.379 103.878 1.00 15.27 98 ASN D N 1
ATOM 10409 C CA . ASN D 1 98 ? -24.488 12.687 103.389 1.00 18.40 98 ASN D CA 1
ATOM 10410 C C . ASN D 1 98 ? -25.261 12.972 102.098 1.00 17.61 98 ASN D C 1
ATOM 10411 O O . ASN D 1 98 ? -25.774 12.052 101.450 1.00 17.32 98 ASN D O 1
ATOM 10416 N N . ASN D 1 99 ? -25.285 14.246 101.739 1.00 16.04 99 ASN D N 1
ATOM 10417 C CA . ASN D 1 99 ? -25.937 14.694 100.476 1.00 16.67 99 ASN D CA 1
ATOM 10418 C C . ASN D 1 99 ? -25.019 14.651 99.260 1.00 16.06 99 ASN D C 1
ATOM 10419 O O . ASN D 1 99 ? -25.444 14.960 98.164 1.00 17.28 99 ASN D O 1
ATOM 10424 N N . ALA D 1 100 ? -23.745 14.273 99.436 1.00 16.89 100 ALA D N 1
ATOM 10425 C CA . ALA D 1 100 ? -22.780 14.193 98.391 1.00 15.54 100 ALA D CA 1
ATOM 10426 C C . ALA D 1 100 ? -22.093 12.869 98.421 1.00 14.74 100 ALA D C 1
ATOM 10427 O O . ALA D 1 100 ? -21.817 12.342 99.478 1.00 16.15 100 ALA D O 1
ATOM 10429 N N . PRO D 1 101 ? -21.724 12.355 97.238 1.00 16.12 101 PRO D N 1
ATOM 10430 C CA . PRO D 1 101 ? -20.902 11.176 97.096 1.00 15.58 101 PRO D CA 1
ATOM 10431 C C . PRO D 1 101 ? -19.508 11.507 97.583 1.00 15.51 101 PRO D C 1
ATOM 10432 O O . PRO D 1 101 ? -19.152 12.685 97.713 1.00 14.22 101 PRO D O 1
ATOM 10436 N N . MET D 1 102 ? -18.758 10.484 97.899 1.00 15.74 102 MET D N 1
ATOM 10437 C CA . MET D 1 102 ? -17.406 10.674 98.402 1.00 17.12 102 MET D CA 1
ATOM 10438 C C . MET D 1 102 ? -16.498 9.563 97.984 1.00 16.11 102 MET D C 1
ATOM 10439 O O . MET D 1 102 ? -16.947 8.405 97.763 1.00 17.49 102 MET D O 1
ATOM 10444 N N . LEU D 1 103 ? -15.222 9.938 97.925 1.00 16.04 103 LEU D N 1
ATOM 10445 C CA . LEU D 1 103 ? -14.114 8.974 97.995 1.00 15.79 103 LEU D CA 1
ATOM 10446 C C . LEU D 1 103 ? -13.446 9.075 99.385 1.00 16.21 103 LEU D C 1
ATOM 10447 O O . LEU D 1 103 ? -13.174 10.168 99.908 1.00 17.46 103 LEU D O 1
ATOM 10452 N N . ILE D 1 104 ? -13.204 7.924 99.987 1.00 15.98 104 ILE D N 1
ATOM 10453 C CA . ILE D 1 104 ? -12.495 7.803 101.282 1.00 17.70 104 ILE D CA 1
ATOM 10454 C C . ILE D 1 104 ? -11.183 7.065 100.986 1.00 16.70 104 ILE D C 1
ATOM 10455 O O . ILE D 1 104 ? -11.180 5.938 100.486 1.00 16.54 104 ILE D O 1
ATOM 10460 N N . ILE D 1 105 ? -10.080 7.725 101.340 1.00 17.16 105 ILE D N 1
ATOM 10461 C CA A ILE D 1 105 ? -8.752 7.121 101.291 0.75 16.56 105 ILE D CA 1
ATOM 10462 C CA B ILE D 1 105 ? -8.746 7.130 101.270 0.25 15.91 105 ILE D CA 1
ATOM 10463 C C . ILE D 1 105 ? -8.376 6.606 102.672 1.00 15.09 105 ILE D C 1
ATOM 10464 O O . ILE D 1 105 ? -8.418 7.355 103.643 1.00 16.37 105 ILE D O 1
ATOM 10473 N N . VAL D 1 106 ? -8.024 5.338 102.778 1.00 16.49 106 VAL D N 1
ATOM 10474 C CA . VAL D 1 106 ? -7.584 4.817 104.062 1.00 16.97 106 VAL D CA 1
ATOM 10475 C C . VAL D 1 106 ? -6.062 5.128 104.101 1.00 18.84 106 VAL D C 1
ATOM 10476 O O . VAL D 1 106 ? -5.248 4.484 103.517 1.00 18.66 106 VAL D O 1
ATOM 10480 N N . VAL D 1 107 ? -5.732 6.160 104.812 1.00 18.76 107 VAL D N 1
ATOM 10481 C CA . VAL D 1 107 ? -4.343 6.627 104.940 1.00 19.93 107 VAL D CA 1
ATOM 10482 C C . VAL D 1 107 ? -3.521 5.675 105.785 1.00 20.05 107 VAL D C 1
ATOM 10483 O O . VAL D 1 107 ? -2.326 5.474 105.541 1.00 21.75 107 VAL D O 1
ATOM 10487 N N . GLN D 1 108 ? -4.129 5.121 106.828 1.00 19.86 108 GLN D N 1
ATOM 10488 C CA . GLN D 1 108 ? -3.383 4.378 107.845 1.00 22.24 108 GLN D CA 1
ATOM 10489 C C . GLN D 1 108 ? -4.383 3.463 108.540 1.00 22.65 108 GLN D C 1
ATOM 10490 O O . GLN D 1 108 ? -5.561 3.843 108.795 1.00 18.97 108 GLN D O 1
ATOM 10496 N N . GLY D 1 109 ? -3.940 2.272 108.848 1.00 19.62 109 GLY D N 1
ATOM 10497 C CA . GLY D 1 109 ? -4.656 1.425 109.763 1.00 20.61 109 GLY D CA 1
ATOM 10498 C C . GLY D 1 109 ? -5.524 0.436 109.040 1.00 20.84 109 GLY D C 1
ATOM 10499 O O . GLY D 1 109 ? -5.520 0.314 107.845 1.00 23.27 109 GLY D O 1
ATOM 10500 N N . HIS D 1 110 ? -6.293 -0.291 109.793 1.00 23.25 110 HIS D N 1
ATOM 10501 C CA . HIS D 1 110 ? -7.299 -1.164 109.200 1.00 24.69 110 HIS D CA 1
ATOM 10502 C C . HIS D 1 110 ? -8.513 -1.402 110.081 1.00 21.64 110 HIS D C 1
ATOM 10503 O O . HIS D 1 110 ? -8.481 -1.198 111.320 1.00 24.32 110 HIS D O 1
ATOM 10510 N N . GLY D 1 111 ? -9.613 -1.752 109.427 1.00 20.79 111 GLY D N 1
ATOM 10511 C CA . GLY D 1 111 ? -10.856 -1.913 110.155 1.00 21.32 111 GLY D CA 1
ATOM 10512 C C . GLY D 1 111 ? -11.969 -2.436 109.325 1.00 19.60 111 GLY D C 1
ATOM 10513 O O . GLY D 1 111 ? -11.764 -3.116 108.324 1.00 21.04 111 GLY D O 1
ATOM 10514 N N . ILE D 1 112 ? -13.171 -2.028 109.700 1.00 19.82 112 ILE D N 1
ATOM 10515 C CA . ILE D 1 112 ? -14.398 -2.502 109.106 1.00 19.83 112 ILE D CA 1
ATOM 10516 C C . ILE D 1 112 ? -15.237 -1.318 108.730 1.00 21.58 112 ILE D C 1
ATOM 10517 O O . ILE D 1 112 ? -15.318 -0.347 109.514 1.00 22.84 112 ILE D O 1
ATOM 10522 N N . LEU D 1 113 ? -15.770 -1.359 107.519 1.00 19.84 113 LEU D N 1
ATOM 10523 C CA . LEU D 1 113 ? -16.670 -0.340 107.061 1.00 17.50 113 LEU D CA 1
ATOM 10524 C C . LEU D 1 113 ? -18.001 -1.028 106.697 1.00 17.64 113 LEU D C 1
ATOM 10525 O O . LEU D 1 113 ? -18.070 -2.106 106.021 1.00 16.01 113 LEU D O 1
ATOM 10530 N N . GLY D 1 114 ? -19.074 -0.375 107.110 1.00 18.13 114 GLY D N 1
ATOM 10531 C CA . GLY D 1 114 ? -20.403 -0.755 106.691 1.00 17.45 114 GLY D CA 1
ATOM 10532 C C . GLY D 1 114 ? -20.938 0.248 105.728 1.00 18.05 114 GLY D C 1
ATOM 10533 O O . GLY D 1 114 ? -20.649 1.435 105.860 1.00 18.82 114 GLY D O 1
ATOM 10534 N N . ALA D 1 115 ? -21.764 -0.225 104.794 1.00 17.04 115 ALA D N 1
ATOM 10535 C CA . ALA D 1 115 ? -22.500 0.645 103.859 1.00 17.07 115 ALA D CA 1
ATOM 10536 C C . ALA D 1 115 ? -23.834 -0.060 103.611 1.00 18.92 115 ALA D C 1
ATOM 10537 O O . ALA D 1 115 ? -23.843 -1.246 103.226 1.00 21.85 115 ALA D O 1
ATOM 10539 N N . VAL D 1 116 ? -24.952 0.642 103.699 1.00 17.54 116 VAL D N 1
ATOM 10540 C CA . VAL D 1 116 ? -26.235 -0.003 103.588 1.00 18.13 116 VAL D CA 1
ATOM 10541 C C . VAL D 1 116 ? -26.872 0.308 102.243 1.00 18.37 116 VAL D C 1
ATOM 10542 O O . VAL D 1 116 ? -27.004 1.502 101.914 1.00 18.21 116 VAL D O 1
ATOM 10546 N N . PHE D 1 117 ? -27.269 -0.738 101.500 1.00 18.48 117 PHE D N 1
ATOM 10547 C CA . PHE D 1 117 ? -28.056 -0.540 100.321 1.00 20.60 117 PHE D CA 1
ATOM 10548 C C . PHE D 1 117 ? -29.538 -0.790 100.617 1.00 19.32 117 PHE D C 1
ATOM 10549 O O . PHE D 1 117 ? -29.913 -1.904 100.845 1.00 20.77 117 PHE D O 1
ATOM 10557 N N . PRO D 1 118 ? -30.368 0.225 100.507 1.00 20.04 118 PRO D N 1
ATOM 10558 C CA . PRO D 1 118 ? -31.775 0.068 100.928 1.00 22.65 118 PRO D CA 1
ATOM 10559 C C . PRO D 1 118 ? -32.528 -0.860 100.015 1.00 22.68 118 PRO D C 1
ATOM 10560 O O . PRO D 1 118 ? -32.526 -0.696 98.787 1.00 21.64 118 PRO D O 1
ATOM 10564 N N . GLY D 1 119 ? -33.240 -1.803 100.619 1.00 22.96 119 GLY D N 1
ATOM 10565 C CA . GLY D 1 119 ? -33.985 -2.727 99.827 1.00 23.23 119 GLY D CA 1
ATOM 10566 C C . GLY D 1 119 ? -33.189 -3.971 99.547 1.00 24.02 119 GLY D C 1
ATOM 10567 O O . GLY D 1 119 ? -33.773 -4.907 98.996 1.00 29.83 119 GLY D O 1
ATOM 10568 N N . CYS D 1 120 ? -31.908 -4.025 99.905 1.00 21.49 120 CYS D N 1
ATOM 10569 C CA . CYS D 1 120 ? -31.172 -5.276 99.799 1.00 18.86 120 CYS D CA 1
ATOM 10570 C C . CYS D 1 120 ? -31.322 -6.091 101.073 1.00 17.55 120 CYS D C 1
ATOM 10571 O O . CYS D 1 120 ? -31.457 -5.543 102.161 1.00 15.54 120 CYS D O 1
ATOM 10574 N N . PRO D 1 121 ? -31.376 -7.411 100.942 1.00 16.97 121 PRO D N 1
ATOM 10575 C CA . PRO D 1 121 ? -31.494 -8.273 102.107 1.00 15.76 121 PRO D CA 1
ATOM 10576 C C . PRO D 1 121 ? -30.212 -8.371 102.929 1.00 16.51 121 PRO D C 1
ATOM 10577 O O . PRO D 1 121 ? -29.180 -8.115 102.423 1.00 17.04 121 PRO D O 1
ATOM 10581 N N . GLU D 1 122 ? -30.334 -8.723 104.210 1.00 17.17 122 GLU D N 1
ATOM 10582 C CA . GLU D 1 122 ? -29.199 -9.001 105.070 1.00 16.53 122 GLU D CA 1
ATOM 10583 C C . GLU D 1 122 ? -28.611 -10.384 104.817 1.00 19.95 122 GLU D C 1
ATOM 10584 O O . GLU D 1 122 ? -29.189 -11.417 105.236 1.00 20.64 122 GLU D O 1
ATOM 10590 N N . THR D 1 123 ? -27.440 -10.424 104.169 1.00 18.32 123 THR D N 1
ATOM 10591 C CA . THR D 1 123 ? -26.860 -11.686 103.711 1.00 18.53 123 THR D CA 1
ATOM 10592 C C . THR D 1 123 ? -25.632 -12.107 104.554 1.00 16.64 123 THR D C 1
ATOM 10593 O O . THR D 1 123 ? -25.024 -13.174 104.234 1.00 16.87 123 THR D O 1
ATOM 10597 N N . PHE D 1 124 ? -25.317 -11.395 105.648 1.00 16.02 124 PHE D N 1
ATOM 10598 C CA . PHE D 1 124 ? -24.281 -11.849 106.641 1.00 18.67 124 PHE D CA 1
ATOM 10599 C C . PHE D 1 124 ? -25.109 -12.324 107.860 1.00 18.05 124 PHE D C 1
ATOM 10600 O O . PHE D 1 124 ? -25.718 -11.508 108.513 1.00 18.26 124 PHE D O 1
ATOM 10608 N N . GLN D 1 125 ? -25.150 -13.635 108.130 1.00 19.71 125 GLN D N 1
ATOM 10609 C CA . GLN D 1 125 ? -26.193 -14.231 108.907 1.00 20.31 125 GLN D CA 1
ATOM 10610 C C . GLN D 1 125 ? -25.623 -15.183 109.918 1.00 22.53 125 GLN D C 1
ATOM 10611 O O . GLN D 1 125 ? -24.846 -16.045 109.546 1.00 18.76 125 GLN D O 1
ATOM 10617 N N . SER D 1 126 ? -26.017 -15.003 111.180 1.00 21.40 126 SER D N 1
ATOM 10618 C CA . SER D 1 126 ? -25.739 -16.024 112.192 1.00 23.82 126 SER D CA 1
ATOM 10619 C C . SER D 1 126 ? -27.013 -16.326 112.971 1.00 24.55 126 SER D C 1
ATOM 10620 O O . SER D 1 126 ? -27.728 -15.440 113.419 1.00 24.64 126 SER D O 1
ATOM 10623 N N . PHE D 1 127 ? -27.314 -17.608 113.074 1.00 26.86 127 PHE D N 1
ATOM 10624 C CA . PHE D 1 127 ? -28.545 -18.059 113.685 1.00 28.88 127 PHE D CA 1
ATOM 10625 C C . PHE D 1 127 ? -28.240 -18.731 115.033 1.00 33.90 127 PHE D C 1
ATOM 10626 O O . PHE D 1 127 ? -29.134 -19.288 115.646 1.00 39.64 127 PHE D O 1
ATOM 10634 N N . HIS D 1 128 ? -27.007 -18.592 115.518 1.00 39.18 128 HIS D N 1
ATOM 10635 C CA . HIS D 1 128 ? -26.625 -19.069 116.876 1.00 45.99 128 HIS D CA 1
ATOM 10636 C C . HIS D 1 128 ? -25.985 -17.919 117.670 1.00 43.06 128 HIS D C 1
ATOM 10637 O O . HIS D 1 128 ? -25.545 -16.954 117.055 1.00 37.52 128 HIS D O 1
ATOM 10644 N N . PRO D 1 129 ? -25.976 -17.980 119.017 1.00 52.55 129 PRO D N 1
ATOM 10645 C CA . PRO D 1 129 ? -26.758 -18.961 119.842 1.00 56.90 129 PRO D CA 1
ATOM 10646 C C . PRO D 1 129 ? -28.284 -18.681 119.830 1.00 64.08 129 PRO D C 1
ATOM 10647 O O . PRO D 1 129 ? -28.696 -17.628 119.325 1.00 56.14 129 PRO D O 1
ATOM 10651 N N . THR D 1 130 ? -29.109 -19.587 120.373 1.00 74.08 130 THR D N 1
ATOM 10652 C CA . THR D 1 130 ? -30.573 -19.331 120.515 1.00 80.13 130 THR D CA 1
ATOM 10653 C C . THR D 1 130 ? -31.122 -19.743 121.886 1.00 84.37 130 THR D C 1
ATOM 10654 O O . THR D 1 130 ? -32.109 -19.176 122.364 1.00 81.90 130 THR D O 1
ATOM 10658 N N . THR D 1 143 ? -23.892 -10.479 121.082 1.00 60.69 143 THR D N 1
ATOM 10659 C CA . THR D 1 143 ? -24.943 -10.704 120.166 1.00 51.17 143 THR D CA 1
ATOM 10660 C C . THR D 1 143 ? -24.375 -11.379 118.959 1.00 51.80 143 THR D C 1
ATOM 10661 O O . THR D 1 143 ? -24.370 -10.786 117.865 1.00 49.47 143 THR D O 1
ATOM 10665 N N . PHE D 1 144 ? -23.923 -12.619 119.161 1.00 57.90 144 PHE D N 1
ATOM 10666 C CA . PHE D 1 144 ? -23.543 -13.535 118.081 1.00 55.71 144 PHE D CA 1
ATOM 10667 C C . PHE D 1 144 ? -24.743 -13.851 117.125 1.00 41.45 144 PHE D C 1
ATOM 10668 O O . PHE D 1 144 ? -24.532 -14.095 115.936 1.00 46.34 144 PHE D O 1
ATOM 10676 N N . ARG D 1 145 ? -25.981 -13.880 117.606 1.00 31.91 145 ARG D N 1
ATOM 10677 C CA . ARG D 1 145 ? -27.142 -14.084 116.721 1.00 28.57 145 ARG D CA 1
ATOM 10678 C C . ARG D 1 145 ? -27.556 -12.729 116.136 1.00 29.67 145 ARG D C 1
ATOM 10679 O O . ARG D 1 145 ? -28.029 -11.866 116.844 1.00 25.25 145 ARG D O 1
ATOM 10687 N N . ASP D 1 146 ? -27.338 -12.558 114.825 1.00 22.85 146 ASP D N 1
ATOM 10688 C CA . ASP D 1 146 ? -27.701 -11.339 114.139 1.00 20.91 146 ASP D CA 1
ATOM 10689 C C . ASP D 1 146 ? -27.704 -11.652 112.620 1.00 19.73 146 ASP D C 1
ATOM 10690 O O . ASP D 1 146 ? -27.212 -12.704 112.201 1.00 19.77 146 ASP D O 1
ATOM 10695 N N . GLN D 1 147 ? -28.365 -10.788 111.873 1.00 18.14 147 GLN D N 1
ATOM 10696 C CA . GLN D 1 147 ? -28.282 -10.698 110.435 1.00 19.29 147 GLN D CA 1
ATOM 10697 C C . GLN D 1 147 ? -28.058 -9.233 110.059 1.00 19.32 147 GLN D C 1
ATOM 10698 O O . GLN D 1 147 ? -28.798 -8.347 110.580 1.00 17.46 147 GLN D O 1
ATOM 10704 N N . HIS D 1 148 ? -27.056 -8.966 109.188 1.00 17.33 148 HIS D N 1
ATOM 10705 C CA . HIS D 1 148 ? -26.830 -7.599 108.762 1.00 16.31 148 HIS D CA 1
ATOM 10706 C C . HIS D 1 148 ? -26.288 -7.624 107.333 1.00 15.37 148 HIS D C 1
ATOM 10707 O O . HIS D 1 148 ? -26.073 -8.732 106.747 1.00 15.20 148 HIS D O 1
ATOM 10714 N N . GLN D 1 149 ? -26.166 -6.476 106.722 1.00 14.75 149 GLN D N 1
ATOM 10715 C CA . GLN D 1 149 ? -25.581 -6.470 105.374 1.00 15.80 149 GLN D CA 1
ATOM 10716 C C . GLN D 1 149 ? -24.074 -6.694 105.432 1.00 16.48 149 GLN D C 1
ATOM 10717 O O . GLN D 1 149 ? -23.425 -6.572 106.471 1.00 16.98 149 GLN D O 1
ATOM 10723 N N . LYS D 1 150 ? -23.539 -6.999 104.270 1.00 18.51 150 LYS D N 1
ATOM 10724 C CA . LYS D 1 150 ? -22.128 -7.212 104.130 1.00 21.34 150 LYS D CA 1
ATOM 10725 C C . LYS D 1 150 ? -21.309 -6.096 104.746 1.00 22.38 150 LYS D C 1
ATOM 10726 O O . LYS D 1 150 ? -21.596 -4.904 104.575 1.00 25.89 150 LYS D O 1
ATOM 10732 N N . VAL D 1 151 ? -20.227 -6.462 105.380 1.00 21.12 151 VAL D N 1
ATOM 10733 C CA . VAL D 1 151 ? -19.306 -5.524 105.934 1.00 25.15 151 VAL D CA 1
ATOM 10734 C C . VAL D 1 151 ? -18.007 -5.735 105.165 1.00 27.83 151 VAL D C 1
ATOM 10735 O O . VAL D 1 151 ? -17.743 -6.846 104.632 1.00 26.41 151 VAL D O 1
ATOM 10739 N N . HIS D 1 152 ? -17.237 -4.657 105.104 1.00 23.00 152 HIS D N 1
ATOM 10740 C CA . HIS D 1 152 ? -16.069 -4.537 104.251 1.00 20.57 152 HIS D CA 1
ATOM 10741 C C . HIS D 1 152 ? -14.873 -4.368 105.178 1.00 23.15 152 HIS D C 1
ATOM 10742 O O . HIS D 1 152 ? -14.862 -3.551 106.135 1.00 21.77 152 HIS D O 1
ATOM 10749 N N . PHE D 1 153 ? -13.838 -5.136 104.856 1.00 22.39 153 PHE D N 1
ATOM 10750 C CA . PHE D 1 153 ? -12.593 -5.092 105.551 1.00 23.03 153 PHE D CA 1
ATOM 10751 C C . PHE D 1 153 ? -11.703 -4.135 104.846 1.00 22.45 153 PHE D C 1
ATOM 10752 O O . PHE D 1 153 ? -11.242 -4.387 103.708 1.00 24.38 153 PHE D O 1
ATOM 10760 N N . ILE D 1 154 ? -11.436 -3.017 105.519 1.00 21.07 154 ILE D N 1
ATOM 10761 C CA . ILE D 1 154 ? -10.664 -1.908 104.910 1.00 19.30 154 ILE D CA 1
ATOM 10762 C C . ILE D 1 154 ? -9.252 -1.838 105.465 1.00 20.92 154 ILE D C 1
ATOM 10763 O O . ILE D 1 154 ? -8.983 -2.131 106.630 1.00 21.06 154 ILE D O 1
ATOM 10768 N N A ARG D 1 155 ? -8.334 -1.387 104.638 0.75 22.78 155 ARG D N 1
ATOM 10769 N N B ARG D 1 155 ? -8.328 -1.372 104.636 0.25 20.92 155 ARG D N 1
ATOM 10770 C CA A ARG D 1 155 ? -6.922 -1.300 105.070 0.75 21.85 155 ARG D CA 1
ATOM 10771 C CA B ARG D 1 155 ? -6.910 -1.323 105.016 0.25 20.43 155 ARG D CA 1
ATOM 10772 C C A ARG D 1 155 ? -6.198 -0.190 104.306 0.75 22.19 155 ARG D C 1
ATOM 10773 C C B ARG D 1 155 ? -6.210 -0.177 104.306 0.25 20.36 155 ARG D C 1
ATOM 10774 O O A ARG D 1 155 ? -6.663 0.274 103.273 0.75 19.01 155 ARG D O 1
ATOM 10775 O O B ARG D 1 155 ? -6.711 0.332 103.307 0.25 19.26 155 ARG D O 1
ATOM 10790 N N . GLN D 1 156 ? -5.037 0.201 104.816 1.00 18.70 156 GLN D N 1
ATOM 10791 C CA . GLN D 1 156 ? -4.261 1.249 104.257 1.00 20.51 156 GLN D CA 1
ATOM 10792 C C . GLN D 1 156 ? -4.095 1.059 102.748 1.00 19.27 156 GLN D C 1
ATOM 10793 O O . GLN D 1 156 ? -3.700 -0.024 102.284 1.00 18.90 156 GLN D O 1
ATOM 10799 N N . GLY D 1 157 ? -4.393 2.124 102.021 1.00 16.62 157 GLY D N 1
ATOM 10800 C CA . GLY D 1 157 ? -4.301 2.108 100.549 1.00 16.96 157 GLY D CA 1
ATOM 10801 C C . GLY D 1 157 ? -5.645 1.959 99.863 1.00 18.14 157 GLY D C 1
ATOM 10802 O O . GLY D 1 157 ? -5.743 2.169 98.618 1.00 19.51 157 GLY D O 1
ATOM 10803 N N . ASP D 1 158 ? -6.687 1.582 100.625 1.00 15.59 158 ASP D N 1
ATOM 10804 C CA . ASP D 1 158 ? -7.977 1.423 100.031 1.00 16.81 158 ASP D CA 1
ATOM 10805 C C . ASP D 1 158 ? -8.593 2.768 99.692 1.00 17.47 158 ASP D C 1
ATOM 10806 O O . ASP D 1 158 ? -8.488 3.747 100.473 1.00 19.60 158 ASP D O 1
ATOM 10811 N N . VAL D 1 159 ? -9.252 2.798 98.545 1.00 16.47 159 VAL D N 1
ATOM 10812 C CA . VAL D 1 159 ? -10.062 3.919 98.137 1.00 18.19 159 VAL D CA 1
ATOM 10813 C C . VAL D 1 159 ? -11.468 3.345 98.030 1.00 18.03 159 VAL D C 1
ATOM 10814 O O . VAL D 1 159 ? -11.744 2.419 97.232 1.00 17.58 159 VAL D O 1
ATOM 10818 N N . ILE D 1 160 ? -12.371 3.922 98.834 1.00 17.78 160 ILE D N 1
ATOM 10819 C CA . ILE D 1 160 ? -13.738 3.488 98.959 1.00 18.02 160 ILE D CA 1
ATOM 10820 C C . ILE D 1 160 ? -14.604 4.577 98.335 1.00 17.23 160 ILE D C 1
ATOM 10821 O O . ILE D 1 160 ? -14.451 5.787 98.646 1.00 18.91 160 ILE D O 1
ATOM 10826 N N . ALA D 1 161 ? -15.572 4.148 97.529 1.00 15.75 161 ALA D N 1
ATOM 10827 C CA . ALA D 1 161 ? -16.532 5.077 96.865 1.00 15.33 161 ALA D CA 1
ATOM 10828 C C . ALA D 1 161 ? -17.939 4.829 97.344 1.00 17.32 161 ALA D C 1
ATOM 10829 O O . ALA D 1 161 ? -18.392 3.683 97.271 1.00 20.03 161 ALA D O 1
ATOM 10831 N N . LEU D 1 162 ? -18.631 5.901 97.809 1.00 17.47 162 LEU D N 1
ATOM 10832 C CA . LEU D 1 162 ? -19.971 5.822 98.348 1.00 19.08 162 LEU D CA 1
ATOM 10833 C C . LEU D 1 162 ? -20.862 6.886 97.709 1.00 17.17 162 LEU D C 1
ATOM 10834 O O . LEU D 1 162 ? -20.504 8.053 97.696 1.00 17.79 162 LEU D O 1
ATOM 10839 N N . PRO D 1 163 ? -22.027 6.472 97.236 1.00 17.76 163 PRO D N 1
ATOM 10840 C CA . PRO D 1 163 ? -22.982 7.473 96.772 1.00 18.42 163 PRO D CA 1
ATOM 10841 C C . PRO D 1 163 ? -23.504 8.340 97.863 1.00 16.41 163 PRO D C 1
ATOM 10842 O O . PRO D 1 163 ? -23.535 7.989 99.078 1.00 17.49 163 PRO D O 1
ATOM 10846 N N . ALA D 1 164 ? -24.150 9.419 97.443 1.00 16.40 164 ALA D N 1
ATOM 10847 C CA . ALA D 1 164 ? -24.913 10.259 98.358 1.00 15.63 164 ALA D CA 1
ATOM 10848 C C . ALA D 1 164 ? -26.103 9.467 98.929 1.00 16.23 164 ALA D C 1
ATOM 10849 O O . ALA D 1 164 ? -26.681 8.621 98.255 1.00 16.73 164 ALA D O 1
ATOM 10851 N N . GLY D 1 165 ? -26.455 9.773 100.173 1.00 15.84 165 GLY D N 1
ATOM 10852 C CA . GLY D 1 165 ? -27.666 9.222 100.728 1.00 16.51 165 GLY D CA 1
ATOM 10853 C C . GLY D 1 165 ? -27.527 7.872 101.404 1.00 17.96 165 GLY D C 1
ATOM 10854 O O . GLY D 1 165 ? -28.448 7.421 102.045 1.00 19.65 165 GLY D O 1
ATOM 10855 N N . ILE D 1 166 ? -26.368 7.246 101.289 1.00 17.58 166 ILE D N 1
ATOM 10856 C CA . ILE D 1 166 ? -26.110 5.848 101.773 1.00 17.80 166 ILE D CA 1
ATOM 10857 C C . ILE D 1 166 ? -25.556 5.919 103.175 1.00 17.76 166 ILE D C 1
ATOM 10858 O O . ILE D 1 166 ? -24.500 6.623 103.398 1.00 17.18 166 ILE D O 1
ATOM 10863 N N . VAL D 1 167 ? -26.174 5.191 104.092 1.00 15.75 167 VAL D N 1
ATOM 10864 C CA . VAL D 1 167 ? -25.665 5.103 105.448 1.00 16.25 167 VAL D CA 1
ATOM 10865 C C . VAL D 1 167 ? -24.343 4.291 105.483 1.00 15.87 167 VAL D C 1
ATOM 10866 O O . VAL D 1 167 ? -24.259 3.194 104.919 1.00 15.58 167 VAL D O 1
ATOM 10870 N N . HIS D 1 168 ? -23.377 4.808 106.205 1.00 15.37 168 HIS D N 1
ATOM 10871 C CA . HIS D 1 168 ? -22.081 4.143 106.339 1.00 18.22 168 HIS D CA 1
ATOM 10872 C C . HIS D 1 168 ? -21.549 4.335 107.719 1.00 17.06 168 HIS D C 1
ATOM 10873 O O . HIS D 1 168 ? -21.928 5.264 108.478 1.00 18.78 168 HIS D O 1
ATOM 10880 N N . TRP D 1 169 ? -20.700 3.417 108.107 1.00 16.90 169 TRP D N 1
ATOM 10881 C CA . TRP D 1 169 ? -20.113 3.487 109.412 1.00 16.50 169 TRP D CA 1
ATOM 10882 C C . TRP D 1 169 ? -18.759 2.778 109.393 1.00 15.65 169 TRP D C 1
ATOM 10883 O O . TRP D 1 169 ? -18.441 2.059 108.446 1.00 18.55 169 TRP D O 1
ATOM 10894 N N . ALA D 1 170 ? -17.952 3.019 110.404 1.00 15.47 170 ALA D N 1
ATOM 10895 C CA . ALA D 1 170 ? -16.574 2.399 110.432 1.00 16.26 170 ALA D CA 1
ATOM 10896 C C . ALA D 1 170 ? -16.145 2.064 111.848 1.00 19.12 170 ALA D C 1
ATOM 10897 O O . ALA D 1 170 ? -16.574 2.705 112.805 1.00 17.96 170 ALA D O 1
ATOM 10899 N N . TYR D 1 171 ? -15.313 1.053 111.985 1.00 17.32 171 TYR D N 1
ATOM 10900 C CA . TYR D 1 171 ? -14.849 0.599 113.310 1.00 18.53 171 TYR D CA 1
ATOM 10901 C C . TYR D 1 171 ? -13.364 0.239 113.193 1.00 18.12 171 TYR D C 1
ATOM 10902 O O . TYR D 1 171 ? -13.000 -0.427 112.240 1.00 17.24 171 TYR D O 1
ATOM 10911 N N . ASN D 1 172 ? -12.551 0.648 114.182 1.00 17.82 172 ASN D N 1
ATOM 10912 C CA . ASN D 1 172 ? -11.124 0.386 114.146 1.00 19.25 172 ASN D CA 1
ATOM 10913 C C . ASN D 1 172 ? -10.786 -0.846 114.994 1.00 24.59 172 ASN D C 1
ATOM 10914 O O . ASN D 1 172 ? -10.979 -0.787 116.178 1.00 25.45 172 ASN D O 1
ATOM 10919 N N . GLU D 1 173 ? -10.351 -1.910 114.322 1.00 31.62 173 GLU D N 1
ATOM 10920 C CA . GLU D 1 173 ? -9.941 -3.212 114.876 1.00 38.96 173 GLU D CA 1
ATOM 10921 C C . GLU D 1 173 ? -8.580 -3.212 115.538 1.00 39.31 173 GLU D C 1
ATOM 10922 O O . GLU D 1 173 ? -8.317 -4.029 116.392 1.00 45.33 173 GLU D O 1
ATOM 10928 N N . ALA D 1 174 ? -7.722 -2.333 115.067 1.00 35.23 174 ALA D N 1
ATOM 10929 C CA . ALA D 1 174 ? -6.313 -2.391 115.348 1.00 35.16 174 ALA D CA 1
ATOM 10930 C C . ALA D 1 174 ? -5.840 -1.483 116.467 1.00 33.99 174 ALA D C 1
ATOM 10931 O O . ALA D 1 174 ? -6.557 -0.637 116.963 1.00 28.96 174 ALA D O 1
ATOM 10933 N N . THR D 1 175 ? -4.574 -1.639 116.825 1.00 33.05 175 THR D N 1
ATOM 10934 C CA . THR D 1 175 ? -3.993 -0.815 117.873 1.00 36.31 175 THR D CA 1
ATOM 10935 C C . THR D 1 175 ? -3.669 0.584 117.379 1.00 32.18 175 THR D C 1
ATOM 10936 O O . THR D 1 175 ? -3.928 1.528 118.089 1.00 27.71 175 THR D O 1
ATOM 10940 N N . GLU D 1 176 ? -3.137 0.702 116.168 1.00 27.52 176 GLU D N 1
ATOM 10941 C CA . GLU D 1 176 ? -2.864 1.986 115.562 1.00 28.02 176 GLU D CA 1
ATOM 10942 C C . GLU D 1 176 ? -4.150 2.634 115.099 1.00 25.89 176 GLU D C 1
ATOM 10943 O O . GLU D 1 176 ? -5.160 1.940 114.843 1.00 23.92 176 GLU D O 1
ATOM 10949 N N . LYS D 1 177 ? -4.123 3.967 115.127 1.00 24.98 177 LYS D N 1
ATOM 10950 C CA . LYS D 1 177 ? -5.252 4.772 114.672 1.00 23.68 177 LYS D CA 1
ATOM 10951 C C . LYS D 1 177 ? -5.609 4.450 113.190 1.00 22.75 177 LYS D C 1
ATOM 10952 O O . LYS D 1 177 ? -4.738 4.154 112.391 1.00 21.75 177 LYS D O 1
ATOM 10958 N N . LEU D 1 178 ? -6.930 4.457 112.906 1.00 17.16 178 LEU D N 1
ATOM 10959 C CA . LEU D 1 178 ? -7.446 4.329 111.599 1.00 20.82 178 LEU D CA 1
ATOM 10960 C C . LEU D 1 178 ? -7.678 5.743 111.094 1.00 19.56 178 LEU D C 1
ATOM 10961 O O . LEU D 1 178 ? -8.416 6.520 111.739 1.00 18.48 178 LEU D O 1
ATOM 10966 N N . VAL D 1 179 ? -7.149 6.073 109.914 1.00 18.66 179 VAL D N 1
ATOM 10967 C CA . VAL D 1 179 ? -7.153 7.457 109.511 1.00 19.43 179 VAL D CA 1
ATOM 10968 C C . VAL D 1 179 ? -7.808 7.481 108.151 1.00 19.10 179 VAL D C 1
ATOM 10969 O O . VAL D 1 179 ? -7.296 6.848 107.257 1.00 19.92 179 VAL D O 1
ATOM 10973 N N . LEU D 1 180 ? -8.944 8.161 108.031 1.00 18.98 180 LEU D N 1
ATOM 10974 C CA . LEU D 1 180 ? -9.697 8.208 106.799 1.00 18.85 180 LEU D CA 1
ATOM 10975 C C . LEU D 1 180 ? -9.686 9.618 106.284 1.00 19.65 180 LEU D C 1
ATOM 10976 O O . LEU D 1 180 ? -10.109 10.530 106.978 1.00 19.48 180 LEU D O 1
ATOM 10981 N N . LEU D 1 181 ? -9.294 9.807 105.022 1.00 18.01 181 LEU D N 1
ATOM 10982 C CA . LEU D 1 181 ? -9.374 11.116 104.378 1.00 19.14 181 LEU D CA 1
ATOM 10983 C C . LEU D 1 181 ? -10.559 11.066 103.449 1.00 18.67 181 LEU D C 1
ATOM 10984 O O . LEU D 1 181 ? -10.522 10.311 102.470 1.00 18.50 181 LEU D O 1
ATOM 10989 N N . VAL D 1 182 ? -11.567 11.871 103.717 1.00 17.21 182 VAL D N 1
ATOM 10990 C CA . VAL D 1 182 ? -12.818 11.841 102.961 1.00 18.06 182 VAL D CA 1
ATOM 10991 C C . VAL D 1 182 ? -12.962 13.071 102.102 1.00 17.89 182 VAL D C 1
ATOM 10992 O O . VAL D 1 182 ? -12.919 14.179 102.610 1.00 20.27 182 VAL D O 1
ATOM 10996 N N . ILE D 1 183 ? -13.088 12.866 100.801 1.00 16.59 183 ILE D N 1
ATOM 10997 C CA . ILE D 1 183 ? -13.359 13.914 99.833 1.00 16.33 183 ILE D CA 1
ATOM 10998 C C . ILE D 1 183 ? -14.826 13.822 99.385 1.00 16.15 183 ILE D C 1
ATOM 10999 O O . ILE D 1 183 ? -15.169 12.863 98.681 1.00 17.69 183 ILE D O 1
ATOM 11004 N N . HIS D 1 184 ? -15.650 14.818 99.717 1.00 15.82 184 HIS D N 1
ATOM 11005 C CA . HIS D 1 184 ? -17.094 14.833 99.300 1.00 17.74 184 HIS D CA 1
ATOM 11006 C C . HIS D 1 184 ? -17.154 15.714 98.091 1.00 15.72 184 HIS D C 1
ATOM 11007 O O . HIS D 1 184 ? -16.582 16.826 98.045 1.00 18.10 184 HIS D O 1
ATOM 11014 N N . ASP D 1 185 ? -17.840 15.211 97.078 1.00 16.46 185 ASP D N 1
ATOM 11015 C CA . ASP D 1 185 ? -18.002 15.937 95.825 1.00 15.29 185 ASP D CA 1
ATOM 11016 C C . ASP D 1 185 ? -19.355 16.714 95.851 1.00 14.46 185 ASP D C 1
ATOM 11017 O O . ASP D 1 185 ? -20.375 16.188 95.505 1.00 13.49 185 ASP D O 1
ATOM 11022 N N . LEU D 1 186 ? -19.339 17.970 96.320 1.00 15.71 186 LEU D N 1
ATOM 11023 C CA . LEU D 1 186 ? -20.536 18.699 96.516 1.00 14.98 186 LEU D CA 1
ATOM 11024 C C . LEU D 1 186 ? -21.198 19.057 95.195 1.00 15.22 186 LEU D C 1
ATOM 11025 O O . LEU D 1 186 ? -22.410 19.204 95.163 1.00 15.20 186 LEU D O 1
ATOM 11030 N N . SER D 1 187 ? -20.449 19.277 94.143 1.00 14.64 187 SER D N 1
ATOM 11031 C CA . SER D 1 187 ? -21.049 19.746 92.900 1.00 15.90 187 SER D CA 1
ATOM 11032 C C . SER D 1 187 ? -21.669 18.590 92.096 1.00 15.23 187 SER D C 1
ATOM 11033 O O . SER D 1 187 ? -22.163 18.772 91.003 1.00 15.93 187 SER D O 1
ATOM 11036 N N . ASN D 1 188 ? -21.525 17.378 92.591 1.00 14.24 188 ASN D N 1
ATOM 11037 C CA . ASN D 1 188 ? -22.018 16.229 91.899 1.00 14.96 188 ASN D CA 1
ATOM 11038 C C . ASN D 1 188 ? -23.536 16.303 91.675 1.00 15.62 188 ASN D C 1
ATOM 11039 O O . ASN D 1 188 ? -24.280 16.801 92.519 1.00 14.84 188 ASN D O 1
ATOM 11044 N N . ARG D 1 189 ? -23.953 15.737 90.554 1.00 14.31 189 ARG D N 1
ATOM 11045 C CA . ARG D 1 189 ? -25.403 15.671 90.230 1.00 15.32 189 ARG D CA 1
ATOM 11046 C C . ARG D 1 189 ? -26.198 14.980 91.317 1.00 14.81 189 ARG D C 1
ATOM 11047 O O . ARG D 1 189 ? -27.385 15.289 91.463 1.00 14.07 189 ARG D O 1
ATOM 11055 N N . GLU D 1 190 ? -25.609 14.094 92.116 1.00 14.75 190 GLU D N 1
ATOM 11056 C CA . GLU D 1 190 ? -26.327 13.449 93.209 1.00 15.95 190 GLU D CA 1
ATOM 11057 C C . GLU D 1 190 ? -26.781 14.406 94.311 1.00 15.54 190 GLU D C 1
ATOM 11058 O O . GLU D 1 190 ? -27.701 14.063 95.053 1.00 17.04 190 GLU D O 1
ATOM 11064 N N . ASN D 1 191 ? -26.142 15.578 94.437 1.00 16.17 191 ASN D N 1
ATOM 11065 C CA . ASN D 1 191 ? -26.529 16.575 95.403 1.00 15.86 191 ASN D CA 1
ATOM 11066 C C . ASN D 1 191 ? -27.483 17.561 94.837 1.00 15.53 191 ASN D C 1
ATOM 11067 O O . ASN D 1 191 ? -27.080 18.488 94.138 1.00 15.02 191 ASN D O 1
ATOM 11072 N N . GLN D 1 192 ? -28.764 17.382 95.135 1.00 15.14 192 GLN D N 1
ATOM 11073 C CA . GLN D 1 192 ? -29.803 18.293 94.702 1.00 15.24 192 GLN D CA 1
ATOM 11074 C C . GLN D 1 192 ? -30.157 19.410 95.664 1.00 15.02 192 GLN D C 1
ATOM 11075 O O . GLN D 1 192 ? -31.149 20.155 95.422 1.00 16.13 192 GLN D O 1
ATOM 11081 N N . LEU D 1 193 ? -29.428 19.489 96.743 1.00 15.51 193 LEU D N 1
ATOM 11082 C CA . LEU D 1 193 ? -29.707 20.476 97.770 1.00 15.39 193 LEU D CA 1
ATOM 11083 C C . LEU D 1 193 ? -29.034 21.814 97.454 1.00 17.35 193 LEU D C 1
ATOM 11084 O O . LEU D 1 193 ? -29.609 22.688 96.753 1.00 18.66 193 LEU D O 1
ATOM 11089 N N . ASP D 1 194 ? -27.831 22.005 97.916 1.00 17.95 194 ASP D N 1
ATOM 11090 C CA . ASP D 1 194 ? -27.124 23.204 97.577 1.00 17.20 194 ASP D CA 1
ATOM 11091 C C . ASP D 1 194 ? -25.670 22.880 97.930 1.00 16.24 194 ASP D C 1
ATOM 11092 O O . ASP D 1 194 ? -25.368 21.761 98.308 1.00 17.59 194 ASP D O 1
ATOM 11097 N N . GLN D 1 195 ? -24.757 23.847 97.733 1.00 16.65 195 GLN D N 1
ATOM 11098 C CA . GLN D 1 195 ? -23.313 23.542 97.673 1.00 15.71 195 GLN D CA 1
ATOM 11099 C C . GLN D 1 195 ? -22.677 23.608 99.100 1.00 18.23 195 GLN D C 1
ATOM 11100 O O . GLN D 1 195 ? -21.684 24.303 99.334 1.00 19.77 195 GLN D O 1
ATOM 11106 N N . ASN D 1 196 ? -23.241 22.811 99.976 1.00 16.64 196 ASN D N 1
ATOM 11107 C CA . ASN D 1 196 ? -22.846 22.682 101.379 1.00 17.46 196 ASN D CA 1
ATOM 11108 C C . ASN D 1 196 ? -23.063 21.243 101.803 1.00 16.81 196 ASN D C 1
ATOM 11109 O O . ASN D 1 196 ? -24.142 20.629 101.506 1.00 16.00 196 ASN D O 1
ATOM 11114 N N . LEU D 1 197 ? -22.116 20.715 102.577 1.00 16.99 197 LEU D N 1
ATOM 11115 C CA . LEU D 1 197 ? -22.240 19.316 103.102 1.00 17.81 197 LEU D CA 1
ATOM 11116 C C . LEU D 1 197 ? -23.182 19.222 104.327 1.00 18.66 197 LEU D C 1
ATOM 11117 O O . LEU D 1 197 ? -23.090 20.029 105.260 1.00 20.19 197 LEU D O 1
ATOM 11122 N N . ARG D 1 198 ? -24.041 18.220 104.320 1.00 17.58 198 ARG D N 1
ATOM 11123 C CA . ARG D 1 198 ? -24.798 17.733 105.454 1.00 17.99 198 ARG D CA 1
ATOM 11124 C C . ARG D 1 198 ? -24.272 16.401 105.923 1.00 18.22 198 ARG D C 1
ATOM 11125 O O . ARG D 1 198 ? -23.940 15.563 105.120 1.00 17.49 198 ARG D O 1
ATOM 11133 N N . ARG D 1 199 ? -24.164 16.227 107.253 1.00 16.54 199 ARG D N 1
ATOM 11134 C CA . ARG D 1 199 ? -23.763 14.951 107.869 1.00 19.42 199 ARG D CA 1
ATOM 11135 C C . ARG D 1 199 ? -24.834 14.569 108.819 1.00 18.07 199 ARG D C 1
ATOM 11136 O O . ARG D 1 199 ? -24.955 15.222 109.876 1.00 19.05 199 ARG D O 1
ATOM 11144 N N . TYR D 1 200 ? -25.717 13.632 108.397 1.00 16.32 200 TYR D N 1
ATOM 11145 C CA . TYR D 1 200 ? -26.832 13.236 109.148 1.00 17.00 200 TYR D CA 1
ATOM 11146 C C . TYR D 1 200 ? -26.513 11.932 109.847 1.00 16.43 200 TYR D C 1
ATOM 11147 O O . TYR D 1 200 ? -26.298 10.928 109.200 1.00 15.39 200 TYR D O 1
ATOM 11156 N N . PHE D 1 201 ? -26.411 11.978 111.164 1.00 14.22 201 PHE D N 1
ATOM 11157 C CA . PHE D 1 201 ? -26.033 10.803 111.947 1.00 16.83 201 PHE D CA 1
ATOM 11158 C C . PHE D 1 201 ? -27.210 10.052 112.549 1.00 18.16 201 PHE D C 1
ATOM 11159 O O . PHE D 1 201 ? -28.211 10.651 112.978 1.00 18.08 201 PHE D O 1
ATOM 11167 N N . LEU D 1 202 ? -27.078 8.735 112.638 1.00 16.59 202 LEU D N 1
ATOM 11168 C CA . LEU D 1 202 ? -28.072 7.902 113.249 1.00 18.64 202 LEU D CA 1
ATOM 11169 C C . LEU D 1 202 ? -27.519 7.637 114.652 1.00 19.42 202 LEU D C 1
ATOM 11170 O O . LEU D 1 202 ? -26.899 6.564 114.934 1.00 17.29 202 LEU D O 1
ATOM 11175 N N . GLY D 1 203 ? -27.705 8.651 115.528 1.00 18.64 203 GLY D N 1
ATOM 11176 C CA . GLY D 1 203 ? -27.095 8.670 116.864 1.00 19.75 203 GLY D CA 1
ATOM 11177 C C . GLY D 1 203 ? -26.061 9.766 116.993 1.00 21.82 203 GLY D C 1
ATOM 11178 O O . GLY D 1 203 ? -25.851 10.626 116.111 1.00 19.33 203 GLY D O 1
ATOM 11179 N N . GLY D 1 204 ? -25.395 9.785 118.149 1.00 21.80 204 GLY D N 1
ATOM 11180 C CA . GLY D 1 204 ? -24.470 10.828 118.465 1.00 20.15 204 GLY D CA 1
ATOM 11181 C C . GLY D 1 204 ? -25.067 12.076 119.083 1.00 20.41 204 GLY D C 1
ATOM 11182 O O . GLY D 1 204 ? -26.291 12.246 119.135 1.00 21.99 204 GLY D O 1
ATOM 11183 N N . ASN D 1 205 ? -24.208 12.919 119.592 1.00 25.88 205 ASN D N 1
ATOM 11184 C CA . ASN D 1 205 ? -24.621 14.144 120.279 1.00 30.00 205 ASN D CA 1
ATOM 11185 C C . ASN D 1 205 ? -23.305 14.851 120.616 1.00 36.24 205 ASN D C 1
ATOM 11186 O O . ASN D 1 205 ? -22.347 14.177 120.916 1.00 44.36 205 ASN D O 1
ATOM 11191 N N . GLN D 1 206 ? -23.267 16.172 120.652 1.00 52.67 206 GLN D N 1
ATOM 11192 C CA . GLN D 1 206 ? -21.967 16.876 120.923 1.00 69.25 206 GLN D CA 1
ATOM 11193 C C . GLN D 1 206 ? -21.097 16.281 122.086 1.00 78.03 206 GLN D C 1
ATOM 11194 O O . GLN D 1 206 ? -21.635 15.802 123.105 1.00 87.17 206 GLN D O 1
ATOM 11200 N N . LYS D 1 207 ? -19.768 16.306 121.912 1.00 77.91 207 LYS D N 1
ATOM 11201 C CA . LYS D 1 207 ? -18.808 15.944 122.979 1.00 74.57 207 LYS D CA 1
ATOM 11202 C C . LYS D 1 207 ? -18.255 17.204 123.665 1.00 83.74 207 LYS D C 1
ATOM 11203 O O . LYS D 1 207 ? -19.008 18.060 124.144 1.00 99.66 207 LYS D O 1
ATOM 11209 N N . ASN D 1 219 ? -20.267 27.152 109.594 1.00 55.64 219 ASN D N 1
ATOM 11210 C CA . ASN D 1 219 ? -21.492 26.548 110.172 1.00 66.08 219 ASN D CA 1
ATOM 11211 C C . ASN D 1 219 ? -21.822 25.110 109.665 1.00 59.07 219 ASN D C 1
ATOM 11212 O O . ASN D 1 219 ? -22.317 24.915 108.541 1.00 52.38 219 ASN D O 1
ATOM 11217 N N . LEU D 1 220 ? -21.591 24.106 110.514 1.00 55.01 220 LEU D N 1
ATOM 11218 C CA . LEU D 1 220 ? -21.725 22.696 110.080 1.00 47.13 220 LEU D CA 1
ATOM 11219 C C . LEU D 1 220 ? -23.137 22.179 110.235 1.00 40.77 220 LEU D C 1
ATOM 11220 O O . LEU D 1 220 ? -23.750 22.339 111.307 1.00 42.57 220 LEU D O 1
ATOM 11225 N N . LEU D 1 221 ? -23.611 21.505 109.190 1.00 32.90 221 LEU D N 1
ATOM 11226 C CA . LEU D 1 221 ? -24.908 20.820 109.170 1.00 29.07 221 LEU D CA 1
ATOM 11227 C C . LEU D 1 221 ? -24.590 19.393 109.614 1.00 28.17 221 LEU D C 1
ATOM 11228 O O . LEU D 1 221 ? -24.353 18.537 108.775 1.00 32.62 221 LEU D O 1
ATOM 11233 N N . TRP D 1 222 ? -24.427 19.206 110.931 1.00 24.15 222 TRP D N 1
ATOM 11234 C CA . TRP D 1 222 ? -23.962 17.953 111.510 1.00 24.55 222 TRP D CA 1
ATOM 11235 C C . TRP D 1 222 ? -24.897 17.662 112.662 1.00 27.38 222 TRP D C 1
ATOM 11236 O O . TRP D 1 222 ? -24.836 18.384 113.606 1.00 27.27 222 TRP D O 1
ATOM 11247 N N . ASN D 1 223 ? -25.708 16.606 112.593 1.00 22.60 223 ASN D N 1
ATOM 11248 C CA . ASN D 1 223 ? -26.872 16.428 113.464 1.00 26.23 223 ASN D CA 1
ATOM 11249 C C . ASN D 1 223 ? -27.195 14.945 113.629 1.00 21.86 223 ASN D C 1
ATOM 11250 O O . ASN D 1 223 ? -27.011 14.199 112.696 1.00 20.93 223 ASN D O 1
ATOM 11255 N N . ASN D 1 224 ? -27.663 14.548 114.802 1.00 20.15 224 ASN D N 1
ATOM 11256 C CA . ASN D 1 224 ? -28.326 13.263 115.039 1.00 19.75 224 ASN D CA 1
ATOM 11257 C C . ASN D 1 224 ? -29.753 13.424 114.562 1.00 19.64 224 ASN D C 1
ATOM 11258 O O . ASN D 1 224 ? -30.503 14.257 115.149 1.00 20.45 224 ASN D O 1
ATOM 11263 N N . VAL D 1 225 ? -30.124 12.683 113.502 1.00 18.00 225 VAL D N 1
ATOM 11264 C CA . VAL D 1 225 ? -31.451 12.829 112.814 1.00 20.42 225 VAL D CA 1
ATOM 11265 C C . VAL D 1 225 ? -32.621 12.486 113.698 1.00 18.54 225 VAL D C 1
ATOM 11266 O O . VAL D 1 225 ? -33.777 12.805 113.352 1.00 21.39 225 VAL D O 1
ATOM 11270 N N . PHE D 1 226 ? -32.384 11.761 114.812 1.00 17.77 226 PHE D N 1
ATOM 11271 C CA . PHE D 1 226 ? -33.492 11.399 115.689 1.00 18.13 226 PHE D CA 1
ATOM 11272 C C . PHE D 1 226 ? -33.846 12.578 116.599 1.00 18.14 226 PHE D C 1
ATOM 11273 O O . PHE D 1 226 ? -34.969 12.633 117.097 1.00 20.29 226 PHE D O 1
ATOM 11281 N N . GLN D 1 227 ? -32.924 13.519 116.826 1.00 17.43 227 GLN D N 1
ATOM 11282 C CA . GLN D 1 227 ? -33.190 14.582 117.799 1.00 21.39 227 GLN D CA 1
ATOM 11283 C C . GLN D 1 227 ? -34.372 15.466 117.459 1.00 24.04 227 GLN D C 1
ATOM 11284 O O . GLN D 1 227 ? -35.244 15.720 118.336 1.00 23.16 227 GLN D O 1
ATOM 11290 N N . PRO D 1 228 ? -34.512 15.846 116.164 1.00 25.68 228 PRO D N 1
ATOM 11291 C CA . PRO D 1 228 ? -35.638 16.739 115.870 1.00 27.93 228 PRO D CA 1
ATOM 11292 C C . PRO D 1 228 ? -36.983 16.039 115.780 1.00 30.69 228 PRO D C 1
ATOM 11293 O O . PRO D 1 228 ? -37.941 16.683 115.379 1.00 35.76 228 PRO D O 1
ATOM 11297 N N . LEU D 1 229 ? -37.078 14.757 116.111 1.00 23.88 229 LEU D N 1
ATOM 11298 C CA . LEU D 1 229 ? -38.335 13.990 115.930 1.00 22.91 229 LEU D CA 1
ATOM 11299 C C . LEU D 1 229 ? -39.028 13.851 117.279 1.00 23.21 229 LEU D C 1
ATOM 11300 O O . LEU D 1 229 ? -38.374 13.916 118.284 1.00 24.82 229 LEU D O 1
ATOM 11305 N N . ASP D 1 230 ? -40.341 13.804 117.249 1.00 23.52 230 ASP D N 1
ATOM 11306 C CA . ASP D 1 230 ? -41.150 13.581 118.451 1.00 24.94 230 ASP D CA 1
ATOM 11307 C C . ASP D 1 230 ? -40.998 12.112 118.889 1.00 25.44 230 ASP D C 1
ATOM 11308 O O . ASP D 1 230 ? -41.223 11.168 118.117 1.00 23.79 230 ASP D O 1
ATOM 11313 N N . PRO D 1 231 ? -40.605 11.870 120.154 1.00 26.27 231 PRO D N 1
ATOM 11314 C CA . PRO D 1 231 ? -40.306 10.479 120.525 1.00 28.16 231 PRO D CA 1
ATOM 11315 C C . PRO D 1 231 ? -41.505 9.583 120.553 1.00 24.03 231 PRO D C 1
ATOM 11316 O O . PRO D 1 231 ? -41.352 8.440 120.270 1.00 26.35 231 PRO D O 1
ATOM 11320 N N . GLN D 1 232 ? -42.669 10.114 120.887 1.00 29.80 232 GLN D N 1
ATOM 11321 C CA . GLN D 1 232 ? -43.937 9.330 120.922 1.00 30.44 232 GLN D CA 1
ATOM 11322 C C . GLN D 1 232 ? -44.316 8.906 119.479 1.00 26.86 232 GLN D C 1
ATOM 11323 O O . GLN D 1 232 ? -44.717 7.749 119.231 1.00 23.54 232 GLN D O 1
ATOM 11329 N N . PHE D 1 233 ? -44.172 9.869 118.566 1.00 24.82 233 PHE D N 1
ATOM 11330 C CA . PHE D 1 233 ? -44.552 9.662 117.185 1.00 22.72 233 PHE D CA 1
ATOM 11331 C C . PHE D 1 233 ? -43.568 8.656 116.558 1.00 19.89 233 PHE D C 1
ATOM 11332 O O . PHE D 1 233 ? -43.991 7.654 115.938 1.00 18.36 233 PHE D O 1
ATOM 11340 N N . LEU D 1 234 ? -42.258 8.919 116.716 1.00 20.97 234 LEU D N 1
ATOM 11341 C CA . LEU D 1 234 ? -41.251 7.970 116.244 1.00 21.30 234 LEU D CA 1
ATOM 11342 C C . LEU D 1 234 ? -41.351 6.594 116.935 1.00 23.73 234 LEU D C 1
ATOM 11343 O O . LEU D 1 234 ? -41.189 5.542 116.321 1.00 23.30 234 LEU D O 1
ATOM 11348 N N . GLY D 1 235 ? -41.635 6.590 118.232 1.00 22.70 235 GLY D N 1
ATOM 11349 C CA . GLY D 1 235 ? -41.862 5.320 118.897 1.00 23.13 235 GLY D CA 1
ATOM 11350 C C . GLY D 1 235 ? -43.042 4.498 118.363 1.00 20.83 235 GLY D C 1
ATOM 11351 O O . GLY D 1 235 ? -42.959 3.288 118.196 1.00 23.31 235 GLY D O 1
ATOM 11352 N N . ARG D 1 236 ? -44.157 5.175 118.114 1.00 23.09 236 ARG D N 1
ATOM 11353 C CA . ARG D 1 236 ? -45.355 4.539 117.559 1.00 24.98 236 ARG D CA 1
ATOM 11354 C C . ARG D 1 236 ? -45.010 3.942 116.187 1.00 25.20 236 ARG D C 1
ATOM 11355 O O . ARG D 1 236 ? -45.267 2.747 115.945 1.00 23.34 236 ARG D O 1
ATOM 11363 N N . ALA D 1 237 ? -44.307 4.723 115.360 1.00 21.84 237 ALA D N 1
ATOM 11364 C CA . ALA D 1 237 ? -43.905 4.176 114.028 1.00 23.75 237 ALA D CA 1
ATOM 11365 C C . ALA D 1 237 ? -42.956 2.950 114.163 1.00 26.17 237 ALA D C 1
ATOM 11366 O O . ALA D 1 237 ? -43.144 1.904 113.512 1.00 27.06 237 ALA D O 1
ATOM 11368 N N . SER D 1 238 ? -41.960 3.054 115.049 1.00 22.64 238 SER D N 1
ATOM 11369 C CA . SER D 1 238 ? -40.974 2.001 115.215 1.00 25.97 238 SER D CA 1
ATOM 11370 C C . SER D 1 238 ? -41.458 0.823 116.020 1.00 25.69 238 SER D C 1
ATOM 11371 O O . SER D 1 238 ? -40.775 -0.180 116.046 1.00 27.43 238 SER D O 1
ATOM 11374 N N . GLY D 1 239 ? -42.622 0.929 116.696 1.00 23.82 239 GLY D N 1
ATOM 11375 C CA . GLY D 1 239 ? -43.126 -0.130 117.555 1.00 24.82 239 GLY D CA 1
ATOM 11376 C C . GLY D 1 239 ? -42.319 -0.335 118.833 1.00 22.94 239 GLY D C 1
ATOM 11377 O O . GLY D 1 239 ? -42.306 -1.428 119.394 1.00 23.33 239 GLY D O 1
ATOM 11378 N N . VAL D 1 240 ? -41.622 0.697 119.277 1.00 24.14 240 VAL D N 1
ATOM 11379 C CA . VAL D 1 240 ? -40.818 0.587 120.488 1.00 23.07 240 VAL D CA 1
ATOM 11380 C C . VAL D 1 240 ? -41.288 1.623 121.487 1.00 23.46 240 VAL D C 1
ATOM 11381 O O . VAL D 1 240 ? -41.824 2.652 121.126 1.00 23.36 240 VAL D O 1
ATOM 11385 N N . ASN D 1 241 ? -41.033 1.350 122.780 1.00 24.61 241 ASN D N 1
ATOM 11386 C CA . ASN D 1 241 ? -41.303 2.316 123.814 1.00 25.42 241 ASN D CA 1
ATOM 11387 C C . ASN D 1 241 ? -40.540 3.668 123.697 1.00 30.31 241 ASN D C 1
ATOM 11388 O O . ASN D 1 241 ? -39.423 3.776 123.165 1.00 25.48 241 ASN D O 1
ATOM 11393 N N . SER D 1 242 ? -41.134 4.745 124.137 1.00 35.27 242 SER D N 1
ATOM 11394 C CA . SER D 1 242 ? -40.495 6.046 123.882 1.00 37.50 242 SER D CA 1
ATOM 11395 C C . SER D 1 242 ? -39.128 6.223 124.644 1.00 37.56 242 SER D C 1
ATOM 11396 O O . SER D 1 242 ? -38.299 6.999 124.193 1.00 36.69 242 SER D O 1
ATOM 11399 N N . GLU D 1 243 ? -38.897 5.476 125.728 1.00 29.71 243 GLU D N 1
ATOM 11400 C CA . GLU D 1 243 ? -37.602 5.353 126.378 1.00 35.64 243 GLU D CA 1
ATOM 11401 C C . GLU D 1 243 ? -36.458 4.842 125.406 1.00 30.99 243 GLU D C 1
ATOM 11402 O O . GLU D 1 243 ? -35.315 5.347 125.468 1.00 26.87 243 GLU D O 1
ATOM 11408 N N . ILE D 1 244 ? -36.738 3.799 124.613 1.00 25.15 244 ILE D N 1
ATOM 11409 C CA . ILE D 1 244 ? -35.800 3.455 123.537 1.00 25.08 244 ILE D CA 1
ATOM 11410 C C . ILE D 1 244 ? -35.591 4.662 122.636 1.00 21.95 244 ILE D C 1
ATOM 11411 O O . ILE D 1 244 ? -34.470 4.930 122.252 1.00 18.58 244 ILE D O 1
ATOM 11416 N N . ILE D 1 245 ? -36.656 5.389 122.246 1.00 23.03 245 ILE D N 1
ATOM 11417 C CA . ILE D 1 245 ? -36.420 6.497 121.321 1.00 23.89 245 ILE D CA 1
ATOM 11418 C C . ILE D 1 245 ? -35.587 7.599 121.961 1.00 23.04 245 ILE D C 1
ATOM 11419 O O . ILE D 1 245 ? -34.748 8.179 121.319 1.00 21.59 245 ILE D O 1
ATOM 11424 N N . LYS D 1 246 ? -35.781 7.843 123.239 1.00 25.63 246 LYS D N 1
ATOM 11425 C CA . LYS D 1 246 ? -34.904 8.819 123.898 1.00 30.30 246 LYS D CA 1
ATOM 11426 C C . LYS D 1 246 ? -33.407 8.424 123.948 1.00 22.84 246 LYS D C 1
ATOM 11427 O O . LYS D 1 246 ? -32.557 9.305 123.845 1.00 19.97 246 LYS D O 1
ATOM 11433 N N . LYS D 1 247 ? -33.095 7.114 124.014 1.00 18.89 247 LYS D N 1
ATOM 11434 C CA . LYS D 1 247 ? -31.742 6.603 123.831 1.00 20.10 247 LYS D CA 1
ATOM 11435 C C . LYS D 1 247 ? -31.265 6.942 122.416 1.00 22.08 247 LYS D C 1
ATOM 11436 O O . LYS D 1 247 ? -30.152 7.419 122.265 1.00 22.11 247 LYS D O 1
ATOM 11442 N N . LEU D 1 248 ? -32.131 6.761 121.419 1.00 21.01 248 LEU D N 1
ATOM 11443 C CA . LEU D 1 248 ? -31.769 7.146 120.040 1.00 20.74 248 LEU D CA 1
ATOM 11444 C C . LEU D 1 248 ? -31.354 8.615 119.949 1.00 21.43 248 LEU D C 1
ATOM 11445 O O . LEU D 1 248 ? -30.359 8.947 119.313 1.00 22.57 248 LEU D O 1
ATOM 11450 N N . GLN D 1 249 ? -32.090 9.468 120.643 1.00 22.81 249 GLN D N 1
ATOM 11451 C CA . GLN D 1 249 ? -31.881 10.891 120.629 1.00 21.82 249 GLN D CA 1
ATOM 11452 C C . GLN D 1 249 ? -30.625 11.306 121.387 1.00 21.99 249 GLN D C 1
ATOM 11453 O O . GLN D 1 249 ? -30.038 12.313 121.125 1.00 22.87 249 GLN D O 1
ATOM 11459 N N . SER D 1 250 ? -30.180 10.488 122.343 1.00 23.70 250 SER D N 1
ATOM 11460 C CA . SER D 1 250 ? -28.837 10.643 122.930 1.00 24.51 250 SER D CA 1
ATOM 11461 C C . SER D 1 250 ? -28.589 11.990 123.585 1.00 23.63 250 SER D C 1
ATOM 11462 O O . SER D 1 250 ? -27.471 12.506 123.577 1.00 21.41 250 SER D O 1
ATOM 11465 N N . GLU D 1 251 ? -29.621 12.593 124.137 1.00 28.81 251 GLU D N 1
ATOM 11466 C CA . GLU D 1 251 ? -29.488 13.995 124.513 1.00 30.66 251 GLU D CA 1
ATOM 11467 C C . GLU D 1 251 ? -28.691 14.172 125.841 1.00 32.23 251 GLU D C 1
ATOM 11468 O O . GLU D 1 251 ? -28.272 15.279 126.129 1.00 31.95 251 GLU D O 1
ATOM 11474 N N . ASN D 1 252 ? -28.482 13.079 126.601 1.00 28.99 252 ASN D N 1
ATOM 11475 C CA . ASN D 1 252 ? -27.545 13.113 127.742 1.00 31.29 252 ASN D CA 1
ATOM 11476 C C . ASN D 1 252 ? -26.313 12.210 127.540 1.00 31.39 252 ASN D C 1
ATOM 11477 O O . ASN D 1 252 ? -25.785 11.682 128.512 1.00 29.92 252 ASN D O 1
ATOM 11482 N N . ASP D 1 253 ? -25.906 12.025 126.275 1.00 27.71 253 ASP D N 1
ATOM 11483 C CA . ASP D 1 253 ? -24.700 11.276 125.871 1.00 28.06 253 ASP D CA 1
ATOM 11484 C C . ASP D 1 253 ? -23.657 12.299 125.461 1.00 28.17 253 ASP D C 1
ATOM 11485 O O . ASP D 1 253 ? -23.897 13.150 124.609 1.00 36.25 253 ASP D O 1
ATOM 11490 N N . PHE D 1 254 ? -22.474 12.254 126.020 1.00 25.95 254 PHE D N 1
ATOM 11491 C CA . PHE D 1 254 ? -21.470 13.231 125.650 1.00 30.18 254 PHE D CA 1
ATOM 11492 C C . PHE D 1 254 ? -20.219 12.639 124.994 1.00 24.65 254 PHE D C 1
ATOM 11493 O O . PHE D 1 254 ? -19.155 13.236 124.997 1.00 25.99 254 PHE D O 1
ATOM 11501 N N . ARG D 1 255 ? -20.380 11.469 124.357 1.00 22.99 255 ARG D N 1
ATOM 11502 C CA . ARG D 1 255 ? -19.271 10.779 123.705 1.00 20.43 255 ARG D CA 1
ATOM 11503 C C . ARG D 1 255 ? -19.041 11.275 122.283 1.00 20.80 255 ARG D C 1
ATOM 11504 O O . ARG D 1 255 ? -18.042 10.923 121.619 1.00 22.28 255 ARG D O 1
ATOM 11512 N N . GLY D 1 256 ? -19.931 12.098 121.770 1.00 20.60 256 GLY D N 1
ATOM 11513 C CA . GLY D 1 256 ? -19.631 12.587 120.382 1.00 23.92 256 GLY D CA 1
ATOM 11514 C C . GLY D 1 256 ? -19.986 11.551 119.369 1.00 23.72 256 GLY D C 1
ATOM 11515 O O . GLY D 1 256 ? -20.926 10.773 119.580 1.00 24.41 256 GLY D O 1
ATOM 11516 N N . TYR D 1 257 ? -19.263 11.561 118.236 1.00 21.35 257 TYR D N 1
ATOM 11517 C CA . TYR D 1 257 ? -19.668 10.742 117.077 1.00 19.89 257 TYR D CA 1
ATOM 11518 C C . TYR D 1 257 ? -18.773 9.598 116.816 1.00 20.47 257 TYR D C 1
ATOM 11519 O O . TYR D 1 257 ? -18.924 8.921 115.788 1.00 18.30 257 TYR D O 1
ATOM 11528 N N . MET D 1 258 ? -17.795 9.382 117.697 1.00 18.94 258 MET D N 1
ATOM 11529 C CA . MET D 1 258 ? -16.979 8.162 117.693 1.00 16.62 258 MET D CA 1
ATOM 11530 C C . MET D 1 258 ? -16.909 7.606 119.134 1.00 19.08 258 MET D C 1
ATOM 11531 O O . MET D 1 258 ? -16.502 8.307 120.003 1.00 20.03 258 MET D O 1
ATOM 11536 N N . VAL D 1 259 ? -17.423 6.408 119.320 1.00 17.86 259 VAL D N 1
ATOM 11537 C CA . VAL D 1 259 ? -17.602 5.859 120.673 1.00 17.93 259 VAL D CA 1
ATOM 11538 C C . VAL D 1 259 ? -16.673 4.654 120.886 1.00 18.55 259 VAL D C 1
ATOM 11539 O O . VAL D 1 259 ? -16.322 3.938 119.955 1.00 18.05 259 VAL D O 1
ATOM 11543 N N . ARG D 1 260 ? -16.199 4.511 122.127 1.00 17.53 260 ARG D N 1
ATOM 11544 C CA . ARG D 1 260 ? -15.388 3.366 122.492 1.00 21.08 260 ARG D CA 1
ATOM 11545 C C . ARG D 1 260 ? -16.217 2.114 122.730 1.00 20.11 260 ARG D C 1
ATOM 11546 O O . ARG D 1 260 ? -17.237 2.135 123.463 1.00 21.46 260 ARG D O 1
ATOM 11554 N N . VAL D 1 261 ? -15.814 1.010 122.117 1.00 19.09 261 VAL D N 1
ATOM 11555 C CA . VAL D 1 261 ? -16.498 -0.256 122.262 1.00 20.35 261 VAL D CA 1
ATOM 11556 C C . VAL D 1 261 ? -15.565 -1.053 123.149 1.00 25.30 261 VAL D C 1
ATOM 11557 O O . VAL D 1 261 ? -14.560 -1.590 122.697 1.00 27.16 261 VAL D O 1
ATOM 11561 N N . ARG D 1 262 ? -15.957 -1.203 124.398 1.00 27.39 262 ARG D N 1
ATOM 11562 C CA . ARG D 1 262 ? -15.002 -1.739 125.407 1.00 31.65 262 ARG D CA 1
ATOM 11563 C C . ARG D 1 262 ? -14.280 -3.065 125.086 1.00 35.33 262 ARG D C 1
ATOM 11564 O O . ARG D 1 262 ? -13.023 -3.163 125.164 1.00 46.15 262 ARG D O 1
ATOM 11572 N N . ASP D 1 263 ? -15.028 -4.098 124.765 1.00 28.51 263 ASP D N 1
ATOM 11573 C CA . ASP D 1 263 ? -14.428 -5.458 124.587 1.00 30.59 263 ASP D CA 1
ATOM 11574 C C . ASP D 1 263 ? -14.641 -5.951 123.176 1.00 30.05 263 ASP D C 1
ATOM 11575 O O . ASP D 1 263 ? -14.799 -7.160 122.941 1.00 30.01 263 ASP D O 1
ATOM 11580 N N . GLY D 1 264 ? -14.678 -4.998 122.251 1.00 23.75 264 GLY D N 1
ATOM 11581 C CA . GLY D 1 264 ? -14.737 -5.332 120.825 1.00 26.36 264 GLY D CA 1
ATOM 11582 C C . GLY D 1 264 ? -16.173 -5.400 120.328 1.00 23.39 264 GLY D C 1
ATOM 11583 O O . GLY D 1 264 ? -17.055 -5.830 121.027 1.00 22.89 264 GLY D O 1
ATOM 11584 N N . LEU D 1 265 ? -16.359 -4.980 119.077 1.00 23.14 265 LEU D N 1
ATOM 11585 C CA . LEU D 1 265 ? -17.596 -5.095 118.384 1.00 22.27 265 LEU D CA 1
ATOM 11586 C C . LEU D 1 265 ? -17.920 -6.505 117.993 1.00 21.70 265 LEU D C 1
ATOM 11587 O O . LEU D 1 265 ? -17.115 -7.146 117.396 1.00 25.35 265 LEU D O 1
ATOM 11592 N N . ARG D 1 266 ? -19.134 -6.973 118.253 1.00 20.74 266 ARG D N 1
ATOM 11593 C CA . ARG D 1 266 ? -19.583 -8.308 117.853 1.00 22.29 266 ARG D CA 1
ATOM 11594 C C . ARG D 1 266 ? -20.315 -8.221 116.501 1.00 24.69 266 ARG D C 1
ATOM 11595 O O . ARG D 1 266 ? -21.397 -7.695 116.438 1.00 31.54 266 ARG D O 1
ATOM 11603 N N . LEU D 1 267 ? -19.710 -8.711 115.452 1.00 22.96 267 LEU D N 1
ATOM 11604 C CA . LEU D 1 267 ? -20.262 -8.687 114.066 1.00 23.13 267 LEU D CA 1
ATOM 11605 C C . LEU D 1 267 ? -20.347 -10.081 113.565 1.00 24.17 267 LEU D C 1
ATOM 11606 O O . LEU D 1 267 ? -19.670 -10.938 114.121 1.00 22.16 267 LEU D O 1
ATOM 11611 N N . VAL D 1 268 ? -21.178 -10.316 112.545 1.00 19.97 268 VAL D N 1
ATOM 11612 C CA . VAL D 1 268 ? -21.245 -11.554 111.823 1.00 20.91 268 VAL D CA 1
ATOM 11613 C C . VAL D 1 268 ? -20.311 -11.399 110.677 1.00 25.17 268 VAL D C 1
ATOM 11614 O O . VAL D 1 268 ? -20.537 -10.568 109.787 1.00 25.00 268 VAL D O 1
ATOM 11618 N N . ARG D 1 269 ? -19.245 -12.185 110.690 1.00 25.38 269 ARG D N 1
ATOM 11619 C CA . ARG D 1 269 ? -18.208 -12.033 109.686 1.00 30.46 269 ARG D CA 1
ATOM 11620 C C . ARG D 1 269 ? -17.569 -13.393 109.410 1.00 28.50 269 ARG D C 1
ATOM 11621 O O . ARG D 1 269 ? -17.442 -14.211 110.311 1.00 25.37 269 ARG D O 1
ATOM 11629 N N . PRO D 1 270 ? -17.202 -13.650 108.152 1.00 28.25 270 PRO D N 1
ATOM 11630 C CA . PRO D 1 270 ? -16.537 -14.908 107.790 1.00 35.89 270 PRO D CA 1
ATOM 11631 C C . PRO D 1 270 ? -15.188 -15.102 108.479 1.00 41.24 270 PRO D C 1
ATOM 11632 O O . PRO D 1 270 ? -14.561 -14.128 108.844 1.00 37.27 270 PRO D O 1
ATOM 11636 N N . SER D 1 271 ? -14.757 -16.353 108.645 1.00 60.90 271 SER D N 1
ATOM 11637 C CA . SER D 1 271 ? -13.545 -16.658 109.433 1.00 76.08 271 SER D CA 1
ATOM 11638 C C . SER D 1 271 ? -12.763 -17.896 108.918 1.00 87.76 271 SER D C 1
ATOM 11639 O O . SER D 1 271 ? -12.197 -17.840 107.818 1.00 85.77 271 SER D O 1
ATOM 11642 N N . SER D 1 272 ? -12.739 -18.994 109.689 1.00 97.92 272 SER D N 1
ATOM 11643 C CA . SER D 1 272 ? -11.910 -20.176 109.377 1.00 102.29 272 SER D CA 1
ATOM 11644 C C . SER D 1 272 ? -12.453 -20.958 108.177 1.00 96.06 272 SER D C 1
ATOM 11645 O O . SER D 1 272 ? -13.418 -21.700 108.330 1.00 79.97 272 SER D O 1
ATOM 11648 N N . GLU D 1 273 ? -11.835 -20.791 107.002 1.00 94.19 273 GLU D N 1
ATOM 11649 C CA . GLU D 1 273 ? -12.183 -21.593 105.808 1.00 96.27 273 GLU D CA 1
ATOM 11650 C C . GLU D 1 273 ? -11.205 -22.752 105.548 1.00 98.76 273 GLU D C 1
ATOM 11651 O O . GLU D 1 273 ? -10.137 -22.846 106.157 1.00 103.87 273 GLU D O 1
ATOM 11657 N N . GLY D 1 285 ? -30.634 -14.245 92.720 1.00 24.13 285 GLY D N 1
ATOM 11658 C CA . GLY D 1 285 ? -31.491 -13.081 92.346 1.00 22.32 285 GLY D CA 1
ATOM 11659 C C . GLY D 1 285 ? -30.636 -11.840 92.475 1.00 24.07 285 GLY D C 1
ATOM 11660 O O . GLY D 1 285 ? -29.403 -11.952 92.517 1.00 23.13 285 GLY D O 1
ATOM 11661 N N . TYR D 1 286 ? -31.271 -10.682 92.671 1.00 23.26 286 TYR D N 1
ATOM 11662 C CA . TYR D 1 286 ? -30.530 -9.403 92.718 1.00 25.72 286 TYR D CA 1
ATOM 11663 C C . TYR D 1 286 ? -29.622 -9.263 93.922 1.00 23.45 286 TYR D C 1
ATOM 11664 O O . TYR D 1 286 ? -28.665 -8.442 93.927 1.00 23.17 286 TYR D O 1
ATOM 11673 N N . GLU D 1 287 ? -29.886 -10.038 94.981 1.00 22.61 287 GLU D N 1
ATOM 11674 C CA . GLU D 1 287 ? -28.939 -10.062 96.074 1.00 25.02 287 GLU D CA 1
ATOM 11675 C C . GLU D 1 287 ? -27.517 -10.444 95.623 1.00 22.33 287 GLU D C 1
ATOM 11676 O O . GLU D 1 287 ? -26.561 -10.101 96.326 1.00 27.78 287 GLU D O 1
ATOM 11682 N N . GLU D 1 288 ? -27.380 -11.196 94.496 1.00 22.54 288 GLU D N 1
ATOM 11683 C CA . GLU D 1 288 ? -26.034 -11.662 93.989 1.00 25.32 288 GLU D CA 1
ATOM 11684 C C . GLU D 1 288 ? -25.420 -10.658 93.027 1.00 27.28 288 GLU D C 1
ATOM 11685 O O . GLU D 1 288 ? -24.252 -10.825 92.607 1.00 24.07 288 GLU D O 1
ATOM 11691 N N . THR D 1 289 ? -26.186 -9.643 92.635 1.00 21.58 289 THR D N 1
ATOM 11692 C CA . THR D 1 289 ? -25.703 -8.750 91.546 1.00 24.25 289 THR D CA 1
ATOM 11693 C C . THR D 1 289 ? -25.669 -7.309 92.047 1.00 22.59 289 THR D C 1
ATOM 11694 O O . THR D 1 289 ? -24.647 -6.875 92.574 1.00 20.57 289 THR D O 1
ATOM 11698 N N . LEU D 1 290 ? -26.777 -6.580 91.972 1.00 22.71 290 LEU D N 1
ATOM 11699 C CA . LEU D 1 290 ? -26.712 -5.182 92.349 1.00 24.80 290 LEU D CA 1
ATOM 11700 C C . LEU D 1 290 ? -26.514 -4.930 93.823 1.00 23.50 290 LEU D C 1
ATOM 11701 O O . LEU D 1 290 ? -25.909 -3.915 94.206 1.00 22.50 290 LEU D O 1
ATOM 11706 N N . CYS D 1 291 ? -26.848 -5.891 94.657 1.00 21.06 291 CYS D N 1
ATOM 11707 C CA . CYS D 1 291 ? -26.606 -5.697 96.101 1.00 20.23 291 CYS D CA 1
ATOM 11708 C C . CYS D 1 291 ? -25.096 -5.999 96.463 1.00 21.99 291 CYS D C 1
ATOM 11709 O O . CYS D 1 291 ? -24.699 -5.690 97.555 1.00 28.12 291 CYS D O 1
ATOM 11712 N N . THR D 1 292 ? -24.339 -6.483 95.501 1.00 22.98 292 THR D N 1
ATOM 11713 C CA . THR D 1 292 ? -22.939 -6.868 95.695 1.00 25.95 292 THR D CA 1
ATOM 11714 C C . THR D 1 292 ? -21.914 -5.942 95.232 1.00 23.68 292 THR D C 1
ATOM 11715 O O . THR D 1 292 ? -20.757 -6.303 95.245 1.00 26.56 292 THR D O 1
ATOM 11719 N N . VAL D 1 293 ? -22.336 -4.822 94.685 1.00 23.44 293 VAL D N 1
ATOM 11720 C CA . VAL D 1 293 ? -21.456 -3.839 93.965 1.00 19.93 293 VAL D CA 1
ATOM 11721 C C . VAL D 1 293 ? -20.190 -3.571 94.752 1.00 20.49 293 VAL D C 1
ATOM 11722 O O . VAL D 1 293 ? -20.261 -3.407 95.990 1.00 20.85 293 VAL D O 1
ATOM 11726 N N . ARG D 1 294 ? -19.018 -3.680 94.105 1.00 16.67 294 ARG D N 1
ATOM 11727 C CA . ARG D 1 294 ? -17.780 -3.472 94.796 1.00 18.69 294 ARG D CA 1
ATOM 11728 C C . ARG D 1 294 ? -17.664 -1.974 95.111 1.00 18.20 294 ARG D C 1
ATOM 11729 O O . ARG D 1 294 ? -17.973 -1.165 94.274 1.00 17.05 294 ARG D O 1
ATOM 11737 N N . ILE D 1 295 ? -17.229 -1.634 96.330 1.00 16.22 295 ILE D N 1
ATOM 11738 C CA . ILE D 1 295 ? -17.133 -0.269 96.770 1.00 18.32 295 ILE D CA 1
ATOM 11739 C C . ILE D 1 295 ? -15.674 0.242 96.911 1.00 16.26 295 ILE D C 1
ATOM 11740 O O . ILE D 1 295 ? -15.463 1.421 97.130 1.00 17.90 295 ILE D O 1
ATOM 11745 N N . LYS D 1 296 ? -14.675 -0.603 96.769 1.00 17.83 296 LYS D N 1
ATOM 11746 C CA . LYS D 1 296 ? -13.335 -0.144 97.023 1.00 18.76 296 LYS D CA 1
ATOM 11747 C C . LYS D 1 296 ? -12.277 -0.926 96.271 1.00 21.32 296 LYS D C 1
ATOM 11748 O O . LYS D 1 296 ? -12.509 -2.045 95.834 1.00 21.72 296 LYS D O 1
ATOM 11754 N N . GLU D 1 297 ? -11.123 -0.303 96.106 1.00 20.26 297 GLU D N 1
ATOM 11755 C CA . GLU D 1 297 ? -9.970 -0.929 95.530 1.00 21.35 297 GLU D CA 1
ATOM 11756 C C . GLU D 1 297 ? -8.736 -0.416 96.252 1.00 24.16 297 GLU D C 1
ATOM 11757 O O . GLU D 1 297 ? -8.665 0.768 96.595 1.00 20.22 297 GLU D O 1
ATOM 11763 N N . ASN D 1 298 ? -7.758 -1.285 96.443 1.00 24.42 298 ASN D N 1
ATOM 11764 C CA . ASN D 1 298 ? -6.521 -0.896 97.092 1.00 20.13 298 ASN D CA 1
ATOM 11765 C C . ASN D 1 298 ? -5.486 -0.475 96.071 1.00 22.54 298 ASN D C 1
ATOM 11766 O O . ASN D 1 298 ? -5.325 -1.139 95.060 1.00 23.86 298 ASN D O 1
ATOM 11771 N N . LEU D 1 299 ? -4.817 0.653 96.311 1.00 20.06 299 LEU D N 1
ATOM 11772 C CA . LEU D 1 299 ? -3.873 1.185 95.390 1.00 19.60 299 LEU D CA 1
ATOM 11773 C C . LEU D 1 299 ? -2.438 1.060 95.876 1.00 20.94 299 LEU D C 1
ATOM 11774 O O . LEU D 1 299 ? -1.577 1.472 95.154 1.00 21.44 299 LEU D O 1
ATOM 11779 N N . LEU D 1 300 ? -2.211 0.468 97.058 1.00 21.06 300 LEU D N 1
ATOM 11780 C CA . LEU D 1 300 ? -0.895 0.608 97.708 1.00 26.55 300 LEU D CA 1
ATOM 11781 C C . LEU D 1 300 ? 0.199 -0.241 97.121 1.00 29.15 300 LEU D C 1
ATOM 11782 O O . LEU D 1 300 ? 1.368 0.186 97.093 1.00 29.90 300 LEU D O 1
ATOM 11787 N N . ASN D 1 301 ? -0.140 -1.432 96.651 1.00 24.78 301 ASN D N 1
ATOM 11788 C CA . ASN D 1 301 ? 0.888 -2.319 96.161 1.00 28.66 301 ASN D CA 1
ATOM 11789 C C . ASN D 1 301 ? 1.590 -1.786 94.884 1.00 30.91 301 ASN D C 1
ATOM 11790 O O . ASN D 1 301 ? 0.906 -1.367 93.913 1.00 27.87 301 ASN D O 1
ATOM 11795 N N . PRO D 1 302 ? 2.961 -1.739 94.894 1.00 30.47 302 PRO D N 1
ATOM 11796 C CA . PRO D 1 302 ? 3.574 -1.205 93.636 1.00 30.46 302 PRO D CA 1
ATOM 11797 C C . PRO D 1 302 ? 3.196 -2.030 92.441 1.00 31.84 302 PRO D C 1
ATOM 11798 O O . PRO D 1 302 ? 3.260 -1.511 91.341 1.00 34.16 302 PRO D O 1
ATOM 11802 N N . GLU D 1 303 ? 2.849 -3.310 92.660 1.00 30.97 303 GLU D N 1
ATOM 11803 C CA . GLU D 1 303 ? 2.411 -4.228 91.615 1.00 34.05 303 GLU D CA 1
ATOM 11804 C C . GLU D 1 303 ? 1.086 -3.841 90.968 1.00 26.54 303 GLU D C 1
ATOM 11805 O O . GLU D 1 303 ? 0.836 -4.225 89.828 1.00 33.74 303 GLU D O 1
ATOM 11811 N N . ARG D 1 304 ? 0.296 -3.015 91.606 1.00 26.72 304 ARG D N 1
ATOM 11812 C CA . ARG D 1 304 ? -0.998 -2.469 91.032 1.00 27.17 304 ARG D CA 1
ATOM 11813 C C . ARG D 1 304 ? -0.758 -1.267 90.059 1.00 22.82 304 ARG D C 1
ATOM 11814 O O . ARG D 1 304 ? -1.678 -0.583 89.554 1.00 23.32 304 ARG D O 1
ATOM 11822 N N . ALA D 1 305 ? 0.495 -0.954 89.868 1.00 22.92 305 ALA D N 1
ATOM 11823 C CA . ALA D 1 305 ? 0.854 0.186 89.103 1.00 20.17 305 ALA D CA 1
ATOM 11824 C C . ALA D 1 305 ? 0.405 0.025 87.644 1.00 17.58 305 ALA D C 1
ATOM 11825 O O . ALA D 1 305 ? 0.419 -1.090 87.078 1.00 17.48 305 ALA D O 1
ATOM 11827 N N . ASP D 1 306 ? -0.043 1.113 87.082 1.00 18.09 306 ASP D N 1
ATOM 11828 C CA . ASP D 1 306 ? -0.406 1.127 85.688 1.00 19.12 306 ASP D CA 1
ATOM 11829 C C . ASP D 1 306 ? 0.677 1.763 84.872 1.00 20.02 306 ASP D C 1
ATOM 11830 O O . ASP D 1 306 ? 0.793 1.438 83.704 1.00 20.66 306 ASP D O 1
ATOM 11835 N N . ILE D 1 307 ? 1.387 2.752 85.435 1.00 18.84 307 ILE D N 1
ATOM 11836 C CA . ILE D 1 307 ? 2.550 3.320 84.806 1.00 20.21 307 ILE D CA 1
ATOM 11837 C C . ILE D 1 307 ? 3.727 3.133 85.764 1.00 18.24 307 ILE D C 1
ATOM 11838 O O . ILE D 1 307 ? 3.573 3.322 87.004 1.00 18.86 307 ILE D O 1
ATOM 11843 N N . TYR D 1 308 ? 4.861 2.715 85.229 1.00 19.57 308 TYR D N 1
ATOM 11844 C CA . TYR D 1 308 ? 6.054 2.429 86.059 1.00 20.19 308 TYR D CA 1
ATOM 11845 C C . TYR D 1 308 ? 7.287 2.803 85.262 1.00 19.97 308 TYR D C 1
ATOM 11846 O O . TYR D 1 308 ? 7.474 2.338 84.119 1.00 20.95 308 TYR D O 1
ATOM 11855 N N . THR D 1 309 ? 8.109 3.677 85.841 1.00 19.33 309 THR D N 1
ATOM 11856 C CA . THR D 1 309 ? 9.455 3.975 85.271 1.00 19.95 309 THR D CA 1
ATOM 11857 C C . THR D 1 309 ? 10.460 3.551 86.355 1.00 19.51 309 THR D C 1
ATOM 11858 O O . THR D 1 309 ? 10.414 4.112 87.464 1.00 19.91 309 THR D O 1
ATOM 11862 N N . SER D 1 310 ? 11.291 2.570 86.049 1.00 22.69 310 SER D N 1
ATOM 11863 C CA . SER D 1 310 ? 12.418 2.194 86.923 1.00 22.14 310 SER D CA 1
ATOM 11864 C C . SER D 1 310 ? 13.134 3.414 87.403 1.00 21.47 310 SER D C 1
ATOM 11865 O O . SER D 1 310 ? 13.504 4.246 86.589 1.00 20.71 310 SER D O 1
ATOM 11868 N N . ARG D 1 311 ? 13.295 3.544 88.731 1.00 24.84 311 ARG D N 1
ATOM 11869 C CA . ARG D 1 311 ? 14.053 4.672 89.367 1.00 25.20 311 ARG D CA 1
ATOM 11870 C C . ARG D 1 311 ? 13.294 5.966 89.475 1.00 24.42 311 ARG D C 1
ATOM 11871 O O . ARG D 1 311 ? 13.783 6.993 90.030 1.00 25.51 311 ARG D O 1
ATOM 11879 N N . GLY D 1 312 ? 12.039 5.948 89.017 1.00 21.11 312 GLY D N 1
ATOM 11880 C CA . GLY D 1 312 ? 11.207 7.147 88.936 1.00 20.01 312 GLY D CA 1
ATOM 11881 C C . GLY D 1 312 ? 10.010 6.997 89.878 1.00 18.52 312 GLY D C 1
ATOM 11882 O O . GLY D 1 312 ? 9.788 7.796 90.767 1.00 19.06 312 GLY D O 1
ATOM 11883 N N . GLY D 1 313 ? 9.253 5.950 89.656 1.00 19.42 313 GLY D N 1
ATOM 11884 C CA . GLY D 1 313 ? 8.086 5.705 90.473 1.00 18.38 313 GLY D CA 1
ATOM 11885 C C . GLY D 1 313 ? 6.922 5.094 89.692 1.00 18.40 313 GLY D C 1
ATOM 11886 O O . GLY D 1 313 ? 7.082 4.566 88.589 1.00 17.85 313 GLY D O 1
ATOM 11887 N N . THR D 1 314 ? 5.772 5.238 90.301 1.00 18.13 314 THR D N 1
ATOM 11888 C CA . THR D 1 314 ? 4.535 4.632 89.779 1.00 20.08 314 THR D CA 1
ATOM 11889 C C . THR D 1 314 ? 3.350 5.564 89.815 1.00 19.75 314 THR D C 1
ATOM 11890 O O . THR D 1 314 ? 3.227 6.481 90.672 1.00 18.20 314 THR D O 1
ATOM 11894 N N . VAL D 1 315 ? 2.431 5.280 88.895 1.00 19.57 315 VAL D N 1
ATOM 11895 C CA . VAL D 1 315 ? 1.085 5.825 88.910 1.00 21.00 315 VAL D CA 1
ATOM 11896 C C . VAL D 1 315 ? 0.092 4.665 88.880 1.00 20.11 315 VAL D C 1
ATOM 11897 O O . VAL D 1 315 ? 0.218 3.819 88.021 1.00 19.60 315 VAL D O 1
ATOM 11901 N N . SER D 1 316 ? -0.861 4.638 89.824 1.00 19.22 316 SER D N 1
ATOM 11902 C CA . SER D 1 316 ? -1.827 3.538 89.908 1.00 22.27 316 SER D CA 1
ATOM 11903 C C . SER D 1 316 ? -3.195 4.209 89.871 1.00 24.55 316 SER D C 1
ATOM 11904 O O . SER D 1 316 ? -3.537 4.981 90.745 1.00 20.75 316 SER D O 1
ATOM 11907 N N . THR D 1 317 ? -3.937 3.980 88.800 1.00 27.10 317 THR D N 1
ATOM 11908 C CA . THR D 1 317 ? -5.119 4.783 88.516 1.00 24.81 317 THR D CA 1
ATOM 11909 C C . THR D 1 317 ? -6.364 3.997 88.933 1.00 25.92 317 THR D C 1
ATOM 11910 O O . THR D 1 317 ? -6.358 2.764 89.105 1.00 29.74 317 THR D O 1
ATOM 11914 N N . LEU D 1 318 ? -7.436 4.724 89.226 1.00 19.80 318 LEU D N 1
ATOM 11915 C CA . LEU D 1 318 ? -8.678 4.074 89.671 1.00 18.63 318 LEU D CA 1
ATOM 11916 C C . LEU D 1 318 ? -9.828 4.798 89.041 1.00 18.53 318 LEU D C 1
ATOM 11917 O O . LEU D 1 318 ? -10.154 5.918 89.428 1.00 17.96 318 LEU D O 1
ATOM 11922 N N . ASN D 1 319 ? -10.382 4.185 87.991 1.00 16.76 319 ASN D N 1
ATOM 11923 C CA . ASN D 1 319 ? -11.485 4.767 87.294 1.00 16.66 319 ASN D CA 1
ATOM 11924 C C . ASN D 1 319 ? -12.503 3.728 86.999 1.00 15.82 319 ASN D C 1
ATOM 11925 O O . ASN D 1 319 ? -12.337 2.580 87.410 1.00 14.01 319 ASN D O 1
ATOM 11930 N N . SER D 1 320 ? -13.526 4.111 86.244 1.00 15.30 320 SER D N 1
ATOM 11931 C CA . SER D 1 320 ? -14.624 3.187 86.006 1.00 15.79 320 SER D CA 1
ATOM 11932 C C . SER D 1 320 ? -14.312 1.980 85.098 1.00 16.59 320 SER D C 1
ATOM 11933 O O . SER D 1 320 ? -15.130 1.074 84.979 1.00 17.80 320 SER D O 1
ATOM 11936 N N . TYR D 1 321 ? -13.150 1.908 84.479 1.00 16.12 321 TYR D N 1
ATOM 11937 C CA . TYR D 1 321 ? -12.701 0.639 83.897 1.00 17.10 321 TYR D CA 1
ATOM 11938 C C . TYR D 1 321 ? -12.112 -0.325 84.889 1.00 18.72 321 TYR D C 1
ATOM 11939 O O . TYR D 1 321 ? -11.775 -1.468 84.523 1.00 18.60 321 TYR D O 1
ATOM 11948 N N . ASN D 1 322 ? -11.963 0.129 86.124 1.00 17.38 322 ASN D N 1
ATOM 11949 C CA . ASN D 1 322 ? -11.474 -0.665 87.268 1.00 19.35 322 ASN D CA 1
ATOM 11950 C C . ASN D 1 322 ? -12.610 -0.948 88.233 1.00 19.64 322 ASN D C 1
ATOM 11951 O O . ASN D 1 322 ? -12.848 -2.120 88.638 1.00 19.44 322 ASN D O 1
ATOM 11956 N N . LEU D 1 323 ? -13.303 0.103 88.634 1.00 17.61 323 LEU D N 1
ATOM 11957 C CA . LEU D 1 323 ? -14.283 0.018 89.758 1.00 17.79 323 LEU D CA 1
ATOM 11958 C C . LEU D 1 323 ? -15.601 0.539 89.223 1.00 17.39 323 LEU D C 1
ATOM 11959 O O . LEU D 1 323 ? -15.753 1.764 89.026 1.00 17.64 323 LEU D O 1
ATOM 11964 N N . PRO D 1 324 ? -16.557 -0.352 88.897 1.00 19.44 324 PRO D N 1
ATOM 11965 C CA . PRO D 1 324 ? -17.734 0.084 88.139 1.00 18.36 324 PRO D CA 1
ATOM 11966 C C . PRO D 1 324 ? -18.524 1.271 88.747 1.00 16.14 324 PRO D C 1
ATOM 11967 O O . PRO D 1 324 ? -19.145 2.101 88.015 1.00 16.75 324 PRO D O 1
ATOM 11971 N N . ILE D 1 325 ? -18.651 1.281 90.062 1.00 14.11 325 ILE D N 1
ATOM 11972 C CA . ILE D 1 325 ? -19.472 2.322 90.703 1.00 15.24 325 ILE D CA 1
ATOM 11973 C C . ILE D 1 325 ? -18.996 3.762 90.403 1.00 15.32 325 ILE D C 1
ATOM 11974 O O . ILE D 1 325 ? -19.745 4.732 90.448 1.00 17.19 325 ILE D O 1
ATOM 11979 N N . LEU D 1 326 ? -17.730 3.891 90.042 1.00 17.36 326 LEU D N 1
ATOM 11980 C CA . LEU D 1 326 ? -17.200 5.210 89.727 1.00 15.83 326 LEU D CA 1
ATOM 11981 C C . LEU D 1 326 ? -17.899 5.842 88.492 1.00 18.80 326 LEU D C 1
ATOM 11982 O O . LEU D 1 326 ? -17.946 7.050 88.353 1.00 16.89 326 LEU D O 1
ATOM 11987 N N . ARG D 1 327 ? -18.454 5.004 87.628 1.00 17.02 327 ARG D N 1
ATOM 11988 C CA . ARG D 1 327 ? -19.158 5.557 86.447 1.00 20.36 327 ARG D CA 1
ATOM 11989 C C . ARG D 1 327 ? -20.401 6.399 86.878 1.00 21.72 327 ARG D C 1
ATOM 11990 O O . ARG D 1 327 ? -20.574 7.532 86.454 1.00 23.06 327 ARG D O 1
ATOM 11998 N N . LYS D 1 328 ? -21.171 5.834 87.785 1.00 22.48 328 LYS D N 1
ATOM 11999 C CA . LYS D 1 328 ? -22.359 6.465 88.377 1.00 24.28 328 LYS D CA 1
ATOM 12000 C C . LYS D 1 328 ? -21.942 7.691 89.199 1.00 22.09 328 LYS D C 1
ATOM 12001 O O . LYS D 1 328 ? -22.586 8.758 89.138 1.00 19.12 328 LYS D O 1
ATOM 12007 N N . LEU D 1 329 ? -20.850 7.558 89.915 1.00 17.67 329 LEU D N 1
ATOM 12008 C CA . LEU D 1 329 ? -20.353 8.685 90.776 1.00 19.24 329 LEU D CA 1
ATOM 12009 C C . LEU D 1 329 ? -19.644 9.817 90.046 1.00 16.82 329 LEU D C 1
ATOM 12010 O O . LEU D 1 329 ? -19.551 10.883 90.592 1.00 16.18 329 LEU D O 1
ATOM 12015 N N . GLN D 1 330 ? -19.132 9.573 88.854 1.00 15.86 330 GLN D N 1
ATOM 12016 C CA . GLN D 1 330 ? -18.353 10.582 88.130 1.00 16.78 330 GLN D CA 1
ATOM 12017 C C . GLN D 1 330 ? -17.123 11.023 88.868 1.00 16.53 330 GLN D C 1
ATOM 12018 O O . GLN D 1 330 ? -16.767 12.216 88.929 1.00 15.94 330 GLN D O 1
ATOM 12024 N N . LEU D 1 331 ? -16.416 10.050 89.457 1.00 16.12 331 LEU D N 1
ATOM 12025 C CA . LEU D 1 331 ? -15.192 10.364 90.218 1.00 17.51 331 LEU D CA 1
ATOM 12026 C C . LEU D 1 331 ? -14.136 9.334 89.827 1.00 17.94 331 LEU D C 1
ATOM 12027 O O . LEU D 1 331 ? -14.429 8.222 89.436 1.00 16.95 331 LEU D O 1
ATOM 12032 N N . SER D 1 332 ? -12.895 9.727 89.957 1.00 16.03 332 SER D N 1
ATOM 12033 C CA . SER D 1 332 ? -11.808 8.757 89.867 1.00 17.94 332 SER D CA 1
ATOM 12034 C C . SER D 1 332 ? -10.664 9.159 90.799 1.00 16.26 332 SER D C 1
ATOM 12035 O O . SER D 1 332 ? -10.723 10.147 91.509 1.00 15.10 332 SER D O 1
ATOM 12038 N N . ALA D 1 333 ? -9.728 8.264 90.944 1.00 17.50 333 ALA D N 1
ATOM 12039 C CA . ALA D 1 333 ? -8.635 8.531 91.867 1.00 16.77 333 ALA D CA 1
ATOM 12040 C C . ALA D 1 333 ? -7.341 7.972 91.312 1.00 19.25 333 ALA D C 1
ATOM 12041 O O . ALA D 1 333 ? -7.359 7.203 90.359 1.00 19.94 333 ALA D O 1
ATOM 12043 N N . ASN D 1 334 ? -6.220 8.338 91.922 1.00 18.22 334 ASN D N 1
ATOM 12044 C CA . ASN D 1 334 ? -4.972 7.630 91.632 1.00 19.84 334 ASN D CA 1
ATOM 12045 C C . ASN D 1 334 ? -4.042 7.675 92.837 1.00 19.39 334 ASN D C 1
ATOM 12046 O O . ASN D 1 334 ? -4.228 8.493 93.726 1.00 19.59 334 ASN D O 1
ATOM 12051 N N . ARG D 1 335 ? -3.028 6.826 92.828 1.00 17.60 335 ARG D N 1
ATOM 12052 C CA . ARG D 1 335 ? -1.888 6.983 93.774 1.00 18.43 335 ARG D CA 1
ATOM 12053 C C . ARG D 1 335 ? -0.612 7.179 92.956 1.00 20.13 335 ARG D C 1
ATOM 12054 O O . ARG D 1 335 ? -0.372 6.410 92.026 1.00 17.76 335 ARG D O 1
ATOM 12062 N N . GLU D 1 336 ? 0.166 8.212 93.293 1.00 20.17 336 GLU D N 1
ATOM 12063 C CA . GLU D 1 336 ? 1.461 8.504 92.682 1.00 19.65 336 GLU D CA 1
ATOM 12064 C C . GLU D 1 336 ? 2.525 8.277 93.735 1.00 21.52 336 GLU D C 1
ATOM 12065 O O . GLU D 1 336 ? 2.367 8.754 94.885 1.00 19.29 336 GLU D O 1
ATOM 12071 N N . TYR D 1 337 ? 3.565 7.498 93.393 1.00 19.55 337 TYR D N 1
ATOM 12072 C CA . TYR D 1 337 ? 4.724 7.323 94.275 1.00 20.92 337 TYR D CA 1
ATOM 12073 C C . TYR D 1 337 ? 5.955 7.728 93.435 1.00 21.32 337 TYR D C 1
ATOM 12074 O O . TYR D 1 337 ? 6.205 7.163 92.382 1.00 20.10 337 TYR D O 1
ATOM 12083 N N . LEU D 1 338 ? 6.696 8.690 93.953 1.00 21.88 338 LEU D N 1
ATOM 12084 C CA . LEU D 1 338 ? 7.923 9.145 93.328 1.00 20.13 338 LEU D CA 1
ATOM 12085 C C . LEU D 1 338 ? 9.093 8.899 94.273 1.00 20.30 338 LEU D C 1
ATOM 12086 O O . LEU D 1 338 ? 9.058 9.294 95.457 1.00 24.06 338 LEU D O 1
ATOM 12091 N N . TYR D 1 339 ? 10.093 8.234 93.717 1.00 21.64 339 TYR D N 1
ATOM 12092 C CA . TYR D 1 339 ? 11.441 8.195 94.295 1.00 25.18 339 TYR D CA 1
ATOM 12093 C C . TYR D 1 339 ? 12.049 9.574 94.411 1.00 23.82 339 TYR D C 1
ATOM 12094 O O . TYR D 1 339 ? 11.664 10.538 93.706 1.00 22.01 339 TYR D O 1
ATOM 12103 N N . PRO D 1 340 ? 13.012 9.721 95.332 1.00 26.24 340 PRO D N 1
ATOM 12104 C CA . PRO D 1 340 ? 13.655 11.010 95.518 1.00 26.88 340 PRO D CA 1
ATOM 12105 C C . PRO D 1 340 ? 14.097 11.695 94.219 1.00 23.32 340 PRO D C 1
ATOM 12106 O O . PRO D 1 340 ? 14.689 11.067 93.383 1.00 24.94 340 PRO D O 1
ATOM 12110 N N . ASN D 1 341 ? 13.662 12.938 94.061 1.00 23.54 341 ASN D N 1
ATOM 12111 C CA . ASN D 1 341 ? 13.979 13.838 92.907 1.00 23.77 341 ASN D CA 1
ATOM 12112 C C . ASN D 1 341 ? 13.303 13.416 91.612 1.00 24.58 341 ASN D C 1
ATOM 12113 O O . ASN D 1 341 ? 13.580 14.049 90.581 1.00 23.57 341 ASN D O 1
ATOM 12118 N N . ALA D 1 342 ? 12.509 12.329 91.613 1.00 23.74 342 ALA D N 1
ATOM 12119 C CA . ALA D 1 342 ? 11.780 11.992 90.381 1.00 22.95 342 ALA D CA 1
ATOM 12120 C C . ALA D 1 342 ? 10.646 13.009 90.175 1.00 24.33 342 ALA D C 1
ATOM 12121 O O . ALA D 1 342 ? 10.252 13.753 91.089 1.00 23.29 342 ALA D O 1
ATOM 12123 N N . MET D 1 343 ? 10.181 13.078 88.911 1.00 21.94 343 MET D N 1
ATOM 12124 C CA . MET D 1 343 ? 9.066 13.976 88.547 1.00 23.76 343 MET D CA 1
ATOM 12125 C C . MET D 1 343 ? 7.915 13.255 87.856 1.00 21.17 343 MET D C 1
ATOM 12126 O O . MET D 1 343 ? 8.100 12.192 87.236 1.00 20.10 343 MET D O 1
ATOM 12131 N N . ILE D 1 344 ? 6.725 13.851 87.960 1.00 22.91 344 ILE D N 1
ATOM 12132 C CA . ILE D 1 344 ? 5.654 13.566 87.015 1.00 24.14 344 ILE D CA 1
ATOM 12133 C C . ILE D 1 344 ? 5.780 14.658 85.913 1.00 22.90 344 ILE D C 1
ATOM 12134 O O . ILE D 1 344 ? 6.070 15.861 86.142 1.00 21.04 344 ILE D O 1
ATOM 12139 N N . VAL D 1 345 ? 5.609 14.231 84.671 1.00 21.75 345 VAL D N 1
ATOM 12140 C CA . VAL D 1 345 ? 5.669 15.195 83.554 1.00 24.41 345 VAL D CA 1
ATOM 12141 C C . VAL D 1 345 ? 4.718 16.392 83.762 1.00 21.83 345 VAL D C 1
ATOM 12142 O O . VAL D 1 345 ? 3.645 16.224 84.320 1.00 21.89 345 VAL D O 1
ATOM 12146 N N . PRO D 1 346 ? 5.093 17.592 83.309 1.00 19.21 346 PRO D N 1
ATOM 12147 C CA . PRO D 1 346 ? 4.177 18.700 83.384 1.00 20.06 346 PRO D CA 1
ATOM 12148 C C . PRO D 1 346 ? 2.994 18.387 82.481 1.00 20.11 346 PRO D C 1
ATOM 12149 O O . PRO D 1 346 ? 3.164 17.815 81.415 1.00 19.41 346 PRO D O 1
ATOM 12153 N N . GLU D 1 347 ? 1.852 18.873 82.882 1.00 24.16 347 GLU D N 1
ATOM 12154 C CA . GLU D 1 347 ? 0.628 18.445 82.293 1.00 27.56 347 GLU D CA 1
ATOM 12155 C C . GLU D 1 347 ? -0.491 19.338 82.763 1.00 23.13 347 GLU D C 1
ATOM 12156 O O . GLU D 1 347 ? -0.303 20.154 83.668 1.00 21.24 347 GLU D O 1
ATOM 12162 N N . TRP D 1 348 ? -1.692 19.071 82.244 1.00 18.88 348 TRP D N 1
ATOM 12163 C CA . TRP D 1 348 ? -2.920 19.562 82.820 1.00 16.71 348 TRP D CA 1
ATOM 12164 C C . TRP D 1 348 ? -3.982 18.470 82.786 1.00 18.22 348 TRP D C 1
ATOM 12165 O O . TRP D 1 348 ? -3.917 17.528 81.980 1.00 17.72 348 TRP D O 1
ATOM 12176 N N . ASN D 1 349 ? -4.942 18.674 83.667 1.00 18.55 349 ASN D N 1
ATOM 12177 C CA . ASN D 1 349 ? -6.155 17.850 83.731 1.00 18.88 349 ASN D CA 1
ATOM 12178 C C . ASN D 1 349 ? -7.137 18.412 82.685 1.00 19.02 349 ASN D C 1
ATOM 12179 O O . ASN D 1 349 ? -7.510 19.576 82.704 1.00 17.00 349 ASN D O 1
ATOM 12184 N N . ASN D 1 350 ? -7.550 17.563 81.750 1.00 20.60 350 ASN D N 1
ATOM 12185 C CA . ASN D 1 350 ? -8.256 18.045 80.627 1.00 19.78 350 ASN D CA 1
ATOM 12186 C C . ASN D 1 350 ? -9.751 18.045 80.941 1.00 21.43 350 ASN D C 1
ATOM 12187 O O . ASN D 1 350 ? -10.444 18.859 80.367 1.00 24.75 350 ASN D O 1
ATOM 12192 N N . ASN D 1 351 ? -10.211 17.263 81.936 1.00 19.19 351 ASN D N 1
ATOM 12193 C CA . ASN D 1 351 ? -11.677 17.070 82.165 1.00 21.45 351 ASN D CA 1
ATOM 12194 C C . ASN D 1 351 ? -12.132 16.949 83.625 1.00 22.03 351 ASN D C 1
ATOM 12195 O O . ASN D 1 351 ? -13.201 16.362 83.943 1.00 22.37 351 ASN D O 1
ATOM 12200 N N . ALA D 1 352 ? -11.348 17.498 84.532 1.00 18.11 352 ALA D N 1
ATOM 12201 C CA . ALA D 1 352 ? -11.655 17.357 85.965 1.00 17.33 352 ALA D CA 1
ATOM 12202 C C . ALA D 1 352 ? -10.747 18.291 86.763 1.00 17.34 352 ALA D C 1
ATOM 12203 O O . ALA D 1 352 ? -9.699 18.681 86.287 1.00 17.60 352 ALA D O 1
ATOM 12205 N N . HIS D 1 353 ? -11.175 18.586 87.970 1.00 16.31 353 HIS D N 1
ATOM 12206 C CA . HIS D 1 353 ? -10.264 19.079 88.977 1.00 17.69 353 HIS D CA 1
ATOM 12207 C C . HIS D 1 353 ? -9.541 17.966 89.672 1.00 18.94 353 HIS D C 1
ATOM 12208 O O . HIS D 1 353 ? -10.053 16.877 89.781 1.00 19.29 353 HIS D O 1
ATOM 12215 N N . SER D 1 354 ? -8.347 18.270 90.230 1.00 16.31 354 SER D N 1
ATOM 12216 C CA . SER D 1 354 ? -7.574 17.336 90.977 1.00 18.17 354 SER D CA 1
ATOM 12217 C C . SER D 1 354 ? -7.449 17.806 92.443 1.00 18.61 354 SER D C 1
ATOM 12218 O O . SER D 1 354 ? -7.223 18.994 92.686 1.00 18.53 354 SER D O 1
ATOM 12221 N N . ILE D 1 355 ? -7.572 16.880 93.402 1.00 17.25 355 ILE D N 1
ATOM 12222 C CA . ILE D 1 355 ? -7.581 17.149 94.840 1.00 18.00 355 ILE D CA 1
ATOM 12223 C C . ILE D 1 355 ? -6.623 16.084 95.350 1.00 19.17 355 ILE D C 1
ATOM 12224 O O . ILE D 1 355 ? -6.953 14.896 95.406 1.00 17.30 355 ILE D O 1
ATOM 12229 N N . SER D 1 356 ? -5.384 16.520 95.638 1.00 17.18 356 SER D N 1
ATOM 12230 C CA . SER D 1 356 ? -4.277 15.665 96.037 1.00 18.64 356 SER D CA 1
ATOM 12231 C C . SER D 1 356 ? -4.000 15.779 97.583 1.00 18.17 356 SER D C 1
ATOM 12232 O O . SER D 1 356 ? -4.069 16.878 98.156 1.00 18.64 356 SER D O 1
ATOM 12235 N N . TYR D 1 357 ? -3.784 14.639 98.187 1.00 18.70 357 TYR D N 1
ATOM 12236 C CA . TYR D 1 357 ? -3.367 14.540 99.609 1.00 18.73 357 TYR D CA 1
ATOM 12237 C C . TYR D 1 357 ? -2.028 13.863 99.734 1.00 19.70 357 TYR D C 1
ATOM 12238 O O . TYR D 1 357 ? -1.809 12.746 99.200 1.00 20.65 357 TYR D O 1
ATOM 12247 N N . VAL D 1 358 ? -1.098 14.544 100.435 1.00 18.85 358 VAL D N 1
ATOM 12248 C CA . VAL D 1 358 ? 0.232 14.019 100.539 1.00 18.39 358 VAL D CA 1
ATOM 12249 C C . VAL D 1 358 ? 0.291 13.057 101.720 1.00 19.36 358 VAL D C 1
ATOM 12250 O O . VAL D 1 358 ? 0.150 13.491 102.844 1.00 19.25 358 VAL D O 1
ATOM 12254 N N . THR D 1 359 ? 0.514 11.788 101.462 1.00 20.60 359 THR D N 1
ATOM 12255 C CA . THR D 1 359 ? 0.578 10.797 102.521 1.00 24.46 359 THR D CA 1
ATOM 12256 C C . THR D 1 359 ? 1.976 10.528 103.004 1.00 22.90 359 THR D C 1
ATOM 12257 O O . THR D 1 359 ? 2.137 10.040 104.138 1.00 25.11 359 THR D O 1
ATOM 12261 N N . ARG D 1 360 ? 2.990 10.771 102.191 1.00 24.21 360 ARG D N 1
ATOM 12262 C CA . ARG D 1 360 ? 4.360 10.486 102.633 1.00 25.56 360 ARG D CA 1
ATOM 12263 C C . ARG D 1 360 ? 5.262 11.429 101.932 1.00 27.07 360 ARG D C 1
ATOM 12264 O O . ARG D 1 360 ? 5.078 11.710 100.726 1.00 22.76 360 ARG D O 1
ATOM 12272 N N . GLY D 1 361 ? 6.275 11.917 102.638 1.00 24.67 361 GLY D N 1
ATOM 12273 C CA . GLY D 1 361 ? 7.273 12.676 101.962 1.00 22.18 361 GLY D CA 1
ATOM 12274 C C . GLY D 1 361 ? 6.943 14.097 101.650 1.00 21.28 361 GLY D C 1
ATOM 12275 O O . GLY D 1 361 ? 6.195 14.794 102.381 1.00 20.86 361 GLY D O 1
ATOM 12276 N N . SER D 1 362 ? 7.534 14.594 100.551 1.00 21.32 362 SER D N 1
ATOM 12277 C CA . SER D 1 362 ? 7.428 16.006 100.242 1.00 21.64 362 SER D CA 1
ATOM 12278 C C . SER D 1 362 ? 7.950 16.250 98.849 1.00 20.17 362 SER D C 1
ATOM 12279 O O . SER D 1 362 ? 8.563 15.362 98.219 1.00 19.92 362 SER D O 1
ATOM 12282 N N . GLY D 1 363 ? 7.662 17.437 98.355 1.00 21.42 363 GLY D N 1
ATOM 12283 C CA . GLY D 1 363 ? 8.139 17.847 97.025 1.00 23.27 363 GLY D CA 1
ATOM 12284 C C . GLY D 1 363 ? 7.802 19.272 96.680 1.00 23.02 363 GLY D C 1
ATOM 12285 O O . GLY D 1 363 ? 7.170 20.021 97.447 1.00 27.24 363 GLY D O 1
ATOM 12286 N N . ARG D 1 364 ? 8.261 19.652 95.504 1.00 20.05 364 ARG D N 1
ATOM 12287 C CA . ARG D 1 364 ? 8.018 20.964 94.917 1.00 22.54 364 ARG D CA 1
ATOM 12288 C C . ARG D 1 364 ? 6.873 20.796 93.906 1.00 23.22 364 ARG D C 1
ATOM 12289 O O . ARG D 1 364 ? 6.879 19.883 93.035 1.00 22.56 364 ARG D O 1
ATOM 12297 N N . LEU D 1 365 ? 5.974 21.717 93.987 1.00 21.36 365 LEU D N 1
ATOM 12298 C CA . LEU D 1 365 ? 4.800 21.775 93.091 1.00 21.37 365 LEU D CA 1
ATOM 12299 C C . LEU D 1 365 ? 4.779 23.129 92.497 1.00 22.42 365 LEU D C 1
ATOM 12300 O O . LEU D 1 365 ? 4.857 24.141 93.231 1.00 20.40 365 LEU D O 1
ATOM 12305 N N . GLN D 1 366 ? 4.731 23.202 91.178 1.00 20.23 366 GLN D N 1
ATOM 12306 C CA . GLN D 1 366 ? 4.514 24.485 90.509 1.00 21.76 366 GLN D CA 1
ATOM 12307 C C . GLN D 1 366 ? 3.223 24.400 89.692 1.00 20.42 366 GLN D C 1
ATOM 12308 O O . GLN D 1 366 ? 2.989 23.388 89.021 1.00 22.51 366 GLN D O 1
ATOM 12314 N N . VAL D 1 367 ? 2.419 25.437 89.796 1.00 20.01 367 VAL D N 1
ATOM 12315 C CA . VAL D 1 367 ? 1.118 25.521 89.090 1.00 21.43 367 VAL D CA 1
ATOM 12316 C C . VAL D 1 367 ? 1.062 26.851 88.320 1.00 22.37 367 VAL D C 1
ATOM 12317 O O . VAL D 1 367 ? 1.298 27.907 88.900 1.00 20.51 367 VAL D O 1
ATOM 12321 N N . GLY D 1 368 ? 0.616 26.769 87.063 1.00 19.56 368 GLY D N 1
ATOM 12322 C CA . GLY D 1 368 ? 0.394 27.883 86.189 1.00 22.73 368 GLY D CA 1
ATOM 12323 C C . GLY D 1 368 ? -1.071 27.982 85.813 1.00 25.15 368 GLY D C 1
ATOM 12324 O O . GLY D 1 368 ? -1.789 26.943 85.662 1.00 25.62 368 GLY D O 1
ATOM 12325 N N . GLY D 1 369 ? -1.530 29.176 85.552 1.00 22.16 369 GLY D N 1
ATOM 12326 C CA . GLY D 1 369 ? -2.923 29.354 85.274 1.00 23.36 369 GLY D CA 1
ATOM 12327 C C . GLY D 1 369 ? -3.111 30.304 84.111 1.00 29.19 369 GLY D C 1
ATOM 12328 O O . GLY D 1 369 ? -2.465 30.095 83.099 1.00 30.95 369 GLY D O 1
ATOM 12329 N N . SER D 1 370 ? -3.917 31.361 84.315 1.00 28.01 370 SER D N 1
ATOM 12330 C CA . SER D 1 370 ? -4.352 32.237 83.237 1.00 30.09 370 SER D CA 1
ATOM 12331 C C . SER D 1 370 ? -3.478 33.432 83.045 1.00 34.64 370 SER D C 1
ATOM 12332 O O . SER D 1 370 ? -3.770 34.191 82.131 1.00 38.55 370 SER D O 1
ATOM 12335 N N . SER D 1 371 ? -2.430 33.633 83.852 1.00 35.74 371 SER D N 1
ATOM 12336 C CA . SER D 1 371 ? -1.604 34.852 83.700 1.00 43.82 371 SER D CA 1
ATOM 12337 C C . SER D 1 371 ? -0.151 34.508 83.518 1.00 37.08 371 SER D C 1
ATOM 12338 O O . SER D 1 371 ? 0.195 33.317 83.463 1.00 37.28 371 SER D O 1
ATOM 12341 N N . LYS D 1 372 ? 0.709 35.527 83.368 1.00 32.90 372 LYS D N 1
ATOM 12342 C CA . LYS D 1 372 ? 2.145 35.271 83.296 1.00 33.93 372 LYS D CA 1
ATOM 12343 C C . LYS D 1 372 ? 2.749 34.918 84.659 1.00 33.91 372 LYS D C 1
ATOM 12344 O O . LYS D 1 372 ? 3.891 34.455 84.729 1.00 35.34 372 LYS D O 1
ATOM 12350 N N . SER D 1 373 ? 2.029 35.235 85.731 1.00 36.52 373 SER D N 1
ATOM 12351 C CA . SER D 1 373 ? 2.476 34.961 87.087 1.00 38.72 373 SER D CA 1
ATOM 12352 C C . SER D 1 373 ? 2.055 33.560 87.532 1.00 30.23 373 SER D C 1
ATOM 12353 O O . SER D 1 373 ? 0.858 33.226 87.412 1.00 28.31 373 SER D O 1
ATOM 12356 N N . THR D 1 374 ? 3.008 32.821 88.072 1.00 28.07 374 THR D N 1
ATOM 12357 C CA . THR D 1 374 ? 2.752 31.519 88.669 1.00 29.78 374 THR D CA 1
ATOM 12358 C C . THR D 1 374 ? 1.679 31.615 89.728 1.00 30.78 374 THR D C 1
ATOM 12359 O O . THR D 1 374 ? 1.544 32.621 90.469 1.00 24.71 374 THR D O 1
ATOM 12363 N N . VAL D 1 375 ? 0.877 30.555 89.765 1.00 25.84 375 VAL D N 1
ATOM 12364 C CA . VAL D 1 375 ? -0.239 30.437 90.695 1.00 23.07 375 VAL D CA 1
ATOM 12365 C C . VAL D 1 375 ? 0.237 29.859 92.056 1.00 21.86 375 VAL D C 1
ATOM 12366 O O . VAL D 1 375 ? -0.327 30.147 93.095 1.00 20.51 375 VAL D O 1
ATOM 12370 N N . TYR D 1 376 ? 1.246 29.005 91.999 1.00 19.46 376 TYR D N 1
ATOM 12371 C CA . TYR D 1 376 ? 1.900 28.475 93.148 1.00 20.12 376 TYR D CA 1
ATOM 12372 C C . TYR D 1 376 ? 3.247 27.943 92.750 1.00 21.39 376 TYR D C 1
ATOM 12373 O O . TYR D 1 376 ? 3.374 27.276 91.764 1.00 20.41 376 TYR D O 1
ATOM 12382 N N . ASP D 1 377 ? 4.266 28.146 93.609 1.00 21.20 377 ASP D N 1
ATOM 12383 C CA . ASP D 1 377 ? 5.516 27.457 93.444 1.00 21.73 377 ASP D CA 1
ATOM 12384 C C . ASP D 1 377 ? 6.126 27.347 94.806 1.00 24.56 377 ASP D C 1
ATOM 12385 O O . ASP D 1 377 ? 6.501 28.378 95.412 1.00 24.52 377 ASP D O 1
ATOM 12390 N N . GLY D 1 378 ? 6.185 26.128 95.322 1.00 24.10 378 GLY D N 1
ATOM 12391 C CA . GLY D 1 378 ? 6.553 25.888 96.721 1.00 22.76 378 GLY D CA 1
ATOM 12392 C C . GLY D 1 378 ? 6.493 24.429 97.026 1.00 24.06 378 GLY D C 1
ATOM 12393 O O . GLY D 1 378 ? 6.204 23.624 96.165 1.00 23.58 378 GLY D O 1
ATOM 12394 N N . ASP D 1 379 ? 6.715 24.063 98.269 1.00 22.00 379 ASP D N 1
ATOM 12395 C CA . ASP D 1 379 ? 6.714 22.697 98.655 1.00 24.50 379 ASP D CA 1
ATOM 12396 C C . ASP D 1 379 ? 5.301 22.233 98.996 1.00 21.30 379 ASP D C 1
ATOM 12397 O O . ASP D 1 379 ? 4.447 23.044 99.325 1.00 22.33 379 ASP D O 1
ATOM 12402 N N . VAL D 1 380 ? 5.109 20.914 98.948 1.00 22.85 380 VAL D N 1
ATOM 12403 C CA . VAL D 1 380 ? 3.879 20.280 99.515 1.00 22.53 380 VAL D CA 1
ATOM 12404 C C . VAL D 1 380 ? 4.445 19.210 100.423 1.00 22.26 380 VAL D C 1
ATOM 12405 O O . VAL D 1 380 ? 5.514 18.621 100.140 1.00 23.13 380 VAL D O 1
ATOM 12409 N N . ARG D 1 381 ? 3.774 19.005 101.552 1.00 22.35 381 ARG D N 1
ATOM 12410 C CA . ARG D 1 381 ? 4.289 18.121 102.631 1.00 22.09 381 ARG D CA 1
ATOM 12411 C C . ARG D 1 381 ? 3.245 17.179 103.137 1.00 21.96 381 ARG D C 1
ATOM 12412 O O . ARG D 1 381 ? 2.066 17.464 103.008 1.00 23.71 381 ARG D O 1
ATOM 12420 N N . GLN D 1 382 ? 3.686 16.109 103.784 1.00 24.02 382 GLN D N 1
ATOM 12421 C CA . GLN D 1 382 ? 2.783 15.157 104.447 1.00 23.99 382 GLN D CA 1
ATOM 12422 C C . GLN D 1 382 ? 1.638 15.792 105.226 1.00 22.77 382 GLN D C 1
ATOM 12423 O O . GLN D 1 382 ? 1.826 16.724 106.020 1.00 25.68 382 GLN D O 1
ATOM 12429 N N . GLY D 1 383 ? 0.399 15.358 104.942 1.00 20.40 383 GLY D N 1
ATOM 12430 C CA . GLY D 1 383 ? -0.739 15.866 105.662 1.00 21.88 383 GLY D CA 1
ATOM 12431 C C . GLY D 1 383 ? -1.449 17.026 105.020 1.00 22.46 383 GLY D C 1
ATOM 12432 O O . GLY D 1 383 ? -2.492 17.430 105.532 1.00 23.56 383 GLY D O 1
ATOM 12433 N N . GLN D 1 384 ? -0.896 17.540 103.901 1.00 20.56 384 GLN D N 1
ATOM 12434 C CA . GLN D 1 384 ? -1.450 18.692 103.211 1.00 20.38 384 GLN D CA 1
ATOM 12435 C C . GLN D 1 384 ? -2.307 18.242 101.987 1.00 18.27 384 GLN D C 1
ATOM 12436 O O . GLN D 1 384 ? -2.008 17.226 101.370 1.00 20.98 384 GLN D O 1
ATOM 12442 N N . LEU D 1 385 ? -3.337 19.024 101.733 1.00 18.73 385 LEU D N 1
ATOM 12443 C CA . LEU D 1 385 ? -4.240 18.891 100.567 1.00 18.32 385 LEU D CA 1
ATOM 12444 C C . LEU D 1 385 ? -3.875 19.958 99.582 1.00 19.68 385 LEU D C 1
ATOM 12445 O O . LEU D 1 385 ? -3.657 21.117 99.941 1.00 20.03 385 LEU D O 1
ATOM 12450 N N . PHE D 1 386 ? -3.919 19.648 98.301 1.00 18.24 386 PHE D N 1
ATOM 12451 C CA . PHE D 1 386 ? -3.784 20.751 97.319 1.00 19.23 386 PHE D CA 1
ATOM 12452 C C . PHE D 1 386 ? -4.690 20.502 96.111 1.00 19.63 386 PHE D C 1
ATOM 12453 O O . PHE D 1 386 ? -4.902 19.322 95.666 1.00 21.35 386 PHE D O 1
ATOM 12461 N N . ILE D 1 387 ? -5.232 21.594 95.626 1.00 20.36 387 ILE D N 1
ATOM 12462 C CA . ILE D 1 387 ? -6.224 21.525 94.561 1.00 19.94 387 ILE D CA 1
ATOM 12463 C C . ILE D 1 387 ? -5.600 22.068 93.276 1.00 21.89 387 ILE D C 1
ATOM 12464 O O . ILE D 1 387 ? -5.036 23.172 93.295 1.00 20.21 387 ILE D O 1
ATOM 12469 N N . ILE D 1 388 ? -5.679 21.348 92.157 1.00 18.17 388 ILE D N 1
ATOM 12470 C CA . ILE D 1 388 ? -5.301 21.929 90.855 1.00 18.53 388 ILE D CA 1
ATOM 12471 C C . ILE D 1 388 ? -6.533 21.973 89.987 1.00 19.28 388 ILE D C 1
ATOM 12472 O O . ILE D 1 388 ? -7.024 20.892 89.605 1.00 20.44 388 ILE D O 1
ATOM 12477 N N . PRO D 1 389 ? -7.037 23.174 89.664 1.00 20.02 389 PRO D N 1
ATOM 12478 C CA . PRO D 1 389 ? -8.237 23.168 88.842 1.00 20.01 389 PRO D CA 1
ATOM 12479 C C . PRO D 1 389 ? -8.004 22.654 87.424 1.00 18.51 389 PRO D C 1
ATOM 12480 O O . PRO D 1 389 ? -6.894 22.612 86.943 1.00 16.07 389 PRO D O 1
ATOM 12484 N N . GLN D 1 390 ? -9.077 22.172 86.805 1.00 16.70 390 GLN D N 1
ATOM 12485 C CA . GLN D 1 390 ? -9.086 21.824 85.391 1.00 15.82 390 GLN D CA 1
ATOM 12486 C C . GLN D 1 390 ? -8.248 22.809 84.559 1.00 17.09 390 GLN D C 1
ATOM 12487 O O . GLN D 1 390 ? -8.466 24.043 84.677 1.00 16.14 390 GLN D O 1
ATOM 12493 N N . ASN D 1 391 ? -7.408 22.265 83.682 1.00 15.91 391 ASN D N 1
ATOM 12494 C CA . ASN D 1 391 ? -6.690 23.030 82.669 1.00 16.69 391 ASN D CA 1
ATOM 12495 C C . ASN D 1 391 ? -5.471 23.811 83.190 1.00 16.08 391 ASN D C 1
ATOM 12496 O O . ASN D 1 391 ? -4.717 24.291 82.355 1.00 18.05 391 ASN D O 1
ATOM 12501 N N . TYR D 1 392 ? -5.316 23.972 84.519 1.00 14.78 392 TYR D N 1
ATOM 12502 C CA . TYR D 1 392 ? -4.137 24.587 85.050 1.00 16.60 392 TYR D CA 1
ATOM 12503 C C . TYR D 1 392 ? -2.997 23.673 84.820 1.00 18.21 392 TYR D C 1
ATOM 12504 O O . TYR D 1 392 ? -3.074 22.504 85.075 1.00 17.98 392 TYR D O 1
ATOM 12513 N N . VAL D 1 393 ? -1.852 24.210 84.354 1.00 17.54 393 VAL D N 1
ATOM 12514 C CA . VAL D 1 393 ? -0.682 23.425 84.133 1.00 19.90 393 VAL D CA 1
ATOM 12515 C C . VAL D 1 393 ? 0.111 23.215 85.446 1.00 21.48 393 VAL D C 1
ATOM 12516 O O . VAL D 1 393 ? 0.120 24.117 86.277 1.00 19.54 393 VAL D O 1
ATOM 12520 N N . TYR D 1 394 ? 0.688 22.028 85.630 1.00 20.02 394 TYR D N 1
ATOM 12521 C CA . TYR D 1 394 ? 1.435 21.754 86.841 1.00 21.28 394 TYR D CA 1
ATOM 12522 C C . TYR D 1 394 ? 2.587 20.818 86.638 1.00 24.42 394 TYR D C 1
ATOM 12523 O O . TYR D 1 394 ? 2.510 19.957 85.766 1.00 24.56 394 TYR D O 1
ATOM 12532 N N . LEU D 1 395 ? 3.624 20.982 87.497 1.00 24.61 395 LEU D N 1
ATOM 12533 C CA . LEU D 1 395 ? 4.827 20.129 87.519 1.00 25.62 395 LEU D CA 1
ATOM 12534 C C . LEU D 1 395 ? 5.060 19.765 88.980 1.00 21.95 395 LEU D C 1
ATOM 12535 O O . LEU D 1 395 ? 4.890 20.592 89.823 1.00 23.02 395 LEU D O 1
ATOM 12540 N N . LYS D 1 396 ? 5.450 18.561 89.217 1.00 23.57 396 LYS D N 1
ATOM 12541 C CA . LYS D 1 396 ? 5.705 18.043 90.564 1.00 28.44 396 LYS D CA 1
ATOM 12542 C C . LYS D 1 396 ? 7.068 17.381 90.558 1.00 24.99 396 LYS D C 1
ATOM 12543 O O . LYS D 1 396 ? 7.383 16.636 89.637 1.00 27.68 396 LYS D O 1
ATOM 12549 N N . GLN D 1 397 ? 7.898 17.681 91.570 1.00 23.66 397 GLN D N 1
ATOM 12550 C CA . GLN D 1 397 ? 9.128 16.947 91.798 1.00 22.01 397 GLN D CA 1
ATOM 12551 C C . GLN D 1 397 ? 9.241 16.457 93.252 1.00 22.90 397 GLN D C 1
ATOM 12552 O O . GLN D 1 397 ? 9.052 17.255 94.162 1.00 21.54 397 GLN D O 1
ATOM 12558 N N . ALA D 1 398 ? 9.589 15.185 93.453 1.00 21.75 398 ALA D N 1
ATOM 12559 C CA . ALA D 1 398 ? 9.776 14.653 94.802 1.00 22.44 398 ALA D CA 1
ATOM 12560 C C . ALA D 1 398 ? 11.051 15.222 95.430 1.00 23.24 398 ALA D C 1
ATOM 12561 O O . ALA D 1 398 ? 12.038 15.415 94.748 1.00 23.29 398 ALA D O 1
ATOM 12563 N N . GLY D 1 399 ? 10.986 15.457 96.731 1.00 24.42 399 GLY D N 1
ATOM 12564 C CA . GLY D 1 399 ? 12.152 15.856 97.538 1.00 26.15 399 GLY D CA 1
ATOM 12565 C C . GLY D 1 399 ? 12.979 14.655 97.877 1.00 26.25 399 GLY D C 1
ATOM 12566 O O . GLY D 1 399 ? 12.834 13.575 97.306 1.00 24.90 399 GLY D O 1
ATOM 12567 N N . PRO D 1 400 ? 13.933 14.839 98.801 1.00 30.54 400 PRO D N 1
ATOM 12568 C CA . PRO D 1 400 ? 14.933 13.782 99.054 1.00 30.75 400 PRO D CA 1
ATOM 12569 C C . PRO D 1 400 ? 14.402 12.508 99.755 1.00 27.64 400 PRO D C 1
ATOM 12570 O O . PRO D 1 400 ? 15.056 11.436 99.697 1.00 29.51 400 PRO D O 1
ATOM 12574 N N . GLN D 1 401 ? 13.229 12.578 100.375 1.00 27.14 401 GLN D N 1
ATOM 12575 C CA . GLN D 1 401 ? 12.605 11.375 100.940 1.00 28.31 401 GLN D CA 1
ATOM 12576 C C . GLN D 1 401 ? 11.572 10.755 99.981 1.00 27.76 401 GLN D C 1
ATOM 12577 O O . GLN D 1 401 ? 10.819 9.855 100.394 1.00 26.21 401 GLN D O 1
ATOM 12583 N N . GLY D 1 402 ? 11.492 11.230 98.734 1.00 26.51 402 GLY D N 1
ATOM 12584 C CA . GLY D 1 402 ? 10.382 10.776 97.889 1.00 23.12 402 GLY D CA 1
ATOM 12585 C C . GLY D 1 402 ? 9.067 11.480 98.187 1.00 22.58 402 GLY D C 1
ATOM 12586 O O . GLY D 1 402 ? 8.957 12.344 99.043 1.00 19.87 402 GLY D O 1
ATOM 12587 N N . LEU D 1 403 ? 8.017 11.070 97.458 1.00 21.11 403 LEU D N 1
ATOM 12588 C CA . LEU D 1 403 ? 6.680 11.694 97.570 1.00 19.54 403 LEU D CA 1
ATOM 12589 C C . LEU D 1 403 ? 5.630 10.624 97.253 1.00 19.56 403 LEU D C 1
ATOM 12590 O O . LEU D 1 403 ? 5.754 9.919 96.265 1.00 19.86 403 LEU D O 1
ATOM 12595 N N . GLU D 1 404 ? 4.650 10.529 98.135 1.00 19.14 404 GLU D N 1
ATOM 12596 C CA . GLU D 1 404 ? 3.458 9.716 97.863 1.00 20.95 404 GLU D CA 1
ATOM 12597 C C . GLU D 1 404 ? 2.213 10.592 98.012 1.00 22.30 404 GLU D C 1
ATOM 12598 O O . GLU D 1 404 ? 2.045 11.335 99.017 1.00 19.52 404 GLU D O 1
ATOM 12604 N N . LEU D 1 405 ? 1.370 10.504 96.968 1.00 21.76 405 LEU D N 1
ATOM 12605 C CA . LEU D 1 405 ? 0.142 11.293 96.801 1.00 22.71 405 LEU D CA 1
ATOM 12606 C C . LEU D 1 405 ? -1.013 10.332 96.489 1.00 20.54 405 LEU D C 1
ATOM 12607 O O . LEU D 1 405 ? -0.871 9.348 95.753 1.00 19.91 405 LEU D O 1
ATOM 12612 N N . TYR D 1 406 ? -2.184 10.637 97.064 1.00 18.38 406 TYR D N 1
ATOM 12613 C CA . TYR D 1 406 ? -3.425 10.088 96.587 1.00 18.62 406 TYR D CA 1
ATOM 12614 C C . TYR D 1 406 ? -4.230 11.271 96.069 1.00 20.33 406 TYR D C 1
ATOM 12615 O O . TYR D 1 406 ? -4.350 12.341 96.709 1.00 19.37 406 TYR D O 1
ATOM 12624 N N . THR D 1 407 ? -4.807 11.118 94.852 1.00 17.65 407 THR D N 1
ATOM 12625 C CA . THR D 1 407 ? -5.508 12.224 94.233 1.00 17.63 407 THR D CA 1
ATOM 12626 C C . THR D 1 407 ? -6.933 11.764 93.909 1.00 17.82 407 THR D C 1
ATOM 12627 O O . THR D 1 407 ? -7.117 10.686 93.391 1.00 18.57 407 THR D O 1
ATOM 12631 N N . VAL D 1 408 ? -7.877 12.631 94.132 1.00 17.00 408 VAL D N 1
ATOM 12632 C CA . VAL D 1 408 ? -9.287 12.449 93.722 1.00 15.36 408 VAL D CA 1
ATOM 12633 C C . VAL D 1 408 ? -9.501 13.408 92.545 1.00 17.20 408 VAL D C 1
ATOM 12634 O O . VAL D 1 408 ? -9.162 14.563 92.649 1.00 16.27 408 VAL D O 1
ATOM 12638 N N . LYS D 1 409 ? -10.129 12.921 91.450 1.00 15.25 409 LYS D N 1
ATOM 12639 C CA . LYS D 1 409 ? -10.454 13.771 90.313 1.00 16.41 409 LYS D CA 1
ATOM 12640 C C . LYS D 1 409 ? -11.951 13.776 90.085 1.00 17.53 409 LYS D C 1
ATOM 12641 O O . LYS D 1 409 ? -12.598 12.731 90.183 1.00 15.95 409 LYS D O 1
ATOM 12647 N N . THR D 1 410 ? -12.465 14.939 89.731 1.00 16.25 410 THR D N 1
ATOM 12648 C CA . THR D 1 410 ? -13.939 15.172 89.578 1.00 17.00 410 THR D CA 1
ATOM 12649 C C . THR D 1 410 ? -14.512 14.740 88.204 1.00 17.00 410 THR D C 1
ATOM 12650 O O . THR D 1 410 ? -15.335 15.401 87.582 1.00 20.79 410 THR D O 1
ATOM 12654 N N . ASN D 1 411 ? -14.119 13.562 87.783 1.00 18.86 411 ASN D N 1
ATOM 12655 C CA . ASN D 1 411 ? -14.738 12.965 86.615 1.00 23.31 411 ASN D CA 1
ATOM 12656 C C . ASN D 1 411 ? -14.432 11.508 86.585 1.00 22.79 411 ASN D C 1
ATOM 12657 O O . ASN D 1 411 ? -13.398 11.041 87.099 1.00 20.17 411 ASN D O 1
ATOM 12662 N N . ASP D 1 412 ? -15.417 10.835 85.994 1.00 23.92 412 ASP D N 1
ATOM 12663 C CA . ASP D 1 412 ? -15.348 9.550 85.494 1.00 29.75 412 ASP D CA 1
ATOM 12664 C C . ASP D 1 412 ? -14.280 9.675 84.374 1.00 24.33 412 ASP D C 1
ATOM 12665 O O . ASP D 1 412 ? -14.263 10.668 83.577 1.00 30.91 412 ASP D O 1
ATOM 12670 N N . ARG D 1 413 ? -13.368 8.762 84.447 1.00 19.78 413 ARG D N 1
ATOM 12671 C CA . ARG D 1 413 ? -12.307 8.578 83.407 1.00 19.50 413 ARG D CA 1
ATOM 12672 C C . ARG D 1 413 ? -11.531 9.851 83.203 1.00 18.05 413 ARG D C 1
ATOM 12673 O O . ARG D 1 413 ? -11.363 10.312 82.106 1.00 20.37 413 ARG D O 1
ATOM 12681 N N . ALA D 1 414 ? -11.091 10.439 84.306 1.00 18.21 414 ALA D N 1
ATOM 12682 C CA . ALA D 1 414 ? -10.316 11.673 84.258 1.00 17.77 414 ALA D CA 1
ATOM 12683 C C . ALA D 1 414 ? -9.006 11.407 83.568 1.00 20.60 414 ALA D C 1
ATOM 12684 O O . ALA D 1 414 ? -8.383 10.413 83.838 1.00 23.99 414 ALA D O 1
ATOM 12686 N N . LYS D 1 415 ? -8.595 12.334 82.733 1.00 20.21 415 LYS D N 1
ATOM 12687 C CA . LYS D 1 415 ? -7.422 12.193 81.952 1.00 21.97 415 LYS D CA 1
ATOM 12688 C C . LYS D 1 415 ? -6.624 13.470 81.959 1.00 21.57 415 LYS D C 1
ATOM 12689 O O . LYS D 1 415 ? -7.195 14.567 82.021 1.00 23.00 415 LYS D O 1
ATOM 12695 N N . ALA D 1 416 ? -5.310 13.280 81.873 1.00 22.05 416 ALA D N 1
ATOM 12696 C CA . ALA D 1 416 ? -4.360 14.406 81.859 1.00 21.36 416 ALA D CA 1
ATOM 12697 C C . ALA D 1 416 ? -3.704 14.415 80.506 1.00 20.33 416 ALA D C 1
ATOM 12698 O O . ALA D 1 416 ? -3.614 13.382 79.814 1.00 22.48 416 ALA D O 1
ATOM 12700 N N . THR D 1 417 ? -3.198 15.579 80.155 1.00 17.99 417 THR D N 1
ATOM 12701 C CA . THR D 1 417 ? -2.427 15.755 78.935 1.00 17.73 417 THR D CA 1
ATOM 12702 C C . THR D 1 417 ? -1.001 16.072 79.316 1.00 19.64 417 THR D C 1
ATOM 12703 O O . THR D 1 417 ? -0.805 17.011 80.146 1.00 18.95 417 THR D O 1
ATOM 12707 N N . ALA D 1 418 ? -0.061 15.400 78.681 1.00 17.18 418 ALA D N 1
ATOM 12708 C CA . ALA D 1 418 ? 1.364 15.610 78.990 1.00 17.52 418 ALA D CA 1
ATOM 12709 C C . ALA D 1 418 ? 1.992 16.641 78.072 1.00 18.88 418 ALA D C 1
ATOM 12710 O O . ALA D 1 418 ? 1.818 16.593 76.854 1.00 18.03 418 ALA D O 1
ATOM 12712 N N . LEU D 1 419 ? 2.823 17.535 78.642 1.00 19.28 419 LEU D N 1
ATOM 12713 C CA . LEU D 1 419 ? 3.758 18.340 77.830 1.00 22.99 419 LEU D CA 1
ATOM 12714 C C . LEU D 1 419 ? 5.144 17.709 77.547 1.00 21.18 419 LEU D C 1
ATOM 12715 O O . LEU D 1 419 ? 5.893 18.255 76.752 1.00 25.87 419 LEU D O 1
ATOM 12720 N N . VAL D 1 420 ? 5.496 16.588 78.165 1.00 17.93 420 VAL D N 1
ATOM 12721 C CA . VAL D 1 420 ? 6.791 15.917 77.965 1.00 20.42 420 VAL D CA 1
ATOM 12722 C C . VAL D 1 420 ? 6.538 14.436 77.893 1.00 19.68 420 VAL D C 1
ATOM 12723 O O . VAL D 1 420 ? 5.608 13.945 78.519 1.00 17.76 420 VAL D O 1
ATOM 12727 N N . GLY D 1 421 ? 7.441 13.720 77.221 1.00 20.39 421 GLY D N 1
ATOM 12728 C CA . GLY D 1 421 ? 7.390 12.264 77.170 1.00 20.12 421 GLY D CA 1
ATOM 12729 C C . GLY D 1 421 ? 6.659 11.766 75.928 1.00 19.06 421 GLY D C 1
ATOM 12730 O O . GLY D 1 421 ? 6.276 12.559 75.044 1.00 19.53 421 GLY D O 1
ATOM 12731 N N . ARG D 1 422 ? 6.572 10.461 75.821 1.00 18.08 422 ARG D N 1
ATOM 12732 C CA . ARG D 1 422 ? 6.135 9.820 74.561 1.00 19.72 422 ARG D CA 1
ATOM 12733 C C . ARG D 1 422 ? 4.717 10.085 74.265 1.00 20.93 422 ARG D C 1
ATOM 12734 O O . ARG D 1 422 ? 4.352 10.108 73.101 1.00 19.96 422 ARG D O 1
ATOM 12742 N N . THR D 1 423 ? 3.931 10.365 75.287 1.00 19.83 423 THR D N 1
ATOM 12743 C CA . THR D 1 423 ? 2.517 10.762 75.063 1.00 19.85 423 THR D CA 1
ATOM 12744 C C . THR D 1 423 ? 2.272 12.264 74.931 1.00 19.54 423 THR D C 1
ATOM 12745 O O . THR D 1 423 ? 1.140 12.726 74.944 1.00 20.92 423 THR D O 1
ATOM 12749 N N . SER D 1 424 ? 3.335 13.055 74.813 1.00 18.39 424 SER D N 1
ATOM 12750 C CA . SER D 1 424 ? 3.167 14.484 74.910 1.00 17.60 424 SER D CA 1
ATOM 12751 C C . SER D 1 424 ? 2.397 15.113 73.708 1.00 17.11 424 SER D C 1
ATOM 12752 O O . SER D 1 424 ? 2.470 14.665 72.549 1.00 17.48 424 SER D O 1
ATOM 12755 N N . VAL D 1 425 ? 1.782 16.261 73.985 1.00 17.67 425 VAL D N 1
ATOM 12756 C CA . VAL D 1 425 ? 1.191 17.082 72.933 1.00 19.66 425 VAL D CA 1
ATOM 12757 C C . VAL D 1 425 ? 2.319 17.623 72.032 1.00 19.20 425 VAL D C 1
ATOM 12758 O O . VAL D 1 425 ? 2.085 17.910 70.877 1.00 20.51 425 VAL D O 1
ATOM 12762 N N . ILE D 1 426 ? 3.526 17.773 72.585 1.00 18.47 426 ILE D N 1
ATOM 12763 C CA . ILE D 1 426 ? 4.664 18.292 71.762 1.00 19.63 426 ILE D CA 1
ATOM 12764 C C . ILE D 1 426 ? 4.987 17.344 70.597 1.00 19.06 426 ILE D C 1
ATOM 12765 O O . ILE D 1 426 ? 5.118 17.738 69.407 1.00 17.56 426 ILE D O 1
ATOM 12770 N N A ARG D 1 427 ? 5.009 16.042 70.879 0.50 18.18 427 ARG D N 1
ATOM 12771 N N B ARG D 1 427 ? 5.015 16.043 70.899 0.50 18.82 427 ARG D N 1
ATOM 12772 C CA A ARG D 1 427 ? 5.255 15.087 69.815 0.50 19.50 427 ARG D CA 1
ATOM 12773 C CA B ARG D 1 427 ? 5.241 15.051 69.864 0.50 20.56 427 ARG D CA 1
ATOM 12774 C C A ARG D 1 427 ? 4.138 15.053 68.767 0.50 19.91 427 ARG D C 1
ATOM 12775 C C B ARG D 1 427 ? 4.143 15.018 68.795 0.50 20.62 427 ARG D C 1
ATOM 12776 O O A ARG D 1 427 ? 4.378 14.844 67.560 0.50 19.18 427 ARG D O 1
ATOM 12777 O O B ARG D 1 427 ? 4.406 14.758 67.606 0.50 20.11 427 ARG D O 1
ATOM 12792 N N . ALA D 1 428 ? 2.924 15.290 69.214 1.00 19.13 428 ALA D N 1
ATOM 12793 C CA . ALA D 1 428 ? 1.742 15.121 68.325 1.00 20.33 428 ALA D CA 1
ATOM 12794 C C . ALA D 1 428 ? 1.606 16.239 67.291 1.00 19.09 428 ALA D C 1
ATOM 12795 O O . ALA D 1 428 ? 0.879 16.140 66.337 1.00 17.97 428 ALA D O 1
ATOM 12797 N N . VAL D 1 429 ? 2.214 17.383 67.565 1.00 20.04 429 VAL D N 1
ATOM 12798 C CA . VAL D 1 429 ? 2.190 18.556 66.715 1.00 18.69 429 VAL D CA 1
ATOM 12799 C C . VAL D 1 429 ? 3.406 18.547 65.785 1.00 19.53 429 VAL D C 1
ATOM 12800 O O . VAL D 1 429 ? 4.510 18.086 66.196 1.00 17.66 429 VAL D O 1
ATOM 12804 N N . PRO D 1 430 ? 3.224 19.021 64.514 1.00 17.37 430 PRO D N 1
ATOM 12805 C CA . PRO D 1 430 ? 4.366 18.951 63.630 1.00 19.24 430 PRO D CA 1
ATOM 12806 C C . PRO D 1 430 ? 5.583 19.725 64.149 1.00 19.03 430 PRO D C 1
ATOM 12807 O O . PRO D 1 430 ? 5.431 20.833 64.690 1.00 20.31 430 PRO D O 1
ATOM 12811 N N . LEU D 1 431 ? 6.761 19.175 63.883 1.00 20.88 431 LEU D N 1
ATOM 12812 C CA . LEU D 1 431 ? 7.989 19.854 64.267 1.00 20.30 431 LEU D CA 1
ATOM 12813 C C . LEU D 1 431 ? 8.053 21.321 63.819 1.00 18.77 431 LEU D C 1
ATOM 12814 O O . LEU D 1 431 ? 8.430 22.234 64.576 1.00 19.33 431 LEU D O 1
ATOM 12819 N N . ASP D 1 432 ? 7.602 21.582 62.586 1.00 20.61 432 ASP D N 1
ATOM 12820 C CA . ASP D 1 432 ? 7.690 22.931 62.018 1.00 19.22 432 ASP D CA 1
ATOM 12821 C C . ASP D 1 432 ? 6.745 23.914 62.648 1.00 21.92 432 ASP D C 1
ATOM 12822 O O . ASP D 1 432 ? 7.037 25.077 62.673 1.00 20.83 432 ASP D O 1
ATOM 12827 N N . VAL D 1 433 ? 5.609 23.468 63.212 1.00 20.55 433 VAL D N 1
ATOM 12828 C CA . VAL D 1 433 ? 4.829 24.333 64.027 1.00 18.53 433 VAL D CA 1
ATOM 12829 C C . VAL D 1 433 ? 5.643 24.892 65.201 1.00 20.31 433 VAL D C 1
ATOM 12830 O O . VAL D 1 433 ? 5.658 26.133 65.401 1.00 21.56 433 VAL D O 1
ATOM 12834 N N . TRP D 1 434 ? 6.350 24.033 65.940 1.00 18.36 434 TRP D N 1
ATOM 12835 C CA . TRP D 1 434 ? 7.075 24.510 67.147 1.00 18.30 434 TRP D CA 1
ATOM 12836 C C . TRP D 1 434 ? 8.314 25.360 66.713 1.00 20.50 434 TRP D C 1
ATOM 12837 O O . TRP D 1 434 ? 8.631 26.338 67.349 1.00 21.10 434 TRP D O 1
ATOM 12848 N N . ILE D 1 435 ? 8.880 25.003 65.570 1.00 22.11 435 ILE D N 1
ATOM 12849 C CA . ILE D 1 435 ? 10.060 25.718 65.022 1.00 22.59 435 ILE D CA 1
ATOM 12850 C C . ILE D 1 435 ? 9.571 27.148 64.790 1.00 22.04 435 ILE D C 1
ATOM 12851 O O . ILE D 1 435 ? 10.235 28.130 65.199 1.00 23.75 435 ILE D O 1
ATOM 12856 N N . ASN D 1 436 ? 8.425 27.335 64.150 1.00 22.35 436 ASN D N 1
ATOM 12857 C CA . ASN D 1 436 ? 7.874 28.678 63.962 1.00 23.06 436 ASN D CA 1
ATOM 12858 C C . ASN D 1 436 ? 7.315 29.381 65.162 1.00 24.07 436 ASN D C 1
ATOM 12859 O O . ASN D 1 436 ? 7.492 30.601 65.321 1.00 23.60 436 ASN D O 1
ATOM 12864 N N . VAL D 1 437 ? 6.609 28.682 66.027 1.00 20.37 437 VAL D N 1
ATOM 12865 C CA . VAL D 1 437 ? 6.078 29.324 67.222 1.00 21.30 437 VAL D CA 1
ATOM 12866 C C . VAL D 1 437 ? 7.185 29.799 68.174 1.00 20.94 437 VAL D C 1
ATOM 12867 O O . VAL D 1 437 ? 7.136 30.935 68.646 1.00 25.92 437 VAL D O 1
ATOM 12871 N N . PHE D 1 438 ? 8.161 28.932 68.412 1.00 22.91 438 PHE D N 1
ATOM 12872 C CA . PHE D 1 438 ? 9.134 29.168 69.488 1.00 27.18 438 PHE D CA 1
ATOM 12873 C C . PHE D 1 438 ? 10.458 29.711 68.916 1.00 26.59 438 PHE D C 1
ATOM 12874 O O . PHE D 1 438 ? 11.310 30.069 69.687 1.00 28.25 438 PHE D O 1
ATOM 12882 N N . GLN D 1 439 ? 10.594 29.786 67.601 1.00 25.36 439 GLN D N 1
ATOM 12883 C CA . GLN D 1 439 ? 11.824 30.274 66.933 1.00 29.66 439 GLN D CA 1
ATOM 12884 C C . GLN D 1 439 ? 13.003 29.407 67.332 1.00 30.32 439 GLN D C 1
ATOM 12885 O O . GLN D 1 439 ? 14.033 29.859 67.785 1.00 32.11 439 GLN D O 1
ATOM 12891 N N . LEU D 1 440 ? 12.814 28.110 67.163 1.00 26.20 440 LEU D N 1
ATOM 12892 C CA . LEU D 1 440 ? 13.779 27.073 67.421 1.00 26.05 440 LEU D CA 1
ATOM 12893 C C . LEU D 1 440 ? 14.454 26.636 66.151 1.00 29.01 440 LEU D C 1
ATOM 12894 O O . LEU D 1 440 ? 13.907 26.741 65.055 1.00 30.57 440 LEU D O 1
ATOM 12899 N N . THR D 1 441 ? 15.660 26.107 66.310 1.00 24.85 441 THR D N 1
ATOM 12900 C CA . THR D 1 441 ? 16.308 25.449 65.247 1.00 26.28 441 THR D CA 1
ATOM 12901 C C . THR D 1 441 ? 15.617 24.079 65.149 1.00 27.93 441 THR D C 1
ATOM 12902 O O . THR D 1 441 ? 14.945 23.623 66.086 1.00 24.14 441 THR D O 1
ATOM 12906 N N . GLN D 1 442 ? 15.833 23.428 64.035 1.00 26.91 442 GLN D N 1
ATOM 12907 C CA . GLN D 1 442 ? 15.287 22.117 63.840 1.00 25.05 442 GLN D CA 1
ATOM 12908 C C . GLN D 1 442 ? 15.888 21.158 64.883 1.00 24.36 442 GLN D C 1
ATOM 12909 O O . GLN D 1 442 ? 15.183 20.317 65.443 1.00 24.27 442 GLN D O 1
ATOM 12915 N N . ASP D 1 443 ? 17.174 21.285 65.221 1.00 27.77 443 ASP D N 1
ATOM 12916 C CA . ASP D 1 443 ? 17.737 20.418 66.277 1.00 29.21 443 ASP D CA 1
ATOM 12917 C C . ASP D 1 443 ? 17.154 20.666 67.648 1.00 26.02 443 ASP D C 1
ATOM 12918 O O . ASP D 1 443 ? 16.966 19.714 68.407 1.00 29.22 443 ASP D O 1
ATOM 12923 N N . GLU D 1 444 ? 16.860 21.927 67.965 1.00 26.43 444 GLU D N 1
ATOM 12924 C CA . GLU D 1 444 ? 16.236 22.296 69.242 1.00 25.13 444 GLU D CA 1
ATOM 12925 C C . GLU D 1 444 ? 14.832 21.693 69.367 1.00 24.48 444 GLU D C 1
ATOM 12926 O O . GLU D 1 444 ? 14.489 21.174 70.393 1.00 24.88 444 GLU D O 1
ATOM 12932 N N . ALA D 1 445 ? 14.069 21.804 68.306 1.00 22.75 445 ALA D N 1
ATOM 12933 C CA . ALA D 1 445 ? 12.692 21.300 68.279 1.00 22.18 445 ALA D CA 1
ATOM 12934 C C . ALA D 1 445 ? 12.687 19.756 68.337 1.00 24.87 445 ALA D C 1
ATOM 12935 O O . ALA D 1 445 ? 11.857 19.206 69.061 1.00 24.06 445 ALA D O 1
ATOM 12937 N N . ARG D 1 446 ? 13.650 19.067 67.696 1.00 24.72 446 ARG D N 1
ATOM 12938 C CA . ARG D 1 446 ? 13.785 17.598 67.877 1.00 23.90 446 ARG D CA 1
ATOM 12939 C C . ARG D 1 446 ? 14.099 17.254 69.338 1.00 26.68 446 ARG D C 1
ATOM 12940 O O . ARG D 1 446 ? 13.540 16.297 69.931 1.00 25.01 446 ARG D O 1
ATOM 12948 N N . SER D 1 447 ? 15.027 18.012 69.942 1.00 25.21 447 SER D N 1
ATOM 12949 C CA . SER D 1 447 ? 15.335 17.792 71.379 1.00 26.22 447 SER D CA 1
ATOM 12950 C C . SER D 1 447 ? 14.098 17.893 72.225 1.00 24.60 447 SER D C 1
ATOM 12951 O O . SER D 1 447 ? 13.911 17.053 73.102 1.00 23.16 447 SER D O 1
ATOM 12954 N N . LEU D 1 448 ? 13.322 18.961 71.986 1.00 25.48 448 LEU D N 1
ATOM 12955 C CA . LEU D 1 448 ? 12.091 19.228 72.672 1.00 25.10 448 LEU D CA 1
ATOM 12956 C C . LEU D 1 448 ? 11.111 18.041 72.523 1.00 25.23 448 LEU D C 1
ATOM 12957 O O . LEU D 1 448 ? 10.590 17.589 73.526 1.00 21.79 448 LEU D O 1
ATOM 12962 N N . LYS D 1 449 ? 10.962 17.487 71.321 1.00 21.39 449 LYS D N 1
ATOM 12963 C CA . LYS D 1 449 ? 10.061 16.295 71.185 1.00 21.20 449 LYS D CA 1
ATOM 12964 C C . LYS D 1 449 ? 10.576 15.048 71.819 1.00 21.20 449 LYS D C 1
ATOM 12965 O O . LYS D 1 449 ? 9.855 14.311 72.472 1.00 24.56 449 LYS D O 1
ATOM 12971 N N . TYR D 1 450 ? 11.872 14.769 71.640 1.00 22.63 450 TYR D N 1
ATOM 12972 C CA . TYR D 1 450 ? 12.440 13.453 71.919 1.00 22.92 450 TYR D CA 1
ATOM 12973 C C . TYR D 1 450 ? 13.363 13.237 73.116 1.00 22.77 450 TYR D C 1
ATOM 12974 O O . TYR D 1 450 ? 13.646 12.078 73.417 1.00 23.93 450 TYR D O 1
ATOM 12983 N N . ASN D 1 451 ? 13.820 14.279 73.793 1.00 26.58 451 ASN D N 1
ATOM 12984 C CA . ASN D 1 451 ? 14.875 14.110 74.819 1.00 27.00 451 ASN D CA 1
ATOM 12985 C C . ASN D 1 451 ? 14.401 13.279 75.972 1.00 30.65 451 ASN D C 1
ATOM 12986 O O . ASN D 1 451 ? 15.231 12.606 76.547 1.00 35.15 451 ASN D O 1
ATOM 12991 N N . ARG D 1 452 ? 13.100 13.326 76.313 1.00 25.84 452 ARG D N 1
ATOM 12992 C CA . ARG D 1 452 ? 12.521 12.431 77.349 1.00 26.29 452 ARG D CA 1
ATOM 12993 C C . ARG D 1 452 ? 11.711 11.332 76.705 1.00 23.94 452 ARG D C 1
ATOM 12994 O O . ARG D 1 452 ? 10.695 11.606 76.064 1.00 24.91 452 ARG D O 1
ATOM 13002 N N . GLU D 1 453 ? 12.172 10.115 76.862 1.00 22.70 453 GLU D N 1
ATOM 13003 C CA . GLU D 1 453 ? 11.559 8.947 76.266 1.00 26.18 453 GLU D CA 1
ATOM 13004 C C . GLU D 1 453 ? 10.606 8.238 77.201 1.00 22.60 453 GLU D C 1
ATOM 13005 O O . GLU D 1 453 ? 10.000 7.229 76.789 1.00 23.05 453 GLU D O 1
ATOM 13011 N N . GLU D 1 454 ? 10.491 8.719 78.448 1.00 22.74 454 GLU D N 1
ATOM 13012 C CA . GLU D 1 454 ? 9.510 8.162 79.402 1.00 23.35 454 GLU D CA 1
ATOM 13013 C C . GLU D 1 454 ? 8.073 8.594 79.058 1.00 22.32 454 GLU D C 1
ATOM 13014 O O . GLU D 1 454 ? 7.851 9.616 78.434 1.00 20.89 454 GLU D O 1
ATOM 13020 N N . ILE D 1 455 ? 7.121 7.799 79.566 1.00 20.41 455 ILE D N 1
ATOM 13021 C CA . ILE D 1 455 ? 5.723 8.216 79.645 1.00 19.13 455 ILE D CA 1
ATOM 13022 C C . ILE D 1 455 ? 5.420 8.504 81.150 1.00 20.02 455 ILE D C 1
ATOM 13023 O O . ILE D 1 455 ? 5.615 7.629 82.011 1.00 20.97 455 ILE D O 1
ATOM 13028 N N . THR D 1 456 ? 5.013 9.732 81.426 1.00 19.45 456 THR D N 1
ATOM 13029 C CA . THR D 1 456 ? 4.395 10.216 82.655 1.00 21.72 456 THR D CA 1
ATOM 13030 C C . THR D 1 456 ? 5.315 10.310 83.873 1.00 21.91 456 THR D C 1
ATOM 13031 O O . THR D 1 456 ? 5.390 11.363 84.465 1.00 24.40 456 THR D O 1
ATOM 13035 N N . VAL D 1 457 ? 6.004 9.235 84.194 1.00 20.77 457 VAL D N 1
ATOM 13036 C CA . VAL D 1 457 ? 6.940 9.250 85.323 1.00 20.95 457 VAL D CA 1
ATOM 13037 C C . VAL D 1 457 ? 8.382 9.380 84.781 1.00 19.99 457 VAL D C 1
ATOM 13038 O O . VAL D 1 457 ? 8.815 8.548 84.060 1.00 22.18 457 VAL D O 1
ATOM 13042 N N . LEU D 1 458 ? 9.078 10.440 85.192 1.00 22.50 458 LEU D N 1
ATOM 13043 C CA . LEU D 1 458 ? 10.438 10.733 84.731 1.00 25.64 458 LEU D CA 1
ATOM 13044 C C . LEU D 1 458 ? 11.467 10.216 85.751 1.00 27.28 458 LEU D C 1
ATOM 13045 O O . LEU D 1 458 ? 11.358 10.473 86.984 1.00 26.88 458 LEU D O 1
ATOM 13050 N N . ASP D 1 459 ? 12.452 9.549 85.183 1.00 32.84 459 ASP D N 1
ATOM 13051 C CA . ASP D 1 459 ? 13.673 9.060 85.844 1.00 36.78 459 ASP D CA 1
ATOM 13052 C C . ASP D 1 459 ? 14.436 10.311 86.317 1.00 36.73 459 ASP D C 1
ATOM 13053 O O . ASP D 1 459 ? 14.612 11.261 85.552 1.00 40.79 459 ASP D O 1
ATOM 13058 N N . PRO D 1 460 ? 14.859 10.365 87.565 1.00 32.42 460 PRO D N 1
ATOM 13059 C CA . PRO D 1 460 ? 15.689 11.521 87.939 1.00 35.82 460 PRO D CA 1
ATOM 13060 C C . PRO D 1 460 ? 17.076 11.438 87.264 1.00 40.46 460 PRO D C 1
ATOM 13061 O O . PRO D 1 460 ? 17.667 12.461 87.129 1.00 41.23 460 PRO D O 1
ATOM 13065 N N . GLU D 1 461 ? 17.536 10.245 86.852 1.00 45.43 461 GLU D N 1
ATOM 13066 C CA . GLU D 1 461 ? 18.727 10.069 85.970 1.00 63.08 461 GLU D CA 1
ATOM 13067 C C . GLU D 1 461 ? 18.353 9.873 84.477 1.00 65.09 461 GLU D C 1
ATOM 13068 O O . GLU D 1 461 ? 18.309 10.828 83.680 1.00 66.04 461 GLU D O 1
ATOM 13074 N N . SER E 1 27 ? -28.798 29.902 80.469 1.00 18.95 27 SER E N 1
ATOM 13075 C CA . SER E 1 27 ? -27.940 28.786 79.938 1.00 17.73 27 SER E CA 1
ATOM 13076 C C . SER E 1 27 ? -28.214 27.531 80.782 1.00 18.33 27 SER E C 1
ATOM 13077 O O . SER E 1 27 ? -28.965 27.577 81.754 1.00 19.35 27 SER E O 1
ATOM 13080 N N . ARG E 1 28 ? -27.619 26.425 80.364 1.00 16.28 28 ARG E N 1
ATOM 13081 C CA . ARG E 1 28 ? -27.556 25.196 81.203 1.00 17.87 28 ARG E CA 1
ATOM 13082 C C . ARG E 1 28 ? -27.076 25.462 82.652 1.00 17.33 28 ARG E C 1
ATOM 13083 O O . ARG E 1 28 ? -27.423 24.690 83.581 1.00 19.47 28 ARG E O 1
ATOM 13091 N N . GLN E 1 29 ? -26.303 26.515 82.871 1.00 16.24 29 GLN E N 1
ATOM 13092 C CA . GLN E 1 29 ? -25.793 26.832 84.200 1.00 17.52 29 GLN E CA 1
ATOM 13093 C C . GLN E 1 29 ? -26.583 27.956 84.844 1.00 18.47 29 GLN E C 1
ATOM 13094 O O . GLN E 1 29 ? -26.396 29.146 84.544 1.00 17.46 29 GLN E O 1
ATOM 13100 N N . SER E 1 30 ? -27.474 27.568 85.722 1.00 17.57 30 SER E N 1
ATOM 13101 C CA . SER E 1 30 ? -28.386 28.528 86.334 1.00 17.81 30 SER E CA 1
ATOM 13102 C C . SER E 1 30 ? -28.452 28.321 87.861 1.00 20.68 30 SER E C 1
ATOM 13103 O O . SER E 1 30 ? -27.686 27.526 88.476 1.00 19.75 30 SER E O 1
ATOM 13106 N N A SER E 1 31 ? -29.349 29.048 88.496 0.58 19.13 31 SER E N 1
ATOM 13107 N N B SER E 1 31 ? -29.364 29.045 88.485 0.42 19.69 31 SER E N 1
ATOM 13108 C CA A SER E 1 31 ? -29.537 28.942 89.949 0.58 19.66 31 SER E CA 1
ATOM 13109 C CA B SER E 1 31 ? -29.573 28.949 89.921 0.42 20.34 31 SER E CA 1
ATOM 13110 C C A SER E 1 31 ? -30.731 29.798 90.319 0.58 21.28 31 SER E C 1
ATOM 13111 C C B SER E 1 31 ? -30.857 29.700 90.238 0.42 21.40 31 SER E C 1
ATOM 13112 O O A SER E 1 31 ? -31.014 30.768 89.592 0.58 18.33 31 SER E O 1
ATOM 13113 O O B SER E 1 31 ? -31.333 30.505 89.411 0.42 18.99 31 SER E O 1
ATOM 13118 N N . PRO E 1 32 ? -31.411 29.467 91.433 1.00 22.47 32 PRO E N 1
ATOM 13119 C CA . PRO E 1 32 ? -32.579 30.281 91.837 1.00 24.98 32 PRO E CA 1
ATOM 13120 C C . PRO E 1 32 ? -32.066 31.644 92.295 1.00 27.83 32 PRO E C 1
ATOM 13121 O O . PRO E 1 32 ? -30.912 31.771 92.676 1.00 27.65 32 PRO E O 1
ATOM 13125 N N . GLN E 1 33 ? -32.929 32.651 92.244 1.00 36.69 33 GLN E N 1
ATOM 13126 C CA . GLN E 1 33 ? -32.680 33.960 92.933 1.00 44.14 33 GLN E CA 1
ATOM 13127 C C . GLN E 1 33 ? -32.593 33.883 94.485 1.00 48.49 33 GLN E C 1
ATOM 13128 O O . GLN E 1 33 ? -32.004 34.761 95.120 1.00 51.69 33 GLN E O 1
ATOM 13134 N N . SER E 1 34 ? -33.151 32.822 95.081 1.00 56.61 34 SER E N 1
ATOM 13135 C CA . SER E 1 34 ? -32.926 32.458 96.512 1.00 61.39 34 SER E CA 1
ATOM 13136 C C . SER E 1 34 ? -31.441 32.433 96.957 1.00 62.23 34 SER E C 1
ATOM 13137 O O . SER E 1 34 ? -30.569 31.926 96.236 1.00 56.01 34 SER E O 1
ATOM 13140 N N . GLY E 1 40 ? -29.812 29.792 106.746 1.00 78.79 40 GLY E N 1
ATOM 13141 C CA . GLY E 1 40 ? -28.378 29.495 106.718 1.00 77.09 40 GLY E CA 1
ATOM 13142 C C . GLY E 1 40 ? -27.778 29.482 105.319 1.00 68.85 40 GLY E C 1
ATOM 13143 O O . GLY E 1 40 ? -27.190 28.475 104.888 1.00 65.21 40 GLY E O 1
ATOM 13144 N N . ILE E 1 41 ? -27.916 30.625 104.642 1.00 54.73 41 ILE E N 1
ATOM 13145 C CA . ILE E 1 41 ? -27.422 30.888 103.258 1.00 47.77 41 ILE E CA 1
ATOM 13146 C C . ILE E 1 41 ? -27.738 29.827 102.165 1.00 39.60 41 ILE E C 1
ATOM 13147 O O . ILE E 1 41 ? -28.255 30.220 101.134 1.00 40.57 41 ILE E O 1
ATOM 13152 N N . GLY E 1 42 ? -27.472 28.520 102.368 1.00 30.71 42 GLY E N 1
ATOM 13153 C CA . GLY E 1 42 ? -27.753 27.542 101.327 1.00 25.27 42 GLY E CA 1
ATOM 13154 C C . GLY E 1 42 ? -29.239 27.564 100.960 1.00 24.66 42 GLY E C 1
ATOM 13155 O O . GLY E 1 42 ? -30.070 27.613 101.799 1.00 22.59 42 GLY E O 1
ATOM 13156 N N . GLU E 1 43 ? -29.562 27.552 99.676 1.00 23.41 43 GLU E N 1
ATOM 13157 C CA . GLU E 1 43 ? -30.924 27.630 99.239 1.00 22.07 43 GLU E CA 1
ATOM 13158 C C . GLU E 1 43 ? -31.818 26.478 99.643 1.00 22.81 43 GLU E C 1
ATOM 13159 O O . GLU E 1 43 ? -33.033 26.660 99.714 1.00 19.24 43 GLU E O 1
ATOM 13165 N N . CYS E 1 44 ? -31.247 25.305 100.011 1.00 19.51 44 CYS E N 1
ATOM 13166 C CA . CYS E 1 44 ? -32.008 24.240 100.550 1.00 19.05 44 CYS E CA 1
ATOM 13167 C C . CYS E 1 44 ? -31.731 24.005 102.066 1.00 18.71 44 CYS E C 1
ATOM 13168 O O . CYS E 1 44 ? -31.966 22.921 102.573 1.00 22.26 44 CYS E O 1
ATOM 13171 N N . ASP E 1 45 ? -31.143 24.990 102.716 1.00 19.05 45 ASP E N 1
ATOM 13172 C CA . ASP E 1 45 ? -30.930 24.865 104.197 1.00 21.37 45 ASP E CA 1
ATOM 13173 C C . ASP E 1 45 ? -32.166 25.526 104.803 1.00 24.86 45 ASP E C 1
ATOM 13174 O O . ASP E 1 45 ? -32.167 26.719 105.056 1.00 24.88 45 ASP E O 1
ATOM 13179 N N . LEU E 1 46 ? -33.222 24.737 104.903 1.00 22.40 46 LEU E N 1
ATOM 13180 C CA . LEU E 1 46 ? -34.544 25.176 105.343 1.00 24.26 46 LEU E CA 1
ATOM 13181 C C . LEU E 1 46 ? -34.723 24.808 106.843 1.00 25.71 46 LEU E C 1
ATOM 13182 O O . LEU E 1 46 ? -34.635 23.643 107.235 1.00 25.93 46 LEU E O 1
ATOM 13187 N N . GLN E 1 47 ? -34.914 25.828 107.635 1.00 31.10 47 GLN E N 1
ATOM 13188 C CA . GLN E 1 47 ? -35.224 25.701 109.059 1.00 35.89 47 GLN E CA 1
ATOM 13189 C C . GLN E 1 47 ? -36.680 25.294 109.269 1.00 34.12 47 GLN E C 1
ATOM 13190 O O . GLN E 1 47 ? -36.997 24.678 110.292 1.00 32.59 47 GLN E O 1
ATOM 13196 N N . ARG E 1 48 ? -37.536 25.642 108.303 1.00 31.31 48 ARG E N 1
ATOM 13197 C CA . ARG E 1 48 ? -38.939 25.323 108.325 1.00 30.89 48 ARG E CA 1
ATOM 13198 C C . ARG E 1 48 ? -39.472 24.920 106.961 1.00 25.72 48 ARG E C 1
ATOM 13199 O O . ARG E 1 48 ? -39.093 25.418 105.894 1.00 28.16 48 ARG E O 1
ATOM 13207 N N . VAL E 1 49 ? -40.392 23.983 106.972 1.00 26.37 49 VAL E N 1
ATOM 13208 C CA . VAL E 1 49 ? -41.168 23.757 105.760 1.00 28.50 49 VAL E CA 1
ATOM 13209 C C . VAL E 1 49 ? -42.552 23.808 106.302 1.00 30.10 49 VAL E C 1
ATOM 13210 O O . VAL E 1 49 ? -42.777 23.669 107.519 1.00 32.44 49 VAL E O 1
ATOM 13214 N N . ASN E 1 50 ? -43.488 24.151 105.457 1.00 29.40 50 ASN E N 1
ATOM 13215 C CA . ASN E 1 50 ? -44.859 24.055 105.878 1.00 28.21 50 ASN E CA 1
ATOM 13216 C C . ASN E 1 50 ? -45.655 23.837 104.655 1.00 25.85 50 ASN E C 1
ATOM 13217 O O . ASN E 1 50 ? -45.194 24.206 103.550 1.00 30.83 50 ASN E O 1
ATOM 13222 N N . PRO E 1 51 ? -46.818 23.206 104.826 1.00 24.00 51 PRO E N 1
ATOM 13223 C CA . PRO E 1 51 ? -47.726 22.990 103.741 1.00 22.08 51 PRO E CA 1
ATOM 13224 C C . PRO E 1 51 ? -48.220 24.329 103.224 1.00 22.95 51 PRO E C 1
ATOM 13225 O O . PRO E 1 51 ? -48.417 25.284 104.011 1.00 22.55 51 PRO E O 1
ATOM 13229 N N . LEU E 1 52 ? -48.316 24.410 101.901 1.00 21.70 52 LEU E N 1
ATOM 13230 C CA . LEU E 1 52 ? -48.603 25.663 101.188 1.00 22.16 52 LEU E CA 1
ATOM 13231 C C . LEU E 1 52 ? -49.900 25.555 100.428 1.00 24.49 52 LEU E C 1
ATOM 13232 O O . LEU E 1 52 ? -50.205 24.531 99.853 1.00 20.80 52 LEU E O 1
ATOM 13237 N N . GLU E 1 53 ? -50.655 26.657 100.364 1.00 24.55 53 GLU E N 1
ATOM 13238 C CA . GLU E 1 53 ? -51.798 26.732 99.461 1.00 23.71 53 GLU E CA 1
ATOM 13239 C C . GLU E 1 53 ? -51.409 27.668 98.353 1.00 20.66 53 GLU E C 1
ATOM 13240 O O . GLU E 1 53 ? -50.466 28.419 98.487 1.00 22.08 53 GLU E O 1
ATOM 13246 N N . PRO E 1 54 ? -52.184 27.658 97.238 1.00 21.51 54 PRO E N 1
ATOM 13247 C CA . PRO E 1 54 ? -51.878 28.613 96.189 1.00 24.21 54 PRO E CA 1
ATOM 13248 C C . PRO E 1 54 ? -51.921 30.060 96.624 1.00 25.75 54 PRO E C 1
ATOM 13249 O O . PRO E 1 54 ? -52.636 30.428 97.544 1.00 25.10 54 PRO E O 1
ATOM 13253 N N . ALA E 1 55 ? -51.111 30.855 95.994 1.00 25.27 55 ALA E N 1
ATOM 13254 C CA . ALA E 1 55 ? -50.987 32.249 96.307 1.00 26.74 55 ALA E CA 1
ATOM 13255 C C . ALA E 1 55 ? -51.908 33.179 95.499 1.00 28.46 55 ALA E C 1
ATOM 13256 O O . ALA E 1 55 ? -52.127 34.310 95.899 1.00 26.88 55 ALA E O 1
ATOM 13258 N N . HIS E 1 56 ? -52.337 32.743 94.321 1.00 30.03 56 HIS E N 1
ATOM 13259 C CA . HIS E 1 56 ? -53.045 33.628 93.413 1.00 30.27 56 HIS E CA 1
ATOM 13260 C C . HIS E 1 56 ? -53.896 32.795 92.501 1.00 28.13 56 HIS E C 1
ATOM 13261 O O . HIS E 1 56 ? -53.504 31.690 92.127 1.00 23.60 56 HIS E O 1
ATOM 13268 N N . ARG E 1 57 ? -55.097 33.316 92.151 1.00 24.95 57 ARG E N 1
ATOM 13269 C CA . ARG E 1 57 ? -56.019 32.701 91.219 1.00 25.50 57 ARG E CA 1
ATOM 13270 C C . ARG E 1 57 ? -56.179 33.640 90.013 1.00 26.33 57 ARG E C 1
ATOM 13271 O O . ARG E 1 57 ? -56.351 34.860 90.183 1.00 24.59 57 ARG E O 1
ATOM 13279 N N . ILE E 1 58 ? -56.103 33.054 88.827 1.00 23.21 58 ILE E N 1
ATOM 13280 C CA . ILE E 1 58 ? -56.309 33.752 87.541 1.00 23.02 58 ILE E CA 1
ATOM 13281 C C . ILE E 1 58 ? -57.603 33.218 86.967 1.00 23.03 58 ILE E C 1
ATOM 13282 O O . ILE E 1 58 ? -57.799 32.018 86.746 1.00 19.97 58 ILE E O 1
ATOM 13287 N N . GLN E 1 59 ? -58.509 34.149 86.669 1.00 20.47 59 GLN E N 1
ATOM 13288 C CA . GLN E 1 59 ? -59.788 33.771 86.230 1.00 23.39 59 GLN E CA 1
ATOM 13289 C C . GLN E 1 59 ? -59.774 33.768 84.694 1.00 19.59 59 GLN E C 1
ATOM 13290 O O . GLN E 1 59 ? -59.190 34.688 84.101 1.00 22.53 59 GLN E O 1
ATOM 13296 N N . HIS E 1 60 ? -60.322 32.706 84.137 1.00 22.85 60 HIS E N 1
ATOM 13297 C CA . HIS E 1 60 ? -60.555 32.567 82.679 1.00 23.37 60 HIS E CA 1
ATOM 13298 C C . HIS E 1 60 ? -62.049 32.524 82.447 1.00 24.28 60 HIS E C 1
ATOM 13299 O O . HIS E 1 60 ? -62.841 32.444 83.392 1.00 26.77 60 HIS E O 1
ATOM 13306 N N . GLU E 1 61 ? -62.461 32.513 81.183 1.00 25.41 61 GLU E N 1
ATOM 13307 C CA . GLU E 1 61 ? -63.885 32.283 80.860 1.00 26.85 61 GLU E CA 1
ATOM 13308 C C . GLU E 1 61 ? -64.443 30.969 81.332 1.00 28.54 61 GLU E C 1
ATOM 13309 O O . GLU E 1 61 ? -65.525 30.962 81.945 1.00 26.15 61 GLU E O 1
ATOM 13315 N N . ALA E 1 62 ? -63.713 29.869 81.087 1.00 22.75 62 ALA E N 1
ATOM 13316 C CA . ALA E 1 62 ? -64.185 28.516 81.336 1.00 22.00 62 ALA E CA 1
ATOM 13317 C C . ALA E 1 62 ? -63.460 27.739 82.432 1.00 20.61 62 ALA E C 1
ATOM 13318 O O . ALA E 1 62 ? -63.469 26.501 82.394 1.00 26.73 62 ALA E O 1
ATOM 13320 N N . GLY E 1 63 ? -62.853 28.470 83.332 1.00 24.98 63 GLY E N 1
ATOM 13321 C CA . GLY E 1 63 ? -62.231 27.946 84.533 1.00 24.60 63 GLY E CA 1
ATOM 13322 C C . GLY E 1 63 ? -61.232 28.913 85.118 1.00 24.43 63 GLY E C 1
ATOM 13323 O O . GLY E 1 63 ? -61.254 30.102 84.910 1.00 24.20 63 GLY E O 1
ATOM 13324 N N . TYR E 1 64 ? -60.337 28.395 85.959 1.00 24.29 64 TYR E N 1
ATOM 13325 C CA . TYR E 1 64 ? -59.335 29.235 86.591 1.00 22.59 64 TYR E CA 1
ATOM 13326 C C . TYR E 1 64 ? -58.049 28.431 86.870 1.00 20.63 64 TYR E C 1
ATOM 13327 O O . TYR E 1 64 ? -58.093 27.192 86.811 1.00 23.90 64 TYR E O 1
ATOM 13336 N N . SER E 1 65 ? -56.988 29.173 87.110 1.00 20.53 65 SER E N 1
ATOM 13337 C CA . SER E 1 65 ? -55.608 28.677 87.374 1.00 23.99 65 SER E CA 1
ATOM 13338 C C . SER E 1 65 ? -55.112 29.232 88.709 1.00 21.80 65 SER E C 1
ATOM 13339 O O . SER E 1 65 ? -54.982 30.484 88.907 1.00 23.18 65 SER E O 1
ATOM 13342 N N . GLU E 1 66 ? -54.760 28.325 89.632 1.00 22.57 66 GLU E N 1
ATOM 13343 C CA . GLU E 1 66 ? -54.232 28.753 90.916 1.00 20.17 66 GLU E CA 1
ATOM 13344 C C . GLU E 1 66 ? -52.730 28.438 90.961 1.00 22.34 66 GLU E C 1
ATOM 13345 O O . GLU E 1 66 ? -52.398 27.323 90.677 1.00 21.99 66 GLU E O 1
ATOM 13351 N N . ILE E 1 67 ? -51.933 29.412 91.304 1.00 19.85 67 ILE E N 1
ATOM 13352 C CA . ILE E 1 67 ? -50.494 29.356 91.280 1.00 22.96 67 ILE E CA 1
ATOM 13353 C C . ILE E 1 67 ? -49.858 29.460 92.669 1.00 23.48 67 ILE E C 1
ATOM 13354 O O . ILE E 1 67 ? -50.082 30.388 93.414 1.00 20.39 67 ILE E O 1
ATOM 13359 N N . TRP E 1 68 ? -49.001 28.489 93.010 1.00 21.62 68 TRP E N 1
ATOM 13360 C CA . TRP E 1 68 ? -48.243 28.547 94.259 1.00 21.13 68 TRP E CA 1
ATOM 13361 C C . TRP E 1 68 ? -47.125 29.569 94.048 1.00 21.73 68 TRP E C 1
ATOM 13362 O O . TRP E 1 68 ? -46.644 29.751 92.926 1.00 22.94 68 TRP E O 1
ATOM 13373 N N . ASP E 1 69 ? -46.779 30.303 95.079 1.00 21.13 69 ASP E N 1
ATOM 13374 C CA . ASP E 1 69 ? -45.810 31.379 95.000 1.00 21.90 69 ASP E CA 1
ATOM 13375 C C . ASP E 1 69 ? -44.416 30.840 94.593 1.00 21.37 69 ASP E C 1
ATOM 13376 O O . ASP E 1 69 ? -43.832 30.158 95.378 1.00 20.91 69 ASP E O 1
ATOM 13381 N N . PRO E 1 70 ? -43.933 31.132 93.365 1.00 25.62 70 PRO E N 1
ATOM 13382 C CA . PRO E 1 70 ? -42.679 30.538 92.969 1.00 28.61 70 PRO E CA 1
ATOM 13383 C C . PRO E 1 70 ? -41.434 31.075 93.748 1.00 30.36 70 PRO E C 1
ATOM 13384 O O . PRO E 1 70 ? -40.369 30.408 93.690 1.00 28.99 70 PRO E O 1
ATOM 13388 N N . THR E 1 71 ? -41.588 32.167 94.535 1.00 28.67 71 THR E N 1
ATOM 13389 C CA . THR E 1 71 ? -40.495 32.679 95.383 1.00 26.36 71 THR E CA 1
ATOM 13390 C C . THR E 1 71 ? -40.448 32.028 96.785 1.00 25.16 71 THR E C 1
ATOM 13391 O O . THR E 1 71 ? -39.600 32.366 97.585 1.00 27.87 71 THR E O 1
ATOM 13395 N N . SER E 1 72 ? -41.401 31.179 97.109 1.00 21.26 72 SER E N 1
ATOM 13396 C CA . SER E 1 72 ? -41.317 30.423 98.314 1.00 23.53 72 SER E CA 1
ATOM 13397 C C . SER E 1 72 ? -39.905 29.723 98.398 1.00 25.88 72 SER E C 1
ATOM 13398 O O . SER E 1 72 ? -39.393 29.175 97.414 1.00 23.08 72 SER E O 1
ATOM 13401 N N . ARG E 1 73 ? -39.298 29.782 99.561 1.00 24.88 73 ARG E N 1
ATOM 13402 C CA . ARG E 1 73 ? -37.998 29.102 99.777 1.00 26.42 73 ARG E CA 1
ATOM 13403 C C . ARG E 1 73 ? -38.106 27.559 99.492 1.00 21.35 73 ARG E C 1
ATOM 13404 O O . ARG E 1 73 ? -37.192 27.004 98.924 1.00 23.30 73 ARG E O 1
ATOM 13412 N N . GLU E 1 74 ? -39.204 26.930 99.869 1.00 20.35 74 GLU E N 1
ATOM 13413 C CA . GLU E 1 74 ? -39.426 25.499 99.643 1.00 25.66 74 GLU E CA 1
ATOM 13414 C C . GLU E 1 74 ? -39.438 25.198 98.163 1.00 23.80 74 GLU E C 1
ATOM 13415 O O . GLU E 1 74 ? -38.826 24.206 97.698 1.00 20.29 74 GLU E O 1
ATOM 13421 N N . LEU E 1 75 ? -40.257 25.978 97.451 1.00 21.02 75 LEU E N 1
ATOM 13422 C CA . LEU E 1 75 ? -40.273 25.809 95.979 1.00 21.76 75 LEU E CA 1
ATOM 13423 C C . LEU E 1 75 ? -38.963 26.109 95.302 1.00 18.90 75 LEU E C 1
ATOM 13424 O O . LEU E 1 75 ? -38.649 25.408 94.349 1.00 19.08 75 LEU E O 1
ATOM 13429 N N . GLN E 1 76 ? -38.257 27.198 95.682 1.00 17.82 76 GLN E N 1
ATOM 13430 C CA . GLN E 1 76 ? -36.992 27.497 95.099 1.00 23.35 76 GLN E CA 1
ATOM 13431 C C . GLN E 1 76 ? -35.981 26.403 95.392 1.00 19.86 76 GLN E C 1
ATOM 13432 O O . GLN E 1 76 ? -35.233 26.008 94.478 1.00 20.56 76 GLN E O 1
ATOM 13438 N N . CYS E 1 77 ? -36.019 25.862 96.614 1.00 18.33 77 CYS E N 1
ATOM 13439 C CA . CYS E 1 77 ? -35.110 24.753 96.943 1.00 18.40 77 CYS E CA 1
ATOM 13440 C C . CYS E 1 77 ? -35.383 23.532 96.070 1.00 16.82 77 CYS E C 1
ATOM 13441 O O . CYS E 1 77 ? -34.459 22.944 95.536 1.00 17.21 77 CYS E O 1
ATOM 13444 N N . ALA E 1 78 ? -36.641 23.163 95.867 1.00 16.57 78 ALA E N 1
ATOM 13445 C CA . ALA E 1 78 ? -36.977 21.957 95.142 1.00 17.10 78 ALA E CA 1
ATOM 13446 C C . ALA E 1 78 ? -36.857 22.148 93.660 1.00 17.71 78 ALA E C 1
ATOM 13447 O O . ALA E 1 78 ? -36.945 21.188 92.922 1.00 18.21 78 ALA E O 1
ATOM 13449 N N . GLY E 1 79 ? -36.767 23.398 93.229 1.00 16.17 79 GLY E N 1
ATOM 13450 C CA . GLY E 1 79 ? -36.699 23.703 91.777 1.00 16.85 79 GLY E CA 1
ATOM 13451 C C . GLY E 1 79 ? -37.943 23.446 91.003 1.00 15.80 79 GLY E C 1
ATOM 13452 O O . GLY E 1 79 ? -37.901 23.087 89.810 1.00 16.55 79 GLY E O 1
ATOM 13453 N N . ILE E 1 80 ? -39.085 23.792 91.592 1.00 15.01 80 ILE E N 1
ATOM 13454 C CA . ILE E 1 80 ? -40.312 23.557 90.911 1.00 17.84 80 ILE E CA 1
ATOM 13455 C C . ILE E 1 80 ? -41.243 24.765 90.938 1.00 18.19 80 ILE E C 1
ATOM 13456 O O . ILE E 1 80 ? -41.048 25.707 91.731 1.00 19.00 80 ILE E O 1
ATOM 13461 N N A ASP E 1 81 ? -42.260 24.671 90.104 0.60 20.49 81 ASP E N 1
ATOM 13462 N N B ASP E 1 81 ? -42.242 24.674 90.057 0.40 20.38 81 ASP E N 1
ATOM 13463 C CA A ASP E 1 81 ? -43.423 25.498 90.145 0.60 19.70 81 ASP E CA 1
ATOM 13464 C CA B ASP E 1 81 ? -43.448 25.480 90.022 0.40 20.05 81 ASP E CA 1
ATOM 13465 C C A ASP E 1 81 ? -44.627 24.575 90.145 0.60 20.24 81 ASP E C 1
ATOM 13466 C C B ASP E 1 81 ? -44.620 24.527 90.210 0.40 20.23 81 ASP E C 1
ATOM 13467 O O A ASP E 1 81 ? -44.578 23.434 89.669 0.60 18.50 81 ASP E O 1
ATOM 13468 O O B ASP E 1 81 ? -44.536 23.319 89.912 0.40 18.43 81 ASP E O 1
ATOM 13477 N N . ALA E 1 82 ? -45.717 25.042 90.775 1.00 19.07 82 ALA E N 1
ATOM 13478 C CA . ALA E 1 82 ? -46.906 24.237 90.963 1.00 16.75 82 ALA E CA 1
ATOM 13479 C C . ALA E 1 82 ? -48.106 25.081 90.567 1.00 18.66 82 ALA E C 1
ATOM 13480 O O . ALA E 1 82 ? -48.186 26.270 90.908 1.00 19.02 82 ALA E O 1
ATOM 13482 N N . THR E 1 83 ? -48.984 24.447 89.840 1.00 19.74 83 THR E N 1
ATOM 13483 C CA . THR E 1 83 ? -50.199 25.099 89.352 1.00 19.83 83 THR E CA 1
ATOM 13484 C C . THR E 1 83 ? -51.334 24.154 89.515 1.00 18.70 83 THR E C 1
ATOM 13485 O O . THR E 1 83 ? -51.226 22.947 89.247 1.00 19.24 83 THR E O 1
ATOM 13489 N N . ARG E 1 84 ? -52.500 24.681 89.937 1.00 17.08 84 ARG E N 1
ATOM 13490 C CA . ARG E 1 84 ? -53.710 23.909 89.885 1.00 17.62 84 ARG E CA 1
ATOM 13491 C C . ARG E 1 84 ? -54.644 24.576 88.888 1.00 20.00 84 ARG E C 1
ATOM 13492 O O . ARG E 1 84 ? -55.041 25.747 89.063 1.00 21.69 84 ARG E O 1
ATOM 13500 N N . HIS E 1 85 ? -54.956 23.840 87.838 1.00 19.55 85 HIS E N 1
ATOM 13501 C CA . HIS E 1 85 ? -55.909 24.331 86.821 1.00 21.31 85 HIS E CA 1
ATOM 13502 C C . HIS E 1 85 ? -57.257 23.679 87.036 1.00 20.63 85 HIS E C 1
ATOM 13503 O O . HIS E 1 85 ? -57.370 22.463 87.121 1.00 20.84 85 HIS E O 1
ATOM 13510 N N . VAL E 1 86 ? -58.332 24.472 87.021 1.00 20.45 86 VAL E N 1
ATOM 13511 C CA . VAL E 1 86 ? -59.683 23.914 87.155 1.00 21.57 86 VAL E CA 1
ATOM 13512 C C . VAL E 1 86 ? -60.419 24.290 85.874 1.00 18.96 86 VAL E C 1
ATOM 13513 O O . VAL E 1 86 ? -60.508 25.473 85.571 1.00 25.56 86 VAL E O 1
ATOM 13517 N N . ILE E 1 87 ? -60.838 23.295 85.124 1.00 21.30 87 ILE E N 1
ATOM 13518 C CA . ILE E 1 87 ? -61.408 23.517 83.812 1.00 22.07 87 ILE E CA 1
ATOM 13519 C C . ILE E 1 87 ? -62.915 23.133 83.982 1.00 23.05 87 ILE E C 1
ATOM 13520 O O . ILE E 1 87 ? -63.256 21.988 84.184 1.00 24.09 87 ILE E O 1
ATOM 13525 N N . GLU E 1 88 ? -63.793 24.097 83.711 1.00 25.87 88 GLU E N 1
ATOM 13526 C CA . GLU E 1 88 ? -65.223 23.812 83.760 1.00 27.99 88 GLU E CA 1
ATOM 13527 C C . GLU E 1 88 ? -65.747 22.994 82.625 1.00 25.62 88 GLU E C 1
ATOM 13528 O O . GLU E 1 88 ? -65.071 22.750 81.628 1.00 23.34 88 GLU E O 1
ATOM 13534 N N . ASN E 1 89 ? -67.002 22.554 82.767 1.00 27.53 89 ASN E N 1
ATOM 13535 C CA . ASN E 1 89 ? -67.694 21.827 81.771 1.00 27.37 89 ASN E CA 1
ATOM 13536 C C . ASN E 1 89 ? -67.633 22.549 80.397 1.00 26.14 89 ASN E C 1
ATOM 13537 O O . ASN E 1 89 ? -67.811 23.736 80.330 1.00 29.06 89 ASN E O 1
ATOM 13542 N N . ARG E 1 90 ? -67.265 21.791 79.363 1.00 27.31 90 ARG E N 1
ATOM 13543 C CA . ARG E 1 90 ? -67.028 22.285 77.969 1.00 29.70 90 ARG E CA 1
ATOM 13544 C C . ARG E 1 90 ? -65.926 23.353 77.827 1.00 22.76 90 ARG E C 1
ATOM 13545 O O . ARG E 1 90 ? -65.944 24.137 76.887 1.00 26.78 90 ARG E O 1
ATOM 13553 N N . GLY E 1 91 ? -64.978 23.405 78.791 1.00 23.76 91 GLY E N 1
ATOM 13554 C CA . GLY E 1 91 ? -63.916 24.363 78.827 1.00 22.12 91 GLY E CA 1
ATOM 13555 C C . GLY E 1 91 ? -62.710 23.742 78.068 1.00 24.82 91 GLY E C 1
ATOM 13556 O O . GLY E 1 91 ? -62.439 22.531 78.151 1.00 22.71 91 GLY E O 1
ATOM 13557 N N . LEU E 1 92 ? -62.079 24.581 77.253 1.00 25.03 92 LEU E N 1
ATOM 13558 C CA . LEU E 1 92 ? -60.908 24.210 76.469 1.00 22.81 92 LEU E CA 1
ATOM 13559 C C . LEU E 1 92 ? -59.715 25.059 76.937 1.00 21.95 92 LEU E C 1
ATOM 13560 O O . LEU E 1 92 ? -59.731 26.280 76.867 1.00 20.75 92 LEU E O 1
ATOM 13565 N N . PHE E 1 93 ? -58.651 24.394 77.410 1.00 21.98 93 PHE E N 1
ATOM 13566 C CA . PHE E 1 93 ? -57.448 25.058 77.849 1.00 21.38 93 PHE E CA 1
ATOM 13567 C C . PHE E 1 93 ? -56.647 25.218 76.592 1.00 20.61 93 PHE E C 1
ATOM 13568 O O . PHE E 1 93 ? -56.315 24.249 75.975 1.00 19.94 93 PHE E O 1
ATOM 13576 N N . VAL E 1 94 ? -56.372 26.451 76.233 1.00 19.71 94 VAL E N 1
ATOM 13577 C CA . VAL E 1 94 ? -55.712 26.835 75.049 1.00 19.09 94 VAL E CA 1
ATOM 13578 C C . VAL E 1 94 ? -54.320 26.160 74.984 1.00 20.28 94 VAL E C 1
ATOM 13579 O O . VAL E 1 94 ? -53.643 26.073 75.988 1.00 18.86 94 VAL E O 1
ATOM 13583 N N . PRO E 1 95 ? -53.915 25.708 73.791 1.00 20.66 95 PRO E N 1
ATOM 13584 C CA . PRO E 1 95 ? -52.609 25.071 73.658 1.00 19.47 95 PRO E CA 1
ATOM 13585 C C . PRO E 1 95 ? -51.477 25.951 74.118 1.00 18.47 95 PRO E C 1
ATOM 13586 O O . PRO E 1 95 ? -51.463 27.139 73.896 1.00 17.82 95 PRO E O 1
ATOM 13590 N N . SER E 1 96 ? -50.508 25.338 74.800 1.00 18.61 96 SER E N 1
ATOM 13591 C CA . SER E 1 96 ? -49.345 25.997 75.248 1.00 16.47 96 SER E CA 1
ATOM 13592 C C . SER E 1 96 ? -48.149 25.055 75.325 1.00 15.34 96 SER E C 1
ATOM 13593 O O . SER E 1 96 ? -48.286 23.843 75.291 1.00 16.88 96 SER E O 1
ATOM 13596 N N . TYR E 1 97 ? -47.014 25.703 75.427 1.00 17.03 97 TYR E N 1
ATOM 13597 C CA . TYR E 1 97 ? -45.735 25.061 75.716 1.00 15.99 97 TYR E CA 1
ATOM 13598 C C . TYR E 1 97 ? -44.989 25.782 76.797 1.00 16.79 97 TYR E C 1
ATOM 13599 O O . TYR E 1 97 ? -45.085 27.021 77.025 1.00 17.06 97 TYR E O 1
ATOM 13608 N N . ASN E 1 98 ? -44.180 24.986 77.498 1.00 17.47 98 ASN E N 1
ATOM 13609 C CA . ASN E 1 98 ? -43.284 25.486 78.525 1.00 16.15 98 ASN E CA 1
ATOM 13610 C C . ASN E 1 98 ? -41.786 25.191 78.299 1.00 16.56 98 ASN E C 1
ATOM 13611 O O . ASN E 1 98 ? -41.397 24.388 77.476 1.00 17.35 98 ASN E O 1
ATOM 13616 N N . ASN E 1 99 ? -40.977 25.863 79.065 1.00 16.54 99 ASN E N 1
ATOM 13617 C CA . ASN E 1 99 ? -39.533 25.616 79.156 1.00 14.87 99 ASN E CA 1
ATOM 13618 C C . ASN E 1 99 ? -39.097 24.525 80.135 1.00 15.50 99 ASN E C 1
ATOM 13619 O O . ASN E 1 99 ? -37.895 24.228 80.229 1.00 17.94 99 ASN E O 1
ATOM 13624 N N . ALA E 1 100 ? -40.031 23.921 80.809 1.00 16.29 100 ALA E N 1
ATOM 13625 C CA . ALA E 1 100 ? -39.723 22.878 81.747 1.00 16.17 100 ALA E CA 1
ATOM 13626 C C . ALA E 1 100 ? -40.596 21.735 81.545 1.00 16.38 100 ALA E C 1
ATOM 13627 O O . ALA E 1 100 ? -41.784 21.915 81.260 1.00 17.82 100 ALA E O 1
ATOM 13629 N N . PRO E 1 101 ? -40.085 20.482 81.737 1.00 15.27 101 PRO E N 1
ATOM 13630 C CA . PRO E 1 101 ? -40.975 19.376 81.790 1.00 16.05 101 PRO E CA 1
ATOM 13631 C C . PRO E 1 101 ? -41.906 19.363 83.039 1.00 16.53 101 PRO E C 1
ATOM 13632 O O . PRO E 1 101 ? -41.704 20.148 83.996 1.00 17.36 101 PRO E O 1
ATOM 13636 N N . MET E 1 102 ? -42.951 18.576 82.922 1.00 17.11 102 MET E N 1
ATOM 13637 C CA . MET E 1 102 ? -43.963 18.535 83.981 1.00 16.80 102 MET E CA 1
ATOM 13638 C C . MET E 1 102 ? -44.575 17.155 84.139 1.00 15.90 102 MET E C 1
ATOM 13639 O O . MET E 1 102 ? -44.647 16.395 83.188 1.00 15.66 102 MET E O 1
ATOM 13644 N N . LEU E 1 103 ? -45.065 16.865 85.337 1.00 15.64 103 LEU E N 1
ATOM 13645 C CA . LEU E 1 103 ? -46.045 15.853 85.582 1.00 15.37 103 LEU E CA 1
ATOM 13646 C C . LEU E 1 103 ? -47.375 16.568 85.912 1.00 17.87 103 LEU E C 1
ATOM 13647 O O . LEU E 1 103 ? -47.398 17.514 86.718 1.00 18.81 103 LEU E O 1
ATOM 13652 N N . ILE E 1 104 ? -48.446 16.054 85.321 1.00 17.15 104 ILE E N 1
ATOM 13653 C CA . ILE E 1 104 ? -49.808 16.547 85.524 1.00 19.55 104 ILE E CA 1
ATOM 13654 C C . ILE E 1 104 ? -50.583 15.430 86.200 1.00 19.69 104 ILE E C 1
ATOM 13655 O O . ILE E 1 104 ? -50.629 14.322 85.683 1.00 22.04 104 ILE E O 1
ATOM 13660 N N . ILE E 1 105 ? -51.149 15.711 87.381 1.00 20.04 105 ILE E N 1
ATOM 13661 C CA . ILE E 1 105 ? -51.961 14.730 88.102 1.00 19.20 105 ILE E CA 1
ATOM 13662 C C . ILE E 1 105 ? -53.417 15.157 87.888 1.00 17.17 105 ILE E C 1
ATOM 13663 O O . ILE E 1 105 ? -53.751 16.342 88.107 1.00 19.83 105 ILE E O 1
ATOM 13668 N N . VAL E 1 106 ? -54.221 14.240 87.421 1.00 18.04 106 VAL E N 1
ATOM 13669 C CA . VAL E 1 106 ? -55.663 14.495 87.189 1.00 19.44 106 VAL E CA 1
ATOM 13670 C C . VAL E 1 106 ? -56.314 14.189 88.540 1.00 19.43 106 VAL E C 1
ATOM 13671 O O . VAL E 1 106 ? -56.503 13.018 88.924 1.00 20.98 106 VAL E O 1
ATOM 13675 N N . VAL E 1 107 ? -56.537 15.259 89.263 1.00 20.07 107 VAL E N 1
ATOM 13676 C CA . VAL E 1 107 ? -57.123 15.211 90.617 1.00 21.95 107 VAL E CA 1
ATOM 13677 C C . VAL E 1 107 ? -58.597 14.813 90.606 1.00 22.42 107 VAL E C 1
ATOM 13678 O O . VAL E 1 107 ? -59.076 14.159 91.517 1.00 23.84 107 VAL E O 1
ATOM 1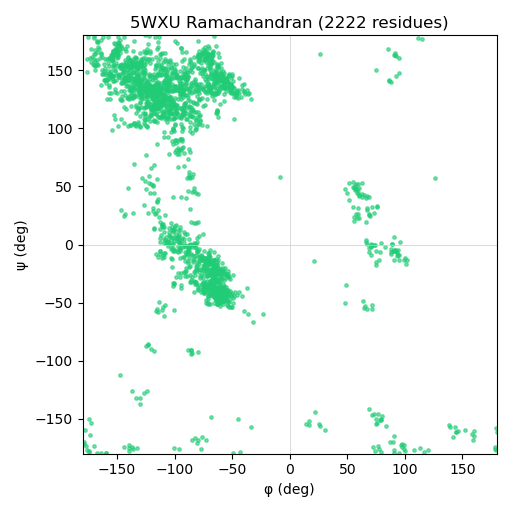3682 N N . GLN E 1 108 ? -59.304 15.218 89.580 1.00 22.30 108 GLN E N 1
ATOM 13683 C CA . GLN E 1 108 ? -60.730 15.019 89.516 1.00 25.77 108 GLN E CA 1
ATOM 13684 C C . GLN E 1 108 ? -61.101 15.198 88.049 1.00 23.92 108 GLN E C 1
ATOM 13685 O O . GLN E 1 108 ? -60.507 16.049 87.322 1.00 21.29 108 GLN E O 1
ATOM 13691 N N . GLY E 1 109 ? -62.108 14.432 87.677 1.00 23.34 109 GLY E N 1
ATOM 13692 C CA . GLY E 1 109 ? -62.800 14.577 86.401 1.00 23.65 109 GLY E CA 1
ATOM 13693 C C . GLY E 1 109 ? -62.210 13.783 85.292 1.00 24.39 109 GLY E C 1
ATOM 13694 O O . GLY E 1 109 ? -61.433 12.897 85.518 1.00 24.30 109 GLY E O 1
ATOM 13695 N N . HIS E 1 110 ? -62.681 14.033 84.057 1.00 27.29 110 HIS E N 1
ATOM 13696 C CA . HIS E 1 110 ? -62.145 13.345 82.911 1.00 26.89 110 HIS E CA 1
ATOM 13697 C C . HIS E 1 110 ? -62.340 14.209 81.674 1.00 25.69 110 HIS E C 1
ATOM 13698 O O . HIS E 1 110 ? -63.169 15.119 81.637 1.00 28.59 110 HIS E O 1
ATOM 13705 N N . GLY E 1 111 ? -61.474 13.966 80.711 1.00 22.71 111 GLY E N 1
ATOM 13706 C CA . GLY E 1 111 ? -61.345 14.865 79.587 1.00 22.68 111 GLY E CA 1
ATOM 13707 C C . GLY E 1 111 ? -60.426 14.365 78.528 1.00 21.90 111 GLY E C 1
ATOM 13708 O O . GLY E 1 111 ? -60.092 13.176 78.480 1.00 22.45 111 GLY E O 1
ATOM 13709 N N . ILE E 1 112 ? -60.018 15.283 77.657 1.00 22.66 112 ILE E N 1
ATOM 13710 C CA . ILE E 1 112 ? -59.149 14.948 76.567 1.00 23.12 112 ILE E CA 1
ATOM 13711 C C . ILE E 1 112 ? -57.902 15.804 76.721 1.00 21.87 112 ILE E C 1
ATOM 13712 O O . ILE E 1 112 ? -58.011 16.968 77.118 1.00 20.61 112 ILE E O 1
ATOM 13717 N N . LEU E 1 113 ? -56.740 15.212 76.397 1.00 18.69 113 LEU E N 1
ATOM 13718 C CA . LEU E 1 113 ? -55.472 15.901 76.409 1.00 20.17 113 LEU E CA 1
ATOM 13719 C C . LEU E 1 113 ? -54.822 15.687 75.050 1.00 19.32 113 LEU E C 1
ATOM 13720 O O . LEU E 1 113 ? -54.818 14.613 74.520 1.00 20.73 113 LEU E O 1
ATOM 13725 N N . GLY E 1 114 ? -54.330 16.788 74.475 1.00 20.03 114 GLY E N 1
ATOM 13726 C CA . GLY E 1 114 ? -53.475 16.684 73.314 1.00 18.74 114 GLY E CA 1
ATOM 13727 C C . GLY E 1 114 ? -52.070 17.051 73.637 1.00 19.27 114 GLY E C 1
ATOM 13728 O O . GLY E 1 114 ? -51.825 17.923 74.406 1.00 19.77 114 GLY E O 1
ATOM 13729 N N . ALA E 1 115 ? -51.169 16.448 72.887 1.00 18.65 115 ALA E N 1
ATOM 13730 C CA . ALA E 1 115 ? -49.721 16.698 73.006 1.00 20.05 115 ALA E CA 1
ATOM 13731 C C . ALA E 1 115 ? -49.178 16.522 71.614 1.00 18.60 115 ALA E C 1
ATOM 13732 O O . ALA E 1 115 ? -49.449 15.513 70.957 1.00 21.29 115 ALA E O 1
ATOM 13734 N N . VAL E 1 116 ? -48.480 17.525 71.103 1.00 18.22 116 VAL E N 1
ATOM 13735 C CA . VAL E 1 116 ? -47.938 17.463 69.778 1.00 18.06 116 VAL E CA 1
ATOM 13736 C C . VAL E 1 116 ? -46.447 17.094 69.713 1.00 20.01 116 VAL E C 1
ATOM 13737 O O . VAL E 1 116 ? -45.631 17.779 70.340 1.00 21.57 116 VAL E O 1
ATOM 13741 N N . PHE E 1 117 ? -46.093 16.057 68.933 1.00 20.92 117 PHE E N 1
ATOM 13742 C CA . PHE E 1 117 ? -44.652 15.766 68.681 1.00 22.51 117 PHE E CA 1
ATOM 13743 C C . PHE E 1 117 ? -44.305 16.233 67.286 1.00 19.34 117 PHE E C 1
ATOM 13744 O O . PHE E 1 117 ? -44.804 15.680 66.313 1.00 19.00 117 PHE E O 1
ATOM 13752 N N . PRO E 1 118 ? -43.459 17.260 67.176 1.00 21.01 118 PRO E N 1
ATOM 13753 C CA . PRO E 1 118 ? -43.136 17.815 65.842 1.00 22.02 118 PRO E CA 1
ATOM 13754 C C . PRO E 1 118 ? -42.447 16.840 64.945 1.00 21.65 118 PRO E C 1
ATOM 13755 O O . PRO E 1 118 ? -41.512 16.171 65.388 1.00 21.54 118 PRO E O 1
ATOM 13759 N N . GLY E 1 119 ? -42.906 16.789 63.706 1.00 22.45 119 GLY E N 1
ATOM 13760 C CA . GLY E 1 119 ? -42.358 15.868 62.725 1.00 22.48 119 GLY E CA 1
ATOM 13761 C C . GLY E 1 119 ? -42.999 14.508 62.688 1.00 23.58 119 GLY E C 1
ATOM 13762 O O . GLY E 1 119 ? -42.584 13.701 61.882 1.00 30.56 119 GLY E O 1
ATOM 13763 N N . CYS E 1 120 ? -44.008 14.250 63.530 1.00 21.24 120 CYS E N 1
ATOM 13764 C CA . CYS E 1 120 ? -44.773 13.013 63.484 1.00 20.42 120 CYS E CA 1
ATOM 13765 C C . CYS E 1 120 ? -46.007 13.317 62.623 1.00 20.98 120 CYS E C 1
ATOM 13766 O O . CYS E 1 120 ? -46.551 14.480 62.684 1.00 20.94 120 CYS E O 1
ATOM 13769 N N . PRO E 1 121 ? -46.451 12.326 61.830 1.00 19.37 121 PRO E N 1
ATOM 13770 C CA . PRO E 1 121 ? -47.669 12.555 61.073 1.00 18.87 121 PRO E CA 1
ATOM 13771 C C . PRO E 1 121 ? -48.946 12.548 61.879 1.00 18.05 121 PRO E C 1
ATOM 13772 O O . PRO E 1 121 ? -48.977 12.101 63.049 1.00 21.45 121 PRO E O 1
ATOM 13776 N N . GLU E 1 122 ? -50.013 13.112 61.276 1.00 18.24 122 GLU E N 1
ATOM 13777 C CA . GLU E 1 122 ? -51.376 13.099 61.852 1.00 18.43 122 GLU E CA 1
ATOM 13778 C C . GLU E 1 122 ? -52.050 11.774 61.631 1.00 19.36 122 GLU E C 1
ATOM 13779 O O . GLU E 1 122 ? -52.453 11.461 60.517 1.00 21.38 122 GLU E O 1
ATOM 13785 N N . THR E 1 123 ? -52.142 10.939 62.659 1.00 17.28 123 THR E N 1
ATOM 13786 C CA . THR E 1 123 ? -52.577 9.605 62.451 1.00 18.00 123 THR E CA 1
ATOM 13787 C C . THR E 1 123 ? -54.006 9.370 62.932 1.00 17.41 123 THR E C 1
ATOM 13788 O O . THR E 1 123 ? -54.495 8.207 62.855 1.00 18.59 123 THR E O 1
ATOM 13792 N N . PHE E 1 124 ? -54.620 10.405 63.489 1.00 18.03 124 PHE E N 1
ATOM 13793 C CA . PHE E 1 124 ? -56.114 10.341 63.746 1.00 18.27 124 PHE E CA 1
ATOM 13794 C C . PHE E 1 124 ? -56.841 11.063 62.621 1.00 18.15 124 PHE E C 1
ATOM 13795 O O . PHE E 1 124 ? -56.712 12.260 62.473 1.00 18.66 124 PHE E O 1
ATOM 13803 N N . GLN E 1 125 ? -57.610 10.329 61.832 1.00 18.92 125 GLN E N 1
ATOM 13804 C CA . GLN E 1 125 ? -57.930 10.776 60.445 1.00 18.87 125 GLN E CA 1
ATOM 13805 C C . GLN E 1 125 ? -59.435 10.486 60.147 1.00 19.62 125 GLN E C 1
ATOM 13806 O O . GLN E 1 125 ? -59.919 9.380 60.332 1.00 19.87 125 GLN E O 1
ATOM 13812 N N . SER E 1 126 ? -60.080 11.483 59.579 1.00 21.05 126 SER E N 1
ATOM 13813 C CA . SER E 1 126 ? -61.443 11.339 59.114 1.00 21.82 126 SER E CA 1
ATOM 13814 C C . SER E 1 126 ? -61.541 12.053 57.798 1.00 23.24 126 SER E C 1
ATOM 13815 O O . SER E 1 126 ? -61.190 13.240 57.711 1.00 23.92 126 SER E O 1
ATOM 13818 N N . PHE E 1 127 ? -62.045 11.318 56.821 1.00 28.82 127 PHE E N 1
ATOM 13819 C CA . PHE E 1 127 ? -62.218 11.821 55.452 1.00 31.26 127 PHE E CA 1
ATOM 13820 C C . PHE E 1 127 ? -63.667 12.143 55.098 1.00 36.48 127 PHE E C 1
ATOM 13821 O O . PHE E 1 127 ? -63.952 12.485 53.975 1.00 39.62 127 PHE E O 1
ATOM 13829 N N . HIS E 1 128 ? -64.532 12.147 56.099 1.00 43.57 128 HIS E N 1
ATOM 13830 C CA . HIS E 1 128 ? -65.942 12.464 55.942 1.00 49.62 128 HIS E CA 1
ATOM 13831 C C . HIS E 1 128 ? -66.350 13.541 56.987 1.00 52.15 128 HIS E C 1
ATOM 13832 O O . HIS E 1 128 ? -65.723 13.632 58.063 1.00 42.10 128 HIS E O 1
ATOM 13839 N N . PRO E 1 129 ? -67.389 14.345 56.706 1.00 56.26 129 PRO E N 1
ATOM 13840 C CA . PRO E 1 129 ? -68.122 14.339 55.412 1.00 62.49 129 PRO E CA 1
ATOM 13841 C C . PRO E 1 129 ? -67.389 15.103 54.292 1.00 63.68 129 PRO E C 1
ATOM 13842 O O . PRO E 1 129 ? -66.372 15.762 54.526 1.00 58.14 129 PRO E O 1
ATOM 13846 N N . THR E 1 130 ? -67.943 15.043 53.093 1.00 74.23 130 THR E N 1
ATOM 13847 C CA . THR E 1 130 ? -67.249 15.494 51.901 1.00 73.40 130 THR E CA 1
ATOM 13848 C C . THR E 1 130 ? -68.136 16.466 51.121 1.00 73.62 130 THR E C 1
ATOM 13849 O O . THR E 1 130 ? -67.984 17.686 51.235 1.00 72.13 130 THR E O 1
ATOM 13853 N N . THR E 1 143 ? -66.805 20.081 60.786 1.00 66.45 143 THR E N 1
ATOM 13854 C CA . THR E 1 143 ? -65.396 19.989 61.180 1.00 63.65 143 THR E CA 1
ATOM 13855 C C . THR E 1 143 ? -64.905 18.572 61.524 1.00 64.17 143 THR E C 1
ATOM 13856 O O . THR E 1 143 ? -63.790 18.426 62.061 1.00 53.17 143 THR E O 1
ATOM 13860 N N . PHE E 1 144 ? -65.740 17.562 61.248 1.00 66.24 144 PHE E N 1
ATOM 13861 C CA . PHE E 1 144 ? -65.369 16.150 61.445 1.00 62.45 144 PHE E CA 1
ATOM 13862 C C . PHE E 1 144 ? -64.442 15.679 60.367 1.00 43.72 144 PHE E C 1
ATOM 13863 O O . PHE E 1 144 ? -63.753 14.686 60.581 1.00 43.00 144 PHE E O 1
ATOM 13871 N N . ARG E 1 145 ? -64.433 16.336 59.214 1.00 38.67 145 ARG E N 1
ATOM 13872 C CA . ARG E 1 145 ? -63.380 16.057 58.231 1.00 36.77 145 ARG E CA 1
ATOM 13873 C C . ARG E 1 145 ? -62.077 16.746 58.706 1.00 28.91 145 ARG E C 1
ATOM 13874 O O . ARG E 1 145 ? -61.942 17.938 58.560 1.00 28.83 145 ARG E O 1
ATOM 13882 N N . ASP E 1 146 ? -61.123 15.969 59.277 1.00 25.95 146 ASP E N 1
ATOM 13883 C CA . ASP E 1 146 ? -59.892 16.555 59.833 1.00 24.14 146 ASP E CA 1
ATOM 13884 C C . ASP E 1 146 ? -58.892 15.415 60.018 1.00 21.10 146 ASP E C 1
ATOM 13885 O O . ASP E 1 146 ? -59.246 14.240 59.919 1.00 20.53 146 ASP E O 1
ATOM 13890 N N . GLN E 1 147 ? -57.634 15.800 60.194 1.00 23.53 147 GLN E N 1
ATOM 13891 C CA . GLN E 1 147 ? -56.559 14.923 60.534 1.00 23.54 147 GLN E CA 1
ATOM 13892 C C . GLN E 1 147 ? -55.783 15.648 61.631 1.00 20.79 147 GLN E C 1
ATOM 13893 O O . GLN E 1 147 ? -55.479 16.857 61.538 1.00 23.14 147 GLN E O 1
ATOM 13899 N N . HIS E 1 148 ? -55.530 14.952 62.717 1.00 19.55 148 HIS E N 1
ATOM 13900 C CA . HIS E 1 148 ? -54.717 15.528 63.769 1.00 19.92 148 HIS E CA 1
ATOM 13901 C C . HIS E 1 148 ? -53.942 14.423 64.489 1.00 17.81 148 HIS E C 1
ATOM 13902 O O . HIS E 1 148 ? -54.130 13.286 64.181 1.00 18.32 148 HIS E O 1
ATOM 13909 N N . GLN E 1 149 ? -53.051 14.794 65.380 1.00 18.28 149 GLN E N 1
ATOM 13910 C CA . GLN E 1 149 ? -52.325 13.787 66.145 1.00 20.85 149 GLN E CA 1
ATOM 13911 C C . GLN E 1 149 ? -53.240 13.117 67.170 1.00 22.53 149 GLN E C 1
ATOM 13912 O O . GLN E 1 149 ? -54.311 13.647 67.560 1.00 19.93 149 GLN E O 1
ATOM 13918 N N A LYS E 1 150 ? -52.785 11.951 67.617 0.55 22.15 150 LYS E N 1
ATOM 13919 N N B LYS E 1 150 ? -52.829 11.913 67.559 0.45 22.82 150 LYS E N 1
ATOM 13920 C CA A LYS E 1 150 ? -53.448 11.226 68.667 0.55 23.12 150 LYS E CA 1
ATOM 13921 C CA B LYS E 1 150 ? -53.489 11.107 68.568 0.45 24.43 150 LYS E CA 1
ATOM 13922 C C A LYS E 1 150 ? -53.829 12.135 69.819 0.55 25.27 150 LYS E C 1
ATOM 13923 C C B LYS E 1 150 ? -53.766 11.936 69.833 0.45 25.73 150 LYS E C 1
ATOM 13924 O O A LYS E 1 150 ? -53.090 13.043 70.245 0.55 25.21 150 LYS E O 1
ATOM 13925 O O B LYS E 1 150 ? -52.860 12.640 70.316 0.45 28.23 150 LYS E O 1
ATOM 13936 N N . VAL E 1 151 ? -55.030 11.911 70.301 1.00 25.23 151 VAL E N 1
ATOM 13937 C CA . VAL E 1 151 ? -55.464 12.570 71.502 1.00 25.70 151 VAL E CA 1
ATOM 13938 C C . VAL E 1 151 ? -55.579 11.477 72.596 1.00 27.71 151 VAL E C 1
ATOM 13939 O O . VAL E 1 151 ? -55.724 10.287 72.305 1.00 25.50 151 VAL E O 1
ATOM 13943 N N . HIS E 1 152 ? -55.503 11.922 73.836 1.00 26.52 152 HIS E N 1
ATOM 13944 C CA . HIS E 1 152 ? -55.400 11.040 75.030 1.00 23.88 152 HIS E CA 1
ATOM 13945 C C . HIS E 1 152 ? -56.594 11.324 75.855 1.00 23.29 152 HIS E C 1
ATOM 13946 O O . HIS E 1 152 ? -56.934 12.489 76.087 1.00 23.78 152 HIS E O 1
ATOM 13953 N N . PHE E 1 153 ? -57.228 10.256 76.309 1.00 24.36 153 PHE E N 1
ATOM 13954 C CA . PHE E 1 153 ? -58.405 10.349 77.147 1.00 24.50 153 PHE E CA 1
ATOM 13955 C C . PHE E 1 153 ? -57.928 10.228 78.594 1.00 23.25 153 PHE E C 1
ATOM 13956 O O . PHE E 1 153 ? -57.429 9.176 78.993 1.00 26.32 153 PHE E O 1
ATOM 13964 N N . ILE E 1 154 ? -58.008 11.317 79.320 1.00 22.08 154 ILE E N 1
ATOM 13965 C CA . ILE E 1 154 ? -57.513 11.372 80.680 1.00 21.32 154 ILE E CA 1
ATOM 13966 C C . ILE E 1 154 ? -58.628 11.293 81.727 1.00 24.85 154 ILE E C 1
ATOM 13967 O O . ILE E 1 154 ? -59.784 11.741 81.507 1.00 25.76 154 ILE E O 1
ATOM 13972 N N . ARG E 1 155 ? -58.275 10.787 82.905 1.00 22.58 155 ARG E N 1
ATOM 13973 C CA . ARG E 1 155 ? -59.244 10.653 83.996 1.00 23.70 155 ARG E CA 1
ATOM 13974 C C . ARG E 1 155 ? -58.543 10.669 85.360 1.00 23.75 155 ARG E C 1
ATOM 13975 O O . ARG E 1 155 ? -57.311 10.507 85.430 1.00 21.39 155 ARG E O 1
ATOM 13983 N N . GLN E 1 156 ? -59.338 10.886 86.416 1.00 21.27 156 GLN E N 1
ATOM 13984 C CA . GLN E 1 156 ? -58.845 10.935 87.785 1.00 22.17 156 GLN E CA 1
ATOM 13985 C C . GLN E 1 156 ? -57.869 9.812 88.057 1.00 20.52 156 GLN E C 1
ATOM 13986 O O . GLN E 1 156 ? -58.119 8.620 87.777 1.00 21.94 156 GLN E O 1
ATOM 13992 N N . GLY E 1 157 ? -56.731 10.195 88.626 1.00 22.58 157 GLY E N 1
ATOM 13993 C CA . GLY E 1 157 ? -55.665 9.250 88.905 1.00 23.00 157 GLY E CA 1
ATOM 13994 C C . GLY E 1 157 ? -54.598 9.148 87.862 1.00 20.89 157 GLY E C 1
ATOM 13995 O O . GLY E 1 157 ? -53.555 8.565 88.147 1.00 21.86 157 GLY E O 1
ATOM 13996 N N . ASP E 1 158 ? -54.836 9.705 86.666 1.00 20.87 158 ASP E N 1
ATOM 13997 C CA . ASP E 1 158 ? -53.800 9.734 85.625 1.00 22.20 158 ASP E CA 1
ATOM 13998 C C . ASP E 1 158 ? -52.671 10.659 86.030 1.00 20.09 158 ASP E C 1
ATOM 13999 O O . ASP E 1 158 ? -52.905 11.698 86.600 1.00 20.51 158 ASP E O 1
ATOM 14004 N N . VAL E 1 159 ? -51.432 10.200 85.848 1.00 21.24 159 VAL E N 1
ATOM 14005 C CA . VAL E 1 159 ? -50.244 11.067 85.919 1.00 20.09 159 VAL E CA 1
ATOM 14006 C C . VAL E 1 159 ? -49.696 11.140 84.502 1.00 19.13 159 VAL E C 1
ATOM 14007 O O . VAL E 1 159 ? -49.398 10.112 83.911 1.00 19.97 159 VAL E O 1
ATOM 14011 N N . ILE E 1 160 ? -49.606 12.331 83.959 1.00 18.33 160 ILE E N 1
ATOM 14012 C CA . ILE E 1 160 ? -49.215 12.555 82.577 1.00 19.36 160 ILE E CA 1
ATOM 14013 C C . ILE E 1 160 ? -47.832 13.277 82.587 1.00 19.66 160 ILE E C 1
ATOM 14014 O O . ILE E 1 160 ? -47.626 14.211 83.357 1.00 20.37 160 ILE E O 1
ATOM 14019 N N . ALA E 1 161 ? -46.918 12.812 81.740 1.00 15.67 161 ALA E N 1
ATOM 14020 C CA . ALA E 1 161 ? -45.563 13.300 81.674 1.00 16.48 161 ALA E CA 1
ATOM 14021 C C . ALA E 1 161 ? -45.290 14.016 80.366 1.00 18.64 161 ALA E C 1
ATOM 14022 O O . ALA E 1 161 ? -45.345 13.402 79.311 1.00 22.26 161 ALA E O 1
ATOM 14024 N N . LEU E 1 162 ? -44.931 15.277 80.424 1.00 15.84 162 LEU E N 1
ATOM 14025 C CA . LEU E 1 162 ? -44.668 16.012 79.218 1.00 18.44 162 LEU E CA 1
ATOM 14026 C C . LEU E 1 162 ? -43.319 16.672 79.203 1.00 17.97 162 LEU E C 1
ATOM 14027 O O . LEU E 1 162 ? -42.956 17.367 80.176 1.00 20.01 162 LEU E O 1
ATOM 14032 N N . PRO E 1 163 ? -42.585 16.536 78.107 1.00 16.61 163 PRO E N 1
ATOM 14033 C CA . PRO E 1 163 ? -41.299 17.229 78.080 1.00 17.47 163 PRO E CA 1
ATOM 14034 C C . PRO E 1 163 ? -41.442 18.741 77.879 1.00 16.68 163 PRO E C 1
ATOM 14035 O O . PRO E 1 163 ? -42.526 19.266 77.455 1.00 16.66 163 PRO E O 1
ATOM 14039 N N . ALA E 1 164 ? -40.370 19.459 78.150 1.00 17.12 164 ALA E N 1
ATOM 14040 C CA . ALA E 1 164 ? -40.318 20.875 77.777 1.00 16.71 164 ALA E CA 1
ATOM 14041 C C . ALA E 1 164 ? -40.467 21.095 76.277 1.00 18.50 164 ALA E C 1
ATOM 14042 O O . ALA E 1 164 ? -40.071 20.303 75.478 1.00 16.49 164 ALA E O 1
ATOM 14044 N N . GLY E 1 165 ? -41.135 22.178 75.916 1.00 17.80 165 GLY E N 1
ATOM 14045 C CA . GLY E 1 165 ? -41.210 22.603 74.554 1.00 15.57 165 GLY E CA 1
ATOM 14046 C C . GLY E 1 165 ? -42.333 22.005 73.735 1.00 16.80 165 GLY E C 1
ATOM 14047 O O . GLY E 1 165 ? -42.492 22.393 72.598 1.00 19.89 165 GLY E O 1
ATOM 14048 N N . ILE E 1 166 ? -43.096 21.096 74.304 1.00 16.10 166 ILE E N 1
ATOM 14049 C CA . ILE E 1 166 ? -44.162 20.359 73.680 1.00 16.74 166 ILE E CA 1
ATOM 14050 C C . ILE E 1 166 ? -45.498 21.054 73.924 1.00 16.81 166 ILE E C 1
ATOM 14051 O O . ILE E 1 166 ? -45.933 21.323 75.058 1.00 18.63 166 ILE E O 1
ATOM 14056 N N . VAL E 1 167 ? -46.159 21.316 72.793 1.00 16.90 167 VAL E N 1
ATOM 14057 C CA . VAL E 1 167 ? -47.501 21.874 72.836 1.00 18.69 167 VAL E CA 1
ATOM 14058 C C . VAL E 1 167 ? -48.490 20.869 73.365 1.00 17.80 167 VAL E C 1
ATOM 14059 O O . VAL E 1 167 ? -48.562 19.724 72.918 1.00 17.81 167 VAL E O 1
ATOM 14063 N N . HIS E 1 168 ? -49.296 21.336 74.311 1.00 19.18 168 HIS E N 1
ATOM 14064 C CA . HIS E 1 168 ? -50.321 20.521 74.927 1.00 17.50 168 HIS E CA 1
ATOM 14065 C C . HIS E 1 168 ? -51.574 21.355 75.171 1.00 18.34 168 HIS E C 1
ATOM 14066 O O . HIS E 1 168 ? -51.511 22.575 75.257 1.00 18.99 168 HIS E O 1
ATOM 14073 N N . TRP E 1 169 ? -52.691 20.666 75.202 1.00 18.18 169 TRP E N 1
ATOM 14074 C CA . TRP E 1 169 ? -53.974 21.354 75.468 1.00 18.63 169 TRP E CA 1
ATOM 14075 C C . TRP E 1 169 ? -54.891 20.370 76.153 1.00 17.59 169 TRP E C 1
ATOM 14076 O O . TRP E 1 169 ? -54.641 19.183 76.174 1.00 19.52 169 TRP E O 1
ATOM 14087 N N . ALA E 1 170 ? -55.976 20.846 76.711 1.00 17.49 170 ALA E N 1
ATOM 14088 C CA . ALA E 1 170 ? -56.900 19.922 77.379 1.00 17.20 170 ALA E CA 1
ATOM 14089 C C . ALA E 1 170 ? -58.327 20.465 77.220 1.00 17.46 170 ALA E C 1
ATOM 14090 O O . ALA E 1 170 ? -58.477 21.696 77.022 1.00 20.87 170 ALA E O 1
ATOM 14092 N N . TYR E 1 171 ? -59.244 19.521 77.292 1.00 21.25 171 TYR E N 1
ATOM 14093 C CA . TYR E 1 171 ? -60.709 19.797 77.161 1.00 22.13 171 TYR E CA 1
ATOM 14094 C C . TYR E 1 171 ? -61.492 18.950 78.170 1.00 23.05 171 TYR E C 1
ATOM 14095 O O . TYR E 1 171 ? -61.291 17.727 78.263 1.00 25.06 171 TYR E O 1
ATOM 14104 N N . ASN E 1 172 ? -62.408 19.605 78.865 1.00 22.74 172 ASN E N 1
ATOM 14105 C CA . ASN E 1 172 ? -63.270 18.949 79.820 1.00 24.51 172 ASN E CA 1
ATOM 14106 C C . ASN E 1 172 ? -64.543 18.570 79.152 1.00 29.51 172 ASN E C 1
ATOM 14107 O O . ASN E 1 172 ? -65.284 19.440 78.782 1.00 26.63 172 ASN E O 1
ATOM 14112 N N . GLU E 1 173 ? -64.786 17.273 79.060 1.00 33.64 173 GLU E N 1
ATOM 14113 C CA . GLU E 1 173 ? -65.976 16.772 78.412 1.00 44.19 173 GLU E CA 1
ATOM 14114 C C . GLU E 1 173 ? -67.120 16.474 79.382 1.00 46.81 173 GLU E C 1
ATOM 14115 O O . GLU E 1 173 ? -68.263 16.289 78.966 1.00 48.22 173 GLU E O 1
ATOM 14121 N N . ALA E 1 174 ? -66.818 16.470 80.667 1.00 43.01 174 ALA E N 1
ATOM 14122 C CA . ALA E 1 174 ? -67.745 16.003 81.678 1.00 44.51 174 ALA E CA 1
ATOM 14123 C C . ALA E 1 174 ? -68.452 17.168 82.370 1.00 41.17 174 ALA E C 1
ATOM 14124 O O . ALA E 1 174 ? -68.118 18.326 82.136 1.00 36.34 174 ALA E O 1
ATOM 14126 N N . THR E 1 175 ? -69.411 16.863 83.267 1.00 43.85 175 THR E N 1
ATOM 14127 C CA . THR E 1 175 ? -70.192 17.937 83.915 1.00 40.36 175 THR E CA 1
ATOM 14128 C C . THR E 1 175 ? -69.394 18.485 85.103 1.00 36.17 175 THR E C 1
ATOM 14129 O O . THR E 1 175 ? -69.358 19.693 85.334 1.00 33.76 175 THR E O 1
ATOM 14133 N N . GLU E 1 176 ? -68.746 17.590 85.851 1.00 32.49 176 GLU E N 1
ATOM 14134 C CA . GLU E 1 176 ? -67.896 17.996 86.925 1.00 34.39 176 GLU E CA 1
ATOM 14135 C C . GLU E 1 176 ? -66.608 18.641 86.382 1.00 31.61 176 GLU E C 1
ATOM 14136 O O . GLU E 1 176 ? -66.164 18.337 85.269 1.00 29.99 176 GLU E O 1
ATOM 14142 N N . LYS E 1 177 ? -66.021 19.486 87.203 1.00 29.77 177 LYS E N 1
ATOM 14143 C CA . LYS E 1 177 ? -64.813 20.214 86.837 1.00 31.44 177 LYS E CA 1
ATOM 14144 C C . LYS E 1 177 ? -63.650 19.241 86.663 1.00 27.77 177 LYS E C 1
ATOM 14145 O O . LYS E 1 177 ? -63.572 18.255 87.328 1.00 25.37 177 LYS E O 1
ATOM 14151 N N . LEU E 1 178 ? -62.770 19.564 85.728 1.00 24.93 178 LEU E N 1
ATOM 14152 C CA . LEU E 1 178 ? -61.553 18.755 85.485 1.00 24.24 178 LEU E CA 1
ATOM 14153 C C . LEU E 1 178 ? -60.459 19.539 86.167 1.00 21.96 178 LEU E C 1
ATOM 14154 O O . LEU E 1 178 ? -60.249 20.726 85.887 1.00 18.60 178 LEU E O 1
ATOM 14159 N N . VAL E 1 179 ? -59.788 18.916 87.135 1.00 21.69 179 VAL E N 1
ATOM 14160 C CA . VAL E 1 179 ? -58.810 19.573 87.937 1.00 21.22 179 VAL E CA 1
ATOM 14161 C C . VAL E 1 179 ? -57.468 18.905 87.706 1.00 21.25 179 VAL E C 1
ATOM 14162 O O . VAL E 1 179 ? -57.359 17.691 87.867 1.00 20.06 179 VAL E O 1
ATOM 14166 N N . LEU E 1 180 ? -56.491 19.727 87.326 1.00 20.01 180 LEU E N 1
ATOM 14167 C CA . LEU E 1 180 ? -55.147 19.283 86.965 1.00 20.74 180 LEU E CA 1
ATOM 14168 C C . LEU E 1 180 ? -54.147 19.933 87.918 1.00 20.48 180 LEU E C 1
ATOM 14169 O O . LEU E 1 180 ? -54.123 21.162 88.091 1.00 21.38 180 LEU E O 1
ATOM 14174 N N . LEU E 1 181 ? -53.311 19.123 88.553 1.00 18.07 181 LEU E N 1
ATOM 14175 C CA . LEU E 1 181 ? -52.298 19.634 89.338 1.00 20.90 181 LEU E CA 1
ATOM 14176 C C . LEU E 1 181 ? -51.000 19.430 88.506 1.00 20.91 181 LEU E C 1
ATOM 14177 O O . LEU E 1 181 ? -50.630 18.294 88.204 1.00 21.04 181 LEU E O 1
ATOM 14182 N N . VAL E 1 182 ? -50.323 20.529 88.218 1.00 19.11 182 VAL E N 1
ATOM 14183 C CA . VAL E 1 182 ? -49.163 20.515 87.339 1.00 20.35 182 VAL E CA 1
ATOM 14184 C C . VAL E 1 182 ? -47.951 20.934 88.144 1.00 20.72 182 VAL E C 1
ATOM 14185 O O . VAL E 1 182 ? -47.925 22.020 88.771 1.00 21.04 182 VAL E O 1
ATOM 14189 N N . ILE E 1 183 ? -46.960 20.041 88.152 1.00 19.43 183 ILE E N 1
ATOM 14190 C CA . ILE E 1 183 ? -45.669 20.287 88.747 1.00 19.21 183 ILE E CA 1
ATOM 14191 C C . ILE E 1 183 ? -44.622 20.403 87.642 1.00 17.24 183 ILE E C 1
ATOM 14192 O O . ILE E 1 183 ? -44.358 19.468 86.925 1.00 17.46 183 ILE E O 1
ATOM 14197 N N . HIS E 1 184 ? -44.113 21.608 87.474 1.00 19.10 184 HIS E N 1
ATOM 14198 C CA . HIS E 1 184 ? -43.072 21.879 86.488 1.00 18.74 184 HIS E CA 1
ATOM 14199 C C . HIS E 1 184 ? -41.711 21.812 87.167 1.00 18.06 184 HIS E C 1
ATOM 14200 O O . HIS E 1 184 ? -41.417 22.409 88.254 1.00 17.33 184 HIS E O 1
ATOM 14207 N N . ASP E 1 185 ? -40.804 21.105 86.501 1.00 17.66 185 ASP E N 1
ATOM 14208 C CA . ASP E 1 185 ? -39.465 20.857 87.061 1.00 17.17 185 ASP E CA 1
ATOM 14209 C C . ASP E 1 185 ? -38.473 21.867 86.444 1.00 16.03 185 ASP E C 1
ATOM 14210 O O . ASP E 1 185 ? -37.868 21.626 85.392 1.00 15.45 185 ASP E O 1
ATOM 14215 N N . LEU E 1 186 ? -38.385 23.017 87.070 1.00 15.94 186 LEU E N 1
ATOM 14216 C CA . LEU E 1 186 ? -37.584 24.115 86.545 1.00 15.86 186 LEU E CA 1
ATOM 14217 C C . LEU E 1 186 ? -36.079 23.798 86.492 1.00 15.94 186 LEU E C 1
ATOM 14218 O O . LEU E 1 186 ? -35.423 24.300 85.668 1.00 14.82 186 LEU E O 1
ATOM 14223 N N . SER E 1 187 ? -35.550 22.992 87.406 1.00 16.26 187 SER E N 1
ATOM 14224 C CA . SER E 1 187 ? -34.102 22.818 87.511 1.00 15.12 187 SER E CA 1
ATOM 14225 C C . SER E 1 187 ? -33.673 21.695 86.566 1.00 13.93 187 SER E C 1
ATOM 14226 O O . SER E 1 187 ? -32.520 21.393 86.435 1.00 15.62 187 SER E O 1
ATOM 14229 N N . ASN E 1 188 ? -34.608 21.112 85.871 1.00 14.99 188 ASN E N 1
ATOM 14230 C CA . ASN E 1 188 ? -34.374 20.025 84.898 1.00 16.86 188 ASN E CA 1
ATOM 14231 C C . ASN E 1 188 ? -33.410 20.478 83.784 1.00 17.55 188 ASN E C 1
ATOM 14232 O O . ASN E 1 188 ? -33.436 21.625 83.377 1.00 15.82 188 ASN E O 1
ATOM 14237 N N . ARG E 1 189 ? -32.577 19.536 83.322 1.00 15.38 189 ARG E N 1
ATOM 14238 C CA . ARG E 1 189 ? -31.655 19.772 82.178 1.00 16.76 189 ARG E CA 1
ATOM 14239 C C . ARG E 1 189 ? -32.324 20.286 80.928 1.00 15.58 189 ARG E C 1
ATOM 14240 O O . ARG E 1 189 ? -31.717 21.018 80.143 1.00 17.74 189 ARG E O 1
ATOM 14248 N N . GLU E 1 190 ? -33.590 20.008 80.761 1.00 14.13 190 GLU E N 1
ATOM 14249 C CA . GLU E 1 190 ? -34.296 20.457 79.561 1.00 15.34 190 GLU E CA 1
ATOM 14250 C C . GLU E 1 190 ? -34.573 21.957 79.581 1.00 14.36 190 GLU E C 1
ATOM 14251 O O . GLU E 1 190 ? -34.834 22.503 78.495 1.00 15.18 190 GLU E O 1
ATOM 14257 N N . ASN E 1 191 ? -34.494 22.602 80.730 1.00 13.38 191 ASN E N 1
ATOM 14258 C CA . ASN E 1 191 ? -34.640 24.072 80.795 1.00 15.16 191 ASN E CA 1
ATOM 14259 C C . ASN E 1 191 ? -33.254 24.763 80.746 1.00 15.16 191 ASN E C 1
ATOM 14260 O O . ASN E 1 191 ? -32.589 24.848 81.756 1.00 15.22 191 ASN E O 1
ATOM 14265 N N . GLN E 1 192 ? -32.912 25.322 79.606 1.00 14.51 192 GLN E N 1
ATOM 14266 C CA . GLN E 1 192 ? -31.631 25.998 79.396 1.00 15.00 192 GLN E CA 1
ATOM 14267 C C . GLN E 1 192 ? -31.772 27.538 79.559 1.00 15.93 192 GLN E C 1
ATOM 14268 O O . GLN E 1 192 ? -30.832 28.222 79.286 1.00 15.96 192 GLN E O 1
ATOM 14274 N N . LEU E 1 193 ? -32.962 27.999 79.917 1.00 16.81 193 LEU E N 1
ATOM 14275 C CA . LEU E 1 193 ? -33.222 29.449 80.126 1.00 16.03 193 LEU E CA 1
ATOM 14276 C C . LEU E 1 193 ? -32.718 29.902 81.486 1.00 16.31 193 LEU E C 1
ATOM 14277 O O . LEU E 1 193 ? -31.547 30.273 81.630 1.00 17.88 193 LEU E O 1
ATOM 14282 N N . ASP E 1 194 ? -33.570 29.873 82.466 1.00 18.13 194 ASP E N 1
ATOM 14283 C CA . ASP E 1 194 ? -33.242 30.311 83.831 1.00 17.41 194 ASP E CA 1
ATOM 14284 C C . ASP E 1 194 ? -34.350 29.723 84.656 1.00 15.45 194 ASP E C 1
ATOM 14285 O O . ASP E 1 194 ? -35.261 29.103 84.126 1.00 17.67 194 ASP E O 1
ATOM 14290 N N . GLN E 1 195 ? -34.270 29.888 85.979 1.00 17.90 195 GLN E N 1
ATOM 14291 C CA . GLN E 1 195 ? -35.147 29.187 86.882 1.00 17.39 195 GLN E CA 1
ATOM 14292 C C . GLN E 1 195 ? -36.497 29.911 87.150 1.00 19.35 195 GLN E C 1
ATOM 14293 O O . GLN E 1 195 ? -36.845 30.234 88.316 1.00 20.52 195 GLN E O 1
ATOM 14299 N N . ASN E 1 196 ? -37.227 30.116 86.070 1.00 18.30 196 ASN E N 1
ATOM 14300 C CA . ASN E 1 196 ? -38.569 30.730 86.064 1.00 18.54 196 ASN E CA 1
ATOM 14301 C C . ASN E 1 196 ? -39.374 30.082 84.967 1.00 19.36 196 ASN E C 1
ATOM 14302 O O . ASN E 1 196 ? -38.789 29.788 83.894 1.00 19.47 196 ASN E O 1
ATOM 14307 N N . LEU E 1 197 ? -40.673 29.847 85.205 1.00 18.04 197 LEU E N 1
ATOM 14308 C CA . LEU E 1 197 ? -41.547 29.209 84.263 1.00 18.71 197 LEU E CA 1
ATOM 14309 C C . LEU E 1 197 ? -42.032 30.179 83.193 1.00 21.01 197 LEU E C 1
ATOM 14310 O O . LEU E 1 197 ? -42.371 31.301 83.549 1.00 20.86 197 LEU E O 1
ATOM 14315 N N . ARG E 1 198 ? -41.954 29.745 81.931 1.00 18.60 198 ARG E N 1
ATOM 14316 C CA . ARG E 1 198 ? -42.575 30.397 80.803 1.00 18.92 198 ARG E CA 1
ATOM 14317 C C . ARG E 1 198 ? -43.768 29.617 80.405 1.00 19.15 198 ARG E C 1
ATOM 14318 O O . ARG E 1 198 ? -43.722 28.436 80.374 1.00 18.17 198 ARG E O 1
ATOM 14326 N N . ARG E 1 199 ? -44.868 30.285 80.070 1.00 18.98 199 ARG E N 1
ATOM 14327 C CA . ARG E 1 199 ? -46.079 29.658 79.621 1.00 18.17 199 ARG E CA 1
ATOM 14328 C C . ARG E 1 199 ? -46.492 30.350 78.352 1.00 19.91 199 ARG E C 1
ATOM 14329 O O . ARG E 1 199 ? -46.910 31.509 78.394 1.00 19.37 199 ARG E O 1
ATOM 14337 N N . TYR E 1 200 ? -46.201 29.691 77.247 1.00 16.98 200 TYR E N 1
ATOM 14338 C CA . TYR E 1 200 ? -46.341 30.305 75.886 1.00 19.02 200 TYR E CA 1
ATOM 14339 C C . TYR E 1 200 ? -47.525 29.652 75.195 1.00 17.96 200 TYR E C 1
ATOM 14340 O O . TYR E 1 200 ? -47.559 28.469 74.880 1.00 18.08 200 TYR E O 1
ATOM 14349 N N . PHE E 1 201 ? -48.598 30.439 75.029 1.00 17.24 201 PHE E N 1
ATOM 14350 C CA . PHE E 1 201 ? -49.843 29.926 74.507 1.00 17.80 201 PHE E CA 1
ATOM 14351 C C . PHE E 1 201 ? -50.016 30.296 72.995 1.00 16.61 201 PHE E C 1
ATOM 14352 O O . PHE E 1 201 ? -49.575 31.373 72.522 1.00 18.81 201 PHE E O 1
ATOM 14360 N N . LEU E 1 202 ? -50.673 29.404 72.308 1.00 17.85 202 LEU E N 1
ATOM 14361 C CA . LEU E 1 202 ? -51.001 29.570 70.893 1.00 18.38 202 LEU E CA 1
ATOM 14362 C C . LEU E 1 202 ? -52.474 30.055 70.883 1.00 18.17 202 LEU E C 1
ATOM 14363 O O . LEU E 1 202 ? -53.362 29.249 70.732 1.00 19.76 202 LEU E O 1
ATOM 14368 N N . GLY E 1 203 ? -52.637 31.374 71.108 1.00 19.79 203 GLY E N 1
ATOM 14369 C CA . GLY E 1 203 ? -53.936 31.952 71.273 1.00 21.52 203 GLY E CA 1
ATOM 14370 C C . GLY E 1 203 ? -54.139 32.510 72.681 1.00 23.34 203 GLY E C 1
ATOM 14371 O O . GLY E 1 203 ? -53.277 32.433 73.562 1.00 21.16 203 GLY E O 1
ATOM 14372 N N . GLY E 1 204 ? -55.302 33.136 72.903 1.00 24.00 204 GLY E N 1
ATOM 14373 C CA . GLY E 1 204 ? -55.627 33.635 74.267 1.00 24.71 204 GLY E CA 1
ATOM 14374 C C . GLY E 1 204 ? -55.285 35.071 74.487 1.00 24.12 204 GLY E C 1
ATOM 14375 O O . GLY E 1 204 ? -54.455 35.640 73.784 1.00 21.41 204 GLY E O 1
ATOM 14376 N N . ASN E 1 205 ? -55.900 35.665 75.518 1.00 26.78 205 ASN E N 1
ATOM 14377 C CA . ASN E 1 205 ? -55.629 37.058 75.874 1.00 29.91 205 ASN E CA 1
ATOM 14378 C C . ASN E 1 205 ? -56.193 37.356 77.256 1.00 33.72 205 ASN E C 1
ATOM 14379 O O . ASN E 1 205 ? -57.211 36.755 77.635 1.00 33.41 205 ASN E O 1
ATOM 14384 N N . GLN E 1 206 ? -55.569 38.355 77.882 1.00 40.93 206 GLN E N 1
ATOM 14385 C CA . GLN E 1 206 ? -55.792 38.823 79.264 1.00 59.37 206 GLN E CA 1
ATOM 14386 C C . GLN E 1 206 ? -57.250 39.056 79.642 1.00 71.77 206 GLN E C 1
ATOM 14387 O O . GLN E 1 206 ? -57.851 40.046 79.212 1.00 82.09 206 GLN E O 1
ATOM 14393 N N . LYS E 1 207 ? -57.815 38.177 80.477 1.00 79.85 207 LYS E N 1
ATOM 14394 C CA . LYS E 1 207 ? -59.238 38.303 80.856 1.00 74.70 207 LYS E CA 1
ATOM 14395 C C . LYS E 1 207 ? -59.464 39.382 81.906 1.00 78.47 207 LYS E C 1
ATOM 14396 O O . LYS E 1 207 ? -58.881 39.328 82.991 1.00 80.95 207 LYS E O 1
ATOM 14402 N N . ASN E 1 219 ? -43.492 38.107 88.718 1.00 64.81 219 ASN E N 1
ATOM 14403 C CA . ASN E 1 219 ? -44.039 38.416 87.375 1.00 66.04 219 ASN E CA 1
ATOM 14404 C C . ASN E 1 219 ? -44.136 37.143 86.540 1.00 58.68 219 ASN E C 1
ATOM 14405 O O . ASN E 1 219 ? -43.130 36.492 86.274 1.00 59.77 219 ASN E O 1
ATOM 14410 N N . LEU E 1 220 ? -45.352 36.782 86.149 1.00 51.02 220 LEU E N 1
ATOM 14411 C CA . LEU E 1 220 ? -45.600 35.564 85.386 1.00 47.19 220 LEU E CA 1
ATOM 14412 C C . LEU E 1 220 ? -45.280 35.793 83.908 1.00 45.31 220 LEU E C 1
ATOM 14413 O O . LEU E 1 220 ? -45.769 36.751 83.270 1.00 49.57 220 LEU E O 1
ATOM 14418 N N . LEU E 1 221 ? -44.457 34.909 83.362 1.00 34.55 221 LEU E N 1
ATOM 14419 C CA . LEU E 1 221 ? -44.104 34.930 81.928 1.00 28.00 221 LEU E CA 1
ATOM 14420 C C . LEU E 1 221 ? -45.186 34.113 81.215 1.00 29.03 221 LEU E C 1
ATOM 14421 O O . LEU E 1 221 ? -45.091 32.904 81.054 1.00 31.24 221 LEU E O 1
ATOM 14426 N N . TRP E 1 222 ? -46.319 34.751 80.948 1.00 23.70 222 TRP E N 1
ATOM 14427 C CA . TRP E 1 222 ? -47.507 34.036 80.494 1.00 22.48 222 TRP E CA 1
ATOM 14428 C C . TRP E 1 222 ? -47.971 34.915 79.293 1.00 23.34 222 TRP E C 1
ATOM 14429 O O . TRP E 1 222 ? -48.200 36.116 79.476 1.00 22.62 222 TRP E O 1
ATOM 14440 N N . ASN E 1 223 ? -48.046 34.350 78.078 1.00 21.84 223 ASN E N 1
ATOM 14441 C CA . ASN E 1 223 ? -48.220 35.192 76.899 1.00 22.71 223 ASN E CA 1
ATOM 14442 C C . ASN E 1 223 ? -48.742 34.384 75.719 1.00 23.77 223 ASN E C 1
ATOM 14443 O O . ASN E 1 223 ? -48.420 33.216 75.563 1.00 22.59 223 ASN E O 1
ATOM 14448 N N . ASN E 1 224 ? -49.535 35.018 74.866 1.00 19.86 224 ASN E N 1
ATOM 14449 C CA . ASN E 1 224 ? -49.915 34.474 73.538 1.00 20.29 224 ASN E CA 1
ATOM 14450 C C . ASN E 1 224 ? -48.786 34.809 72.585 1.00 20.97 224 ASN E C 1
ATOM 14451 O O . ASN E 1 224 ? -48.517 35.987 72.277 1.00 20.34 224 ASN E O 1
ATOM 14456 N N . VAL E 1 225 ? -48.076 33.772 72.075 1.00 20.84 225 VAL E N 1
ATOM 14457 C CA . VAL E 1 225 ? -46.857 33.924 71.306 1.00 21.62 225 VAL E CA 1
ATOM 14458 C C . VAL E 1 225 ? -47.062 34.578 69.943 1.00 20.01 225 VAL E C 1
ATOM 14459 O O . VAL E 1 225 ? -46.095 35.036 69.345 1.00 19.95 225 VAL E O 1
ATOM 14463 N N . PHE E 1 226 ? -48.293 34.672 69.500 1.00 18.45 226 PHE E N 1
ATOM 14464 C CA . PHE E 1 226 ? -48.610 35.335 68.248 1.00 19.33 226 PHE E CA 1
ATOM 14465 C C . PHE E 1 226 ? -48.586 36.867 68.439 1.00 21.60 226 PHE E C 1
ATOM 14466 O O . PHE E 1 226 ? -48.365 37.617 67.468 1.00 19.56 226 PHE E O 1
ATOM 14474 N N . GLN E 1 227 ? -48.884 37.343 69.644 1.00 20.05 227 GLN E N 1
ATOM 14475 C CA . GLN E 1 227 ? -48.945 38.786 69.867 1.00 20.46 227 GLN E CA 1
ATOM 14476 C C . GLN E 1 227 ? -47.722 39.610 69.575 1.00 23.84 227 GLN E C 1
ATOM 14477 O O . GLN E 1 227 ? -47.834 40.676 68.908 1.00 24.79 227 GLN E O 1
ATOM 14483 N N . PRO E 1 228 ? -46.511 39.121 69.920 1.00 20.71 228 PRO E N 1
ATOM 14484 C CA . PRO E 1 228 ? -45.316 39.861 69.542 1.00 24.53 228 PRO E CA 1
ATOM 14485 C C . PRO E 1 228 ? -44.826 39.644 68.093 1.00 27.57 228 PRO E C 1
ATOM 14486 O O . PRO E 1 228 ? -43.686 39.931 67.830 1.00 27.15 228 PRO E O 1
ATOM 14490 N N . LEU E 1 229 ? -45.670 39.136 67.210 1.00 21.40 229 LEU E N 1
ATOM 14491 C CA . LEU E 1 229 ? -45.322 38.976 65.808 1.00 22.87 229 LEU E CA 1
ATOM 14492 C C . LEU E 1 229 ? -46.161 39.926 64.953 1.00 23.20 229 LEU E C 1
ATOM 14493 O O . LEU E 1 229 ? -47.211 40.385 65.353 1.00 22.99 229 LEU E O 1
ATOM 14498 N N . ASP E 1 230 ? -45.586 40.312 63.851 1.00 22.16 230 ASP E N 1
ATOM 14499 C CA . ASP E 1 230 ? -46.213 41.298 62.937 1.00 24.33 230 ASP E CA 1
ATOM 14500 C C . ASP E 1 230 ? -47.247 40.580 62.123 1.00 24.14 230 ASP E C 1
ATOM 14501 O O . ASP E 1 230 ? -46.957 39.573 61.530 1.00 21.94 230 ASP E O 1
ATOM 14506 N N . PRO E 1 231 ? -48.515 41.055 62.127 1.00 22.59 231 PRO E N 1
ATOM 14507 C CA . PRO E 1 231 ? -49.541 40.334 61.435 1.00 24.59 231 PRO E CA 1
ATOM 14508 C C . PRO E 1 231 ? -49.300 40.156 59.932 1.00 21.91 231 PRO E C 1
ATOM 14509 O O . PRO E 1 231 ? -49.650 39.098 59.411 1.00 22.85 231 PRO E O 1
ATOM 14513 N N . GLN E 1 232 ? -48.786 41.152 59.254 1.00 22.54 232 GLN E N 1
ATOM 14514 C CA . GLN E 1 232 ? -48.500 40.988 57.796 1.00 24.05 232 GLN E CA 1
ATOM 14515 C C . GLN E 1 232 ? -47.356 39.966 57.535 1.00 25.63 232 GLN E C 1
ATOM 14516 O O . GLN E 1 232 ? -47.411 39.204 56.563 1.00 23.87 232 GLN E O 1
ATOM 14522 N N . PHE E 1 233 ? -46.357 39.973 58.430 1.00 22.46 233 PHE E N 1
ATOM 14523 C CA . PHE E 1 233 ? -45.164 39.095 58.246 1.00 21.20 233 PHE E CA 1
ATOM 14524 C C . PHE E 1 233 ? -45.541 37.653 58.476 1.00 20.70 233 PHE E C 1
ATOM 14525 O O . PHE E 1 233 ? -45.222 36.769 57.636 1.00 20.95 233 PHE E O 1
ATOM 14533 N N . LEU E 1 234 ? -46.223 37.410 59.623 1.00 21.50 234 LEU E N 1
ATOM 14534 C CA . LEU E 1 234 ? -46.740 36.106 59.958 1.00 20.15 234 LEU E CA 1
ATOM 14535 C C . LEU E 1 234 ? -47.753 35.629 58.983 1.00 21.09 234 LEU E C 1
ATOM 14536 O O . LEU E 1 234 ? -47.830 34.439 58.656 1.00 18.73 234 LEU E O 1
ATOM 14541 N N . GLY E 1 235 ? -48.606 36.550 58.530 1.00 18.27 235 GLY E N 1
ATOM 14542 C CA . GLY E 1 235 ? -49.627 36.189 57.561 1.00 21.38 235 GLY E CA 1
ATOM 14543 C C . GLY E 1 235 ? -49.008 35.728 56.220 1.00 20.76 235 GLY E C 1
ATOM 14544 O O . GLY E 1 235 ? -49.425 34.716 55.699 1.00 19.05 235 GLY E O 1
ATOM 14545 N N . ARG E 1 236 ? -47.999 36.456 55.760 1.00 20.20 236 ARG E N 1
ATOM 14546 C CA . ARG E 1 236 ? -47.255 36.058 54.523 1.00 21.69 236 ARG E CA 1
ATOM 14547 C C . ARG E 1 236 ? -46.650 34.623 54.723 1.00 20.92 236 ARG E C 1
ATOM 14548 O O . ARG E 1 236 ? -46.834 33.755 53.888 1.00 20.29 236 ARG E O 1
ATOM 14556 N N . ALA E 1 237 ? -46.081 34.372 55.895 1.00 21.32 237 ALA E N 1
ATOM 14557 C CA . ALA E 1 237 ? -45.524 33.030 56.131 1.00 19.68 237 ALA E CA 1
ATOM 14558 C C . ALA E 1 237 ? -46.558 31.994 56.141 1.00 21.01 237 ALA E C 1
ATOM 14559 O O . ALA E 1 237 ? -46.329 30.876 55.639 1.00 23.76 237 ALA E O 1
ATOM 14561 N N . SER E 1 238 ? -47.719 32.285 56.738 1.00 20.70 238 SER E N 1
ATOM 14562 C CA . SER E 1 238 ? -48.771 31.310 56.906 1.00 21.36 238 SER E CA 1
ATOM 14563 C C . SER E 1 238 ? -49.701 31.138 55.753 1.00 19.78 238 SER E C 1
ATOM 14564 O O . SER E 1 238 ? -50.479 30.202 55.725 1.00 21.66 238 SER E O 1
ATOM 14567 N N . GLY E 1 239 ? -49.577 32.022 54.763 1.00 20.15 239 GLY E N 1
ATOM 14568 C CA . GLY E 1 239 ? -50.466 32.063 53.631 1.00 21.89 239 GLY E CA 1
ATOM 14569 C C . GLY E 1 239 ? -51.900 32.468 53.948 1.00 21.92 239 GLY E C 1
ATOM 14570 O O . GLY E 1 239 ? -52.832 31.997 53.279 1.00 23.21 239 GLY E O 1
ATOM 14571 N N . VAL E 1 240 ? -52.061 33.280 54.980 1.00 21.11 240 VAL E N 1
ATOM 14572 C CA . VAL E 1 240 ? -53.385 33.849 55.345 1.00 20.98 240 VAL E CA 1
ATOM 14573 C C . VAL E 1 240 ? -53.197 35.362 55.483 1.00 19.26 240 VAL E C 1
ATOM 14574 O O . VAL E 1 240 ? -52.085 35.890 55.666 1.00 20.60 240 VAL E O 1
ATOM 14578 N N . ASN E 1 241 ? -54.323 36.094 55.377 1.00 20.97 241 ASN E N 1
ATOM 14579 C CA . ASN E 1 241 ? -54.295 37.535 55.557 1.00 20.02 241 ASN E CA 1
ATOM 14580 C C . ASN E 1 241 ? -54.092 37.969 56.973 1.00 21.09 241 ASN E C 1
ATOM 14581 O O . ASN E 1 241 ? -54.152 37.142 57.917 1.00 23.17 241 ASN E O 1
ATOM 14586 N N . SER E 1 242 ? -53.717 39.225 57.156 1.00 22.00 242 SER E N 1
ATOM 14587 C CA . SER E 1 242 ? -53.431 39.692 58.495 1.00 23.76 242 SER E CA 1
ATOM 14588 C C . SER E 1 242 ? -54.634 39.812 59.394 1.00 24.80 242 SER E C 1
ATOM 14589 O O . SER E 1 242 ? -54.464 39.822 60.629 1.00 26.29 242 SER E O 1
ATOM 14592 N N . GLU E 1 243 ? -55.821 39.814 58.842 1.00 23.37 243 GLU E N 1
ATOM 14593 C CA . GLU E 1 243 ? -57.057 39.732 59.650 1.00 24.75 243 GLU E CA 1
ATOM 14594 C C . GLU E 1 243 ? -57.174 38.446 60.428 1.00 22.16 243 GLU E C 1
ATOM 14595 O O . GLU E 1 243 ? -57.548 38.438 61.573 1.00 23.53 243 GLU E O 1
ATOM 14601 N N . ILE E 1 244 ? -56.820 37.378 59.794 1.00 22.77 244 ILE E N 1
ATOM 14602 C CA . ILE E 1 244 ? -56.789 36.055 60.423 1.00 22.91 244 ILE E CA 1
ATOM 14603 C C . ILE E 1 244 ? -55.694 36.021 61.471 1.00 22.16 244 ILE E C 1
ATOM 14604 O O . ILE E 1 244 ? -55.955 35.571 62.597 1.00 22.20 244 ILE E O 1
ATOM 14609 N N . ILE E 1 245 ? -54.543 36.619 61.164 1.00 18.93 245 ILE E N 1
ATOM 14610 C CA . ILE E 1 245 ? -53.459 36.668 62.161 1.00 19.52 245 ILE E CA 1
ATOM 14611 C C . ILE E 1 245 ? -53.898 37.471 63.405 1.00 20.51 245 ILE E C 1
ATOM 14612 O O . ILE E 1 245 ? -53.700 37.060 64.548 1.00 20.38 245 ILE E O 1
ATOM 14617 N N . LYS E 1 246 ? -54.598 38.598 63.187 1.00 22.12 246 LYS E N 1
ATOM 14618 C CA . LYS E 1 246 ? -55.133 39.305 64.347 1.00 21.65 246 LYS E CA 1
ATOM 14619 C C . LYS E 1 246 ? -56.089 38.466 65.209 1.00 17.72 246 LYS E C 1
ATOM 14620 O O . LYS E 1 246 ? -56.129 38.706 66.436 1.00 21.28 246 LYS E O 1
ATOM 14626 N N . LYS E 1 247 ? -56.815 37.508 64.631 1.00 20.67 247 LYS E N 1
ATOM 14627 C CA . LYS E 1 247 ? -57.616 36.570 65.372 1.00 22.14 247 LYS E CA 1
ATOM 14628 C C . LYS E 1 247 ? -56.766 35.547 66.177 1.00 21.86 247 LYS E C 1
ATOM 14629 O O . LYS E 1 247 ? -57.119 35.233 67.324 1.00 22.88 247 LYS E O 1
ATOM 14635 N N . LEU E 1 248 ? -55.639 35.123 65.604 1.00 20.41 248 LEU E N 1
ATOM 14636 C CA . LEU E 1 248 ? -54.656 34.319 66.383 1.00 19.65 248 LEU E CA 1
ATOM 14637 C C . LEU E 1 248 ? -54.136 35.108 67.545 1.00 19.78 248 LEU E C 1
ATOM 14638 O O . LEU E 1 248 ? -53.952 34.565 68.619 1.00 20.46 248 LEU E O 1
ATOM 14643 N N . GLN E 1 249 ? -53.910 36.396 67.359 1.00 19.84 249 GLN E N 1
ATOM 14644 C CA . GLN E 1 249 ? -53.541 37.338 68.395 1.00 19.87 249 GLN E CA 1
ATOM 14645 C C . GLN E 1 249 ? -54.624 37.707 69.465 1.00 22.18 249 GLN E C 1
ATOM 14646 O O . GLN E 1 249 ? -54.362 38.442 70.376 1.00 26.27 249 GLN E O 1
ATOM 14652 N N . SER E 1 250 ? -55.797 37.188 69.262 1.00 20.06 250 SER E N 1
ATOM 14653 C CA . SER E 1 250 ? -56.956 37.302 70.131 1.00 23.16 250 SER E CA 1
ATOM 14654 C C . SER E 1 250 ? -57.283 38.801 70.252 1.00 24.87 250 SER E C 1
ATOM 14655 O O . SER E 1 250 ? -57.492 39.332 71.355 1.00 25.13 250 SER E O 1
ATOM 14658 N N . GLU E 1 251 ? -57.342 39.495 69.127 1.00 25.07 251 GLU E N 1
ATOM 14659 C CA . GLU E 1 251 ? -57.513 40.971 69.191 1.00 27.81 251 GLU E CA 1
ATOM 14660 C C . GLU E 1 251 ? -58.967 41.183 69.644 1.00 25.84 251 GLU E C 1
ATOM 14661 O O . GLU E 1 251 ? -59.835 40.537 69.092 1.00 24.02 251 GLU E O 1
ATOM 14667 N N . ASN E 1 252 ? -59.176 42.021 70.654 1.00 29.55 252 ASN E N 1
ATOM 14668 C CA . ASN E 1 252 ? -60.522 42.308 71.233 1.00 31.65 252 ASN E CA 1
ATOM 14669 C C . ASN E 1 252 ? -61.278 41.027 71.681 1.00 32.40 252 ASN E C 1
ATOM 14670 O O . ASN E 1 252 ? -62.519 40.895 71.579 1.00 28.39 252 ASN E O 1
ATOM 14675 N N . ASP E 1 253 ? -60.518 40.027 72.123 1.00 27.31 253 ASP E N 1
ATOM 14676 C CA . ASP E 1 253 ? -61.078 38.738 72.515 1.00 27.00 253 ASP E CA 1
ATOM 14677 C C . ASP E 1 253 ? -60.372 38.401 73.821 1.00 28.95 253 ASP E C 1
ATOM 14678 O O . ASP E 1 253 ? -59.190 38.062 73.813 1.00 28.69 253 ASP E O 1
ATOM 14683 N N . PHE E 1 254 ? -61.089 38.557 74.924 1.00 27.63 254 PHE E N 1
ATOM 14684 C CA . PHE E 1 254 ? -60.540 38.515 76.291 1.00 31.27 254 PHE E CA 1
ATOM 14685 C C . PHE E 1 254 ? -61.210 37.425 77.163 1.00 29.93 254 PHE E C 1
ATOM 14686 O O . PHE E 1 254 ? -61.755 37.679 78.236 1.00 34.26 254 PHE E O 1
ATOM 14694 N N . ARG E 1 255 ? -61.126 36.188 76.722 1.00 25.03 255 ARG E N 1
ATOM 14695 C CA . ARG E 1 255 ? -61.671 35.080 77.410 1.00 24.01 255 ARG E CA 1
ATOM 14696 C C . ARG E 1 255 ? -60.632 34.346 78.291 1.00 24.64 255 ARG E C 1
ATOM 14697 O O . ARG E 1 255 ? -60.993 33.317 78.870 1.00 27.34 255 ARG E O 1
ATOM 14705 N N . GLY E 1 256 ? -59.423 34.868 78.315 1.00 23.05 256 GLY E N 1
ATOM 14706 C CA . GLY E 1 256 ? -58.294 34.275 79.024 1.00 26.18 256 GLY E CA 1
ATOM 14707 C C . GLY E 1 256 ? -57.877 32.993 78.329 1.00 24.19 256 GLY E C 1
ATOM 14708 O O . GLY E 1 256 ? -57.950 32.889 77.104 1.00 26.12 256 GLY E O 1
ATOM 14709 N N . TYR E 1 257 ? -57.507 31.967 79.097 1.00 21.59 257 TYR E N 1
ATOM 14710 C CA . TYR E 1 257 ? -56.825 30.789 78.542 1.00 21.09 257 TYR E CA 1
ATOM 14711 C C . TYR E 1 257 ? -57.577 29.483 78.693 1.00 21.32 257 TYR E C 1
ATOM 14712 O O . TYR E 1 257 ? -57.056 28.438 78.422 1.00 18.47 257 TYR E O 1
ATOM 14721 N N . MET E 1 258 ? -58.875 29.541 79.025 1.00 19.25 258 MET E N 1
ATOM 14722 C CA . MET E 1 258 ? -59.751 28.448 78.990 1.00 20.79 258 MET E CA 1
ATOM 14723 C C . MET E 1 258 ? -61.041 29.035 78.454 1.00 22.74 258 MET E C 1
ATOM 14724 O O . MET E 1 258 ? -61.512 30.062 79.005 1.00 22.94 258 MET E O 1
ATOM 14729 N N . VAL E 1 259 ? -61.553 28.424 77.377 1.00 24.57 259 VAL E N 1
ATOM 14730 C CA . VAL E 1 259 ? -62.675 28.972 76.656 1.00 22.77 259 VAL E CA 1
ATOM 14731 C C . VAL E 1 259 ? -63.778 28.005 76.623 1.00 21.92 259 VAL E C 1
ATOM 14732 O O . VAL E 1 259 ? -63.638 26.763 76.486 1.00 21.63 259 VAL E O 1
ATOM 14736 N N . ARG E 1 260 ? -65.003 28.554 76.674 1.00 22.85 260 ARG E N 1
ATOM 14737 C CA . ARG E 1 260 ? -66.106 27.727 76.579 1.00 26.25 260 ARG E CA 1
ATOM 14738 C C . ARG E 1 260 ? -66.397 27.338 75.124 1.00 27.45 260 ARG E C 1
ATOM 14739 O O . ARG E 1 260 ? -66.446 28.203 74.227 1.00 29.87 260 ARG E O 1
ATOM 14747 N N . VAL E 1 261 ? -66.670 26.052 74.940 1.00 28.99 261 VAL E N 1
ATOM 14748 C CA . VAL E 1 261 ? -67.078 25.465 73.669 1.00 29.73 261 VAL E CA 1
ATOM 14749 C C . VAL E 1 261 ? -68.570 25.063 73.759 1.00 35.47 261 VAL E C 1
ATOM 14750 O O . VAL E 1 261 ? -68.958 23.953 74.196 1.00 32.94 261 VAL E O 1
ATOM 14754 N N . ARG E 1 262 ? -69.397 26.002 73.343 1.00 35.10 262 ARG E N 1
ATOM 14755 C CA . ARG E 1 262 ? -70.838 25.953 73.700 1.00 44.44 262 ARG E CA 1
ATOM 14756 C C . ARG E 1 262 ? -71.477 24.612 73.371 1.00 42.27 262 ARG E C 1
ATOM 14757 O O . ARG E 1 262 ? -72.135 24.014 74.230 1.00 44.78 262 ARG E O 1
ATOM 14765 N N . ASP E 1 263 ? -71.211 24.115 72.167 1.00 41.89 263 ASP E N 1
ATOM 14766 C CA . ASP E 1 263 ? -71.869 22.927 71.628 1.00 42.99 263 ASP E CA 1
ATOM 14767 C C . ASP E 1 263 ? -71.006 21.667 71.704 1.00 44.09 263 ASP E C 1
ATOM 14768 O O . ASP E 1 263 ? -71.313 20.673 71.044 1.00 44.41 263 ASP E O 1
ATOM 14773 N N . GLY E 1 264 ? -69.929 21.681 72.494 1.00 40.53 264 GLY E N 1
ATOM 14774 C CA . GLY E 1 264 ? -69.013 20.534 72.525 1.00 35.21 264 GLY E CA 1
ATOM 14775 C C . GLY E 1 264 ? -67.930 20.568 71.455 1.00 33.66 264 GLY E C 1
ATOM 14776 O O . GLY E 1 264 ? -68.139 20.946 70.323 1.00 34.49 264 GLY E O 1
ATOM 14777 N N . LEU E 1 265 ? -66.736 20.165 71.836 1.00 31.13 265 LEU E N 1
ATOM 14778 C CA . LEU E 1 265 ? -65.601 20.117 70.921 1.00 29.71 265 LEU E CA 1
ATOM 14779 C C . LEU E 1 265 ? -65.721 18.944 69.973 1.00 28.86 265 LEU E C 1
ATOM 14780 O O . LEU E 1 265 ? -65.983 17.843 70.400 1.00 34.93 265 LEU E O 1
ATOM 14785 N N . ARG E 1 266 ? -65.496 19.186 68.689 1.00 27.35 266 ARG E N 1
ATOM 14786 C CA . ARG E 1 266 ? -65.628 18.184 67.668 1.00 30.84 266 ARG E CA 1
ATOM 14787 C C . ARG E 1 266 ? -64.211 17.727 67.264 1.00 32.53 266 ARG E C 1
ATOM 14788 O O . ARG E 1 266 ? -63.424 18.523 66.852 1.00 40.14 266 ARG E O 1
ATOM 14796 N N . LEU E 1 267 ? -63.913 16.451 67.428 1.00 29.66 267 LEU E N 1
ATOM 14797 C CA . LEU E 1 267 ? -62.545 15.914 67.242 1.00 29.86 267 LEU E CA 1
ATOM 14798 C C . LEU E 1 267 ? -62.672 14.674 66.492 1.00 27.73 267 LEU E C 1
ATOM 14799 O O . LEU E 1 267 ? -63.739 14.040 66.482 1.00 28.19 267 LEU E O 1
ATOM 14804 N N . VAL E 1 268 ? -61.547 14.172 65.984 1.00 22.99 268 VAL E N 1
ATOM 14805 C CA . VAL E 1 268 ? -61.540 12.852 65.382 1.00 25.25 268 VAL E CA 1
ATOM 14806 C C . VAL E 1 268 ? -61.149 11.885 66.467 1.00 28.26 268 VAL E C 1
ATOM 14807 O O . VAL E 1 268 ? -59.995 11.972 66.946 1.00 27.78 268 VAL E O 1
ATOM 14811 N N . ARG E 1 269 ? -62.102 11.016 66.863 1.00 28.31 269 ARG E N 1
ATOM 14812 C CA . ARG E 1 269 ? -61.962 10.139 68.052 1.00 33.50 269 ARG E CA 1
ATOM 14813 C C . ARG E 1 269 ? -62.429 8.736 67.705 1.00 31.01 269 ARG E C 1
ATOM 14814 O O . ARG E 1 269 ? -63.497 8.573 67.085 1.00 28.04 269 ARG E O 1
ATOM 14822 N N . PRO E 1 270 ? -61.672 7.696 68.133 1.00 27.31 270 PRO E N 1
ATOM 14823 C CA . PRO E 1 270 ? -62.078 6.374 67.758 1.00 35.85 270 PRO E CA 1
ATOM 14824 C C . PRO E 1 270 ? -63.425 6.010 68.288 1.00 40.86 270 PRO E C 1
ATOM 14825 O O . PRO E 1 270 ? -63.842 6.423 69.418 1.00 31.16 270 PRO E O 1
ATOM 14829 N N . SER E 1 271 ? -64.073 5.255 67.419 1.00 47.43 271 SER E N 1
ATOM 14830 C CA . SER E 1 271 ? -65.443 4.857 67.535 1.00 51.48 271 SER E CA 1
ATOM 14831 C C . SER E 1 271 ? -65.499 3.514 68.269 1.00 53.89 271 SER E C 1
ATOM 14832 O O . SER E 1 271 ? -64.504 2.764 68.342 1.00 42.93 271 SER E O 1
ATOM 14835 N N . SER E 1 272 ? -66.671 3.214 68.816 1.00 50.50 272 SER E N 1
ATOM 14836 C CA . SER E 1 272 ? -66.965 1.885 69.350 1.00 51.04 272 SER E CA 1
ATOM 14837 C C . SER E 1 272 ? -66.611 0.746 68.367 1.00 50.24 272 SER E C 1
ATOM 14838 O O . SER E 1 272 ? -66.941 0.814 67.158 1.00 41.81 272 SER E O 1
ATOM 14841 N N . GLU E 1 273 ? -65.967 -0.301 68.887 1.00 50.22 273 GLU E N 1
ATOM 14842 C CA . GLU E 1 273 ? -65.574 -1.469 68.062 1.00 54.55 273 GLU E CA 1
ATOM 14843 C C . GLU E 1 273 ? -66.144 -2.770 68.667 1.00 62.30 273 GLU E C 1
ATOM 14844 O O . GLU E 1 273 ? -65.401 -3.552 69.310 1.00 65.20 273 GLU E O 1
ATOM 14850 N N . GLU E 1 274 ? -67.447 -2.996 68.453 1.00 65.93 274 GLU E N 1
ATOM 14851 C CA . GLU E 1 274 ? -68.190 -4.097 69.099 1.00 66.66 274 GLU E CA 1
ATOM 14852 C C . GLU E 1 274 ? -68.672 -5.122 68.084 1.00 65.15 274 GLU E C 1
ATOM 14853 O O . GLU E 1 274 ? -69.610 -4.876 67.338 1.00 66.54 274 GLU E O 1
ATOM 14859 N N . GLY E 1 285 ? -43.554 2.351 60.096 1.00 25.81 285 GLY E N 1
ATOM 14860 C CA . GLY E 1 285 ? -42.374 3.185 60.284 1.00 23.69 285 GLY E CA 1
ATOM 14861 C C . GLY E 1 285 ? -42.284 3.845 61.655 1.00 24.86 285 GLY E C 1
ATOM 14862 O O . GLY E 1 285 ? -42.860 3.356 62.626 1.00 22.73 285 GLY E O 1
ATOM 14863 N N . TYR E 1 286 ? -41.617 5.010 61.728 1.00 23.87 286 TYR E N 1
ATOM 14864 C CA . TYR E 1 286 ? -41.431 5.725 62.992 1.00 27.10 286 TYR E CA 1
ATOM 14865 C C . TYR E 1 286 ? -42.731 6.201 63.623 1.00 25.74 286 TYR E C 1
ATOM 14866 O O . TYR E 1 286 ? -42.836 6.345 64.873 1.00 25.16 286 TYR E O 1
ATOM 14875 N N . GLU E 1 287 ? -43.759 6.383 62.793 1.00 25.20 287 GLU E N 1
ATOM 14876 C CA . GLU E 1 287 ? -45.087 6.679 63.300 1.00 24.97 287 GLU E CA 1
ATOM 14877 C C . GLU E 1 287 ? -45.652 5.609 64.245 1.00 25.23 287 GLU E C 1
ATOM 14878 O O . GLU E 1 287 ? -46.476 5.942 65.087 1.00 26.60 287 GLU E O 1
ATOM 14884 N N . GLU E 1 288 ? -45.168 4.355 64.154 1.00 22.92 288 GLU E N 1
ATOM 14885 C CA . GLU E 1 288 ? -45.609 3.265 65.041 1.00 25.82 288 GLU E CA 1
ATOM 14886 C C . GLU E 1 288 ? -44.784 3.142 66.322 1.00 25.44 288 GLU E C 1
ATOM 14887 O O . GLU E 1 288 ? -45.120 2.342 67.186 1.00 25.83 288 GLU E O 1
ATOM 14893 N N . THR E 1 289 ? -43.689 3.884 66.436 1.00 23.32 289 THR E N 1
ATOM 14894 C CA . THR E 1 289 ? -42.781 3.665 67.568 1.00 22.02 289 THR E CA 1
ATOM 14895 C C . THR E 1 289 ? -42.616 5.007 68.267 1.00 22.97 289 THR E C 1
ATOM 14896 O O . THR E 1 289 ? -43.353 5.296 69.217 1.00 21.87 289 THR E O 1
ATOM 14900 N N . LEU E 1 290 ? -41.654 5.808 67.815 1.00 22.82 290 LEU E N 1
ATOM 14901 C CA . LEU E 1 290 ? -41.303 7.034 68.502 1.00 24.40 290 LEU E CA 1
ATOM 14902 C C . LEU E 1 290 ? -42.482 8.008 68.670 1.00 25.92 290 LEU E C 1
ATOM 14903 O O . LEU E 1 290 ? -42.642 8.674 69.713 1.00 26.42 290 LEU E O 1
ATOM 14908 N N . CYS E 1 291 ? -43.336 8.049 67.647 1.00 21.77 291 CYS E N 1
ATOM 14909 C CA . CYS E 1 291 ? -44.437 8.996 67.654 1.00 22.05 291 CYS E CA 1
ATOM 14910 C C . CYS E 1 291 ? -45.592 8.497 68.570 1.00 25.02 291 CYS E C 1
ATOM 14911 O O . CYS E 1 291 ? -46.444 9.262 68.836 1.00 28.35 291 CYS E O 1
ATOM 14914 N N . THR E 1 292 ? -45.528 7.252 69.029 1.00 23.88 292 THR E N 1
ATOM 14915 C CA . THR E 1 292 ? -46.514 6.627 69.897 1.00 29.29 292 THR E CA 1
ATOM 14916 C C . THR E 1 292 ? -46.213 6.608 71.350 1.00 28.12 292 THR E C 1
ATOM 14917 O O . THR E 1 292 ? -46.906 5.932 72.092 1.00 26.23 292 THR E O 1
ATOM 14921 N N . VAL E 1 293 ? -45.137 7.253 71.768 1.00 22.08 293 VAL E N 1
ATOM 14922 C CA . VAL E 1 293 ? -44.662 7.154 73.201 1.00 22.37 293 VAL E CA 1
ATOM 14923 C C . VAL E 1 293 ? -45.840 7.333 74.172 1.00 23.68 293 VAL E C 1
ATOM 14924 O O . VAL E 1 293 ? -46.653 8.248 74.028 1.00 23.98 293 VAL E O 1
ATOM 14928 N N A ARG E 1 294 ? -45.936 6.436 75.153 0.35 21.58 294 ARG E N 1
ATOM 14929 N N B ARG E 1 294 ? -45.915 6.453 75.168 0.65 20.67 294 ARG E N 1
ATOM 14930 C CA A ARG E 1 294 ? -46.924 6.579 76.220 0.35 19.85 294 ARG E CA 1
ATOM 14931 C CA B ARG E 1 294 ? -46.953 6.566 76.198 0.65 18.34 294 ARG E CA 1
ATOM 14932 C C A ARG E 1 294 ? -46.607 7.820 77.029 0.35 18.85 294 ARG E C 1
ATOM 14933 C C B ARG E 1 294 ? -46.631 7.745 77.098 0.65 18.06 294 ARG E C 1
ATOM 14934 O O A ARG E 1 294 ? -45.440 8.070 77.327 0.35 18.06 294 ARG E O 1
ATOM 14935 O O B ARG E 1 294 ? -45.486 7.882 77.497 0.65 17.22 294 ARG E O 1
ATOM 14950 N N . ILE E 1 295 ? -47.640 8.588 77.375 1.00 16.73 295 ILE E N 1
ATOM 14951 C CA . ILE E 1 295 ? -47.454 9.793 78.187 1.00 19.94 295 ILE E CA 1
ATOM 14952 C C . ILE E 1 295 ? -48.050 9.723 79.591 1.00 19.98 295 ILE E C 1
ATOM 14953 O O . ILE E 1 295 ? -47.852 10.643 80.376 1.00 20.40 295 ILE E O 1
ATOM 14958 N N . LYS E 1 296 ? -48.795 8.705 79.910 1.00 18.68 296 LYS E N 1
ATOM 14959 C CA . LYS E 1 296 ? -49.407 8.640 81.207 1.00 21.81 296 LYS E CA 1
ATOM 14960 C C . LYS E 1 296 ? -49.691 7.259 81.710 1.00 22.81 296 LYS E C 1
ATOM 14961 O O . LYS E 1 296 ? -49.679 6.296 80.943 1.00 22.17 296 LYS E O 1
ATOM 14967 N N . GLU E 1 297 ? -49.950 7.184 83.016 1.00 23.91 297 GLU E N 1
ATOM 14968 C CA . GLU E 1 297 ? -50.403 5.976 83.648 1.00 22.76 297 GLU E CA 1
ATOM 14969 C C . GLU E 1 297 ? -51.352 6.344 84.782 1.00 26.53 297 GLU E C 1
ATOM 14970 O O . GLU E 1 297 ? -51.195 7.400 85.406 1.00 23.10 297 GLU E O 1
ATOM 14976 N N . ASN E 1 298 ? -52.347 5.506 85.023 1.00 22.74 298 ASN E N 1
ATOM 14977 C CA . ASN E 1 298 ? -53.304 5.746 86.091 1.00 22.26 298 ASN E CA 1
ATOM 14978 C C . ASN E 1 298 ? -52.888 5.061 87.377 1.00 21.30 298 ASN E C 1
ATOM 14979 O O . ASN E 1 298 ? -52.518 3.887 87.366 1.00 24.92 298 ASN E O 1
ATOM 14984 N N . LEU E 1 299 ? -52.874 5.834 88.469 1.00 21.01 299 LEU E N 1
ATOM 14985 C CA . LEU E 1 299 ? -52.441 5.336 89.778 1.00 21.07 299 LEU E CA 1
ATOM 14986 C C . LEU E 1 299 ? -53.532 5.093 90.750 1.00 20.46 299 LEU E C 1
ATOM 14987 O O . LEU E 1 299 ? -53.228 4.705 91.889 1.00 20.65 299 LEU E O 1
ATOM 14992 N N . LEU E 1 300 ? -54.777 5.286 90.310 1.00 20.30 300 LEU E N 1
ATOM 14993 C CA . LEU E 1 300 ? -55.908 5.218 91.273 1.00 24.70 300 LEU E CA 1
ATOM 14994 C C . LEU E 1 300 ? -56.333 3.854 91.772 1.00 26.44 300 LEU E C 1
ATOM 14995 O O . LEU E 1 300 ? -56.696 3.696 92.969 1.00 30.46 300 LEU E O 1
ATOM 15000 N N . ASN E 1 301 ? -56.381 2.878 90.889 1.00 26.39 301 ASN E N 1
ATOM 15001 C CA . ASN E 1 301 ? -56.911 1.581 91.285 1.00 30.16 301 ASN E CA 1
ATOM 15002 C C . ASN E 1 301 ? -56.067 0.976 92.441 1.00 33.90 301 ASN E C 1
ATOM 15003 O O . ASN E 1 301 ? -54.879 0.823 92.305 1.00 29.76 301 ASN E O 1
ATOM 15008 N N . PRO E 1 302 ? -56.658 0.674 93.627 1.00 31.63 302 PRO E N 1
ATOM 15009 C CA . PRO E 1 302 ? -55.789 -0.049 94.635 1.00 33.53 302 PRO E CA 1
ATOM 15010 C C . PRO E 1 302 ? -55.140 -1.340 94.050 1.00 33.80 302 PRO E C 1
ATOM 15011 O O . PRO E 1 302 ? -54.096 -1.797 94.535 1.00 32.25 302 PRO E O 1
ATOM 15015 N N . GLU E 1 303 ? -55.734 -1.922 93.000 1.00 35.62 303 GLU E N 1
ATOM 15016 C CA . GLU E 1 303 ? -55.088 -3.079 92.329 1.00 40.44 303 GLU E CA 1
ATOM 15017 C C . GLU E 1 303 ? -53.695 -2.742 91.734 1.00 33.49 303 GLU E C 1
ATOM 15018 O O . GLU E 1 303 ? -52.855 -3.643 91.539 1.00 33.93 303 GLU E O 1
ATOM 15024 N N . ARG E 1 304 ? -53.458 -1.470 91.506 1.00 27.89 304 ARG E N 1
ATOM 15025 C CA . ARG E 1 304 ? -52.185 -0.949 90.885 1.00 27.05 304 ARG E CA 1
ATOM 15026 C C . ARG E 1 304 ? -51.034 -0.827 91.941 1.00 21.80 304 ARG E C 1
ATOM 15027 O O . ARG E 1 304 ? -49.922 -0.449 91.607 1.00 25.32 304 ARG E O 1
ATOM 15035 N N . ALA E 1 305 ? -51.352 -1.002 93.207 1.00 22.52 305 ALA E N 1
ATOM 15036 C CA . ALA E 1 305 ? -50.441 -0.927 94.286 1.00 19.74 305 ALA E CA 1
ATOM 15037 C C . ALA E 1 305 ? -49.211 -1.826 94.015 1.00 17.56 305 ALA E C 1
ATOM 15038 O O . ALA E 1 305 ? -49.298 -2.884 93.473 1.00 18.59 305 ALA E O 1
ATOM 15040 N N . ASP E 1 306 ? -48.113 -1.273 94.353 1.00 18.83 306 ASP E N 1
ATOM 15041 C CA . ASP E 1 306 ? -46.858 -1.948 94.418 1.00 18.98 306 ASP E CA 1
ATOM 15042 C C . ASP E 1 306 ? -46.538 -2.466 95.794 1.00 19.04 306 ASP E C 1
ATOM 15043 O O . ASP E 1 306 ? -45.855 -3.466 95.917 1.00 21.48 306 ASP E O 1
ATOM 15048 N N . ILE E 1 307 ? -46.907 -1.700 96.813 1.00 18.12 307 ILE E N 1
ATOM 15049 C CA . ILE E 1 307 ? -46.788 -2.063 98.238 1.00 18.78 307 ILE E CA 1
ATOM 15050 C C . ILE E 1 307 ? -48.183 -2.019 98.826 1.00 20.42 307 ILE E C 1
ATOM 15051 O O . ILE E 1 307 ? -48.869 -0.998 98.627 1.00 18.21 307 ILE E O 1
ATOM 15056 N N . TYR E 1 308 ? -48.618 -3.092 99.521 1.00 18.29 308 TYR E N 1
ATOM 15057 C CA . TYR E 1 308 ? -49.911 -3.092 100.191 1.00 18.04 308 TYR E CA 1
ATOM 15058 C C . TYR E 1 308 ? -49.706 -3.744 101.553 1.00 19.59 308 TYR E C 1
ATOM 15059 O O . TYR E 1 308 ? -49.138 -4.829 101.636 1.00 18.14 308 TYR E O 1
ATOM 15068 N N . THR E 1 309 ? -50.156 -3.061 102.593 1.00 17.72 309 THR E N 1
ATOM 15069 C CA . THR E 1 309 ? -50.298 -3.685 103.917 1.00 18.70 309 THR E CA 1
ATOM 15070 C C . THR E 1 309 ? -51.785 -3.692 104.268 1.00 18.47 309 THR E C 1
ATOM 15071 O O . THR E 1 309 ? -52.429 -2.623 104.354 1.00 20.48 309 THR E O 1
ATOM 15075 N N . SER E 1 310 ? -52.319 -4.907 104.459 1.00 19.26 310 SER E N 1
ATOM 15076 C CA . SER E 1 310 ? -53.705 -5.055 104.900 1.00 22.39 310 SER E CA 1
ATOM 15077 C C . SER E 1 310 ? -53.922 -4.169 106.176 1.00 20.15 310 SER E C 1
ATOM 15078 O O . SER E 1 310 ? -53.107 -4.170 107.080 1.00 20.96 310 SER E O 1
ATOM 15081 N N . ARG E 1 311 ? -55.003 -3.371 106.168 1.00 23.48 311 ARG E N 1
ATOM 15082 C CA . ARG E 1 311 ? -55.408 -2.399 107.234 1.00 22.90 311 ARG E CA 1
ATOM 15083 C C . ARG E 1 311 ? -54.557 -1.147 107.312 1.00 22.51 311 ARG E C 1
ATOM 15084 O O . ARG E 1 311 ? -54.869 -0.211 108.070 1.00 21.04 311 ARG E O 1
ATOM 15092 N N . GLY E 1 312 ? -53.544 -1.079 106.430 1.00 18.32 312 GLY E N 1
ATOM 15093 C CA . GLY E 1 312 ? -52.584 0.021 106.414 1.00 18.13 312 GLY E CA 1
ATOM 15094 C C . GLY E 1 312 ? -52.756 0.902 105.192 1.00 16.05 312 GLY E C 1
ATOM 15095 O O . GLY E 1 312 ? -53.041 2.120 105.304 1.00 19.24 312 GLY E O 1
ATOM 15096 N N . GLY E 1 313 ? -52.732 0.323 104.016 1.00 15.89 313 GLY E N 1
ATOM 15097 C CA . GLY E 1 313 ? -52.840 1.142 102.813 1.00 20.06 313 GLY E CA 1
ATOM 15098 C C . GLY E 1 313 ? -51.941 0.641 101.677 1.00 18.77 313 GLY E C 1
ATOM 15099 O O . GLY E 1 313 ? -51.391 -0.486 101.717 1.00 19.20 313 GLY E O 1
ATOM 15100 N N . THR E 1 314 ? -51.795 1.528 100.687 1.00 19.11 314 THR E N 1
ATOM 15101 C CA . THR E 1 314 ? -51.011 1.246 99.485 1.00 17.70 314 THR E CA 1
ATOM 15102 C C . THR E 1 314 ? -50.047 2.332 99.123 1.00 17.82 314 THR E C 1
ATOM 15103 O O . THR E 1 314 ? -50.238 3.522 99.403 1.00 18.03 314 THR E O 1
ATOM 15107 N N . VAL E 1 315 ? -48.985 1.906 98.436 1.00 16.18 315 VAL E N 1
ATOM 15108 C CA . VAL E 1 315 ? -48.172 2.817 97.675 1.00 17.12 315 VAL E CA 1
ATOM 15109 C C . VAL E 1 315 ? -48.137 2.316 96.252 1.00 17.75 315 VAL E C 1
ATOM 15110 O O . VAL E 1 315 ? -47.960 1.083 95.992 1.00 18.01 315 VAL E O 1
ATOM 15114 N N . SER E 1 316 ? -48.280 3.263 95.308 1.00 17.39 316 SER E N 1
ATOM 15115 C CA . SER E 1 316 ? -48.340 2.947 93.878 1.00 19.79 316 SER E CA 1
ATOM 15116 C C . SER E 1 316 ? -47.368 3.837 93.197 1.00 20.69 316 SER E C 1
ATOM 15117 O O . SER E 1 316 ? -47.512 5.038 93.244 1.00 18.69 316 SER E O 1
ATOM 15120 N N . THR E 1 317 ? -46.268 3.240 92.685 1.00 23.09 317 THR E N 1
ATOM 15121 C CA . THR E 1 317 ? -45.113 4.007 92.278 1.00 23.25 317 THR E CA 1
ATOM 15122 C C . THR E 1 317 ? -45.087 4.133 90.764 1.00 24.72 317 THR E C 1
ATOM 15123 O O . THR E 1 317 ? -45.613 3.283 90.069 1.00 25.90 317 THR E O 1
ATOM 15127 N N . LEU E 1 318 ? -44.496 5.215 90.259 1.00 20.44 318 LEU E N 1
ATOM 15128 C CA . LEU E 1 318 ? -44.472 5.485 88.804 1.00 20.11 318 LEU E CA 1
ATOM 15129 C C . LEU E 1 318 ? -43.110 5.991 88.447 1.00 17.64 318 LEU E C 1
ATOM 15130 O O . LEU E 1 318 ? -42.776 7.128 88.732 1.00 19.70 318 LEU E O 1
ATOM 15135 N N . ASN E 1 319 ? -42.332 5.098 87.855 1.00 16.82 319 ASN E N 1
ATOM 15136 C CA . ASN E 1 319 ? -40.938 5.387 87.509 1.00 16.91 319 ASN E CA 1
ATOM 15137 C C . ASN E 1 319 ? -40.694 4.880 86.136 1.00 16.42 319 ASN E C 1
ATOM 15138 O O . ASN E 1 319 ? -41.615 4.333 85.465 1.00 13.57 319 ASN E O 1
ATOM 15143 N N . SER E 1 320 ? -39.440 4.987 85.710 1.00 16.16 320 SER E N 1
ATOM 15144 C CA . SER E 1 320 ? -39.100 4.615 84.329 1.00 18.13 320 SER E CA 1
ATOM 15145 C C . SER E 1 320 ? -39.061 3.128 84.083 1.00 18.03 320 SER E C 1
ATOM 15146 O O . SER E 1 320 ? -39.029 2.700 82.929 1.00 17.20 320 SER E O 1
ATOM 15149 N N . TYR E 1 321 ? -39.218 2.321 85.122 1.00 16.75 321 TYR E N 1
ATOM 15150 C CA . TYR E 1 321 ? -39.503 0.901 84.899 1.00 17.83 321 TYR E CA 1
ATOM 15151 C C . TYR E 1 321 ? -40.948 0.601 84.516 1.00 20.06 321 TYR E C 1
ATOM 15152 O O . TYR E 1 321 ? -41.303 -0.524 84.249 1.00 21.16 321 TYR E O 1
ATOM 15161 N N A ASN E 1 322 ? -41.800 1.603 84.695 0.64 20.90 322 ASN E N 1
ATOM 15162 N N B ASN E 1 322 ? -41.738 1.639 84.429 0.36 20.17 322 ASN E N 1
ATOM 15163 C CA A ASN E 1 322 ? -43.215 1.600 84.330 0.64 19.38 322 ASN E CA 1
ATOM 15164 C CA B ASN E 1 322 ? -43.122 1.503 84.176 0.36 19.01 322 ASN E CA 1
ATOM 15165 C C A ASN E 1 322 ? -43.448 2.391 83.040 0.64 19.42 322 ASN E C 1
ATOM 15166 C C B ASN E 1 322 ? -43.630 2.447 83.124 0.36 19.15 322 ASN E C 1
ATOM 15167 O O A ASN E 1 322 ? -43.971 1.877 82.027 0.64 18.08 322 ASN E O 1
ATOM 15168 O O B ASN E 1 322 ? -44.551 2.086 82.397 0.36 17.63 322 ASN E O 1
ATOM 15177 N N . LEU E 1 323 ? -43.094 3.666 83.079 1.00 17.41 323 LEU E N 1
ATOM 15178 C CA . LEU E 1 323 ? -43.433 4.636 82.034 1.00 18.49 323 LEU E CA 1
ATOM 15179 C C . LEU E 1 323 ? -42.131 5.143 81.411 1.00 19.46 323 LEU E C 1
ATOM 15180 O O . LEU E 1 323 ? -41.408 5.922 82.037 1.00 18.35 323 LEU E O 1
ATOM 15185 N N . PRO E 1 324 ? -41.795 4.728 80.166 1.00 16.93 324 PRO E N 1
ATOM 15186 C CA . PRO E 1 324 ? -40.417 4.930 79.633 1.00 16.41 324 PRO E CA 1
ATOM 15187 C C . PRO E 1 324 ? -40.008 6.366 79.532 1.00 17.37 324 PRO E C 1
ATOM 15188 O O . PRO E 1 324 ? -38.850 6.719 79.750 1.00 18.53 324 PRO E O 1
ATOM 15192 N N . ILE E 1 325 ? -40.955 7.251 79.214 1.00 17.39 325 ILE E N 1
ATOM 15193 C CA . ILE E 1 325 ? -40.556 8.636 79.002 1.00 15.19 325 ILE E CA 1
ATOM 15194 C C . ILE E 1 325 ? -40.003 9.308 80.285 1.00 15.69 325 ILE E C 1
ATOM 15195 O O . ILE E 1 325 ? -39.276 10.305 80.237 1.00 15.88 325 ILE E O 1
ATOM 15200 N N . LEU E 1 326 ? -40.295 8.759 81.445 1.00 15.55 326 LEU E N 1
ATOM 15201 C CA . LEU E 1 326 ? -39.797 9.349 82.684 1.00 15.61 326 LEU E CA 1
ATOM 15202 C C . LEU E 1 326 ? -38.278 9.226 82.784 1.00 15.71 326 LEU E C 1
ATOM 15203 O O . LEU E 1 326 ? -37.676 9.973 83.490 1.00 16.49 326 LEU E O 1
ATOM 15208 N N . ARG E 1 327 ? -37.688 8.274 82.091 1.00 16.35 327 ARG E N 1
ATOM 15209 C CA . ARG E 1 327 ? -36.202 8.191 82.049 1.00 19.56 327 ARG E CA 1
ATOM 15210 C C . ARG E 1 327 ? -35.596 9.445 81.459 1.00 20.02 327 ARG E C 1
ATOM 15211 O O . ARG E 1 327 ? -34.682 10.050 82.027 1.00 18.66 327 ARG E O 1
ATOM 15219 N N . LYS E 1 328 ? -36.139 9.878 80.319 1.00 20.66 328 LYS E N 1
ATOM 15220 C CA . LYS E 1 328 ? -35.779 11.151 79.680 1.00 26.23 328 LYS E CA 1
ATOM 15221 C C . LYS E 1 328 ? -36.022 12.360 80.583 1.00 23.08 328 LYS E C 1
ATOM 15222 O O . LYS E 1 328 ? -35.148 13.217 80.708 1.00 20.06 328 LYS E O 1
ATOM 15228 N N . LEU E 1 329 ? -37.177 12.386 81.212 1.00 17.76 329 LEU E N 1
ATOM 15229 C CA . LEU E 1 329 ? -37.527 13.521 82.005 1.00 17.72 329 LEU E CA 1
ATOM 15230 C C . LEU E 1 329 ? -36.944 13.623 83.406 1.00 18.24 329 LEU E C 1
ATOM 15231 O O . LEU E 1 329 ? -36.978 14.723 83.986 1.00 18.12 329 LEU E O 1
ATOM 15236 N N . GLN E 1 330 ? -36.440 12.505 83.955 1.00 16.13 330 GLN E N 1
ATOM 15237 C CA . GLN E 1 330 ? -35.786 12.492 85.243 1.00 17.15 330 GLN E CA 1
ATOM 15238 C C . GLN E 1 330 ? -36.753 12.897 86.331 1.00 16.00 330 GLN E C 1
ATOM 15239 O O . GLN E 1 330 ? -36.398 13.580 87.280 1.00 18.03 330 GLN E O 1
ATOM 15245 N N . LEU E 1 331 ? -37.963 12.325 86.215 1.00 16.54 331 LEU E N 1
ATOM 15246 C CA . LEU E 1 331 ? -39.087 12.508 87.164 1.00 16.13 331 LEU E CA 1
ATOM 15247 C C . LEU E 1 331 ? -39.757 11.173 87.458 1.00 17.03 331 LEU E C 1
ATOM 15248 O O . LEU E 1 331 ? -39.652 10.213 86.690 1.00 17.58 331 LEU E O 1
ATOM 15253 N N . SER E 1 332 ? -40.279 11.057 88.677 1.00 16.00 332 SER E N 1
ATOM 15254 C CA . SER E 1 332 ? -41.133 9.943 89.057 1.00 19.50 332 SER E CA 1
ATOM 15255 C C . SER E 1 332 ? -42.221 10.447 89.932 1.00 18.33 332 SER E C 1
ATOM 15256 O O . SER E 1 332 ? -42.215 11.643 90.298 1.00 15.60 332 SER E O 1
ATOM 15259 N N . ALA E 1 333 ? -43.195 9.575 90.198 1.00 16.66 333 ALA E N 1
ATOM 15260 C CA . ALA E 1 333 ? -44.348 9.955 91.054 1.00 18.10 333 ALA E CA 1
ATOM 15261 C C . ALA E 1 333 ? -44.794 8.757 91.852 1.00 18.02 333 ALA E C 1
ATOM 15262 O O . ALA E 1 333 ? -44.343 7.610 91.608 1.00 19.44 333 ALA E O 1
ATOM 15264 N N . ASN E 1 334 ? -45.648 8.986 92.814 1.00 17.61 334 ASN E N 1
ATOM 15265 C CA . ASN E 1 334 ? -46.382 7.880 93.419 1.00 19.69 334 ASN E CA 1
ATOM 15266 C C . ASN E 1 334 ? -47.710 8.348 93.921 1.00 19.24 334 ASN E C 1
ATOM 15267 O O . ASN E 1 334 ? -47.998 9.587 93.976 1.00 19.95 334 ASN E O 1
ATOM 15272 N N . ARG E 1 335 ? -48.533 7.375 94.262 1.00 17.64 335 ARG E N 1
ATOM 15273 C CA . ARG E 1 335 ? -49.772 7.679 95.025 1.00 17.60 335 ARG E CA 1
ATOM 15274 C C . ARG E 1 335 ? -49.726 6.847 96.313 1.00 18.87 335 ARG E C 1
ATOM 15275 O O . ARG E 1 335 ? -49.493 5.655 96.250 1.00 20.33 335 ARG E O 1
ATOM 15283 N N . GLU E 1 336 ? -49.954 7.501 97.452 1.00 18.06 336 GLU E N 1
ATOM 15284 C CA . GLU E 1 336 ? -50.032 6.879 98.785 1.00 18.92 336 GLU E CA 1
ATOM 15285 C C . GLU E 1 336 ? -51.489 7.020 99.280 1.00 19.88 336 GLU E C 1
ATOM 15286 O O . GLU E 1 336 ? -52.061 8.119 99.258 1.00 21.01 336 GLU E O 1
ATOM 15292 N N . TYR E 1 337 ? -52.028 5.883 99.725 1.00 19.41 337 TYR E N 1
ATOM 15293 C CA . TYR E 1 337 ? -53.340 5.818 100.328 1.00 20.96 337 TYR E CA 1
ATOM 15294 C C . TYR E 1 337 ? -53.151 5.178 101.688 1.00 20.97 337 TYR E C 1
ATOM 15295 O O . TYR E 1 337 ? -52.635 4.059 101.806 1.00 23.40 337 TYR E O 1
ATOM 15304 N N . LEU E 1 338 ? -53.493 5.922 102.726 1.00 20.72 338 LEU E N 1
ATOM 15305 C CA . LEU E 1 338 ? -53.436 5.391 104.073 1.00 20.61 338 LEU E CA 1
ATOM 15306 C C . LEU E 1 338 ? -54.814 5.346 104.736 1.00 20.36 338 LEU E C 1
ATOM 15307 O O . LEU E 1 338 ? -55.555 6.313 104.735 1.00 20.84 338 LEU E O 1
ATOM 15312 N N . TYR E 1 339 ? -55.115 4.204 105.303 1.00 19.88 339 TYR E N 1
ATOM 15313 C CA . TYR E 1 339 ? -56.333 4.032 106.130 1.00 21.20 339 TYR E CA 1
ATOM 15314 C C . TYR E 1 339 ? -56.175 4.847 107.382 1.00 23.45 339 TYR E C 1
ATOM 15315 O O . TYR E 1 339 ? -55.078 5.227 107.736 1.00 20.36 339 TYR E O 1
ATOM 15324 N N . PRO E 1 340 ? -57.307 5.202 108.074 1.00 22.73 340 PRO E N 1
ATOM 15325 C CA . PRO E 1 340 ? -57.162 5.937 109.328 1.00 22.03 340 PRO E CA 1
ATOM 15326 C C . PRO E 1 340 ? -56.105 5.430 110.293 1.00 20.06 340 PRO E C 1
ATOM 15327 O O . PRO E 1 340 ? -56.046 4.234 110.539 1.00 22.48 340 PRO E O 1
ATOM 15331 N N . ASN E 1 341 ? -55.286 6.353 110.826 1.00 20.97 341 ASN E N 1
ATOM 15332 C CA . ASN E 1 341 ? -54.208 6.116 111.761 1.00 24.44 341 ASN E CA 1
ATOM 15333 C C . ASN E 1 341 ? -53.035 5.328 111.245 1.00 23.96 341 ASN E C 1
ATOM 15334 O O . ASN E 1 341 ? -52.106 5.110 112.012 1.00 25.02 341 ASN E O 1
ATOM 15339 N N . ALA E 1 342 ? -53.026 4.981 109.957 1.00 21.41 342 ALA E N 1
ATOM 15340 C CA . ALA E 1 342 ? -51.908 4.197 109.414 1.00 20.24 342 ALA E CA 1
ATOM 15341 C C . ALA E 1 342 ? -50.745 5.128 109.060 1.00 20.84 342 ALA E C 1
ATOM 15342 O O . ALA E 1 342 ? -50.906 6.329 108.994 1.00 21.53 342 ALA E O 1
ATOM 15344 N N . MET E 1 343 ? -49.550 4.572 108.921 1.00 19.64 343 MET E N 1
ATOM 15345 C CA . MET E 1 343 ? -48.345 5.366 108.732 1.00 20.11 343 MET E CA 1
ATOM 15346 C C . MET E 1 343 ? -47.545 4.882 107.560 1.00 22.12 343 MET E C 1
ATOM 15347 O O . MET E 1 343 ? -47.638 3.710 107.156 1.00 19.73 343 MET E O 1
ATOM 15352 N N . ILE E 1 344 ? -46.734 5.790 107.015 1.00 20.02 344 ILE E N 1
ATOM 15353 C CA . ILE E 1 344 ? -45.648 5.356 106.127 1.00 21.86 344 ILE E CA 1
ATOM 15354 C C . ILE E 1 344 ? -44.411 5.396 107.043 1.00 21.76 344 ILE E C 1
ATOM 15355 O O . ILE E 1 344 ? -44.306 6.280 107.901 1.00 24.12 344 ILE E O 1
ATOM 15360 N N . VAL E 1 345 ? -43.556 4.354 106.958 1.00 18.85 345 VAL E N 1
ATOM 15361 C CA . VAL E 1 345 ? -42.408 4.339 107.793 1.00 20.24 345 VAL E CA 1
ATOM 15362 C C . VAL E 1 345 ? -41.609 5.663 107.739 1.00 19.03 345 VAL E C 1
ATOM 15363 O O . VAL E 1 345 ? -41.519 6.228 106.666 1.00 21.71 345 VAL E O 1
ATOM 15367 N N . PRO E 1 346 ? -40.985 6.088 108.830 1.00 19.00 346 PRO E N 1
ATOM 15368 C CA . PRO E 1 346 ? -40.005 7.156 108.814 1.00 18.42 346 PRO E CA 1
ATOM 15369 C C . PRO E 1 346 ? -38.880 6.827 107.839 1.00 19.05 346 PRO E C 1
ATOM 15370 O O . PRO E 1 346 ? -38.455 5.671 107.687 1.00 18.05 346 PRO E O 1
ATOM 15374 N N . GLU E 1 347 ? -38.493 7.841 107.132 1.00 20.70 347 GLU E N 1
ATOM 15375 C CA . GLU E 1 347 ? -37.641 7.649 105.994 1.00 24.95 347 GLU E CA 1
ATOM 15376 C C . GLU E 1 347 ? -37.043 8.933 105.510 1.00 21.64 347 GLU E C 1
ATOM 15377 O O . GLU E 1 347 ? -37.383 9.991 106.014 1.00 20.00 347 GLU E O 1
ATOM 15383 N N . TRP E 1 348 ? -36.146 8.816 104.525 1.00 16.88 348 TRP E N 1
ATOM 15384 C CA . TRP E 1 348 ? -35.691 9.959 103.754 1.00 17.03 348 TRP E CA 1
ATOM 15385 C C . TRP E 1 348 ? -35.577 9.597 102.287 1.00 17.17 348 TRP E C 1
ATOM 15386 O O . TRP E 1 348 ? -35.408 8.438 101.919 1.00 18.83 348 TRP E O 1
ATOM 15397 N N . ASN E 1 349 ? -35.597 10.634 101.469 1.00 17.23 349 ASN E N 1
ATOM 15398 C CA . ASN E 1 349 ? -35.490 10.488 100.022 1.00 18.25 349 ASN E CA 1
ATOM 15399 C C . ASN E 1 349 ? -34.011 10.606 99.731 1.00 17.64 349 ASN E C 1
ATOM 15400 O O . ASN E 1 349 ? -33.375 11.585 100.069 1.00 18.35 349 ASN E O 1
ATOM 15405 N N . ASN E 1 350 ? -33.443 9.573 99.143 1.00 18.80 350 ASN E N 1
ATOM 15406 C CA . ASN E 1 350 ? -32.004 9.489 98.986 1.00 19.19 350 ASN E CA 1
ATOM 15407 C C . ASN E 1 350 ? -31.439 10.159 97.715 1.00 19.68 350 ASN E C 1
ATOM 15408 O O . ASN E 1 350 ? -30.322 10.588 97.729 1.00 25.83 350 ASN E O 1
ATOM 15413 N N . ASN E 1 351 ? -32.260 10.392 96.702 1.00 18.20 351 ASN E N 1
ATOM 15414 C CA . ASN E 1 351 ? -31.768 10.907 95.441 1.00 20.15 351 ASN E CA 1
ATOM 15415 C C . ASN E 1 351 ? -32.742 11.898 94.781 1.00 19.34 351 ASN E C 1
ATOM 15416 O O . ASN E 1 351 ? -32.699 12.032 93.523 1.00 18.98 351 ASN E O 1
ATOM 15421 N N . ALA E 1 352 ? -33.599 12.599 95.585 1.00 17.67 352 ALA E N 1
ATOM 15422 C CA . ALA E 1 352 ? -34.585 13.485 94.972 1.00 16.26 352 ALA E CA 1
ATOM 15423 C C . ALA E 1 352 ? -35.269 14.296 96.077 1.00 15.71 352 ALA E C 1
ATOM 15424 O O . ALA E 1 352 ? -35.218 13.892 97.279 1.00 16.05 352 ALA E O 1
ATOM 15426 N N . HIS E 1 353 ? -35.886 15.379 95.639 1.00 15.46 353 HIS E N 1
ATOM 15427 C CA . HIS E 1 353 ? -36.850 16.088 96.468 1.00 16.37 353 HIS E CA 1
ATOM 15428 C C . HIS E 1 353 ? -38.218 15.534 96.232 1.00 15.95 353 HIS E C 1
ATOM 15429 O O . HIS E 1 353 ? -38.517 15.024 95.147 1.00 17.98 353 HIS E O 1
ATOM 15436 N N . SER E 1 354 ? -39.104 15.625 97.259 1.00 16.18 354 SER E N 1
ATOM 15437 C CA . SER E 1 354 ? -40.481 15.156 97.195 1.00 16.09 354 SER E CA 1
ATOM 15438 C C . SER E 1 354 ? -41.418 16.371 97.210 1.00 18.35 354 SER E C 1
ATOM 15439 O O . SER E 1 354 ? -41.259 17.240 98.033 1.00 16.77 354 SER E O 1
ATOM 15442 N N . ILE E 1 355 ? -42.396 16.364 96.339 1.00 16.79 355 ILE E N 1
ATOM 15443 C CA . ILE E 1 355 ? -43.414 17.430 96.266 1.00 18.15 355 ILE E CA 1
ATOM 15444 C C . ILE E 1 355 ? -44.757 16.711 96.344 1.00 18.14 355 ILE E C 1
ATOM 15445 O O . ILE E 1 355 ? -45.216 16.037 95.394 1.00 18.32 355 ILE E O 1
ATOM 15450 N N . SER E 1 356 ? -45.397 16.807 97.514 1.00 16.76 356 SER E N 1
ATOM 15451 C CA . SER E 1 356 ? -46.661 16.085 97.716 1.00 17.71 356 SER E CA 1
ATOM 15452 C C . SER E 1 356 ? -47.880 17.004 97.708 1.00 18.16 356 SER E C 1
ATOM 15453 O O . SER E 1 356 ? -47.796 18.131 98.156 1.00 18.71 356 SER E O 1
ATOM 15456 N N . TYR E 1 357 ? -48.971 16.427 97.237 1.00 18.71 357 TYR E N 1
ATOM 15457 C CA . TYR E 1 357 ? -50.312 17.135 97.187 1.00 18.35 357 TYR E CA 1
ATOM 15458 C C . TYR E 1 357 ? -51.277 16.235 97.831 1.00 20.15 357 TYR E C 1
ATOM 15459 O O . TYR E 1 357 ? -51.448 15.059 97.443 1.00 20.11 357 TYR E O 1
ATOM 15468 N N . VAL E 1 358 ? -52.026 16.809 98.809 1.00 19.23 358 VAL E N 1
ATOM 15469 C CA . VAL E 1 358 ? -53.055 16.092 99.459 1.00 19.44 358 VAL E CA 1
ATOM 15470 C C . VAL E 1 358 ? -54.409 16.086 98.715 1.00 20.63 358 VAL E C 1
ATOM 15471 O O . VAL E 1 358 ? -55.068 17.111 98.555 1.00 19.53 358 VAL E O 1
ATOM 15475 N N . THR E 1 359 ? -54.802 14.977 98.183 1.00 20.65 359 THR E N 1
ATOM 15476 C CA . THR E 1 359 ? -56.058 14.930 97.440 1.00 22.14 359 THR E CA 1
ATOM 15477 C C . THR E 1 359 ? -57.258 14.584 98.299 1.00 24.12 359 THR E C 1
ATOM 15478 O O . THR E 1 359 ? -58.376 14.865 97.932 1.00 25.48 359 THR E O 1
ATOM 15482 N N . ARG E 1 360 ? -57.050 13.942 99.427 1.00 22.62 360 ARG E N 1
ATOM 15483 C CA . ARG E 1 360 ? -58.150 13.492 100.250 1.00 24.25 360 ARG E CA 1
ATOM 15484 C C . ARG E 1 360 ? -57.703 13.312 101.660 1.00 22.77 360 ARG E C 1
ATOM 15485 O O . ARG E 1 360 ? -56.623 12.824 101.902 1.00 21.04 360 ARG E O 1
ATOM 15493 N N . GLY E 1 361 ? -58.566 13.666 102.615 1.00 22.65 361 GLY E N 1
ATOM 15494 C CA . GLY E 1 361 ? -58.266 13.451 104.029 1.00 22.61 361 GLY E CA 1
ATOM 15495 C C . GLY E 1 361 ? -57.234 14.383 104.632 1.00 21.75 361 GLY E C 1
ATOM 15496 O O . GLY E 1 361 ? -57.104 15.555 104.287 1.00 22.27 361 GLY E O 1
ATOM 15497 N N . SER E 1 362 ? -56.453 13.853 105.572 1.00 19.40 362 SER E N 1
ATOM 15498 C CA . SER E 1 362 ? -55.586 14.659 106.339 1.00 19.18 362 SER E CA 1
ATOM 15499 C C . SER E 1 362 ? -54.652 13.742 107.125 1.00 19.75 362 SER E C 1
ATOM 15500 O O . SER E 1 362 ? -54.928 12.566 107.285 1.00 21.47 362 SER E O 1
ATOM 15503 N N . GLY E 1 363 ? -53.608 14.338 107.608 1.00 19.23 363 GLY E N 1
ATOM 15504 C CA . GLY E 1 363 ? -52.724 13.641 108.569 1.00 21.27 363 GLY E CA 1
ATOM 15505 C C . GLY E 1 363 ? -51.708 14.482 109.216 1.00 21.26 363 GLY E C 1
ATOM 15506 O O . GLY E 1 363 ? -51.691 15.708 109.093 1.00 27.25 363 GLY E O 1
ATOM 15507 N N . ARG E 1 364 ? -50.852 13.821 109.962 1.00 22.25 364 ARG E N 1
ATOM 15508 C CA . ARG E 1 364 ? -49.793 14.455 110.671 1.00 21.07 364 ARG E CA 1
ATOM 15509 C C . ARG E 1 364 ? -48.524 14.141 109.906 1.00 21.66 364 ARG E C 1
ATOM 15510 O O . ARG E 1 364 ? -48.296 13.022 109.537 1.00 19.45 364 ARG E O 1
ATOM 15518 N N . LEU E 1 365 ? -47.753 15.188 109.675 1.00 20.11 365 LEU E N 1
ATOM 15519 C CA . LEU E 1 365 ? -46.430 15.125 109.034 1.00 20.69 365 LEU E CA 1
ATOM 15520 C C . LEU E 1 365 ? -45.399 15.739 109.969 1.00 20.49 365 LEU E C 1
ATOM 15521 O O . LEU E 1 365 ? -45.536 16.820 110.513 1.00 19.80 365 LEU E O 1
ATOM 15526 N N . GLN E 1 366 ? -44.291 15.040 110.138 1.00 19.86 366 GLN E N 1
ATOM 15527 C CA . GLN E 1 366 ? -43.181 15.567 110.842 1.00 20.03 366 GLN E CA 1
ATOM 15528 C C . GLN E 1 366 ? -41.951 15.461 109.981 1.00 19.65 366 GLN E C 1
ATOM 15529 O O . GLN E 1 366 ? -41.770 14.440 109.325 1.00 18.88 366 GLN E O 1
ATOM 15535 N N . VAL E 1 367 ? -41.180 16.544 109.907 1.00 19.40 367 VAL E N 1
ATOM 15536 C CA . VAL E 1 367 ? -39.932 16.627 109.144 1.00 19.82 367 VAL E CA 1
ATOM 15537 C C . VAL E 1 367 ? -38.776 17.069 110.037 1.00 21.28 367 VAL E C 1
ATOM 15538 O O . VAL E 1 367 ? -38.909 18.034 110.801 1.00 19.67 367 VAL E O 1
ATOM 15542 N N . GLY E 1 368 ? -37.634 16.379 109.909 1.00 18.38 368 GLY E N 1
ATOM 15543 C CA . GLY E 1 368 ? -36.365 16.747 110.564 1.00 20.73 368 GLY E CA 1
ATOM 15544 C C . GLY E 1 368 ? -35.358 17.085 109.514 1.00 25.03 368 GLY E C 1
ATOM 15545 O O . GLY E 1 368 ? -35.341 16.472 108.418 1.00 25.96 368 GLY E O 1
ATOM 15546 N N . GLY E 1 369 ? -34.516 18.053 109.812 1.00 25.34 369 GLY E N 1
ATOM 15547 C CA . GLY E 1 369 ? -33.434 18.417 108.900 1.00 28.13 369 GLY E CA 1
ATOM 15548 C C . GLY E 1 369 ? -32.111 18.383 109.651 1.00 30.57 369 GLY E C 1
ATOM 15549 O O . GLY E 1 369 ? -31.775 17.428 110.373 1.00 31.28 369 GLY E O 1
ATOM 15550 N N . SER E 1 370 ? -31.403 19.497 109.530 1.00 33.09 370 SER E N 1
ATOM 15551 C CA . SER E 1 370 ? -30.066 19.655 110.038 1.00 34.18 370 SER E CA 1
ATOM 15552 C C . SER E 1 370 ? -29.972 20.052 111.527 1.00 33.61 370 SER E C 1
ATOM 15553 O O . SER E 1 370 ? -28.901 19.981 112.113 1.00 39.67 370 SER E O 1
ATOM 15556 N N . SER E 1 371 ? -31.053 20.501 112.127 1.00 32.22 371 SER E N 1
ATOM 15557 C CA . SER E 1 371 ? -30.941 21.103 113.457 1.00 38.27 371 SER E CA 1
ATOM 15558 C C . SER E 1 371 ? -31.606 20.159 114.440 1.00 40.08 371 SER E C 1
ATOM 15559 O O . SER E 1 371 ? -32.299 19.203 114.060 1.00 36.56 371 SER E O 1
ATOM 15562 N N . LYS E 1 372 ? -31.327 20.382 115.713 1.00 38.43 372 LYS E N 1
ATOM 15563 C CA . LYS E 1 372 ? -31.952 19.578 116.741 1.00 38.35 372 LYS E CA 1
ATOM 15564 C C . LYS E 1 372 ? -33.442 19.897 116.844 1.00 35.57 372 LYS E C 1
ATOM 15565 O O . LYS E 1 372 ? -34.158 19.141 117.428 1.00 36.56 372 LYS E O 1
ATOM 15571 N N . SER E 1 373 ? -33.901 20.999 116.260 1.00 33.89 373 SER E N 1
ATOM 15572 C CA . SER E 1 373 ? -35.325 21.380 116.275 1.00 34.95 373 SER E CA 1
ATOM 15573 C C . SER E 1 373 ? -36.066 20.920 115.012 1.00 31.65 373 SER E C 1
ATOM 15574 O O . SER E 1 373 ? -35.484 20.898 113.917 1.00 28.40 373 SER E O 1
ATOM 15577 N N . THR E 1 374 ? -37.326 20.535 115.185 1.00 28.16 374 THR E N 1
ATOM 15578 C CA . THR E 1 374 ? -38.071 19.991 114.079 1.00 27.25 374 THR E CA 1
ATOM 15579 C C . THR E 1 374 ? -38.250 21.092 113.025 1.00 28.71 374 THR E C 1
ATOM 15580 O O . THR E 1 374 ? -38.281 22.263 113.346 1.00 28.54 374 THR E O 1
ATOM 15584 N N . VAL E 1 375 ? -38.266 20.700 111.754 1.00 25.61 375 VAL E N 1
ATOM 15585 C CA . VAL E 1 375 ? -38.453 21.590 110.614 1.00 23.26 375 VAL E CA 1
ATOM 15586 C C . VAL E 1 375 ? -39.973 21.793 110.345 1.00 21.91 375 VAL E C 1
ATOM 15587 O O . VAL E 1 375 ? -40.383 22.810 109.811 1.00 25.45 375 VAL E O 1
ATOM 15591 N N . TYR E 1 376 ? -40.777 20.794 110.650 1.00 20.24 376 TYR E N 1
ATOM 15592 C CA . TYR E 1 376 ? -42.249 20.884 110.652 1.00 20.84 376 TYR E CA 1
ATOM 15593 C C . TYR E 1 376 ? -42.834 19.738 111.470 1.00 22.30 376 TYR E C 1
ATOM 15594 O O . TYR E 1 376 ? -42.326 18.568 111.449 1.00 20.74 376 TYR E O 1
ATOM 15603 N N . ASP E 1 377 ? -43.899 20.049 112.224 1.00 21.14 377 ASP E N 1
ATOM 15604 C CA . ASP E 1 377 ? -44.674 19.057 112.889 1.00 22.84 377 ASP E CA 1
ATOM 15605 C C . ASP E 1 377 ? -46.074 19.610 113.013 1.00 25.08 377 ASP E C 1
ATOM 15606 O O . ASP E 1 377 ? -46.340 20.521 113.828 1.00 27.82 377 ASP E O 1
ATOM 15611 N N . GLY E 1 378 ? -46.961 19.037 112.213 1.00 22.47 378 GLY E N 1
ATOM 15612 C CA . GLY E 1 378 ? -48.298 19.530 112.104 1.00 24.50 378 GLY E CA 1
ATOM 15613 C C . GLY E 1 378 ? -49.143 18.803 111.136 1.00 23.61 378 GLY E C 1
ATOM 15614 O O . GLY E 1 378 ? -48.715 17.822 110.560 1.00 24.19 378 GLY E O 1
ATOM 15615 N N . ASP E 1 379 ? -50.365 19.301 110.908 1.00 21.43 379 ASP E N 1
ATOM 15616 C CA . ASP E 1 379 ? -51.219 18.626 110.023 1.00 24.78 379 ASP E CA 1
ATOM 15617 C C . ASP E 1 379 ? -50.974 18.969 108.544 1.00 24.24 379 ASP E C 1
ATOM 15618 O O . ASP E 1 379 ? -50.557 20.066 108.215 1.00 27.40 379 ASP E O 1
ATOM 15623 N N . VAL E 1 380 ? -51.318 18.031 107.677 1.00 21.46 380 VAL E N 1
ATOM 15624 C CA . VAL E 1 380 ? -51.520 18.316 106.266 1.00 21.08 380 VAL E CA 1
ATOM 15625 C C . VAL E 1 380 ? -52.967 18.033 105.859 1.00 24.24 380 VAL E C 1
ATOM 15626 O O . VAL E 1 380 ? -53.600 17.090 106.325 1.00 22.26 380 VAL E O 1
ATOM 15630 N N . ARG E 1 381 ? -53.506 18.887 104.995 1.00 21.10 381 ARG E N 1
ATOM 15631 C CA . ARG E 1 381 ? -54.923 18.821 104.675 1.00 23.14 381 ARG E CA 1
ATOM 15632 C C . ARG E 1 381 ? -55.139 18.909 103.157 1.00 22.79 381 ARG E C 1
ATOM 15633 O O . ARG E 1 381 ? -54.265 19.415 102.456 1.00 19.99 381 ARG E O 1
ATOM 15641 N N . GLN E 1 382 ? -56.322 18.461 102.711 1.00 21.94 382 GLN E N 1
ATOM 15642 C CA . GLN E 1 382 ? -56.718 18.500 101.312 1.00 22.60 382 GLN E CA 1
ATOM 15643 C C . GLN E 1 382 ? -56.465 19.823 100.675 1.00 21.40 382 GLN E C 1
ATOM 15644 O O . GLN E 1 382 ? -56.743 20.919 101.240 1.00 20.08 382 GLN E O 1
ATOM 15650 N N . GLY E 1 383 ? -55.808 19.766 99.517 1.00 18.36 383 GLY E N 1
ATOM 15651 C CA . GLY E 1 383 ? -55.473 20.957 98.773 1.00 18.30 383 GLY E CA 1
ATOM 15652 C C . GLY E 1 383 ? -54.186 21.618 99.088 1.00 17.42 383 GLY E C 1
ATOM 15653 O O . GLY E 1 383 ? -53.857 22.568 98.408 1.00 19.11 383 GLY E O 1
ATOM 15654 N N . GLN E 1 384 ? -53.398 21.089 100.034 1.00 17.74 384 GLN E N 1
ATOM 15655 C CA . GLN E 1 384 ? -52.126 21.649 100.397 1.00 18.24 384 GLN E CA 1
ATOM 15656 C C . GLN E 1 384 ? -51.019 20.833 99.674 1.00 19.35 384 GLN E C 1
ATOM 15657 O O . GLN E 1 384 ? -51.148 19.640 99.478 1.00 19.97 384 GLN E O 1
ATOM 15663 N N . LEU E 1 385 ? -49.992 21.562 99.401 1.00 19.69 385 LEU E N 1
ATOM 15664 C CA . LEU E 1 385 ? -48.750 21.106 98.850 1.00 21.80 385 LEU E CA 1
ATOM 15665 C C . LEU E 1 385 ? -47.672 21.176 99.889 1.00 20.99 385 LEU E C 1
ATOM 15666 O O . LEU E 1 385 ? -47.470 22.213 100.519 1.00 21.48 385 LEU E O 1
ATOM 15671 N N . PHE E 1 386 ? -46.877 20.093 100.003 1.00 19.71 386 PHE E N 1
ATOM 15672 C CA . PHE E 1 386 ? -45.727 20.081 100.869 1.00 19.99 386 PHE E CA 1
ATOM 15673 C C . PHE E 1 386 ? -44.479 19.501 100.223 1.00 19.11 386 PHE E C 1
ATOM 15674 O O . PHE E 1 386 ? -44.558 18.510 99.472 1.00 20.74 386 PHE E O 1
ATOM 15682 N N . ILE E 1 387 ? -43.380 20.143 100.506 1.00 18.12 387 ILE E N 1
ATOM 15683 C CA . ILE E 1 387 ? -42.053 19.823 99.931 1.00 18.27 387 ILE E CA 1
ATOM 15684 C C . ILE E 1 387 ? -41.209 19.220 101.052 1.00 19.22 387 ILE E C 1
ATOM 15685 O O . ILE E 1 387 ? -41.093 19.778 102.100 1.00 19.82 387 ILE E O 1
ATOM 15690 N N . ILE E 1 388 ? -40.648 18.048 100.764 1.00 17.10 388 ILE E N 1
ATOM 15691 C CA . ILE E 1 388 ? -39.650 17.420 101.612 1.00 18.39 388 ILE E CA 1
ATOM 15692 C C . ILE E 1 388 ? -38.340 17.302 100.805 1.00 18.62 388 ILE E C 1
ATOM 15693 O O . ILE E 1 388 ? -38.272 16.472 99.906 1.00 17.06 388 ILE E O 1
ATOM 15698 N N . PRO E 1 389 ? -37.351 18.108 101.122 1.00 17.48 389 PRO E N 1
ATOM 15699 C CA . PRO E 1 389 ? -36.162 18.051 100.314 1.00 17.94 389 PRO E CA 1
ATOM 15700 C C . PRO E 1 389 ? -35.393 16.733 100.545 1.00 16.85 389 PRO E C 1
ATOM 15701 O O . PRO E 1 389 ? -35.499 16.100 101.604 1.00 14.98 389 PRO E O 1
ATOM 15705 N N . GLN E 1 390 ? -34.585 16.409 99.575 1.00 15.32 390 GLN E N 1
ATOM 15706 C CA . GLN E 1 390 ? -33.591 15.351 99.701 1.00 17.77 390 GLN E CA 1
ATOM 15707 C C . GLN E 1 390 ? -32.968 15.250 101.101 1.00 16.09 390 GLN E C 1
ATOM 15708 O O . GLN E 1 390 ? -32.465 16.238 101.684 1.00 16.42 390 GLN E O 1
ATOM 15714 N N . ASN E 1 391 ? -32.955 14.014 101.613 1.00 16.87 391 ASN E N 1
ATOM 15715 C CA . ASN E 1 391 ? -32.260 13.642 102.853 1.00 17.01 391 ASN E CA 1
ATOM 15716 C C . ASN E 1 391 ? -32.908 14.080 104.159 1.00 17.73 391 ASN E C 1
ATOM 15717 O O . ASN E 1 391 ? -32.560 13.565 105.228 1.00 15.29 391 ASN E O 1
ATOM 15722 N N . TYR E 1 392 ? -33.874 15.014 104.102 1.00 15.95 392 TYR E N 1
ATOM 15723 C CA . TYR E 1 392 ? -34.637 15.323 105.321 1.00 17.84 392 TYR E CA 1
ATOM 15724 C C . TYR E 1 392 ? -35.479 14.109 105.735 1.00 17.12 392 TYR E C 1
ATOM 15725 O O . TYR E 1 392 ? -36.034 13.396 104.900 1.00 15.48 392 TYR E O 1
ATOM 15734 N N . VAL E 1 393 ? -35.522 13.831 107.054 1.00 15.99 393 VAL E N 1
ATOM 15735 C CA . VAL E 1 393 ? -36.203 12.670 107.577 1.00 18.10 393 VAL E CA 1
ATOM 15736 C C . VAL E 1 393 ? -37.649 13.043 107.774 1.00 18.97 393 VAL E C 1
ATOM 15737 O O . VAL E 1 393 ? -37.898 14.169 108.154 1.00 18.79 393 VAL E O 1
ATOM 15741 N N . TYR E 1 394 ? -38.566 12.163 107.407 1.00 16.69 394 TYR E N 1
ATOM 15742 C CA . TYR E 1 394 ? -39.977 12.411 107.611 1.00 22.81 394 TYR E CA 1
ATOM 15743 C C . TYR E 1 394 ? -40.789 11.250 108.061 1.00 24.54 394 TYR E C 1
ATOM 15744 O O . TYR E 1 394 ? -40.477 10.102 107.742 1.00 24.99 394 TYR E O 1
ATOM 15753 N N . LEU E 1 395 ? -41.887 11.585 108.771 1.00 21.39 395 LEU E N 1
ATOM 15754 C CA . LEU E 1 395 ? -42.828 10.590 109.271 1.00 23.84 395 LEU E CA 1
ATOM 15755 C C . LEU E 1 395 ? -44.243 11.111 108.974 1.00 22.29 395 LEU E C 1
ATOM 15756 O O . LEU E 1 395 ? -44.460 12.286 109.083 1.00 21.17 395 LEU E O 1
ATOM 15761 N N . LYS E 1 396 ? -45.154 10.232 108.610 1.00 21.49 396 LYS E N 1
ATOM 15762 C CA . LYS E 1 396 ? -46.509 10.610 108.230 1.00 25.89 396 LYS E CA 1
ATOM 15763 C C . LYS E 1 396 ? -47.493 9.646 108.854 1.00 24.90 396 LYS E C 1
ATOM 15764 O O . LYS E 1 396 ? -47.318 8.431 108.781 1.00 22.27 396 LYS E O 1
ATOM 15770 N N . GLN E 1 397 ? -48.573 10.178 109.405 1.00 21.55 397 GLN E N 1
ATOM 15771 C CA . GLN E 1 397 ? -49.645 9.362 109.952 1.00 20.30 397 GLN E CA 1
ATOM 15772 C C . GLN E 1 397 ? -50.985 9.895 109.488 1.00 20.54 397 GLN E C 1
ATOM 15773 O O . GLN E 1 397 ? -51.219 11.115 109.650 1.00 23.42 397 GLN E O 1
ATOM 15779 N N . ALA E 1 398 ? -51.847 9.042 108.916 1.00 19.42 398 ALA E N 1
ATOM 15780 C CA . ALA E 1 398 ? -53.177 9.498 108.489 1.00 20.03 398 ALA E CA 1
ATOM 15781 C C . ALA E 1 398 ? -54.033 9.849 109.681 1.00 21.03 398 ALA E C 1
ATOM 15782 O O . ALA E 1 398 ? -53.957 9.219 110.711 1.00 21.28 398 ALA E O 1
ATOM 15784 N N . GLY E 1 399 ? -54.894 10.817 109.478 1.00 23.61 399 GLY E N 1
ATOM 15785 C CA . GLY E 1 399 ? -55.896 11.136 110.485 1.00 24.57 399 GLY E CA 1
ATOM 15786 C C . GLY E 1 399 ? -57.119 10.242 110.431 1.00 27.35 399 GLY E C 1
ATOM 15787 O O . GLY E 1 399 ? -57.166 9.194 109.761 1.00 21.27 399 GLY E O 1
ATOM 15788 N N . PRO E 1 400 ? -58.184 10.665 111.143 1.00 29.24 400 PRO E N 1
ATOM 15789 C CA . PRO E 1 400 ? -59.340 9.778 111.267 1.00 28.54 400 PRO E CA 1
ATOM 15790 C C . PRO E 1 400 ? -60.123 9.472 110.005 1.00 27.99 400 PRO E C 1
ATOM 15791 O O . PRO E 1 400 ? -60.852 8.486 109.990 1.00 30.71 400 PRO E O 1
ATOM 15795 N N . GLN E 1 401 ? -59.993 10.306 108.965 1.00 27.50 401 GLN E N 1
ATOM 15796 C CA . GLN E 1 401 ? -60.602 10.060 107.641 1.00 29.30 401 GLN E CA 1
ATOM 15797 C C . GLN E 1 401 ? -59.632 9.409 106.611 1.00 28.53 401 GLN E C 1
ATOM 15798 O O . GLN E 1 401 ? -59.916 9.404 105.407 1.00 28.55 401 GLN E O 1
ATOM 15804 N N . GLY E 1 402 ? -58.477 8.903 107.049 1.00 27.08 402 GLY E N 1
ATOM 15805 C CA . GLY E 1 402 ? -57.473 8.362 106.102 1.00 23.29 402 GLY E CA 1
ATOM 15806 C C . GLY E 1 402 ? -56.788 9.523 105.395 1.00 24.59 402 GLY E C 1
ATOM 15807 O O . GLY E 1 402 ? -56.960 10.687 105.731 1.00 22.45 402 GLY E O 1
ATOM 15808 N N . LEU E 1 403 ? -55.884 9.196 104.473 1.00 20.83 403 LEU E N 1
ATOM 15809 C CA . LEU E 1 403 ? -55.070 10.194 103.786 1.00 20.18 403 LEU E CA 1
ATOM 15810 C C . LEU E 1 403 ? -54.699 9.669 102.391 1.00 21.11 403 LEU E C 1
ATOM 15811 O O . LEU E 1 403 ? -54.284 8.527 102.263 1.00 20.71 403 LEU E O 1
ATOM 15816 N N . GLU E 1 404 ? -54.899 10.492 101.383 1.00 19.55 404 GLU E N 1
ATOM 15817 C CA . GLU E 1 404 ? -54.463 10.193 100.003 1.00 19.76 404 GLU E CA 1
ATOM 15818 C C . GLU E 1 404 ? -53.558 11.323 99.578 1.00 20.05 404 GLU E C 1
ATOM 15819 O O . GLU E 1 404 ? -53.936 12.485 99.645 1.00 20.27 404 GLU E O 1
ATOM 15825 N N . LEU E 1 405 ? -52.367 10.972 99.075 1.00 20.79 405 LEU E N 1
ATOM 15826 C CA . LEU E 1 405 ? -51.304 11.896 98.627 1.00 21.29 405 LEU E CA 1
ATOM 15827 C C . LEU E 1 405 ? -50.888 11.468 97.202 1.00 19.17 405 LEU E C 1
ATOM 15828 O O . LEU E 1 405 ? -50.809 10.284 96.900 1.00 18.25 405 LEU E O 1
ATOM 15833 N N . TYR E 1 406 ? -50.693 12.413 96.321 1.00 17.33 406 TYR E N 1
ATOM 15834 C CA . TYR E 1 406 ? -49.841 12.147 95.152 1.00 19.03 406 TYR E CA 1
ATOM 15835 C C . TYR E 1 406 ? -48.556 12.908 95.335 1.00 18.57 406 TYR E C 1
ATOM 15836 O O . TYR E 1 406 ? -48.597 14.096 95.670 1.00 19.93 406 TYR E O 1
ATOM 15845 N N . THR E 1 407 ? -47.406 12.305 94.935 1.00 16.03 407 THR E N 1
ATOM 15846 C CA . THR E 1 407 ? -46.098 12.915 95.110 1.00 16.26 407 THR E CA 1
ATOM 15847 C C . THR E 1 407 ? -45.340 12.884 93.795 1.00 16.75 407 THR E C 1
ATOM 15848 O O . THR E 1 407 ? -45.387 11.865 93.087 1.00 18.19 407 THR E O 1
ATOM 15852 N N . VAL E 1 408 ? -44.699 13.995 93.480 1.00 16.07 408 VAL E N 1
ATOM 15853 C CA . VAL E 1 408 ? -43.733 14.088 92.386 1.00 18.41 408 VAL E CA 1
ATOM 15854 C C . VAL E 1 408 ? -42.326 14.121 93.033 1.00 18.45 408 VAL E C 1
ATOM 15855 O O . VAL E 1 408 ? -42.072 14.786 94.041 1.00 16.63 408 VAL E O 1
ATOM 15859 N N . LYS E 1 409 ? -41.412 13.351 92.447 1.00 16.39 409 LYS E N 1
ATOM 15860 C CA . LYS E 1 409 ? -40.034 13.322 92.884 1.00 17.15 409 LYS E CA 1
ATOM 15861 C C . LYS E 1 409 ? -39.057 13.648 91.794 1.00 16.76 409 LYS E C 1
ATOM 15862 O O . LYS E 1 409 ? -39.239 13.197 90.667 1.00 17.16 409 LYS E O 1
ATOM 15868 N N . THR E 1 410 ? -38.039 14.439 92.112 1.00 16.75 410 THR E N 1
ATOM 15869 C CA . THR E 1 410 ? -37.090 14.983 91.106 1.00 16.49 410 THR E CA 1
ATOM 15870 C C . THR E 1 410 ? -35.954 14.035 90.729 1.00 18.02 410 THR E C 1
ATOM 15871 O O . THR E 1 410 ? -34.804 14.438 90.640 1.00 18.71 410 THR E O 1
ATOM 15875 N N . ASN E 1 411 ? -36.320 12.832 90.430 1.00 17.28 411 ASN E N 1
ATOM 15876 C CA . ASN E 1 411 ? -35.430 11.916 89.784 1.00 22.16 411 ASN E CA 1
ATOM 15877 C C . ASN E 1 411 ? -36.195 10.795 89.152 1.00 21.05 411 ASN E C 1
ATOM 15878 O O . ASN E 1 411 ? -37.277 10.358 89.599 1.00 24.34 411 ASN E O 1
ATOM 15883 N N . ASP E 1 412 ? -35.545 10.356 88.077 1.00 22.35 412 ASP E N 1
ATOM 15884 C CA . ASP E 1 412 ? -35.635 9.089 87.549 1.00 26.02 412 ASP E CA 1
ATOM 15885 C C . ASP E 1 412 ? -35.215 8.167 88.773 1.00 21.22 412 ASP E C 1
ATOM 15886 O O . ASP E 1 412 ? -34.203 8.466 89.536 1.00 26.83 412 ASP E O 1
ATOM 15891 N N . ARG E 1 413 ? -36.124 7.208 88.940 1.00 19.92 413 ARG E N 1
ATOM 15892 C CA . ARG E 1 413 ? -35.975 6.049 89.829 1.00 17.82 413 ARG E CA 1
ATOM 15893 C C . ARG E 1 413 ? -35.702 6.509 91.243 1.00 19.14 413 ARG E C 1
ATOM 15894 O O . ARG E 1 413 ? -34.781 6.082 91.900 1.00 21.02 413 ARG E O 1
ATOM 15902 N N . ALA E 1 414 ? -36.519 7.480 91.653 1.00 18.73 414 ALA E N 1
ATOM 15903 C CA . ALA E 1 414 ? -36.368 8.010 92.996 1.00 18.54 414 ALA E CA 1
ATOM 15904 C C . ALA E 1 414 ? -36.585 6.972 94.034 1.00 20.96 414 ALA E C 1
ATOM 15905 O O . ALA E 1 414 ? -37.600 6.233 93.961 1.00 22.58 414 ALA E O 1
ATOM 15907 N N . LYS E 1 415 ? -35.728 6.968 95.030 1.00 20.17 415 LYS E N 1
ATOM 15908 C CA . LYS E 1 415 ? -35.861 5.979 96.099 1.00 22.84 415 LYS E CA 1
ATOM 15909 C C . LYS E 1 415 ? -35.750 6.580 97.468 1.00 23.54 415 LYS E C 1
ATOM 15910 O O . LYS E 1 415 ? -35.069 7.575 97.676 1.00 24.69 415 LYS E O 1
ATOM 15916 N N . ALA E 1 416 ? -36.442 5.909 98.402 1.00 21.61 416 ALA E N 1
ATOM 15917 C CA . ALA E 1 416 ? -36.490 6.259 99.797 1.00 21.33 416 ALA E CA 1
ATOM 15918 C C . ALA E 1 416 ? -35.768 5.222 100.644 1.00 20.84 416 ALA E C 1
ATOM 15919 O O . ALA E 1 416 ? -35.647 4.048 100.257 1.00 21.07 416 ALA E O 1
ATOM 15921 N N . THR E 1 417 ? -35.244 5.669 101.762 1.00 19.74 417 THR E N 1
ATOM 15922 C CA . THR E 1 417 ? -34.585 4.788 102.690 1.00 18.86 417 THR E CA 1
ATOM 15923 C C . THR E 1 417 ? -35.394 4.778 103.961 1.00 18.90 417 THR E C 1
ATOM 15924 O O . THR E 1 417 ? -35.763 5.835 104.488 1.00 20.19 417 THR E O 1
ATOM 15928 N N . ALA E 1 418 ? -35.654 3.580 104.458 1.00 16.99 418 ALA E N 1
ATOM 15929 C CA . ALA E 1 418 ? -36.552 3.397 105.597 1.00 16.96 418 ALA E CA 1
ATOM 15930 C C . ALA E 1 418 ? -35.746 3.258 106.876 1.00 19.10 418 ALA E C 1
ATOM 15931 O O . ALA E 1 418 ? -34.729 2.641 106.884 1.00 17.46 418 ALA E O 1
ATOM 15933 N N . LEU E 1 419 ? -36.272 3.790 107.949 1.00 17.86 419 LEU E N 1
ATOM 15934 C CA . LEU E 1 419 ? -35.755 3.625 109.295 1.00 19.08 419 LEU E CA 1
ATOM 15935 C C . LEU E 1 419 ? -36.520 2.581 110.112 1.00 18.53 419 LEU E C 1
ATOM 15936 O O . LEU E 1 419 ? -36.132 2.257 111.241 1.00 22.07 419 LEU E O 1
ATOM 15941 N N . VAL E 1 420 ? -37.582 2.000 109.584 1.00 17.58 420 VAL E N 1
ATOM 15942 C CA . VAL E 1 420 ? -38.422 1.047 110.269 1.00 19.34 420 VAL E CA 1
ATOM 15943 C C . VAL E 1 420 ? -38.877 0.012 109.214 1.00 17.73 420 VAL E C 1
ATOM 15944 O O . VAL E 1 420 ? -39.072 0.342 108.048 1.00 20.10 420 VAL E O 1
ATOM 15948 N N . GLY E 1 421 ? -38.971 -1.224 109.648 1.00 19.18 421 GLY E N 1
ATOM 15949 C CA . GLY E 1 421 ? -39.538 -2.306 108.895 1.00 18.90 421 GLY E CA 1
ATOM 15950 C C . GLY E 1 421 ? -38.515 -3.142 108.201 1.00 18.38 421 GLY E C 1
ATOM 15951 O O . GLY E 1 421 ? -37.305 -3.013 108.412 1.00 16.24 421 GLY E O 1
ATOM 15952 N N . ARG E 1 422 ? -38.973 -4.033 107.363 1.00 18.55 422 ARG E N 1
ATOM 15953 C CA . ARG E 1 422 ? -38.072 -5.044 106.843 1.00 19.79 422 ARG E CA 1
ATOM 15954 C C . ARG E 1 422 ? -37.004 -4.522 105.923 1.00 20.80 422 ARG E C 1
ATOM 15955 O O . ARG E 1 422 ? -35.967 -5.148 105.869 1.00 19.76 422 ARG E O 1
ATOM 15963 N N . THR E 1 423 ? -37.179 -3.357 105.302 1.00 17.86 423 THR E N 1
ATOM 15964 C CA . THR E 1 423 ? -36.154 -2.835 104.427 1.00 19.76 423 THR E CA 1
ATOM 15965 C C . THR E 1 423 ? -35.345 -1.780 105.181 1.00 17.61 423 THR E C 1
ATOM 15966 O O . THR E 1 423 ? -34.729 -0.970 104.558 1.00 19.36 423 THR E O 1
ATOM 15970 N N . SER E 1 424 ? -35.441 -1.728 106.506 1.00 17.47 424 SER E N 1
ATOM 15971 C CA . SER E 1 424 ? -34.815 -0.670 107.257 1.00 16.97 424 SER E CA 1
ATOM 15972 C C . SER E 1 424 ? -33.316 -0.653 107.213 1.00 17.62 424 SER E C 1
ATOM 15973 O O . SER E 1 424 ? -32.670 -1.688 107.225 1.00 15.63 424 SER E O 1
ATOM 15976 N N . VAL E 1 425 ? -32.758 0.550 107.324 1.00 15.95 425 VAL E N 1
ATOM 15977 C CA . VAL E 1 425 ? -31.351 0.693 107.554 1.00 16.78 425 VAL E CA 1
ATOM 15978 C C . VAL E 1 425 ? -30.954 0.159 108.940 1.00 17.40 425 VAL E C 1
ATOM 15979 O O . VAL E 1 425 ? -29.841 -0.325 109.115 1.00 18.10 425 VAL E O 1
ATOM 15983 N N . ILE E 1 426 ? -31.855 0.207 109.918 1.00 16.39 426 ILE E N 1
ATOM 15984 C CA . ILE E 1 426 ? -31.579 -0.363 111.244 1.00 16.90 426 ILE E CA 1
ATOM 15985 C C . ILE E 1 426 ? -31.266 -1.861 111.190 1.00 17.24 426 ILE E C 1
ATOM 15986 O O . ILE E 1 426 ? -30.306 -2.306 111.791 1.00 18.49 426 ILE E O 1
ATOM 15991 N N A ARG E 1 427 ? -32.021 -2.623 110.417 0.38 16.81 427 ARG E N 1
ATOM 15992 N N B ARG E 1 427 ? -32.032 -2.598 110.412 0.62 16.59 427 ARG E N 1
ATOM 15993 C CA A ARG E 1 427 ? -31.749 -4.058 110.292 0.38 17.85 427 ARG E CA 1
ATOM 15994 C CA B ARG E 1 427 ? -31.783 -4.029 110.215 0.62 18.38 427 ARG E CA 1
ATOM 15995 C C A ARG E 1 427 ? -30.498 -4.371 109.498 0.38 17.77 427 ARG E C 1
ATOM 15996 C C B ARG E 1 427 ? -30.446 -4.295 109.582 0.62 17.89 427 ARG E C 1
ATOM 15997 O O A ARG E 1 427 ? -29.897 -5.424 109.676 0.38 18.29 427 ARG E O 1
ATOM 15998 O O B ARG E 1 427 ? -29.732 -5.217 109.974 0.62 17.05 427 ARG E O 1
ATOM 16013 N N . ALA E 1 428 ? -30.105 -3.475 108.612 1.00 16.91 428 ALA E N 1
ATOM 16014 C CA . ALA E 1 428 ? -28.907 -3.692 107.820 1.00 17.16 428 ALA E CA 1
ATOM 16015 C C . ALA E 1 428 ? -27.622 -3.481 108.558 1.00 17.83 428 ALA E C 1
ATOM 16016 O O . ALA E 1 428 ? -26.558 -3.956 108.119 1.00 17.47 428 ALA E O 1
ATOM 16018 N N . VAL E 1 429 ? -27.677 -2.673 109.625 1.00 17.41 429 VAL E N 1
ATOM 16019 C CA . VAL E 1 429 ? -26.530 -2.413 110.461 1.00 16.81 429 VAL E CA 1
ATOM 16020 C C . VAL E 1 429 ? -26.436 -3.434 111.589 1.00 18.76 429 VAL E C 1
ATOM 16021 O O . VAL E 1 429 ? -27.440 -3.864 112.112 1.00 15.54 429 VAL E O 1
ATOM 16025 N N . PRO E 1 430 ? -25.215 -3.852 111.935 1.00 17.23 430 PRO E N 1
ATOM 16026 C CA . PRO E 1 430 ? -25.143 -4.903 112.990 1.00 17.27 430 PRO E CA 1
ATOM 16027 C C . PRO E 1 430 ? -25.738 -4.495 114.310 1.00 17.97 430 PRO E C 1
ATOM 16028 O O . PRO E 1 430 ? -25.607 -3.341 114.690 1.00 19.12 430 PRO E O 1
ATOM 16032 N N . LEU E 1 431 ? -26.429 -5.415 114.970 1.00 16.95 431 LEU E N 1
ATOM 16033 C CA . LEU E 1 431 ? -27.012 -5.147 116.298 1.00 17.93 431 LEU E CA 1
ATOM 16034 C C . LEU E 1 431 ? -26.094 -4.462 117.278 1.00 17.12 431 LEU E C 1
ATOM 16035 O O . LEU E 1 431 ? -26.499 -3.509 117.995 1.00 17.56 431 LEU E O 1
ATOM 16040 N N . ASP E 1 432 ? -24.832 -4.922 117.317 1.00 16.11 432 ASP E N 1
ATOM 16041 C CA . ASP E 1 432 ? -23.834 -4.411 118.259 1.00 17.57 432 ASP E CA 1
ATOM 16042 C C . ASP E 1 432 ? -23.394 -2.993 117.986 1.00 16.84 432 ASP E C 1
ATOM 16043 O O . ASP E 1 432 ? -23.019 -2.234 118.898 1.00 17.79 432 ASP E O 1
ATOM 16048 N N . VAL E 1 433 ? -23.513 -2.560 116.727 1.00 17.56 433 VAL E N 1
ATOM 16049 C CA . VAL E 1 433 ? -23.342 -1.140 116.457 1.00 16.70 433 VAL E CA 1
ATOM 16050 C C . VAL E 1 433 ? -24.367 -0.297 117.214 1.00 16.78 433 VAL E C 1
ATOM 16051 O O . VAL E 1 433 ? -24.025 0.701 117.864 1.00 17.42 433 VAL E O 1
ATOM 16055 N N . TRP E 1 434 ? -25.626 -0.640 117.044 1.00 15.64 434 TRP E N 1
ATOM 16056 C CA . TRP E 1 434 ? -26.688 0.132 117.746 1.00 15.98 434 TRP E CA 1
ATOM 16057 C C . TRP E 1 434 ? -26.564 -0.002 119.257 1.00 17.11 434 TRP E C 1
ATOM 16058 O O . TRP E 1 434 ? -26.729 0.965 119.970 1.00 17.72 434 TRP E O 1
ATOM 16069 N N . ILE E 1 435 ? -26.284 -1.207 119.747 1.00 18.19 435 ILE E N 1
ATOM 16070 C CA . ILE E 1 435 ? -26.117 -1.386 121.198 1.00 18.10 435 ILE E CA 1
ATOM 16071 C C . ILE E 1 435 ? -25.045 -0.375 121.709 1.00 19.74 435 ILE E C 1
ATOM 16072 O O . ILE E 1 435 ? -25.219 0.326 122.757 1.00 17.88 435 ILE E O 1
ATOM 16077 N N . ASN E 1 436 ? -23.927 -0.219 121.001 1.00 17.40 436 ASN E N 1
ATOM 16078 C CA . ASN E 1 436 ? -22.903 0.696 121.417 1.00 16.00 436 ASN E CA 1
ATOM 16079 C C . ASN E 1 436 ? -23.251 2.159 121.181 1.00 15.84 436 ASN E C 1
ATOM 16080 O O . ASN E 1 436 ? -22.922 2.998 121.983 1.00 17.22 436 ASN E O 1
ATOM 16085 N N . VAL E 1 437 ? -23.839 2.456 120.039 1.00 16.65 437 VAL E N 1
ATOM 16086 C CA . VAL E 1 437 ? -24.189 3.867 119.769 1.00 17.82 437 VAL E CA 1
ATOM 16087 C C . VAL E 1 437 ? -25.239 4.438 120.714 1.00 17.39 437 VAL E C 1
ATOM 16088 O O . VAL E 1 437 ? -25.103 5.559 121.125 1.00 19.82 437 VAL E O 1
ATOM 16092 N N . PHE E 1 438 ? -26.284 3.668 121.042 1.00 18.91 438 PHE E N 1
ATOM 16093 C CA . PHE E 1 438 ? -27.400 4.143 121.845 1.00 17.89 438 PHE E CA 1
ATOM 16094 C C . PHE E 1 438 ? -27.369 3.598 123.278 1.00 19.92 438 PHE E C 1
ATOM 16095 O O . PHE E 1 438 ? -28.249 3.932 124.089 1.00 21.28 438 PHE E O 1
ATOM 16103 N N . GLN E 1 439 ? -26.353 2.813 123.619 1.00 17.83 439 GLN E N 1
ATOM 16104 C CA . GLN E 1 439 ? -26.285 2.177 124.942 1.00 18.33 439 GLN E CA 1
ATOM 16105 C C . GLN E 1 439 ? -27.548 1.338 125.292 1.00 19.92 439 GLN E C 1
ATOM 16106 O O . GLN E 1 439 ? -28.165 1.501 126.353 1.00 19.71 439 GLN E O 1
ATOM 16112 N N . LEU E 1 440 ? -27.938 0.493 124.364 1.00 17.20 440 LEU E N 1
ATOM 16113 C CA . LEU E 1 440 ? -29.132 -0.326 124.436 1.00 20.52 440 LEU E CA 1
ATOM 16114 C C . LEU E 1 440 ? -28.811 -1.599 125.179 1.00 18.54 440 LEU E C 1
ATOM 16115 O O . LEU E 1 440 ? -27.690 -2.089 125.179 1.00 19.82 440 LEU E O 1
ATOM 16120 N N . THR E 1 441 ? -29.849 -2.191 125.735 1.00 19.55 441 THR E N 1
ATOM 16121 C CA . THR E 1 441 ? -29.755 -3.582 126.171 1.00 18.38 441 THR E CA 1
ATOM 16122 C C . THR E 1 441 ? -29.865 -4.409 124.909 1.00 19.91 441 THR E C 1
ATOM 16123 O O . THR E 1 441 ? -30.342 -3.957 123.854 1.00 20.04 441 THR E O 1
ATOM 16127 N N . GLN E 1 442 ? -29.475 -5.660 124.999 1.00 24.26 442 GLN E N 1
ATOM 16128 C CA . GLN E 1 442 ? -29.613 -6.531 123.841 1.00 24.17 442 GLN E CA 1
ATOM 16129 C C . GLN E 1 442 ? -31.119 -6.682 123.410 1.00 24.04 442 GLN E C 1
ATOM 16130 O O . GLN E 1 442 ? -31.463 -6.605 122.182 1.00 22.30 442 GLN E O 1
ATOM 16136 N N . ASP E 1 443 ? -32.035 -6.741 124.396 1.00 22.76 443 ASP E N 1
ATOM 16137 C CA . ASP E 1 443 ? -33.466 -6.775 124.071 1.00 24.26 443 ASP E CA 1
ATOM 16138 C C . ASP E 1 443 ? -33.971 -5.502 123.380 1.00 21.84 443 ASP E C 1
ATOM 16139 O O . ASP E 1 443 ? -34.751 -5.654 122.423 1.00 22.78 443 ASP E O 1
ATOM 16144 N N . GLU E 1 444 ? -33.469 -4.324 123.776 1.00 20.94 444 GLU E N 1
ATOM 16145 C CA . GLU E 1 444 ? -33.845 -3.092 123.178 1.00 18.83 444 GLU E CA 1
ATOM 16146 C C . GLU E 1 444 ? -33.400 -3.061 121.736 1.00 19.97 444 GLU E C 1
ATOM 16147 O O . GLU E 1 444 ? -34.177 -2.685 120.828 1.00 21.48 444 GLU E O 1
ATOM 16153 N N . ALA E 1 445 ? -32.176 -3.482 121.471 1.00 16.57 445 ALA E N 1
ATOM 16154 C CA . ALA E 1 445 ? -31.687 -3.498 120.091 1.00 16.40 445 ALA E CA 1
ATOM 16155 C C . ALA E 1 445 ? -32.499 -4.426 119.190 1.00 19.73 445 ALA E C 1
ATOM 16156 O O . ALA E 1 445 ? -32.794 -4.092 118.040 1.00 18.87 445 ALA E O 1
ATOM 16158 N N . ARG E 1 446 ? -32.788 -5.619 119.698 1.00 18.47 446 ARG E N 1
ATOM 16159 C CA . ARG E 1 446 ? -33.579 -6.597 118.928 1.00 20.54 446 ARG E CA 1
ATOM 16160 C C . ARG E 1 446 ? -34.974 -6.029 118.696 1.00 19.29 446 ARG E C 1
ATOM 16161 O O . ARG E 1 446 ? -35.528 -6.149 117.584 1.00 19.89 446 ARG E O 1
ATOM 16169 N N . SER E 1 447 ? -35.545 -5.395 119.711 1.00 19.75 447 SER E N 1
ATOM 16170 C CA . SER E 1 447 ? -36.868 -4.732 119.500 1.00 20.79 447 SER E CA 1
ATOM 16171 C C . SER E 1 447 ? -36.800 -3.689 118.415 1.00 21.41 447 SER E C 1
ATOM 16172 O O . SER E 1 447 ? -37.682 -3.643 117.560 1.00 20.55 447 SER E O 1
ATOM 16175 N N . LEU E 1 448 ? -35.758 -2.872 118.414 1.00 17.86 448 LEU E N 1
ATOM 16176 C CA . LEU E 1 448 ? -35.632 -1.870 117.387 1.00 18.19 448 LEU E CA 1
ATOM 16177 C C . LEU E 1 448 ? -35.535 -2.448 115.966 1.00 19.50 448 LEU E C 1
ATOM 16178 O O . LEU E 1 448 ? -36.192 -1.929 115.044 1.00 19.22 448 LEU E O 1
ATOM 16183 N N . LYS E 1 449 ? -34.774 -3.549 115.783 1.00 16.85 449 LYS E N 1
ATOM 16184 C CA . LYS E 1 449 ? -34.695 -4.172 114.470 1.00 16.82 449 LYS E CA 1
ATOM 16185 C C . LYS E 1 449 ? -36.026 -4.754 114.045 1.00 17.53 449 LYS E C 1
ATOM 16186 O O . LYS E 1 449 ? -36.400 -4.656 112.871 1.00 20.26 449 LYS E O 1
ATOM 16192 N N . TYR E 1 450 ? -36.704 -5.458 114.970 1.00 18.52 450 TYR E N 1
ATOM 16193 C CA . TYR E 1 450 ? -37.665 -6.533 114.613 1.00 18.41 450 TYR E CA 1
ATOM 16194 C C . TYR E 1 450 ? -39.119 -6.267 115.008 1.00 22.51 450 TYR E C 1
ATOM 16195 O O . TYR E 1 450 ? -40.002 -6.967 114.519 1.00 21.71 450 TYR E O 1
ATOM 16204 N N . ASN E 1 451 ? -39.402 -5.214 115.772 1.00 22.20 451 ASN E N 1
ATOM 16205 C CA . ASN E 1 451 ? -40.799 -5.056 116.233 1.00 24.73 451 ASN E CA 1
ATOM 16206 C C . ASN E 1 451 ? -41.801 -4.779 115.096 1.00 24.56 451 ASN E C 1
ATOM 16207 O O . ASN E 1 451 ? -42.933 -5.236 115.198 1.00 28.69 451 ASN E O 1
ATOM 16212 N N . ARG E 1 452 ? -41.437 -4.053 114.046 1.00 20.88 452 ARG E N 1
ATOM 16213 C CA . ARG E 1 452 ? -42.323 -3.889 112.850 1.00 20.93 452 ARG E CA 1
ATOM 16214 C C . ARG E 1 452 ? -41.891 -4.851 111.789 1.00 21.75 452 ARG E C 1
ATOM 16215 O O . ARG E 1 452 ? -40.731 -4.841 111.376 1.00 23.62 452 ARG E O 1
ATOM 16223 N N . GLU E 1 453 ? -42.789 -5.735 111.389 1.00 20.76 453 GLU E N 1
ATOM 16224 C CA . GLU E 1 453 ? -42.447 -6.685 110.338 1.00 21.44 453 GLU E CA 1
ATOM 16225 C C . GLU E 1 453 ? -42.930 -6.174 108.982 1.00 19.37 453 GLU E C 1
ATOM 16226 O O . GLU E 1 453 ? -42.656 -6.820 107.998 1.00 21.10 453 GLU E O 1
ATOM 16232 N N . GLU E 1 454 ? -43.625 -5.041 108.926 1.00 18.36 454 GLU E N 1
ATOM 16233 C CA . GLU E 1 454 ? -43.990 -4.421 107.632 1.00 19.05 454 GLU E CA 1
ATOM 16234 C C . GLU E 1 454 ? -42.850 -3.893 106.774 1.00 18.88 454 GLU E C 1
ATOM 16235 O O . GLU E 1 454 ? -41.775 -3.619 107.273 1.00 18.64 454 GLU E O 1
ATOM 16241 N N . ILE E 1 455 ? -43.127 -3.796 105.446 1.00 19.58 455 ILE E N 1
ATOM 16242 C CA . ILE E 1 455 ? -42.356 -3.016 104.538 1.00 18.40 455 ILE E CA 1
ATOM 16243 C C . ILE E 1 455 ? -43.206 -1.816 104.192 1.00 19.59 455 ILE E C 1
ATOM 16244 O O . ILE E 1 455 ? -44.302 -1.982 103.634 1.00 19.70 455 ILE E O 1
ATOM 16249 N N . THR E 1 456 ? -42.697 -0.645 104.577 1.00 18.66 456 THR E N 1
ATOM 16250 C CA . THR E 1 456 ? -43.123 0.677 104.150 1.00 16.66 456 THR E CA 1
ATOM 16251 C C . THR E 1 456 ? -44.487 1.199 104.664 1.00 17.30 456 THR E C 1
ATOM 16252 O O . THR E 1 456 ? -44.557 2.307 105.214 1.00 19.79 456 THR E O 1
ATOM 16256 N N . VAL E 1 457 ? -45.554 0.437 104.431 1.00 17.13 457 VAL E N 1
ATOM 16257 C CA . VAL E 1 457 ? -46.917 0.874 104.906 1.00 17.84 457 VAL E CA 1
ATOM 16258 C C . VAL E 1 457 ? -47.145 0.124 106.269 1.00 18.18 457 VAL E C 1
ATOM 16259 O O . VAL E 1 457 ? -47.111 -1.094 106.330 1.00 17.85 457 VAL E O 1
ATOM 16263 N N . LEU E 1 458 ? -47.432 0.891 107.305 1.00 19.86 458 LEU E N 1
ATOM 16264 C CA . LEU E 1 458 ? -47.574 0.354 108.658 1.00 21.34 458 LEU E CA 1
ATOM 16265 C C . LEU E 1 458 ? -49.069 0.247 109.025 1.00 23.38 458 LEU E C 1
ATOM 16266 O O . LEU E 1 458 ? -49.819 1.238 108.968 1.00 26.93 458 LEU E O 1
ATOM 16271 N N . ASP E 1 459 ? -49.377 -0.927 109.549 1.00 26.11 459 ASP E N 1
ATOM 16272 C CA . ASP E 1 459 ? -50.689 -1.368 110.029 1.00 31.71 459 ASP E CA 1
ATOM 16273 C C . ASP E 1 459 ? -50.890 -0.691 111.370 1.00 34.01 459 ASP E C 1
ATOM 16274 O O . ASP E 1 459 ? -50.008 -0.813 112.238 1.00 42.23 459 ASP E O 1
ATOM 16279 N N . PRO E 1 460 ? -52.025 0.040 111.554 1.00 29.39 460 PRO E N 1
ATOM 16280 C CA . PRO E 1 460 ? -52.186 0.787 112.783 1.00 36.41 460 PRO E CA 1
ATOM 16281 C C . PRO E 1 460 ? -52.414 -0.042 114.051 1.00 41.92 460 PRO E C 1
ATOM 16282 O O . PRO E 1 460 ? -52.230 0.493 115.104 1.00 51.47 460 PRO E O 1
ATOM 16286 N N . GLU E 1 461 ? -52.741 -1.321 113.940 1.00 51.63 461 GLU E N 1
ATOM 16287 C CA . GLU E 1 461 ? -52.772 -2.231 115.112 1.00 67.98 461 GLU E CA 1
ATOM 16288 C C . GLU E 1 461 ? -51.387 -2.837 115.409 1.00 65.73 461 GLU E C 1
ATOM 16289 O O . GLU E 1 461 ? -50.912 -3.721 114.695 1.00 66.00 461 GLU E O 1
ATOM 16295 N N . SER F 1 27 ? -16.655 24.977 89.815 1.00 17.50 27 SER F N 1
ATOM 16296 C CA . SER F 1 27 ? -17.108 23.566 89.832 1.00 17.67 27 SER F CA 1
ATOM 16297 C C . SER F 1 27 ? -18.154 23.292 88.712 1.00 17.55 27 SER F C 1
ATOM 16298 O O . SER F 1 27 ? -18.585 24.222 87.972 1.00 16.83 27 SER F O 1
ATOM 16301 N N . ARG F 1 28 ? -18.668 22.061 88.690 1.00 16.73 28 ARG F N 1
ATOM 16302 C CA . ARG F 1 28 ? -19.774 21.730 87.848 1.00 18.72 28 ARG F CA 1
ATOM 16303 C C . ARG F 1 28 ? -20.954 22.637 88.075 1.00 16.68 28 ARG F C 1
ATOM 16304 O O . ARG F 1 28 ? -21.830 22.669 87.222 1.00 18.55 28 ARG F O 1
ATOM 16312 N N . GLN F 1 29 ? -21.106 23.209 89.267 1.00 15.36 29 GLN F N 1
ATOM 16313 C CA . GLN F 1 29 ? -22.274 23.986 89.609 1.00 17.20 29 GLN F CA 1
ATOM 16314 C C . GLN F 1 29 ? -21.920 25.447 89.513 1.00 17.25 29 GLN F C 1
ATOM 16315 O O . GLN F 1 29 ? -21.270 26.031 90.425 1.00 16.78 29 GLN F O 1
ATOM 16321 N N . SER F 1 30 ? -22.303 26.059 88.390 1.00 19.70 30 SER F N 1
ATOM 16322 C CA . SER F 1 30 ? -21.940 27.428 88.111 1.00 19.62 30 SER F CA 1
ATOM 16323 C C . SER F 1 30 ? -23.106 28.228 87.629 1.00 20.27 30 SER F C 1
ATOM 16324 O O . SER F 1 30 ? -24.260 27.779 87.676 1.00 20.56 30 SER F O 1
ATOM 16327 N N A SER F 1 31 ? -22.827 29.458 87.215 0.61 20.12 31 SER F N 1
ATOM 16328 N N B SER F 1 31 ? -22.820 29.463 87.217 0.39 20.65 31 SER F N 1
ATOM 16329 C CA A SER F 1 31 ? -23.871 30.342 86.689 0.61 21.57 31 SER F CA 1
ATOM 16330 C CA B SER F 1 31 ? -23.843 30.384 86.725 0.39 21.98 31 SER F CA 1
ATOM 16331 C C A SER F 1 31 ? -23.169 31.627 86.157 0.61 21.64 31 SER F C 1
ATOM 16332 C C B SER F 1 31 ? -23.138 31.610 86.119 0.39 22.07 31 SER F C 1
ATOM 16333 O O A SER F 1 31 ? -22.030 31.911 86.546 0.61 19.79 31 SER F O 1
ATOM 16334 O O B SER F 1 31 ? -21.969 31.855 86.418 0.39 20.98 31 SER F O 1
ATOM 16339 N N . PRO F 1 32 ? -23.862 32.388 85.299 1.00 22.26 32 PRO F N 1
ATOM 16340 C CA . PRO F 1 32 ? -23.201 33.600 84.716 1.00 26.30 32 PRO F CA 1
ATOM 16341 C C . PRO F 1 32 ? -23.100 34.695 85.766 1.00 29.83 32 PRO F C 1
ATOM 16342 O O . PRO F 1 32 ? -23.862 34.671 86.716 1.00 29.72 32 PRO F O 1
ATOM 16346 N N . GLN F 1 33 ? -22.124 35.579 85.591 1.00 37.56 33 GLN F N 1
ATOM 16347 C CA . GLN F 1 33 ? -22.048 36.897 86.297 1.00 57.51 33 GLN F CA 1
ATOM 16348 C C . GLN F 1 33 ? -23.413 37.592 86.541 1.00 61.42 33 GLN F C 1
ATOM 16349 O O . GLN F 1 33 ? -23.777 37.831 87.689 1.00 72.96 33 GLN F O 1
ATOM 16355 N N . SER F 1 34 ? -24.155 37.894 85.477 1.00 71.07 34 SER F N 1
ATOM 16356 C CA . SER F 1 34 ? -25.455 38.607 85.587 1.00 78.09 34 SER F CA 1
ATOM 16357 C C . SER F 1 34 ? -26.680 37.659 85.593 1.00 73.90 34 SER F C 1
ATOM 16358 O O . SER F 1 34 ? -26.883 36.839 86.502 1.00 72.67 34 SER F O 1
ATOM 16361 N N . GLY F 1 40 ? -39.432 35.693 85.729 1.00 45.10 40 GLY F N 1
ATOM 16362 C CA . GLY F 1 40 ? -38.197 36.444 85.605 1.00 50.84 40 GLY F CA 1
ATOM 16363 C C . GLY F 1 40 ? -38.165 37.599 86.603 1.00 64.11 40 GLY F C 1
ATOM 16364 O O . GLY F 1 40 ? -39.152 37.823 87.301 1.00 67.75 40 GLY F O 1
ATOM 16365 N N . ILE F 1 41 ? -37.102 38.408 86.650 1.00 67.01 41 ILE F N 1
ATOM 16366 C CA . ILE F 1 41 ? -36.131 38.601 85.569 1.00 55.63 41 ILE F CA 1
ATOM 16367 C C . ILE F 1 41 ? -34.811 37.805 85.808 1.00 50.20 41 ILE F C 1
ATOM 16368 O O . ILE F 1 41 ? -33.769 38.308 86.281 1.00 53.37 41 ILE F O 1
ATOM 16373 N N . GLY F 1 42 ? -34.873 36.567 85.371 1.00 35.34 42 GLY F N 1
ATOM 16374 C CA . GLY F 1 42 ? -33.710 35.741 85.281 1.00 29.53 42 GLY F CA 1
ATOM 16375 C C . GLY F 1 42 ? -32.862 36.086 84.093 1.00 27.21 42 GLY F C 1
ATOM 16376 O O . GLY F 1 42 ? -33.160 37.021 83.281 1.00 24.00 42 GLY F O 1
ATOM 16377 N N . GLU F 1 43 ? -31.820 35.293 83.934 1.00 23.13 43 GLU F N 1
ATOM 16378 C CA . GLU F 1 43 ? -30.779 35.696 83.013 1.00 24.61 43 GLU F CA 1
ATOM 16379 C C . GLU F 1 43 ? -31.144 35.554 81.542 1.00 22.48 43 GLU F C 1
ATOM 16380 O O . GLU F 1 43 ? -30.471 36.147 80.693 1.00 21.45 43 GLU F O 1
ATOM 16386 N N . CYS F 1 44 ? -32.180 34.768 81.247 1.00 19.07 44 CYS F N 1
ATOM 16387 C CA . CYS F 1 44 ? -32.697 34.560 79.910 1.00 19.54 44 CYS F CA 1
ATOM 16388 C C . CYS F 1 44 ? -34.071 35.218 79.679 1.00 20.48 44 CYS F C 1
ATOM 16389 O O . CYS F 1 44 ? -34.711 34.930 78.703 1.00 18.64 44 CYS F O 1
ATOM 16392 N N . ASP F 1 45 ? -34.473 36.128 80.583 1.00 21.65 45 ASP F N 1
ATOM 16393 C CA . ASP F 1 45 ? -35.751 36.841 80.413 1.00 22.64 45 ASP F CA 1
ATOM 16394 C C . ASP F 1 45 ? -35.402 38.122 79.699 1.00 22.12 45 ASP F C 1
ATOM 16395 O O . ASP F 1 45 ? -35.112 39.122 80.320 1.00 23.66 45 ASP F O 1
ATOM 16400 N N . LEU F 1 46 ? -35.294 38.010 78.374 1.00 24.43 46 LEU F N 1
ATOM 16401 C CA . LEU F 1 46 ? -34.733 39.043 77.524 1.00 27.24 46 LEU F CA 1
ATOM 16402 C C . LEU F 1 46 ? -35.907 39.749 76.838 1.00 26.57 46 LEU F C 1
ATOM 16403 O O . LEU F 1 46 ? -36.733 39.130 76.133 1.00 26.73 46 LEU F O 1
ATOM 16408 N N . GLN F 1 47 ? -35.980 41.043 77.055 1.00 30.47 47 GLN F N 1
ATOM 16409 C CA . GLN F 1 47 ? -37.043 41.860 76.452 1.00 33.79 47 GLN F CA 1
ATOM 16410 C C . GLN F 1 47 ? -36.646 42.294 75.051 1.00 31.16 47 GLN F C 1
ATOM 16411 O O . GLN F 1 47 ? -37.558 42.538 74.213 1.00 31.08 47 GLN F O 1
ATOM 16417 N N . ARG F 1 48 ? -35.338 42.415 74.818 1.00 25.72 48 ARG F N 1
ATOM 16418 C CA . ARG F 1 48 ? -34.797 42.693 73.481 1.00 31.21 48 ARG F CA 1
ATOM 16419 C C . ARG F 1 48 ? -33.649 41.764 73.134 1.00 31.43 48 ARG F C 1
ATOM 16420 O O . ARG F 1 48 ? -32.807 41.439 73.998 1.00 30.63 48 ARG F O 1
ATOM 16428 N N . VAL F 1 49 ? -33.563 41.404 71.853 1.00 25.09 49 VAL F N 1
ATOM 16429 C CA . VAL F 1 49 ? -32.353 40.803 71.320 1.00 29.83 49 VAL F CA 1
ATOM 16430 C C . VAL F 1 49 ? -32.003 41.678 70.124 1.00 32.23 49 VAL F C 1
ATOM 16431 O O . VAL F 1 49 ? -32.890 42.356 69.571 1.00 30.48 49 VAL F O 1
ATOM 16435 N N . ASN F 1 50 ? -30.727 41.779 69.826 1.00 28.12 50 ASN F N 1
ATOM 16436 C CA . ASN F 1 50 ? -30.297 42.552 68.678 1.00 31.96 50 ASN F CA 1
ATOM 16437 C C . ASN F 1 50 ? -29.262 41.701 68.006 1.00 29.25 50 ASN F C 1
ATOM 16438 O O . ASN F 1 50 ? -28.514 41.027 68.700 1.00 29.37 50 ASN F O 1
ATOM 16443 N N . PRO F 1 51 ? -29.158 41.798 66.679 1.00 28.00 51 PRO F N 1
ATOM 16444 C CA . PRO F 1 51 ? -27.947 41.285 66.056 1.00 28.08 51 PRO F CA 1
ATOM 16445 C C . PRO F 1 51 ? -26.769 42.058 66.509 1.00 28.83 51 PRO F C 1
ATOM 16446 O O . PRO F 1 51 ? -26.846 43.285 66.759 1.00 27.78 51 PRO F O 1
ATOM 16450 N N . LEU F 1 52 ? -25.672 41.348 66.689 1.00 23.35 52 LEU F N 1
ATOM 16451 C CA . LEU F 1 52 ? -24.498 41.878 67.316 1.00 23.69 52 LEU F CA 1
ATOM 16452 C C . LEU F 1 52 ? -23.303 41.831 66.426 1.00 24.63 52 LEU F C 1
ATOM 16453 O O . LEU F 1 52 ? -23.120 40.883 65.677 1.00 24.86 52 LEU F O 1
ATOM 16458 N N . GLU F 1 53 ? -22.444 42.826 66.565 1.00 24.64 53 GLU F N 1
ATOM 16459 C CA . GLU F 1 53 ? -21.123 42.849 65.957 1.00 26.83 53 GLU F CA 1
ATOM 16460 C C . GLU F 1 53 ? -20.028 42.657 66.993 1.00 21.65 53 GLU F C 1
ATOM 16461 O O . GLU F 1 53 ? -20.247 42.952 68.213 1.00 24.20 53 GLU F O 1
ATOM 16467 N N . PRO F 1 54 ? -18.811 42.211 66.570 1.00 24.03 54 PRO F N 1
ATOM 16468 C CA . PRO F 1 54 ? -17.814 42.046 67.571 1.00 25.77 54 PRO F CA 1
ATOM 16469 C C . PRO F 1 54 ? -17.458 43.376 68.238 1.00 29.14 54 PRO F C 1
ATOM 16470 O O . PRO F 1 54 ? -17.583 44.430 67.572 1.00 26.35 54 PRO F O 1
ATOM 16474 N N . ALA F 1 55 ? -17.008 43.305 69.495 1.00 28.96 55 ALA F N 1
ATOM 16475 C CA . ALA F 1 55 ? -16.789 44.505 70.315 1.00 30.18 55 ALA F CA 1
ATOM 16476 C C . ALA F 1 55 ? -15.330 44.790 70.562 1.00 31.27 55 ALA F C 1
ATOM 16477 O O . ALA F 1 55 ? -15.008 45.881 71.041 1.00 32.42 55 ALA F O 1
ATOM 16479 N N . HIS F 1 56 ? -14.423 43.886 70.202 1.00 31.45 56 HIS F N 1
ATOM 16480 C CA . HIS F 1 56 ? -12.983 44.104 70.507 1.00 34.15 56 HIS F CA 1
ATOM 16481 C C . HIS F 1 56 ? -12.177 43.361 69.419 1.00 34.95 56 HIS F C 1
ATOM 16482 O O . HIS F 1 56 ? -12.653 42.308 68.941 1.00 31.52 56 HIS F O 1
ATOM 16489 N N A ARG F 1 57 ? -11.039 43.918 68.995 0.67 29.79 57 ARG F N 1
ATOM 16490 N N B ARG F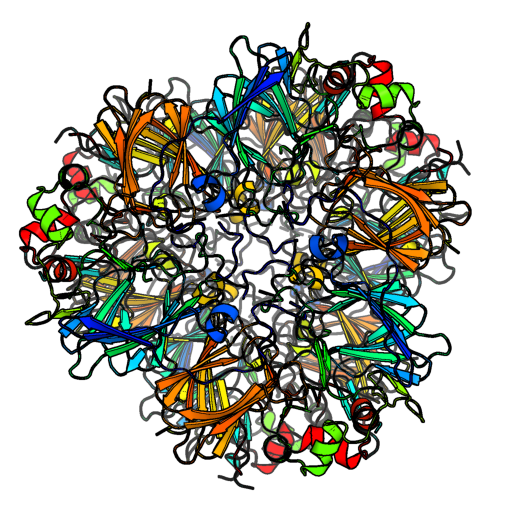 1 57 ? -10.975 43.851 69.065 0.33 29.78 57 ARG F N 1
ATOM 16491 C CA A ARG F 1 57 ? -10.201 43.254 68.034 0.67 30.00 57 ARG F CA 1
ATOM 16492 C CA B ARG F 1 57 ? -10.203 43.317 67.926 0.33 28.97 57 ARG F CA 1
ATOM 16493 C C A ARG F 1 57 ? -8.831 43.164 68.630 0.67 30.62 57 ARG F C 1
ATOM 16494 C C B ARG F 1 57 ? -8.702 43.212 68.210 0.33 28.40 57 ARG F C 1
ATOM 16495 O O A ARG F 1 57 ? -8.361 44.124 69.243 0.67 25.11 57 ARG F O 1
ATOM 16496 O O B ARG F 1 57 ? -7.989 44.215 68.109 0.33 25.80 57 ARG F O 1
ATOM 16511 N N . ILE F 1 58 ? -8.234 41.989 68.480 1.00 25.00 58 ILE F N 1
ATOM 16512 C CA . ILE F 1 58 ? -6.879 41.724 68.933 1.00 27.05 58 ILE F CA 1
ATOM 16513 C C . ILE F 1 58 ? -6.018 41.527 67.708 1.00 24.63 58 ILE F C 1
ATOM 16514 O O . ILE F 1 58 ? -6.298 40.657 66.849 1.00 24.83 58 ILE F O 1
ATOM 16519 N N . GLN F 1 59 ? -4.955 42.331 67.584 1.00 25.51 59 GLN F N 1
ATOM 16520 C CA . GLN F 1 59 ? -4.077 42.264 66.418 1.00 25.08 59 GLN F CA 1
ATOM 16521 C C . GLN F 1 59 ? -2.956 41.270 66.686 1.00 22.71 59 GLN F C 1
ATOM 16522 O O . GLN F 1 59 ? -2.334 41.292 67.751 1.00 29.67 59 GLN F O 1
ATOM 16528 N N . HIS F 1 60 ? -2.678 40.406 65.712 1.00 20.67 60 HIS F N 1
ATOM 16529 C CA . HIS F 1 60 ? -1.517 39.576 65.742 1.00 20.56 60 HIS F CA 1
ATOM 16530 C C . HIS F 1 60 ? -0.577 39.916 64.554 1.00 21.89 60 HIS F C 1
ATOM 16531 O O . HIS F 1 60 ? -0.912 40.707 63.728 1.00 24.58 60 HIS F O 1
ATOM 16538 N N . GLU F 1 61 ? 0.557 39.254 64.466 1.00 21.36 61 GLU F N 1
ATOM 16539 C CA . GLU F 1 61 ? 1.487 39.462 63.364 1.00 20.63 61 GLU F CA 1
ATOM 16540 C C . GLU F 1 61 ? 0.777 39.115 62.058 1.00 25.67 61 GLU F C 1
ATOM 16541 O O . GLU F 1 61 ? 0.783 39.886 61.087 1.00 23.92 61 GLU F O 1
ATOM 16547 N N . ALA F 1 62 ? 0.053 38.000 62.065 1.00 22.69 62 ALA F N 1
ATOM 16548 C CA . ALA F 1 62 ? -0.385 37.361 60.811 1.00 20.89 62 ALA F CA 1
ATOM 16549 C C . ALA F 1 62 ? -1.887 37.155 60.828 1.00 23.58 62 ALA F C 1
ATOM 16550 O O . ALA F 1 62 ? -2.382 36.204 60.247 1.00 22.35 62 ALA F O 1
ATOM 16552 N N . GLY F 1 63 ? -2.587 38.094 61.454 1.00 23.55 63 GLY F N 1
ATOM 16553 C CA . GLY F 1 63 ? -4.032 38.162 61.409 1.00 23.57 63 GLY F CA 1
ATOM 16554 C C . GLY F 1 63 ? -4.573 38.807 62.633 1.00 23.54 63 GLY F C 1
ATOM 16555 O O . GLY F 1 63 ? -3.862 39.563 63.318 1.00 21.38 63 GLY F O 1
ATOM 16556 N N . TYR F 1 64 ? -5.853 38.562 62.929 1.00 21.16 64 TYR F N 1
ATOM 16557 C CA . TYR F 1 64 ? -6.476 39.240 64.036 1.00 21.59 64 TYR F CA 1
ATOM 16558 C C . TYR F 1 64 ? -7.690 38.446 64.502 1.00 22.34 64 TYR F C 1
ATOM 16559 O O . TYR F 1 64 ? -8.164 37.534 63.764 1.00 23.93 64 TYR F O 1
ATOM 16568 N N . SER F 1 65 ? -8.076 38.730 65.742 1.00 21.35 65 SER F N 1
ATOM 16569 C CA . SER F 1 65 ? -9.225 38.067 66.369 1.00 21.46 65 SER F CA 1
ATOM 16570 C C . SER F 1 65 ? -10.225 39.052 66.826 1.00 24.20 65 SER F C 1
ATOM 16571 O O . SER F 1 65 ? -9.844 39.982 67.531 1.00 27.72 65 SER F O 1
ATOM 16574 N N . GLU F 1 66 ? -11.478 38.887 66.448 1.00 21.40 66 GLU F N 1
ATOM 16575 C CA . GLU F 1 66 ? -12.556 39.825 66.796 1.00 23.59 66 GLU F CA 1
ATOM 16576 C C . GLU F 1 66 ? -13.415 39.093 67.765 1.00 24.38 66 GLU F C 1
ATOM 16577 O O . GLU F 1 66 ? -13.801 37.944 67.449 1.00 21.52 66 GLU F O 1
ATOM 16583 N N . ILE F 1 67 ? -13.706 39.723 68.922 1.00 20.37 67 ILE F N 1
ATOM 16584 C CA . ILE F 1 67 ? -14.434 39.057 70.019 1.00 21.09 67 ILE F CA 1
ATOM 16585 C C . ILE F 1 67 ? -15.763 39.709 70.280 1.00 20.85 67 ILE F C 1
ATOM 16586 O O . ILE F 1 67 ? -15.848 40.963 70.399 1.00 21.06 67 ILE F O 1
ATOM 16591 N N . TRP F 1 68 ? -16.841 38.939 70.324 1.00 19.63 68 TRP F N 1
ATOM 16592 C CA . TRP F 1 68 ? -18.129 39.505 70.684 1.00 20.91 68 TRP F CA 1
ATOM 16593 C C . TRP F 1 68 ? -18.165 39.740 72.227 1.00 21.39 68 TRP F C 1
ATOM 16594 O O . TRP F 1 68 ? -17.609 38.992 72.942 1.00 19.97 68 TRP F O 1
ATOM 16605 N N . ASP F 1 69 ? -18.861 40.763 72.678 1.00 21.84 69 ASP F N 1
ATOM 16606 C CA . ASP F 1 69 ? -18.842 41.160 74.080 1.00 24.74 69 ASP F CA 1
ATOM 16607 C C . ASP F 1 69 ? -19.431 40.005 74.942 1.00 23.00 69 ASP F C 1
ATOM 16608 O O . ASP F 1 69 ? -20.625 39.686 74.861 1.00 23.87 69 ASP F O 1
ATOM 16613 N N . PRO F 1 70 ? -18.594 39.380 75.768 1.00 25.33 70 PRO F N 1
ATOM 16614 C CA . PRO F 1 70 ? -19.056 38.257 76.565 1.00 26.74 70 PRO F CA 1
ATOM 16615 C C . PRO F 1 70 ? -20.008 38.637 77.677 1.00 28.47 70 PRO F C 1
ATOM 16616 O O . PRO F 1 70 ? -20.719 37.760 78.191 1.00 29.92 70 PRO F O 1
ATOM 16620 N N . THR F 1 71 ? -20.129 39.919 77.951 1.00 28.90 71 THR F N 1
ATOM 16621 C CA . THR F 1 71 ? -21.052 40.396 78.967 1.00 29.97 71 THR F CA 1
ATOM 16622 C C . THR F 1 71 ? -22.395 40.822 78.409 1.00 28.47 71 THR F C 1
ATOM 16623 O O . THR F 1 71 ? -23.270 41.185 79.208 1.00 27.33 71 THR F O 1
ATOM 16627 N N . SER F 1 72 ? -22.611 40.716 77.095 1.00 23.88 72 SER F N 1
ATOM 16628 C CA . SER F 1 72 ? -23.904 40.998 76.573 1.00 22.98 72 SER F CA 1
ATOM 16629 C C . SER F 1 72 ? -24.908 40.045 77.151 1.00 26.71 72 SER F C 1
ATOM 16630 O O . SER F 1 72 ? -24.623 38.816 77.335 1.00 21.97 72 SER F O 1
ATOM 16633 N N . ARG F 1 73 ? -26.116 40.561 77.360 1.00 26.11 73 ARG F N 1
ATOM 16634 C CA . ARG F 1 73 ? -27.149 39.706 77.982 1.00 27.37 73 ARG F CA 1
ATOM 16635 C C . ARG F 1 73 ? -27.450 38.488 77.097 1.00 22.98 73 ARG F C 1
ATOM 16636 O O . ARG F 1 73 ? -27.710 37.409 77.614 1.00 21.19 73 ARG F O 1
ATOM 16644 N N . GLU F 1 74 ? -27.385 38.665 75.784 1.00 20.42 74 GLU F N 1
ATOM 16645 C CA . GLU F 1 74 ? -27.697 37.586 74.827 1.00 22.92 74 GLU F CA 1
ATOM 16646 C C . GLU F 1 74 ? -26.686 36.462 74.979 1.00 21.63 74 GLU F C 1
ATOM 16647 O O . GLU F 1 74 ? -27.102 35.286 75.030 1.00 22.54 74 GLU F O 1
ATOM 16653 N N . LEU F 1 75 ? -25.392 36.801 75.020 1.00 21.21 75 LEU F N 1
ATOM 16654 C CA . LEU F 1 75 ? -24.343 35.758 75.134 1.00 20.56 75 LEU F CA 1
ATOM 16655 C C . LEU F 1 75 ? -24.386 35.150 76.523 1.00 21.97 75 LEU F C 1
ATOM 16656 O O . LEU F 1 75 ? -24.299 33.926 76.640 1.00 20.36 75 LEU F O 1
ATOM 16661 N N . GLN F 1 76 ? -24.653 35.983 77.527 1.00 20.80 76 GLN F N 1
ATOM 16662 C CA . GLN F 1 76 ? -24.763 35.395 78.880 1.00 22.68 76 GLN F CA 1
ATOM 16663 C C . GLN F 1 76 ? -25.861 34.426 79.008 1.00 20.08 76 GLN F C 1
ATOM 16664 O O . GLN F 1 76 ? -25.659 33.353 79.581 1.00 21.22 76 GLN F O 1
ATOM 16670 N N . CYS F 1 77 ? -27.014 34.772 78.457 1.00 21.18 77 CYS F N 1
ATOM 16671 C CA . CYS F 1 77 ? -28.123 33.862 78.382 1.00 19.73 77 CYS F CA 1
ATOM 16672 C C . CYS F 1 77 ? -27.826 32.567 77.652 1.00 20.07 77 CYS F C 1
ATOM 16673 O O . CYS F 1 77 ? -28.176 31.478 78.141 1.00 18.69 77 CYS F O 1
ATOM 16676 N N . ALA F 1 78 ? -27.273 32.684 76.447 1.00 18.52 78 ALA F N 1
ATOM 16677 C CA . ALA F 1 78 ? -26.979 31.482 75.648 1.00 19.80 78 ALA F CA 1
ATOM 16678 C C . ALA F 1 78 ? -25.780 30.641 76.193 1.00 20.90 78 ALA F C 1
ATOM 16679 O O . ALA F 1 78 ? -25.599 29.429 75.828 1.00 20.78 78 ALA F O 1
ATOM 16681 N N . GLY F 1 79 ? -24.968 31.262 77.045 1.00 19.48 79 GLY F N 1
ATOM 16682 C CA . GLY F 1 79 ? -23.867 30.554 77.745 1.00 20.62 79 GLY F CA 1
ATOM 16683 C C . GLY F 1 79 ? -22.691 30.304 76.805 1.00 19.34 79 GLY F C 1
ATOM 16684 O O . GLY F 1 79 ? -22.059 29.237 76.827 1.00 17.57 79 GLY F O 1
ATOM 16685 N N . ILE F 1 80 ? -22.503 31.254 75.879 1.00 18.47 80 ILE F N 1
ATOM 16686 C CA . ILE F 1 80 ? -21.486 31.119 74.838 1.00 19.54 80 ILE F CA 1
ATOM 16687 C C . ILE F 1 80 ? -20.539 32.281 74.756 1.00 19.33 80 ILE F C 1
ATOM 16688 O O . ILE F 1 80 ? -20.841 33.348 75.288 1.00 22.88 80 ILE F O 1
ATOM 16693 N N A ASP F 1 81 ? -19.409 32.008 74.109 0.51 18.05 81 ASP F N 1
ATOM 16694 N N B ASP F 1 81 ? -19.355 32.081 74.205 0.49 19.81 81 ASP F N 1
ATOM 16695 C CA A ASP F 1 81 ? -18.420 33.027 73.642 0.51 18.70 81 ASP F CA 1
ATOM 16696 C CA B ASP F 1 81 ? -18.649 33.238 73.577 0.49 21.67 81 ASP F CA 1
ATOM 16697 C C A ASP F 1 81 ? -18.238 32.884 72.137 0.51 18.68 81 ASP F C 1
ATOM 16698 C C B ASP F 1 81 ? -18.551 32.953 72.115 0.49 19.87 81 ASP F C 1
ATOM 16699 O O A ASP F 1 81 ? -18.121 31.749 71.649 0.51 17.21 81 ASP F O 1
ATOM 16700 O O B ASP F 1 81 ? -18.875 31.860 71.636 0.49 15.51 81 ASP F O 1
ATOM 16709 N N . ALA F 1 82 ? -18.237 34.012 71.400 1.00 17.62 82 ALA F N 1
ATOM 16710 C CA . ALA F 1 82 ? -18.129 33.969 69.949 1.00 18.82 82 ALA F CA 1
ATOM 16711 C C . ALA F 1 82 ? -16.911 34.772 69.588 1.00 18.05 82 ALA F C 1
ATOM 16712 O O . ALA F 1 82 ? -16.755 35.903 70.098 1.00 21.30 82 ALA F O 1
ATOM 16714 N N . THR F 1 83 ? -16.094 34.204 68.710 1.00 18.79 83 THR F N 1
ATOM 16715 C CA . THR F 1 83 ? -14.869 34.803 68.225 1.00 19.59 83 THR F CA 1
ATOM 16716 C C . THR F 1 83 ? -14.793 34.591 66.726 1.00 21.36 83 THR F C 1
ATOM 16717 O O . THR F 1 83 ? -15.114 33.477 66.224 1.00 22.08 83 THR F O 1
ATOM 16721 N N . ARG F 1 84 ? -14.342 35.644 66.018 1.00 20.12 84 ARG F N 1
ATOM 16722 C CA . ARG F 1 84 ? -14.007 35.566 64.599 1.00 19.40 84 ARG F CA 1
ATOM 16723 C C . ARG F 1 84 ? -12.524 35.724 64.437 1.00 18.55 84 ARG F C 1
ATOM 16724 O O . ARG F 1 84 ? -12.015 36.817 64.670 1.00 19.13 84 ARG F O 1
ATOM 16732 N N . HIS F 1 85 ? -11.811 34.641 64.080 1.00 17.54 85 HIS F N 1
ATOM 16733 C CA . HIS F 1 85 ? -10.379 34.665 63.811 1.00 18.69 85 HIS F CA 1
ATOM 16734 C C . HIS F 1 85 ? -10.123 34.828 62.297 1.00 21.23 85 HIS F C 1
ATOM 16735 O O . HIS F 1 85 ? -10.681 34.106 61.443 1.00 20.75 85 HIS F O 1
ATOM 16742 N N . VAL F 1 86 ? -9.249 35.773 61.958 1.00 20.72 86 VAL F N 1
ATOM 16743 C CA . VAL F 1 86 ? -8.897 36.029 60.582 1.00 19.05 86 VAL F CA 1
ATOM 16744 C C . VAL F 1 86 ? -7.410 35.752 60.462 1.00 18.75 86 VAL F C 1
ATOM 16745 O O . VAL F 1 86 ? -6.572 36.452 61.074 1.00 19.45 86 VAL F O 1
ATOM 16749 N N . ILE F 1 87 ? -7.074 34.701 59.710 1.00 18.49 87 ILE F N 1
ATOM 16750 C CA . ILE F 1 87 ? -5.730 34.248 59.586 1.00 17.54 87 ILE F CA 1
ATOM 16751 C C . ILE F 1 87 ? -5.275 34.562 58.180 1.00 20.27 87 ILE F C 1
ATOM 16752 O O . ILE F 1 87 ? -5.702 33.952 57.197 1.00 20.51 87 ILE F O 1
ATOM 16757 N N . GLU F 1 88 ? -4.300 35.460 58.086 1.00 20.27 88 GLU F N 1
ATOM 16758 C CA . GLU F 1 88 ? -3.705 35.801 56.797 1.00 21.94 88 GLU F CA 1
ATOM 16759 C C . GLU F 1 88 ? -2.868 34.705 56.204 1.00 20.25 88 GLU F C 1
ATOM 16760 O O . GLU F 1 88 ? -2.544 33.727 56.828 1.00 19.77 88 GLU F O 1
ATOM 16766 N N . ASN F 1 89 ? -2.499 34.888 54.928 1.00 18.92 89 ASN F N 1
ATOM 16767 C CA . ASN F 1 89 ? -1.666 34.023 54.184 1.00 19.41 89 ASN F CA 1
ATOM 16768 C C . ASN F 1 89 ? -0.404 33.730 54.919 1.00 20.49 89 ASN F C 1
ATOM 16769 O O . ASN F 1 89 ? 0.200 34.646 55.477 1.00 22.79 89 ASN F O 1
ATOM 16774 N N . ARG F 1 90 ? -0.023 32.446 54.961 1.00 18.18 90 ARG F N 1
ATOM 16775 C CA . ARG F 1 90 ? 1.128 31.947 55.747 1.00 19.88 90 ARG F CA 1
ATOM 16776 C C . ARG F 1 90 ? 1.023 32.255 57.307 1.00 19.03 90 ARG F C 1
ATOM 16777 O O . ARG F 1 90 ? 2.015 32.258 57.996 1.00 20.48 90 ARG F O 1
ATOM 16785 N N . GLY F 1 91 ? -0.191 32.463 57.780 1.00 19.84 91 GLY F N 1
ATOM 16786 C CA . GLY F 1 91 ? -0.490 32.679 59.174 1.00 17.73 91 GLY F CA 1
ATOM 16787 C C . GLY F 1 91 ? -0.660 31.327 59.893 1.00 19.03 91 GLY F C 1
ATOM 16788 O O . GLY F 1 91 ? -1.378 30.472 59.411 1.00 18.93 91 GLY F O 1
ATOM 16789 N N . LEU F 1 92 ? 0.044 31.189 61.026 1.00 18.30 92 LEU F N 1
ATOM 16790 C CA . LEU F 1 92 ? -0.071 30.040 61.903 1.00 18.50 92 LEU F CA 1
ATOM 16791 C C . LEU F 1 92 ? -0.637 30.488 63.233 1.00 18.98 92 LEU F C 1
ATOM 16792 O O . LEU F 1 92 ? -0.037 31.320 63.948 1.00 19.11 92 LEU F O 1
ATOM 16797 N N . PHE F 1 93 ? -1.810 29.960 63.560 1.00 18.47 93 PHE F N 1
ATOM 16798 C CA . PHE F 1 93 ? -2.516 30.248 64.773 1.00 19.26 93 PHE F CA 1
ATOM 16799 C C . PHE F 1 93 ? -1.918 29.273 65.812 1.00 17.42 93 PHE F C 1
ATOM 16800 O O . PHE F 1 93 ? -1.956 28.030 65.648 1.00 19.26 93 PHE F O 1
ATOM 16808 N N . VAL F 1 94 ? -1.275 29.833 66.831 1.00 18.01 94 VAL F N 1
ATOM 16809 C CA . VAL F 1 94 ? -0.487 29.117 67.799 1.00 17.03 94 VAL F CA 1
ATOM 16810 C C . VAL F 1 94 ? -1.348 28.087 68.533 1.00 16.99 94 VAL F C 1
ATOM 16811 O O . VAL F 1 94 ? -2.487 28.370 68.827 1.00 18.38 94 VAL F O 1
ATOM 16815 N N . PRO F 1 95 ? -0.816 26.898 68.714 1.00 17.97 95 PRO F N 1
ATOM 16816 C CA . PRO F 1 95 ? -1.684 25.898 69.412 1.00 17.01 95 PRO F CA 1
ATOM 16817 C C . PRO F 1 95 ? -2.198 26.287 70.764 1.00 20.08 95 PRO F C 1
ATOM 16818 O O . PRO F 1 95 ? -1.535 27.021 71.550 1.00 18.48 95 PRO F O 1
ATOM 16822 N N . SER F 1 96 ? -3.444 25.922 71.026 1.00 16.75 96 SER F N 1
ATOM 16823 C CA . SER F 1 96 ? -4.093 26.343 72.242 1.00 16.87 96 SER F CA 1
ATOM 16824 C C . SER F 1 96 ? -5.143 25.324 72.665 1.00 17.56 96 SER F C 1
ATOM 16825 O O . SER F 1 96 ? -5.570 24.478 71.879 1.00 18.43 96 SER F O 1
ATOM 16828 N N . TYR F 1 97 ? -5.531 25.447 73.905 1.00 15.63 97 TYR F N 1
ATOM 16829 C CA . TYR F 1 97 ? -6.714 24.666 74.411 1.00 16.19 97 TYR F CA 1
ATOM 16830 C C . TYR F 1 97 ? -7.592 25.521 75.268 1.00 18.34 97 TYR F C 1
ATOM 16831 O O . TYR F 1 97 ? -7.173 26.530 75.840 1.00 17.94 97 TYR F O 1
ATOM 16840 N N . ASN F 1 98 ? -8.858 25.134 75.361 1.00 15.83 98 ASN F N 1
ATOM 16841 C CA . ASN F 1 98 ? -9.898 25.883 76.072 1.00 17.61 98 ASN F CA 1
ATOM 16842 C C . ASN F 1 98 ? -10.548 25.006 77.131 1.00 17.01 98 ASN F C 1
ATOM 16843 O O . ASN F 1 98 ? -10.416 23.786 77.086 1.00 17.88 98 ASN F O 1
ATOM 16848 N N . ASN F 1 99 ? -11.292 25.648 78.032 1.00 16.81 99 ASN F N 1
ATOM 16849 C CA . ASN F 1 99 ? -12.086 24.977 79.048 1.00 15.96 99 ASN F CA 1
ATOM 16850 C C . ASN F 1 99 ? -13.508 24.654 78.577 1.00 15.82 99 ASN F C 1
ATOM 16851 O O . ASN F 1 99 ? -14.245 24.015 79.334 1.00 17.69 99 ASN F O 1
ATOM 16856 N N . ALA F 1 100 ? -13.861 25.033 77.347 1.00 16.14 100 ALA F N 1
ATOM 16857 C CA . ALA F 1 100 ? -15.159 24.755 76.772 1.00 14.27 100 ALA F CA 1
ATOM 16858 C C . ALA F 1 100 ? -15.048 24.155 75.393 1.00 16.48 100 ALA F C 1
ATOM 16859 O O . ALA F 1 100 ? -14.124 24.489 74.629 1.00 17.29 100 ALA F O 1
ATOM 16861 N N . PRO F 1 101 ? -15.911 23.199 75.073 1.00 15.48 101 PRO F N 1
ATOM 16862 C CA . PRO F 1 101 ? -15.947 22.737 73.698 1.00 14.61 101 PRO F CA 1
ATOM 16863 C C . PRO F 1 101 ? -16.430 23.808 72.743 1.00 14.73 101 PRO F C 1
ATOM 16864 O O . PRO F 1 101 ? -17.004 24.819 73.161 1.00 15.40 101 PRO F O 1
ATOM 16868 N N A MET F 1 102 ? -16.232 23.586 71.449 0.09 14.65 102 MET F N 1
ATOM 16869 N N B MET F 1 102 ? -16.219 23.591 71.434 0.91 15.91 102 MET F N 1
ATOM 16870 C CA A MET F 1 102 ? -16.673 24.563 70.479 0.09 14.44 102 MET F CA 1
ATOM 16871 C CA B MET F 1 102 ? -16.512 24.607 70.454 0.91 15.79 102 MET F CA 1
ATOM 16872 C C A MET F 1 102 ? -16.936 23.971 69.119 0.09 14.73 102 MET F C 1
ATOM 16873 C C B MET F 1 102 ? -16.948 23.961 69.135 0.91 16.10 102 MET F C 1
ATOM 16874 O O A MET F 1 102 ? -16.444 22.889 68.786 0.09 14.75 102 MET F O 1
ATOM 16875 O O B MET F 1 102 ? -16.533 22.816 68.846 0.91 16.14 102 MET F O 1
ATOM 16884 N N . LEU F 1 103 ? -17.729 24.717 68.356 1.00 14.88 103 LEU F N 1
ATOM 16885 C CA . LEU F 1 103 ? -17.878 24.540 66.949 1.00 15.05 103 LEU F CA 1
ATOM 16886 C C . LEU F 1 103 ? -17.205 25.673 66.249 1.00 16.68 103 LEU F C 1
ATOM 16887 O O . LEU F 1 103 ? -17.305 26.809 66.714 1.00 17.06 103 LEU F O 1
ATOM 16892 N N . ILE F 1 104 ? -16.409 25.293 65.251 1.00 15.82 104 ILE F N 1
ATOM 16893 C CA . ILE F 1 104 ? -15.671 26.209 64.376 1.00 16.81 104 ILE F CA 1
ATOM 16894 C C . ILE F 1 104 ? -16.294 26.119 63.001 1.00 16.70 104 ILE F C 1
ATOM 16895 O O . ILE F 1 104 ? -16.298 25.062 62.384 1.00 17.81 104 ILE F O 1
ATOM 16900 N N . ILE F 1 105 ? -16.769 27.246 62.480 1.00 17.80 105 ILE F N 1
ATOM 16901 C CA . ILE F 1 105 ? -17.301 27.326 61.146 1.00 18.22 105 ILE F CA 1
ATOM 16902 C C . ILE F 1 105 ? -16.209 27.999 60.284 1.00 18.85 105 ILE F C 1
ATOM 16903 O O . ILE F 1 105 ? -15.756 29.068 60.616 1.00 17.44 105 ILE F O 1
ATOM 16908 N N . VAL F 1 106 ? -15.772 27.345 59.206 1.00 17.77 106 VAL F N 1
ATOM 16909 C CA . VAL F 1 106 ? -14.875 27.953 58.229 1.00 17.75 106 VAL F CA 1
ATOM 16910 C C . VAL F 1 106 ? -15.692 28.809 57.290 1.00 18.58 106 VAL F C 1
ATOM 16911 O O . VAL F 1 106 ? -16.364 28.289 56.384 1.00 17.45 106 VAL F O 1
ATOM 16915 N N . VAL F 1 107 ? -15.695 30.119 57.540 1.00 17.22 107 VAL F N 1
ATOM 16916 C CA . VAL F 1 107 ? -16.501 31.053 56.802 1.00 18.06 107 VAL F CA 1
ATOM 16917 C C . VAL F 1 107 ? -15.946 31.350 55.414 1.00 19.02 107 VAL F C 1
ATOM 16918 O O . VAL F 1 107 ? -16.662 31.514 54.449 1.00 21.01 107 VAL F O 1
ATOM 16922 N N . GLN F 1 108 ? -14.642 31.334 55.317 1.00 18.31 108 GLN F N 1
ATOM 16923 C CA . GLN F 1 108 ? -13.945 31.631 54.097 1.00 21.90 108 GLN F CA 1
ATOM 16924 C C . GLN F 1 108 ? -12.554 31.030 54.139 1.00 18.38 108 GLN F C 1
ATOM 16925 O O . GLN F 1 108 ? -11.918 30.909 55.163 1.00 17.81 108 GLN F O 1
ATOM 16931 N N . GLY F 1 109 ? -12.066 30.676 52.969 1.00 18.53 109 GLY F N 1
ATOM 16932 C CA . GLY F 1 109 ? -10.739 30.160 52.807 1.00 18.54 109 GLY F CA 1
ATOM 16933 C C . GLY F 1 109 ? -10.569 28.649 52.997 1.00 20.22 109 GLY F C 1
ATOM 16934 O O . GLY F 1 109 ? -11.502 27.895 53.082 1.00 19.26 109 GLY F O 1
ATOM 16935 N N . HIS F 1 110 ? -9.327 28.235 53.049 1.00 20.33 110 HIS F N 1
ATOM 16936 C CA . HIS F 1 110 ? -9.022 26.851 53.312 1.00 21.82 110 HIS F CA 1
ATOM 16937 C C . HIS F 1 110 ? -7.643 26.760 53.921 1.00 22.48 110 HIS F C 1
ATOM 16938 O O . HIS F 1 110 ? -6.825 27.631 53.714 1.00 19.62 110 HIS F O 1
ATOM 16945 N N . GLY F 1 111 ? -7.385 25.667 54.630 1.00 18.81 111 GLY F N 1
ATOM 16946 C CA . GLY F 1 111 ? -6.130 25.510 55.395 1.00 20.57 111 GLY F CA 1
ATOM 16947 C C . GLY F 1 111 ? -6.018 24.191 56.088 1.00 21.24 111 GLY F C 1
ATOM 16948 O O . GLY F 1 111 ? -6.621 23.191 55.642 1.00 18.11 111 GLY F O 1
ATOM 16949 N N . ILE F 1 112 ? -5.145 24.163 57.103 1.00 18.96 112 ILE F N 1
ATOM 16950 C CA . ILE F 1 112 ? -4.777 22.971 57.810 1.00 18.43 112 ILE F CA 1
ATOM 16951 C C . ILE F 1 112 ? -5.138 23.203 59.259 1.00 20.14 112 ILE F C 1
ATOM 16952 O O . ILE F 1 112 ? -4.875 24.292 59.826 1.00 19.71 112 ILE F O 1
ATOM 16957 N N . LEU F 1 113 ? -5.769 22.196 59.870 1.00 17.74 113 LEU F N 1
ATOM 16958 C CA . LEU F 1 113 ? -6.086 22.231 61.278 1.00 17.88 113 LEU F CA 1
ATOM 16959 C C . LEU F 1 113 ? -5.523 21.010 61.959 1.00 18.24 113 LEU F C 1
ATOM 16960 O O . LEU F 1 113 ? -5.668 19.870 61.469 1.00 18.62 113 LEU F O 1
ATOM 16965 N N . GLY F 1 114 ? -4.933 21.188 63.146 1.00 17.07 114 GLY F N 1
ATOM 16966 C CA . GLY F 1 114 ? -4.494 20.076 63.929 1.00 16.58 114 GLY F CA 1
ATOM 16967 C C . GLY F 1 114 ? -5.195 20.017 65.225 1.00 16.85 114 GLY F C 1
ATOM 16968 O O . GLY F 1 114 ? -5.581 21.052 65.750 1.00 16.78 114 GLY F O 1
ATOM 16969 N N . ALA F 1 115 ? -5.466 18.778 65.669 1.00 16.06 115 ALA F N 1
ATOM 16970 C CA . ALA F 1 115 ? -6.055 18.531 66.960 1.00 17.38 115 ALA F CA 1
ATOM 16971 C C . ALA F 1 115 ? -5.394 17.356 67.557 1.00 18.31 115 ALA F C 1
ATOM 16972 O O . ALA F 1 115 ? -5.145 16.337 66.872 1.00 20.47 115 ALA F O 1
ATOM 16974 N N . VAL F 1 116 ? -5.072 17.452 68.842 1.00 19.24 116 VAL F N 1
ATOM 16975 C CA . VAL F 1 116 ? -4.263 16.468 69.472 1.00 16.68 116 VAL F CA 1
ATOM 16976 C C . VAL F 1 116 ? -5.050 15.627 70.443 1.00 16.59 116 VAL F C 1
ATOM 16977 O O . VAL F 1 116 ? -5.715 16.146 71.392 1.00 16.61 116 VAL F O 1
ATOM 16981 N N . PHE F 1 117 ? -4.998 14.323 70.248 1.00 17.92 117 PHE F N 1
ATOM 16982 C CA . PHE F 1 117 ? -5.671 13.416 71.176 1.00 20.91 117 PHE F CA 1
ATOM 16983 C C . PHE F 1 117 ? -4.644 12.750 72.077 1.00 19.48 117 PHE F C 1
ATOM 16984 O O . PHE F 1 117 ? -3.853 11.903 71.652 1.00 17.13 117 PHE F O 1
ATOM 16992 N N . PRO F 1 118 ? -4.675 13.089 73.395 1.00 20.35 118 PRO F N 1
ATOM 16993 C CA . PRO F 1 118 ? -3.593 12.571 74.179 1.00 20.82 118 PRO F CA 1
ATOM 16994 C C . PRO F 1 118 ? -3.607 11.096 74.383 1.00 21.70 118 PRO F C 1
ATOM 16995 O O . PRO F 1 118 ? -4.671 10.476 74.672 1.00 21.61 118 PRO F O 1
ATOM 16999 N N . GLY F 1 119 ? -2.438 10.511 74.213 1.00 20.69 119 GLY F N 1
ATOM 17000 C CA . GLY F 1 119 ? -2.329 9.066 74.343 1.00 23.54 119 GLY F CA 1
ATOM 17001 C C . GLY F 1 119 ? -2.504 8.293 73.047 1.00 23.42 119 GLY F C 1
ATOM 17002 O O . GLY F 1 119 ? -2.462 7.082 73.091 1.00 31.86 119 GLY F O 1
ATOM 17003 N N . CYS F 1 120 ? -2.830 8.977 71.959 1.00 20.17 120 CYS F N 1
ATOM 17004 C CA . CYS F 1 120 ? -2.881 8.359 70.659 1.00 19.71 120 CYS F CA 1
ATOM 17005 C C . CYS F 1 120 ? -1.489 8.449 70.040 1.00 21.16 120 CYS F C 1
ATOM 17006 O O . CYS F 1 120 ? -0.759 9.408 70.281 1.00 20.75 120 CYS F O 1
ATOM 17009 N N . PRO F 1 121 ? -1.121 7.457 69.208 1.00 20.17 121 PRO F N 1
ATOM 17010 C CA . PRO F 1 121 ? 0.203 7.488 68.586 1.00 19.32 121 PRO F CA 1
ATOM 17011 C C . PRO F 1 121 ? 0.273 8.441 67.395 1.00 17.72 121 PRO F C 1
ATOM 17012 O O . PRO F 1 121 ? -0.730 8.867 66.874 1.00 17.61 121 PRO F O 1
ATOM 17016 N N . GLU F 1 122 ? 1.504 8.853 67.011 1.00 16.13 122 GLU F N 1
ATOM 17017 C CA . GLU F 1 122 ? 1.672 9.699 65.841 1.00 17.33 122 GLU F CA 1
ATOM 17018 C C . GLU F 1 122 ? 1.661 8.873 64.545 1.00 18.95 122 GLU F C 1
ATOM 17019 O O . GLU F 1 122 ? 2.600 8.158 64.234 1.00 21.08 122 GLU F O 1
ATOM 17025 N N . THR F 1 123 ? 0.529 8.878 63.840 1.00 17.26 123 THR F N 1
ATOM 17026 C CA . THR F 1 123 ? 0.343 8.087 62.622 1.00 17.03 123 THR F CA 1
ATOM 17027 C C . THR F 1 123 ? 0.526 8.758 61.277 1.00 16.39 123 THR F C 1
ATOM 17028 O O . THR F 1 123 ? 0.345 8.088 60.263 1.00 17.26 123 THR F O 1
ATOM 17032 N N . PHE F 1 124 ? 0.965 10.026 61.220 1.00 16.29 124 PHE F N 1
ATOM 17033 C CA . PHE F 1 124 ? 1.395 10.694 59.992 1.00 16.46 124 PHE F CA 1
ATOM 17034 C C . PHE F 1 124 ? 2.923 10.744 60.131 1.00 17.75 124 PHE F C 1
ATOM 17035 O O . PHE F 1 124 ? 3.464 11.390 60.990 1.00 19.63 124 PHE F O 1
ATOM 17043 N N . GLN F 1 125 ? 3.574 9.939 59.329 1.00 18.04 125 GLN F N 1
ATOM 17044 C CA . GLN F 1 125 ? 4.970 9.547 59.508 1.00 18.22 125 GLN F CA 1
ATOM 17045 C C . GLN F 1 125 ? 5.801 9.728 58.250 1.00 19.39 125 GLN F C 1
ATOM 17046 O O . GLN F 1 125 ? 5.428 9.253 57.186 1.00 18.24 125 GLN F O 1
ATOM 17052 N N . SER F 1 126 ? 7.004 10.311 58.420 1.00 21.11 126 SER F N 1
ATOM 17053 C CA . SER F 1 126 ? 8.039 10.360 57.337 1.00 21.88 126 SER F CA 1
ATOM 17054 C C . SER F 1 126 ? 9.384 10.053 57.961 1.00 23.41 126 SER F C 1
ATOM 17055 O O . SER F 1 126 ? 9.758 10.647 58.967 1.00 26.60 126 SER F O 1
ATOM 17058 N N . PHE F 1 127 ? 10.042 9.075 57.390 1.00 25.13 127 PHE F N 1
ATOM 17059 C CA . PHE F 1 127 ? 11.354 8.631 57.822 1.00 29.01 127 PHE F CA 1
ATOM 17060 C C . PHE F 1 127 ? 12.481 9.162 56.913 1.00 33.72 127 PHE F C 1
ATOM 17061 O O . PHE F 1 127 ? 13.634 8.778 57.068 1.00 40.65 127 PHE F O 1
ATOM 17069 N N . HIS F 1 128 ? 12.146 10.115 56.056 1.00 37.79 128 HIS F N 1
ATOM 17070 C CA . HIS F 1 128 ? 13.074 10.724 55.074 1.00 44.76 128 HIS F CA 1
ATOM 17071 C C . HIS F 1 128 ? 12.980 12.236 55.133 1.00 44.60 128 HIS F C 1
ATOM 17072 O O . HIS F 1 128 ? 11.859 12.766 55.320 1.00 40.00 128 HIS F O 1
ATOM 17079 N N . PRO F 1 129 ? 14.091 12.968 54.957 1.00 51.83 129 PRO F N 1
ATOM 17080 C CA . PRO F 1 129 ? 15.480 12.469 54.738 1.00 52.51 129 PRO F CA 1
ATOM 17081 C C . PRO F 1 129 ? 16.217 11.867 55.954 1.00 52.89 129 PRO F C 1
ATOM 17082 O O . PRO F 1 129 ? 15.808 12.060 57.089 1.00 49.73 129 PRO F O 1
ATOM 17086 N N . THR F 1 130 ? 17.332 11.193 55.683 1.00 62.17 130 THR F N 1
ATOM 17087 C CA . THR F 1 130 ? 18.101 10.420 56.675 1.00 67.69 130 THR F CA 1
ATOM 17088 C C . THR F 1 130 ? 19.521 10.979 56.827 1.00 69.91 130 THR F C 1
ATOM 17089 O O . THR F 1 130 ? 19.749 11.995 57.490 1.00 73.10 130 THR F O 1
ATOM 17093 N N . THR F 1 143 ? 12.838 19.403 57.865 1.00 57.34 143 THR F N 1
ATOM 17094 C CA . THR F 1 143 ? 11.903 19.045 58.904 1.00 60.13 143 THR F CA 1
ATOM 17095 C C . THR F 1 143 ? 10.827 18.159 58.345 1.00 58.20 143 THR F C 1
ATOM 17096 O O . THR F 1 143 ? 9.847 17.873 59.043 1.00 49.56 143 THR F O 1
ATOM 17100 N N . PHE F 1 144 ? 10.998 17.776 57.074 1.00 55.64 144 PHE F N 1
ATOM 17101 C CA . PHE F 1 144 ? 10.250 16.663 56.489 1.00 49.86 144 PHE F CA 1
ATOM 17102 C C . PHE F 1 144 ? 10.515 15.310 57.144 1.00 39.90 144 PHE F C 1
ATOM 17103 O O . PHE F 1 144 ? 9.729 14.420 56.887 1.00 42.00 144 PHE F O 1
ATOM 17111 N N . ARG F 1 145 ? 11.584 15.102 57.937 1.00 31.27 145 ARG F N 1
ATOM 17112 C CA . ARG F 1 145 ? 11.647 13.860 58.709 1.00 31.29 145 ARG F CA 1
ATOM 17113 C C . ARG F 1 145 ? 10.943 14.137 60.048 1.00 30.34 145 ARG F C 1
ATOM 17114 O O . ARG F 1 145 ? 11.494 14.842 60.894 1.00 27.33 145 ARG F O 1
ATOM 17122 N N . ASP F 1 146 ? 9.740 13.574 60.240 1.00 26.06 146 ASP F N 1
ATOM 17123 C CA . ASP F 1 146 ? 8.918 13.905 61.422 1.00 22.49 146 ASP F CA 1
ATOM 17124 C C . ASP F 1 146 ? 7.808 12.868 61.562 1.00 22.78 146 ASP F C 1
ATOM 17125 O O . ASP F 1 146 ? 7.490 12.141 60.603 1.00 19.15 146 ASP F O 1
ATOM 17130 N N . GLN F 1 147 ? 7.244 12.780 62.769 1.00 21.23 147 GLN F N 1
ATOM 17131 C CA . GLN F 1 147 ? 5.994 12.094 62.986 1.00 21.41 147 GLN F CA 1
ATOM 17132 C C . GLN F 1 147 ? 5.127 12.977 63.795 1.00 18.28 147 GLN F C 1
ATOM 17133 O O . GLN F 1 147 ? 5.580 13.512 64.797 1.00 19.56 147 GLN F O 1
ATOM 17139 N N . HIS F 1 148 ? 3.843 13.043 63.440 1.00 18.27 148 HIS F N 1
ATOM 17140 C CA . HIS F 1 148 ? 2.895 13.808 64.209 1.00 17.99 148 HIS F CA 1
ATOM 17141 C C . HIS F 1 148 ? 1.491 13.205 64.048 1.00 16.98 148 HIS F C 1
ATOM 17142 O O . HIS F 1 148 ? 1.319 12.256 63.298 1.00 17.46 148 HIS F O 1
ATOM 17149 N N . GLN F 1 149 ? 0.541 13.697 64.787 1.00 16.87 149 GLN F N 1
ATOM 17150 C CA . GLN F 1 149 ? -0.850 13.216 64.623 1.00 18.58 149 GLN F CA 1
ATOM 17151 C C . GLN F 1 149 ? -1.454 13.723 63.332 1.00 20.42 149 GLN F C 1
ATOM 17152 O O . GLN F 1 149 ? -0.961 14.656 62.687 1.00 17.85 149 GLN F O 1
ATOM 17158 N N A LYS F 1 150 ? -2.525 13.050 62.886 0.49 20.61 150 LYS F N 1
ATOM 17159 N N B LYS F 1 150 ? -2.599 13.139 62.991 0.51 20.56 150 LYS F N 1
ATOM 17160 C CA A LYS F 1 150 ? -3.206 13.371 61.623 0.49 20.99 150 LYS F CA 1
ATOM 17161 C CA B LYS F 1 150 ? -3.340 13.490 61.799 0.51 20.86 150 LYS F CA 1
ATOM 17162 C C A LYS F 1 150 ? -3.629 14.802 61.633 0.49 21.23 150 LYS F C 1
ATOM 17163 C C B LYS F 1 150 ? -3.558 14.968 61.707 0.51 21.46 150 LYS F C 1
ATOM 17164 O O A LYS F 1 150 ? -4.217 15.209 62.646 0.49 22.44 150 LYS F O 1
ATOM 17165 O O B LYS F 1 150 ? -3.890 15.612 62.696 0.51 22.16 150 LYS F O 1
ATOM 17176 N N . VAL F 1 151 ? -3.323 15.530 60.540 1.00 19.98 151 VAL F N 1
ATOM 17177 C CA . VAL F 1 151 ? -3.750 16.942 60.293 1.00 23.00 151 VAL F CA 1
ATOM 17178 C C . VAL F 1 151 ? -4.965 16.907 59.325 1.00 22.24 151 VAL F C 1
ATOM 17179 O O . VAL F 1 151 ? -5.174 15.902 58.569 1.00 24.32 151 VAL F O 1
ATOM 17183 N N . HIS F 1 152 ? -5.806 17.911 59.459 1.00 20.78 152 HIS F N 1
ATOM 17184 C CA . HIS F 1 152 ? -7.120 17.987 58.790 1.00 19.50 152 HIS F CA 1
ATOM 17185 C C . HIS F 1 152 ? -7.114 19.140 57.822 1.00 20.19 152 HIS F C 1
ATOM 17186 O O . HIS F 1 152 ? -6.720 20.258 58.144 1.00 21.40 152 HIS F O 1
ATOM 17193 N N . PHE F 1 153 ? -7.583 18.883 56.604 1.00 18.44 153 PHE F N 1
ATOM 17194 C CA . PHE F 1 153 ? -7.602 19.841 55.555 1.00 20.87 153 PHE F CA 1
ATOM 17195 C C . PHE F 1 153 ? -8.992 20.474 55.592 1.00 20.26 153 PHE F C 1
ATOM 17196 O O . PHE F 1 153 ? -10.029 19.804 55.366 1.00 23.41 153 PHE F O 1
ATOM 17204 N N . ILE F 1 154 ? -9.015 21.731 55.961 1.00 17.01 154 ILE F N 1
ATOM 17205 C CA . ILE F 1 154 ? -10.269 22.452 56.254 1.00 18.35 154 ILE F CA 1
ATOM 17206 C C . ILE F 1 154 ? -10.560 23.439 55.179 1.00 18.47 154 ILE F C 1
ATOM 17207 O O . ILE F 1 154 ? -9.630 23.960 54.560 1.00 20.74 154 ILE F O 1
ATOM 17212 N N . ARG F 1 155 ? -11.836 23.637 54.888 1.00 17.52 155 ARG F N 1
ATOM 17213 C CA . ARG F 1 155 ? -12.231 24.546 53.823 1.00 19.98 155 ARG F CA 1
ATOM 17214 C C . ARG F 1 155 ? -13.606 25.145 54.095 1.00 16.75 155 ARG F C 1
ATOM 17215 O O . ARG F 1 155 ? -14.349 24.647 54.932 1.00 17.90 155 ARG F O 1
ATOM 17223 N N . GLN F 1 156 ? -13.924 26.208 53.378 1.00 18.06 156 GLN F N 1
ATOM 17224 C CA . GLN F 1 156 ? -15.161 26.964 53.522 1.00 17.63 156 GLN F CA 1
ATOM 17225 C C . GLN F 1 156 ? -16.396 26.019 53.541 1.00 18.68 156 GLN F C 1
ATOM 17226 O O . GLN F 1 156 ? -16.572 25.116 52.692 1.00 17.89 156 GLN F O 1
ATOM 17232 N N . GLY F 1 157 ? -17.19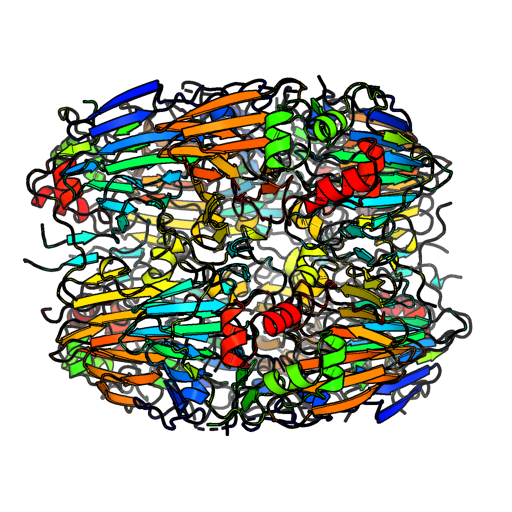5 26.184 54.564 1.00 16.97 157 GLY F N 1
ATOM 17233 C CA . GLY F 1 157 ? -18.368 25.401 54.826 1.00 17.17 157 GLY F CA 1
ATOM 17234 C C . GLY F 1 157 ? -18.183 24.306 55.862 1.00 17.47 157 GLY F C 1
ATOM 17235 O O . GLY F 1 157 ? -19.159 23.684 56.246 1.00 16.06 157 GLY F O 1
ATOM 17236 N N . ASP F 1 158 ? -16.917 24.006 56.251 1.00 14.70 158 ASP F N 1
ATOM 17237 C CA . ASP F 1 158 ? -16.638 23.028 57.253 1.00 16.92 158 ASP F CA 1
ATOM 17238 C C . ASP F 1 158 ? -17.100 23.512 58.591 1.00 17.00 158 ASP F C 1
ATOM 17239 O O . ASP F 1 158 ? -16.959 24.719 58.954 1.00 18.82 158 ASP F O 1
ATOM 17244 N N . VAL F 1 159 ? -17.752 22.634 59.333 1.00 17.26 159 VAL F N 1
ATOM 17245 C CA . VAL F 1 159 ? -18.023 22.858 60.735 1.00 16.52 159 VAL F CA 1
ATOM 17246 C C . VAL F 1 159 ? -17.189 21.818 61.529 1.00 18.16 159 VAL F C 1
ATOM 17247 O O . VAL F 1 159 ? -17.302 20.613 61.324 1.00 17.27 159 VAL F O 1
ATOM 17251 N N . ILE F 1 160 ? -16.356 22.285 62.434 1.00 16.50 160 ILE F N 1
ATOM 17252 C CA . ILE F 1 160 ? -15.444 21.440 63.169 1.00 16.31 160 ILE F CA 1
ATOM 17253 C C . ILE F 1 160 ? -15.833 21.473 64.646 1.00 18.95 160 ILE F C 1
ATOM 17254 O O . ILE F 1 160 ? -16.084 22.511 65.178 1.00 19.25 160 ILE F O 1
ATOM 17259 N N . ALA F 1 161 ? -15.827 20.315 65.291 1.00 15.76 161 ALA F N 1
ATOM 17260 C CA . ALA F 1 161 ? -16.263 20.093 66.636 1.00 14.76 161 ALA F CA 1
ATOM 17261 C C . ALA F 1 161 ? -15.061 19.667 67.445 1.00 17.35 161 ALA F C 1
ATOM 17262 O O . ALA F 1 161 ? -14.515 18.612 67.186 1.00 18.29 161 ALA F O 1
ATOM 17264 N N . LEU F 1 162 ? -14.711 20.425 68.496 1.00 17.05 162 LEU F N 1
ATOM 17265 C CA . LEU F 1 162 ? -13.581 20.097 69.384 1.00 17.09 162 LEU F CA 1
ATOM 17266 C C . LEU F 1 162 ? -13.977 20.122 70.842 1.00 17.59 162 LEU F C 1
ATOM 17267 O O . LEU F 1 162 ? -14.580 21.086 71.269 1.00 17.37 162 LEU F O 1
ATOM 17272 N N . PRO F 1 163 ? -13.643 19.068 71.630 1.00 16.68 163 PRO F N 1
ATOM 17273 C CA . PRO F 1 163 ? -13.918 19.124 73.052 1.00 16.83 163 PRO F CA 1
ATOM 17274 C C . PRO F 1 163 ? -13.036 20.096 73.816 1.00 17.74 163 PRO F C 1
ATOM 17275 O O . PRO F 1 163 ? -12.007 20.533 73.315 1.00 17.38 163 PRO F O 1
ATOM 17279 N N . ALA F 1 164 ? -13.454 20.417 75.047 1.00 18.32 164 ALA F N 1
ATOM 17280 C CA . ALA F 1 164 ? -12.634 21.129 75.977 1.00 17.34 164 ALA F CA 1
ATOM 17281 C C . ALA F 1 164 ? -11.341 20.383 76.248 1.00 17.29 164 ALA F C 1
ATOM 17282 O O . ALA F 1 164 ? -11.301 19.163 76.264 1.00 15.27 164 ALA F O 1
ATOM 17284 N N . GLY F 1 165 ? -10.260 21.152 76.435 1.00 16.17 165 GLY F N 1
ATOM 17285 C CA . GLY F 1 165 ? -8.971 20.638 76.844 1.00 17.66 165 GLY F CA 1
ATOM 17286 C C . GLY F 1 165 ? -8.061 20.073 75.795 1.00 16.25 165 GLY F C 1
ATOM 17287 O O . GLY F 1 165 ? -6.943 19.667 76.102 1.00 19.62 165 GLY F O 1
ATOM 17288 N N . ILE F 1 166 ? -8.531 20.035 74.541 1.00 16.96 166 ILE F N 1
ATOM 17289 C CA . ILE F 1 166 ? -7.807 19.497 73.428 1.00 16.76 166 ILE F CA 1
ATOM 17290 C C . ILE F 1 166 ? -7.006 20.606 72.727 1.00 15.19 166 ILE F C 1
ATOM 17291 O O . ILE F 1 166 ? -7.537 21.623 72.350 1.00 18.61 166 ILE F O 1
ATOM 17296 N N . VAL F 1 167 ? -5.738 20.367 72.499 1.00 14.80 167 VAL F N 1
ATOM 17297 C CA . VAL F 1 167 ? -4.938 21.319 71.827 1.00 16.24 167 VAL F CA 1
ATOM 17298 C C . VAL F 1 167 ? -5.219 21.300 70.369 1.00 15.38 167 VAL F C 1
ATOM 17299 O O . VAL F 1 167 ? -5.327 20.233 69.761 1.00 17.36 167 VAL F O 1
ATOM 17303 N N . HIS F 1 168 ? -5.358 22.507 69.793 1.00 17.61 168 HIS F N 1
ATOM 17304 C CA . HIS F 1 168 ? -5.615 22.639 68.393 1.00 15.95 168 HIS F CA 1
ATOM 17305 C C . HIS F 1 168 ? -4.816 23.804 67.838 1.00 17.12 168 HIS F C 1
ATOM 17306 O O . HIS F 1 168 ? -4.439 24.725 68.582 1.00 18.37 168 HIS F O 1
ATOM 17313 N N . TRP F 1 169 ? -4.654 23.807 66.535 1.00 16.09 169 TRP F N 1
ATOM 17314 C CA . TRP F 1 169 ? -3.872 24.864 65.888 1.00 17.00 169 TRP F CA 1
ATOM 17315 C C . TRP F 1 169 ? -4.371 24.930 64.438 1.00 17.90 169 TRP F C 1
ATOM 17316 O O . TRP F 1 169 ? -5.014 23.992 63.949 1.00 15.42 169 TRP F O 1
ATOM 17327 N N . ALA F 1 170 ? -4.120 26.043 63.732 1.00 18.07 170 ALA F N 1
ATOM 17328 C CA . ALA F 1 170 ? -4.508 26.137 62.323 1.00 18.23 170 ALA F CA 1
ATOM 17329 C C . ALA F 1 170 ? -3.509 26.922 61.515 1.00 19.27 170 ALA F C 1
ATOM 17330 O O . ALA F 1 170 ? -2.770 27.712 62.052 1.00 18.14 170 ALA F O 1
ATOM 17332 N N . TYR F 1 171 ? -3.454 26.638 60.222 1.00 17.87 171 TYR F N 1
ATOM 17333 C CA . TYR F 1 171 ? -2.525 27.301 59.327 1.00 17.92 171 TYR F CA 1
ATOM 17334 C C . TYR F 1 171 ? -3.143 27.570 57.992 1.00 17.91 171 TYR F C 1
ATOM 17335 O O . TYR F 1 171 ? -3.973 26.774 57.462 1.00 18.01 171 TYR F O 1
ATOM 17344 N N . ASN F 1 172 ? -2.903 28.788 57.486 1.00 18.35 172 ASN F N 1
ATOM 17345 C CA . ASN F 1 172 ? -3.406 29.225 56.171 1.00 19.70 172 ASN F CA 1
ATOM 17346 C C . ASN F 1 172 ? -2.270 29.263 55.156 1.00 23.63 172 ASN F C 1
ATOM 17347 O O . ASN F 1 172 ? -1.300 30.000 55.312 1.00 27.88 172 ASN F O 1
ATOM 17352 N N . GLU F 1 173 ? -2.417 28.429 54.150 1.00 28.49 173 GLU F N 1
ATOM 17353 C CA . GLU F 1 173 ? -1.454 28.279 53.052 1.00 35.43 173 GLU F CA 1
ATOM 17354 C C . GLU F 1 173 ? -1.954 28.999 51.773 1.00 34.87 173 GLU F C 1
ATOM 17355 O O . GLU F 1 173 ? -1.204 29.181 50.806 1.00 34.51 173 GLU F O 1
ATOM 17361 N N . ALA F 1 174 ? -3.212 29.413 51.764 1.00 29.31 174 ALA F N 1
ATOM 17362 C CA . ALA F 1 174 ? -3.823 30.015 50.584 1.00 26.55 174 ALA F CA 1
ATOM 17363 C C . ALA F 1 174 ? -3.775 31.478 50.554 1.00 25.61 174 ALA F C 1
ATOM 17364 O O . ALA F 1 174 ? -3.550 32.133 51.576 1.00 25.73 174 ALA F O 1
ATOM 17366 N N . THR F 1 175 ? -4.122 32.037 49.397 1.00 24.64 175 THR F N 1
ATOM 17367 C CA . THR F 1 175 ? -4.129 33.484 49.265 1.00 21.66 175 THR F CA 1
ATOM 17368 C C . THR F 1 175 ? -5.191 34.150 49.997 1.00 20.51 175 THR F C 1
ATOM 17369 O O . THR F 1 175 ? -4.930 35.123 50.636 1.00 21.29 175 THR F O 1
ATOM 17373 N N . GLU F 1 176 ? -6.434 33.673 49.973 1.00 20.56 176 GLU F N 1
ATOM 17374 C CA . GLU F 1 176 ? -7.440 34.450 50.706 1.00 22.97 176 GLU F CA 1
ATOM 17375 C C . GLU F 1 176 ? -7.355 34.156 52.201 1.00 19.69 176 GLU F C 1
ATOM 17376 O O . GLU F 1 176 ? -6.819 33.086 52.606 1.00 20.71 176 GLU F O 1
ATOM 17382 N N . LYS F 1 177 ? -7.745 35.125 52.986 1.00 20.08 177 LYS F N 1
ATOM 17383 C CA . LYS F 1 177 ? -7.708 35.014 54.446 1.00 18.68 177 LYS F CA 1
ATOM 17384 C C . LYS F 1 177 ? -8.584 33.837 54.837 1.00 18.35 177 LYS F C 1
ATOM 17385 O O . LYS F 1 177 ? -9.676 33.641 54.258 1.00 19.68 177 LYS F O 1
ATOM 17391 N N . LEU F 1 178 ? -8.104 33.120 55.843 1.00 18.03 178 LEU F N 1
ATOM 17392 C CA . LEU F 1 178 ? -8.864 32.021 56.459 1.00 20.34 178 LEU F CA 1
ATOM 17393 C C . LEU F 1 178 ? -9.666 32.577 57.642 1.00 19.29 178 LEU F C 1
ATOM 17394 O O . LEU F 1 178 ? -9.079 33.094 58.576 1.00 19.05 178 LEU F O 1
ATOM 17399 N N . VAL F 1 179 ? -11.010 32.496 57.588 1.00 17.53 179 VAL F N 1
ATOM 17400 C CA . VAL F 1 179 ? -11.894 33.138 58.533 1.00 19.37 179 VAL F CA 1
ATOM 17401 C C . VAL F 1 179 ? -12.650 32.045 59.267 1.00 19.61 179 VAL F C 1
ATOM 17402 O O . VAL F 1 179 ? -13.372 31.274 58.664 1.00 18.31 179 VAL F O 1
ATOM 17406 N N . LEU F 1 180 ? -12.419 32.000 60.571 1.00 19.06 180 LEU F N 1
ATOM 17407 C CA . LEU F 1 180 ? -12.966 30.976 61.477 1.00 19.58 180 LEU F CA 1
ATOM 17408 C C . LEU F 1 180 ? -13.901 31.668 62.447 1.00 22.46 180 LEU F C 1
ATOM 17409 O O . LEU F 1 180 ? -13.497 32.586 63.128 1.00 22.39 180 LEU F O 1
ATOM 17414 N N . LEU F 1 181 ? -15.149 31.230 62.502 1.00 19.02 181 LEU F N 1
ATOM 17415 C CA . LEU F 1 181 ? -16.112 31.697 63.511 1.00 18.23 181 LEU F CA 1
ATOM 17416 C C . LEU F 1 181 ? -16.188 30.620 64.567 1.00 18.63 181 LEU F C 1
ATOM 17417 O O . LEU F 1 181 ? -16.567 29.477 64.278 1.00 18.15 181 LEU F O 1
ATOM 17422 N N . VAL F 1 182 ? -15.808 30.958 65.773 1.00 18.80 182 VAL F N 1
ATOM 17423 C CA . VAL F 1 182 ? -15.681 29.963 66.849 1.00 20.25 182 VAL F CA 1
ATOM 17424 C C . VAL F 1 182 ? -16.746 30.269 67.856 1.00 18.98 182 VAL F C 1
ATOM 17425 O O . VAL F 1 182 ? -16.739 31.385 68.448 1.00 17.96 182 VAL F O 1
ATOM 17429 N N . ILE F 1 183 ? -17.650 29.290 68.099 1.00 15.94 183 ILE F N 1
ATOM 17430 C CA . ILE F 1 183 ? -18.604 29.379 69.112 1.00 16.31 183 ILE F CA 1
ATOM 17431 C C . ILE F 1 183 ? -18.206 28.435 70.253 1.00 15.77 183 ILE F C 1
ATOM 17432 O O . ILE F 1 183 ? -18.216 27.199 70.049 1.00 16.05 183 ILE F O 1
ATOM 17437 N N . HIS F 1 184 ? -17.879 29.002 71.419 1.00 16.71 184 HIS F N 1
ATOM 17438 C CA . HIS F 1 184 ? -17.524 28.189 72.623 1.00 18.05 184 HIS F CA 1
ATOM 17439 C C . HIS F 1 184 ? -18.743 28.059 73.480 1.00 17.53 184 HIS F C 1
ATOM 17440 O O . HIS F 1 184 ? -19.411 29.036 73.813 1.00 17.90 184 HIS F O 1
ATOM 17447 N N . ASP F 1 185 ? -18.998 26.810 73.923 1.00 16.33 185 ASP F N 1
ATOM 17448 C CA . ASP F 1 185 ? -20.125 26.530 74.749 1.00 16.80 185 ASP F CA 1
ATOM 17449 C C . ASP F 1 185 ? -19.727 26.498 76.213 1.00 17.36 185 ASP F C 1
ATOM 17450 O O . ASP F 1 185 ? -19.341 25.470 76.749 1.00 16.79 185 ASP F O 1
ATOM 17455 N N . LEU F 1 186 ? -19.775 27.659 76.855 1.00 16.14 186 LEU F N 1
ATOM 17456 C CA . LEU F 1 186 ? -19.304 27.794 78.232 1.00 16.06 186 LEU F CA 1
ATOM 17457 C C . LEU F 1 186 ? -20.154 27.002 79.216 1.00 14.98 186 LEU F C 1
ATOM 17458 O O . LEU F 1 186 ? -19.607 26.509 80.200 1.00 16.17 186 LEU F O 1
ATOM 17463 N N . SER F 1 187 ? -21.486 26.847 78.996 1.00 14.85 187 SER F N 1
ATOM 17464 C CA . SER F 1 187 ? -22.286 26.237 79.976 1.00 14.85 187 SER F CA 1
ATOM 17465 C C . SER F 1 187 ? -22.233 24.713 79.875 1.00 15.11 187 SER F C 1
ATOM 17466 O O . SER F 1 187 ? -22.873 24.031 80.666 1.00 15.73 187 SER F O 1
ATOM 17469 N N . ASN F 1 188 ? -21.445 24.187 78.937 1.00 16.07 188 ASN F N 1
ATOM 17470 C CA . ASN F 1 188 ? -21.332 22.728 78.702 1.00 16.90 188 ASN F CA 1
ATOM 17471 C C . ASN F 1 188 ? -20.814 22.048 79.986 1.00 17.24 188 ASN F C 1
ATOM 17472 O O . ASN F 1 188 ? -19.938 22.544 80.683 1.00 14.98 188 ASN F O 1
ATOM 17477 N N . ARG F 1 189 ? -21.284 20.832 80.191 1.00 16.37 189 ARG F N 1
ATOM 17478 C CA . ARG F 1 189 ? -20.772 19.993 81.273 1.00 16.08 189 ARG F CA 1
ATOM 17479 C C . ARG F 1 189 ? -19.265 19.817 81.275 1.00 16.55 189 ARG F C 1
ATOM 17480 O O . ARG F 1 189 ? -18.688 19.537 82.321 1.00 15.83 189 ARG F O 1
ATOM 17488 N N . GLU F 1 190 ? -18.650 19.923 80.103 1.00 14.72 190 GLU F N 1
ATOM 17489 C CA . GLU F 1 190 ? -17.174 19.782 79.998 1.00 15.51 190 GLU F CA 1
ATOM 17490 C C . GLU F 1 190 ? -16.426 20.876 80.740 1.00 15.08 190 GLU F C 1
ATOM 17491 O O . GLU F 1 190 ? -15.263 20.661 81.031 1.00 17.70 190 GLU F O 1
ATOM 17497 N N . ASN F 1 191 ? -17.042 22.053 80.968 1.00 14.96 191 ASN F N 1
ATOM 17498 C CA . ASN F 1 191 ? -16.419 23.154 81.666 1.00 14.25 191 ASN F CA 1
ATOM 17499 C C . ASN F 1 191 ? -16.749 23.143 83.146 1.00 14.22 191 ASN F C 1
ATOM 17500 O O . ASN F 1 191 ? -17.840 23.567 83.541 1.00 15.61 191 ASN F O 1
ATOM 17505 N N . GLN F 1 192 ? -15.840 22.606 83.939 1.00 14.46 192 GLN F N 1
ATOM 17506 C CA . GLN F 1 192 ? -16.024 22.621 85.409 1.00 14.27 192 GLN F CA 1
ATOM 17507 C C . GLN F 1 192 ? -15.449 23.816 86.160 1.00 15.96 192 GLN F C 1
ATOM 17508 O O . GLN F 1 192 ? -15.425 23.838 87.366 1.00 15.61 192 GLN F O 1
ATOM 17514 N N . LEU F 1 193 ? -15.004 24.816 85.436 1.00 16.45 193 LEU F N 1
ATOM 17515 C CA . LEU F 1 193 ? -14.412 25.975 86.038 1.00 17.33 193 LEU F CA 1
ATOM 17516 C C . LEU F 1 193 ? -15.483 26.996 86.436 1.00 19.51 193 LEU F C 1
ATOM 17517 O O . LEU F 1 193 ? -16.059 26.911 87.542 1.00 21.06 193 LEU F O 1
ATOM 17522 N N . ASP F 1 194 ? -15.759 27.946 85.584 1.00 19.15 194 ASP F N 1
ATOM 17523 C CA . ASP F 1 194 ? -16.827 28.897 85.778 1.00 17.93 194 ASP F CA 1
ATOM 17524 C C . ASP F 1 194 ? -17.165 29.437 84.377 1.00 18.43 194 ASP F C 1
ATOM 17525 O O . ASP F 1 194 ? -16.544 28.989 83.361 1.00 17.88 194 ASP F O 1
ATOM 17530 N N . GLN F 1 195 ? -18.163 30.326 84.299 1.00 18.13 195 GLN F N 1
ATOM 17531 C CA . GLN F 1 195 ? -18.740 30.754 83.034 1.00 17.22 195 GLN F CA 1
ATOM 17532 C C . GLN F 1 195 ? -17.975 31.870 82.342 1.00 20.13 195 GLN F C 1
ATOM 17533 O O . GLN F 1 195 ? -18.543 32.892 81.973 1.00 21.36 195 GLN F O 1
ATOM 17539 N N . ASN F 1 196 ? -16.718 31.564 82.019 1.00 16.68 196 ASN F N 1
ATOM 17540 C CA . ASN F 1 196 ? -15.727 32.485 81.393 1.00 20.30 196 ASN F CA 1
ATOM 17541 C C . ASN F 1 196 ? -14.787 31.630 80.598 1.00 18.96 196 ASN F C 1
ATOM 17542 O O . ASN F 1 196 ? -14.403 30.540 81.032 1.00 19.55 196 ASN F O 1
ATOM 17547 N N . LEU F 1 197 ? -14.504 32.040 79.369 1.00 19.33 197 LEU F N 1
ATOM 17548 C CA . LEU F 1 197 ? -13.575 31.286 78.560 1.00 18.25 197 LEU F CA 1
ATOM 17549 C C . LEU F 1 197 ? -12.106 31.527 78.945 1.00 18.50 197 LEU F C 1
ATOM 17550 O O . LEU F 1 197 ? -11.701 32.665 79.142 1.00 20.59 197 LEU F O 1
ATOM 17555 N N . ARG F 1 198 ? -11.324 30.475 78.977 1.00 16.25 198 ARG F N 1
ATOM 17556 C CA . ARG F 1 198 ? -9.869 30.431 79.010 1.00 17.69 198 ARG F CA 1
ATOM 17557 C C . ARG F 1 198 ? -9.286 30.048 77.687 1.00 20.32 198 ARG F C 1
ATOM 17558 O O . ARG F 1 198 ? -9.833 29.152 77.010 1.00 19.07 198 ARG F O 1
ATOM 17566 N N . ARG F 1 199 ? -8.168 30.696 77.321 1.00 18.69 199 ARG F N 1
ATOM 17567 C CA . ARG F 1 199 ? -7.451 30.385 76.102 1.00 18.64 199 ARG F CA 1
ATOM 17568 C C . ARG F 1 199 ? -6.014 30.200 76.463 1.00 19.87 199 ARG F C 1
ATOM 17569 O O . ARG F 1 199 ? -5.302 31.180 76.782 1.00 20.02 199 ARG F O 1
ATOM 17577 N N . TYR F 1 200 ? -5.614 28.930 76.540 1.00 17.72 200 TYR F N 1
ATOM 17578 C CA . TYR F 1 200 ? -4.291 28.543 77.006 1.00 18.60 200 TYR F CA 1
ATOM 17579 C C . TYR F 1 200 ? -3.457 28.190 75.798 1.00 20.18 200 TYR F C 1
ATOM 17580 O O . TYR F 1 200 ? -3.670 27.159 75.188 1.00 20.80 200 TYR F O 1
ATOM 17589 N N . PHE F 1 201 ? -2.443 29.009 75.511 1.00 18.64 201 PHE F N 1
ATOM 17590 C CA . PHE F 1 201 ? -1.613 28.827 74.327 1.00 19.68 201 PHE F CA 1
ATOM 17591 C C . PHE F 1 201 ? -0.281 28.169 74.644 1.00 17.90 201 PHE F C 1
ATOM 17592 O O . PHE F 1 201 ? 0.329 28.479 75.673 1.00 21.09 201 PHE F O 1
ATOM 17600 N N . LEU F 1 202 ? 0.171 27.315 73.741 1.00 17.95 202 LEU F N 1
ATOM 17601 C CA . LEU F 1 202 ? 1.464 26.688 73.852 1.00 15.74 202 LEU F CA 1
ATOM 17602 C C . LEU F 1 202 ? 2.468 27.517 72.993 1.00 18.56 202 LEU F C 1
ATOM 17603 O O . LEU F 1 202 ? 2.807 27.178 71.863 1.00 18.03 202 LEU F O 1
ATOM 17608 N N . GLY F 1 203 ? 2.870 28.629 73.565 1.00 18.84 203 GLY F N 1
ATOM 17609 C CA . GLY F 1 203 ? 3.535 29.709 72.852 1.00 20.49 203 GLY F CA 1
ATOM 17610 C C . GLY F 1 203 ? 2.815 31.000 72.821 1.00 17.94 203 GLY F C 1
ATOM 17611 O O . GLY F 1 203 ? 1.748 31.173 73.327 1.00 20.90 203 GLY F O 1
ATOM 17612 N N . GLY F 1 204 ? 3.422 31.963 72.137 1.00 22.87 204 GLY F N 1
ATOM 17613 C CA . GLY F 1 204 ? 2.767 33.229 71.881 1.00 21.13 204 GLY F CA 1
ATOM 17614 C C . GLY F 1 204 ? 3.104 34.241 72.949 1.00 24.34 204 GLY F C 1
ATOM 17615 O O . GLY F 1 204 ? 3.510 33.917 74.051 1.00 26.03 204 GLY F O 1
ATOM 17616 N N . ASN F 1 205 ? 2.871 35.498 72.629 1.00 26.48 205 ASN F N 1
ATOM 17617 C CA . ASN F 1 205 ? 3.147 36.562 73.591 1.00 27.74 205 ASN F CA 1
ATOM 17618 C C . ASN F 1 205 ? 2.524 37.824 73.013 1.00 32.19 205 ASN F C 1
ATOM 17619 O O . ASN F 1 205 ? 2.422 37.933 71.790 1.00 33.51 205 ASN F O 1
ATOM 17624 N N . GLN F 1 206 ? 2.084 38.742 73.855 1.00 41.09 206 GLN F N 1
ATOM 17625 C CA . GLN F 1 206 ? 1.367 39.959 73.430 1.00 53.52 206 GLN F CA 1
ATOM 17626 C C . GLN F 1 206 ? 1.922 40.609 72.148 1.00 64.70 206 GLN F C 1
ATOM 17627 O O . GLN F 1 206 ? 3.138 40.785 72.024 1.00 80.57 206 GLN F O 1
ATOM 17633 N N . LYS F 1 207 ? 1.042 40.948 71.197 1.00 65.04 207 LYS F N 1
ATOM 17634 C CA . LYS F 1 207 ? 1.447 41.742 70.033 1.00 65.59 207 LYS F CA 1
ATOM 17635 C C . LYS F 1 207 ? 1.458 43.221 70.412 1.00 61.60 207 LYS F C 1
ATOM 17636 O O . LYS F 1 207 ? 2.515 43.771 70.689 1.00 59.44 207 LYS F O 1
ATOM 17642 N N . ASN F 1 219 ? -11.643 41.317 81.689 1.00 68.75 219 ASN F N 1
ATOM 17643 C CA . ASN F 1 219 ? -10.298 40.777 81.517 1.00 66.61 219 ASN F CA 1
ATOM 17644 C C . ASN F 1 219 ? -10.401 39.445 80.771 1.00 60.92 219 ASN F C 1
ATOM 17645 O O . ASN F 1 219 ? -11.207 38.581 81.144 1.00 57.63 219 ASN F O 1
ATOM 17650 N N . LEU F 1 220 ? -9.605 39.309 79.708 1.00 50.49 220 LEU F N 1
ATOM 17651 C CA . LEU F 1 220 ? -9.565 38.081 78.910 1.00 45.58 220 LEU F CA 1
ATOM 17652 C C . LEU F 1 220 ? -8.553 37.175 79.557 1.00 41.91 220 LEU F C 1
ATOM 17653 O O . LEU F 1 220 ? -7.461 37.599 79.938 1.00 43.27 220 LEU F O 1
ATOM 17658 N N . LEU F 1 221 ? -8.929 35.922 79.700 1.00 35.55 221 LEU F N 1
ATOM 17659 C CA . LEU F 1 221 ? -8.057 34.908 80.236 1.00 31.11 221 LEU F CA 1
ATOM 17660 C C . LEU F 1 221 ? -7.380 34.241 79.002 1.00 33.41 221 LEU F C 1
ATOM 17661 O O . LEU F 1 221 ? -7.925 33.328 78.366 1.00 33.97 221 LEU F O 1
ATOM 17666 N N . TRP F 1 222 ? -6.232 34.794 78.629 1.00 27.85 222 TRP F N 1
ATOM 17667 C CA . TRP F 1 222 ? -5.495 34.440 77.405 1.00 26.73 222 TRP F CA 1
ATOM 17668 C C . TRP F 1 222 ? -4.004 34.480 77.737 1.00 28.90 222 TRP F C 1
ATOM 17669 O O . TRP F 1 222 ? -3.468 35.519 78.117 1.00 27.57 222 TRP F O 1
ATOM 17680 N N . ASN F 1 223 ? -3.345 33.351 77.637 1.00 23.40 223 ASN F N 1
ATOM 17681 C CA . ASN F 1 223 ? -2.049 33.202 78.182 1.00 26.08 223 ASN F CA 1
ATOM 17682 C C . ASN F 1 223 ? -1.251 32.159 77.479 1.00 25.26 223 ASN F C 1
ATOM 17683 O O . ASN F 1 223 ? -1.774 31.127 77.062 1.00 25.87 223 ASN F O 1
ATOM 17688 N N . ASN F 1 224 ? 0.059 32.409 77.398 1.00 20.02 224 ASN F N 1
ATOM 17689 C CA . ASN F 1 224 ? 1.051 31.415 77.035 1.00 20.52 224 ASN F CA 1
ATOM 17690 C C . ASN F 1 224 ? 1.370 30.593 78.275 1.00 22.64 224 ASN F C 1
ATOM 17691 O O . ASN F 1 224 ? 1.974 31.107 79.218 1.00 20.03 224 ASN F O 1
ATOM 17696 N N . VAL F 1 225 ? 1.032 29.292 78.293 1.00 20.93 225 VAL F N 1
ATOM 17697 C CA . VAL F 1 225 ? 1.117 28.515 79.508 1.00 23.37 225 VAL F CA 1
ATOM 17698 C C . VAL F 1 225 ? 2.479 28.247 80.020 1.00 22.79 225 VAL F C 1
ATOM 17699 O O . VAL F 1 225 ? 2.611 27.851 81.178 1.00 23.49 225 VAL F O 1
ATOM 17703 N N . PHE F 1 226 ? 3.492 28.447 79.180 1.00 22.28 226 PHE F N 1
ATOM 17704 C CA . PHE F 1 226 ? 4.865 28.247 79.606 1.00 22.61 226 PHE F CA 1
ATOM 17705 C C . PHE F 1 226 ? 5.405 29.403 80.440 1.00 21.83 226 PHE F C 1
ATOM 17706 O O . PHE F 1 226 ? 6.368 29.219 81.161 1.00 23.42 226 PHE F O 1
ATOM 17714 N N . GLN F 1 227 ? 4.812 30.572 80.349 1.00 22.72 227 GLN F N 1
ATOM 17715 C CA . GLN F 1 227 ? 5.339 31.763 81.007 1.00 24.86 227 GLN F CA 1
ATOM 17716 C C . GLN F 1 227 ? 5.292 31.720 82.551 1.00 29.78 227 GLN F C 1
ATOM 17717 O O . GLN F 1 227 ? 6.269 32.148 83.203 1.00 29.11 227 GLN F O 1
ATOM 17723 N N . PRO F 1 228 ? 4.219 31.134 83.138 1.00 25.09 228 PRO F N 1
ATOM 17724 C CA . PRO F 1 228 ? 4.184 31.057 84.621 1.00 27.39 228 PRO F CA 1
ATOM 17725 C C . PRO F 1 228 ? 4.948 29.879 85.188 1.00 28.00 228 PRO F C 1
ATOM 17726 O O . PRO F 1 228 ? 4.726 29.479 86.341 1.00 36.79 228 PRO F O 1
ATOM 17730 N N . LEU F 1 229 ? 5.838 29.277 84.426 1.00 27.95 229 LEU F N 1
ATOM 17731 C CA . LEU F 1 229 ? 6.631 28.240 84.933 1.00 29.96 229 LEU F CA 1
ATOM 17732 C C . LEU F 1 229 ? 8.062 28.727 85.063 1.00 33.26 229 LEU F C 1
ATOM 17733 O O . LEU F 1 229 ? 8.491 29.687 84.392 1.00 34.18 229 LEU F O 1
ATOM 17738 N N . ASP F 1 230 ? 8.807 28.063 85.940 1.00 32.20 230 ASP F N 1
ATOM 17739 C CA . ASP F 1 230 ? 10.211 28.404 86.170 1.00 32.05 230 ASP F CA 1
ATOM 17740 C C . ASP F 1 230 ? 11.024 27.699 85.120 1.00 31.37 230 ASP F C 1
ATOM 17741 O O . ASP F 1 230 ? 10.967 26.460 84.981 1.00 29.49 230 ASP F O 1
ATOM 17746 N N . PRO F 1 231 ? 11.811 28.480 84.318 1.00 30.45 231 PRO F N 1
ATOM 17747 C CA . PRO F 1 231 ? 12.532 27.832 83.209 1.00 30.50 231 PRO F CA 1
ATOM 17748 C C . PRO F 1 231 ? 13.463 26.720 83.637 1.00 27.75 231 PRO F C 1
ATOM 17749 O O . PRO F 1 231 ? 13.616 25.753 82.898 1.00 30.12 231 PRO F O 1
ATOM 17753 N N . GLN F 1 232 ? 14.093 26.822 84.815 1.00 31.26 232 GLN F N 1
ATOM 17754 C CA . GLN F 1 232 ? 14.962 25.723 85.262 1.00 34.66 232 GLN F CA 1
ATOM 17755 C C . GLN F 1 232 ? 14.153 24.462 85.547 1.00 28.68 232 GLN F C 1
ATOM 17756 O O . GLN F 1 232 ? 14.559 23.377 85.249 1.00 25.50 232 GLN F O 1
ATOM 17762 N N . PHE F 1 233 ? 12.990 24.641 86.156 1.00 30.52 233 PHE F N 1
ATOM 17763 C CA . PHE F 1 233 ? 12.189 23.497 86.617 1.00 26.64 233 PHE F CA 1
ATOM 17764 C C . PHE F 1 233 ? 11.614 22.785 85.370 1.00 24.25 233 PHE F C 1
ATOM 17765 O O . PHE F 1 233 ? 11.842 21.559 85.146 1.00 25.01 233 PHE F O 1
ATOM 17773 N N . LEU F 1 234 ? 10.996 23.580 84.516 1.00 24.94 234 LEU F N 1
ATOM 17774 C CA . LEU F 1 234 ? 10.489 23.086 83.256 1.00 26.07 234 LEU F CA 1
ATOM 17775 C C . LEU F 1 234 ? 11.582 22.501 82.359 1.00 27.53 234 LEU F C 1
ATOM 17776 O O . LEU F 1 234 ? 11.395 21.451 81.752 1.00 25.14 234 LEU F O 1
ATOM 17781 N N . GLY F 1 235 ? 12.765 23.132 82.309 1.00 23.61 235 GLY F N 1
ATOM 17782 C CA . GLY F 1 235 ? 13.866 22.544 81.539 1.00 25.80 235 GLY F CA 1
ATOM 17783 C C . GLY F 1 235 ? 14.291 21.193 82.019 1.00 22.26 235 GLY F C 1
ATOM 17784 O O . GLY F 1 235 ? 14.504 20.309 81.225 1.00 24.71 235 GLY F O 1
ATOM 17785 N N . ARG F 1 236 ? 14.401 21.036 83.351 1.00 24.61 236 ARG F N 1
ATOM 17786 C CA . ARG F 1 236 ? 14.811 19.755 83.989 1.00 27.15 236 ARG F CA 1
ATOM 17787 C C . ARG F 1 236 ? 13.806 18.689 83.575 1.00 25.26 236 ARG F C 1
ATOM 17788 O O . ARG F 1 236 ? 14.193 17.577 83.174 1.00 24.10 236 ARG F O 1
ATOM 17796 N N . ALA F 1 237 ? 12.520 19.076 83.695 1.00 23.31 237 ALA F N 1
ATOM 17797 C CA . ALA F 1 237 ? 11.445 18.117 83.329 1.00 24.38 237 ALA F CA 1
ATOM 17798 C C . ALA F 1 237 ? 11.508 17.705 81.842 1.00 25.40 237 ALA F C 1
ATOM 17799 O O . ALA F 1 237 ? 11.454 16.507 81.500 1.00 26.22 237 ALA F O 1
ATOM 17801 N N . SER F 1 238 ? 11.712 18.688 80.979 1.00 24.84 238 SER F N 1
ATOM 17802 C CA . SER F 1 238 ? 11.701 18.414 79.547 1.00 27.24 238 SER F CA 1
ATOM 17803 C C . SER F 1 238 ? 13.004 17.895 78.985 1.00 26.95 238 SER F C 1
ATOM 17804 O O . SER F 1 238 ? 13.051 17.516 77.819 1.00 23.85 238 SER F O 1
ATOM 17807 N N . GLY F 1 239 ? 14.080 17.979 79.786 1.00 24.97 239 GLY F N 1
ATOM 17808 C CA . GLY F 1 239 ? 15.392 17.527 79.353 1.00 26.78 239 GLY F CA 1
ATOM 17809 C C . GLY F 1 239 ? 16.049 18.451 78.332 1.00 27.55 239 GLY F C 1
ATOM 17810 O O . GLY F 1 239 ? 16.838 17.989 77.538 1.00 27.01 239 GLY F O 1
ATOM 17811 N N . VAL F 1 240 ? 15.703 19.740 78.367 1.00 26.81 240 VAL F N 1
ATOM 17812 C CA . VAL F 1 240 ? 16.252 20.712 77.416 1.00 28.64 240 VAL F CA 1
ATOM 17813 C C . VAL F 1 240 ? 16.881 21.819 78.216 1.00 30.58 240 VAL F C 1
ATOM 17814 O O . VAL F 1 240 ? 16.556 22.000 79.382 1.00 26.96 240 VAL F O 1
ATOM 17818 N N . ASN F 1 241 ? 17.809 22.543 77.590 1.00 35.63 241 ASN F N 1
ATOM 17819 C CA . ASN F 1 241 ? 18.467 23.652 78.274 1.00 37.75 241 ASN F CA 1
ATOM 17820 C C . ASN F 1 241 ? 17.452 24.776 78.471 1.00 40.49 241 ASN F C 1
ATOM 17821 O O . ASN F 1 241 ? 16.499 24.965 77.679 1.00 32.94 241 ASN F O 1
ATOM 17826 N N . SER F 1 242 ? 17.649 25.545 79.535 1.00 43.10 242 SER F N 1
ATOM 17827 C CA . SER F 1 242 ? 16.605 26.455 80.004 1.00 47.29 242 SER F CA 1
ATOM 17828 C C . SER F 1 242 ? 16.476 27.681 79.095 1.00 46.97 242 SER F C 1
ATOM 17829 O O . SER F 1 242 ? 15.481 28.403 79.201 1.00 53.04 242 SER F O 1
ATOM 17832 N N . GLU F 1 243 ? 17.453 27.888 78.201 1.00 38.90 243 GLU F N 1
ATOM 17833 C CA . GLU F 1 243 ? 17.320 28.838 77.108 1.00 42.59 243 GLU F CA 1
ATOM 17834 C C . GLU F 1 243 ? 16.430 28.381 75.927 1.00 38.25 243 GLU F C 1
ATOM 17835 O O . GLU F 1 243 ? 15.834 29.209 75.228 1.00 38.27 243 GLU F O 1
ATOM 17841 N N . ILE F 1 244 ? 16.401 27.080 75.626 1.00 37.86 244 ILE F N 1
ATOM 17842 C CA . ILE F 1 244 ? 15.288 26.535 74.856 1.00 31.47 244 ILE F CA 1
ATOM 17843 C C . ILE F 1 244 ? 13.989 26.863 75.598 1.00 29.38 244 ILE F C 1
ATOM 17844 O O . ILE F 1 244 ? 13.054 27.346 74.974 1.00 26.73 244 ILE F O 1
ATOM 17849 N N . ILE F 1 245 ? 13.923 26.640 76.917 1.00 28.90 245 ILE F N 1
ATOM 17850 C CA . ILE F 1 245 ? 12.690 26.991 77.642 1.00 30.28 245 ILE F CA 1
ATOM 17851 C C . ILE F 1 245 ? 12.341 28.490 77.530 1.00 32.11 245 ILE F C 1
ATOM 17852 O O . ILE F 1 245 ? 11.164 28.892 77.454 1.00 27.77 245 ILE F O 1
ATOM 17857 N N . LYS F 1 246 ? 13.339 29.345 77.549 1.00 31.11 246 LYS F N 1
ATOM 17858 C CA . LYS F 1 246 ? 13.053 30.796 77.464 1.00 37.04 246 LYS F CA 1
ATOM 17859 C C . LYS F 1 246 ? 12.413 31.166 76.091 1.00 29.69 246 LYS F C 1
ATOM 17860 O O . LYS F 1 246 ? 11.572 32.084 75.981 1.00 28.85 246 LYS F O 1
ATOM 17866 N N . LYS F 1 247 ? 12.780 30.398 75.069 1.00 28.90 247 LYS F N 1
ATOM 17867 C CA . LYS F 1 247 ? 12.124 30.527 73.761 1.00 27.99 247 LYS F CA 1
ATOM 17868 C C . LYS F 1 247 ? 10.623 30.118 73.796 1.00 27.11 247 LYS F C 1
ATOM 17869 O O . LYS F 1 247 ? 9.748 30.822 73.252 1.00 27.92 247 LYS F O 1
ATOM 17875 N N . LEU F 1 248 ? 10.372 29.012 74.476 1.00 23.97 248 LEU F N 1
ATOM 17876 C CA . LEU F 1 248 ? 9.014 28.547 74.762 1.00 26.39 248 LEU F CA 1
ATOM 17877 C C . LEU F 1 248 ? 8.209 29.632 75.463 1.00 24.31 248 LEU F C 1
ATOM 17878 O O . LEU F 1 248 ? 7.047 29.862 75.112 1.00 25.33 248 LEU F O 1
ATOM 17883 N N . GLN F 1 249 ? 8.843 30.381 76.382 1.00 28.21 249 GLN F N 1
ATOM 17884 C CA . GLN F 1 249 ? 8.202 31.510 77.069 1.00 26.93 249 GLN F CA 1
ATOM 17885 C C . GLN F 1 249 ? 8.027 32.747 76.238 1.00 26.91 249 GLN F C 1
ATOM 17886 O O . GLN F 1 249 ? 7.258 33.610 76.572 1.00 28.82 249 GLN F O 1
ATOM 17892 N N . SER F 1 250 ? 8.677 32.746 75.081 1.00 28.35 250 SER F N 1
ATOM 17893 C CA . SER F 1 250 ? 8.457 33.713 74.019 1.00 30.51 250 SER F CA 1
ATOM 17894 C C . SER F 1 250 ? 8.893 35.043 74.609 1.00 32.38 250 SER F C 1
ATOM 17895 O O . SER F 1 250 ? 8.253 36.070 74.461 1.00 34.08 250 SER F O 1
ATOM 17898 N N . GLU F 1 251 ? 10.022 34.933 75.309 1.00 42.68 251 GLU F N 1
ATOM 17899 C CA . GLU F 1 251 ? 10.830 36.029 75.788 1.00 50.86 251 GLU F CA 1
ATOM 17900 C C . GLU F 1 251 ? 11.205 36.840 74.547 1.00 45.08 251 GLU F C 1
ATOM 17901 O O . GLU F 1 251 ? 11.717 36.280 73.553 1.00 37.65 251 GLU F O 1
ATOM 17907 N N . ASN F 1 252 ? 10.858 38.121 74.587 1.00 45.30 252 ASN F N 1
ATOM 17908 C CA . ASN F 1 252 ? 11.262 39.107 73.568 1.00 47.49 252 ASN F CA 1
ATOM 17909 C C . ASN F 1 252 ? 10.653 38.854 72.185 1.00 46.82 252 ASN F C 1
ATOM 17910 O O . ASN F 1 252 ? 11.137 39.365 71.196 1.00 46.30 252 ASN F O 1
ATOM 17915 N N . ASP F 1 253 ? 9.572 38.087 72.129 1.00 36.39 253 ASP F N 1
ATOM 17916 C CA . ASP F 1 253 ? 8.918 37.761 70.888 1.00 37.66 253 ASP F CA 1
ATOM 17917 C C . ASP F 1 253 ? 7.547 38.385 71.001 1.00 34.56 253 ASP F C 1
ATOM 17918 O O . ASP F 1 253 ? 6.821 38.035 71.911 1.00 44.22 253 ASP F O 1
ATOM 17923 N N . PHE F 1 254 ? 7.171 39.308 70.129 1.00 31.93 254 PHE F N 1
ATOM 17924 C CA . PHE F 1 254 ? 5.901 40.014 70.275 1.00 36.65 254 PHE F CA 1
ATOM 17925 C C . PHE F 1 254 ? 5.027 39.891 69.022 1.00 32.33 254 PHE F C 1
ATOM 17926 O O . PHE F 1 254 ? 4.402 40.841 68.569 1.00 36.37 254 PHE F O 1
ATOM 17934 N N . ARG F 1 255 ? 4.903 38.652 68.531 1.00 32.08 255 ARG F N 1
ATOM 17935 C CA . ARG F 1 255 ? 4.114 38.381 67.323 1.00 25.11 255 ARG F CA 1
ATOM 17936 C C . ARG F 1 255 ? 2.631 38.118 67.582 1.00 28.95 255 ARG F C 1
ATOM 17937 O O . ARG F 1 255 ? 1.885 37.930 66.634 1.00 25.91 255 ARG F O 1
ATOM 17945 N N . GLY F 1 256 ? 2.204 38.096 68.851 1.00 24.27 256 GLY F N 1
ATOM 17946 C CA . GLY F 1 256 ? 0.834 37.754 69.143 1.00 25.14 256 GLY F CA 1
ATOM 17947 C C . GLY F 1 256 ? 0.715 36.238 68.977 1.00 23.19 256 GLY F C 1
ATOM 17948 O O . GLY F 1 256 ? 1.668 35.509 69.184 1.00 20.80 256 GLY F O 1
ATOM 17949 N N . TYR F 1 257 ? -0.510 35.827 68.659 1.00 21.81 257 TYR F N 1
ATOM 17950 C CA . TYR F 1 257 ? -0.897 34.425 68.643 1.00 20.52 257 TYR F CA 1
ATOM 17951 C C . TYR F 1 257 ? -1.197 33.845 67.269 1.00 21.25 257 TYR F C 1
ATOM 17952 O O . TYR F 1 257 ? -1.659 32.686 67.155 1.00 20.44 257 TYR F O 1
ATOM 17961 N N . MET F 1 258 ? -0.908 34.626 66.222 1.00 18.87 258 MET F N 1
ATOM 17962 C CA . MET F 1 258 ? -0.861 34.160 64.837 1.00 19.55 258 MET F CA 1
ATOM 17963 C C . MET F 1 258 ? 0.472 34.711 64.257 1.00 19.09 258 MET F C 1
ATOM 17964 O O . MET F 1 258 ? 0.683 35.936 64.244 1.00 22.12 258 MET F O 1
ATOM 17969 N N . VAL F 1 259 ? 1.358 33.814 63.909 1.00 17.33 259 VAL F N 1
ATOM 17970 C CA . VAL F 1 259 ? 2.688 34.197 63.482 1.00 19.90 259 VAL F CA 1
ATOM 17971 C C . VAL F 1 259 ? 2.832 33.920 61.999 1.00 22.16 259 VAL F C 1
ATOM 17972 O O . VAL F 1 259 ? 2.260 32.935 61.493 1.00 20.86 259 VAL F O 1
ATOM 17976 N N . ARG F 1 260 ? 3.680 34.707 61.311 1.00 20.18 260 ARG F N 1
ATOM 17977 C CA . ARG F 1 260 ? 3.880 34.443 59.898 1.00 22.51 260 ARG F CA 1
ATOM 17978 C C . ARG F 1 260 ? 4.969 33.408 59.680 1.00 20.42 260 ARG F C 1
ATOM 17979 O O . ARG F 1 260 ? 6.016 33.484 60.274 1.00 21.58 260 ARG F O 1
ATOM 17987 N N . VAL F 1 261 ? 4.722 32.396 58.840 1.00 19.36 261 VAL F N 1
ATOM 17988 C CA . VAL F 1 261 ? 5.677 31.405 58.526 1.00 20.23 261 VAL F CA 1
ATOM 17989 C C . VAL F 1 261 ? 6.482 31.843 57.301 1.00 20.55 261 VAL F C 1
ATOM 17990 O O . VAL F 1 261 ? 5.958 31.899 56.245 1.00 22.77 261 VAL F O 1
ATOM 17994 N N . ARG F 1 262 ? 7.748 32.216 57.492 1.00 25.50 262 ARG F N 1
ATOM 17995 C CA . ARG F 1 262 ? 8.469 32.961 56.429 1.00 27.46 262 ARG F CA 1
ATOM 17996 C C . ARG F 1 262 ? 8.663 32.140 55.176 1.00 29.37 262 ARG F C 1
ATOM 17997 O O . ARG F 1 262 ? 8.545 32.667 54.040 1.00 28.14 262 ARG F O 1
ATOM 18005 N N . ASP F 1 263 ? 8.947 30.859 55.369 1.00 30.09 263 ASP F N 1
ATOM 18006 C CA . ASP F 1 263 ? 9.233 29.929 54.280 1.00 34.91 263 ASP F CA 1
ATOM 18007 C C . ASP F 1 263 ? 8.116 28.934 53.925 1.00 37.37 263 ASP F C 1
ATOM 18008 O O . ASP F 1 263 ? 8.353 28.072 53.083 1.00 38.22 263 ASP F O 1
ATOM 18013 N N . GLY F 1 264 ? 6.925 29.095 54.514 1.00 29.55 264 GLY F N 1
ATOM 18014 C CA . GLY F 1 264 ? 5.837 28.130 54.424 1.00 31.78 264 GLY F CA 1
ATOM 18015 C C . GLY F 1 264 ? 6.048 26.868 55.305 1.00 29.42 264 GLY F C 1
ATOM 18016 O O . GLY F 1 264 ? 7.171 26.484 55.625 1.00 27.50 264 GLY F O 1
ATOM 18017 N N . LEU F 1 265 ? 4.941 26.292 55.747 1.00 28.62 265 LEU F N 1
ATOM 18018 C CA . LEU F 1 265 ? 4.954 25.254 56.790 1.00 25.49 265 LEU F CA 1
ATOM 18019 C C . LEU F 1 265 ? 5.266 23.896 56.234 1.00 25.58 265 LEU F C 1
ATOM 18020 O O . LEU F 1 265 ? 4.737 23.512 55.205 1.00 28.12 265 LEU F O 1
ATOM 18025 N N . ARG F 1 266 ? 6.171 23.179 56.840 1.00 23.16 266 ARG F N 1
ATOM 18026 C CA . ARG F 1 266 ? 6.583 21.845 56.360 1.00 26.72 266 ARG F CA 1
ATOM 18027 C C . ARG F 1 266 ? 5.985 20.790 57.302 1.00 28.73 266 ARG F C 1
ATOM 18028 O O . ARG F 1 266 ? 6.323 20.748 58.468 1.00 36.66 266 ARG F O 1
ATOM 18036 N N . LEU F 1 267 ? 5.035 20.012 56.783 1.00 24.35 267 LEU F N 1
ATOM 18037 C CA . LEU F 1 267 ? 4.241 19.003 57.537 1.00 26.08 267 LEU F CA 1
ATOM 18038 C C . LEU F 1 267 ? 4.371 17.697 56.805 1.00 24.14 267 LEU F C 1
ATOM 18039 O O . LEU F 1 267 ? 4.730 17.664 55.627 1.00 23.02 267 LEU F O 1
ATOM 18044 N N . VAL F 1 268 ? 3.967 16.620 57.447 1.00 22.28 268 VAL F N 1
ATOM 18045 C CA . VAL F 1 268 ? 3.963 15.327 56.878 1.00 20.28 268 VAL F CA 1
ATOM 18046 C C . VAL F 1 268 ? 2.524 15.152 56.415 1.00 23.23 268 VAL F C 1
ATOM 18047 O O . VAL F 1 268 ? 1.630 15.189 57.219 1.00 26.56 268 VAL F O 1
ATOM 18051 N N . ARG F 1 269 ? 2.298 15.073 55.118 1.00 25.44 269 ARG F N 1
ATOM 18052 C CA . ARG F 1 269 ? 0.938 15.120 54.607 1.00 29.32 269 ARG F CA 1
ATOM 18053 C C . ARG F 1 269 ? 0.892 14.196 53.417 1.00 26.51 269 ARG F C 1
ATOM 18054 O O . ARG F 1 269 ? 1.891 14.125 52.640 1.00 25.18 269 ARG F O 1
ATOM 18062 N N . PRO F 1 270 ? -0.227 13.446 53.299 1.00 27.21 270 PRO F N 1
ATOM 18063 C CA . PRO F 1 270 ? -0.368 12.430 52.300 1.00 31.22 270 PRO F CA 1
ATOM 18064 C C . PRO F 1 270 ? -0.138 13.002 50.915 1.00 33.06 270 PRO F C 1
ATOM 18065 O O . PRO F 1 270 ? -0.670 14.064 50.558 1.00 27.83 270 PRO F O 1
ATOM 18069 N N . SER F 1 271 ? 0.698 12.262 50.197 1.00 35.53 271 SER F N 1
ATOM 18070 C CA . SER F 1 271 ? 1.052 12.458 48.833 1.00 40.32 271 SER F CA 1
ATOM 18071 C C . SER F 1 271 ? -0.049 11.916 47.888 1.00 38.25 271 SER F C 1
ATOM 18072 O O . SER F 1 271 ? -0.891 11.089 48.272 1.00 34.99 271 SER F O 1
ATOM 18075 N N . SER F 1 272 ? 0.017 12.357 46.638 1.00 38.51 272 SER F N 1
ATOM 18076 C CA . SER F 1 272 ? -0.911 11.893 45.601 1.00 35.44 272 SER F CA 1
ATOM 18077 C C . SER F 1 272 ? -0.753 10.379 45.336 1.00 35.15 272 SER F C 1
ATOM 18078 O O . SER F 1 272 ? 0.371 9.818 45.357 1.00 30.36 272 SER F O 1
ATOM 18081 N N . GLU F 1 273 ? -1.886 9.748 45.044 1.00 34.36 273 GLU F N 1
ATOM 18082 C CA . GLU F 1 273 ? -1.967 8.293 44.804 1.00 39.19 273 GLU F CA 1
ATOM 18083 C C . GLU F 1 273 ? -2.562 8.005 43.394 1.00 50.84 273 GLU F C 1
ATOM 18084 O O . GLU F 1 273 ? -3.547 7.275 43.284 1.00 50.57 273 GLU F O 1
ATOM 18090 N N . GLU F 1 274 ? -1.987 8.597 42.333 1.00 60.69 274 GLU F N 1
ATOM 18091 C CA . GLU F 1 274 ? -2.317 8.210 40.924 1.00 68.61 274 GLU F CA 1
ATOM 18092 C C . GLU F 1 274 ? -1.393 7.085 40.433 1.00 70.95 274 GLU F C 1
ATOM 18093 O O . GLU F 1 274 ? -1.378 6.745 39.244 1.00 77.28 274 GLU F O 1
ATOM 18099 N N . GLY F 1 285 ? -5.474 -1.658 66.023 1.00 23.91 285 GLY F N 1
ATOM 18100 C CA . GLY F 1 285 ? -5.716 -1.354 67.463 1.00 23.38 285 GLY F CA 1
ATOM 18101 C C . GLY F 1 285 ? -6.508 -0.050 67.617 1.00 24.07 285 GLY F C 1
ATOM 18102 O O . GLY F 1 285 ? -7.117 0.380 66.649 1.00 23.02 285 GLY F O 1
ATOM 18103 N N . TYR F 1 286 ? -6.451 0.580 68.802 1.00 22.41 286 TYR F N 1
ATOM 18104 C CA . TYR F 1 286 ? -7.135 1.876 69.089 1.00 26.05 286 TYR F CA 1
ATOM 18105 C C . TYR F 1 286 ? -6.817 3.014 68.161 1.00 24.93 286 TYR F C 1
ATOM 18106 O O . TYR F 1 286 ? -7.618 3.929 67.953 1.00 26.70 286 TYR F O 1
ATOM 18115 N N . GLU F 1 287 ? -5.616 2.973 67.616 1.00 23.95 287 GLU F N 1
ATOM 18116 C CA . GLU F 1 287 ? -5.222 3.948 66.636 1.00 23.58 287 GLU F CA 1
ATOM 18117 C C . GLU F 1 287 ? -6.159 3.989 65.406 1.00 25.99 287 GLU F C 1
ATOM 18118 O O . GLU F 1 287 ? -6.183 5.012 64.687 1.00 26.60 287 GLU F O 1
ATOM 18124 N N . GLU F 1 288 ? -6.878 2.873 65.160 1.00 21.47 288 GLU F N 1
ATOM 18125 C CA . GLU F 1 288 ? -7.809 2.762 64.068 1.00 22.78 288 GLU F CA 1
ATOM 18126 C C . GLU F 1 288 ? -9.245 3.140 64.388 1.00 23.34 288 GLU F C 1
ATOM 18127 O O . GLU F 1 288 ? -10.029 3.303 63.497 1.00 24.46 288 GLU F O 1
ATOM 18133 N N . THR F 1 289 ? -9.568 3.326 65.653 1.00 22.19 289 THR F N 1
ATOM 18134 C CA . THR F 1 289 ? -10.934 3.601 66.053 1.00 23.30 289 THR F CA 1
ATOM 18135 C C . THR F 1 289 ? -11.016 4.929 66.770 1.00 22.77 289 THR F C 1
ATOM 18136 O O . THR F 1 289 ? -11.177 5.978 66.107 1.00 23.83 289 THR F O 1
ATOM 18140 N N . LEU F 1 290 ? -10.849 4.895 68.096 1.00 22.30 290 LEU F N 1
ATOM 18141 C CA . LEU F 1 290 ? -10.936 6.059 68.952 1.00 23.90 290 LEU F CA 1
ATOM 18142 C C . LEU F 1 290 ? -10.051 7.197 68.533 1.00 22.73 290 LEU F C 1
ATOM 18143 O O . LEU F 1 290 ? -10.485 8.370 68.561 1.00 26.16 290 LEU F O 1
ATOM 18148 N N . CYS F 1 291 ? -8.831 6.886 68.069 1.00 22.27 291 CYS F N 1
ATOM 18149 C CA . CYS F 1 291 ? -7.877 7.928 67.760 1.00 22.29 291 CYS F CA 1
ATOM 18150 C C . CYS F 1 291 ? -8.204 8.631 66.415 1.00 23.69 291 CYS F C 1
ATOM 18151 O O . CYS F 1 291 ? -7.644 9.708 66.176 1.00 28.79 291 CYS F O 1
ATOM 18154 N N . THR F 1 292 ? -9.105 8.010 65.644 1.00 25.64 292 THR F N 1
ATOM 18155 C CA . THR F 1 292 ? -9.592 8.478 64.282 1.00 27.99 292 THR F CA 1
ATOM 18156 C C . THR F 1 292 ? -10.856 9.244 64.155 1.00 26.40 292 THR F C 1
ATOM 18157 O O . THR F 1 292 ? -11.350 9.403 63.003 1.00 25.14 292 THR F O 1
ATOM 18161 N N . VAL F 1 293 ? -11.398 9.585 65.305 1.00 21.67 293 VAL F N 1
ATOM 18162 C CA . VAL F 1 293 ? -12.754 10.165 65.436 1.00 21.76 293 VAL F CA 1
ATOM 18163 C C . VAL F 1 293 ? -12.848 11.289 64.395 1.00 22.67 293 VAL F C 1
ATOM 18164 O O . VAL F 1 293 ? -11.891 12.058 64.205 1.00 21.81 293 VAL F O 1
ATOM 18168 N N A ARG F 1 294 ? -13.964 11.429 63.680 0.45 19.84 294 ARG F N 1
ATOM 18169 N N B ARG F 1 294 ? -14.004 11.308 63.733 0.55 19.96 294 ARG F N 1
ATOM 18170 C CA A ARG F 1 294 ? -14.083 12.523 62.671 0.45 18.67 294 ARG F CA 1
ATOM 18171 C CA B ARG F 1 294 ? -14.325 12.368 62.822 0.55 19.84 294 ARG F CA 1
ATOM 18172 C C A ARG F 1 294 ? -14.414 13.838 63.386 0.45 17.07 294 ARG F C 1
ATOM 18173 C C B ARG F 1 294 ? -14.604 13.603 63.643 0.55 17.55 294 ARG F C 1
ATOM 18174 O O A ARG F 1 294 ? -15.284 13.833 64.227 0.45 15.50 294 ARG F O 1
ATOM 18175 O O B ARG F 1 294 ? -15.297 13.632 64.658 0.55 17.57 294 ARG F O 1
ATOM 18190 N N A ILE F 1 295 ? -13.767 14.964 63.043 0.50 14.67 295 ILE F N 1
ATOM 18191 N N B ILE F 1 295 ? -14.032 14.692 63.127 0.50 16.54 295 ILE F N 1
ATOM 18192 C CA A ILE F 1 295 ? -13.982 16.197 63.775 0.50 16.48 295 ILE F CA 1
ATOM 18193 C CA B ILE F 1 295 ? -14.059 15.989 63.766 0.50 17.66 295 ILE F CA 1
ATOM 18194 C C A ILE F 1 295 ? -14.809 17.189 62.963 0.50 16.02 295 ILE F C 1
ATOM 18195 C C B ILE F 1 295 ? -14.900 17.057 63.013 0.50 16.71 295 ILE F C 1
ATOM 18196 O O A ILE F 1 295 ? -15.096 18.279 63.450 0.50 17.68 295 ILE F O 1
ATOM 18197 O O B ILE F 1 295 ? -15.278 18.068 63.603 0.50 19.15 295 ILE F O 1
ATOM 18206 N N . LYS F 1 296 ? -15.115 16.874 61.710 1.00 16.57 296 LYS F N 1
ATOM 18207 C CA . LYS F 1 296 ? -15.733 17.861 60.893 1.00 19.52 296 LYS F CA 1
ATOM 18208 C C . LYS F 1 296 ? -16.599 17.338 59.794 1.00 20.33 296 LYS F C 1
ATOM 18209 O O . LYS F 1 296 ? -16.481 16.178 59.379 1.00 19.07 296 LYS F O 1
ATOM 18215 N N . GLU F 1 297 ? -17.402 18.244 59.259 1.00 19.49 297 GLU F N 1
ATOM 18216 C CA . GLU F 1 297 ? -18.306 17.920 58.156 1.00 19.98 297 GLU F CA 1
ATOM 18217 C C . GLU F 1 297 ? -18.525 19.235 57.384 1.00 19.68 297 GLU F C 1
ATOM 18218 O O . GLU F 1 297 ? -18.739 20.295 58.019 1.00 19.27 297 GLU F O 1
ATOM 18224 N N . ASN F 1 298 ? -18.576 19.153 56.060 1.00 18.09 298 ASN F N 1
ATOM 18225 C CA . ASN F 1 298 ? -18.874 20.318 55.264 1.00 19.07 298 ASN F CA 1
ATOM 18226 C C . ASN F 1 298 ? -20.345 20.475 55.018 1.00 19.91 298 ASN F C 1
ATOM 18227 O O . ASN F 1 298 ? -21.033 19.510 54.664 1.00 24.11 298 ASN F O 1
ATOM 18232 N N . LEU F 1 299 ? -20.857 21.702 55.096 1.00 18.41 299 LEU F N 1
ATOM 18233 C CA . LEU F 1 299 ? -22.241 21.928 54.898 1.00 18.80 299 LEU F CA 1
ATOM 18234 C C . LEU F 1 299 ? -22.575 22.730 53.629 1.00 19.37 299 LEU F C 1
ATOM 18235 O O . LEU F 1 299 ? -23.734 23.073 53.443 1.00 20.86 299 LEU F O 1
ATOM 18240 N N . LEU F 1 300 ? -21.567 23.076 52.843 1.00 19.50 300 LEU F N 1
ATOM 18241 C CA . LEU F 1 300 ? -21.743 24.079 51.788 1.00 23.00 300 LEU F CA 1
ATOM 18242 C C . LEU F 1 300 ? -22.406 23.671 50.502 1.00 24.81 300 LEU F C 1
ATOM 18243 O O . LEU F 1 300 ? -23.067 24.503 49.884 1.00 26.81 300 LEU F O 1
ATOM 18248 N N A ASN F 1 301 ? -22.230 22.422 50.096 0.50 22.34 301 ASN F N 1
ATOM 18249 N N B ASN F 1 301 ? -22.198 22.444 50.033 0.50 25.61 301 ASN F N 1
ATOM 18250 C CA A ASN F 1 301 ? -22.797 21.954 48.856 0.50 22.75 301 ASN F CA 1
ATOM 18251 C CA B ASN F 1 301 ? -22.718 22.094 48.720 0.50 28.62 301 ASN F CA 1
ATOM 18252 C C A ASN F 1 301 ? -24.325 21.890 48.956 0.50 27.58 301 ASN F C 1
ATOM 18253 C C B ASN F 1 301 ? -24.223 21.821 48.824 0.50 31.14 301 ASN F C 1
ATOM 18254 O O A ASN F 1 301 ? -24.841 21.313 49.916 0.50 27.21 301 ASN F O 1
ATOM 18255 O O B ASN F 1 301 ? -24.628 21.027 49.675 0.50 30.24 301 ASN F O 1
ATOM 18264 N N . PRO F 1 302 ? -25.056 22.490 47.989 1.00 28.05 302 PRO F N 1
ATOM 18265 C CA . PRO F 1 302 ? -26.549 22.334 48.072 1.00 29.56 302 PRO F CA 1
ATOM 18266 C C . PRO F 1 302 ? -26.945 20.886 48.020 1.00 33.37 302 PRO F C 1
ATOM 18267 O O . PRO F 1 302 ? -27.981 20.580 48.527 1.00 35.45 302 PRO F O 1
ATOM 18271 N N . GLU F 1 303 ? -26.108 20.011 47.423 1.00 33.93 303 GLU F N 1
ATOM 18272 C CA . GLU F 1 303 ? -26.387 18.563 47.411 1.00 37.59 303 GLU F CA 1
ATOM 18273 C C . GLU F 1 303 ? -26.473 17.894 48.764 1.00 30.30 303 GLU F C 1
ATOM 18274 O O . GLU F 1 303 ? -27.066 16.807 48.862 1.00 36.86 303 GLU F O 1
ATOM 18280 N N . ARG F 1 304 ? -25.840 18.469 49.773 1.00 32.09 304 ARG F N 1
ATOM 18281 C CA . ARG F 1 304 ? -25.844 17.978 51.219 1.00 27.16 304 ARG F CA 1
ATOM 18282 C C . ARG F 1 304 ? -27.110 18.432 51.994 1.00 23.21 304 ARG F C 1
ATOM 18283 O O . ARG F 1 304 ? -27.297 18.239 53.200 1.00 25.30 304 ARG F O 1
ATOM 18291 N N . ALA F 1 305 ? -27.951 19.140 51.311 1.00 23.87 305 ALA F N 1
ATOM 18292 C CA . ALA F 1 305 ? -29.189 19.576 51.853 1.00 20.27 305 ALA F CA 1
ATOM 18293 C C . ALA F 1 305 ? -29.986 18.435 52.389 1.00 18.94 305 ALA F C 1
ATOM 18294 O O . ALA F 1 305 ? -29.995 17.383 51.793 1.00 20.93 305 ALA F O 1
ATOM 18296 N N . ASP F 1 306 ? -30.621 18.663 53.520 1.00 16.43 306 ASP F N 1
ATOM 18297 C CA . ASP F 1 306 ? -31.571 17.715 54.123 1.00 17.32 306 ASP F CA 1
ATOM 18298 C C . ASP F 1 306 ? -33.007 18.119 53.834 1.00 17.17 306 ASP F C 1
ATOM 18299 O O . ASP F 1 306 ? -33.870 17.256 53.671 1.00 18.51 306 ASP F O 1
ATOM 18304 N N . ILE F 1 307 ? -33.240 19.408 53.774 1.00 17.55 307 ILE F N 1
ATOM 18305 C CA . ILE F 1 307 ? -34.540 19.954 53.359 1.00 17.75 307 ILE F CA 1
ATOM 18306 C C . ILE F 1 307 ? -34.286 20.873 52.124 1.00 17.56 307 ILE F C 1
ATOM 18307 O O . ILE F 1 307 ? -33.349 21.665 52.134 1.00 17.11 307 ILE F O 1
ATOM 18312 N N . TYR F 1 308 ? -35.089 20.715 51.074 1.00 17.35 308 TYR F N 1
ATOM 18313 C CA . TYR F 1 308 ? -34.964 21.509 49.849 1.00 17.32 308 TYR F CA 1
ATOM 18314 C C . TYR F 1 308 ? -36.352 21.862 49.364 1.00 16.85 308 TYR F C 1
ATOM 18315 O O . TYR F 1 308 ? -37.162 21.009 49.142 1.00 15.80 308 TYR F O 1
ATOM 18324 N N . THR F 1 309 ? -36.570 23.158 49.185 1.00 15.35 309 THR F N 1
ATOM 18325 C CA . THR F 1 309 ? -37.796 23.590 48.461 1.00 17.14 309 THR F CA 1
ATOM 18326 C C . THR F 1 309 ? -37.354 24.382 47.256 1.00 15.54 309 THR F C 1
ATOM 18327 O O . THR F 1 309 ? -36.592 25.401 47.414 1.00 15.86 309 THR F O 1
ATOM 18331 N N . SER F 1 310 ? -37.749 23.892 46.067 1.00 17.44 310 SER F N 1
ATOM 18332 C CA . SER F 1 310 ? -37.348 24.541 44.840 1.00 18.14 310 SER F CA 1
ATOM 18333 C C . SER F 1 310 ? -37.839 25.987 44.892 1.00 17.96 310 SER F C 1
ATOM 18334 O O . SER F 1 310 ? -38.920 26.262 45.334 1.00 22.02 310 SER F O 1
ATOM 18337 N N . ARG F 1 311 ? -36.972 26.890 44.469 1.00 22.25 311 ARG F N 1
ATOM 18338 C CA . ARG F 1 311 ? -37.163 28.345 44.557 1.00 23.18 311 ARG F CA 1
ATOM 18339 C C . ARG F 1 311 ? -37.097 28.938 45.944 1.00 20.97 311 ARG F C 1
ATOM 18340 O O . ARG F 1 311 ? -37.105 30.203 46.106 1.00 23.18 311 ARG F O 1
ATOM 18348 N N . GLY F 1 312 ? -37.064 28.089 46.968 1.00 19.32 312 GLY F N 1
ATOM 18349 C CA . GLY F 1 312 ? -37.016 28.569 48.353 1.00 19.54 312 GLY F CA 1
ATOM 18350 C C . GLY F 1 312 ? -35.616 28.524 48.944 1.00 18.49 312 GLY F C 1
ATOM 18351 O O . GLY F 1 312 ? -35.125 29.519 49.456 1.00 18.17 312 GLY F O 1
ATOM 18352 N N . GLY F 1 313 ? -35.009 27.335 48.933 1.00 17.08 313 GLY F N 1
ATOM 18353 C CA . GLY F 1 313 ? -33.666 27.136 49.385 1.00 15.24 313 GLY F CA 1
ATOM 18354 C C . GLY F 1 313 ? -33.511 25.838 50.211 1.00 15.47 313 GLY F C 1
ATOM 18355 O O . GLY F 1 313 ? -34.279 24.894 49.989 1.00 16.59 313 GLY F O 1
ATOM 18356 N N . THR F 1 314 ? -32.505 25.810 51.080 1.00 16.23 314 THR F N 1
ATOM 18357 C CA . THR F 1 314 ? -32.069 24.547 51.740 1.00 16.73 314 THR F CA 1
ATOM 18358 C C . THR F 1 314 ? -31.798 24.753 53.199 1.00 14.82 314 THR F C 1
ATOM 18359 O O . THR F 1 314 ? -31.425 25.849 53.650 1.00 15.91 314 THR F O 1
ATOM 18363 N N . VAL F 1 315 ? -31.890 23.622 53.901 1.00 16.07 315 VAL F N 1
ATOM 18364 C CA . VAL F 1 315 ? -31.390 23.460 55.245 1.00 16.27 315 VAL F CA 1
ATOM 18365 C C . VAL F 1 315 ? -30.520 22.196 55.236 1.00 15.82 315 VAL F C 1
ATOM 18366 O O . VAL F 1 315 ? -30.951 21.108 54.793 1.00 16.63 315 VAL F O 1
ATOM 18370 N N . SER F 1 316 ? -29.336 22.331 55.805 1.00 16.80 316 SER F N 1
ATOM 18371 C CA . SER F 1 316 ? -28.354 21.227 55.872 1.00 16.34 316 SER F CA 1
ATOM 18372 C C . SER F 1 316 ? -28.022 21.118 57.348 1.00 19.39 316 SER F C 1
ATOM 18373 O O . SER F 1 316 ? -27.442 22.057 57.945 1.00 18.00 316 SER F O 1
ATOM 18376 N N . THR F 1 317 ? -28.440 20.011 57.968 1.00 20.87 317 THR F N 1
ATOM 18377 C CA . THR F 1 317 ? -28.395 19.859 59.434 1.00 24.64 317 THR F CA 1
ATOM 18378 C C . THR F 1 317 ? -27.150 19.044 59.783 1.00 23.37 317 THR F C 1
ATOM 18379 O O . THR F 1 317 ? -26.761 18.177 59.023 1.00 26.71 317 THR F O 1
ATOM 18383 N N . LEU F 1 318 ? -26.538 19.339 60.929 1.00 18.99 318 LEU F N 1
ATOM 18384 C CA . LEU F 1 318 ? -25.364 18.654 61.409 1.00 18.07 318 LEU F CA 1
ATOM 18385 C C . LEU F 1 318 ? -25.602 18.285 62.878 1.00 16.99 318 LEU F C 1
ATOM 18386 O O . LEU F 1 318 ? -25.575 19.118 63.726 1.00 15.92 318 LEU F O 1
ATOM 18391 N N . ASN F 1 319 ? -25.870 16.998 63.150 1.00 16.67 319 ASN F N 1
ATOM 18392 C CA . ASN F 1 319 ? -26.079 16.558 64.472 1.00 15.63 319 ASN F CA 1
ATOM 18393 C C . ASN F 1 319 ? -25.490 15.144 64.637 1.00 14.95 319 ASN F C 1
ATOM 18394 O O . ASN F 1 319 ? -24.728 14.708 63.754 1.00 14.53 319 ASN F O 1
ATOM 18399 N N . SER F 1 320 ? -25.721 14.550 65.808 1.00 14.78 320 SER F N 1
ATOM 18400 C CA . SER F 1 320 ? -25.004 13.322 66.142 1.00 15.99 320 SER F CA 1
ATOM 18401 C C . SER F 1 320 ? -25.429 12.112 65.314 1.00 16.90 320 SER F C 1
ATOM 18402 O O . SER F 1 320 ? -24.794 11.083 65.436 1.00 18.60 320 SER F O 1
ATOM 18405 N N . TYR F 1 321 ? -26.507 12.201 64.526 1.00 16.11 321 TYR F N 1
ATOM 18406 C CA . TYR F 1 321 ? -26.824 11.187 63.509 1.00 17.57 321 TYR F CA 1
ATOM 18407 C C . TYR F 1 321 ? -25.928 11.274 62.282 1.00 15.72 321 TYR F C 1
ATOM 18408 O O . TYR F 1 321 ? -25.968 10.400 61.373 1.00 17.18 321 TYR F O 1
ATOM 18417 N N A ASN F 1 322 ? -25.138 12.378 62.180 0.62 15.23 322 ASN F N 1
ATOM 18418 N N B ASN F 1 322 ? -25.040 12.255 62.265 0.38 15.57 322 ASN F N 1
ATOM 18419 C CA A ASN F 1 322 ? -24.232 12.665 61.076 0.62 17.32 322 ASN F CA 1
ATOM 18420 C CA B ASN F 1 322 ? -24.141 12.443 61.202 0.38 16.44 322 ASN F CA 1
ATOM 18421 C C A ASN F 1 322 ? -22.731 12.593 61.549 0.62 17.72 322 ASN F C 1
ATOM 18422 C C B ASN F 1 322 ? -22.684 12.419 61.684 0.38 16.36 322 ASN F C 1
ATOM 18423 O O A ASN F 1 322 ? -21.893 11.997 60.863 0.62 18.16 322 ASN F O 1
ATOM 18424 O O B ASN F 1 322 ? -21.826 11.678 61.180 0.38 15.65 322 ASN F O 1
ATOM 18433 N N . LEU F 1 323 ? -22.420 13.243 62.677 1.00 16.72 323 LEU F N 1
ATOM 18434 C CA . LEU F 1 323 ? -21.087 13.467 63.187 1.00 16.75 323 LEU F CA 1
ATOM 18435 C C . LEU F 1 323 ? -21.064 12.970 64.617 1.00 18.62 323 LEU F C 1
ATOM 18436 O O . LEU F 1 323 ? -21.651 13.560 65.544 1.00 16.84 323 LEU F O 1
ATOM 18441 N N . PRO F 1 324 ? -20.446 11.814 64.842 1.00 16.77 324 PRO F N 1
ATOM 18442 C CA . PRO F 1 324 ? -20.741 11.229 66.152 1.00 16.65 324 PRO F CA 1
ATOM 18443 C C . PRO F 1 324 ? -20.262 11.975 67.401 1.00 14.94 324 PRO F C 1
ATOM 18444 O O . PRO F 1 324 ? -20.827 11.820 68.465 1.00 18.10 324 PRO F O 1
ATOM 18448 N N . ILE F 1 325 ? -19.139 12.680 67.276 1.00 15.25 325 ILE F N 1
ATOM 18449 C CA . ILE F 1 325 ? -18.561 13.404 68.406 1.00 15.82 325 ILE F CA 1
ATOM 18450 C C . ILE F 1 325 ? -19.527 14.424 68.979 1.00 14.06 325 ILE F C 1
ATOM 18451 O O . ILE F 1 325 ? -19.406 14.850 70.132 1.00 14.68 325 ILE F O 1
ATOM 18456 N N . LEU F 1 326 ? -20.485 14.837 68.180 1.00 15.85 326 LEU F N 1
ATOM 18457 C CA . LEU F 1 326 ? -21.448 15.813 68.642 1.00 15.92 326 LEU F CA 1
ATOM 18458 C C . LEU F 1 326 ? -22.316 15.294 69.796 1.00 16.58 326 LEU F C 1
ATOM 18459 O O . LEU F 1 326 ? -22.879 16.074 70.546 1.00 15.89 326 LEU F O 1
ATOM 18464 N N . ARG F 1 327 ? -22.518 13.970 69.862 1.00 17.28 327 ARG F N 1
ATOM 18465 C CA . ARG F 1 327 ? -23.253 13.401 71.001 1.00 18.63 327 ARG F CA 1
ATOM 18466 C C . ARG F 1 327 ? -22.593 13.727 72.307 1.00 18.35 327 ARG F C 1
ATOM 18467 O O . ARG F 1 327 ? -23.237 14.152 73.253 1.00 18.67 327 ARG F O 1
ATOM 18475 N N . LYS F 1 328 ? -21.269 13.489 72.369 1.00 17.44 328 LYS F N 1
ATOM 18476 C CA . LYS F 1 328 ? -20.510 13.825 73.536 1.00 19.29 328 LYS F CA 1
ATOM 18477 C C . LYS F 1 328 ? -20.523 15.319 73.850 1.00 18.03 328 LYS F C 1
ATOM 18478 O O . LYS F 1 328 ? -20.613 15.715 74.978 1.00 18.40 328 LYS F O 1
ATOM 18484 N N . LEU F 1 329 ? -20.461 16.116 72.811 1.00 17.28 329 LEU F N 1
ATOM 18485 C CA . LEU F 1 329 ? -20.315 17.590 72.963 1.00 16.90 329 LEU F CA 1
ATOM 18486 C C . LEU F 1 329 ? -21.646 18.285 73.260 1.00 16.66 329 LEU F C 1
ATOM 18487 O O . LEU F 1 329 ? -21.663 19.404 73.732 1.00 18.63 329 LEU F O 1
ATOM 18492 N N . GLN F 1 330 ? -22.757 17.623 72.926 1.00 14.14 330 GLN F N 1
ATOM 18493 C CA . GLN F 1 330 ? -24.097 18.156 73.124 1.00 15.50 330 GLN F CA 1
ATOM 18494 C C . GLN F 1 330 ? -24.265 19.486 72.346 1.00 14.96 330 GLN F C 1
ATOM 18495 O O . GLN F 1 330 ? -24.876 20.443 72.811 1.00 16.92 330 GLN F O 1
ATOM 18501 N N . LEU F 1 331 ? -23.816 19.462 71.135 1.00 15.51 331 LEU F N 1
ATOM 18502 C CA . LEU F 1 331 ? -23.943 20.561 70.183 1.00 15.64 331 LEU F CA 1
ATOM 18503 C C . LEU F 1 331 ? -24.418 20.082 68.855 1.00 16.14 331 LEU F C 1
ATOM 18504 O O . LEU F 1 331 ? -24.216 18.935 68.446 1.00 16.35 331 LEU F O 1
ATOM 18509 N N . SER F 1 332 ? -25.041 20.994 68.122 1.00 15.38 332 SER F N 1
ATOM 18510 C CA . SER F 1 332 ? -25.357 20.759 66.708 1.00 16.65 332 SER F CA 1
ATOM 18511 C C . SER F 1 332 ? -25.320 22.073 65.897 1.00 15.27 332 SER F C 1
ATOM 18512 O O . SER F 1 332 ? -25.127 23.094 66.427 1.00 14.86 332 SER F O 1
ATOM 18515 N N . ALA F 1 333 ? -25.442 21.932 64.608 1.00 15.40 333 ALA F N 1
ATOM 18516 C CA . ALA F 1 333 ? -25.353 23.086 63.713 1.00 16.43 333 ALA F CA 1
ATOM 18517 C C . ALA F 1 333 ? -26.220 22.877 62.503 1.00 17.55 333 ALA F C 1
ATOM 18518 O O . ALA F 1 333 ? -26.635 21.794 62.148 1.00 17.00 333 ALA F O 1
ATOM 18520 N N . ASN F 1 334 ? -26.392 23.964 61.762 1.00 18.66 334 ASN F N 1
ATOM 18521 C CA . ASN F 1 334 ? -26.983 23.845 60.456 1.00 17.27 334 ASN F CA 1
ATOM 18522 C C . ASN F 1 334 ? -26.575 24.998 59.584 1.00 18.39 334 ASN F C 1
ATOM 18523 O O . ASN F 1 334 ? -26.070 26.027 60.093 1.00 18.17 334 ASN F O 1
ATOM 18528 N N . ARG F 1 335 ? -26.704 24.786 58.288 1.00 14.35 335 ARG F N 1
ATOM 18529 C CA . ARG F 1 335 ? -26.553 25.903 57.287 1.00 16.42 335 ARG F CA 1
ATOM 18530 C C . ARG F 1 335 ? -27.907 26.079 56.606 1.00 15.50 335 ARG F C 1
ATOM 18531 O O . ARG F 1 335 ? -28.500 25.113 56.130 1.00 16.61 335 ARG F O 1
ATOM 18539 N N . GLU F 1 336 ? -28.391 27.320 56.553 1.00 17.11 336 GLU F N 1
ATOM 18540 C CA . GLU F 1 336 ? -29.652 27.660 55.913 1.00 19.12 336 GLU F CA 1
ATOM 18541 C C . GLU F 1 336 ? -29.333 28.601 54.736 1.00 17.36 336 GLU F C 1
ATOM 18542 O O . GLU F 1 336 ? -28.550 29.523 54.909 1.00 17.16 336 GLU F O 1
ATOM 18548 N N . TYR F 1 337 ? -29.842 28.310 53.546 1.00 16.92 337 TYR F N 1
ATOM 18549 C CA . TYR F 1 337 ? -29.672 29.149 52.392 1.00 19.35 337 TYR F CA 1
ATOM 18550 C C . TYR F 1 337 ? -31.055 29.471 51.878 1.00 20.46 337 TYR F C 1
ATOM 18551 O O . TYR F 1 337 ? -31.788 28.539 51.504 1.00 22.03 337 TYR F O 1
ATOM 18560 N N . LEU F 1 338 ? -31.396 30.776 51.829 1.00 20.43 338 LEU F N 1
ATOM 18561 C CA . LEU F 1 338 ? -32.693 31.252 51.317 1.00 19.18 338 LEU F CA 1
ATOM 18562 C C . LEU F 1 338 ? -32.490 32.082 50.024 1.00 17.64 338 LEU F C 1
ATOM 18563 O O . LEU F 1 338 ? -31.627 32.984 49.961 1.00 20.02 338 LEU F O 1
ATOM 18568 N N . TYR F 1 339 ? -33.161 31.685 48.963 1.00 19.47 339 TYR F N 1
ATOM 18569 C CA . TYR F 1 339 ? -33.272 32.497 47.748 1.00 21.63 339 TYR F CA 1
ATOM 18570 C C . TYR F 1 339 ? -33.974 33.820 48.093 1.00 20.39 339 TYR F C 1
ATOM 18571 O O . TYR F 1 339 ? -34.699 33.917 49.108 1.00 19.98 339 TYR F O 1
ATOM 18580 N N . PRO F 1 340 ? -33.831 34.863 47.222 1.00 19.36 340 PRO F N 1
ATOM 18581 C CA . PRO F 1 340 ? -34.523 36.097 47.547 1.00 18.89 340 PRO F CA 1
ATOM 18582 C C . PRO F 1 340 ? -35.989 35.943 47.852 1.00 18.08 340 PRO F C 1
ATOM 18583 O O . PRO F 1 340 ? -36.645 35.209 47.166 1.00 22.93 340 PRO F O 1
ATOM 18587 N N . ASN F 1 341 ? -36.414 36.564 48.931 1.00 21.33 341 ASN F N 1
ATOM 18588 C CA . ASN F 1 341 ? -37.759 36.608 49.420 1.00 22.56 341 ASN F CA 1
ATOM 18589 C C . ASN F 1 341 ? -38.246 35.339 50.055 1.00 22.56 341 ASN F C 1
ATOM 18590 O O . ASN F 1 341 ? -39.330 35.324 50.566 1.00 23.11 341 ASN F O 1
ATOM 18595 N N . ALA F 1 342 ? -37.408 34.296 50.111 1.00 20.14 342 ALA F N 1
ATOM 18596 C CA . ALA F 1 342 ? -37.883 33.071 50.647 1.00 19.42 342 ALA F CA 1
ATOM 18597 C C . ALA F 1 342 ? -37.877 33.176 52.180 1.00 19.85 342 ALA F C 1
ATOM 18598 O O . ALA F 1 342 ? -37.178 33.997 52.746 1.00 20.54 342 ALA F O 1
ATOM 18600 N N . MET F 1 343 ? -38.595 32.271 52.831 1.00 19.71 343 MET F N 1
ATOM 18601 C CA . MET F 1 343 ? -38.683 32.247 54.352 1.00 18.89 343 MET F CA 1
ATOM 18602 C C . MET F 1 343 ? -38.382 30.877 54.883 1.00 19.14 343 MET F C 1
ATOM 18603 O O . MET F 1 343 ? -38.551 29.862 54.180 1.00 19.69 343 MET F O 1
ATOM 18608 N N . ILE F 1 344 ? -37.945 30.863 56.146 1.00 19.65 344 ILE F N 1
ATOM 18609 C CA . ILE F 1 344 ? -37.998 29.692 56.995 1.00 21.09 344 ILE F CA 1
ATOM 18610 C C . ILE F 1 344 ? -39.282 29.836 57.789 1.00 20.59 344 ILE F C 1
ATOM 18611 O O . ILE F 1 344 ? -39.640 30.914 58.267 1.00 23.22 344 ILE F O 1
ATOM 18616 N N . VAL F 1 345 ? -39.986 28.741 57.902 1.00 18.14 345 VAL F N 1
ATOM 18617 C CA . VAL F 1 345 ? -41.247 28.776 58.638 1.00 19.24 345 VAL F CA 1
ATOM 18618 C C . VAL F 1 345 ? -41.056 29.348 60.054 1.00 20.66 345 VAL F C 1
ATOM 18619 O O . VAL F 1 345 ? -40.043 29.119 60.658 1.00 19.22 345 VAL F O 1
ATOM 18623 N N . PRO F 1 346 ? -42.042 30.087 60.553 1.00 20.81 346 PRO F N 1
ATOM 18624 C CA . PRO F 1 346 ? -41.917 30.492 61.957 1.00 21.03 346 PRO F CA 1
ATOM 18625 C C . PRO F 1 346 ? -41.914 29.301 62.856 1.00 19.91 346 PRO F C 1
ATOM 18626 O O . PRO F 1 346 ? -42.597 28.343 62.610 1.00 18.51 346 PRO F O 1
ATOM 18630 N N . GLU F 1 347 ? -41.157 29.426 63.915 1.00 23.53 347 GLU F N 1
ATOM 18631 C CA . GLU F 1 347 ? -40.825 28.278 64.760 1.00 28.07 347 GLU F CA 1
ATOM 18632 C C . GLU F 1 347 ? -40.214 28.677 66.074 1.00 20.01 347 GLU F C 1
ATOM 18633 O O . GLU F 1 347 ? -39.896 29.840 66.305 1.00 18.99 347 GLU F O 1
ATOM 18639 N N . TRP F 1 348 ? -40.013 27.670 66.928 1.00 16.74 348 TRP F N 1
ATOM 18640 C CA . TRP F 1 348 ? -39.176 27.847 68.100 1.00 16.30 348 TRP F CA 1
ATOM 18641 C C . TRP F 1 348 ? -38.303 26.609 68.227 1.00 17.28 348 TRP F C 1
ATOM 18642 O O . TRP F 1 348 ? -38.677 25.542 67.715 1.00 17.10 348 TRP F O 1
ATOM 18653 N N . ASN F 1 349 ? -37.167 26.827 68.898 1.00 18.50 349 ASN F N 1
ATOM 18654 C CA . ASN F 1 349 ? -36.230 25.777 69.309 1.00 18.94 349 ASN F CA 1
ATOM 18655 C C . ASN F 1 349 ? -36.754 25.163 70.566 1.00 20.93 349 ASN F C 1
ATOM 18656 O O . ASN F 1 349 ? -36.915 25.901 71.576 1.00 19.94 349 ASN F O 1
ATOM 18661 N N . ASN F 1 350 ? -37.011 23.828 70.571 1.00 19.73 350 ASN F N 1
ATOM 18662 C CA . ASN F 1 350 ? -37.633 23.236 71.743 1.00 24.21 350 ASN F CA 1
ATOM 18663 C C . ASN F 1 350 ? -36.652 22.823 72.801 1.00 24.05 350 ASN F C 1
ATOM 18664 O O . ASN F 1 350 ? -37.050 22.789 73.948 1.00 26.20 350 ASN F O 1
ATOM 18669 N N . ASN F 1 351 ? -35.360 22.664 72.464 1.00 20.34 351 ASN F N 1
ATOM 18670 C CA . ASN F 1 351 ? -34.408 22.059 73.402 1.00 21.03 351 ASN F CA 1
ATOM 18671 C C . ASN F 1 351 ? -33.009 22.645 73.280 1.00 21.31 351 ASN F C 1
ATOM 18672 O O . ASN F 1 351 ? -32.026 21.940 73.640 1.00 22.42 351 ASN F O 1
ATOM 18677 N N . ALA F 1 352 ? -32.896 23.917 72.887 1.00 18.78 352 ALA F N 1
ATOM 18678 C CA . ALA F 1 352 ? -31.558 24.510 72.655 1.00 19.05 352 ALA F CA 1
ATOM 18679 C C . ALA F 1 352 ? -31.709 26.015 72.429 1.00 17.37 352 ALA F C 1
ATOM 18680 O O . ALA F 1 352 ? -32.771 26.466 72.028 1.00 18.23 352 ALA F O 1
ATOM 18682 N N . HIS F 1 353 ? -30.658 26.751 72.703 1.00 16.68 353 HIS F N 1
ATOM 18683 C CA . HIS F 1 353 ? -30.515 28.110 72.182 1.00 17.02 353 HIS F CA 1
ATOM 18684 C C . HIS F 1 353 ? -29.915 28.044 70.766 1.00 16.88 353 HIS F C 1
ATOM 18685 O O . HIS F 1 353 ? -29.227 27.086 70.447 1.00 15.26 353 HIS F O 1
ATOM 18692 N N . SER F 1 354 ? -30.199 29.050 69.905 1.00 15.58 354 SER F N 1
ATOM 18693 C CA . SER F 1 354 ? -29.628 29.120 68.558 1.00 17.92 354 SER F CA 1
ATOM 18694 C C . SER F 1 354 ? -28.715 30.304 68.492 1.00 18.82 354 SER F C 1
ATOM 18695 O O . SER F 1 354 ? -29.107 31.394 68.977 1.00 18.04 354 SER F O 1
ATOM 18698 N N . ILE F 1 355 ? -27.521 30.124 67.902 1.00 16.82 355 ILE F N 1
ATOM 18699 C CA . ILE F 1 355 ? -26.512 31.163 67.739 1.00 17.51 355 ILE F CA 1
ATOM 18700 C C . ILE F 1 355 ? -26.229 31.203 66.232 1.00 17.79 355 ILE F C 1
ATOM 18701 O O . ILE F 1 355 ? -25.613 30.316 65.688 1.00 16.93 355 ILE F O 1
ATOM 18706 N N . SER F 1 356 ? -26.793 32.179 65.552 1.00 16.87 356 SER F N 1
ATOM 18707 C CA . SER F 1 356 ? -26.662 32.263 64.066 1.00 18.78 356 SER F CA 1
ATOM 18708 C C . SER F 1 356 ? -25.691 33.371 63.616 1.00 18.72 356 SER F C 1
ATOM 18709 O O . SER F 1 356 ? -25.644 34.469 64.233 1.00 18.40 356 SER F O 1
ATOM 18712 N N . TYR F 1 357 ? -24.951 33.086 62.545 1.00 17.08 357 TYR F N 1
ATOM 18713 C CA . TYR F 1 357 ? -23.990 34.009 61.936 1.00 19.47 357 TYR F CA 1
ATOM 18714 C C . TYR F 1 357 ? -24.345 34.187 60.503 1.00 20.20 357 TYR F C 1
ATOM 18715 O O . TYR F 1 357 ? -24.547 33.199 59.778 1.00 17.82 357 TYR F O 1
ATOM 18724 N N . VAL F 1 358 ? -24.450 35.431 60.052 1.00 18.79 358 VAL F N 1
ATOM 18725 C CA . VAL F 1 358 ? -24.855 35.672 58.677 1.00 19.30 358 VAL F CA 1
ATOM 18726 C C . VAL F 1 358 ? -23.616 35.768 57.820 1.00 20.01 358 VAL F C 1
ATOM 18727 O O . VAL F 1 358 ? -22.813 36.689 58.005 1.00 20.46 358 VAL F O 1
ATOM 18731 N N . THR F 1 359 ? -23.462 34.817 56.896 1.00 20.12 359 THR F N 1
ATOM 18732 C CA . THR F 1 359 ? -22.301 34.754 56.030 1.00 18.89 359 THR F CA 1
ATOM 18733 C C . THR F 1 359 ? -22.508 35.408 54.690 1.00 21.04 359 THR F C 1
ATOM 18734 O O . THR F 1 359 ? -21.522 35.796 54.054 1.00 21.33 359 THR F O 1
ATOM 18738 N N . ARG F 1 360 ? -23.747 35.445 54.220 1.00 19.71 360 ARG F N 1
ATOM 18739 C CA . ARG F 1 360 ? -24.013 36.070 52.960 1.00 22.45 360 ARG F CA 1
ATOM 18740 C C . ARG F 1 360 ? -25.379 36.684 52.977 1.00 22.24 360 ARG F C 1
ATOM 18741 O O . ARG F 1 360 ? -26.318 36.119 53.527 1.00 21.71 360 ARG F O 1
ATOM 18749 N N . GLY F 1 361 ? -25.506 37.827 52.312 1.00 21.67 361 GLY F N 1
ATOM 18750 C CA . GLY F 1 361 ? -26.844 38.407 52.049 1.00 20.74 361 GLY F CA 1
ATOM 18751 C C . GLY F 1 361 ? -27.411 39.152 53.223 1.00 20.23 361 GLY F C 1
ATOM 18752 O O . GLY F 1 361 ? -26.671 39.714 54.026 1.00 20.35 361 GLY F O 1
ATOM 18753 N N . SER F 1 362 ? -28.729 39.117 53.344 1.00 20.40 362 SER F N 1
ATOM 18754 C CA . SER F 1 362 ? -29.430 39.883 54.375 1.00 22.38 362 SER F CA 1
ATOM 18755 C C . SER F 1 362 ? -30.867 39.491 54.374 1.00 21.64 362 SER F C 1
ATOM 18756 O O . SER F 1 362 ? -31.348 38.789 53.479 1.00 18.71 362 SER F O 1
ATOM 18759 N N . GLY F 1 363 ? -31.577 39.920 55.415 1.00 20.45 363 GLY F N 1
ATOM 18760 C CA . GLY F 1 363 ? -32.958 39.543 55.557 1.00 22.28 363 GLY F CA 1
ATOM 18761 C C . GLY F 1 363 ? -33.627 40.237 56.709 1.00 20.39 363 GLY F C 1
ATOM 18762 O O . GLY F 1 363 ? -33.038 41.105 57.353 1.00 25.08 363 GLY F O 1
ATOM 18763 N N . ARG F 1 364 ? -34.882 39.891 56.912 1.00 20.61 364 ARG F N 1
ATOM 18764 C CA . ARG F 1 364 ? -35.633 40.375 58.063 1.00 21.22 364 ARG F CA 1
ATOM 18765 C C . ARG F 1 364 ? -35.787 39.249 59.052 1.00 19.89 364 ARG F C 1
ATOM 18766 O O . ARG F 1 364 ? -36.147 38.112 58.666 1.00 19.58 364 ARG F O 1
ATOM 18774 N N . LEU F 1 365 ? -35.501 39.554 60.297 1.00 20.81 365 LEU F N 1
ATOM 18775 C CA . LEU F 1 365 ? -35.742 38.656 61.406 1.00 21.22 365 LEU F CA 1
ATOM 18776 C C . LEU F 1 365 ? -36.742 39.295 62.408 1.00 18.66 365 LEU F C 1
ATOM 18777 O O . LEU F 1 365 ? -36.585 40.445 62.837 1.00 20.76 365 LEU F O 1
ATOM 18782 N N . GLN F 1 366 ? -37.724 38.507 62.822 1.00 19.04 366 GLN F N 1
ATOM 18783 C CA . GLN F 1 366 ? -38.551 38.871 63.957 1.00 19.71 366 GLN F CA 1
ATOM 18784 C C . GLN F 1 366 ? -38.482 37.804 65.016 1.00 18.78 366 GLN F C 1
ATOM 18785 O O . GLN F 1 366 ? -38.571 36.574 64.734 1.00 19.39 366 GLN F O 1
ATOM 18791 N N . VAL F 1 367 ? -38.361 38.268 66.253 1.00 19.97 367 VAL F N 1
ATOM 18792 C CA . VAL F 1 367 ? -38.325 37.368 67.415 1.00 18.47 367 VAL F CA 1
ATOM 18793 C C . VAL F 1 367 ? -39.459 37.753 68.361 1.00 20.66 367 VAL F C 1
ATOM 18794 O O . VAL F 1 367 ? -39.615 38.913 68.674 1.00 21.69 367 VAL F O 1
ATOM 18798 N N . GLY F 1 368 ? -40.132 36.763 68.889 1.00 17.50 368 GLY F N 1
ATOM 18799 C CA . GLY F 1 368 ? -41.149 36.983 69.977 1.00 21.21 368 GLY F CA 1
ATOM 18800 C C . GLY F 1 368 ? -40.728 36.248 71.232 1.00 24.53 368 GLY F C 1
ATOM 18801 O O . GLY F 1 368 ? -40.207 35.141 71.132 1.00 23.14 368 GLY F O 1
ATOM 18802 N N . GLY F 1 369 ? -41.041 36.811 72.395 1.00 24.90 369 GLY F N 1
ATOM 18803 C CA . GLY F 1 369 ? -40.720 36.217 73.689 1.00 24.36 369 GLY F CA 1
ATOM 18804 C C . GLY F 1 369 ? -41.911 36.169 74.621 1.00 27.32 369 GLY F C 1
ATOM 18805 O O . GLY F 1 369 ? -43.017 35.775 74.230 1.00 30.34 369 GLY F O 1
ATOM 18806 N N . SER F 1 370 ? -41.694 36.606 75.862 1.00 25.61 370 SER F N 1
ATOM 18807 C CA . SER F 1 370 ? -42.703 36.498 76.895 1.00 28.39 370 SER F CA 1
ATOM 18808 C C . SER F 1 370 ? -43.682 37.668 76.984 1.00 32.93 370 SER F C 1
ATOM 18809 O O . SER F 1 370 ? -44.575 37.660 77.810 1.00 32.17 370 SER F O 1
ATOM 18812 N N . SER F 1 371 ? -43.471 38.710 76.215 1.00 29.51 371 SER F N 1
ATOM 18813 C CA . SER F 1 371 ? -44.335 39.850 76.311 1.00 32.68 371 SER F CA 1
ATOM 18814 C C . SER F 1 371 ? -45.118 40.049 75.043 1.00 32.96 371 SER F C 1
ATOM 18815 O O . SER F 1 371 ? -44.874 39.395 74.014 1.00 28.56 371 SER F O 1
ATOM 18818 N N . LYS F 1 372 ? -46.089 40.962 75.134 1.00 31.02 372 LYS F N 1
ATOM 18819 C CA . LYS F 1 372 ? -46.876 41.315 73.975 1.00 31.00 372 LYS F CA 1
ATOM 18820 C C . LYS F 1 372 ? -46.063 42.030 72.902 1.00 28.11 372 LYS F C 1
ATOM 18821 O O . LYS F 1 372 ? -46.497 42.079 71.771 1.00 30.42 372 LYS F O 1
ATOM 18827 N N . SER F 1 373 ? -44.939 42.636 73.272 1.00 30.44 373 SER F N 1
ATOM 18828 C CA . SER F 1 373 ? -44.140 43.410 72.376 1.00 31.77 373 SER F CA 1
ATOM 18829 C C . SER F 1 373 ? -42.994 42.538 71.866 1.00 30.40 373 SER F C 1
ATOM 18830 O O . SER F 1 373 ? -42.364 41.768 72.623 1.00 31.24 373 SER F O 1
ATOM 18833 N N . THR F 1 374 ? -42.779 42.659 70.573 1.00 27.72 374 THR F N 1
ATOM 18834 C CA . THR F 1 374 ? -41.724 41.999 69.887 1.00 24.60 374 THR F CA 1
ATOM 18835 C C . THR F 1 374 ? -40.370 42.236 70.579 1.00 25.12 374 THR F C 1
ATOM 18836 O O . THR F 1 374 ? -40.052 43.297 71.144 1.00 23.37 374 THR F O 1
ATOM 18840 N N . VAL F 1 375 ? -39.575 41.192 70.546 1.00 20.78 375 VAL F N 1
ATOM 18841 C CA . VAL F 1 375 ? -38.234 41.206 71.052 1.00 20.07 375 VAL F CA 1
ATOM 18842 C C . VAL F 1 375 ? -37.258 41.764 70.048 1.00 20.27 375 VAL F C 1
ATOM 18843 O O . VAL F 1 375 ? -36.217 42.387 70.408 1.00 20.46 375 VAL F O 1
ATOM 18847 N N . TYR F 1 376 ? -37.557 41.545 68.765 1.00 21.14 376 TYR F N 1
ATOM 18848 C CA . TYR F 1 376 ? -36.762 42.155 67.686 1.00 22.30 376 TYR F CA 1
ATOM 18849 C C . TYR F 1 376 ? -37.534 42.063 66.423 1.00 21.67 376 TYR F C 1
ATOM 18850 O O . TYR F 1 376 ? -38.183 41.037 66.158 1.00 21.39 376 TYR F O 1
ATOM 18859 N N . ASP F 1 377 ? -37.539 43.138 65.620 1.00 22.19 377 ASP F N 1
ATOM 18860 C CA . ASP F 1 377 ? -38.115 43.048 64.289 1.00 23.47 377 ASP F CA 1
ATOM 18861 C C . ASP F 1 377 ? -37.282 43.969 63.471 1.00 25.83 377 ASP F C 1
ATOM 18862 O O . ASP F 1 377 ? -37.354 45.202 63.638 1.00 23.12 377 ASP F O 1
ATOM 18867 N N . GLY F 1 378 ? -36.454 43.425 62.598 1.00 26.24 378 GLY F N 1
ATOM 18868 C CA . GLY F 1 378 ? -35.415 44.235 61.934 1.00 23.48 378 GLY F CA 1
ATOM 18869 C C . GLY F 1 378 ? -34.531 43.478 60.975 1.00 24.06 378 GLY F C 1
ATOM 18870 O O . GLY F 1 378 ? -34.738 42.286 60.780 1.00 22.12 378 GLY F O 1
ATOM 18871 N N . ASP F 1 379 ? -33.539 44.167 60.398 1.00 23.08 379 ASP F N 1
ATOM 18872 C CA . ASP F 1 379 ? -32.667 43.566 59.381 1.00 23.90 379 ASP F CA 1
ATOM 18873 C C . ASP F 1 379 ? -31.617 42.726 60.072 1.00 22.84 379 ASP F C 1
ATOM 18874 O O . ASP F 1 379 ? -31.241 42.988 61.224 1.00 23.96 379 ASP F O 1
ATOM 18879 N N . VAL F 1 380 ? -31.169 41.706 59.355 1.00 21.27 380 VAL F N 1
ATOM 18880 C CA . VAL F 1 380 ? -29.859 41.045 59.663 1.00 20.56 380 VAL F CA 1
ATOM 18881 C C . VAL F 1 380 ? -29.094 41.059 58.399 1.00 21.22 380 VAL F C 1
ATOM 18882 O O . VAL F 1 380 ? -29.693 40.986 57.309 1.00 22.00 380 VAL F O 1
ATOM 18886 N N . ARG F 1 381 ? -27.767 41.148 58.518 1.00 21.85 381 ARG F N 1
ATOM 18887 C CA . ARG F 1 381 ? -26.922 41.227 57.386 1.00 24.14 381 ARG F CA 1
ATOM 18888 C C . ARG F 1 381 ? -25.547 40.601 57.664 1.00 23.77 381 ARG F C 1
ATOM 18889 O O . ARG F 1 381 ? -25.179 40.276 58.798 1.00 22.14 381 ARG F O 1
ATOM 18897 N N . GLN F 1 382 ? -24.827 40.406 56.585 1.00 23.25 382 GLN F N 1
ATOM 18898 C CA . GLN F 1 382 ? -23.562 39.718 56.610 1.00 21.66 382 GLN F CA 1
ATOM 18899 C C . GLN F 1 382 ? -22.674 40.211 57.739 1.00 22.13 382 GLN F C 1
ATOM 18900 O O . GLN F 1 382 ? -22.449 41.417 57.918 1.00 21.97 382 GLN F O 1
ATOM 18906 N N . GLY F 1 383 ? -22.099 39.266 58.496 1.00 20.43 383 GLY F N 1
ATOM 18907 C CA . GLY F 1 383 ? -21.141 39.539 59.550 1.00 20.62 383 GLY F CA 1
ATOM 18908 C C . GLY F 1 383 ? -21.750 39.719 60.948 1.00 19.65 383 GLY F C 1
ATOM 18909 O O . GLY F 1 383 ? -21.037 39.891 61.924 1.00 21.73 383 GLY F O 1
ATOM 18910 N N . GLN F 1 384 ? -23.082 39.722 61.034 1.00 19.77 384 GLN F N 1
ATOM 18911 C CA . GLN F 1 384 ? -23.771 39.818 62.284 1.00 20.33 384 GLN F CA 1
ATOM 18912 C C . GLN F 1 384 ? -24.036 38.409 62.906 1.00 21.80 384 GLN F C 1
ATOM 18913 O O . GLN F 1 384 ? -24.218 37.420 62.167 1.00 19.09 384 GLN F O 1
ATOM 18919 N N . LEU F 1 385 ? -24.037 38.409 64.241 1.00 19.00 385 LEU F N 1
ATOM 18920 C CA . LEU F 1 385 ? -24.387 37.281 65.048 1.00 20.00 385 LEU F CA 1
ATOM 18921 C C . LEU F 1 385 ? -25.734 37.574 65.683 1.00 22.38 385 LEU F C 1
ATOM 18922 O O . LEU F 1 385 ? -25.985 38.689 66.156 1.00 21.60 385 LEU F O 1
ATOM 18927 N N . PHE F 1 386 ? -26.605 36.597 65.757 1.00 19.10 386 PHE F N 1
ATOM 18928 C CA . PHE F 1 386 ? -27.832 36.827 66.522 1.00 20.53 386 PHE F CA 1
ATOM 18929 C C . PHE F 1 386 ? -28.177 35.585 67.317 1.00 19.65 386 PHE F C 1
ATOM 18930 O O . PHE F 1 386 ? -27.915 34.453 66.866 1.00 19.45 386 PHE F O 1
ATOM 18938 N N . ILE F 1 387 ? -28.675 35.814 68.507 1.00 19.17 387 ILE F N 1
ATOM 18939 C CA . ILE F 1 387 ? -28.988 34.735 69.459 1.00 20.26 387 ILE F CA 1
ATOM 18940 C C . ILE F 1 387 ? -30.505 34.645 69.588 1.00 22.60 387 ILE F C 1
ATOM 18941 O O . ILE F 1 387 ? -31.163 35.667 69.785 1.00 22.39 387 ILE F O 1
ATOM 18946 N N . ILE F 1 388 ? -31.055 33.423 69.438 1.00 17.47 388 ILE F N 1
ATOM 18947 C CA . ILE F 1 388 ? -32.444 33.171 69.693 1.00 19.12 388 ILE F CA 1
ATOM 18948 C C . ILE F 1 388 ? -32.546 32.155 70.842 1.00 19.55 388 ILE F C 1
ATOM 18949 O O . ILE F 1 388 ? -32.261 30.932 70.645 1.00 18.61 388 ILE F O 1
ATOM 18954 N N . PRO F 1 389 ? -32.927 32.621 72.024 1.00 17.49 389 PRO F N 1
ATOM 18955 C CA . PRO F 1 389 ? -33.086 31.633 73.096 1.00 17.80 389 PRO F CA 1
ATOM 18956 C C . PRO F 1 389 ? -34.164 30.562 72.913 1.00 17.39 389 PRO F C 1
ATOM 18957 O O . PRO F 1 389 ? -35.154 30.734 72.226 1.00 17.08 389 PRO F O 1
ATOM 18961 N N . GLN F 1 390 ? -33.973 29.422 73.582 1.00 16.04 390 GLN F N 1
ATOM 18962 C CA . GLN F 1 390 ? -34.915 28.362 73.702 1.00 16.99 390 GLN F CA 1
ATOM 18963 C C . GLN F 1 390 ? -36.318 28.915 73.864 1.00 15.52 390 GLN F C 1
ATOM 18964 O O . GLN F 1 390 ? -36.538 29.806 74.745 1.00 17.53 390 GLN F O 1
ATOM 18970 N N . ASN F 1 391 ? -37.213 28.390 73.045 1.00 16.06 391 ASN F N 1
ATOM 18971 C CA . ASN F 1 391 ? -38.656 28.592 73.089 1.00 16.00 391 ASN F CA 1
ATOM 18972 C C . ASN F 1 391 ? -39.173 29.998 72.571 1.00 15.87 391 ASN F C 1
ATOM 18973 O O . ASN F 1 391 ? -40.373 30.191 72.426 1.00 17.33 391 ASN F O 1
ATOM 18978 N N . TYR F 1 392 ? -38.269 30.892 72.265 1.00 16.08 392 TYR F N 1
ATOM 18979 C CA . TYR F 1 392 ? -38.625 32.154 71.640 1.00 16.72 392 TYR F CA 1
ATOM 18980 C C . TYR F 1 392 ? -39.044 31.844 70.204 1.00 17.52 392 TYR F C 1
ATOM 18981 O O . TYR F 1 392 ? -38.408 31.045 69.497 1.00 17.84 392 TYR F O 1
ATOM 18990 N N . VAL F 1 393 ? -40.143 32.459 69.743 1.00 17.02 393 VAL F N 1
ATOM 18991 C CA . VAL F 1 393 ? -40.610 32.280 68.390 1.00 19.98 393 VAL F CA 1
ATOM 18992 C C . VAL F 1 393 ? -39.860 33.174 67.443 1.00 19.65 393 VAL F C 1
ATOM 18993 O O . VAL F 1 393 ? -39.591 34.326 67.761 1.00 20.04 393 VAL F O 1
ATOM 18997 N N . TYR F 1 394 ? -39.545 32.673 66.269 1.00 19.67 394 TYR F N 1
ATOM 18998 C CA . TYR F 1 394 ? -38.874 33.498 65.296 1.00 19.01 394 TYR F CA 1
ATOM 18999 C C . TYR F 1 394 ? -39.280 33.192 63.890 1.00 19.45 394 TYR F C 1
ATOM 19000 O O . TYR F 1 394 ? -39.845 32.112 63.609 1.00 20.23 394 TYR F O 1
ATOM 19009 N N . LEU F 1 395 ? -39.102 34.217 63.043 1.00 19.61 395 LEU F N 1
ATOM 19010 C CA . LEU F 1 395 ? -39.381 34.139 61.610 1.00 22.90 395 LEU F CA 1
ATOM 19011 C C . LEU F 1 395 ? -38.265 34.876 60.897 1.00 20.87 395 LEU F C 1
ATOM 19012 O O . LEU F 1 395 ? -37.891 35.981 61.295 1.00 24.26 395 LEU F O 1
ATOM 19017 N N . LYS F 1 396 ? -37.842 34.327 59.760 1.00 20.22 396 LYS F N 1
ATOM 19018 C CA . LYS F 1 396 ? -36.783 34.895 58.938 1.00 25.48 396 LYS F CA 1
ATOM 19019 C C . LYS F 1 396 ? -37.263 34.970 57.523 1.00 22.46 396 LYS F C 1
ATOM 19020 O O . LYS F 1 396 ? -37.816 33.975 56.965 1.00 21.28 396 LYS F O 1
ATOM 19026 N N . GLN F 1 397 ? -36.948 36.100 56.868 1.00 19.88 397 GLN F N 1
ATOM 19027 C CA . GLN F 1 397 ? -37.174 36.225 55.388 1.00 20.83 397 GLN F CA 1
ATOM 19028 C C . GLN F 1 397 ? -35.954 36.797 54.728 1.00 22.07 397 GLN F C 1
ATOM 19029 O O . GLN F 1 397 ? -35.443 37.868 55.138 1.00 22.89 397 GLN F O 1
ATOM 19035 N N . ALA F 1 398 ? -35.537 36.187 53.605 1.00 18.60 398 ALA F N 1
ATOM 19036 C CA . ALA F 1 398 ? -34.334 36.717 52.907 1.00 19.22 398 ALA F CA 1
ATOM 19037 C C . ALA F 1 398 ? -34.735 37.987 52.155 1.00 20.56 398 ALA F C 1
ATOM 19038 O O . ALA F 1 398 ? -35.846 38.103 51.693 1.00 20.12 398 ALA F O 1
ATOM 19040 N N . GLY F 1 399 ? -33.760 38.836 52.001 1.00 19.56 399 GLY F N 1
ATOM 19041 C CA . GLY F 1 399 ? -33.786 40.042 51.169 1.00 22.37 399 GLY F CA 1
ATOM 19042 C C . GLY F 1 399 ? -33.544 39.731 49.734 1.00 22.72 399 GLY F C 1
ATOM 19043 O O . GLY F 1 399 ? -33.508 38.552 49.319 1.00 20.57 399 GLY F O 1
ATOM 19044 N N . PRO F 1 400 ? -33.367 40.801 48.937 1.00 26.03 400 PRO F N 1
ATOM 19045 C CA . PRO F 1 400 ? -33.294 40.659 47.501 1.00 28.40 400 PRO F CA 1
ATOM 19046 C C . PRO F 1 400 ? -32.046 39.955 46.980 1.00 29.30 400 PRO F C 1
ATOM 19047 O O . PRO F 1 400 ? -32.023 39.521 45.814 1.00 31.40 400 PRO F O 1
ATOM 19051 N N . GLN F 1 401 ? -31.037 39.831 47.816 1.00 26.57 401 GLN F N 1
ATOM 19052 C CA . GLN F 1 401 ? -29.840 39.083 47.501 1.00 26.37 401 GLN F CA 1
ATOM 19053 C C . GLN F 1 401 ? -29.773 37.667 48.108 1.00 24.00 401 GLN F C 1
ATOM 19054 O O . GLN F 1 401 ? -28.710 37.070 48.090 1.00 25.72 401 GLN F O 1
ATOM 19060 N N . GLY F 1 402 ? -30.863 37.157 48.625 1.00 23.59 402 GLY F N 1
ATOM 19061 C CA . GLY F 1 402 ? -30.843 35.877 49.384 1.00 21.84 402 GLY F CA 1
ATOM 19062 C C . GLY F 1 402 ? -30.275 36.087 50.792 1.00 21.48 402 GLY F C 1
ATOM 19063 O O . GLY F 1 402 ? -29.851 37.233 51.218 1.00 19.07 402 GLY F O 1
ATOM 19064 N N . LEU F 1 403 ? -30.093 34.941 51.485 1.00 18.91 403 LEU F N 1
ATOM 19065 C CA . LEU F 1 403 ? -29.620 34.944 52.844 1.00 19.19 403 LEU F CA 1
ATOM 19066 C C . LEU F 1 403 ? -28.984 33.600 53.129 1.00 18.52 403 LEU F C 1
ATOM 19067 O O . LEU F 1 403 ? -29.634 32.540 52.937 1.00 19.05 403 LEU F O 1
ATOM 19072 N N . GLU F 1 404 ? -27.734 33.643 53.583 1.00 17.58 404 GLU F N 1
ATOM 19073 C CA . GLU F 1 404 ? -27.037 32.420 54.071 1.00 18.24 404 GLU F CA 1
ATOM 19074 C C . GLU F 1 404 ? -26.668 32.624 55.540 1.00 19.18 404 GLU F C 1
ATOM 19075 O O . GLU F 1 404 ? -26.009 33.612 55.907 1.00 17.01 404 GLU F O 1
ATOM 19081 N N . LEU F 1 405 ? -26.988 31.630 56.356 1.00 17.12 405 LEU F N 1
ATOM 19082 C CA . LEU F 1 405 ? -26.793 31.620 57.833 1.00 17.52 405 LEU F CA 1
ATOM 19083 C C . LEU F 1 405 ? -26.119 30.273 58.198 1.00 16.39 405 LEU F C 1
ATOM 19084 O O . LEU F 1 405 ? -26.473 29.225 57.648 1.00 16.75 405 LEU F O 1
ATOM 19089 N N . TYR F 1 406 ? -25.179 30.309 59.137 1.00 17.62 406 TYR F N 1
ATOM 19090 C CA . TYR F 1 406 ? -24.774 29.101 59.812 1.00 17.90 406 TYR F CA 1
ATOM 19091 C C . TYR F 1 406 ? -25.158 29.261 61.267 1.00 20.78 406 TYR F C 1
ATOM 19092 O O . TYR F 1 406 ? -24.931 30.296 61.873 1.00 19.72 406 TYR F O 1
ATOM 19101 N N . THR F 1 407 ? -25.671 28.203 61.851 1.00 16.68 407 THR F N 1
ATOM 19102 C CA . THR F 1 407 ? -26.205 28.287 63.166 1.00 16.64 407 THR F CA 1
ATOM 19103 C C . THR F 1 407 ? -25.671 27.197 64.033 1.00 17.01 407 THR F C 1
ATOM 19104 O O . THR F 1 407 ? -25.598 26.015 63.608 1.00 17.94 407 THR F O 1
ATOM 19108 N N . VAL F 1 408 ? -25.260 27.574 65.226 1.00 16.03 408 VAL F N 1
ATOM 19109 C CA . VAL F 1 408 ? -24.919 26.574 66.304 1.00 16.79 408 VAL F CA 1
ATOM 19110 C C . VAL F 1 408 ? -26.074 26.490 67.332 1.00 19.76 408 VAL F C 1
ATOM 19111 O O . VAL F 1 408 ? -26.667 27.531 67.713 1.00 16.47 408 VAL F O 1
ATOM 19115 N N . LYS F 1 409 ? -26.430 25.270 67.777 1.00 16.52 409 LYS F N 1
ATOM 19116 C CA . LYS F 1 409 ? -27.453 25.031 68.753 1.00 16.51 409 LYS F CA 1
ATOM 19117 C C . LYS F 1 409 ? -26.930 24.268 69.910 1.00 17.60 409 LYS F C 1
ATOM 19118 O O . LYS F 1 409 ? -26.127 23.351 69.744 1.00 18.10 409 LYS F O 1
ATOM 19124 N N . THR F 1 410 ? -27.388 24.643 71.097 1.00 14.13 410 THR F N 1
ATOM 19125 C CA . THR F 1 410 ? -26.826 24.086 72.329 1.00 16.04 410 THR F CA 1
ATOM 19126 C C . THR F 1 410 ? -27.465 22.741 72.753 1.00 17.52 410 THR F C 1
ATOM 19127 O O . THR F 1 410 ? -27.724 22.532 73.951 1.00 19.79 410 THR F O 1
ATOM 19131 N N . ASN F 1 411 ? -27.635 21.831 71.814 1.00 19.06 411 ASN F N 1
ATOM 19132 C CA . ASN F 1 411 ? -27.982 20.446 72.205 1.00 22.27 411 ASN F CA 1
ATOM 19133 C C . ASN F 1 411 ? -27.586 19.551 71.112 1.00 23.62 411 ASN F C 1
ATOM 19134 O O . ASN F 1 411 ? -27.549 19.940 69.949 1.00 21.73 411 ASN F O 1
ATOM 19139 N N . ASP F 1 412 ? -27.317 18.321 71.537 1.00 21.99 412 ASP F N 1
ATOM 19140 C CA . ASP F 1 412 ? -27.254 17.224 70.728 1.00 25.68 412 ASP F CA 1
ATOM 19141 C C . ASP F 1 412 ? -28.720 17.143 70.211 1.00 23.08 412 ASP F C 1
ATOM 19142 O O . ASP F 1 412 ? -29.709 17.356 71.006 1.00 28.89 412 ASP F O 1
ATOM 19147 N N . ARG F 1 413 ? -28.793 16.962 68.915 1.00 19.69 413 ARG F N 1
ATOM 19148 C CA . ARG F 1 413 ? -30.083 16.629 68.270 1.00 19.60 413 ARG F CA 1
ATOM 19149 C C . ARG F 1 413 ? -31.127 17.732 68.555 1.00 18.38 413 ARG F C 1
ATOM 19150 O O . ARG F 1 413 ? -32.278 17.485 68.885 1.00 20.54 413 ARG F O 1
ATOM 19158 N N . ALA F 1 414 ? -30.676 18.938 68.346 1.00 18.55 414 ALA F N 1
ATOM 19159 C CA . ALA F 1 414 ? -31.494 20.115 68.492 1.00 18.24 414 ALA F CA 1
ATOM 19160 C C . ALA F 1 414 ? -32.591 20.087 67.450 1.00 21.94 414 ALA F C 1
ATOM 19161 O O . ALA F 1 414 ? -32.356 19.856 66.242 1.00 23.73 414 ALA F O 1
ATOM 19163 N N . LYS F 1 415 ? -33.806 20.307 67.931 1.00 22.42 415 LYS F N 1
ATOM 19164 C CA . LYS F 1 415 ? -34.943 20.338 67.042 1.00 24.15 415 LYS F CA 1
ATOM 19165 C C . LYS F 1 415 ? -35.776 21.594 67.177 1.00 24.22 415 LYS F C 1
ATOM 19166 O O . LYS F 1 415 ? -35.850 22.217 68.259 1.00 24.95 415 LYS F O 1
ATOM 19172 N N . ALA F 1 416 ? -36.403 21.934 66.076 1.00 21.01 416 ALA F N 1
ATOM 19173 C CA . ALA F 1 416 ? -37.326 23.068 66.093 1.00 20.67 416 ALA F CA 1
ATOM 19174 C C . ALA F 1 416 ? -38.765 22.589 65.881 1.00 21.16 416 ALA F C 1
ATOM 19175 O O . ALA F 1 416 ? -39.015 21.493 65.365 1.00 19.99 416 ALA F O 1
ATOM 19177 N N . THR F 1 417 ? -39.719 23.435 66.275 1.00 17.35 417 THR F N 1
ATOM 19178 C CA . THR F 1 417 ? -41.093 23.151 66.096 1.00 17.62 417 THR F CA 1
ATOM 19179 C C . THR F 1 417 ? -41.677 24.209 65.186 1.00 17.56 417 THR F C 1
ATOM 19180 O O . THR F 1 417 ? -41.427 25.403 65.404 1.00 17.23 417 THR F O 1
ATOM 19184 N N . ALA F 1 418 ? -42.387 23.741 64.174 1.00 17.35 418 ALA F N 1
ATOM 19185 C CA . ALA F 1 418 ? -42.870 24.646 63.103 1.00 16.09 418 ALA F CA 1
ATOM 19186 C C . ALA F 1 418 ? -44.313 25.092 63.423 1.00 17.62 418 ALA F C 1
ATOM 19187 O O . ALA F 1 418 ? -45.103 24.314 63.839 1.00 16.97 418 ALA F O 1
ATOM 19189 N N . LEU F 1 419 ? -44.610 26.394 63.233 1.00 19.03 419 LEU F N 1
ATOM 19190 C CA . LEU F 1 419 ? -45.992 26.900 63.242 1.00 18.56 419 LEU F CA 1
ATOM 19191 C C . LEU F 1 419 ? -46.676 26.933 61.867 1.00 20.03 419 LEU F C 1
ATOM 19192 O O . LEU F 1 419 ? -47.900 27.220 61.798 1.00 21.73 419 LEU F O 1
ATOM 19197 N N . VAL F 1 420 ? -45.937 26.633 60.819 1.00 17.47 420 VAL F N 1
ATOM 19198 C CA . VAL F 1 420 ? -46.464 26.643 59.447 1.00 19.94 420 VAL F CA 1
ATOM 19199 C C . VAL F 1 420 ? -45.924 25.436 58.694 1.00 19.14 420 VAL F C 1
ATOM 19200 O O . VAL F 1 420 ? -44.817 24.981 58.968 1.00 18.72 420 VAL F O 1
ATOM 19204 N N . GLY F 1 421 ? -46.667 24.962 57.736 1.00 20.69 421 GLY F N 1
ATOM 19205 C CA . GLY F 1 421 ? -46.232 23.865 56.873 1.00 20.52 421 GLY F CA 1
ATOM 19206 C C . GLY F 1 421 ? -46.592 22.463 57.331 1.00 18.00 421 GLY F C 1
ATOM 19207 O O . GLY F 1 421 ? -47.248 22.276 58.349 1.00 21.03 421 GLY F O 1
ATOM 19208 N N . ARG F 1 422 ? -46.183 21.431 56.559 1.00 17.85 422 ARG F N 1
ATOM 19209 C CA . ARG F 1 422 ? -46.644 20.091 56.788 1.00 17.49 422 ARG F CA 1
ATOM 19210 C C . ARG F 1 422 ? -46.333 19.508 58.120 1.00 19.86 422 ARG F C 1
ATOM 19211 O O . ARG F 1 422 ? -47.098 18.628 58.593 1.00 21.33 422 ARG F O 1
ATOM 19219 N N . THR F 1 423 ? -45.248 19.965 58.692 1.00 20.69 423 THR F N 1
ATOM 19220 C CA . THR F 1 423 ? -44.845 19.554 60.047 1.00 21.40 423 THR F CA 1
ATOM 19221 C C . THR F 1 423 ? -45.401 20.411 61.170 1.00 21.36 423 THR F C 1
ATOM 19222 O O . THR F 1 423 ? -44.929 20.325 62.297 1.00 21.60 423 THR F O 1
ATOM 19226 N N . SER F 1 424 ? -46.335 21.319 60.881 1.00 19.45 424 SER F N 1
ATOM 19227 C CA . SER F 1 424 ? -46.707 22.308 61.891 1.00 18.71 424 SER F CA 1
ATOM 19228 C C . SER F 1 424 ? -47.483 21.724 63.056 1.00 18.42 424 SER F C 1
ATOM 19229 O O . SER F 1 424 ? -48.238 20.736 62.922 1.00 17.60 424 SER F O 1
ATOM 19232 N N . VAL F 1 425 ? -47.381 22.439 64.143 1.00 17.16 425 VAL F N 1
ATOM 19233 C CA . VAL F 1 425 ? -48.179 22.217 65.311 1.00 18.62 425 VAL F CA 1
ATOM 19234 C C . VAL F 1 425 ? -49.619 22.569 65.020 1.00 17.06 425 VAL F C 1
ATOM 19235 O O . VAL F 1 425 ? -50.510 21.938 65.542 1.00 19.13 425 VAL F O 1
ATOM 19239 N N . ILE F 1 426 ? -49.830 23.545 64.122 1.00 18.03 426 ILE F N 1
ATOM 19240 C CA . ILE F 1 426 ? -51.231 23.841 63.709 1.00 19.72 426 ILE F CA 1
ATOM 19241 C C . ILE 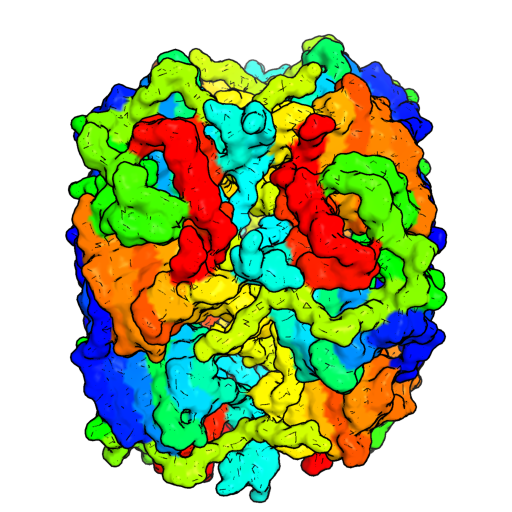F 1 426 ? -51.928 22.634 63.122 1.00 20.67 426 ILE F C 1
ATOM 19242 O O . ILE F 1 426 ? -53.095 22.356 63.470 1.00 19.56 426 ILE F O 1
ATOM 19247 N N A ARG F 1 427 ? -51.239 21.858 62.272 0.38 19.23 427 ARG F N 1
ATOM 19248 N N C ARG F 1 427 ? -51.238 21.855 62.259 0.62 19.44 427 ARG F N 1
ATOM 19249 C CA A ARG F 1 427 ? -51.838 20.671 61.693 0.38 19.41 427 ARG F CA 1
ATOM 19250 C CA C ARG F 1 427 ? -51.833 20.664 61.683 0.62 20.43 427 ARG F CA 1
ATOM 19251 C C A ARG F 1 427 ? -52.132 19.553 62.685 0.38 20.21 427 ARG F C 1
ATOM 19252 C C C ARG F 1 427 ? -52.134 19.554 62.689 0.62 21.00 427 ARG F C 1
ATOM 19253 O O A ARG F 1 427 ? -53.084 18.781 62.509 0.38 19.74 427 ARG F O 1
ATOM 19254 O O C ARG F 1 427 ? -53.084 18.776 62.511 0.62 20.05 427 ARG F O 1
ATOM 19269 N N . ALA F 1 428 ? -51.306 19.472 63.714 1.00 20.69 428 ALA F N 1
ATOM 19270 C CA . ALA F 1 428 ? -51.380 18.423 64.679 1.00 20.03 428 ALA F CA 1
ATOM 19271 C C . ALA F 1 428 ? -52.551 18.532 65.682 1.00 18.88 428 ALA F C 1
ATOM 19272 O O . ALA F 1 428 ? -52.891 17.584 66.328 1.00 18.66 428 ALA F O 1
ATOM 19274 N N . VAL F 1 429 ? -53.119 19.731 65.798 1.00 18.11 429 VAL F N 1
ATOM 19275 C CA . VAL F 1 429 ? -54.153 20.072 66.762 1.00 19.04 429 VAL F CA 1
ATOM 19276 C C . VAL F 1 429 ? -55.472 20.021 66.027 1.00 20.70 429 VAL F C 1
ATOM 19277 O O . VAL F 1 429 ? -55.535 20.443 64.837 1.00 20.49 429 VAL F O 1
ATOM 19281 N N . PRO F 1 430 ? -56.486 19.413 66.640 1.00 20.40 430 PRO F N 1
ATOM 19282 C CA . PRO F 1 430 ? -57.825 19.384 65.970 1.00 19.94 430 PRO F CA 1
ATOM 19283 C C . PRO F 1 430 ? -58.268 20.772 65.457 1.00 18.41 430 PRO F C 1
ATOM 19284 O O . PRO F 1 430 ? -58.117 21.771 66.125 1.00 19.79 430 PRO F O 1
ATOM 19288 N N . LEU F 1 431 ? -58.775 20.830 64.232 1.00 22.15 431 LEU F N 1
ATOM 19289 C CA . LEU F 1 431 ? -59.391 22.009 63.697 1.00 23.97 431 LEU F CA 1
ATOM 19290 C C . LEU F 1 431 ? -60.307 22.778 64.646 1.00 21.03 431 LEU F C 1
ATOM 19291 O O . LEU F 1 431 ? -60.172 24.026 64.770 1.00 19.94 431 LEU F O 1
ATOM 19296 N N . ASP F 1 432 ? -61.156 22.057 65.365 1.00 22.16 432 ASP F N 1
ATOM 19297 C CA . ASP F 1 432 ? -62.131 22.681 66.227 1.00 22.48 432 ASP F CA 1
ATOM 19298 C C . ASP F 1 432 ? -61.490 23.400 67.429 1.00 25.34 432 ASP F C 1
ATOM 19299 O O . ASP F 1 432 ? -62.027 24.372 67.969 1.00 21.83 432 ASP F O 1
ATOM 19304 N N . VAL F 1 433 ? -60.273 22.959 67.838 1.00 22.53 433 VAL F N 1
ATOM 19305 C CA . VAL F 1 433 ? -59.555 23.728 68.843 1.00 21.23 433 VAL F CA 1
ATOM 19306 C C . VAL F 1 433 ? -59.275 25.099 68.311 1.00 19.17 433 VAL F C 1
ATOM 19307 O O . VAL F 1 433 ? -59.431 26.089 69.016 1.00 21.18 433 VAL F O 1
ATOM 19311 N N . TRP F 1 434 ? -58.778 25.191 67.084 1.00 19.70 434 TRP F N 1
ATOM 19312 C CA . TRP F 1 434 ? -58.364 26.474 66.604 1.00 20.20 434 TRP F CA 1
ATOM 19313 C C . TRP F 1 434 ? -59.603 27.355 66.276 1.00 19.30 434 TRP F C 1
ATOM 19314 O O . TRP F 1 434 ? -59.572 28.548 66.484 1.00 20.12 434 TRP F O 1
ATOM 19325 N N . ILE F 1 435 ? -60.636 26.700 65.808 1.00 22.05 435 ILE F N 1
ATOM 19326 C CA . ILE F 1 435 ? -61.994 27.399 65.600 1.00 21.58 435 ILE F CA 1
ATOM 19327 C C . ILE F 1 435 ? -62.371 28.159 66.853 1.00 21.36 435 ILE F C 1
ATOM 19328 O O . ILE F 1 435 ? -62.589 29.380 66.785 1.00 21.23 435 ILE F O 1
ATOM 19333 N N . ASN F 1 436 ? -62.299 27.478 68.004 1.00 20.53 436 ASN F N 1
ATOM 19334 C CA . ASN F 1 436 ? -62.756 28.031 69.288 1.00 21.50 436 ASN F CA 1
ATOM 19335 C C . ASN F 1 436 ? -61.766 28.972 69.898 1.00 23.44 436 ASN F C 1
ATOM 19336 O O . ASN F 1 436 ? -62.133 30.015 70.411 1.00 23.48 436 ASN F O 1
ATOM 19341 N N . VAL F 1 437 ? -60.457 28.688 69.796 1.00 20.27 437 VAL F N 1
ATOM 19342 C CA . VAL F 1 437 ? -59.454 29.594 70.379 1.00 20.07 437 VAL F CA 1
ATOM 19343 C C . VAL F 1 437 ? -59.320 30.899 69.626 1.00 20.03 437 VAL F C 1
ATOM 19344 O O . VAL F 1 437 ? -59.265 31.954 70.205 1.00 22.87 437 VAL F O 1
ATOM 19348 N N . PHE F 1 438 ? -59.231 30.816 68.316 1.00 19.55 438 PHE F N 1
ATOM 19349 C CA . PHE F 1 438 ? -59.049 31.953 67.471 1.00 20.25 438 PHE F CA 1
ATOM 19350 C C . PHE F 1 438 ? -60.336 32.576 66.943 1.00 22.82 438 PHE F C 1
ATOM 19351 O O . PHE F 1 438 ? -60.226 33.653 66.356 1.00 26.00 438 PHE F O 1
ATOM 19359 N N . GLN F 1 439 ? -61.486 31.931 67.110 1.00 22.83 439 GLN F N 1
ATOM 19360 C CA . GLN F 1 439 ? -62.792 32.467 66.620 1.00 25.16 439 GLN F CA 1
ATOM 19361 C C . GLN F 1 439 ? -62.789 32.594 65.097 1.00 29.09 439 GLN F C 1
ATOM 19362 O O . GLN F 1 439 ? -62.999 33.699 64.513 1.00 27.55 439 GLN F O 1
ATOM 19368 N N . LEU F 1 440 ? -62.438 31.476 64.474 1.00 24.94 440 LEU F N 1
ATOM 19369 C CA . LEU F 1 440 ? -62.392 31.350 63.027 1.00 24.49 440 LEU F CA 1
ATOM 19370 C C . LEU F 1 440 ? -63.532 30.550 62.566 1.00 27.24 440 LEU F C 1
ATOM 19371 O O . LEU F 1 440 ? -64.092 29.743 63.340 1.00 30.45 440 LEU F O 1
ATOM 19376 N N . THR F 1 441 ? -63.876 30.735 61.276 1.00 27.27 441 THR F N 1
ATOM 19377 C CA . THR F 1 441 ? -64.705 29.786 60.579 1.00 27.57 441 THR F CA 1
ATOM 19378 C C . THR F 1 441 ? -63.922 28.521 60.294 1.00 29.64 441 THR F C 1
ATOM 19379 O O . THR F 1 441 ? -62.716 28.519 60.240 1.00 27.82 441 THR F O 1
ATOM 19383 N N . GLN F 1 442 ? -64.674 27.487 60.012 1.00 27.99 442 GLN F N 1
ATOM 19384 C CA . GLN F 1 442 ? -64.161 26.254 59.611 1.00 30.48 442 GLN F CA 1
ATOM 19385 C C . GLN F 1 442 ? -63.247 26.381 58.399 1.00 34.33 442 GLN F C 1
ATOM 19386 O O . GLN F 1 442 ? -62.144 25.797 58.391 1.00 28.97 442 GLN F O 1
ATOM 19392 N N . ASP F 1 443 ? -63.659 27.202 57.427 1.00 32.54 443 ASP F N 1
ATOM 19393 C CA . ASP F 1 443 ? -62.849 27.450 56.241 1.00 36.10 443 ASP F CA 1
ATOM 19394 C C . ASP F 1 443 ? -61.557 28.209 56.549 1.00 29.25 443 ASP F C 1
ATOM 19395 O O . ASP F 1 443 ? -60.524 27.952 55.931 1.00 25.14 443 ASP F O 1
ATOM 19400 N N . GLU F 1 444 ? -61.627 29.190 57.454 1.00 26.53 444 GLU F N 1
ATOM 19401 C CA . GLU F 1 444 ? -60.462 29.950 57.827 1.00 27.43 444 GLU F CA 1
ATOM 19402 C C . GLU F 1 444 ? -59.474 28.996 58.548 1.00 26.07 444 GLU F C 1
ATOM 19403 O O . GLU F 1 444 ? -58.291 29.058 58.307 1.00 24.37 444 GLU F O 1
ATOM 19409 N N . ALA F 1 445 ? -59.992 28.149 59.427 1.00 22.85 445 ALA F N 1
ATOM 19410 C CA . ALA F 1 445 ? -59.135 27.204 60.139 1.00 24.55 445 ALA F CA 1
ATOM 19411 C C . ALA F 1 445 ? -58.470 26.177 59.147 1.00 24.02 445 ALA F C 1
ATOM 19412 O O . ALA F 1 445 ? -57.280 25.899 59.285 1.00 25.79 445 ALA F O 1
ATOM 19414 N N . ARG F 1 446 ? -59.211 25.669 58.162 1.00 26.22 446 ARG F N 1
ATOM 19415 C CA . ARG F 1 446 ? -58.588 24.784 57.144 1.00 27.23 446 ARG F CA 1
ATOM 19416 C C . ARG F 1 446 ? -57.530 25.529 56.362 1.00 25.44 446 ARG F C 1
ATOM 19417 O O . ARG F 1 446 ? -56.529 24.926 56.032 1.00 27.23 446 ARG F O 1
ATOM 19425 N N . SER F 1 447 ? -57.775 26.808 56.023 1.00 23.78 447 SER F N 1
ATOM 19426 C CA . SER F 1 447 ? -56.785 27.646 55.349 1.00 23.51 447 SER F CA 1
ATOM 19427 C C . SER F 1 447 ? -55.510 27.756 56.138 1.00 25.56 447 SER F C 1
ATOM 19428 O O . SER F 1 447 ? -54.389 27.486 55.648 1.00 23.12 447 SER F O 1
ATOM 19431 N N . LEU F 1 448 ? -55.702 27.993 57.432 1.00 24.40 448 LEU F N 1
ATOM 19432 C CA . LEU F 1 448 ? -54.570 28.028 58.333 1.00 24.13 448 LEU F CA 1
ATOM 19433 C C . LEU F 1 448 ? -53.737 26.748 58.329 1.00 22.47 448 LEU F C 1
ATOM 19434 O O . LEU F 1 448 ? -52.489 26.836 58.251 1.00 23.30 448 LEU F O 1
ATOM 19439 N N . LYS F 1 449 ? -54.393 25.609 58.437 1.00 21.74 449 LYS F N 1
ATOM 19440 C CA . LYS F 1 449 ? -53.701 24.310 58.424 1.00 20.05 449 LYS F CA 1
ATOM 19441 C C . LYS F 1 449 ? -53.007 24.074 57.128 1.00 21.94 449 LYS F C 1
ATOM 19442 O O . LYS F 1 449 ? -51.864 23.610 57.123 1.00 22.57 449 LYS F O 1
ATOM 19448 N N . TYR F 1 450 ? -53.690 24.356 56.013 1.00 22.79 450 TYR F N 1
ATOM 19449 C CA . TYR F 1 450 ? -53.288 23.768 54.700 1.00 21.79 450 TYR F CA 1
ATOM 19450 C C . TYR F 1 450 ? -52.745 24.660 53.623 1.00 24.42 450 TYR F C 1
ATOM 19451 O O . TYR F 1 450 ? -52.189 24.160 52.616 1.00 28.30 450 TYR F O 1
ATOM 19460 N N . ASN F 1 451 ? -52.783 25.961 53.795 1.00 23.18 451 ASN F N 1
ATOM 19461 C CA . ASN F 1 451 ? -52.361 26.864 52.738 1.00 23.96 451 ASN F CA 1
ATOM 19462 C C . ASN F 1 451 ? -50.901 26.755 52.405 1.00 25.66 451 ASN F C 1
ATOM 19463 O O . ASN F 1 451 ? -50.557 26.968 51.250 1.00 26.84 451 ASN F O 1
ATOM 19468 N N . ARG F 1 452 ? -50.043 26.412 53.370 1.00 22.85 452 ARG F N 1
ATOM 19469 C CA . ARG F 1 452 ? -48.644 26.158 53.020 1.00 21.97 452 ARG F CA 1
ATOM 19470 C C . ARG F 1 452 ? -48.341 24.648 52.988 1.00 22.54 452 ARG F C 1
ATOM 19471 O O . ARG F 1 452 ? -48.503 23.972 53.984 1.00 23.09 452 ARG F O 1
ATOM 19479 N N . GLU F 1 453 ? -48.044 24.121 51.810 1.00 22.22 453 GLU F N 1
ATOM 19480 C CA . GLU F 1 453 ? -47.781 22.698 51.600 1.00 26.89 453 GLU F CA 1
ATOM 19481 C C . GLU F 1 453 ? -46.322 22.360 51.835 1.00 21.98 453 GLU F C 1
ATOM 19482 O O . GLU F 1 453 ? -45.964 21.175 51.779 1.00 24.43 453 GLU F O 1
ATOM 19488 N N . GLU F 1 454 ? -45.485 23.359 52.080 1.00 20.02 454 GLU F N 1
ATOM 19489 C CA . GLU F 1 454 ? -44.028 23.102 52.277 1.00 18.45 454 GLU F CA 1
ATOM 19490 C C . GLU F 1 454 ? -43.720 22.579 53.650 1.00 18.66 454 GLU F C 1
ATOM 19491 O O . GLU F 1 454 ? -44.540 22.741 54.609 1.00 19.36 454 GLU F O 1
ATOM 19497 N N . ILE F 1 455 ? -42.575 21.900 53.767 1.00 18.24 455 ILE F N 1
ATOM 19498 C CA . ILE F 1 455 ? -41.961 21.665 55.094 1.00 17.35 455 ILE F CA 1
ATOM 19499 C C . ILE F 1 455 ? -40.766 22.612 55.184 1.00 18.26 455 ILE F C 1
ATOM 19500 O O . ILE F 1 455 ? -39.900 22.586 54.314 1.00 18.03 455 ILE F O 1
ATOM 19505 N N . THR F 1 456 ? -40.732 23.429 56.231 1.00 19.01 456 THR F N 1
ATOM 19506 C CA . THR F 1 456 ? -39.624 24.241 56.701 1.00 20.05 456 THR F CA 1
ATOM 19507 C C . THR F 1 456 ? -39.151 25.420 55.819 1.00 19.40 456 THR F C 1
ATOM 19508 O O . THR F 1 456 ? -39.049 26.516 56.294 1.00 21.69 456 THR F O 1
ATOM 19512 N N . VAL F 1 457 ? -38.807 25.186 54.553 1.00 18.77 457 VAL F N 1
ATOM 19513 C CA . VAL F 1 457 ? -38.396 26.275 53.674 1.00 19.52 457 VAL F CA 1
ATOM 19514 C C . VAL F 1 457 ? -39.568 26.635 52.755 1.00 18.63 457 VAL F C 1
ATOM 19515 O O . VAL F 1 457 ? -40.111 25.760 52.042 1.00 19.55 457 VAL F O 1
ATOM 19519 N N . LEU F 1 458 ? -39.995 27.886 52.849 1.00 17.30 458 LEU F N 1
ATOM 19520 C CA . LEU F 1 458 ? -41.197 28.341 52.108 1.00 20.11 458 LEU F CA 1
ATOM 19521 C C . LEU F 1 458 ? -40.836 28.967 50.772 1.00 20.27 458 LEU F C 1
ATOM 19522 O O . LEU F 1 458 ? -39.865 29.785 50.697 1.00 23.42 458 LEU F O 1
ATOM 19527 N N . ASP F 1 459 ? -41.615 28.531 49.764 1.00 21.55 459 ASP F N 1
ATOM 19528 C CA . ASP F 1 459 ? -41.502 28.993 48.337 1.00 24.87 459 ASP F CA 1
ATOM 19529 C C . ASP F 1 459 ? -42.067 30.393 48.284 1.00 27.15 459 ASP F C 1
ATOM 19530 O O . ASP F 1 459 ? -43.242 30.554 48.675 1.00 33.95 459 ASP F O 1
ATOM 19535 N N . PRO F 1 460 ? -41.261 31.404 47.882 1.00 28.01 460 PRO F N 1
ATOM 19536 C CA . PRO F 1 460 ? -41.804 32.765 47.853 1.00 27.91 460 PRO F CA 1
ATOM 19537 C C . PRO F 1 460 ? -42.921 32.953 46.812 1.00 33.88 460 PRO F C 1
ATOM 19538 O O . PRO F 1 460 ? -43.663 33.899 46.917 1.00 37.79 460 PRO F O 1
ATOM 19542 N N . GLU F 1 461 ? -43.029 32.043 45.847 1.00 37.96 461 GLU F N 1
ATOM 19543 C CA . GLU F 1 461 ? -44.133 31.999 44.868 1.00 43.88 461 GLU F CA 1
ATOM 19544 C C . GLU F 1 461 ? -44.916 30.661 44.928 1.00 44.54 461 GLU F C 1
ATOM 19545 O O . GLU F 1 461 ? -45.114 29.997 43.884 1.00 42.72 461 GLU F O 1
ATOM 19551 N N . LEU F 1 462 ? -45.376 30.243 46.102 1.00 44.34 462 LEU F N 1
ATOM 19552 C CA . LEU F 1 462 ? -46.104 28.949 46.183 1.00 42.81 462 LEU F CA 1
ATOM 19553 C C . LEU F 1 462 ? -47.420 29.075 45.411 1.00 47.44 462 LEU F C 1
ATOM 19554 O O . LEU F 1 462 ? -48.161 30.005 45.716 1.00 42.40 462 LEU F O 1
#